Protein AF-0000000066209162 (afdb_homodimer)

Secondary structure (DSSP, 8-state):
----S---BEETTSSS-EEEEEE---SHHHHHHS-HHHHHHHHHHHHHHHHHHHHTT-EEEEEE-S-SS-----HHHHHHHHHHHTSS-GGGTEEEEEETTEEEEEEPPP-S-S-TT------SS--SB---EEEETTEEEE--HHHHHHHHHHHHS-------SSS--------------TT-TTS-HHHHHHT-SEEETTPBPSS---SSEEEE---STTHHHHHHHHHHHHHHHHHTTT-EEEEETB-TTT-BB--EETTT--HHHHHHHHHHHHHTS-EE--SSS-PPPPEEEEEEEEEETTEEEEEEEEEEEPPPSSEE-SSS-B-EEEETTEEEEPPHHHHHHHHT---S-HHHHHHHEEEEE-TTTS-TT---EEEETTSPPHHHHHHHHS---SSSEEEESHHHHHHHHHHSTTHHHHHHHHHTT--SEEEEEES-HHHHTT----TTEEEEEEEEETTS--EEEEEESS--HHHHHHHHHHHHHHHHHHHHTT---S----EEEEEESS--S-------S-------GGGS--SHHHHHHHHHHHHHHHHEEE-TTHHHHTS--EEE--HHHHHHHTS-TTT-SEEEEEE-TTS-HHHHHHHHHHHHHHHHT--GGGEEEEES-HHHHHHHHTTTSSEEEEHHHHHHS--TT--EEEE-SGGG--STT--HHHHHHHHHH--TTS---EEEEE-GGG---SS---PPPGGG--SEEEE-EE-SS-HHHHHHHHHHHHHHHHS--TTSPTTGGGGGGG-EE------EEEE--S--HHHHHHHHHHHHHHHHHTT--GGGEEEEES-HHHHHHHHHHHHHHHHTTT---EE-TT-TTSSSEEEEETTTTTT--EEEEEEES---SSGGGHHHHHHHHHTTEEEEEEEE-----/----S---BEETTSSS-EEEEEE---SHHHHHHS-HHHHHHHHHHHHHHHHHHHHTT-EEEEEE-S-SS-----HHHHHHHHHHHTSS-GGGTEEEEEETTEEEEEEPPP-S-S-TT------SS--SB---EEEETTEEEE--HHHHHHHHHHHHS-------SSS---S----------TT-TTS-HHHHHHT-SEEETTPBPSS---SSEEEE---STTHHHHHHHHHHHHHHHHHTTT-EEEEETB-TTT-BB--EETTT--HHHHHHHHHHHHHTS-EE--SSS-PPPPEEEEEEEEEETTEEEEEEEEEEEPPPSSEE-SSS-B-EEEETTEEEEPPHHHHHHHHT---S-HHHHHHHEEEEE-TTTS-TT---EEEETTSPPHHHHHHHHS---SSSEEEESHHHHHHHHHHSTTHHHHHHHHHTT--SEEEEEES-HHHHTT----TTEEEEEEEEETTS--EEEEEESS--TTHHHHHHHHHHHHHHHHHHTT---S----EEEEEESS--S-------S-------GGGS--SHHHHHHHHHHHHHHHHEEE-TTHHHHTS--EEE--HHHHHHHTS-TTT-SEEEEEE-TTS-HHHHHHHHHHHHHHHHT--GGGEEEEES-HHHHHHHHTTTSSEEEEHHHHHHS--TT--EEEE-SGGG--STT--HHHHHHHHHH--TTS---EEEEE-GGG---SS---PPPGGG--SEEEE-EE-SS-HHHHHHHHHHHHHHHHS--TTSPTTGGGGGGG-EE------EEEE--S--HHHHHHHHHHHHHHHHHTT--GGGEEEEES-HHHHHHHHHHHHHHHHTTT---EE-TT-TTSSSEEEEETTTTTT--EEEEEEES---SSGGGHHHHHHHHHTTEEEEEEEE-----

Organism: Homo sapiens (NCBI:txid9606)

pLDDT: mean 86.49, std 14.45, range [23.86, 98.06]

Solvent-accessible surface area (backbone atoms only — not comparable to full-atom values): 95507 Å² total; per-residue (Å²): 136,79,88,80,67,84,66,51,43,46,47,81,87,42,30,47,51,30,36,54,66,47,75,44,83,53,19,53,70,57,45,69,70,40,54,66,68,61,48,48,50,47,46,48,48,52,50,48,51,50,31,13,26,25,38,52,51,16,30,34,38,40,29,35,39,95,53,60,68,74,67,38,67,24,64,69,58,51,49,50,54,23,60,42,70,69,41,71,59,41,65,80,40,39,48,75,51,76,58,61,46,34,39,36,39,40,36,32,32,40,58,29,61,93,49,84,84,51,43,32,72,46,43,49,52,55,40,79,36,52,37,32,32,28,44,30,48,77,41,80,39,74,35,50,50,59,54,44,37,56,49,52,51,61,50,55,51,75,73,76,68,83,66,62,85,72,71,67,74,64,71,67,74,56,74,50,70,70,79,69,50,88,82,47,86,83,53,61,71,65,59,60,60,68,68,48,71,59,46,50,56,62,41,62,59,90,62,55,54,31,55,43,32,45,54,35,60,56,77,50,78,56,38,67,60,49,49,60,65,46,43,44,53,51,52,23,7,23,18,55,50,81,11,32,37,43,35,39,15,20,34,67,84,77,34,26,29,67,20,27,50,53,90,53,53,55,72,68,61,48,50,52,51,51,52,51,55,60,69,62,39,48,66,54,73,75,57,88,77,78,72,76,87,53,66,49,82,45,80,28,45,20,26,48,95,87,36,85,49,21,36,27,40,38,36,38,36,41,53,44,80,47,48,43,26,44,45,61,30,48,28,30,28,62,54,95,58,29,56,41,73,42,50,52,67,58,46,51,51,57,49,65,59,65,68,70,74,45,77,71,43,54,61,41,32,37,82,69,36,54,48,66,65,18,21,52,65,30,51,35,26,39,34,54,37,56,53,78,48,54,68,55,47,22,54,72,76,62,52,67,53,94,77,33,60,40,66,35,52,57,68,56,52,54,51,50,42,72,73,32,86,66,50,60,61,55,52,52,63,71,44,65,86,55,57,34,19,31,35,41,56,35,65,43,54,31,39,66,69,76,32,62,53,62,89,65,50,65,30,23,35,40,36,46,35,61,70,30,49,35,35,35,37,33,33,23,50,51,87,50,86,63,50,53,57,50,36,26,52,41,23,24,50,48,44,48,36,31,20,26,56,22,30,42,62,65,57,77,53,32,44,58,44,76,44,56,77,50,70,65,84,75,70,74,63,75,65,76,56,71,75,76,79,82,72,62,74,76,35,28,27,79,44,68,67,50,48,49,50,50,43,32,10,44,44,43,54,66,36,42,42,78,35,82,58,16,74,76,70,75,45,74,31,28,28,63,57,53,75,68,55,45,56,62,65,69,48,58,58,85,83,44,31,55,36,33,37,43,32,47,78,42,39,50,63,70,60,49,52,53,53,49,47,55,46,47,29,23,67,67,72,45,59,40,73,30,29,36,35,36,27,69,33,64,26,48,28,46,58,53,37,74,65,66,58,38,36,50,38,31,49,68,55,56,66,71,49,85,66,85,71,38,34,30,39,39,35,42,56,44,44,59,34,59,43,88,83,40,64,59,54,62,50,52,52,49,44,16,53,62,36,89,93,46,64,29,38,42,39,37,32,31,33,76,68,51,27,75,68,76,60,61,33,57,70,70,57,76,89,64,50,65,52,64,46,74,39,43,48,32,72,53,44,13,38,53,49,43,52,51,45,52,52,41,49,49,52,37,67,76,55,61,47,89,68,56,65,85,71,68,64,67,58,55,83,62,50,42,76,40,49,68,25,75,51,44,64,46,76,52,72,72,63,51,72,68,54,47,29,44,49,52,36,50,51,50,50,55,40,43,76,70,69,50,56,47,52,35,35,34,40,28,29,50,40,69,75,51,40,61,61,49,46,56,52,38,51,58,35,16,53,76,67,74,51,75,59,75,38,46,55,67,54,73,86,46,82,26,24,26,51,36,20,43,70,51,46,51,91,50,74,32,43,29,30,37,38,46,42,70,61,53,95,52,72,72,45,35,53,22,44,49,40,49,48,53,56,24,17,29,34,29,38,36,38,33,52,72,57,85,121,136,80,88,79,71,80,65,50,43,47,48,81,88,42,30,48,51,32,36,56,65,48,76,44,82,52,19,54,70,57,45,68,70,40,53,67,68,60,46,50,52,48,47,48,48,50,51,48,50,51,31,12,26,26,38,52,52,15,30,34,38,40,31,36,40,94,53,60,68,75,68,36,69,25,64,69,58,52,50,50,54,22,60,43,70,70,40,72,59,42,65,80,40,39,46,74,52,74,55,61,44,36,40,36,39,40,36,31,32,39,58,30,61,92,48,83,84,51,43,30,73,46,44,52,53,52,38,77,36,52,35,31,31,26,46,30,47,76,41,80,41,72,34,51,48,56,52,43,38,57,50,51,52,61,52,55,52,75,71,78,68,81,68,65,84,74,71,76,63,71,70,71,77,55,75,51,69,71,79,70,52,87,83,48,86,84,53,61,72,67,57,60,59,67,69,47,70,58,47,50,57,62,42,60,59,90,65,55,55,30,54,43,32,45,54,36,62,58,77,49,79,56,36,66,61,49,50,59,64,45,45,45,54,52,52,23,6,22,17,55,50,82,10,31,38,42,34,38,17,21,35,68,84,75,35,26,30,69,21,27,49,52,89,54,52,54,70,67,60,49,50,51,51,51,52,50,54,59,69,65,38,48,68,54,71,74,59,86,77,78,72,76,86,55,67,49,81,43,78,29,45,21,26,48,96,87,37,85,48,20,35,28,40,39,37,38,35,42,54,43,81,47,48,44,26,43,45,61,30,50,29,32,29,61,54,96,56,28,56,40,73,43,49,53,66,59,46,51,50,57,48,64,61,66,66,71,73,43,79,70,44,54,61,41,33,38,80,70,35,54,47,67,67,18,21,52,64,30,52,35,26,39,35,54,37,56,52,77,48,57,67,54,46,22,53,72,77,62,52,65,53,95,76,33,62,41,66,35,54,57,69,57,50,52,51,48,43,72,74,32,87,66,49,58,60,55,53,50,63,72,45,66,87,55,56,36,19,33,35,40,56,35,66,43,55,33,37,68,70,75,31,62,53,60,90,63,49,65,30,24,36,40,36,45,35,60,70,31,48,35,35,35,37,33,36,23,50,51,87,52,87,63,50,55,56,50,35,26,51,40,21,23,50,49,43,48,35,31,19,25,54,21,29,42,62,66,58,76,56,32,44,59,45,77,43,56,74,51,69,67,84,74,71,74,62,75,66,74,55,72,75,74,77,82,72,63,75,76,35,28,26,79,43,69,66,51,49,49,49,51,44,32,9,44,44,43,52,66,36,42,42,78,34,84,58,16,76,76,68,75,44,73,30,29,29,62,59,53,74,69,54,46,56,61,65,68,49,58,56,85,82,45,30,55,36,32,37,43,32,47,77,42,40,49,65,71,59,49,51,54,52,49,45,55,46,48,31,22,66,68,73,45,59,40,74,30,30,38,36,36,27,69,32,63,26,45,28,47,57,52,37,71,65,68,58,37,35,50,36,30,48,67,53,56,65,71,49,85,66,86,73,38,34,30,41,40,34,42,55,45,45,59,33,58,41,89,83,41,66,58,55,61,51,53,52,50,45,17,53,62,34,89,92,46,64,30,39,41,38,38,32,30,33,77,69,51,27,76,69,75,60,59,32,56,70,70,57,76,89,64,50,65,51,65,46,77,39,43,49,33,72,52,42,13,38,52,47,44,53,51,45,51,53,42,48,50,53,38,66,76,54,61,47,90,69,56,64,86,72,70,63,64,57,56,82,62,53,40,76,40,49,69,24,78,50,45,64,46,77,50,72,72,65,53,73,68,55,47,28,43,48,51,36,50,51,49,52,54,40,42,73,71,69,52,56,46,52,34,35,32,41,28,29,49,40,70,76,52,39,62,61,49,45,56,50,38,50,57,34,16,54,74,68,74,51,75,58,74,37,46,55,65,53,72,86,45,82,27,25,23,51,36,20,42,69,51,46,51,91,48,73,31,44,30,28,36,38,45,43,69,61,54,96,51,71,72,46,37,55,22,44,49,41,49,48,53,58,24,17,30,35,29,38,38,37,33,52,72,59,85,122

Sequence (1802 aa):
MEANQCPLVVEPSYPDLVINVGEVTLGEENRKKLQKIQRDQEKERVMRAACALLNSGGGVIRMAKKVEHPVEMGLDLEQSLRELIQSSDLQAFFETKQQGRCFYIFVKSWSSGPFPEDRSVKPRLCSLSSSLYRRSETSVRSMDSREAFCFLKTKRKPKILEEGPFHKIHKGVYQELPNSDPADPNSDPADLIFQKDYLEYGEILPFPESQLVEFKQFSTKHFQEYVKRTIPEYVPAFANTGGGYLFIGVDDKSREVLGCAKENVDPDSLRRKIEQAIYKLPCVHFCQPQRPITFTLKIVNVLKRGELYGYACMIRVNPFCCAVFSEAPNSWIVEDKYVCSLTTEKWVGMMTDTDPDLLQLSEDFECQLSLSSGPPLSRPVYSKKGLEHKKELQQLLFSVPPGYLRYTPESLWRDLISEHRGLEELINKQMQPFFRGILIFSRSWAVDLNLQEKPGVICDALLIAQNSTPILYTILREQDAEGQDYCTRTAFTLKQKLVNMGGYTGKVCVRAKVLCLSPESSAEALEAAVSPMDYPASYSLAGTQHMEALLQSLVIVLLGFRSLLSDQLGCEVLNLLTAQQYEIFSRSLRKNRELFVHGLPGSGKTIMAMKIMEKIRNVFHCEAHRILYVCENQPLRNFISDRNICRAETRKTFLRENFEHIQHIVIDEAQNFRTEDGDWYGKAKSITRRAKGGPGILWIFLDYFQTSHLDCSGLPPLSDQYPREELTRIVRNADPIAKYLQKEMQVIRSNPSFNIPTGCLEVFPEAEWSQGVQGTLRIKKYLTVEQIMTCVADTCRRFFDRGYSPKDVAVLVSTAKEVEHYKYELLKAMRKKRVVQLSDACDMLGDHIVLDSVRRFSGLERSIVFGIHPRTADPAILPNVLICLASRAKQHLYIFPWGGHMEANQCPLVVEPSYPDLVINVGEVTLGEENRKKLQKIQRDQEKERVMRAACALLNSGGGVIRMAKKVEHPVEMGLDLEQSLRELIQSSDLQAFFETKQQGRCFYIFVKSWSSGPFPEDRSVKPRLCSLSSSLYRRSETSVRSMDSREAFCFLKTKRKPKILEEGPFHKIHKGVYQELPNSDPADPNSDPADLIFQKDYLEYGEILPFPESQLVEFKQFSTKHFQEYVKRTIPEYVPAFANTGGGYLFIGVDDKSREVLGCAKENVDPDSLRRKIEQAIYKLPCVHFCQPQRPITFTLKIVNVLKRGELYGYACMIRVNPFCCAVFSEAPNSWIVEDKYVCSLTTEKWVGMMTDTDPDLLQLSEDFECQLSLSSGPPLSRPVYSKKGLEHKKELQQLLFSVPPGYLRYTPESLWRDLISEHRGLEELINKQMQPFFRGILIFSRSWAVDLNLQEKPGVICDALLIAQNSTPILYTILREQDAEGQDYCTRTAFTLKQKLVNMGGYTGKVCVRAKVLCLSPESSAEALEAAVSPMDYPASYSLAGTQHMEALLQSLVIVLLGFRSLLSDQLGCEVLNLLTAQQYEIFSRSLRKNRELFVHGLPGSGKTIMAMKIMEKIRNVFHCEAHRILYVCENQPLRNFISDRNICRAETRKTFLRENFEHIQHIVIDEAQNFRTEDGDWYGKAKSITRRAKGGPGILWIFLDYFQTSHLDCSGLPPLSDQYPREELTRIVRNADPIAKYLQKEMQVIRSNPSFNIPTGCLEVFPEAEWSQGVQGTLRIKKYLTVEQIMTCVADTCRRFFDRGYSPKDVAVLVSTAKEVEHYKYELLKAMRKKRVVQLSDACDMLGDHIVLDSVRRFSGLERSIVFGIHPRTADPAILPNVLICLASRAKQHLYIFPWGGH

InterPro domains:
  IPR007421 Schlafen, AlbA_2 domain [PF04326] (209-318)
  IPR018647 Schlafen group 3-like, DNA/RNA helicase domain [PF09848] (595-706)
  IPR027417 P-loop containing nucleoside triphosphate hydrolase [G3DSA:3.40.50.300] (572-691)
  IPR027417 P-loop containing nucleoside triphosphate hydrolase [G3DSA:3.40.50.300] (765-897)
  IPR027417 P-loop containing nucleoside triphosphate hydrolase [SSF52540] (577-895)
  IPR029684 Schlafen family [PTHR12155] (2-655)
  IPR031450 Poxin-Schlafen/Schlafen-like, N-terminal domain [PF17057] (88-157)
  IPR038461 Schlafen, AlbA_2 domain superfamily [G3DSA:3.30.950.30] (194-303)
  IPR048729 Schlafen, GTPase-like domain [PF21026] (405-541)

GO terms:
  GO:0000049 tRNA binding (F, IDA)
  GO:0090734 site of DNA damage (C, IDA)
  GO:0005634 nucleus (C, IDA)
  GO:0043111 replication fork arrest (P, IDA)
  GO:0016887 ATP hydrolysis activity (F, IDA)
  GO:0006974 DNA damage response (P, IDA)
  GO:0008156 negative regulation of DNA replication (P, IDA)
  GO:0005634 nucleus (C, EXP)
  GO:0005694 chromosome (C, EXP)
  GO:0051607 defense response to virus (P, IMP)
  GO:0005515 protein binding (F, IPI)
  GO:0005654 nucleoplasm (C, IDA)
  GO:0006338 chromatin remodeling (P, IDA)
  GO:2000134 negative regulation of G1/S transition of mitotic cell cycle (P, IMP)

Radius of gyration: 40.09 Å; Cα contacts (8 Å, |Δi|>4): 3638; chains: 2; bounding box: 112×110×96 Å

Nearest PDB structures (foldseek):
  9gmx-assembly1_B  TM=6.108E-01  e=0.000E+00  Homo sapiens
  7zep-assembly1_A  TM=6.104E-01  e=0.000E+00  Homo sapiens
  5yd0-assembly2_B  TM=8.914E-01  e=7.940E-37  Rattus norvegicus
  5yd0-assembly1_A  TM=9.018E-01  e=3.048E-36  Rattus norvegicus
  7q3z-assembly2_A  TM=8.726E-01  e=6.259E-34  Homo sapiens

Structure (mmCIF, N/CA/C/O backbone):
data_AF-0000000066209162-model_v1
#
loop_
_entity.id
_entity.type
_entity.pdbx_description
1 polymer 'Schlafen family member 11'
#
loop_
_atom_site.group_PDB
_atom_site.id
_atom_site.type_symbol
_atom_site.label_atom_id
_atom_site.label_alt_id
_atom_site.label_comp_id
_atom_site.label_asym_id
_atom_site.label_entity_id
_atom_site.label_seq_id
_atom_site.pdbx_PDB_ins_code
_atom_site.Cartn_x
_atom_site.Cartn_y
_atom_site.Cartn_z
_atom_site.occupancy
_atom_site.B_iso_or_equiv
_atom_site.auth_seq_id
_atom_site.auth_comp_id
_atom_site.auth_asym_id
_atom_site.auth_atom_id
_atom_site.pdbx_PDB_model_num
ATOM 1 N N . MET A 1 1 ? -13.875 -33.406 10.578 1 26.44 1 MET A N 1
ATOM 2 C CA . MET A 1 1 ? -14.305 -33.219 9.203 1 26.44 1 MET A CA 1
ATOM 3 C C . MET A 1 1 ? -15.719 -33.75 8.984 1 26.44 1 MET A C 1
ATOM 5 O O . MET A 1 1 ? -15.898 -34.938 8.734 1 26.44 1 MET A O 1
ATOM 9 N N . GLU A 1 2 ? -16.766 -33.375 9.727 1 30.08 2 GLU A N 1
ATOM 10 C CA . GLU A 1 2 ? -18.062 -34 9.969 1 30.08 2 GLU A CA 1
ATOM 11 C C . GLU A 1 2 ? -18.797 -34.25 8.664 1 30.08 2 GLU A C 1
ATOM 13 O O . GLU A 1 2 ? -18.469 -33.688 7.625 1 30.08 2 GLU A O 1
ATOM 18 N N . ALA A 1 3 ? -20.125 -34.75 8.758 1 36 3 ALA A N 1
ATOM 19 C CA . ALA A 1 3 ? -21.062 -35.406 7.859 1 36 3 ALA A CA 1
ATOM 20 C C . ALA A 1 3 ? -21.328 -34.562 6.617 1 36 3 ALA A C 1
ATOM 22 O O . ALA A 1 3 ? -21.484 -33.344 6.715 1 36 3 ALA A O 1
ATOM 23 N N . ASN A 1 4 ? -21.266 -35.188 5.367 1 37.34 4 ASN A N 1
ATOM 24 C CA . ASN A 1 4 ? -21.172 -35.188 3.91 1 37.34 4 ASN A CA 1
ATOM 25 C C . ASN A 1 4 ? -22.469 -34.719 3.26 1 37.34 4 ASN A C 1
ATOM 27 O O . ASN A 1 4 ? -23.438 -35.469 3.154 1 37.34 4 ASN A O 1
ATOM 31 N N . GLN A 1 5 ? -23.094 -33.562 3.652 1 43.38 5 GLN A N 1
ATOM 32 C CA . GLN A 1 5 ? -23.859 -32.969 2.553 1 43.38 5 GLN A CA 1
ATOM 33 C C . GLN A 1 5 ? -23.109 -33.125 1.228 1 43.38 5 GLN A C 1
ATOM 35 O O . GLN A 1 5 ? -21.891 -33.25 1.207 1 43.38 5 GLN A O 1
ATOM 40 N N . CYS A 1 6 ? -23.719 -33.562 0.194 1 50.91 6 CYS A N 1
ATOM 41 C CA . CYS A 1 6 ? -23.25 -33.906 -1.144 1 50.91 6 CYS A CA 1
ATOM 42 C C . CYS A 1 6 ? -22.234 -32.906 -1.658 1 50.91 6 CYS A C 1
ATOM 44 O O . CYS A 1 6 ? -22.547 -31.734 -1.854 1 50.91 6 CYS A O 1
ATOM 46 N N . PRO A 1 7 ? -20.906 -33.219 -1.457 1 67.88 7 PRO A N 1
ATOM 47 C CA . PRO A 1 7 ? -19.766 -32.406 -1.854 1 67.88 7 PRO A CA 1
ATOM 48 C C . PRO A 1 7 ? -19.844 -31.922 -3.305 1 67.88 7 PRO A C 1
ATOM 50 O O . PRO A 1 7 ? -20.266 -32.688 -4.18 1 67.88 7 PRO A O 1
ATOM 53 N N . LEU A 1 8 ? -20.141 -30.641 -3.516 1 80.12 8 LEU A N 1
ATOM 54 C CA . LEU A 1 8 ? -20 -30.094 -4.859 1 80.12 8 LEU A CA 1
ATOM 55 C C . LEU A 1 8 ? -18.719 -30.594 -5.523 1 80.12 8 LEU A C 1
ATOM 57 O O . LEU A 1 8 ? -17.688 -30.688 -4.875 1 80.12 8 LEU A O 1
ATOM 61 N N . VAL A 1 9 ? -18.922 -31.188 -6.688 1 81 9 VAL A N 1
ATOM 62 C CA . VAL A 1 9 ? -17.797 -31.75 -7.414 1 81 9 VAL A CA 1
ATOM 63 C C . VAL A 1 9 ? -17.562 -30.953 -8.695 1 81 9 VAL A C 1
ATOM 65 O O . VAL A 1 9 ? -18.5 -30.406 -9.281 1 81 9 VAL A O 1
ATOM 68 N N . VAL A 1 10 ? -16.312 -30.828 -9.047 1 82.62 10 VAL A N 1
ATOM 69 C CA . VAL A 1 10 ? -15.906 -30.172 -10.289 1 82.62 10 VAL A CA 1
ATOM 70 C C . VAL A 1 10 ? -16.031 -31.156 -11.453 1 82.62 10 VAL A C 1
ATOM 72 O O . VAL A 1 10 ? -15.688 -32.344 -11.32 1 82.62 10 VAL A O 1
ATOM 75 N N . GLU A 1 11 ? -16.484 -30.688 -12.492 1 81.81 11 GLU A N 1
ATOM 76 C CA . GLU A 1 11 ? -16.625 -31.516 -13.695 1 81.81 11 GLU A CA 1
ATOM 77 C C . GLU A 1 11 ? -15.305 -31.562 -14.469 1 81.81 11 GLU A C 1
ATOM 79 O O . GLU A 1 11 ? -14.75 -30.531 -14.844 1 81.81 11 GLU A O 1
ATOM 84 N N . PRO A 1 12 ? -14.758 -32.656 -14.75 1 74.56 12 PRO A N 1
ATOM 85 C CA . PRO A 1 12 ? -13.438 -32.781 -15.375 1 74.56 12 PRO A CA 1
ATOM 86 C C . PRO A 1 12 ? -13.484 -32.562 -16.891 1 74.56 12 PRO A C 1
ATOM 88 O O . PRO A 1 12 ? -12.438 -32.406 -17.531 1 74.56 12 PRO A O 1
ATOM 91 N N . SER A 1 13 ? -14.547 -32.375 -17.531 1 79.62 13 SER A N 1
ATOM 92 C CA . SER A 1 13 ? -14.648 -32.406 -18.984 1 79.62 13 SER A CA 1
ATOM 93 C C . SER A 1 13 ? -14.469 -31.031 -19.594 1 79.62 13 SER A C 1
ATOM 95 O O . SER A 1 13 ? -14.547 -30.875 -20.812 1 79.62 13 SER A O 1
ATOM 97 N N . TYR A 1 14 ? -14.117 -30.125 -18.781 1 87.44 14 TYR A N 1
ATOM 98 C CA . TYR A 1 14 ? -14.016 -28.766 -19.297 1 87.44 14 TYR A CA 1
ATOM 99 C C . TYR A 1 14 ? -12.609 -28.219 -19.094 1 87.44 14 TYR A C 1
ATOM 101 O O . TYR A 1 14 ? -11.891 -28.641 -18.188 1 87.44 14 TYR A O 1
ATOM 109 N N . PRO A 1 15 ? -12.148 -27.359 -19.938 1 91.31 15 PRO A N 1
ATOM 110 C CA . PRO A 1 15 ? -10.836 -26.734 -19.781 1 91.31 15 PRO A CA 1
ATOM 111 C C . PRO A 1 15 ? -10.797 -25.703 -18.656 1 91.31 15 PRO A C 1
ATOM 113 O O . PRO A 1 15 ? -9.836 -24.938 -18.531 1 91.31 15 PRO A O 1
ATOM 116 N N . ASP A 1 16 ? -11.867 -25.641 -17.875 1 93.19 16 ASP A N 1
ATOM 117 C CA . ASP A 1 16 ? -11.977 -24.75 -16.734 1 93.19 16 ASP A CA 1
ATOM 118 C C . ASP A 1 16 ? -12.609 -25.469 -15.539 1 93.19 16 ASP A C 1
ATOM 120 O O . ASP A 1 16 ? -13.141 -26.578 -15.68 1 93.19 16 ASP A O 1
ATOM 124 N N . LEU A 1 17 ? -12.453 -24.906 -14.367 1 93.62 17 LEU A N 1
ATOM 125 C CA . LEU A 1 17 ? -13.148 -25.453 -13.203 1 93.62 17 LEU A CA 1
ATOM 126 C C . LEU A 1 17 ? -14.648 -25.203 -13.297 1 93.62 17 LEU A C 1
ATOM 128 O O . LEU A 1 17 ? -15.094 -24.062 -13.227 1 93.62 17 LEU A O 1
ATOM 132 N N . VAL A 1 18 ? -15.406 -26.219 -13.539 1 94.81 18 VAL A N 1
ATOM 133 C CA . VAL A 1 18 ? -16.859 -26.094 -13.633 1 94.81 18 VAL A CA 1
ATOM 134 C C . VAL A 1 18 ? -17.516 -26.828 -12.477 1 94.81 18 VAL A C 1
ATOM 136 O O . VAL A 1 18 ? -17.312 -28.031 -12.297 1 94.81 18 VAL A O 1
ATOM 139 N N . ILE A 1 19 ? -18.25 -26.094 -11.664 1 95.12 19 ILE A N 1
ATOM 140 C CA . ILE A 1 19 ? -18.953 -26.688 -10.531 1 95.12 19 ILE A CA 1
ATOM 141 C C . ILE A 1 19 ? -20.453 -26.719 -10.828 1 95.12 19 ILE A C 1
ATOM 143 O O . ILE A 1 19 ? -21.062 -25.688 -11.102 1 95.12 19 ILE A O 1
ATOM 147 N N . ASN A 1 20 ? -20.984 -27.812 -10.797 1 92.94 20 ASN A N 1
ATOM 148 C CA . ASN A 1 20 ? -22.438 -28 -10.969 1 92.94 20 ASN A CA 1
ATOM 149 C C . ASN A 1 20 ? -23.156 -27.953 -9.625 1 92.94 20 ASN A C 1
ATOM 151 O O . ASN A 1 20 ? -22.969 -28.828 -8.781 1 92.94 20 ASN A O 1
ATOM 155 N N . VAL A 1 21 ? -24.047 -26.969 -9.445 1 94 21 VAL A N 1
ATOM 156 C CA . VAL A 1 21 ? -24.719 -26.781 -8.156 1 94 21 VAL A CA 1
ATOM 157 C C . VAL A 1 21 ? -26.125 -27.359 -8.219 1 94 21 VAL A C 1
ATOM 159 O O . VAL A 1 21 ? -26.891 -27.25 -7.258 1 94 21 VAL A O 1
ATOM 162 N N . GLY A 1 22 ? -26.516 -27.938 -9.32 1 92.06 22 GLY A N 1
ATOM 163 C CA . GLY A 1 22 ? -27.828 -28.547 -9.453 1 92.06 22 GLY A CA 1
ATOM 164 C C . GLY A 1 22 ? -28.922 -27.562 -9.828 1 92.06 22 GLY A C 1
ATOM 165 O O . GLY A 1 22 ? -28.641 -26.562 -10.5 1 92.06 22 GLY A O 1
ATOM 166 N N . GLU A 1 23 ? -30.109 -27.891 -9.445 1 92.81 23 GLU A N 1
ATOM 167 C CA . GLU A 1 23 ? -31.25 -27.031 -9.773 1 92.81 23 GLU A CA 1
ATOM 168 C C . GLU A 1 23 ? -31.375 -25.875 -8.789 1 92.81 23 GLU A C 1
ATOM 170 O O . GLU A 1 23 ? -31.344 -26.094 -7.574 1 92.81 23 GLU A O 1
ATOM 175 N N . VAL A 1 24 ? -31.453 -24.703 -9.273 1 94.12 24 VAL A N 1
ATOM 176 C CA . VAL A 1 24 ? -31.625 -23.5 -8.469 1 94.12 24 VAL A CA 1
ATOM 177 C C . VAL A 1 24 ? -32.812 -22.703 -9 1 94.12 24 VAL A C 1
ATOM 179 O O . VAL A 1 24 ? -32.938 -22.5 -10.219 1 94.12 24 VAL A O 1
ATOM 182 N N . THR A 1 25 ? -33.688 -22.297 -8.133 1 93.81 25 THR A N 1
ATOM 183 C CA . THR A 1 25 ? -34.781 -21.438 -8.508 1 93.81 25 THR A CA 1
ATOM 184 C C . THR A 1 25 ? -34.312 -20.016 -8.75 1 93.81 25 THR A C 1
ATOM 186 O O . THR A 1 25 ? -33.719 -19.391 -7.863 1 93.81 25 THR A O 1
ATOM 189 N N . LEU A 1 26 ? -34.594 -19.5 -9.945 1 93.12 26 LEU A N 1
ATOM 190 C CA . LEU A 1 26 ? -34.156 -18.172 -10.305 1 93.12 26 LEU A CA 1
ATOM 191 C C . LEU A 1 26 ? -35.344 -17.219 -10.477 1 93.12 26 LEU A C 1
ATOM 193 O O . LEU A 1 26 ? -36.5 -17.656 -10.516 1 93.12 26 LEU A O 1
ATOM 197 N N . GLY A 1 27 ? -35.031 -15.914 -10.477 1 89.88 27 GLY A N 1
ATOM 198 C CA . GLY A 1 27 ? -36.062 -14.906 -10.578 1 89.88 27 GLY A CA 1
ATOM 199 C C . GLY A 1 27 ? -36.469 -14.344 -9.227 1 89.88 27 GLY A C 1
ATOM 200 O O . GLY A 1 27 ? -36.625 -15.086 -8.258 1 89.88 27 GLY A O 1
ATOM 201 N N . GLU A 1 28 ? -36.719 -13.062 -9.094 1 88.75 28 GLU A N 1
ATOM 202 C CA . GLU A 1 28 ? -37.031 -12.406 -7.828 1 88.75 28 GLU A CA 1
ATOM 203 C C . GLU A 1 28 ? -38.344 -12.867 -7.262 1 88.75 28 GLU A C 1
ATOM 205 O O . GLU A 1 28 ? -38.469 -13.195 -6.078 1 88.75 28 GLU A O 1
ATOM 210 N N . GLU A 1 29 ? -39.406 -12.992 -8.07 1 87.06 29 GLU A N 1
ATOM 211 C CA . GLU A 1 29 ? -40.719 -13.383 -7.613 1 87.06 29 GLU A CA 1
ATOM 212 C C . GLU A 1 29 ? -40.75 -14.852 -7.199 1 87.06 29 GLU A C 1
ATOM 214 O O . GLU A 1 29 ? -41.406 -15.211 -6.211 1 87.06 29 GLU A O 1
ATOM 219 N N . ASN A 1 30 ? -40.094 -15.648 -8.016 1 89.25 30 ASN A N 1
ATOM 220 C CA . ASN A 1 30 ? -40.031 -17.078 -7.703 1 89.25 30 ASN A CA 1
ATOM 221 C C . ASN A 1 30 ? -39.312 -17.328 -6.391 1 89.25 30 ASN A C 1
ATOM 223 O O . ASN A 1 30 ? -39.719 -18.188 -5.602 1 89.25 30 ASN A O 1
ATOM 227 N N . ARG A 1 31 ? -38.281 -16.625 -6.145 1 91.25 31 ARG A N 1
ATOM 228 C CA . ARG A 1 31 ? -37.469 -16.844 -4.957 1 91.25 31 ARG A CA 1
ATOM 229 C C . ARG A 1 31 ? -38.156 -16.312 -3.707 1 91.25 31 ARG A C 1
ATOM 231 O O . ARG A 1 31 ? -37.969 -16.844 -2.613 1 91.25 31 ARG A O 1
ATOM 238 N N . LYS A 1 32 ? -38.938 -15.25 -3.846 1 90 32 LYS A N 1
ATOM 239 C CA . LYS A 1 32 ? -39.656 -14.719 -2.709 1 90 32 LYS A CA 1
ATOM 240 C C . LYS A 1 32 ? -40.75 -15.695 -2.254 1 90 32 LYS A C 1
ATOM 242 O O . LYS A 1 32 ? -41.094 -15.742 -1.07 1 90 32 LYS A O 1
ATOM 247 N N . LYS A 1 33 ? -41.25 -16.484 -3.178 1 90 33 LYS A N 1
ATOM 248 C CA . LYS A 1 33 ? -42.312 -17.422 -2.883 1 90 33 LYS A CA 1
ATOM 249 C C . LYS A 1 33 ? -41.781 -18.719 -2.297 1 90 33 LYS A C 1
ATOM 251 O O . LYS A 1 33 ? -42.5 -19.5 -1.696 1 90 33 LYS A O 1
ATOM 256 N N . LEU A 1 34 ? -40.469 -18.891 -2.436 1 91.94 34 LEU A N 1
ATOM 257 C CA . LEU A 1 34 ? -39.844 -20.094 -1.931 1 91.94 34 LEU A CA 1
ATOM 258 C C . LEU A 1 34 ? -39.844 -20.125 -0.406 1 91.94 34 LEU A C 1
ATOM 260 O O . LEU A 1 34 ? -39.75 -19.062 0.233 1 91.94 34 LEU A O 1
ATOM 264 N N . GLN A 1 35 ? -39.906 -21.312 0.057 1 91.19 35 GLN A N 1
ATOM 265 C CA . GLN A 1 35 ? -39.75 -21.469 1.495 1 91.19 35 GLN A CA 1
ATOM 266 C C . GLN A 1 35 ? -38.344 -21.031 1.928 1 91.19 35 GLN A C 1
ATOM 268 O O . GLN A 1 35 ? -37.375 -21.281 1.222 1 91.19 35 GLN A O 1
ATOM 273 N N . LYS A 1 36 ? -38.312 -20.484 2.992 1 91.88 36 LYS A N 1
ATOM 274 C CA . LYS A 1 36 ? -37.094 -19.891 3.486 1 91.88 36 LYS A CA 1
ATOM 275 C C . LYS A 1 36 ? -35.969 -20.922 3.539 1 91.88 36 LYS A C 1
ATOM 277 O O . LYS A 1 36 ? -34.812 -20.641 3.143 1 91.88 36 LYS A O 1
ATOM 282 N N . ILE A 1 37 ? -36.188 -22.109 3.996 1 92.44 37 ILE A N 1
ATOM 283 C CA . ILE A 1 37 ? -35.188 -23.141 4.152 1 92.44 37 ILE A CA 1
ATOM 284 C C . ILE A 1 37 ? -34.625 -23.516 2.785 1 92.44 37 ILE A C 1
ATOM 286 O O . ILE A 1 37 ? -33.406 -23.672 2.633 1 92.44 37 ILE A O 1
ATOM 290 N N . GLN A 1 38 ? -35.5 -23.75 1.845 1 92.25 38 GLN A N 1
ATOM 291 C CA . GLN A 1 38 ? -35.094 -24.094 0.497 1 92.25 38 GLN A CA 1
ATOM 292 C C . GLN A 1 38 ? -34.312 -22.953 -0.144 1 92.25 38 GLN A C 1
ATOM 294 O O . GLN A 1 38 ? -33.281 -23.172 -0.824 1 92.25 38 GLN A O 1
ATOM 299 N N . ARG A 1 39 ? -34.75 -21.781 0.048 1 93.62 39 ARG A N 1
ATOM 300 C CA . ARG A 1 39 ? -34.094 -20.594 -0.478 1 93.62 39 ARG A CA 1
ATOM 301 C C . ARG A 1 39 ? -32.656 -20.5 0.066 1 93.62 39 ARG A C 1
ATOM 303 O O . ARG A 1 39 ? -31.719 -20.234 -0.687 1 93.62 39 ARG A O 1
ATOM 310 N N . ASP A 1 40 ? -32.594 -20.781 1.316 1 94.31 40 ASP A N 1
ATOM 311 C CA . ASP A 1 40 ? -31.297 -20.672 1.966 1 94.31 40 ASP A CA 1
ATOM 312 C C . ASP A 1 40 ? -30.375 -21.797 1.533 1 94.31 40 ASP A C 1
ATOM 314 O O . ASP A 1 40 ? -29.156 -21.594 1.396 1 94.31 40 ASP A O 1
ATOM 318 N N . GLN A 1 41 ? -30.891 -22.938 1.39 1 93.62 41 GLN A N 1
ATOM 319 C CA . GLN A 1 41 ? -30.078 -24.062 0.95 1 93.62 41 GLN A CA 1
ATOM 320 C C . GLN A 1 41 ? -29.531 -23.828 -0.456 1 93.62 41 GLN A C 1
ATOM 322 O O . GLN A 1 41 ? -28.359 -24.125 -0.727 1 93.62 41 GLN A O 1
ATOM 327 N N . GLU A 1 42 ? -30.375 -23.391 -1.369 1 94.19 42 GLU A N 1
ATOM 328 C CA . GLU A 1 42 ? -29.922 -23.094 -2.723 1 94.19 42 GLU A CA 1
ATOM 329 C C . GLU A 1 42 ? -28.859 -21.984 -2.719 1 94.19 42 GLU A C 1
ATOM 331 O O . GLU A 1 42 ? -27.875 -22.078 -3.445 1 94.19 42 GLU A O 1
ATOM 336 N N . LYS A 1 43 ? -29.172 -21.016 -1.949 1 95.31 43 LYS A N 1
ATOM 337 C CA . LYS A 1 43 ? -28.234 -19.906 -1.819 1 95.31 43 LYS A CA 1
ATOM 338 C C . LYS A 1 43 ? -26.875 -20.391 -1.301 1 95.31 43 LYS A C 1
ATOM 340 O O . LYS A 1 43 ? -25.828 -19.969 -1.802 1 95.31 43 LYS A O 1
ATOM 345 N N . GLU A 1 44 ? -26.906 -21.234 -0.327 1 94.88 44 GLU A N 1
ATOM 346 C CA . GLU A 1 44 ? -25.672 -21.734 0.272 1 94.88 44 GLU A CA 1
ATOM 347 C C . GLU A 1 44 ? -24.859 -22.531 -0.741 1 94.88 44 GLU A C 1
ATOM 349 O O . GLU A 1 44 ? -23.625 -22.422 -0.763 1 94.88 44 GLU A O 1
ATOM 354 N N . ARG A 1 45 ? -25.438 -23.328 -1.536 1 94.69 45 ARG A N 1
ATOM 355 C CA . ARG A 1 45 ? -24.734 -24.109 -2.553 1 94.69 45 ARG A CA 1
ATOM 356 C C . ARG A 1 45 ? -24.031 -23.188 -3.553 1 94.69 45 ARG A C 1
ATOM 358 O O . ARG A 1 45 ? -22.875 -23.422 -3.918 1 94.69 45 ARG A O 1
ATOM 365 N N . VAL A 1 46 ? -24.75 -22.172 -3.977 1 96.19 46 VAL A N 1
ATOM 366 C CA . VAL A 1 46 ? -24.203 -21.234 -4.949 1 96.19 46 VAL A CA 1
ATOM 367 C C . VAL A 1 46 ? -23.031 -20.469 -4.328 1 96.19 46 VAL A C 1
ATOM 369 O O . VAL A 1 46 ? -22 -20.266 -4.965 1 96.19 46 VAL A O 1
ATOM 372 N N . MET A 1 47 ? -23.219 -20.062 -3.068 1 97.12 47 MET A N 1
ATOM 373 C CA . MET A 1 47 ? -22.188 -19.281 -2.398 1 97.12 47 MET A CA 1
ATOM 374 C C . MET A 1 47 ? -20.953 -20.125 -2.129 1 97.12 47 MET A C 1
ATOM 376 O O . MET A 1 47 ? -19.828 -19.625 -2.229 1 97.12 47 MET A O 1
ATOM 380 N N . ARG A 1 48 ? -21.141 -21.359 -1.829 1 96.19 48 ARG A N 1
ATOM 381 C CA . ARG A 1 48 ? -20.016 -22.266 -1.617 1 96.19 48 ARG A CA 1
ATOM 382 C C . ARG A 1 48 ? -19.203 -22.438 -2.896 1 96.19 48 ARG A C 1
ATOM 384 O O . ARG A 1 48 ? -17.969 -22.391 -2.867 1 96.19 48 ARG A O 1
ATOM 391 N N . ALA A 1 49 ? -19.906 -22.609 -3.947 1 96.88 49 ALA A N 1
ATOM 392 C CA . ALA A 1 49 ? -19.234 -22.766 -5.238 1 96.88 49 ALA A CA 1
ATOM 393 C C . ALA A 1 49 ? -18.484 -21.5 -5.633 1 96.88 49 ALA A C 1
ATOM 395 O O . ALA A 1 49 ? -17.359 -21.562 -6.109 1 96.88 49 ALA A O 1
ATOM 396 N N . ALA A 1 50 ? -19.172 -20.344 -5.457 1 97.69 50 ALA A N 1
ATOM 397 C CA . ALA A 1 50 ? -18.562 -19.062 -5.797 1 97.69 50 ALA A CA 1
ATOM 398 C C . ALA A 1 50 ? -17.297 -18.828 -4.977 1 97.69 50 ALA A C 1
ATOM 400 O O . ALA A 1 50 ? -16.25 -18.438 -5.52 1 97.69 50 ALA A O 1
ATOM 401 N N . CYS A 1 51 ? -17.391 -19.094 -3.676 1 97.12 51 CYS A N 1
ATOM 402 C CA . CYS A 1 51 ? -16.25 -18.922 -2.787 1 97.12 51 CYS A CA 1
ATOM 403 C C . CYS A 1 51 ? -15.094 -19.844 -3.195 1 97.12 51 CYS A C 1
ATOM 405 O O . CYS A 1 51 ? -13.938 -19.406 -3.242 1 97.12 51 CYS A O 1
ATOM 407 N N . ALA A 1 52 ? -15.383 -21.062 -3.496 1 96.88 52 ALA A N 1
ATOM 408 C CA . ALA A 1 52 ? -14.367 -22.031 -3.889 1 96.88 52 ALA A CA 1
ATOM 409 C C . ALA A 1 52 ? -13.664 -21.609 -5.172 1 96.88 52 ALA A C 1
ATOM 411 O O . ALA A 1 52 ? -12.438 -21.703 -5.277 1 96.88 52 ALA A O 1
ATOM 412 N N . LEU A 1 53 ? -14.438 -21.125 -6.117 1 96.88 53 LEU A N 1
ATOM 413 C CA . LEU A 1 53 ? -13.867 -20.734 -7.402 1 96.88 53 LEU A CA 1
ATOM 414 C C . LEU A 1 53 ? -13.039 -19.469 -7.258 1 96.88 53 LEU A C 1
ATOM 416 O O . LEU A 1 53 ? -11.977 -19.328 -7.871 1 96.88 53 LEU A O 1
ATOM 420 N N . LEU A 1 54 ? -13.508 -18.516 -6.473 1 96.31 54 LEU A N 1
ATOM 421 C CA . LEU A 1 54 ? -12.75 -17.297 -6.242 1 96.31 54 LEU A CA 1
ATOM 422 C C . LEU A 1 54 ? -11.391 -17.609 -5.633 1 96.31 54 LEU A C 1
ATOM 424 O O . LEU A 1 54 ? -10.383 -16.984 -5.996 1 96.31 54 LEU A O 1
ATOM 428 N N . ASN A 1 55 ? -11.344 -18.609 -4.77 1 96 55 ASN A N 1
ATOM 429 C CA . ASN A 1 55 ? -10.125 -18.922 -4.031 1 96 55 ASN A CA 1
ATOM 430 C C . ASN A 1 55 ? -9.25 -19.906 -4.793 1 96 55 ASN A C 1
ATOM 432 O O . ASN A 1 55 ? -8.141 -20.219 -4.359 1 96 55 ASN A O 1
ATOM 436 N N . SER A 1 56 ? -9.727 -20.5 -5.918 1 95.75 56 SER A N 1
ATOM 437 C CA . SER A 1 56 ? -8.992 -21.578 -6.566 1 95.75 56 SER A CA 1
ATOM 438 C C . SER A 1 56 ? -8.742 -21.281 -8.039 1 95.75 56 SER A C 1
ATOM 440 O O . SER A 1 56 ? -8.695 -22.188 -8.867 1 95.75 56 SER A O 1
ATOM 442 N N . GLY A 1 57 ? -8.719 -20.078 -8.422 1 94.06 57 GLY A N 1
ATOM 443 C CA . GLY A 1 57 ? -8.289 -19.703 -9.758 1 94.06 57 GLY A CA 1
ATOM 444 C C . GLY A 1 57 ? -9.438 -19.344 -10.68 1 94.06 57 GLY A C 1
ATOM 445 O O . GLY A 1 57 ? -9.227 -19.109 -11.875 1 94.06 57 GLY A O 1
ATOM 446 N N . GLY A 1 58 ? -10.633 -19.297 -10.234 1 95.25 58 GLY A N 1
ATOM 447 C CA . GLY A 1 58 ? -11.781 -18.953 -11.047 1 95.25 58 GLY A CA 1
ATOM 448 C C . GLY A 1 58 ? -12.383 -20.141 -11.773 1 95.25 58 GLY A C 1
ATOM 449 O O . GLY A 1 58 ? -11.883 -21.266 -11.664 1 95.25 58 GLY A O 1
ATOM 450 N N . GLY A 1 59 ? -13.453 -19.891 -12.516 1 96.12 59 GLY A N 1
ATOM 451 C CA . GLY A 1 59 ? -14.156 -20.953 -13.219 1 96.12 59 GLY A CA 1
ATOM 452 C C . GLY A 1 59 ? -15.602 -20.609 -13.531 1 96.12 59 GLY A C 1
ATOM 453 O O . GLY A 1 59 ? -15.914 -19.453 -13.844 1 96.12 59 GLY A O 1
ATOM 454 N N . VAL A 1 60 ? -16.453 -21.688 -13.586 1 96.31 60 VAL A N 1
ATOM 455 C CA . VAL A 1 60 ? -17.844 -21.484 -13.984 1 96.31 60 VAL A CA 1
ATOM 456 C C . VAL A 1 60 ? -18.766 -22.266 -13.062 1 96.31 60 VAL A C 1
ATOM 458 O O . VAL A 1 60 ? -18.469 -23.422 -12.711 1 96.31 60 VAL A O 1
ATOM 461 N N . ILE A 1 61 ? -19.766 -21.594 -12.609 1 96.56 61 ILE A N 1
ATOM 462 C CA . ILE A 1 61 ? -20.844 -22.266 -11.891 1 96.56 61 ILE A CA 1
ATOM 463 C C . ILE A 1 61 ? -21.984 -22.578 -12.859 1 96.56 61 ILE A C 1
ATOM 465 O O . ILE A 1 61 ? -22.484 -21.703 -13.547 1 96.56 61 ILE A O 1
ATOM 469 N N . ARG A 1 62 ? -22.328 -23.75 -12.93 1 94.06 62 ARG A N 1
ATOM 470 C CA . ARG A 1 62 ? -23.438 -24.188 -13.773 1 94.06 62 ARG A CA 1
ATOM 471 C C . ARG A 1 62 ? -24.672 -24.531 -12.938 1 94.06 62 ARG A C 1
ATOM 473 O O . ARG A 1 62 ? -24.578 -25.281 -11.969 1 94.06 62 ARG A O 1
ATOM 480 N N . MET A 1 63 ? -25.781 -23.906 -13.32 1 93.69 63 MET A N 1
ATOM 481 C CA . MET A 1 63 ? -27.047 -24.156 -12.648 1 93.69 63 MET A CA 1
ATOM 482 C C . MET A 1 63 ? -28.125 -24.547 -13.656 1 93.69 63 MET A C 1
ATOM 484 O O . MET A 1 63 ? -28.172 -24.016 -14.766 1 93.69 63 MET A O 1
ATOM 488 N N . ALA A 1 64 ? -28.953 -25.422 -13.195 1 92.06 64 ALA A N 1
ATOM 489 C CA . ALA A 1 64 ? -30.109 -25.781 -14.016 1 92.06 64 ALA A CA 1
ATOM 490 C C . ALA A 1 64 ? -31.344 -24.969 -13.617 1 92.06 64 ALA A C 1
ATOM 492 O O . ALA A 1 64 ? -31.594 -24.766 -12.43 1 92.06 64 ALA A O 1
ATOM 493 N N . LYS A 1 65 ? -31.984 -24.406 -14.625 1 88.81 65 LYS A N 1
ATOM 494 C CA . LYS A 1 65 ? -33.219 -23.672 -14.359 1 88.81 65 LYS A CA 1
ATOM 495 C C . LYS A 1 65 ? -34.438 -24.391 -14.945 1 88.81 65 LYS A C 1
ATOM 497 O O . LYS A 1 65 ? -34.312 -25.156 -15.898 1 88.81 65 LYS A O 1
ATOM 502 N N . LYS A 1 66 ? -35.594 -24.109 -14.469 1 83 66 LYS A N 1
ATOM 503 C CA . LYS A 1 66 ? -36.812 -24.797 -14.844 1 83 66 LYS A CA 1
ATOM 504 C C . LYS A 1 66 ? -37.375 -24.266 -16.156 1 83 66 LYS A C 1
ATOM 506 O O . LYS A 1 66 ? -38.031 -25 -16.906 1 83 66 LYS A O 1
ATOM 511 N N . VAL A 1 67 ? -37.094 -23.016 -16.375 1 83.06 67 VAL A N 1
ATOM 512 C CA . VAL A 1 67 ? -37.719 -22.406 -17.547 1 83.06 67 VAL A CA 1
ATOM 513 C C . VAL A 1 67 ? -36.656 -22.125 -18.609 1 83.06 67 VAL A C 1
ATOM 515 O O . VAL A 1 67 ? -35.5 -21.922 -18.281 1 83.06 67 VAL A O 1
ATOM 518 N N . GLU A 1 68 ? -37.094 -21.984 -19.844 1 84.62 68 GLU A N 1
ATOM 519 C CA . GLU A 1 68 ? -36.188 -21.797 -20.969 1 84.62 68 GLU A CA 1
ATOM 520 C C . GLU A 1 68 ? -35.938 -20.312 -21.234 1 84.62 68 GLU A C 1
ATOM 522 O O . GLU A 1 68 ? -34.844 -19.938 -21.688 1 84.62 68 GLU A O 1
ATOM 527 N N . HIS A 1 69 ? -36.938 -19.484 -20.969 1 85.12 69 HIS A N 1
ATOM 528 C CA . HIS A 1 69 ? -36.781 -18.062 -21.234 1 85.12 69 HIS A CA 1
ATOM 529 C C . HIS A 1 69 ? -35.844 -17.422 -20.203 1 85.12 69 HIS A C 1
ATOM 531 O O . HIS A 1 69 ? -35.719 -17.906 -19.078 1 85.12 69 HIS A O 1
ATOM 537 N N . PRO A 1 70 ? -35.188 -16.422 -20.625 1 88 70 PRO A N 1
ATOM 538 C CA . PRO A 1 70 ? -34.219 -15.781 -19.719 1 88 70 PRO A CA 1
ATOM 539 C C . PRO A 1 70 ? -34.875 -15.172 -18.484 1 88 70 PRO A C 1
ATOM 541 O O . PRO A 1 70 ? -35.969 -14.617 -18.578 1 88 70 PRO A O 1
ATOM 544 N N . VAL A 1 71 ? -34.281 -15.422 -17.391 1 88.88 71 VAL A N 1
ATOM 545 C CA . VAL A 1 71 ? -34.75 -14.898 -16.109 1 88.88 71 VAL A CA 1
ATOM 546 C C . VAL A 1 71 ? -33.594 -14.258 -15.344 1 88.88 71 VAL A C 1
ATOM 548 O O . VAL A 1 71 ? -32.438 -14.57 -15.586 1 88.88 71 VAL A O 1
ATOM 551 N N . GLU A 1 72 ? -33.938 -13.32 -14.469 1 91 72 GLU A N 1
ATOM 552 C CA . GLU A 1 72 ? -32.906 -12.742 -13.602 1 91 72 GLU A CA 1
ATOM 553 C C . GLU A 1 72 ? -32.531 -13.711 -12.484 1 91 72 GLU A C 1
ATOM 555 O O . GLU A 1 72 ? -33.25 -14.68 -12.219 1 91 72 GLU A O 1
ATOM 560 N N . MET A 1 73 ? -31.469 -13.562 -11.859 1 91.38 73 MET A N 1
ATOM 561 C CA . MET A 1 73 ? -30.938 -14.445 -10.82 1 91.38 73 MET A CA 1
ATOM 562 C C . MET A 1 73 ? -31.781 -14.352 -9.555 1 91.38 73 MET A C 1
ATOM 564 O O . MET A 1 73 ? -32.281 -15.359 -9.062 1 91.38 73 MET A O 1
ATOM 568 N N . GLY A 1 74 ? -31.969 -13.234 -9.008 1 92.5 74 GLY A N 1
ATOM 569 C CA . GLY A 1 74 ? -32.625 -12.961 -7.738 1 92.5 74 GLY A CA 1
ATOM 570 C C . GLY A 1 74 ? -31.828 -12.016 -6.852 1 92.5 74 GLY A C 1
ATOM 571 O O . GLY A 1 74 ? -30.609 -12.117 -6.766 1 92.5 74 GLY A O 1
ATOM 572 N N . LEU A 1 75 ? -32.562 -11.156 -6.137 1 92.62 75 LEU A N 1
ATOM 573 C CA . LEU A 1 75 ? -31.922 -10.109 -5.344 1 92.62 75 LEU A CA 1
ATOM 574 C C . LEU A 1 75 ? -31.141 -10.711 -4.18 1 92.62 75 LEU A C 1
ATOM 576 O O . LEU A 1 75 ? -30.078 -10.195 -3.805 1 92.62 75 LEU A O 1
ATOM 580 N N . ASP A 1 76 ? -31.656 -11.773 -3.582 1 94.56 76 ASP A N 1
ATOM 581 C CA . ASP A 1 76 ? -30.969 -12.367 -2.443 1 94.56 76 ASP A CA 1
ATOM 582 C C . ASP A 1 76 ? -29.641 -12.992 -2.873 1 94.56 76 ASP A C 1
ATOM 584 O O . ASP A 1 76 ? -28.641 -12.906 -2.152 1 94.56 76 ASP A O 1
ATOM 588 N N . LEU A 1 77 ? -29.641 -13.641 -4.066 1 95.5 77 LEU A N 1
ATOM 589 C CA . LEU A 1 77 ? -28.406 -14.211 -4.586 1 95.5 77 LEU A CA 1
ATOM 590 C C . LEU A 1 77 ? -27.406 -13.117 -4.945 1 95.5 77 LEU A C 1
ATOM 592 O O . LEU A 1 77 ? -26.219 -13.227 -4.621 1 95.5 77 LEU A O 1
ATOM 596 N N . GLU A 1 78 ? -27.906 -12.07 -5.598 1 96.19 78 GLU A N 1
ATOM 597 C CA . GLU A 1 78 ? -27.031 -10.953 -5.965 1 96.19 78 GLU A CA 1
ATOM 598 C C . GLU A 1 78 ? -26.422 -10.305 -4.73 1 96.19 78 GLU A C 1
ATOM 600 O O . GLU A 1 78 ? -25.234 -9.992 -4.715 1 96.19 78 GLU A O 1
ATOM 605 N N . GLN A 1 79 ? -27.266 -10.117 -3.77 1 95.38 79 GLN A N 1
ATOM 606 C CA . GLN A 1 79 ? -26.797 -9.5 -2.531 1 95.38 79 GLN A CA 1
ATOM 607 C C . GLN A 1 79 ? -25.734 -10.375 -1.858 1 95.38 79 GLN A C 1
ATOM 609 O O . GLN A 1 79 ? -24.75 -9.859 -1.341 1 95.38 79 GLN A O 1
ATOM 614 N N . SER A 1 80 ? -25.984 -11.656 -1.828 1 96.12 80 SER A N 1
ATOM 615 C CA . SER A 1 80 ? -25.047 -12.57 -1.203 1 96.12 80 SER A CA 1
ATOM 616 C C . SER A 1 80 ? -23.703 -12.57 -1.942 1 96.12 80 SER A C 1
ATOM 618 O O . SER A 1 80 ? -22.641 -12.672 -1.321 1 96.12 80 SER A O 1
ATOM 620 N N . LEU A 1 81 ? -23.75 -12.5 -3.248 1 96.62 81 LEU A N 1
ATOM 621 C CA . LEU A 1 81 ? -22.516 -12.453 -4.031 1 96.62 81 LEU A CA 1
ATOM 622 C C . LEU A 1 81 ? -21.75 -11.156 -3.768 1 96.62 81 LEU A C 1
ATOM 624 O O . LEU A 1 81 ? -20.516 -11.164 -3.684 1 96.62 81 LEU A O 1
ATOM 628 N N . ARG A 1 82 ? -22.469 -10.031 -3.623 1 94.81 82 ARG A N 1
ATOM 629 C CA . ARG A 1 82 ? -21.828 -8.758 -3.301 1 94.81 82 ARG A CA 1
ATOM 630 C C . ARG A 1 82 ? -21.172 -8.805 -1.926 1 94.81 82 ARG A C 1
ATOM 632 O O . ARG A 1 82 ? -20.078 -8.273 -1.737 1 94.81 82 ARG A O 1
ATOM 639 N N . GLU A 1 83 ? -21.875 -9.43 -1.002 1 93.06 83 GLU A N 1
ATOM 640 C CA . GLU A 1 83 ? -21.344 -9.555 0.349 1 93.06 83 GLU A CA 1
ATOM 641 C C . GLU A 1 83 ? -20.094 -10.438 0.37 1 93.06 83 GLU A C 1
ATOM 643 O O . GLU A 1 83 ? -19.172 -10.203 1.156 1 93.06 83 GLU A O 1
ATOM 648 N N . LEU A 1 84 ? -20.156 -11.453 -0.495 1 94.38 84 LEU A N 1
ATOM 649 C CA . LEU A 1 84 ? -19.016 -12.367 -0.58 1 94.38 84 LEU A CA 1
ATOM 650 C C . LEU A 1 84 ? -17.766 -11.633 -1.024 1 94.38 84 LEU A C 1
ATOM 652 O O . LEU A 1 84 ? -16.688 -11.812 -0.439 1 94.38 84 LEU A O 1
ATOM 656 N N . ILE A 1 85 ? -17.828 -10.766 -2.012 1 92.44 85 ILE A N 1
ATOM 657 C CA . ILE A 1 85 ? -16.656 -10.078 -2.537 1 92.44 85 ILE A CA 1
ATOM 658 C C . ILE A 1 85 ? -16.484 -8.742 -1.825 1 92.44 85 ILE A C 1
ATOM 660 O O . ILE A 1 85 ? -15.523 -8.008 -2.09 1 92.44 85 ILE A O 1
ATOM 664 N N . GLN A 1 86 ? -17.406 -8.359 -0.957 1 88.12 86 GLN A N 1
ATOM 665 C CA . GLN A 1 86 ? -17.359 -7.117 -0.191 1 88.12 86 GLN A CA 1
ATOM 666 C C . GLN A 1 86 ? -17.172 -5.91 -1.108 1 88.12 86 GLN A C 1
ATOM 668 O O . GLN A 1 86 ? -16.312 -5.07 -0.873 1 88.12 86 GLN A O 1
ATOM 673 N N . SER A 1 87 ? -17.938 -5.898 -2.172 1 88.69 87 SER A N 1
ATOM 674 C CA . SER A 1 87 ? -17.922 -4.82 -3.156 1 88.69 87 SER A CA 1
ATOM 675 C C . SER A 1 87 ? -19.266 -4.711 -3.873 1 88.69 87 SER A C 1
ATOM 677 O O . SER A 1 87 ? -19.953 -5.715 -4.082 1 88.69 87 SER A O 1
ATOM 679 N N . SER A 1 88 ? -19.594 -3.52 -4.242 1 92.25 88 SER A N 1
ATOM 680 C CA . SER A 1 88 ? -20.828 -3.297 -5 1 92.25 88 SER A CA 1
ATOM 681 C C . SER A 1 88 ? -20.625 -3.602 -6.48 1 92.25 88 SER A C 1
ATOM 683 O O . SER A 1 88 ? -21.594 -3.725 -7.23 1 92.25 88 SER A O 1
ATOM 685 N N . ASP A 1 89 ? -19.406 -3.75 -6.852 1 90.75 89 ASP A N 1
ATOM 686 C CA . ASP A 1 89 ? -19.109 -4.07 -8.242 1 90.75 89 ASP A CA 1
ATOM 687 C C . ASP A 1 89 ? -19.109 -5.582 -8.477 1 90.75 89 ASP A C 1
ATOM 689 O O . ASP A 1 89 ? -18.047 -6.203 -8.555 1 90.75 89 ASP A O 1
ATOM 693 N N . LEU A 1 90 ? -20.25 -6.082 -8.68 1 93.25 90 LEU A N 1
ATOM 694 C CA . LEU A 1 90 ? -20.422 -7.52 -8.852 1 93.25 90 LEU A CA 1
ATOM 695 C C . LEU A 1 90 ? -19.703 -8.008 -10.102 1 93.25 90 LEU A C 1
ATOM 697 O O . LEU A 1 90 ? -19.172 -9.125 -10.117 1 93.25 90 LEU A O 1
ATOM 701 N N . GLN A 1 91 ? -19.641 -7.223 -11.125 1 91.06 91 GLN A N 1
ATOM 702 C CA . GLN A 1 91 ? -19.125 -7.617 -12.43 1 91.06 91 GLN A CA 1
ATOM 703 C C . GLN A 1 91 ? -17.594 -7.723 -12.406 1 91.06 91 GLN A C 1
ATOM 705 O O . GLN A 1 91 ? -17 -8.281 -13.32 1 91.06 91 GLN A O 1
ATOM 710 N N . ALA A 1 92 ? -17 -7.172 -11.43 1 89.44 92 ALA A N 1
ATOM 711 C CA . ALA A 1 92 ? -15.555 -7.289 -11.328 1 89.44 92 ALA A CA 1
ATOM 712 C C . ALA A 1 92 ? -15.125 -8.75 -11.227 1 89.44 92 ALA A C 1
ATOM 714 O O . ALA A 1 92 ? -14.047 -9.125 -11.695 1 89.44 92 ALA A O 1
ATOM 715 N N . PHE A 1 93 ? -16.047 -9.625 -10.672 1 94.81 93 PHE A N 1
ATOM 716 C CA . PHE A 1 93 ? -15.656 -11.008 -10.445 1 94.81 93 PHE A CA 1
ATOM 717 C C . PHE A 1 93 ? -16.672 -11.969 -11.062 1 94.81 93 PHE A C 1
ATOM 719 O O . PHE A 1 93 ? -16.375 -13.148 -11.266 1 94.81 93 PHE A O 1
ATOM 726 N N . PHE A 1 94 ? -17.906 -11.43 -11.305 1 96.19 94 PHE A N 1
ATOM 727 C CA . PHE A 1 94 ? -18.953 -12.328 -11.773 1 96.19 94 PHE A CA 1
ATOM 728 C C . PHE A 1 94 ? -19.578 -11.805 -13.055 1 96.19 94 PHE A C 1
ATOM 730 O O . PHE A 1 94 ? -19.812 -10.602 -13.188 1 96.19 94 PHE A O 1
ATOM 737 N N . GLU A 1 95 ? -19.766 -12.68 -13.945 1 95 95 GLU A N 1
ATOM 738 C CA . GLU A 1 95 ? -20.562 -12.43 -15.141 1 95 95 GLU A CA 1
ATOM 739 C C . GLU A 1 95 ? -21.531 -13.578 -15.414 1 95 95 GLU A C 1
ATOM 741 O O . GLU A 1 95 ? -21.203 -14.742 -15.164 1 95 95 GLU A O 1
ATOM 746 N N . THR A 1 96 ? -22.719 -13.266 -15.875 1 93.94 96 THR A N 1
ATOM 747 C CA . THR A 1 96 ? -23.734 -14.297 -16.031 1 93.94 96 THR A CA 1
ATOM 748 C C . THR A 1 96 ? -24.141 -14.438 -17.5 1 93.94 96 THR A C 1
ATOM 750 O O . THR A 1 96 ? -24.094 -13.461 -18.266 1 93.94 96 THR A O 1
ATOM 753 N N . LYS A 1 97 ? -24.422 -15.625 -17.891 1 91.81 97 LYS A N 1
ATOM 754 C CA . LYS A 1 97 ? -24.984 -15.969 -19.203 1 91.81 97 LYS A CA 1
ATOM 755 C C . LYS A 1 97 ? -25.984 -17.109 -19.078 1 91.81 97 LYS A C 1
ATOM 757 O O . LYS A 1 97 ? -25.922 -17.922 -18.156 1 91.81 97 LYS A O 1
ATOM 762 N N . GLN A 1 98 ? -26.938 -17.031 -19.969 1 90.75 98 GLN A N 1
ATOM 763 C CA . GLN A 1 98 ? -27.938 -18.094 -19.953 1 90.75 98 GLN A CA 1
ATOM 764 C C . GLN A 1 98 ? -28.078 -18.734 -21.328 1 90.75 98 GLN A C 1
ATOM 766 O O . GLN A 1 98 ? -28 -18.047 -22.359 1 90.75 98 GLN A O 1
ATOM 771 N N . GLN A 1 99 ? -28.125 -20.062 -21.359 1 87.06 99 GLN A N 1
ATOM 772 C CA . GLN A 1 99 ? -28.328 -20.844 -22.562 1 87.06 99 GLN A CA 1
ATOM 773 C C . GLN A 1 99 ? -29.328 -21.969 -22.328 1 87.06 99 GLN A C 1
ATOM 775 O O . GLN A 1 99 ? -29.047 -22.938 -21.609 1 87.06 99 GLN A O 1
ATOM 780 N N . GLY A 1 100 ? -30.391 -21.844 -22.922 1 85.56 100 GLY A N 1
ATOM 781 C CA . GLY A 1 100 ? -31.422 -22.844 -22.719 1 85.56 100 GLY A CA 1
ATOM 782 C C . GLY A 1 100 ? -31.828 -22.969 -21.266 1 85.56 100 GLY A C 1
ATOM 783 O O . GLY A 1 100 ? -32.188 -21.984 -20.625 1 85.56 100 GLY A O 1
ATOM 784 N N . ARG A 1 101 ? -31.688 -24.188 -20.766 1 90.25 101 ARG A N 1
ATOM 785 C CA . ARG A 1 101 ? -32.094 -24.453 -19.391 1 90.25 101 ARG A CA 1
ATOM 786 C C . ARG A 1 101 ? -30.906 -24.359 -18.438 1 90.25 101 ARG A C 1
ATOM 788 O O . ARG A 1 101 ? -30.984 -24.812 -17.297 1 90.25 101 ARG A O 1
ATOM 795 N N . CYS A 1 102 ? -29.891 -23.781 -18.969 1 91.5 102 CYS A N 1
ATOM 796 C CA . CYS A 1 102 ? -28.688 -23.672 -18.125 1 91.5 102 CYS A CA 1
ATOM 797 C C . CYS A 1 102 ? -28.375 -22.203 -17.844 1 91.5 102 CYS A C 1
ATOM 799 O O . CYS A 1 102 ? -28.5 -21.344 -18.719 1 91.5 102 CYS A O 1
ATOM 801 N N . PHE A 1 103 ? -28.156 -21.938 -16.578 1 93.81 103 PHE A N 1
ATOM 802 C CA . PHE A 1 103 ? -27.688 -20.641 -16.109 1 93.81 103 PHE A CA 1
ATOM 803 C C . PHE A 1 103 ? -26.219 -20.719 -15.664 1 93.81 103 PHE A C 1
ATOM 805 O O . PHE A 1 103 ? -25.875 -21.547 -14.82 1 93.81 103 PHE A O 1
ATOM 812 N N . TYR A 1 104 ? -25.375 -19.906 -16.266 1 94.69 104 TYR A N 1
ATOM 813 C CA . TYR A 1 104 ? -23.953 -19.953 -15.969 1 94.69 104 TYR A CA 1
ATOM 814 C C . TYR A 1 104 ? -23.5 -18.688 -15.242 1 94.69 104 TYR A C 1
ATOM 816 O O . TYR A 1 104 ? -23.953 -17.578 -15.578 1 94.69 104 TYR A O 1
ATOM 824 N N . ILE A 1 105 ? -22.719 -18.828 -14.195 1 96.62 105 ILE A N 1
ATOM 825 C CA . ILE A 1 105 ? -22 -17.719 -13.562 1 96.62 105 ILE A CA 1
ATOM 826 C C . ILE A 1 105 ? -20.5 -17.875 -13.789 1 96.62 105 ILE A C 1
ATOM 828 O O . ILE A 1 105 ? -19.891 -18.828 -13.289 1 96.62 105 ILE A O 1
ATOM 832 N N . PHE A 1 106 ? -19.938 -17.047 -14.586 1 96.94 106 PHE A N 1
ATOM 833 C CA . PHE A 1 106 ? -18.484 -17.031 -14.805 1 96.94 106 PHE A CA 1
ATOM 834 C C . PHE A 1 106 ? -17.766 -16.281 -13.688 1 96.94 106 PHE A C 1
ATOM 836 O O . PHE A 1 106 ? -18.109 -15.141 -13.391 1 96.94 106 PHE A O 1
ATOM 843 N N . VAL A 1 107 ? -16.844 -16.906 -13.07 1 97.38 107 VAL A N 1
ATOM 844 C CA . VAL A 1 107 ? -16.188 -16.375 -11.883 1 97.38 107 VAL A CA 1
ATOM 845 C C . VAL A 1 107 ? -14.711 -16.109 -12.172 1 97.38 107 VAL A C 1
ATOM 847 O O . VAL A 1 107 ? -14 -17 -12.641 1 97.38 107 VAL A O 1
ATOM 850 N N . LYS A 1 108 ? -14.266 -14.945 -11.945 1 95.69 108 LYS A N 1
ATOM 851 C CA . LYS A 1 108 ? -12.852 -14.594 -12.023 1 95.69 108 LYS A CA 1
ATOM 852 C C . LYS A 1 108 ? -12.133 -14.953 -10.727 1 95.69 108 LYS A C 1
ATOM 854 O O . LYS A 1 108 ? -12.758 -15.039 -9.664 1 95.69 108 LYS A O 1
ATOM 859 N N . SER A 1 109 ? -10.852 -15.172 -10.852 1 94.94 109 SER A N 1
ATOM 860 C CA . SER A 1 109 ? -10.086 -15.469 -9.648 1 94.94 109 SER A CA 1
ATOM 861 C C . SER A 1 109 ? -10.016 -14.258 -8.727 1 94.94 109 SER A C 1
ATOM 863 O O . SER A 1 109 ? -10.031 -13.117 -9.188 1 94.94 109 SER A O 1
ATOM 865 N N . TRP A 1 110 ? -9.898 -14.594 -7.434 1 92.69 110 TRP A N 1
ATOM 866 C CA . TRP A 1 110 ? -9.805 -13.547 -6.426 1 92.69 110 TRP A CA 1
ATOM 867 C C . TRP A 1 110 ? -8.492 -12.773 -6.562 1 92.69 110 TRP A C 1
ATOM 869 O O . TRP A 1 110 ? -7.441 -13.367 -6.828 1 92.69 110 TRP A O 1
ATOM 879 N N . SER A 1 111 ? -8.508 -11.422 -6.535 1 84.44 111 SER A N 1
ATOM 880 C CA . SER A 1 111 ? -7.309 -10.594 -6.621 1 84.44 111 SER A CA 1
ATOM 881 C C . SER A 1 111 ? -7.473 -9.297 -5.836 1 84.44 111 SER A C 1
ATOM 883 O O . SER A 1 111 ? -8.594 -8.82 -5.645 1 84.44 111 SER A O 1
ATOM 885 N N . SER A 1 112 ? -6.227 -8.852 -5.031 1 63.38 112 SER A N 1
ATOM 886 C CA . SER A 1 112 ? -6.227 -7.676 -4.172 1 63.38 112 SER A CA 1
ATOM 887 C C . SER A 1 112 ? -6.242 -6.391 -4.992 1 63.38 112 SER A C 1
ATOM 889 O O . SER A 1 112 ? -5.922 -5.316 -4.48 1 63.38 112 SER A O 1
ATOM 891 N N . GLY A 1 113 ? -6.863 -6.047 -5.918 1 56.25 113 GLY A N 1
ATOM 892 C CA . GLY A 1 113 ? -7.152 -4.719 -6.441 1 56.25 113 GLY A CA 1
ATOM 893 C C . GLY A 1 113 ? -6.535 -4.469 -7.805 1 56.25 113 GLY A C 1
ATOM 894 O O . GLY A 1 113 ? -5.641 -5.203 -8.227 1 56.25 113 GLY A O 1
ATOM 895 N N . PRO A 1 114 ? -7.156 -3.758 -8.688 1 47.62 114 PRO A N 1
ATOM 896 C CA . PRO A 1 114 ? -6.75 -3.514 -10.07 1 47.62 114 PRO A CA 1
ATOM 897 C C . PRO A 1 114 ? -5.414 -2.779 -10.172 1 47.62 114 PRO A C 1
ATOM 899 O O . PRO A 1 114 ? -4.828 -2.701 -11.258 1 47.62 114 PRO A O 1
ATOM 902 N N . PHE A 1 115 ? -5.086 -1.938 -9.062 1 45.28 115 PHE A N 1
ATOM 903 C CA . PHE A 1 115 ? -3.951 -1.062 -9.328 1 45.28 115 PHE A CA 1
ATOM 904 C C . PHE A 1 115 ? -2.693 -1.583 -8.641 1 45.28 115 PHE A C 1
ATOM 906 O O . PHE A 1 115 ? -2.672 -1.757 -7.422 1 45.28 115 PHE A O 1
ATOM 913 N N . PRO A 1 116 ? -1.896 -2.15 -9.492 1 42.34 116 PRO A N 1
ATOM 914 C CA . PRO A 1 116 ? -0.635 -2.715 -9.008 1 42.34 116 PRO A CA 1
ATOM 915 C C . PRO A 1 116 ? 0.02 -1.851 -7.93 1 42.34 116 PRO A C 1
ATOM 917 O O . PRO A 1 116 ? 0.681 -2.373 -7.031 1 42.34 116 PRO A O 1
ATOM 920 N N . GLU A 1 117 ? 0.014 -0.516 -8.219 1 42.75 117 GLU A N 1
ATOM 921 C CA . GLU A 1 117 ? 0.773 0.401 -7.371 1 42.75 117 GLU A CA 1
ATOM 922 C C . GLU A 1 117 ? 0.162 0.501 -5.977 1 42.75 117 GLU A C 1
ATOM 924 O O . GLU A 1 117 ? 0.781 1.044 -5.062 1 42.75 117 GLU A O 1
ATOM 929 N N . ASP A 1 118 ? -1.133 0.346 -6.066 1 45.97 118 ASP A N 1
ATOM 930 C CA . ASP A 1 118 ? -1.897 0.655 -4.863 1 45.97 118 ASP A CA 1
ATOM 931 C C . ASP A 1 118 ? -1.803 -0.481 -3.846 1 45.97 118 ASP A C 1
ATOM 933 O O . ASP A 1 118 ? -2.293 -1.585 -4.094 1 45.97 118 ASP A O 1
ATOM 937 N N . ARG A 1 119 ? -0.845 -0.567 -3.316 1 47.28 119 ARG A N 1
ATOM 938 C CA . ARG A 1 119 ? -0.547 -1.522 -2.256 1 47.28 119 ARG A CA 1
ATOM 939 C C . ARG A 1 119 ? -1.755 -1.727 -1.348 1 47.28 119 ARG A C 1
ATOM 941 O O . ARG A 1 119 ? -1.612 -1.819 -0.127 1 47.28 119 ARG A O 1
ATOM 948 N N . SER A 1 120 ? -3 -1.497 -1.818 1 49.88 120 SER A N 1
ATOM 949 C CA . SER A 1 120 ? -4.117 -1.769 -0.92 1 49.88 120 SER A CA 1
ATOM 950 C C . SER A 1 120 ? -4.156 -3.238 -0.512 1 49.88 120 SER A C 1
ATOM 952 O O . SER A 1 120 ? -4.074 -4.125 -1.362 1 49.88 120 SER A O 1
ATOM 954 N N . VAL A 1 121 ? -3.666 -3.623 0.576 1 55.5 121 VAL A N 1
ATOM 955 C CA . VAL A 1 121 ? -3.617 -4.988 1.088 1 55.5 121 VAL A CA 1
ATOM 956 C C . VAL A 1 121 ? -5.031 -5.543 1.218 1 55.5 121 VAL A C 1
ATOM 958 O O . VAL A 1 121 ? -5.836 -5.035 2.002 1 55.5 121 VAL A O 1
ATOM 961 N N . LYS A 1 122 ? -5.703 -6.094 0.138 1 65.56 122 LYS A N 1
ATOM 962 C CA . LYS A 1 122 ? -6.898 -6.926 0.249 1 65.56 122 LYS A CA 1
ATOM 963 C C . LYS A 1 122 ? -6.574 -8.266 0.893 1 65.56 122 LYS A C 1
ATOM 965 O O . LYS A 1 122 ? -5.43 -8.727 0.842 1 65.56 122 LYS A O 1
ATOM 970 N N . PRO A 1 123 ? -7.594 -8.742 1.602 1 80.5 123 PRO A N 1
ATOM 971 C CA . PRO A 1 123 ? -7.414 -10.086 2.154 1 80.5 123 PRO A CA 1
ATOM 972 C C . PRO A 1 123 ? -7.055 -11.117 1.088 1 80.5 123 PRO A C 1
ATOM 974 O O . PRO A 1 123 ? -7.531 -11.031 -0.047 1 80.5 123 PRO A O 1
ATOM 977 N N . ARG A 1 124 ? -6.277 -11.977 1.341 1 85.5 124 ARG A N 1
ATOM 978 C CA . ARG A 1 124 ? -5.777 -12.977 0.404 1 85.5 124 ARG A CA 1
ATOM 979 C C . ARG A 1 124 ? -6.875 -13.969 0.02 1 85.5 124 ARG A C 1
ATOM 981 O O . ARG A 1 124 ? -6.824 -14.57 -1.055 1 85.5 124 ARG A O 1
ATOM 988 N N . LEU A 1 125 ? -7.789 -14.164 0.948 1 91.56 125 LEU A N 1
ATOM 989 C CA . LEU A 1 125 ? -8.852 -15.141 0.714 1 91.56 125 LEU A CA 1
ATOM 990 C C . LEU A 1 125 ? -10.219 -14.469 0.765 1 91.56 125 LEU A C 1
ATOM 992 O O . LEU A 1 125 ? -10.398 -13.469 1.461 1 91.56 125 LEU A O 1
ATOM 996 N N . CYS A 1 126 ? -11.039 -14.992 -0.059 1 92.38 126 CYS A N 1
ATOM 997 C CA . CYS A 1 126 ? -12.453 -14.664 0.061 1 92.38 126 CYS A CA 1
ATOM 998 C C . CYS A 1 126 ? -13.18 -15.664 0.957 1 92.38 126 CYS A C 1
ATOM 1000 O O . CYS A 1 126 ? -12.914 -16.859 0.891 1 92.38 126 CYS A O 1
ATOM 1002 N N . SER A 1 127 ? -13.922 -15.164 1.898 1 94.88 127 SER A N 1
ATOM 1003 C CA . SER A 1 127 ? -14.641 -16.031 2.832 1 94.88 127 SER A CA 1
ATOM 1004 C C . SER A 1 127 ? -16.078 -15.562 3.029 1 94.88 127 SER A C 1
ATOM 1006 O O . SER A 1 127 ? -16.375 -14.375 2.92 1 94.88 127 SER A O 1
ATOM 1008 N N . LEU A 1 128 ? -16.938 -16.5 3.193 1 95.88 128 LEU A N 1
ATOM 1009 C CA . LEU A 1 128 ? -18.312 -16.172 3.535 1 95.88 128 LEU A CA 1
ATOM 1010 C C . LEU A 1 128 ? -18.391 -15.586 4.941 1 95.88 128 LEU A C 1
ATOM 1012 O O . LEU A 1 128 ? -19.172 -14.664 5.184 1 95.88 128 LEU A O 1
ATOM 1016 N N . SER A 1 129 ? -17.625 -16.156 5.777 1 95.25 129 SER A N 1
ATOM 1017 C CA . SER A 1 129 ? -17.516 -15.664 7.145 1 95.25 129 SER A CA 1
ATOM 1018 C C . SER A 1 129 ? -16.141 -15.969 7.734 1 95.25 129 SER A C 1
ATOM 1020 O O . SER A 1 129 ? -15.57 -17.031 7.492 1 95.25 129 SER A O 1
ATOM 1022 N N . SER A 1 130 ? -15.57 -15.031 8.508 1 95.19 130 SER A N 1
ATOM 1023 C CA . SER A 1 130 ? -14.273 -15.25 9.141 1 95.19 130 SER A CA 1
ATOM 1024 C C . SER A 1 130 ? -14.43 -16 10.461 1 95.19 130 SER A C 1
ATOM 1026 O O . SER A 1 130 ? -13.445 -16.516 11 1 95.19 130 SER A O 1
ATOM 1028 N N . SER A 1 131 ? -15.664 -15.977 11.055 1 96.44 131 SER A N 1
ATOM 1029 C CA . SER A 1 131 ? -15.961 -16.578 12.344 1 96.44 131 SER A CA 1
ATOM 1030 C C . SER A 1 131 ? -15.219 -15.867 13.469 1 96.44 131 SER A C 1
ATOM 1032 O O . SER A 1 131 ? -15.023 -16.438 14.547 1 96.44 131 SER A O 1
ATOM 1034 N N . LEU A 1 132 ? -14.688 -14.719 13.203 1 96.88 132 LEU A N 1
ATOM 1035 C CA . LEU A 1 132 ? -14.094 -13.844 14.211 1 96.88 132 LEU A CA 1
ATOM 1036 C C . LEU A 1 132 ? -15.078 -12.75 14.617 1 96.88 132 LEU A C 1
ATOM 1038 O O . LEU A 1 132 ? -15.75 -12.164 13.766 1 96.88 132 LEU A O 1
ATOM 1042 N N . TYR A 1 133 ? -15.188 -12.602 15.891 1 97.12 133 TYR A N 1
ATOM 1043 C CA . TYR A 1 133 ? -16.125 -11.609 16.406 1 97.12 133 TYR A CA 1
ATOM 1044 C C . TYR A 1 133 ? -15.398 -10.586 17.281 1 97.12 133 TYR A C 1
ATOM 1046 O O . TYR A 1 133 ? -14.344 -10.883 17.844 1 97.12 133 TYR A O 1
ATOM 1054 N N . ARG A 1 134 ? -15.938 -9.391 17.391 1 96.25 134 ARG A N 1
ATOM 1055 C CA . ARG A 1 134 ? -15.43 -8.344 18.266 1 96.25 134 ARG A CA 1
ATOM 1056 C C . ARG A 1 134 ? -16.562 -7.578 18.922 1 96.25 134 ARG A C 1
ATOM 1058 O O . ARG A 1 134 ? -17.703 -7.605 18.438 1 96.25 134 ARG A O 1
ATOM 1065 N N . ARG A 1 135 ? -16.219 -7.004 20.016 1 95.5 135 ARG A N 1
ATOM 1066 C CA . ARG A 1 135 ? -17.156 -6.094 20.656 1 95.5 135 ARG A CA 1
ATOM 1067 C C . ARG A 1 135 ? -17.109 -4.711 20.016 1 95.5 135 ARG A C 1
ATOM 1069 O O . ARG A 1 135 ? -16.031 -4.211 19.688 1 95.5 135 ARG A O 1
ATOM 1076 N N . SER A 1 136 ? -18.156 -4.168 19.75 1 94.69 136 SER A N 1
ATOM 1077 C CA . SER A 1 136 ? -18.297 -2.809 19.234 1 94.69 136 SER A CA 1
ATOM 1078 C C . SER A 1 136 ? -19.359 -2.035 20.031 1 94.69 136 SER A C 1
ATOM 1080 O O . SER A 1 136 ? -20.531 -2.045 19.672 1 94.69 136 SER A O 1
ATOM 1082 N N . GLU A 1 137 ? -18.891 -1.39 21.016 1 92.88 137 GLU A N 1
ATOM 1083 C CA . GLU A 1 137 ? -19.781 -0.749 21.984 1 92.88 137 GLU A CA 1
ATOM 1084 C C . GLU A 1 137 ? -20.734 -1.76 22.609 1 92.88 137 GLU A C 1
ATOM 1086 O O . GLU A 1 137 ? -20.297 -2.748 23.203 1 92.88 137 GLU A O 1
ATOM 1091 N N . THR A 1 138 ? -22.031 -1.674 22.266 1 92.69 138 THR A N 1
ATOM 1092 C CA . THR A 1 138 ? -22.969 -2.572 22.922 1 92.69 138 THR A CA 1
ATOM 1093 C C . THR A 1 138 ? -23.297 -3.773 22.047 1 92.69 138 THR A C 1
ATOM 1095 O O . THR A 1 138 ? -24.141 -4.602 22.391 1 92.69 138 THR A O 1
ATOM 1098 N N . SER A 1 139 ? -22.547 -3.906 20.938 1 93.62 139 SER A N 1
ATOM 1099 C CA . SER A 1 139 ? -22.875 -4.961 19.984 1 93.62 139 SER A CA 1
ATOM 1100 C C . SER A 1 139 ? -21.703 -5.902 19.766 1 93.62 139 SER A C 1
ATOM 1102 O O . SER A 1 139 ? -20.547 -5.551 20.062 1 93.62 139 SER A O 1
ATOM 1104 N N . VAL A 1 140 ? -22.078 -7.109 19.391 1 95.06 140 VAL A N 1
ATOM 1105 C CA . VAL A 1 140 ? -21.109 -8.078 18.875 1 95.06 140 VAL A CA 1
ATOM 1106 C C . VAL A 1 140 ? -21.188 -8.141 17.359 1 95.06 140 VAL A C 1
ATOM 1108 O O . VAL A 1 140 ? -22.266 -8.328 16.797 1 95.06 140 VAL A O 1
ATOM 1111 N N . ARG A 1 141 ? -20.062 -7.918 16.781 1 95.38 141 ARG A N 1
ATOM 1112 C CA . ARG A 1 141 ? -20.031 -7.871 15.328 1 95.38 141 ARG A CA 1
ATOM 1113 C C . ARG A 1 141 ? -19.031 -8.875 14.766 1 95.38 141 ARG A C 1
ATOM 1115 O O . ARG A 1 141 ? -17.953 -9.07 15.336 1 95.38 141 ARG A O 1
ATOM 1122 N N . SER A 1 142 ? -19.469 -9.492 13.688 1 94.88 142 SER A N 1
ATOM 1123 C CA . SER A 1 142 ? -18.562 -10.375 12.961 1 94.88 142 SER A CA 1
ATOM 1124 C C . SER A 1 142 ? -17.578 -9.57 12.102 1 94.88 142 SER A C 1
ATOM 1126 O O . SER A 1 142 ? -17.969 -8.57 11.492 1 94.88 142 SER A O 1
ATOM 1128 N N . MET A 1 143 ? -16.344 -9.969 12.078 1 94.19 143 MET A N 1
ATOM 1129 C CA . MET A 1 143 ? -15.344 -9.305 11.258 1 94.19 143 MET A CA 1
ATOM 1130 C C . MET A 1 143 ? -15.422 -9.781 9.805 1 94.19 143 MET A C 1
ATOM 1132 O O . MET A 1 143 ? -15.484 -10.984 9.547 1 94.19 143 MET A O 1
ATOM 1136 N N . ASP A 1 144 ? -15.5 -8.844 8.922 1 90.25 144 ASP A N 1
ATOM 1137 C CA . ASP A 1 144 ? -15.391 -9.25 7.527 1 90.25 144 ASP A CA 1
ATOM 1138 C C . ASP A 1 144 ? -13.953 -9.633 7.184 1 90.25 144 ASP A C 1
ATOM 1140 O O . ASP A 1 144 ? -13.062 -9.57 8.039 1 90.25 144 ASP A O 1
ATOM 1144 N N . SER A 1 145 ? -13.711 -10.117 6.012 1 87.81 145 SER A N 1
ATOM 1145 C CA . SER A 1 145 ? -12.406 -10.648 5.633 1 87.81 145 SER A CA 1
ATOM 1146 C C . SER A 1 145 ? -11.32 -9.586 5.738 1 87.81 145 SER A C 1
ATOM 1148 O O . SER A 1 145 ? -10.188 -9.883 6.125 1 87.81 145 SER A O 1
ATOM 1150 N N . ARG A 1 146 ? -11.648 -8.367 5.395 1 83.62 146 ARG A N 1
ATOM 1151 C CA . ARG A 1 146 ? -10.68 -7.281 5.484 1 83.62 146 ARG A CA 1
ATOM 1152 C C . ARG A 1 146 ? -10.328 -6.984 6.938 1 83.62 146 ARG A C 1
ATOM 1154 O O . ARG A 1 146 ? -9.148 -6.805 7.27 1 83.62 146 ARG A O 1
ATOM 1161 N N . GLU A 1 147 ? -11.297 -6.902 7.777 1 90.12 147 GLU A N 1
ATOM 1162 C CA . GLU A 1 147 ? -11.078 -6.652 9.203 1 90.12 147 GLU A CA 1
ATOM 1163 C C . GLU A 1 147 ? -10.312 -7.805 9.852 1 90.12 147 GLU A C 1
ATOM 1165 O O . GLU A 1 147 ? -9.461 -7.582 10.711 1 90.12 147 GLU A O 1
ATOM 1170 N N . ALA A 1 148 ? -10.773 -8.969 9.461 1 92.62 148 ALA A N 1
ATOM 1171 C CA . ALA A 1 148 ? -10.07 -10.141 9.992 1 92.62 148 ALA A CA 1
ATOM 1172 C C . ALA A 1 148 ? -8.594 -10.109 9.625 1 92.62 148 ALA A C 1
ATOM 1174 O O . ALA A 1 148 ? -7.734 -10.438 10.445 1 92.62 148 ALA A O 1
ATOM 1175 N N . PHE A 1 149 ? -8.289 -9.688 8.422 1 90 149 PHE A N 1
ATOM 1176 C CA . PHE A 1 149 ? -6.914 -9.586 7.957 1 90 149 PHE A CA 1
ATOM 1177 C C . PHE A 1 149 ? -6.133 -8.578 8.805 1 90 149 PHE A C 1
ATOM 1179 O O . PHE A 1 149 ? -5.031 -8.883 9.266 1 90 149 PHE A O 1
ATOM 1186 N N . CYS A 1 150 ? -6.68 -7.359 8.945 1 84.12 150 CYS A N 1
ATOM 1187 C CA . CYS A 1 150 ? -6.027 -6.324 9.742 1 84.12 150 CYS A CA 1
ATOM 1188 C C . CYS A 1 150 ? -5.855 -6.781 11.188 1 84.12 150 CYS A C 1
ATOM 1190 O O . CYS A 1 150 ? -4.82 -6.527 11.805 1 84.12 150 CYS A O 1
ATOM 1192 N N . PHE A 1 151 ? -6.832 -7.469 11.727 1 92.88 151 PHE A N 1
ATOM 1193 C CA . PHE A 1 151 ? -6.805 -7.977 13.094 1 92.88 151 PHE A CA 1
ATOM 1194 C C . PHE A 1 151 ? -5.691 -9 13.266 1 92.88 151 PHE A C 1
ATOM 1196 O O . PHE A 1 151 ? -4.914 -8.93 14.219 1 92.88 151 PHE A O 1
ATOM 1203 N N . LEU A 1 152 ? -5.66 -9.977 12.383 1 91.06 152 LEU A N 1
ATOM 1204 C CA . LEU A 1 152 ? -4.668 -11.039 12.477 1 91.06 152 LEU A CA 1
ATOM 1205 C C . LEU A 1 152 ? -3.258 -10.477 12.312 1 91.06 152 LEU A C 1
ATOM 1207 O O . LEU A 1 152 ? -2.32 -10.938 12.969 1 91.06 152 LEU A O 1
ATOM 1211 N N . LYS A 1 153 ? -3.092 -9.586 11.445 1 83.25 153 LYS A N 1
ATOM 1212 C CA . LYS A 1 153 ? -1.787 -8.969 11.242 1 83.25 153 LYS A CA 1
ATOM 1213 C C . LYS A 1 153 ? -1.321 -8.234 12.492 1 83.25 153 LYS A C 1
ATOM 1215 O O . LYS A 1 153 ? -0.132 -8.242 12.82 1 83.25 15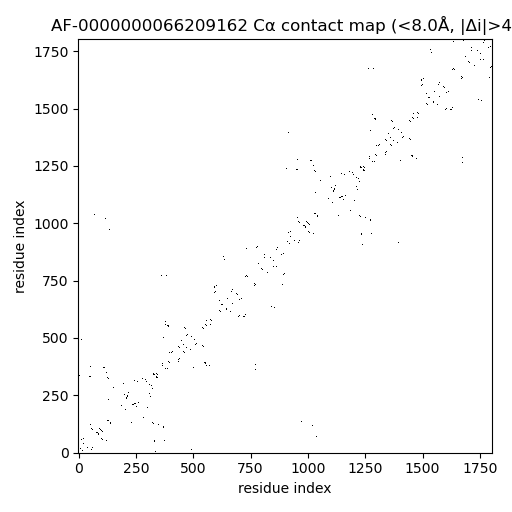3 LYS A O 1
ATOM 1220 N N . THR A 1 154 ? -2.203 -7.52 13.133 1 82.81 154 THR A N 1
ATOM 1221 C CA . THR A 1 154 ? -1.876 -6.801 14.359 1 82.81 154 THR A CA 1
ATOM 1222 C C . THR A 1 154 ? -1.474 -7.77 15.469 1 82.81 154 THR A C 1
ATOM 1224 O O . THR A 1 154 ? -0.593 -7.469 16.281 1 82.81 154 THR A O 1
ATOM 1227 N N . LYS A 1 155 ? -2.174 -8.875 15.523 1 86.81 155 LYS A N 1
ATOM 1228 C CA . LYS A 1 155 ? -1.878 -9.867 16.547 1 86.81 155 LYS A CA 1
ATOM 1229 C C . LYS A 1 155 ? -0.537 -10.547 16.281 1 86.81 155 LYS A C 1
ATOM 1231 O O . LYS A 1 155 ? 0.154 -10.953 17.219 1 86.81 155 LYS A O 1
ATOM 1236 N N . ARG A 1 156 ? -0.151 -10.656 15.039 1 79.25 156 ARG A N 1
ATOM 1237 C CA . ARG A 1 156 ? 1.093 -11.328 14.68 1 79.25 156 ARG A CA 1
ATOM 1238 C C . ARG A 1 156 ? 2.297 -10.43 14.945 1 79.25 156 ARG A C 1
ATOM 1240 O O . ARG A 1 156 ? 3.404 -10.922 15.172 1 79.25 156 ARG A O 1
ATOM 1247 N N . LYS A 1 157 ? 2.293 -9.102 14.727 1 65.06 157 LYS A N 1
ATOM 1248 C CA . LYS A 1 157 ? 3.428 -8.219 14.961 1 65.06 157 LYS A CA 1
ATOM 1249 C C . LYS A 1 157 ? 3.953 -8.359 16.391 1 65.06 157 LYS A C 1
ATOM 1251 O O . LYS A 1 157 ? 3.172 -8.383 17.344 1 65.06 157 LYS A O 1
ATOM 1256 N N . PRO A 1 158 ? 5.406 -8.859 16.266 1 53.28 158 PRO A N 1
ATOM 1257 C CA . PRO A 1 158 ? 5.984 -9.008 17.609 1 53.28 158 PRO A CA 1
ATOM 1258 C C . PRO A 1 158 ? 5.828 -7.758 18.469 1 53.28 158 PRO A C 1
ATOM 1260 O O . PRO A 1 158 ? 5.953 -6.641 17.953 1 53.28 158 PRO A O 1
ATOM 1263 N N . LYS A 1 159 ? 5.258 -7.793 19.422 1 49.88 159 LYS A N 1
ATOM 1264 C CA . LYS A 1 159 ? 5.293 -6.723 20.422 1 49.88 159 LYS A CA 1
ATOM 1265 C C . LYS A 1 159 ? 6.727 -6.355 20.781 1 49.88 159 LYS A C 1
ATOM 1267 O O . LYS A 1 159 ? 7.5 -7.207 21.219 1 49.88 159 LYS A O 1
ATOM 1272 N N . ILE A 1 160 ? 7.57 -5.637 19.922 1 40.66 160 ILE A N 1
ATOM 1273 C CA . ILE A 1 160 ? 8.883 -5.191 20.375 1 40.66 160 ILE A CA 1
ATOM 1274 C C . ILE A 1 160 ? 8.906 -5.121 21.906 1 40.66 160 ILE A C 1
ATOM 1276 O O . ILE A 1 160 ? 8.18 -4.332 22.5 1 40.66 160 ILE A O 1
ATOM 1280 N N . LEU A 1 161 ? 9.281 -6.066 22.547 1 35.28 161 LEU A N 1
ATOM 1281 C CA . LEU A 1 161 ? 9.766 -5.926 23.906 1 35.28 161 LEU A CA 1
ATOM 1282 C C . LEU A 1 161 ? 10.758 -4.77 24.016 1 35.28 161 LEU A C 1
ATOM 1284 O O . LEU A 1 161 ? 11.766 -4.734 23.312 1 35.28 161 LEU A O 1
ATOM 1288 N N . GLU A 1 162 ? 10.438 -3.602 24.203 1 35.19 162 GLU A N 1
ATOM 1289 C CA . GLU A 1 162 ? 11.383 -2.621 24.734 1 35.19 162 GLU A CA 1
ATOM 1290 C C . GLU A 1 162 ? 12.359 -3.268 25.703 1 35.19 162 GLU A C 1
ATOM 1292 O O . GLU A 1 162 ? 11.992 -3.621 26.828 1 35.19 162 GLU A O 1
ATOM 1297 N N . GLU A 1 163 ? 13.258 -4.145 25.266 1 34.06 163 GLU A N 1
ATOM 1298 C CA . GLU A 1 163 ? 14.328 -4.727 26.078 1 34.06 163 GLU A CA 1
ATOM 1299 C C . GLU A 1 163 ? 15.203 -3.641 26.703 1 34.06 163 GLU A C 1
ATOM 1301 O O . GLU A 1 163 ? 16.281 -3.346 26.203 1 34.06 163 GLU A O 1
ATOM 1306 N N . GLY A 1 164 ? 15.188 -2.383 26.953 1 30.62 164 GLY A N 1
ATOM 1307 C CA . GLY A 1 164 ? 16.312 -2.029 27.812 1 30.62 164 GLY A CA 1
ATOM 1308 C C . GLY A 1 164 ? 16.531 -3.01 28.938 1 30.62 164 GLY A C 1
ATOM 1309 O O . GLY A 1 164 ? 15.633 -3.76 29.312 1 30.62 164 GLY A O 1
ATOM 1310 N N . PRO A 1 165 ? 17.938 -3.451 29.094 1 30.28 165 PRO A N 1
ATOM 1311 C CA . PRO A 1 165 ? 18.328 -4.375 30.172 1 30.28 165 PRO A CA 1
ATOM 1312 C C . PRO A 1 165 ? 17.422 -4.281 31.391 1 30.28 165 PRO A C 1
ATOM 1314 O O . PRO A 1 165 ? 17.297 -5.246 32.156 1 30.28 165 PRO A O 1
ATOM 1317 N N . PHE A 1 166 ? 17.703 -3.168 32.156 1 27.88 166 PHE A N 1
ATOM 1318 C CA . PHE A 1 166 ? 17.266 -3.264 33.531 1 27.88 166 PHE A CA 1
ATOM 1319 C C . PHE A 1 166 ? 15.812 -3.717 33.625 1 27.88 166 PHE A C 1
ATOM 1321 O O . PHE A 1 166 ? 15.445 -4.48 34.531 1 27.88 166 PHE A O 1
ATOM 1328 N N . HIS A 1 167 ? 14.891 -2.766 33.375 1 24.91 167 HIS A N 1
ATOM 1329 C CA . HIS A 1 167 ? 13.711 -3.107 34.156 1 24.91 167 HIS A CA 1
ATOM 1330 C C . HIS A 1 167 ? 13.078 -4.406 33.688 1 24.91 167 HIS A C 1
ATOM 1332 O O . HIS A 1 167 ? 13.133 -4.715 32.469 1 24.91 167 HIS A O 1
ATOM 1338 N N . LYS A 1 168 ? 13.078 -5.43 34.562 1 27.12 168 LYS A N 1
ATOM 1339 C CA . LYS A 1 168 ? 12.016 -6.422 34.75 1 27.12 168 LYS A CA 1
ATOM 1340 C C . LYS A 1 168 ? 10.758 -6.008 34 1 27.12 168 LYS A C 1
ATOM 1342 O O . LYS A 1 168 ? 10.312 -4.863 34.094 1 27.12 168 LYS A O 1
ATOM 1347 N N . ILE A 1 169 ? 10.57 -6.695 32.938 1 28 169 ILE A N 1
ATOM 1348 C CA . ILE A 1 169 ? 9.273 -6.715 32.25 1 28 169 ILE A CA 1
ATOM 1349 C C . ILE A 1 169 ? 8.172 -6.316 33.219 1 28 169 ILE A C 1
ATOM 1351 O O . ILE A 1 169 ? 7.891 -7.047 34.188 1 28 169 ILE A O 1
ATOM 1355 N N . HIS A 1 170 ? 8.242 -5.148 33.75 1 24.09 170 HIS A N 1
ATOM 1356 C CA . HIS A 1 170 ? 6.863 -5.109 34.219 1 24.09 170 HIS A CA 1
ATOM 1357 C C . HIS A 1 170 ? 5.898 -5.656 33.188 1 24.09 170 HIS A C 1
ATOM 1359 O O . HIS A 1 170 ? 6.156 -5.551 31.984 1 24.09 170 HIS A O 1
ATOM 1365 N N . LYS A 1 171 ? 5.223 -6.73 33.5 1 27.39 171 LYS A N 1
ATOM 1366 C CA . LYS A 1 171 ? 3.986 -7.285 32.969 1 27.39 171 LYS A CA 1
ATOM 1367 C C . LYS A 1 171 ? 3.275 -6.277 32.062 1 27.39 171 LYS A C 1
ATOM 1369 O O . LYS A 1 171 ? 3.037 -5.137 32.469 1 27.39 171 LYS A O 1
ATOM 1374 N N . GLY A 1 172 ? 3.652 -6.098 30.844 1 27.48 172 GLY A N 1
ATOM 1375 C CA . GLY A 1 172 ? 2.74 -5.449 29.906 1 27.48 172 GLY A CA 1
ATOM 1376 C C . GLY A 1 172 ? 1.375 -5.176 30.516 1 27.48 172 GLY A C 1
ATOM 1377 O O . GLY A 1 172 ? 0.802 -6.031 31.188 1 27.48 172 GLY A O 1
ATOM 1378 N N . VAL A 1 173 ? 1.261 -4 30.891 1 27.58 173 VAL A N 1
ATOM 1379 C CA . VAL A 1 173 ? -0.074 -3.654 31.359 1 27.58 173 VAL A CA 1
ATOM 1380 C C . VAL A 1 173 ? -1.126 -4.355 30.5 1 27.58 173 VAL A C 1
ATOM 1382 O O . VAL A 1 173 ? -1.352 -3.977 29.359 1 27.58 173 VAL A O 1
ATOM 1385 N N . TYR A 1 174 ? -1.021 -5.582 30.094 1 28.53 174 TYR A N 1
ATOM 1386 C CA . TYR A 1 174 ? -2.365 -6.148 30.094 1 28.53 174 TYR A CA 1
ATOM 1387 C C . TYR A 1 174 ? -3.295 -5.359 31 1 28.53 174 TYR A C 1
ATOM 1389 O O . TYR A 1 174 ? -2.977 -5.121 32.188 1 28.53 174 TYR A O 1
ATOM 1397 N N . GLN A 1 175 ? -3.76 -4.25 30.438 1 30.41 175 GLN A N 1
ATOM 1398 C CA . GLN A 1 175 ? -4.844 -3.797 31.297 1 30.41 175 GLN A CA 1
ATOM 1399 C C . GLN A 1 175 ? -5.352 -4.934 32.188 1 30.41 175 GLN A C 1
ATOM 1401 O O . GLN A 1 175 ? -6.074 -5.816 31.719 1 30.41 175 GLN A O 1
ATOM 1406 N N . GLU A 1 176 ? -4.523 -5.703 32.781 1 32.25 176 GLU A N 1
ATOM 1407 C CA . GLU A 1 176 ? -5.238 -6.348 33.875 1 32.25 176 GLU A CA 1
ATOM 1408 C C . GLU A 1 176 ? -6.441 -5.516 34.312 1 32.25 176 GLU A C 1
ATOM 1410 O O . GLU A 1 176 ? -6.383 -4.285 34.312 1 32.25 176 GLU A O 1
ATOM 1415 N N . LEU A 1 177 ? -7.543 -6.02 33.969 1 35.53 177 LEU A N 1
ATOM 1416 C CA . LEU A 1 177 ? -8.617 -5.375 34.719 1 35.53 177 LEU A CA 1
ATOM 1417 C C . LEU A 1 177 ? -8.078 -4.766 36 1 35.53 177 LEU A C 1
ATOM 1419 O O . LEU A 1 177 ? -7.258 -5.383 36.688 1 35.53 177 LEU A O 1
ATOM 1423 N N . PRO A 1 178 ? -7.699 -3.42 36.062 1 34.75 178 PRO A N 1
ATOM 1424 C CA . PRO A 1 178 ? -7.285 -2.936 37.406 1 34.75 178 PRO A CA 1
ATOM 1425 C C . PRO A 1 178 ? -7.586 -3.93 38.5 1 34.75 178 PRO A C 1
ATOM 1427 O O . PRO A 1 178 ? -8.625 -4.594 38.5 1 34.75 178 PRO A O 1
ATOM 1430 N N . ASN A 1 179 ? -6.727 -4.664 39 1 33.28 179 ASN A N 1
ATOM 1431 C CA . ASN A 1 179 ? -6.988 -5.242 40.312 1 33.28 179 ASN A CA 1
ATOM 1432 C C . ASN A 1 179 ? -7.93 -4.367 41.125 1 33.28 179 ASN A C 1
ATOM 1434 O O . ASN A 1 179 ? -7.68 -3.174 41.312 1 33.28 179 ASN A O 1
ATOM 1438 N N . SER A 1 180 ? -9.234 -4.652 41.125 1 35.28 180 SER A N 1
ATOM 1439 C CA . SER A 1 180 ? -10.344 -4.109 41.906 1 35.28 180 SER A CA 1
ATOM 1440 C C . SER A 1 180 ? -9.938 -3.873 43.344 1 35.28 180 SER A C 1
ATOM 1442 O O . SER A 1 180 ? -9.984 -4.793 44.156 1 35.28 180 SER A O 1
ATOM 1444 N N . ASP A 1 181 ? -8.875 -3.309 43.625 1 34.66 181 ASP A N 1
ATOM 1445 C CA . ASP A 1 181 ? -9.109 -2.822 44.969 1 34.66 181 ASP A CA 1
ATOM 1446 C C . ASP A 1 181 ? -10.422 -2.047 45.062 1 34.66 181 ASP A C 1
ATOM 1448 O O . ASP A 1 181 ? -10.648 -1.11 44.281 1 34.66 181 ASP A O 1
ATOM 1452 N N . PRO A 1 182 ? -11.414 -2.51 45.656 1 39.91 182 PRO A N 1
ATOM 1453 C CA . PRO A 1 182 ? -12.703 -1.827 45.812 1 39.91 182 PRO A CA 1
ATOM 1454 C C . PRO A 1 182 ? -12.555 -0.325 46.031 1 39.91 182 PRO A C 1
ATOM 1456 O O . PRO A 1 182 ? -13.516 0.43 45.875 1 39.91 182 PRO A O 1
ATOM 1459 N N . ALA A 1 183 ? -11.492 0.165 46.656 1 40.34 183 ALA A N 1
ATOM 1460 C CA . ALA A 1 183 ? -11.367 1.563 47.062 1 40.34 183 ALA A CA 1
ATOM 1461 C C . ALA A 1 183 ? -10.867 2.428 45.906 1 40.34 183 ALA A C 1
ATOM 1463 O O . ALA A 1 183 ? -10.656 3.631 46.062 1 40.34 183 ALA A O 1
ATOM 1464 N N . ASP A 1 184 ? -10.391 1.831 44.75 1 44.44 184 ASP A N 1
ATOM 1465 C CA . ASP A 1 184 ? -9.867 2.668 43.688 1 44.44 184 ASP A CA 1
ATOM 1466 C C . ASP A 1 184 ? -10.992 3.34 42.906 1 44.44 184 ASP A C 1
ATOM 1468 O O . ASP A 1 184 ? -11.883 2.664 42.375 1 44.44 184 ASP A O 1
ATOM 1472 N N . PRO A 1 185 ? -11.352 4.48 43.094 1 46.09 185 PRO A N 1
ATOM 1473 C CA . PRO A 1 185 ? -12.398 5.242 42.406 1 46.09 185 PRO A CA 1
ATOM 1474 C C . PRO A 1 185 ? -12.414 4.992 40.906 1 46.09 185 PRO A C 1
ATOM 1476 O O . PRO A 1 185 ? -13.406 5.285 40.219 1 46.09 185 PRO A O 1
ATOM 1479 N N . ASN A 1 186 ? -11.336 4.555 40.281 1 49.31 186 ASN A N 1
ATOM 1480 C CA . ASN A 1 186 ? -11.297 4.391 38.844 1 49.31 186 ASN A CA 1
ATOM 1481 C C . ASN A 1 186 ? -11.688 2.977 38.406 1 49.31 186 ASN A C 1
ATOM 1483 O O . ASN A 1 186 ? -11.469 2.574 37.281 1 49.31 186 ASN A O 1
ATOM 1487 N N . SER A 1 187 ? -12.203 2.195 39.312 1 59.41 187 SER A N 1
ATOM 1488 C CA . SER A 1 187 ? -12.539 0.804 39.031 1 59.41 187 SER A CA 1
ATOM 1489 C C . SER A 1 187 ? -13.836 0.697 38.25 1 59.41 187 SER A C 1
ATOM 1491 O O . SER A 1 187 ? -14.758 1.485 38.438 1 59.41 187 SER A O 1
ATOM 1493 N N . ASP A 1 188 ? -13.945 -0.178 37.281 1 73.31 188 ASP A N 1
ATOM 1494 C CA . ASP A 1 188 ? -15.102 -0.465 36.438 1 73.31 188 ASP A CA 1
ATOM 1495 C C . ASP A 1 188 ? -16.281 -0.973 37.281 1 73.31 188 ASP A C 1
ATOM 1497 O O . ASP A 1 188 ? -16.125 -1.885 38.094 1 73.31 188 ASP A O 1
ATOM 1501 N N . PRO A 1 189 ? -17.391 -0.297 37.438 1 82.94 189 PRO A N 1
ATOM 1502 C CA . PRO A 1 189 ? -18.578 -0.708 38.219 1 82.94 189 PRO A CA 1
ATOM 1503 C C . PRO A 1 189 ? -18.938 -2.178 38 1 82.94 189 PRO A C 1
ATOM 1505 O O . PRO A 1 189 ? -19.484 -2.822 38.906 1 82.94 189 PRO A O 1
ATOM 1508 N N . ALA A 1 190 ? -18.641 -2.699 36.906 1 89.69 190 ALA A N 1
ATOM 1509 C CA . ALA A 1 190 ? -18.953 -4.098 36.625 1 89.69 190 ALA A CA 1
ATOM 1510 C C . ALA A 1 190 ? -18.094 -5.031 37.469 1 89.69 190 ALA A C 1
ATOM 1512 O O . ALA A 1 190 ? -18.531 -6.129 37.844 1 89.69 190 ALA A O 1
ATOM 1513 N N . ASP A 1 191 ? -16.969 -4.641 37.812 1 89.31 191 ASP A N 1
ATOM 1514 C CA . ASP A 1 191 ? -16.094 -5.461 38.625 1 89.31 191 ASP A CA 1
ATOM 1515 C C . ASP A 1 191 ? -16.625 -5.578 40.062 1 89.31 191 ASP A C 1
ATOM 1517 O O . ASP A 1 191 ? -16.453 -6.609 40.719 1 89.31 191 ASP A O 1
ATOM 1521 N N . LEU A 1 192 ? -17.266 -4.531 40.531 1 88.38 192 LEU A N 1
ATOM 1522 C CA . LEU A 1 192 ? -17.859 -4.539 41.844 1 88.38 192 LEU A CA 1
ATOM 1523 C C . LEU A 1 192 ? -19 -5.555 41.938 1 88.38 192 LEU A C 1
ATOM 1525 O O . LEU A 1 192 ? -19.109 -6.277 42.938 1 88.38 192 LEU A O 1
ATOM 1529 N N . ILE A 1 193 ? -19.75 -5.562 40.969 1 91.19 193 ILE A N 1
ATOM 1530 C CA . ILE A 1 193 ? -20.859 -6.508 40.938 1 91.19 193 ILE A CA 1
ATOM 1531 C C . ILE A 1 193 ? -20.328 -7.93 40.781 1 91.19 193 ILE A C 1
ATOM 1533 O O . ILE A 1 193 ? -20.875 -8.867 41.375 1 91.19 193 ILE A O 1
ATOM 1537 N N . PHE A 1 194 ? -19.312 -8.117 40.031 1 92.94 194 PHE A N 1
ATOM 1538 C CA . PHE A 1 194 ? -18.719 -9.422 39.75 1 92.94 194 PHE A CA 1
ATOM 1539 C C . PHE A 1 194 ? -18.172 -10.031 41.031 1 92.94 194 PHE A C 1
ATOM 1541 O O . PHE A 1 194 ? -18.109 -11.258 41.188 1 92.94 194 PHE A O 1
ATOM 1548 N N . GLN A 1 195 ? -17.844 -9.203 42 1 90.69 195 GLN A N 1
ATOM 1549 C CA . GLN A 1 195 ? -17.25 -9.688 43.25 1 90.69 195 GLN A CA 1
ATOM 1550 C C . GLN A 1 195 ? -18.328 -10.125 44.25 1 90.69 195 GLN A C 1
ATOM 1552 O O . GLN A 1 195 ? -18.047 -10.828 45.219 1 90.69 195 GLN A O 1
ATOM 1557 N N . LYS A 1 196 ? -19.516 -9.836 43.938 1 91.44 196 LYS A N 1
ATOM 1558 C CA . LYS A 1 196 ? -20.609 -10.203 44.812 1 91.44 196 LYS A CA 1
ATOM 1559 C C . LYS A 1 196 ? -20.875 -11.703 44.781 1 91.44 196 LYS A C 1
ATOM 1561 O O . LYS A 1 196 ? -20.672 -12.344 43.75 1 91.44 196 LYS A O 1
ATOM 1566 N N . ASP A 1 197 ? -21.375 -12.227 45.906 1 89 197 ASP A N 1
ATOM 1567 C CA . ASP A 1 197 ? -21.656 -13.656 45.969 1 89 197 ASP A CA 1
ATOM 1568 C C . ASP A 1 197 ? -23.125 -13.953 45.688 1 89 197 ASP A C 1
ATOM 1570 O O . ASP A 1 197 ? -23.484 -15.094 45.406 1 89 197 ASP A O 1
ATOM 1574 N N . TYR A 1 198 ? -23.891 -12.945 45.844 1 92.5 198 TYR A N 1
ATOM 1575 C CA . TYR A 1 198 ? -25.312 -13.117 45.5 1 92.5 198 TYR A CA 1
ATOM 1576 C C . TYR A 1 198 ? -25.891 -11.836 44.906 1 92.5 198 TYR A C 1
ATOM 1578 O O . TYR A 1 198 ? -25.297 -10.758 45.062 1 92.5 198 TYR A O 1
ATOM 1586 N N . LEU A 1 199 ? -27 -11.961 44.219 1 94.62 199 LEU A N 1
ATOM 1587 C CA . LEU A 1 199 ? -27.734 -10.836 43.688 1 94.62 199 LEU A CA 1
ATOM 1588 C C . LEU A 1 199 ? -29.203 -10.875 44.125 1 94.62 199 LEU A C 1
ATOM 1590 O O . LEU A 1 199 ? -29.703 -11.938 44.5 1 94.62 199 LEU A O 1
ATOM 1594 N N . GLU A 1 200 ? -29.766 -9.742 44.156 1 94.44 200 GLU A N 1
ATOM 1595 C CA . GLU A 1 200 ? -31.172 -9.664 44.594 1 94.44 200 GLU A CA 1
ATOM 1596 C C . GLU A 1 200 ? -32.094 -9.641 43.375 1 94.44 200 GLU A C 1
ATOM 1598 O O . GLU A 1 200 ? -31.859 -8.914 42.406 1 94.44 200 GLU A O 1
ATOM 1603 N N . TYR A 1 201 ? -33.125 -10.492 43.531 1 93.75 201 TYR A N 1
ATOM 1604 C CA . TYR A 1 201 ? -34.125 -10.531 42.469 1 93.75 201 TYR A CA 1
ATOM 1605 C C . TYR A 1 201 ? -34.75 -9.156 42.25 1 93.75 201 TYR A C 1
ATOM 1607 O O . TYR A 1 201 ? -35.25 -8.539 43.188 1 93.75 201 TYR A O 1
ATOM 1615 N N . GLY A 1 202 ? -34.656 -8.641 41 1 91.81 202 GLY A N 1
ATOM 1616 C CA . GLY A 1 202 ? -35.25 -7.355 40.688 1 91.81 202 GLY A CA 1
ATOM 1617 C C . GLY A 1 202 ? -34.312 -6.188 40.875 1 91.81 202 GLY A C 1
ATOM 1618 O O . GLY A 1 202 ? -34.656 -5.043 40.562 1 91.81 202 GLY A O 1
ATOM 1619 N N . GLU A 1 203 ? -33.188 -6.461 41.344 1 92.62 203 GLU A N 1
ATOM 1620 C CA . GLU A 1 203 ? -32.188 -5.414 41.5 1 92.62 203 GLU A CA 1
ATOM 1621 C C . GLU A 1 203 ? -31.766 -4.852 40.125 1 92.62 203 GLU A C 1
ATOM 1623 O O . GLU A 1 203 ? -31.594 -5.602 39.188 1 92.62 203 GLU A O 1
ATOM 1628 N N . ILE A 1 204 ? -31.75 -3.543 40.062 1 91.75 204 ILE A N 1
ATOM 1629 C CA . ILE A 1 204 ? -31.328 -2.893 38.812 1 91.75 204 ILE A CA 1
ATOM 1630 C C . ILE A 1 204 ? -29.828 -2.57 38.906 1 91.75 204 ILE A C 1
ATOM 1632 O O . ILE A 1 204 ? -29.406 -1.829 39.781 1 91.75 204 ILE A O 1
ATOM 1636 N N . LEU A 1 205 ? -29.094 -3.137 38.031 1 91.12 205 LEU A N 1
ATOM 1637 C CA . LEU A 1 205 ? -27.656 -2.887 38.031 1 91.12 205 LEU A CA 1
ATOM 1638 C C . LEU A 1 205 ? -27.375 -1.446 37.625 1 91.12 205 LEU A C 1
ATOM 1640 O O . LEU A 1 205 ? -28.031 -0.894 36.75 1 91.12 205 LEU A O 1
ATOM 1644 N N . PRO A 1 206 ? -26.391 -0.744 38.156 1 86.94 206 PRO A N 1
ATOM 1645 C CA . PRO A 1 206 ? -26.156 0.694 38 1 86.94 206 PRO A CA 1
ATOM 1646 C C . PRO A 1 206 ? -25.359 1.039 36.75 1 86.94 206 PRO A C 1
ATOM 1648 O O . PRO A 1 206 ? -24.922 2.178 36.594 1 86.94 206 PRO A O 1
ATOM 1651 N N . PHE A 1 207 ? -25.078 0.148 35.906 1 88.75 207 PHE A N 1
ATOM 1652 C CA . PHE A 1 207 ? -24.359 0.429 34.688 1 88.75 207 PHE A CA 1
ATOM 1653 C C . PHE A 1 207 ? -25.047 -0.227 33.5 1 88.75 207 PHE A C 1
ATOM 1655 O O . PHE A 1 207 ? -25.609 -1.321 33.625 1 88.75 207 PHE A O 1
ATOM 1662 N N . PRO A 1 208 ? -25.016 0.49 32.375 1 90.25 208 PRO A N 1
ATOM 1663 C CA . PRO A 1 208 ? -25.609 -0.088 31.156 1 90.25 208 PRO A CA 1
ATOM 1664 C C . PRO A 1 208 ? -24.625 -0.987 30.406 1 90.25 208 PRO A C 1
ATOM 1666 O O . PRO A 1 208 ? -23.5 -1.188 30.844 1 90.25 208 PRO A O 1
ATOM 1669 N N . GLU A 1 209 ? -25.156 -1.567 29.281 1 92.31 209 GLU A N 1
ATOM 1670 C CA . GLU A 1 209 ? -24.266 -2.312 28.391 1 92.31 209 GLU A CA 1
ATOM 1671 C C . GLU A 1 209 ? -23.219 -1.404 27.781 1 92.31 209 GLU A C 1
ATOM 1673 O O . GLU A 1 209 ? -23.453 -0.213 27.578 1 92.31 209 GLU A O 1
ATOM 1678 N N . SER A 1 210 ? -22.109 -1.814 27.656 1 90.56 210 SER A N 1
ATOM 1679 C CA . SER A 1 210 ? -20.984 -1.108 27.062 1 90.56 210 SER A CA 1
ATOM 1680 C C . SER A 1 210 ? -20.078 -2.059 26.297 1 90.56 210 SER A C 1
ATOM 1682 O O . SER A 1 210 ? -20.484 -3.172 25.953 1 90.56 210 SER A O 1
ATOM 1684 N N . GLN A 1 211 ? -19 -1.578 25.953 1 91.44 211 GLN A N 1
ATOM 1685 C CA . GLN A 1 211 ? -18.031 -2.408 25.25 1 91.44 211 GLN A CA 1
ATOM 1686 C C . GLN A 1 211 ? -17.562 -3.562 26.125 1 91.44 211 GLN A C 1
ATOM 1688 O O . GLN A 1 211 ? -17.25 -4.645 25.625 1 91.44 211 GLN A O 1
ATOM 1693 N N . LEU A 1 212 ? -17.625 -3.324 27.453 1 92.69 212 LEU A N 1
ATOM 1694 C CA . LEU A 1 212 ? -17.062 -4.301 28.375 1 92.69 212 LEU A CA 1
ATOM 1695 C C . LEU A 1 212 ? -18.156 -5.141 29.016 1 92.69 212 LEU A C 1
ATOM 1697 O O . LEU A 1 212 ? -17.891 -6.176 29.625 1 92.69 212 LEU A O 1
ATOM 1701 N N . VAL A 1 213 ? -19.406 -4.699 28.875 1 94.56 213 VAL A N 1
ATOM 1702 C CA . VAL A 1 213 ? -20.484 -5.379 29.609 1 94.56 213 VAL A CA 1
ATOM 1703 C C . VAL A 1 213 ? -21.594 -5.777 28.641 1 94.56 213 VAL A C 1
ATOM 1705 O O . VAL A 1 213 ? -22.016 -4.977 27.812 1 94.56 213 VAL A O 1
ATOM 1708 N N . GLU A 1 214 ? -22.031 -7 28.703 1 94.69 214 GLU A N 1
ATOM 1709 C CA . GLU A 1 214 ? -23.172 -7.52 27.953 1 94.69 214 GLU A CA 1
ATOM 1710 C C . GLU A 1 214 ? -24.141 -8.258 28.875 1 94.69 214 GLU A C 1
ATOM 1712 O O . GLU A 1 214 ? -23.734 -8.992 29.766 1 94.69 214 GLU A O 1
ATOM 1717 N N . PHE A 1 215 ? -25.453 -7.941 28.719 1 93.81 215 PHE A N 1
ATOM 1718 C CA . PHE A 1 215 ? -26.516 -8.617 29.469 1 93.81 215 PHE A CA 1
ATOM 1719 C C . PHE A 1 215 ? -27.297 -9.57 28.578 1 93.81 215 PHE A C 1
ATOM 1721 O O . PHE A 1 215 ? -27.562 -9.258 27.406 1 93.81 215 PHE A O 1
ATOM 1728 N N . LYS A 1 216 ? -27.578 -10.695 29.047 1 90.25 216 LYS A N 1
ATOM 1729 C CA . LYS A 1 216 ? -28.469 -11.633 28.391 1 90.25 216 LYS A CA 1
ATOM 1730 C C . LYS A 1 216 ? -29.469 -12.219 29.375 1 90.25 216 LYS A C 1
ATOM 1732 O O . LYS A 1 216 ? -29.141 -12.484 30.531 1 90.25 216 LYS A O 1
ATOM 1737 N N . GLN A 1 217 ? -30.703 -12.227 28.922 1 85.44 217 GLN A N 1
ATOM 1738 C CA . GLN A 1 217 ? -31.75 -12.82 29.75 1 85.44 217 GLN A CA 1
ATOM 1739 C C . GLN A 1 217 ? -32.281 -14.117 29.125 1 85.44 217 GLN A C 1
ATOM 1741 O O . GLN A 1 217 ? -32.562 -14.164 27.938 1 85.44 217 GLN A O 1
ATOM 1746 N N . PHE A 1 218 ? -32.25 -15.18 29.859 1 71.88 218 PHE A N 1
ATOM 1747 C CA . PHE A 1 218 ? -32.875 -16.391 29.344 1 71.88 218 PHE A CA 1
ATOM 1748 C C . PHE A 1 218 ? -33.5 -17.203 30.484 1 71.88 218 PHE A C 1
ATOM 1750 O O . PHE A 1 218 ? -32.781 -17.672 31.359 1 71.88 218 PHE A O 1
ATOM 1757 N N . SER A 1 219 ? -34.781 -17.125 30.672 1 67.44 219 SER A N 1
ATOM 1758 C CA . SER A 1 219 ? -35.469 -17.781 31.797 1 67.44 219 SER A CA 1
ATOM 1759 C C . SER A 1 219 ? -36.312 -18.953 31.312 1 67.44 219 SER A C 1
ATOM 1761 O O . SER A 1 219 ? -37.5 -19.016 31.609 1 67.44 219 SER A O 1
ATOM 1763 N N . THR A 1 220 ? -35.75 -19.781 30.359 1 69.19 220 THR A N 1
ATOM 1764 C CA . THR A 1 220 ? -36.594 -20.875 29.906 1 69.19 220 THR A CA 1
ATOM 1765 C C . THR A 1 220 ? -36.031 -22.219 30.312 1 69.19 220 THR A C 1
ATOM 1767 O O . THR A 1 220 ? -34.938 -22.281 30.891 1 69.19 220 THR A O 1
ATOM 1770 N N . LYS A 1 221 ? -36.719 -23.234 30.062 1 73 221 LYS A N 1
ATOM 1771 C CA . LYS A 1 221 ? -36.281 -24.609 30.328 1 73 221 LYS A CA 1
ATOM 1772 C C . LYS A 1 221 ? -35.062 -24.984 29.484 1 73 221 LYS A C 1
ATOM 1774 O O . LYS A 1 221 ? -34.344 -25.906 29.844 1 73 221 LYS A O 1
ATOM 1779 N N . HIS A 1 222 ? -34.844 -24.281 28.5 1 79.75 222 HIS A N 1
ATOM 1780 C CA . HIS A 1 222 ? -33.719 -24.578 27.609 1 79.75 222 HIS A CA 1
ATOM 1781 C C . HIS A 1 222 ? -32.562 -23.641 27.859 1 79.75 222 HIS A C 1
ATOM 1783 O O . HIS A 1 222 ? -31.828 -23.281 26.938 1 79.75 222 HIS A O 1
ATOM 1789 N N . PHE A 1 223 ? -32.344 -23.312 29.156 1 78.5 223 PHE A N 1
ATOM 1790 C CA . PHE A 1 223 ? -31.344 -22.359 29.562 1 78.5 223 PHE A CA 1
ATOM 1791 C C . PHE A 1 223 ? -29.953 -22.844 29.188 1 78.5 223 PHE A C 1
ATOM 1793 O O . PHE A 1 223 ? -29.141 -22.062 28.656 1 78.5 223 PHE A O 1
ATOM 1800 N N . GLN A 1 224 ? -29.703 -24.094 29.312 1 78.75 224 GLN A N 1
ATOM 1801 C CA . GLN A 1 224 ? -28.375 -24.641 29.078 1 78.75 224 GLN A CA 1
ATOM 1802 C C . GLN A 1 224 ? -28.031 -24.609 27.594 1 78.75 224 GLN A C 1
ATOM 1804 O O . GLN A 1 224 ? -26.891 -24.297 27.219 1 78.75 224 GLN A O 1
ATOM 1809 N N . GLU A 1 225 ? -29 -24.891 26.812 1 80.62 225 GLU A N 1
ATOM 1810 C CA . GLU A 1 225 ? -28.781 -24.875 25.359 1 80.62 225 GLU A CA 1
ATOM 1811 C C . GLU A 1 225 ? -28.578 -23.469 24.844 1 80.62 225 GLU A C 1
ATOM 1813 O O . GLU A 1 225 ? -27.797 -23.25 23.922 1 80.62 225 GLU A O 1
ATOM 1818 N N . TYR A 1 226 ? -29.234 -22.641 25.438 1 82.12 226 TYR A N 1
ATOM 1819 C CA . TYR A 1 226 ? -29.094 -21.234 25.047 1 82.12 226 TYR A CA 1
ATOM 1820 C C . TYR A 1 226 ? -27.703 -20.719 25.359 1 82.12 226 TYR A C 1
ATOM 1822 O O . TYR A 1 226 ? -27.094 -20.031 24.547 1 82.12 226 TYR A O 1
ATOM 1830 N N . VAL A 1 227 ? -27.312 -21.016 26.531 1 80.94 227 VAL A N 1
ATOM 1831 C CA . VAL A 1 227 ? -26 -20.531 26.953 1 80.94 227 VAL A CA 1
ATOM 1832 C C . VAL A 1 227 ? -24.922 -21.125 26.031 1 80.94 227 VAL A C 1
ATOM 1834 O O . VAL A 1 227 ? -23.984 -20.422 25.641 1 80.94 227 VAL A O 1
ATOM 1837 N N . LYS A 1 228 ? -25.125 -22.312 25.719 1 81.81 228 LYS A N 1
ATOM 1838 C CA . LYS A 1 228 ? -24.188 -22.984 24.844 1 81.81 228 LYS A CA 1
ATOM 1839 C C . LYS A 1 228 ? -24.109 -22.297 23.484 1 81.81 228 LYS A C 1
ATOM 1841 O O . LYS A 1 228 ? -23.031 -22.203 22.875 1 81.81 228 LYS A O 1
ATOM 1846 N N . ARG A 1 229 ? -25.156 -21.75 23.094 1 83.25 229 ARG A N 1
ATOM 1847 C CA . ARG A 1 229 ? -25.234 -21.094 21.781 1 83.25 229 ARG A CA 1
ATOM 1848 C C . ARG A 1 229 ? -24.703 -19.672 21.844 1 83.25 229 ARG A C 1
ATOM 1850 O O . ARG A 1 229 ? -24.266 -19.125 20.828 1 83.25 229 ARG A O 1
ATOM 1857 N N . THR A 1 230 ? -24.703 -19.141 22.984 1 88.81 230 THR A N 1
ATOM 1858 C CA . THR A 1 230 ? -24.312 -17.75 23.172 1 88.81 230 THR A CA 1
ATOM 1859 C C . THR A 1 230 ? -22.797 -17.625 23.344 1 88.81 230 THR A C 1
ATOM 1861 O O . THR A 1 230 ? -22.203 -16.625 22.922 1 88.81 230 THR A O 1
ATOM 1864 N N . ILE A 1 231 ? -22.219 -18.609 23.922 1 92.38 231 ILE A N 1
ATOM 1865 C CA . ILE A 1 231 ? -20.828 -18.578 24.344 1 92.38 231 ILE A CA 1
ATOM 1866 C C . ILE A 1 231 ? -19.938 -18.406 23.109 1 92.38 231 ILE A C 1
ATOM 1868 O O . ILE A 1 231 ? -19.031 -17.562 23.109 1 92.38 231 ILE A O 1
ATOM 1872 N N . PRO A 1 232 ? -20.203 -19.125 22.031 1 93.94 232 PRO A N 1
ATOM 1873 C CA . PRO A 1 232 ? -19.297 -19.062 20.891 1 93.94 232 PRO A CA 1
ATOM 1874 C C . PRO A 1 232 ? -19.281 -17.688 20.234 1 93.94 232 PRO A C 1
ATOM 1876 O O . PRO A 1 232 ? -18.359 -17.359 19.484 1 93.94 232 PRO A O 1
ATOM 1879 N N . GLU A 1 233 ? -20.234 -16.875 20.453 1 93.81 233 GLU A N 1
ATOM 1880 C CA . GLU A 1 233 ? -20.281 -15.539 19.859 1 93.81 233 GLU A CA 1
ATOM 1881 C C . GLU A 1 233 ? -19.703 -14.484 20.781 1 93.81 233 GLU A C 1
ATOM 1883 O O . GLU A 1 233 ? -18.875 -13.664 20.359 1 93.81 233 GLU A O 1
ATOM 1888 N N . TYR A 1 234 ? -20.031 -14.555 22.062 1 95.62 234 TYR A N 1
ATOM 1889 C CA . TYR A 1 234 ? -19.734 -13.445 22.953 1 95.62 234 TYR A CA 1
ATOM 1890 C C . TYR A 1 234 ? -18.359 -13.617 23.594 1 95.62 234 TYR A C 1
ATOM 1892 O O . TYR A 1 234 ? -17.625 -12.641 23.781 1 95.62 234 TYR A O 1
ATOM 1900 N N . VAL A 1 235 ? -17.969 -14.805 23.938 1 96.31 235 VAL A N 1
ATOM 1901 C CA . VAL A 1 235 ? -16.672 -15.016 24.578 1 96.31 235 VAL A CA 1
ATOM 1902 C C . VAL A 1 235 ? -15.555 -14.633 23.625 1 96.31 235 VAL A C 1
ATOM 1904 O O . VAL A 1 235 ? -14.672 -13.844 23.969 1 96.31 235 VAL A O 1
ATOM 1907 N N . PRO A 1 236 ? -15.602 -15.172 22.344 1 97.25 236 PRO A N 1
ATOM 1908 C CA . PRO A 1 236 ? -14.578 -14.711 21.406 1 97.25 236 PRO A CA 1
ATOM 1909 C C . PRO A 1 236 ? -14.609 -13.203 21.188 1 97.25 236 PRO A C 1
ATOM 1911 O O . PRO A 1 236 ? -13.555 -12.578 21.031 1 97.25 236 PRO A O 1
ATOM 1914 N N . ALA A 1 237 ? -15.766 -12.617 21.125 1 97.31 237 ALA A N 1
ATOM 1915 C CA . ALA A 1 237 ? -15.883 -11.18 20.922 1 97.31 237 ALA A CA 1
ATOM 1916 C C . ALA A 1 237 ? -15.156 -10.406 22.016 1 97.31 237 ALA A C 1
ATOM 1918 O O . ALA A 1 237 ? -14.43 -9.445 21.734 1 97.31 237 ALA A O 1
ATOM 1919 N N . PHE A 1 238 ? -15.289 -10.828 23.281 1 97 238 PHE A N 1
ATOM 1920 C CA . PHE A 1 238 ? -14.609 -10.188 24.406 1 97 238 PHE A CA 1
ATOM 1921 C C . PHE A 1 238 ? -13.109 -10.469 24.359 1 97 238 PHE A C 1
ATOM 1923 O O . PHE A 1 238 ? -12.297 -9.555 24.547 1 97 238 PHE A O 1
ATOM 1930 N N . ALA A 1 239 ? -12.805 -11.688 24.109 1 96.69 239 ALA A N 1
ATOM 1931 C CA . ALA A 1 239 ? -11.406 -12.102 24.109 1 96.69 239 ALA A CA 1
ATOM 1932 C C . ALA A 1 239 ? -10.625 -11.359 23.031 1 96.69 239 ALA A C 1
ATOM 1934 O O . ALA A 1 239 ? -9.461 -10.992 23.234 1 96.69 239 ALA A O 1
ATOM 1935 N N . ASN A 1 240 ? -11.195 -11.18 21.812 1 96.19 240 ASN A N 1
ATOM 1936 C CA . ASN A 1 240 ? -10.539 -10.555 20.672 1 96.19 240 ASN A CA 1
ATOM 1937 C C . ASN A 1 240 ? -10.516 -9.039 20.797 1 96.19 240 ASN A C 1
ATOM 1939 O O . ASN A 1 240 ? -9.977 -8.344 19.922 1 96.19 240 ASN A O 1
ATOM 1943 N N . THR A 1 241 ? -11.109 -8.469 21.703 1 94.25 241 THR A N 1
ATOM 1944 C CA . THR A 1 241 ? -11.125 -7.027 21.922 1 94.25 241 THR A CA 1
ATOM 1945 C C . THR A 1 241 ? -10.422 -6.672 23.219 1 94.25 241 THR A C 1
ATOM 1947 O O . THR A 1 241 ? -9.234 -6.961 23.391 1 94.25 241 THR A O 1
ATOM 1950 N N . GLY A 1 242 ? -11.078 -6.078 24.234 1 90.19 242 GLY A N 1
ATOM 1951 C CA . GLY A 1 242 ? -10.453 -5.68 25.484 1 90.19 242 GLY A CA 1
ATOM 1952 C C . GLY A 1 242 ? -10.93 -6.488 26.672 1 90.19 242 GLY A C 1
ATOM 1953 O O . GLY A 1 242 ? -10.641 -6.137 27.828 1 90.19 242 GLY A O 1
ATOM 1954 N N . GLY A 1 243 ? -11.539 -7.57 26.406 1 93.56 243 GLY A N 1
ATOM 1955 C CA . GLY A 1 243 ? -12.141 -8.32 27.5 1 93.56 243 GLY A CA 1
ATOM 1956 C C . GLY A 1 243 ? -13.453 -7.734 27.969 1 93.56 243 GLY A C 1
ATOM 1957 O O . GLY A 1 243 ? -13.984 -6.809 27.359 1 93.56 243 GLY A O 1
ATOM 1958 N N . GLY A 1 244 ? -14.016 -8.43 29.031 1 95.06 244 GLY A N 1
ATOM 1959 C CA . GLY A 1 244 ? -15.266 -7.891 29.531 1 95.06 244 GLY A CA 1
ATOM 1960 C C . GLY A 1 244 ? -16.062 -8.891 30.359 1 95.06 244 GLY A C 1
ATOM 1961 O O . GLY A 1 244 ? -15.508 -9.891 30.812 1 95.06 244 GLY A O 1
ATOM 1962 N N . TYR A 1 245 ? -17.297 -8.492 30.656 1 95.62 245 TYR A N 1
ATOM 1963 C CA . TYR A 1 245 ? -18.172 -9.25 31.531 1 95.62 245 TYR A CA 1
ATOM 1964 C C . TYR A 1 245 ? -19.469 -9.641 30.812 1 95.62 245 TYR A C 1
ATOM 1966 O O . TYR A 1 245 ? -20.125 -8.797 30.188 1 95.62 245 TYR A O 1
ATOM 1974 N N . LEU A 1 246 ? -19.734 -10.891 30.781 1 95.31 246 LEU A N 1
ATOM 1975 C CA . LEU A 1 246 ? -21.016 -11.398 30.281 1 95.31 246 LEU A CA 1
ATOM 1976 C C . LEU A 1 246 ? -21.922 -11.812 31.438 1 95.31 246 LEU A C 1
ATOM 1978 O O . LEU A 1 246 ? -21.594 -12.727 32.188 1 95.31 246 LEU A O 1
ATOM 1982 N N . PHE A 1 247 ? -23.031 -11.094 31.641 1 93.81 247 PHE A N 1
ATOM 1983 C CA . PHE A 1 247 ? -24 -11.391 32.688 1 93.81 247 PHE A CA 1
ATOM 1984 C C . PHE A 1 247 ? -25.219 -12.125 32.094 1 93.81 247 PHE A C 1
ATOM 1986 O O . PHE A 1 247 ? -25.969 -11.555 31.312 1 93.81 247 PHE A O 1
ATOM 1993 N N . ILE A 1 248 ? -25.359 -13.297 32.438 1 91.75 248 ILE A N 1
ATOM 1994 C CA . ILE A 1 248 ? -26.516 -14.07 31.984 1 91.75 248 ILE A CA 1
ATOM 1995 C C . ILE A 1 248 ? -27.547 -14.156 33.094 1 91.75 248 ILE A C 1
ATOM 1997 O O . ILE A 1 248 ? -27.234 -14.617 34.219 1 91.75 248 ILE A O 1
ATOM 2001 N N . GLY A 1 249 ? -28.719 -13.797 32.906 1 90.25 249 GLY A N 1
ATOM 2002 C CA . GLY A 1 249 ? -29.781 -13.719 33.906 1 90.25 249 GLY A CA 1
ATOM 2003 C C . GLY A 1 249 ? -30.25 -12.297 34.156 1 90.25 249 GLY A C 1
ATOM 2004 O O . GLY A 1 249 ? -30.953 -12.047 35.156 1 90.25 249 GLY A O 1
ATOM 2005 N N . VAL A 1 250 ? -29.672 -11.398 33.438 1 91.88 250 VAL A N 1
ATOM 2006 C CA . VAL A 1 250 ? -30.031 -9.992 33.562 1 91.88 250 VAL A CA 1
ATOM 2007 C C . VAL A 1 250 ? -30.75 -9.531 32.281 1 91.88 250 VAL A C 1
ATOM 2009 O O . VAL A 1 250 ? -30.359 -9.875 31.172 1 91.88 250 VAL A O 1
ATOM 2012 N N . ASP A 1 251 ? -31.781 -8.852 32.5 1 90 251 ASP A N 1
ATOM 2013 C CA . ASP A 1 251 ? -32.562 -8.359 31.375 1 90 251 ASP A CA 1
ATOM 2014 C C . ASP A 1 251 ? -31.797 -7.266 30.625 1 90 251 ASP A C 1
ATOM 2016 O O . ASP A 1 251 ? -31.219 -6.367 31.25 1 90 251 ASP A O 1
ATOM 2020 N N . ASP A 1 252 ? -31.797 -7.316 29.375 1 83.38 252 ASP A N 1
ATOM 2021 C CA . ASP A 1 252 ? -31.016 -6.41 28.531 1 83.38 252 ASP A CA 1
ATOM 2022 C C . ASP A 1 252 ? -31.609 -5 28.547 1 83.38 252 ASP A C 1
ATOM 2024 O O . ASP A 1 252 ? -30.875 -4.016 28.438 1 83.38 252 ASP A O 1
ATOM 2028 N N . LYS A 1 253 ? -32.906 -4.879 28.734 1 81.19 253 LYS A N 1
ATOM 2029 C CA . LYS A 1 253 ? -33.562 -3.58 28.641 1 81.19 253 LYS A CA 1
ATOM 2030 C C . LYS A 1 253 ? -33.656 -2.908 30.016 1 81.19 253 LYS A C 1
ATOM 2032 O O . LYS A 1 253 ? -33.156 -1.797 30.188 1 81.19 253 LYS A O 1
ATOM 2037 N N . SER A 1 254 ? -34.156 -3.527 31.016 1 84.19 254 SER A N 1
ATOM 2038 C CA . SER A 1 254 ? -34.406 -2.945 32.312 1 84.19 254 SER A CA 1
ATOM 2039 C C . SER A 1 254 ? -33.188 -3.107 33.25 1 84.19 254 SER A C 1
ATOM 2041 O O . SER A 1 254 ? -33.094 -2.449 34.281 1 84.19 254 SER A O 1
ATOM 2043 N N . ARG A 1 255 ? -32.219 -3.977 32.875 1 90.5 255 ARG A N 1
ATOM 2044 C CA . ARG A 1 255 ? -31.031 -4.285 33.688 1 90.5 255 ARG A CA 1
ATOM 2045 C C . ARG A 1 255 ? -31.422 -4.945 35 1 90.5 255 ARG A C 1
ATOM 2047 O O . ARG A 1 255 ? -30.656 -4.91 35.969 1 90.5 255 ARG A O 1
ATOM 2054 N N . GLU A 1 256 ? -32.594 -5.457 35 1 92.81 256 GLU A N 1
ATOM 2055 C CA . GLU A 1 256 ? -33.062 -6.133 36.188 1 92.81 256 GLU A CA 1
ATOM 2056 C C . GLU A 1 256 ? -32.531 -7.555 36.281 1 92.81 256 GLU A C 1
ATOM 2058 O O . GLU A 1 256 ? -32.469 -8.266 35.281 1 92.81 256 GLU A O 1
ATOM 2063 N N . VAL A 1 257 ? -32.125 -7.902 37.469 1 93.81 257 VAL A N 1
ATOM 2064 C CA . VAL A 1 257 ? -31.641 -9.266 37.719 1 93.81 257 VAL A CA 1
ATOM 2065 C C . VAL A 1 257 ? -32.844 -10.211 37.812 1 93.81 257 VAL A C 1
ATOM 2067 O O . VAL A 1 257 ? -33.656 -10.062 38.719 1 93.81 257 VAL A O 1
ATOM 2070 N N . LEU A 1 258 ? -32.969 -11.141 36.969 1 90.5 258 LEU A N 1
ATOM 2071 C CA . LEU A 1 258 ? -34.062 -12.094 36.969 1 90.5 258 LEU A CA 1
ATOM 2072 C C . LEU A 1 258 ? -33.562 -13.508 37.25 1 90.5 258 LEU A C 1
ATOM 2074 O O . LEU A 1 258 ? -34.312 -14.328 37.812 1 90.5 258 LEU A O 1
ATOM 2078 N N . GLY A 1 259 ? -32.344 -13.781 36.844 1 88.25 259 GLY A N 1
ATOM 2079 C CA . GLY A 1 259 ? -31.766 -15.094 37.031 1 88.25 259 GLY A CA 1
ATOM 2080 C C . GLY A 1 259 ? -32.562 -16.203 36.375 1 88.25 259 GLY A C 1
ATOM 2081 O O . GLY A 1 259 ? -33.375 -15.945 35.5 1 88.25 259 GLY A O 1
ATOM 2082 N N . CYS A 1 260 ? -32.219 -17.453 36.594 1 88.19 260 CYS A N 1
ATOM 2083 C CA . CYS A 1 260 ? -32.938 -18.656 36.188 1 88.19 260 CYS A CA 1
ATOM 2084 C C . CYS A 1 260 ? -33.406 -19.438 37.406 1 88.19 260 CYS A C 1
ATOM 2086 O O . CYS A 1 260 ? -32.625 -19.719 38.312 1 88.19 260 CYS A O 1
ATOM 2088 N N . ALA A 1 261 ? -34.594 -19.781 37.312 1 88.88 261 ALA A N 1
ATOM 2089 C CA . ALA A 1 261 ? -35.219 -20.469 38.469 1 88.88 261 ALA A CA 1
ATOM 2090 C C . ALA A 1 261 ? -34.438 -21.75 38.781 1 88.88 261 ALA A C 1
ATOM 2092 O O . ALA A 1 261 ? -34 -22.469 37.875 1 88.88 261 ALA A O 1
ATOM 2093 N N . LYS A 1 262 ? -34.281 -22.062 40.062 1 88.5 262 LYS A N 1
ATOM 2094 C CA . LYS A 1 262 ? -33.5 -23.203 40.531 1 88.5 262 LYS A CA 1
ATOM 2095 C C . LYS A 1 262 ? -34.062 -24.516 40 1 88.5 262 LYS A C 1
ATOM 2097 O O . LYS A 1 262 ? -33.312 -25.484 39.844 1 88.5 262 LYS A O 1
ATOM 2102 N N . GLU A 1 263 ? -35.312 -24.578 39.625 1 86.69 263 GLU A N 1
ATOM 2103 C CA . GLU A 1 263 ? -35.906 -25.797 39.094 1 86.69 263 GLU A CA 1
ATOM 2104 C C . GLU A 1 263 ? -35.469 -26.078 37.656 1 86.69 263 GLU A C 1
ATOM 2106 O O . GLU A 1 263 ? -35.5 -27.219 37.219 1 86.69 263 GLU A O 1
ATOM 2111 N N . ASN A 1 264 ? -35 -25.031 37.031 1 86.19 264 ASN A N 1
ATOM 2112 C CA . ASN A 1 264 ? -34.75 -25.141 35.594 1 86.19 264 ASN A CA 1
ATOM 2113 C C . ASN A 1 264 ? -33.281 -25.391 35.312 1 86.19 264 ASN A C 1
ATOM 2115 O O . ASN A 1 264 ? -32.906 -25.672 34.156 1 86.19 264 ASN A O 1
ATOM 2119 N N . VAL A 1 265 ? -32.438 -25.266 36.281 1 86.38 265 VAL A N 1
ATOM 2120 C CA . VAL A 1 265 ? -31.016 -25.359 35.938 1 86.38 265 VAL A CA 1
ATOM 2121 C C . VAL A 1 265 ? -30.234 -25.953 37.094 1 86.38 265 VAL A C 1
ATOM 2123 O O . VAL A 1 265 ? -30.531 -25.656 38.281 1 86.38 265 VAL A O 1
ATOM 2126 N N . ASP A 1 266 ? -29.344 -26.859 36.781 1 87.94 266 ASP A N 1
ATOM 2127 C CA . ASP A 1 266 ? -28.359 -27.359 37.719 1 87.94 266 ASP A CA 1
ATOM 2128 C C . ASP A 1 266 ? -27.031 -26.609 37.594 1 87.94 266 ASP A C 1
ATOM 2130 O O . ASP A 1 266 ? -26.375 -26.672 36.531 1 87.94 266 ASP A O 1
ATOM 2134 N N . PRO A 1 267 ? -26.688 -25.922 38.688 1 89.44 267 PRO A N 1
ATOM 2135 C CA . PRO A 1 267 ? -25.484 -25.078 38.594 1 89.44 267 PRO A CA 1
ATOM 2136 C C . PRO A 1 267 ? -24.234 -25.844 38.188 1 89.44 267 PRO A C 1
ATOM 2138 O O . PRO A 1 267 ? -23.391 -25.328 37.469 1 89.44 267 PRO A O 1
ATOM 2141 N N . ASP A 1 268 ? -24.047 -27.078 38.625 1 91.56 268 ASP A N 1
ATOM 2142 C CA . ASP A 1 268 ? -22.859 -27.859 38.312 1 91.56 268 ASP A CA 1
ATOM 2143 C C . ASP A 1 268 ? -22.875 -28.266 36.844 1 91.56 268 ASP A C 1
ATOM 2145 O O . ASP A 1 268 ? -21.828 -28.234 36.188 1 91.56 268 ASP A O 1
ATOM 2149 N N . SER A 1 269 ? -23.953 -28.688 36.438 1 90.31 269 SER A N 1
ATOM 2150 C CA . SER A 1 269 ? -24.078 -29.031 35.031 1 90.31 269 SER A CA 1
ATOM 2151 C C . SER A 1 269 ? -23.859 -27.812 34.125 1 90.31 269 SER A C 1
ATOM 2153 O O . SER A 1 269 ? -23.234 -27.922 33.062 1 90.31 269 SER A O 1
ATOM 2155 N N . LEU A 1 270 ? -24.406 -26.75 34.562 1 89.5 270 LEU A N 1
ATOM 2156 C CA . LEU A 1 270 ? -24.219 -25.5 33.812 1 89.5 270 LEU A CA 1
ATOM 2157 C C . LEU A 1 270 ? -22.75 -25.125 33.75 1 89.5 270 LEU A C 1
ATOM 2159 O O . LEU A 1 270 ? -22.25 -24.734 32.688 1 89.5 270 LEU A O 1
ATOM 2163 N N . ARG A 1 271 ? -22.094 -25.25 34.812 1 92.12 271 ARG A N 1
ATOM 2164 C CA . ARG A 1 271 ? -20.656 -24.938 34.844 1 92.12 271 ARG A CA 1
ATOM 2165 C C . ARG A 1 271 ? -19.875 -25.812 33.875 1 92.12 271 ARG A C 1
ATOM 2167 O O . ARG A 1 271 ? -19.047 -25.312 33.125 1 92.12 271 ARG A O 1
ATOM 2174 N N . ARG A 1 272 ? -20.062 -27.016 33.875 1 92.5 272 ARG A N 1
ATOM 2175 C CA . ARG A 1 272 ? -19.359 -27.938 33 1 92.5 272 ARG A CA 1
ATOM 2176 C C . ARG A 1 272 ? -19.625 -27.625 31.531 1 92.5 272 ARG A C 1
ATOM 2178 O O . ARG A 1 272 ? -18.703 -27.656 30.703 1 92.5 272 ARG A O 1
ATOM 2185 N N . LYS A 1 273 ? -20.859 -27.391 31.266 1 90.62 273 LYS A N 1
ATOM 2186 C CA . LYS A 1 273 ? -21.234 -27.125 29.875 1 90.62 273 LYS A CA 1
ATOM 2187 C C . LYS A 1 273 ? -20.578 -25.828 29.375 1 90.62 273 LYS A C 1
ATOM 2189 O O . LYS A 1 273 ? -20.141 -25.766 28.219 1 90.62 273 LYS A O 1
ATOM 2194 N N . ILE A 1 274 ? -20.578 -24.844 30.188 1 92.19 274 ILE A N 1
ATOM 2195 C CA . ILE A 1 274 ? -19.984 -23.562 29.812 1 92.19 274 ILE A CA 1
ATOM 2196 C C . ILE A 1 274 ? -18.469 -23.734 29.609 1 92.19 274 ILE A C 1
ATOM 2198 O O . ILE A 1 274 ? -17.922 -23.266 28.625 1 92.19 274 ILE A O 1
ATOM 2202 N N . GLU A 1 275 ? -17.844 -24.391 30.531 1 93.31 275 GLU A N 1
ATOM 2203 C CA . GLU A 1 275 ? -16.406 -24.609 30.438 1 93.31 275 GLU A CA 1
ATOM 2204 C C . GLU A 1 275 ? -16.031 -25.422 29.203 1 93.31 275 GLU A C 1
ATOM 2206 O O . GLU A 1 275 ? -15.07 -25.109 28.516 1 93.31 275 GLU A O 1
ATOM 2211 N N . GLN A 1 276 ? -16.797 -26.422 28.984 1 92.19 276 GLN A N 1
ATOM 2212 C CA . GLN A 1 276 ? -16.547 -27.234 27.812 1 92.19 276 GLN A CA 1
ATOM 2213 C C . GLN A 1 276 ? -16.703 -26.422 26.531 1 92.19 276 GLN A C 1
ATOM 2215 O O . GLN A 1 276 ? -15.922 -26.578 25.578 1 92.19 276 GLN A O 1
ATOM 2220 N N . ALA A 1 277 ? -17.75 -25.625 26.469 1 93.31 277 ALA A N 1
ATOM 2221 C CA . ALA A 1 277 ? -18 -24.797 25.297 1 93.31 277 ALA A CA 1
ATOM 2222 C C . ALA A 1 277 ? -16.844 -23.828 25.047 1 93.31 277 ALA A C 1
ATOM 2224 O O . ALA A 1 277 ? -16.469 -23.578 23.906 1 93.31 277 ALA A O 1
ATOM 2225 N N . ILE A 1 278 ? -16.297 -23.266 26.062 1 94.88 278 ILE A N 1
ATOM 2226 C CA . ILE A 1 278 ? -15.219 -22.281 25.938 1 94.88 278 ILE A CA 1
ATOM 2227 C C . ILE A 1 278 ? -13.938 -22.984 25.5 1 94.88 278 ILE A C 1
ATOM 2229 O O . ILE A 1 278 ? -13.219 -22.5 24.625 1 94.88 278 ILE A O 1
ATOM 2233 N N . TYR A 1 279 ? -13.695 -24.172 26.047 1 91.94 279 TYR A N 1
ATOM 2234 C CA . TYR A 1 279 ? -12.469 -24.891 25.719 1 91.94 279 TYR A CA 1
ATOM 2235 C C . TYR A 1 279 ? -12.516 -25.453 24.312 1 91.94 279 TYR A C 1
ATOM 2237 O O . TYR A 1 279 ? -11.469 -25.734 23.719 1 91.94 279 TYR A O 1
ATOM 2245 N N . LYS A 1 280 ? -13.664 -25.609 23.828 1 92.06 280 LYS A N 1
ATOM 2246 C CA . LYS A 1 280 ? -13.82 -26.156 22.469 1 92.06 280 LYS A CA 1
ATOM 2247 C C . LYS A 1 280 ? -13.641 -25.062 21.422 1 92.06 280 LYS A C 1
ATOM 2249 O O . LYS A 1 280 ? -13.539 -25.375 20.219 1 92.06 280 LYS A O 1
ATOM 2254 N N . LEU A 1 281 ? -13.609 -23.828 21.781 1 95.44 281 LEU A N 1
ATOM 2255 C CA . LEU A 1 281 ? -13.445 -22.734 20.828 1 95.44 281 LEU A CA 1
ATOM 2256 C C . LEU A 1 281 ? -12.094 -22.828 20.125 1 95.44 281 LEU A C 1
ATOM 2258 O O . LEU A 1 281 ? -11.062 -23.031 20.766 1 95.44 281 LEU A O 1
ATOM 2262 N N . PRO A 1 282 ? -12.055 -22.781 18.734 1 95.19 282 PRO A N 1
ATOM 2263 C CA . PRO A 1 282 ? -10.773 -22.812 18.016 1 95.19 282 PRO A CA 1
ATOM 2264 C C . PRO A 1 282 ? -9.891 -21.609 18.328 1 95.19 282 PRO A C 1
ATOM 2266 O O . PRO A 1 282 ? -10.367 -20.469 18.297 1 95.19 282 PRO A O 1
ATOM 2269 N N . CYS A 1 283 ? -8.672 -21.859 18.688 1 94.69 283 CYS A N 1
ATOM 2270 C CA . CYS A 1 283 ? -7.695 -20.812 18.953 1 94.69 283 CYS A CA 1
ATOM 2271 C C . CYS A 1 283 ? -6.461 -20.984 18.078 1 94.69 283 CYS A C 1
ATOM 2273 O O . CYS A 1 283 ? -6.023 -22.109 17.828 1 94.69 283 CYS A O 1
ATOM 2275 N N . VAL A 1 284 ? -6.035 -19.984 17.484 1 94.56 284 VAL A N 1
ATOM 2276 C CA . VAL A 1 284 ? -4.777 -19.984 16.734 1 94.56 284 VAL A CA 1
ATOM 2277 C C . VAL A 1 284 ? -3.758 -19.109 17.453 1 94.56 284 VAL A C 1
ATOM 2279 O O . VAL A 1 284 ? -4.02 -17.922 17.703 1 94.56 284 VAL A O 1
ATOM 2282 N N . HIS A 1 285 ? -2.641 -19.609 17.781 1 91.75 285 HIS A N 1
ATOM 2283 C CA . HIS A 1 285 ? -1.635 -18.906 18.578 1 91.75 285 HIS A CA 1
ATOM 2284 C C . HIS A 1 285 ? -0.501 -18.391 17.703 1 91.75 285 HIS A C 1
ATOM 2286 O O . HIS A 1 285 ? -0.058 -19.078 16.781 1 91.75 285 HIS A O 1
ATOM 2292 N N . PHE A 1 286 ? -0.107 -17.203 17.906 1 86.5 286 PHE A N 1
ATOM 2293 C CA . PHE A 1 286 ? 1.04 -16.594 17.266 1 86.5 286 PHE A CA 1
ATOM 2294 C C . PHE A 1 286 ? 2.209 -16.453 18.219 1 86.5 286 PHE A C 1
ATOM 2296 O O . PHE A 1 286 ? 3.336 -16.172 17.812 1 86.5 286 PHE A O 1
ATOM 2303 N N . CYS A 1 287 ? 1.95 -16.562 19.469 1 77.75 287 CYS A N 1
ATOM 2304 C CA . CYS A 1 287 ? 2.965 -16.406 20.5 1 77.75 287 CYS A CA 1
ATOM 2305 C C . CYS A 1 287 ? 3.264 -17.734 21.188 1 77.75 287 CYS A C 1
ATOM 2307 O O . CYS A 1 287 ? 2.518 -18.703 21.016 1 77.75 287 CYS A O 1
ATOM 2309 N N . GLN A 1 288 ? 4.59 -17.75 21.672 1 74.25 288 GLN A N 1
ATOM 2310 C CA . GLN A 1 288 ? 4.969 -18.859 22.547 1 74.25 288 GLN A CA 1
ATOM 2311 C C . GLN A 1 288 ? 5.156 -18.391 23.984 1 74.25 288 GLN A C 1
ATOM 2313 O O . GLN A 1 288 ? 5.699 -17.312 24.219 1 74.25 288 GLN A O 1
ATOM 2318 N N . PRO A 1 289 ? 4.621 -19.094 25 1 78.31 289 PRO A N 1
ATOM 2319 C CA . PRO A 1 289 ? 3.916 -20.375 24.969 1 78.31 289 PRO A CA 1
ATOM 2320 C C . PRO A 1 289 ? 2.445 -20.219 24.578 1 78.31 289 PRO A C 1
ATOM 2322 O O . PRO A 1 289 ? 1.862 -19.156 24.75 1 78.31 289 PRO A O 1
ATOM 2325 N N . GLN A 1 290 ? 1.854 -21.25 24.125 1 83.94 290 GLN A N 1
ATOM 2326 C CA . GLN A 1 290 ? 0.446 -21.281 23.734 1 83.94 290 GLN A CA 1
ATOM 2327 C C . GLN A 1 290 ? -0.456 -21.375 24.969 1 83.94 290 GLN A C 1
ATOM 2329 O O . GLN A 1 290 ? -0.675 -22.453 25.5 1 83.94 290 GLN A O 1
ATOM 2334 N N . ARG A 1 291 ? -0.976 -20.344 25.422 1 83.44 291 ARG A N 1
ATOM 2335 C CA . ARG A 1 291 ? -1.845 -20.281 26.594 1 83.44 291 ARG A CA 1
ATOM 2336 C C . ARG A 1 291 ? -3.312 -20.375 26.188 1 83.44 291 ARG A C 1
ATOM 2338 O O . ARG A 1 291 ? -3.707 -19.859 25.141 1 83.44 291 ARG A O 1
ATOM 2345 N N . PRO A 1 292 ? -4.082 -20.953 27.016 1 88.81 292 PRO A N 1
ATOM 2346 C CA . PRO A 1 292 ? -5.523 -20.984 26.734 1 88.81 292 PRO A CA 1
ATOM 2347 C C . PRO A 1 292 ? -6.223 -19.688 27.109 1 88.81 292 PRO A C 1
ATOM 2349 O O . PRO A 1 292 ? -5.605 -18.797 27.703 1 88.81 292 PRO A O 1
ATOM 2352 N N . ILE A 1 293 ? -7.469 -19.578 26.719 1 92.5 293 ILE A N 1
ATOM 2353 C CA . ILE A 1 293 ? -8.273 -18.406 27.062 1 92.5 293 ILE A CA 1
ATOM 2354 C C . ILE A 1 293 ? -8.438 -18.312 28.578 1 92.5 293 ILE A C 1
ATOM 2356 O O . ILE A 1 293 ? -8.719 -19.312 29.234 1 92.5 293 ILE A O 1
ATOM 2360 N N . THR A 1 294 ? -8.172 -17.172 29.078 1 93.38 294 THR A N 1
ATOM 2361 C CA . THR A 1 294 ? -8.328 -16.938 30.516 1 93.38 294 THR A CA 1
ATOM 2362 C C . THR A 1 294 ? -9.703 -16.344 30.812 1 93.38 294 THR A C 1
ATOM 2364 O O . THR A 1 294 ? -10.07 -15.312 30.266 1 93.38 294 THR A O 1
ATOM 2367 N N . PHE A 1 295 ? -10.469 -17.109 31.625 1 95.75 295 PHE A N 1
ATOM 2368 C CA . PHE A 1 295 ? -11.797 -16.625 32 1 95.75 295 PHE A CA 1
ATOM 2369 C C . PHE A 1 295 ? -12.125 -17.047 33.438 1 95.75 295 PHE A C 1
ATOM 2371 O O . PHE A 1 295 ? -11.469 -17.922 34 1 95.75 295 PHE A O 1
ATOM 2378 N N . THR A 1 296 ? -13 -16.25 34.094 1 95.81 296 THR A N 1
ATOM 2379 C CA . THR A 1 296 ? -13.539 -16.578 35.406 1 95.81 296 THR A CA 1
ATOM 2380 C C . THR A 1 296 ? -15.055 -16.719 35.344 1 95.81 296 THR A C 1
ATOM 2382 O O . THR A 1 296 ? -15.758 -15.812 34.906 1 95.81 296 THR A O 1
ATOM 2385 N N . LEU A 1 297 ? -15.5 -17.969 35.625 1 95.25 297 LEU A N 1
ATOM 2386 C CA . LEU A 1 297 ? -16.922 -18.25 35.656 1 95.25 297 LEU A CA 1
ATOM 2387 C C . LEU A 1 297 ? -17.469 -18.281 37.062 1 95.25 297 LEU A C 1
ATOM 2389 O O . LEU A 1 297 ? -16.906 -18.953 37.938 1 95.25 297 LEU A O 1
ATOM 2393 N N . LYS A 1 298 ? -18.531 -17.453 37.312 1 94.44 298 LYS A N 1
ATOM 2394 C CA . LYS A 1 298 ? -19.188 -17.422 38.625 1 94.44 298 LYS A CA 1
ATOM 2395 C C . LYS A 1 298 ? -20.688 -17.672 38.469 1 94.44 298 LYS A C 1
ATOM 2397 O O . LYS A 1 298 ? -21.359 -16.984 37.688 1 94.44 298 LYS A O 1
ATOM 2402 N N . ILE A 1 299 ? -21.156 -18.672 39.125 1 93.44 299 ILE A N 1
ATOM 2403 C CA . ILE A 1 299 ? -22.594 -18.891 39.25 1 93.44 299 ILE A CA 1
ATOM 2404 C C . ILE A 1 299 ? -23.078 -18.406 40.594 1 93.44 299 ILE A C 1
ATOM 2406 O O . ILE A 1 299 ? -22.672 -18.938 41.656 1 93.44 299 ILE A O 1
ATOM 2410 N N . VAL A 1 300 ? -23.922 -17.359 40.625 1 93.06 300 VAL A N 1
ATOM 2411 C CA . VAL A 1 300 ? -24.297 -16.719 41.875 1 93.06 300 VAL A CA 1
ATOM 2412 C C . VAL A 1 300 ? -25.766 -17 42.188 1 93.06 300 VAL A C 1
ATOM 2414 O O . VAL A 1 300 ? -26.562 -17.219 41.25 1 93.06 300 VAL A O 1
ATOM 2417 N N . ASN A 1 301 ? -26.062 -16.938 43.5 1 93.12 301 ASN A N 1
ATOM 2418 C CA . ASN A 1 301 ? -27.438 -17.125 43.938 1 93.12 301 ASN A CA 1
ATOM 2419 C C . ASN A 1 301 ? -28.266 -15.844 43.781 1 93.12 301 ASN A C 1
ATOM 2421 O O . ASN A 1 301 ? -27.75 -14.742 43.969 1 93.12 301 ASN A O 1
ATOM 2425 N N . VAL A 1 302 ? -29.359 -16.016 43.188 1 94.44 302 VAL A N 1
ATOM 2426 C CA . VAL A 1 302 ? -30.328 -14.922 43.125 1 94.44 302 VAL A CA 1
ATOM 2427 C C . VAL A 1 302 ? -31.375 -15.094 44.219 1 94.44 302 VAL A C 1
ATOM 2429 O O . VAL A 1 302 ? -32.125 -16.062 44.219 1 94.44 302 VAL A O 1
ATOM 2432 N N . LEU A 1 303 ? -31.438 -14.102 45.094 1 95.25 303 LEU A N 1
ATOM 2433 C CA . LEU A 1 303 ? -32.312 -14.195 46.25 1 95.25 303 LEU A CA 1
ATOM 2434 C C . LEU A 1 303 ? -33.594 -13.352 46.031 1 95.25 303 LEU A C 1
ATOM 2436 O O . LEU A 1 303 ? -33.531 -12.281 45.438 1 95.25 303 LEU A O 1
ATOM 2440 N N . LYS A 1 304 ? -34.656 -13.891 46.375 1 93.06 304 LYS A N 1
ATOM 2441 C CA . LYS A 1 304 ? -35.906 -13.164 46.406 1 93.06 304 LYS A CA 1
ATOM 2442 C C . LYS A 1 304 ? -36.469 -13.133 47.844 1 93.06 304 LYS A C 1
ATOM 2444 O O . LYS A 1 304 ? -36.875 -14.164 48.375 1 93.06 304 LYS A O 1
ATOM 2449 N N . ARG A 1 305 ? -36.5 -11.992 48.469 1 90.88 305 ARG A N 1
ATOM 2450 C CA . ARG A 1 305 ? -36.938 -11.82 49.844 1 90.88 305 ARG A CA 1
ATOM 2451 C C . ARG A 1 305 ? -36.188 -12.75 50.781 1 90.88 305 ARG A C 1
ATOM 2453 O O . ARG A 1 305 ? -36.812 -13.469 51.562 1 90.88 305 ARG A O 1
ATOM 2460 N N . GLY A 1 306 ? -34.875 -12.922 50.562 1 87.5 306 GLY A N 1
ATOM 2461 C CA . GLY A 1 306 ? -34 -13.664 51.469 1 87.5 306 GLY A CA 1
ATOM 2462 C C . GLY A 1 306 ? -33.938 -15.141 51.156 1 87.5 306 GLY A C 1
ATOM 2463 O O . GLY A 1 306 ? -33.125 -15.875 51.75 1 87.5 306 GLY A O 1
ATOM 2464 N N . GLU A 1 307 ? -34.781 -15.648 50.25 1 92.5 307 GLU A N 1
ATOM 2465 C CA . GLU A 1 307 ? -34.781 -17.047 49.875 1 92.5 307 GLU A CA 1
ATOM 2466 C C . GLU A 1 307 ? -34.156 -17.25 48.469 1 92.5 307 GLU A C 1
ATOM 2468 O O . GLU A 1 307 ? -34.219 -16.344 47.625 1 92.5 307 GLU A O 1
ATOM 2473 N N . LEU A 1 308 ? -33.625 -18.438 48.344 1 93.75 308 LEU A N 1
ATOM 2474 C CA . LEU A 1 308 ? -33 -18.75 47.062 1 93.75 308 LEU A CA 1
ATOM 2475 C C . LEU A 1 308 ? -34.062 -18.891 45.969 1 93.75 308 LEU A C 1
ATOM 2477 O O . LEU A 1 308 ? -34.906 -19.766 46.031 1 93.75 308 LEU A O 1
ATOM 2481 N N . TYR A 1 309 ? -34.031 -18.078 45.031 1 92.38 309 TYR A N 1
ATOM 2482 C CA . TYR A 1 309 ? -34.969 -18.094 43.906 1 92.38 309 TYR A CA 1
ATOM 2483 C C . TYR A 1 309 ? -34.344 -18.859 42.719 1 92.38 309 TYR A C 1
ATOM 2485 O O . TYR A 1 309 ? -35.031 -19.688 42.094 1 92.38 309 TYR A O 1
ATOM 2493 N N . GLY A 1 310 ? -33.188 -18.469 42.438 1 92 310 GLY A N 1
ATOM 2494 C CA . GLY A 1 310 ? -32.5 -19.078 41.281 1 92 310 GLY A CA 1
ATOM 2495 C C . GLY A 1 310 ? -31.031 -18.75 41.219 1 92 310 GLY A C 1
ATOM 2496 O O . GLY A 1 310 ? -30.391 -18.516 42.25 1 92 310 GLY A O 1
ATOM 2497 N N . TYR A 1 311 ? -30.547 -18.859 39.969 1 90.94 311 TYR A N 1
ATOM 2498 C CA . TYR A 1 311 ? -29.125 -18.656 39.75 1 90.94 311 TYR A CA 1
ATOM 2499 C C . TYR A 1 311 ? -28.859 -17.688 38.594 1 90.94 311 TYR A C 1
ATOM 2501 O O . TYR A 1 311 ? -29.688 -17.578 37.688 1 90.94 311 TYR A O 1
ATOM 2509 N N . ALA A 1 312 ? -27.875 -16.906 38.656 1 91.31 312 ALA A N 1
ATOM 2510 C CA . ALA A 1 312 ? -27.328 -16.078 37.562 1 91.31 312 ALA A CA 1
ATOM 2511 C C . ALA A 1 312 ? -25.891 -16.469 37.281 1 91.31 312 ALA A C 1
ATOM 2513 O O . ALA A 1 312 ? -25.188 -17 38.125 1 91.31 312 ALA A O 1
ATOM 2514 N N . CYS A 1 313 ? -25.547 -16.328 36.062 1 91.94 313 CYS A N 1
ATOM 2515 C CA . CYS A 1 313 ? -24.203 -16.688 35.625 1 91.94 313 CYS A CA 1
ATOM 2516 C C . CYS A 1 313 ? -23.422 -15.453 35.188 1 91.94 313 CYS A C 1
ATOM 2518 O O . CYS A 1 313 ? -23.922 -14.633 34.406 1 91.94 313 CYS A O 1
ATOM 2520 N N . MET A 1 314 ? -22.266 -15.273 35.719 1 94.19 314 MET A N 1
ATOM 2521 C CA . MET A 1 314 ? -21.359 -14.188 35.312 1 94.19 314 MET A CA 1
ATOM 2522 C C . MET A 1 314 ? -20.031 -14.742 34.844 1 94.19 314 MET A C 1
ATOM 2524 O O . MET A 1 314 ? -19.406 -15.57 35.5 1 94.19 314 MET A O 1
ATOM 2528 N N . ILE A 1 315 ? -19.656 -14.312 33.656 1 95.31 315 ILE A N 1
ATOM 2529 C CA . ILE A 1 315 ? -18.391 -14.766 33.094 1 95.31 315 ILE A CA 1
ATOM 2530 C C . ILE A 1 315 ? -17.484 -13.57 32.812 1 95.31 315 ILE A C 1
ATOM 2532 O O . ILE A 1 315 ? -17.875 -12.641 32.094 1 95.31 315 ILE A O 1
ATOM 2536 N N . ARG A 1 316 ? -16.391 -13.508 33.344 1 96.25 316 ARG A N 1
ATOM 2537 C CA . ARG A 1 316 ? -15.359 -12.523 33.031 1 96.25 316 ARG A CA 1
ATOM 2538 C C . ARG A 1 316 ? -14.328 -13.102 32.062 1 96.25 316 ARG A C 1
ATOM 2540 O O . ARG A 1 316 ? -13.719 -14.133 32.344 1 96.25 316 ARG A O 1
ATOM 2547 N N . VAL A 1 317 ? -14.195 -12.492 30.938 1 96.56 317 VAL A N 1
ATOM 2548 C CA . VAL A 1 317 ? -13.25 -12.938 29.922 1 96.56 317 VAL A CA 1
ATOM 2549 C C . VAL A 1 317 ? -12.086 -11.953 29.828 1 96.56 317 VAL A C 1
ATOM 2551 O O . VAL A 1 317 ? -12.297 -10.742 29.734 1 96.56 317 VAL A O 1
ATOM 2554 N N . ASN A 1 318 ? -10.906 -12.383 29.875 1 94.81 318 ASN A N 1
ATOM 2555 C CA . ASN A 1 318 ? -9.727 -11.547 29.688 1 94.81 318 ASN A CA 1
ATOM 2556 C C . ASN A 1 318 ? -9.359 -11.414 28.203 1 94.81 318 ASN A C 1
ATOM 2558 O O . ASN A 1 318 ? -9.695 -12.289 27.406 1 94.81 318 ASN A O 1
ATOM 2562 N N . PRO A 1 319 ? -8.734 -10.289 27.938 1 93.38 319 PRO A N 1
ATOM 2563 C CA . PRO A 1 319 ? -8.258 -10.18 26.562 1 93.38 319 PRO A CA 1
ATOM 2564 C C . PRO A 1 319 ? -7.27 -11.289 26.188 1 93.38 319 PRO A C 1
ATOM 2566 O O . PRO A 1 319 ? -6.445 -11.688 27.016 1 93.38 319 PRO A O 1
ATOM 2569 N N . PHE A 1 320 ? -7.445 -11.82 25.078 1 93.5 320 PHE A N 1
ATOM 2570 C CA . PHE A 1 320 ? -6.609 -12.914 24.594 1 93.5 320 PHE A CA 1
ATOM 2571 C C . PHE A 1 320 ? -5.473 -12.391 23.734 1 93.5 320 PHE A C 1
ATOM 2573 O O . PHE A 1 320 ? -5.668 -11.477 22.922 1 93.5 320 PHE A O 1
ATOM 2580 N N . CYS A 1 321 ? -4.234 -12.828 23.844 1 88.31 321 CYS A N 1
ATOM 2581 C CA . CYS A 1 321 ? -3.051 -12.344 23.141 1 88.31 321 CYS A CA 1
ATOM 2582 C C . CYS A 1 321 ? -3.094 -12.734 21.672 1 88.31 321 CYS A C 1
ATOM 2584 O O . CYS A 1 321 ? -2.498 -12.062 20.828 1 88.31 321 CYS A O 1
ATOM 2586 N N . CYS A 1 322 ? -3.736 -13.867 21.422 1 93.88 322 CYS A N 1
ATOM 2587 C CA . CYS A 1 322 ? -3.801 -14.359 20.047 1 93.88 322 CYS A CA 1
ATOM 2588 C C . CYS A 1 322 ? -5.215 -14.234 19.5 1 93.88 322 CYS A C 1
ATOM 2590 O O . CYS A 1 322 ? -5.891 -13.234 19.719 1 93.88 322 CYS A O 1
ATOM 2592 N N . ALA A 1 323 ? -5.68 -15.195 18.641 1 95.62 323 ALA A N 1
ATOM 2593 C CA . ALA A 1 323 ? -7 -15.086 18.016 1 95.62 323 ALA A CA 1
ATOM 2594 C C . ALA A 1 323 ? -7.902 -16.234 18.438 1 95.62 323 ALA A C 1
ATOM 2596 O O . ALA A 1 323 ? -7.484 -17.406 18.438 1 95.62 323 ALA A O 1
ATOM 2597 N N . VAL A 1 324 ? -9.141 -15.945 18.844 1 96.94 324 VAL A N 1
ATOM 2598 C CA . VAL A 1 324 ? -10.148 -16.938 19.219 1 96.94 324 VAL A CA 1
ATOM 2599 C C . VAL A 1 324 ? -11.297 -16.906 18.219 1 96.94 324 VAL A C 1
ATOM 2601 O O . VAL A 1 324 ? -11.844 -15.836 17.922 1 96.94 324 VAL A O 1
ATOM 2604 N N . PHE A 1 325 ? -11.648 -18.047 17.625 1 97.38 325 PHE A N 1
ATOM 2605 C CA . PHE A 1 325 ? -12.695 -18.156 16.625 1 97.38 325 PHE A CA 1
ATOM 2606 C C . PHE A 1 325 ? -13.953 -18.781 17.234 1 97.38 325 PHE A C 1
ATOM 2608 O O . PHE A 1 325 ? -13.875 -19.531 18.203 1 97.38 325 PHE A O 1
ATOM 2615 N N . SER A 1 326 ? -15.148 -18.406 16.766 1 96.62 326 SER A N 1
ATOM 2616 C CA . SER A 1 326 ? -16.391 -19.047 17.156 1 96.62 326 SER A CA 1
ATOM 2617 C C . SER A 1 326 ? -16.484 -20.469 16.578 1 96.62 326 SER A C 1
ATOM 2619 O O . SER A 1 326 ? -16.953 -21.375 17.25 1 96.62 326 SER A O 1
ATOM 2621 N N . GLU A 1 327 ? -16.141 -20.609 15.422 1 95.06 327 GLU A N 1
ATOM 2622 C CA . GLU A 1 327 ? -16.047 -21.844 14.648 1 95.06 327 GLU A CA 1
ATOM 2623 C C . GLU A 1 327 ? -15.031 -21.688 13.508 1 95.06 327 GLU A C 1
ATOM 2625 O O . GLU A 1 327 ? -14.383 -20.656 13.375 1 95.06 327 GLU A O 1
ATOM 2630 N N . ALA A 1 328 ? -14.844 -22.719 12.789 1 95.44 328 ALA A N 1
ATOM 2631 C CA . ALA A 1 328 ? -13.945 -22.625 11.641 1 95.44 328 ALA A CA 1
ATOM 2632 C C . ALA A 1 328 ? -14.469 -21.609 10.625 1 95.44 328 ALA A C 1
ATOM 2634 O O . ALA A 1 328 ? -15.68 -21.516 10.398 1 95.44 328 ALA A O 1
ATOM 2635 N N . PRO A 1 329 ? -13.641 -20.844 10.062 1 95.94 329 PRO A N 1
ATOM 2636 C CA . PRO A 1 329 ? -14.086 -19.891 9.039 1 95.94 329 PRO A CA 1
ATOM 2637 C C . PRO A 1 329 ? -14.844 -20.562 7.895 1 95.94 329 PRO A C 1
ATOM 2639 O O . PRO A 1 329 ? -14.508 -21.688 7.504 1 95.94 329 PRO A O 1
ATOM 2642 N N . ASN A 1 330 ? -15.898 -19.969 7.449 1 96.31 330 ASN A N 1
ATOM 2643 C CA . ASN A 1 330 ? -16.656 -20.469 6.305 1 96.31 330 ASN A CA 1
ATOM 2644 C C . ASN A 1 330 ? -16 -20.078 4.984 1 96.31 330 ASN A C 1
ATOM 2646 O O . ASN A 1 330 ? -16.438 -19.109 4.344 1 96.31 330 ASN A O 1
ATOM 2650 N N . SER A 1 331 ? -15 -20.719 4.578 1 96.12 331 SER A N 1
ATOM 2651 C CA . SER A 1 331 ? -14.188 -20.484 3.387 1 96.12 331 SER A CA 1
ATOM 2652 C C . SER A 1 331 ? -13.914 -21.781 2.641 1 96.12 331 SER A C 1
ATOM 2654 O O . SER A 1 331 ? -13.719 -22.828 3.26 1 96.12 331 SER A O 1
ATOM 2656 N N . TRP A 1 332 ? -13.977 -21.719 1.361 1 96.06 332 TRP A N 1
ATOM 2657 C CA . TRP A 1 332 ? -13.945 -22.938 0.565 1 96.06 332 TRP A CA 1
ATOM 2658 C C . TRP A 1 332 ? -12.891 -22.844 -0.535 1 96.06 332 TRP A C 1
ATOM 2660 O O . TRP A 1 332 ? -12.609 -21.75 -1.035 1 96.06 332 TRP A O 1
ATOM 2670 N N . ILE A 1 333 ? -12.289 -23.953 -0.912 1 95.38 333 ILE A N 1
ATOM 2671 C CA . ILE A 1 333 ? -11.328 -24.078 -1.999 1 95.38 333 ILE A CA 1
ATOM 2672 C C . ILE A 1 333 ? -11.594 -25.375 -2.77 1 95.38 333 ILE A C 1
ATOM 2674 O O . ILE A 1 333 ? -12.344 -26.234 -2.309 1 95.38 333 ILE A O 1
ATOM 2678 N N . VAL A 1 334 ? -11.062 -25.422 -3.943 1 94.44 334 VAL A N 1
ATOM 2679 C CA . VAL A 1 334 ? -11.141 -26.656 -4.727 1 94.44 334 VAL A CA 1
ATOM 2680 C C . VAL A 1 334 ? -9.844 -27.438 -4.57 1 94.44 334 VAL A C 1
ATOM 2682 O O . VAL A 1 334 ? -8.758 -26.922 -4.844 1 94.44 334 VAL A O 1
ATOM 2685 N N . GLU A 1 335 ? -9.961 -28.594 -3.988 1 88.56 335 GLU A N 1
ATOM 2686 C CA . GLU A 1 335 ? -8.828 -29.5 -3.857 1 88.56 335 GLU A CA 1
ATOM 2687 C C . GLU A 1 335 ? -9.141 -30.859 -4.488 1 88.56 335 GLU A C 1
ATOM 2689 O O . GLU A 1 335 ? -10.117 -31.516 -4.117 1 88.56 335 GLU A O 1
ATOM 2694 N N . ASP A 1 336 ? -8.328 -31.391 -5.316 1 82.06 336 ASP A N 1
ATOM 2695 C CA . ASP A 1 336 ? -8.453 -32.688 -5.965 1 82.06 336 ASP A CA 1
ATOM 2696 C C . ASP A 1 336 ? -9.859 -32.875 -6.527 1 82.06 336 ASP A C 1
ATOM 2698 O O . ASP A 1 336 ? -10.523 -33.875 -6.234 1 82.06 336 ASP A O 1
ATOM 2702 N N . LYS A 1 337 ? -10.555 -31.969 -7.164 1 82.5 337 LYS A N 1
ATOM 2703 C CA . LYS A 1 337 ? -11.828 -32.031 -7.883 1 82.5 337 LYS A CA 1
ATOM 2704 C C . LYS A 1 337 ? -13.008 -31.859 -6.93 1 82.5 337 LYS A C 1
ATOM 2706 O O . LYS A 1 337 ? -14.164 -31.906 -7.352 1 82.5 337 LYS A O 1
ATOM 2711 N N . TYR A 1 338 ? -12.625 -31.625 -5.637 1 90.19 338 TYR A N 1
ATOM 2712 C CA . TYR A 1 338 ? -13.695 -31.438 -4.66 1 90.19 338 TYR A CA 1
ATOM 2713 C C . TYR A 1 338 ? -13.656 -30.047 -4.055 1 90.19 338 TYR A C 1
ATOM 2715 O O . TYR A 1 338 ? -12.586 -29.453 -3.922 1 90.19 338 TYR A O 1
ATOM 2723 N N . VAL A 1 339 ? -14.852 -29.594 -3.732 1 93.25 339 VAL A N 1
ATOM 2724 C CA . VAL A 1 339 ? -14.961 -28.344 -2.971 1 93.25 339 VAL A CA 1
ATOM 2725 C C . VAL A 1 339 ? -14.828 -28.641 -1.479 1 93.25 339 VAL A C 1
ATOM 2727 O O . VAL A 1 339 ? -15.641 -29.375 -0.909 1 93.25 339 VAL A O 1
ATOM 2730 N N . CYS A 1 340 ? -13.805 -28.109 -0.891 1 93.19 340 CYS A N 1
ATOM 2731 C CA . CYS A 1 340 ? -13.508 -28.406 0.504 1 93.19 340 CYS A CA 1
ATOM 2732 C C . CYS A 1 340 ? -13.469 -27.141 1.346 1 93.19 340 CYS A C 1
ATOM 2734 O O . CYS A 1 340 ? -13.109 -26.078 0.85 1 93.19 340 CYS A O 1
ATOM 2736 N N . SER A 1 341 ? -13.836 -27.297 2.602 1 94 341 SER A N 1
ATOM 2737 C CA . SER A 1 341 ? -13.766 -26.203 3.553 1 94 341 SER A CA 1
ATOM 2738 C C . SER A 1 341 ? -12.367 -26.078 4.152 1 94 341 SER A C 1
ATOM 2740 O O . SER A 1 341 ? -11.688 -27.078 4.359 1 94 341 SER A O 1
ATOM 2742 N N . LEU A 1 342 ? -11.961 -24.906 4.457 1 94.69 342 LEU A N 1
ATOM 2743 C CA . LEU A 1 342 ? -10.648 -24.672 5.047 1 94.69 342 LEU A CA 1
ATOM 2744 C C . LEU A 1 342 ? -10.703 -24.812 6.566 1 94.69 342 LEU A C 1
ATOM 2746 O O . LEU A 1 342 ? -11.68 -24.391 7.195 1 94.69 342 LEU A O 1
ATOM 2750 N N . THR A 1 343 ? -9.695 -25.406 7.055 1 95.31 343 THR A N 1
ATOM 2751 C CA . THR A 1 343 ? -9.547 -25.438 8.508 1 95.31 343 THR A CA 1
ATOM 2752 C C . THR A 1 343 ? -9.109 -24.078 9.031 1 95.31 343 THR A C 1
ATOM 2754 O O . THR A 1 343 ? -8.641 -23.234 8.266 1 95.31 343 THR A O 1
ATOM 2757 N N . THR A 1 344 ? -9.281 -23.906 10.352 1 96.44 344 THR A N 1
ATOM 2758 C CA . THR A 1 344 ? -8.938 -22.625 10.969 1 96.44 344 THR A CA 1
ATOM 2759 C C . THR A 1 344 ? -7.453 -22.328 10.789 1 96.44 344 THR A C 1
ATOM 2761 O O . THR A 1 344 ? -7.082 -21.203 10.414 1 96.44 344 THR A O 1
ATOM 2764 N N . GLU A 1 345 ? -6.629 -23.281 10.977 1 94.44 345 GLU A N 1
ATOM 2765 C CA . GLU A 1 345 ? -5.184 -23.094 10.891 1 94.44 345 GLU A CA 1
ATOM 2766 C C . GLU A 1 345 ? -4.754 -22.781 9.461 1 94.44 345 GLU A C 1
ATOM 2768 O O . GLU A 1 345 ? -3.941 -21.891 9.234 1 94.44 345 GLU A O 1
ATOM 2773 N N . LYS A 1 346 ? -5.285 -23.578 8.578 1 93.69 346 LYS A N 1
ATOM 2774 C CA . LYS A 1 346 ? -4.941 -23.359 7.172 1 93.69 346 LYS A CA 1
ATOM 2775 C C . LYS A 1 346 ? -5.422 -21.984 6.703 1 93.69 346 LYS A C 1
ATOM 2777 O O . LYS A 1 346 ? -4.715 -21.297 5.969 1 93.69 346 LYS A O 1
ATOM 2782 N N . TRP A 1 347 ? -6.613 -21.656 7.105 1 96 347 TRP A N 1
ATOM 2783 C CA . TRP A 1 347 ? -7.18 -20.375 6.723 1 96 347 TRP A CA 1
ATOM 2784 C C . TRP A 1 347 ? -6.32 -19.219 7.246 1 96 347 TRP A C 1
ATOM 2786 O O . TRP A 1 347 ? -6.012 -18.281 6.508 1 96 347 TRP A O 1
ATOM 2796 N N . VAL A 1 348 ? -5.895 -19.234 8.523 1 94.94 348 VAL A N 1
ATOM 2797 C CA . VAL A 1 348 ? -5.078 -18.188 9.125 1 94.94 348 VAL A CA 1
ATOM 2798 C C . VAL A 1 348 ? -3.711 -18.141 8.445 1 94.94 348 VAL A C 1
ATOM 2800 O O . VAL A 1 348 ? -3.174 -17.062 8.188 1 94.94 348 VAL A O 1
ATOM 2803 N N . GLY A 1 349 ? -3.225 -19.328 8.156 1 90.5 349 GLY A N 1
ATOM 2804 C CA . GLY A 1 349 ? -1.956 -19.391 7.445 1 90.5 349 GLY A CA 1
ATOM 2805 C C . GLY A 1 349 ? -1.994 -18.703 6.098 1 90.5 349 GLY A C 1
ATOM 2806 O O . GLY A 1 349 ? -1.093 -17.922 5.762 1 90.5 349 GLY A O 1
ATOM 2807 N N . MET A 1 350 ? -3 -18.922 5.355 1 90.38 350 MET A N 1
ATOM 2808 C CA . MET A 1 350 ? -3.139 -18.328 4.031 1 90.38 350 MET A CA 1
ATOM 2809 C C . MET A 1 350 ? -3.434 -16.828 4.129 1 90.38 350 MET A C 1
ATOM 2811 O O . MET A 1 350 ? -2.928 -16.047 3.332 1 90.38 350 MET A O 1
ATOM 2815 N N . MET A 1 351 ? -4.191 -16.453 5.133 1 90.19 351 MET A N 1
ATOM 2816 C CA . MET A 1 351 ? -4.582 -15.055 5.316 1 90.19 351 MET A CA 1
ATOM 2817 C C . MET A 1 351 ? -3.393 -14.203 5.742 1 90.19 351 MET A C 1
ATOM 2819 O O . MET A 1 351 ? -3.312 -13.023 5.398 1 90.19 351 MET A O 1
ATOM 2823 N N . THR A 1 352 ? -2.527 -14.75 6.484 1 86 352 THR A N 1
ATOM 2824 C CA . THR A 1 352 ? -1.435 -13.969 7.055 1 86 352 THR A CA 1
ATOM 2825 C C . THR A 1 352 ? -0.152 -14.172 6.254 1 86 352 THR A C 1
ATOM 2827 O O . THR A 1 352 ? 0.901 -13.641 6.613 1 86 352 THR A O 1
ATOM 2830 N N . ASP A 1 353 ? -0.247 -14.891 5.219 1 79.38 353 ASP A N 1
ATOM 2831 C CA . ASP A 1 353 ? 0.928 -15.125 4.387 1 79.38 353 ASP A CA 1
ATOM 2832 C C . ASP A 1 353 ? 1.459 -13.82 3.803 1 79.38 353 ASP A C 1
ATOM 2834 O O . ASP A 1 353 ? 0.682 -12.969 3.369 1 79.38 353 ASP A O 1
ATOM 2838 N N . THR A 1 354 ? 2.689 -13.438 4.035 1 72.44 354 THR A N 1
ATOM 2839 C CA . THR A 1 354 ? 3.312 -12.234 3.51 1 72.44 354 THR A CA 1
ATOM 2840 C C . THR A 1 354 ? 4.547 -12.578 2.682 1 72.44 354 THR A C 1
ATOM 2842 O O . THR A 1 354 ? 5.062 -13.695 2.76 1 72.44 354 THR A O 1
ATOM 2845 N N . ASP A 1 355 ? 4.863 -11.656 1.822 1 73.19 355 ASP A N 1
ATOM 2846 C CA . ASP A 1 355 ? 6.129 -11.789 1.104 1 73.19 355 ASP A CA 1
ATOM 2847 C C . ASP A 1 355 ? 7.297 -11.938 2.074 1 73.19 355 ASP A C 1
ATOM 2849 O O . ASP A 1 355 ? 7.285 -11.352 3.162 1 73.19 355 ASP A O 1
ATOM 2853 N N . PRO A 1 356 ? 8.094 -12.984 1.856 1 63.56 356 PRO A N 1
ATOM 2854 C CA . PRO A 1 356 ? 9.242 -13.164 2.756 1 63.56 356 PRO A CA 1
ATOM 2855 C C . PRO A 1 356 ? 9.945 -11.852 3.082 1 63.56 356 PRO A C 1
ATOM 2857 O O . PRO A 1 356 ? 9.852 -10.883 2.316 1 63.56 356 PRO A O 1
ATOM 2860 N N . ASP A 1 357 ? 10.367 -11.68 4.383 1 57.09 357 ASP A N 1
ATOM 2861 C CA . ASP A 1 357 ? 11.016 -10.5 4.949 1 57.09 357 ASP A CA 1
ATOM 2862 C C . ASP A 1 357 ? 11.953 -9.844 3.934 1 57.09 357 ASP A C 1
ATOM 2864 O O . ASP A 1 357 ? 12.992 -10.406 3.582 1 57.09 357 ASP A O 1
ATOM 2868 N N . LEU A 1 358 ? 11.297 -8.938 3.219 1 53.34 358 LEU A N 1
ATOM 2869 C CA . LEU A 1 358 ? 11.773 -8.109 2.113 1 53.34 358 LEU A CA 1
ATOM 2870 C C . LEU A 1 358 ? 13.117 -7.48 2.449 1 53.34 358 LEU A C 1
ATOM 2872 O O . LEU A 1 358 ? 13.93 -7.223 1.554 1 53.34 358 LEU A O 1
ATOM 2876 N N . LEU A 1 359 ? 13.242 -7.172 3.701 1 51.03 359 LEU A N 1
ATOM 2877 C CA . LEU A 1 359 ? 14.43 -6.355 3.904 1 51.03 359 LEU A CA 1
ATOM 2878 C C . LEU A 1 359 ? 15.68 -7.094 3.434 1 51.03 359 LEU A C 1
ATOM 2880 O O . LEU A 1 359 ? 16.562 -6.496 2.809 1 51.03 359 LEU A O 1
ATOM 2884 N N . GLN A 1 360 ? 15.672 -8.484 3.711 1 55.97 360 GLN A N 1
ATOM 2885 C CA . GLN A 1 360 ? 16.906 -9.164 3.328 1 55.97 360 GLN A CA 1
ATOM 2886 C C . GLN A 1 360 ? 16.922 -9.477 1.836 1 55.97 360 GLN A C 1
ATOM 2888 O O . GLN A 1 360 ? 17.953 -9.336 1.175 1 55.97 360 GLN A O 1
ATOM 2893 N N . LEU A 1 361 ? 15.656 -9.789 1.314 1 63.66 361 LEU A N 1
ATOM 2894 C CA . LEU A 1 361 ? 15.633 -10.18 -0.091 1 63.66 361 LEU A CA 1
ATOM 2895 C C . LEU A 1 361 ? 15.641 -8.953 -0.996 1 63.66 361 LEU A C 1
ATOM 2897 O O . LEU A 1 361 ? 16.172 -9 -2.109 1 63.66 361 LEU A O 1
ATOM 2901 N N . SER A 1 362 ? 15.18 -7.812 -0.38 1 61.81 362 SER A N 1
ATOM 2902 C CA . SER A 1 362 ? 14.984 -6.648 -1.237 1 61.81 362 SER A CA 1
ATOM 2903 C C . SER A 1 362 ? 16.328 -6.047 -1.668 1 61.81 362 SER A C 1
ATOM 2905 O O . SER A 1 362 ? 16.406 -5.363 -2.689 1 61.81 362 SER A O 1
ATOM 2907 N N . GLU A 1 363 ? 17.266 -6.395 -0.947 1 66.31 363 GLU A N 1
ATOM 2908 C CA . GLU A 1 363 ? 18.562 -5.828 -1.312 1 66.31 363 GLU A CA 1
ATOM 2909 C C . GLU A 1 363 ? 19.203 -6.598 -2.465 1 66.31 363 GLU A C 1
ATOM 2911 O O . GLU A 1 363 ? 19.844 -6.008 -3.338 1 66.31 363 GLU A O 1
ATOM 2916 N N . ASP A 1 364 ? 18.828 -7.918 -2.527 1 76.31 364 ASP A N 1
ATOM 2917 C CA . ASP A 1 364 ? 19.562 -8.758 -3.479 1 76.31 364 ASP A CA 1
ATOM 2918 C C . ASP A 1 364 ? 18.625 -9.25 -4.59 1 76.31 364 ASP A C 1
ATOM 2920 O O . ASP A 1 364 ? 19.094 -9.688 -5.641 1 76.31 364 ASP A O 1
ATOM 2924 N N . PHE A 1 365 ? 17.391 -9.227 -4.332 1 83.19 365 PHE A N 1
ATOM 2925 C CA . PHE A 1 365 ? 16.438 -9.812 -5.277 1 83.19 365 PHE A CA 1
ATOM 2926 C C . PHE A 1 365 ? 15.406 -8.781 -5.715 1 83.19 365 PHE A C 1
ATOM 2928 O O . PHE A 1 365 ? 15.148 -7.809 -5.008 1 83.19 365 PHE A O 1
ATOM 2935 N N . GLU A 1 366 ? 14.984 -8.945 -6.844 1 85.75 366 GLU A N 1
ATOM 2936 C CA . GLU A 1 366 ? 13.867 -8.156 -7.375 1 85.75 366 GLU A CA 1
ATOM 2937 C C . GLU A 1 366 ? 12.586 -8.984 -7.438 1 85.75 366 GLU A C 1
ATOM 2939 O O . GLU A 1 366 ? 12.594 -10.117 -7.926 1 85.75 366 GLU A O 1
ATOM 2944 N N . CYS A 1 367 ? 11.562 -8.391 -6.922 1 86.5 367 CYS A N 1
ATOM 2945 C CA . CYS A 1 367 ? 10.281 -9.086 -6.898 1 86.5 367 CYS A CA 1
ATOM 2946 C C . CYS A 1 367 ? 9.656 -9.117 -8.289 1 86.5 367 CYS A C 1
ATOM 2948 O O . CYS A 1 367 ? 9.531 -8.078 -8.945 1 86.5 367 CYS A O 1
ATOM 2950 N N . GLN A 1 368 ? 9.359 -10.344 -8.719 1 89.31 368 GLN A N 1
ATOM 2951 C CA . GLN A 1 368 ? 8.688 -10.523 -10.008 1 89.31 368 GLN A CA 1
ATOM 2952 C C . GLN A 1 368 ? 7.18 -10.672 -9.82 1 89.31 368 GLN A C 1
ATOM 2954 O O . GLN A 1 368 ? 6.406 -10.289 -10.703 1 89.31 368 GLN A O 1
ATOM 2959 N N . LEU A 1 369 ? 6.824 -11.32 -8.844 1 86.69 369 LEU A N 1
ATOM 2960 C CA . LEU A 1 369 ? 5.43 -11.516 -8.453 1 86.69 369 LEU A CA 1
ATOM 2961 C C . LEU A 1 369 ? 5.285 -11.5 -6.938 1 86.69 369 LEU A C 1
ATOM 2963 O O . LEU A 1 369 ? 5.895 -12.32 -6.242 1 86.69 369 LEU A O 1
ATOM 2967 N N . SER A 1 370 ? 4.547 -10.555 -6.477 1 82.94 370 SER A N 1
ATOM 2968 C CA . SER A 1 370 ? 4.293 -10.445 -5.043 1 82.94 370 SER A CA 1
ATOM 2969 C C . SER A 1 370 ? 3.029 -11.195 -4.645 1 82.94 370 SER A C 1
ATOM 2971 O O . SER A 1 370 ? 2.115 -11.359 -5.453 1 82.94 370 SER A O 1
ATOM 2973 N N . LEU A 1 371 ? 2.988 -11.672 -3.438 1 80.88 371 LEU A N 1
ATOM 2974 C CA . LEU A 1 371 ? 1.813 -12.375 -2.924 1 80.88 371 LEU A CA 1
ATOM 2975 C C . LEU A 1 371 ? 0.626 -11.422 -2.807 1 80.88 371 LEU A C 1
ATOM 2977 O O . LEU A 1 371 ? -0.527 -11.844 -2.916 1 80.88 371 LEU A O 1
ATOM 2981 N N . SER A 1 372 ? 0.893 -10.172 -2.551 1 76.5 372 SER A N 1
ATOM 2982 C CA . SER A 1 372 ? -0.166 -9.195 -2.336 1 76.5 372 SER A CA 1
ATOM 2983 C C . SER A 1 372 ? -0.905 -8.883 -3.633 1 76.5 372 SER A C 1
ATOM 2985 O O . SER A 1 372 ? -2.078 -8.508 -3.609 1 76.5 372 SER A O 1
ATOM 2987 N N . SER A 1 373 ? -0.348 -9.125 -4.734 1 76.62 373 SER A N 1
ATOM 2988 C CA . SER A 1 373 ? -0.958 -8.75 -6.008 1 76.62 373 SER A CA 1
ATOM 2989 C C . SER A 1 373 ? -1.435 -9.984 -6.77 1 76.62 373 SER A C 1
ATOM 2991 O O . SER A 1 373 ? -2.043 -9.859 -7.836 1 76.62 373 SER A O 1
ATOM 2993 N N . GLY A 1 374 ? -1.258 -11.086 -6.254 1 85.56 374 GLY A N 1
ATOM 2994 C CA . GLY A 1 374 ? -1.607 -12.305 -6.969 1 85.56 374 GLY A CA 1
ATOM 2995 C C . GLY A 1 374 ? -2.824 -13.008 -6.398 1 85.56 374 GLY A C 1
ATOM 2996 O O . GLY A 1 374 ? -3.4 -12.547 -5.406 1 85.56 374 GLY A O 1
ATOM 2997 N N . PRO A 1 375 ? -3.324 -14.023 -7.152 1 91.12 375 PRO A N 1
ATOM 2998 C CA . PRO A 1 375 ? -4.422 -14.852 -6.652 1 91.12 375 PRO A CA 1
ATOM 2999 C C . PRO A 1 375 ? -4.047 -15.625 -5.391 1 91.12 375 PRO A C 1
ATOM 3001 O O . PRO A 1 375 ? -2.873 -15.68 -5.02 1 91.12 375 PRO A O 1
ATOM 3004 N N . PRO A 1 376 ? -4.938 -16.172 -4.715 1 90.56 376 PRO A N 1
ATOM 3005 C CA . PRO A 1 376 ? -4.715 -16.781 -3.4 1 90.56 376 PRO A CA 1
ATOM 3006 C C . PRO A 1 376 ? -3.709 -17.922 -3.441 1 90.56 376 PRO A C 1
ATOM 3008 O O . PRO A 1 376 ? -2.951 -18.125 -2.486 1 90.56 376 PRO A O 1
ATOM 3011 N N . LEU A 1 377 ? -3.662 -18.688 -4.512 1 91.75 377 LEU A N 1
ATOM 3012 C CA . LEU A 1 377 ? -2.82 -19.891 -4.531 1 91.75 377 LEU A CA 1
ATOM 3013 C C . LEU A 1 377 ? -1.467 -19.578 -5.168 1 91.75 377 LEU A C 1
ATOM 3015 O O . LEU A 1 377 ? -0.649 -20.484 -5.359 1 91.75 377 LEU A O 1
ATOM 3019 N N . SER A 1 378 ? -1.213 -18.344 -5.477 1 90.56 378 SER A N 1
ATOM 3020 C CA . SER A 1 378 ? 0.053 -17.969 -6.098 1 90.56 378 SER A CA 1
ATOM 3021 C C . SER A 1 378 ? 1.192 -17.984 -5.086 1 90.56 378 SER A C 1
ATOM 3023 O O . SER A 1 378 ? 0.954 -17.984 -3.877 1 90.56 378 SER A O 1
ATOM 3025 N N . ARG A 1 379 ? 2.414 -18.125 -5.586 1 90.25 379 ARG A N 1
ATOM 3026 C CA . ARG A 1 379 ? 3.639 -18.047 -4.797 1 90.25 379 ARG A CA 1
ATOM 3027 C C . ARG A 1 379 ? 4.496 -16.859 -5.219 1 90.25 379 ARG A C 1
ATOM 3029 O O . ARG A 1 379 ? 4.426 -16.422 -6.367 1 90.25 379 ARG A O 1
ATOM 3036 N N . PRO A 1 380 ? 5.234 -16.344 -4.238 1 88.69 380 PRO A N 1
ATOM 3037 C CA . PRO A 1 380 ? 6.102 -15.234 -4.633 1 88.69 380 PRO A CA 1
ATOM 3038 C C . PRO A 1 380 ? 7.203 -15.656 -5.602 1 88.69 380 PRO A C 1
ATOM 3040 O O . PRO A 1 380 ? 7.75 -16.75 -5.48 1 88.69 380 PRO A O 1
ATOM 3043 N N . VAL A 1 381 ? 7.516 -14.852 -6.52 1 92 381 VAL A N 1
ATOM 3044 C CA . VAL A 1 381 ? 8.555 -15.086 -7.52 1 92 381 VAL A CA 1
ATOM 3045 C C . VAL A 1 381 ? 9.602 -13.984 -7.453 1 92 381 VAL A C 1
ATOM 3047 O O . VAL A 1 381 ? 9.266 -12.797 -7.473 1 92 381 VAL A O 1
ATOM 3050 N N . TYR A 1 382 ? 10.836 -14.352 -7.328 1 88.62 382 TYR A N 1
ATOM 3051 C CA . TYR A 1 382 ? 11.93 -13.391 -7.234 1 88.62 382 TYR A CA 1
ATOM 3052 C C . TYR A 1 382 ? 13.031 -13.727 -8.234 1 88.62 382 TYR A C 1
ATOM 3054 O O . TYR A 1 382 ? 13.227 -14.891 -8.586 1 88.62 382 TYR A O 1
ATOM 3062 N N . SER A 1 383 ? 13.602 -12.727 -8.719 1 89.44 383 SER A N 1
ATOM 3063 C CA . SER A 1 383 ? 14.812 -12.859 -9.516 1 89.44 383 SER A CA 1
ATOM 3064 C C . SER A 1 383 ? 15.961 -12.047 -8.922 1 89.44 383 SER A C 1
ATOM 3066 O O . SER A 1 383 ? 15.734 -11 -8.32 1 89.44 383 SER A O 1
ATOM 3068 N N . LYS A 1 384 ? 17.078 -12.578 -9.031 1 85 384 LYS A N 1
ATOM 3069 C CA . LYS A 1 384 ? 18.25 -11.836 -8.555 1 85 384 LYS A CA 1
ATOM 3070 C C . LYS A 1 384 ? 18.375 -10.508 -9.289 1 85 384 LYS A C 1
ATOM 3072 O O . LYS A 1 384 ? 18.109 -10.422 -10.484 1 85 384 LYS A O 1
ATOM 3077 N N . LYS A 1 385 ? 18.859 -9.5 -8.555 1 83.94 385 LYS A N 1
ATOM 3078 C CA . LYS A 1 385 ? 19.062 -8.195 -9.172 1 83.94 385 LYS A CA 1
ATOM 3079 C C . LYS A 1 385 ? 20.078 -8.273 -10.305 1 83.94 385 LYS A C 1
ATOM 3081 O O . LYS A 1 385 ? 21.109 -8.945 -10.172 1 83.94 385 LYS A O 1
ATOM 3086 N N . GLY A 1 386 ? 19.797 -7.645 -11.43 1 82.12 386 GLY A N 1
ATOM 3087 C CA . GLY A 1 386 ? 20.656 -7.691 -12.594 1 82.12 386 GLY A CA 1
ATOM 3088 C C . GLY A 1 386 ? 20.156 -8.633 -13.672 1 82.12 386 GLY A C 1
ATOM 3089 O O . GLY A 1 386 ? 20.562 -8.516 -14.836 1 82.12 386 GLY A O 1
ATOM 3090 N N . LEU A 1 387 ? 19.359 -9.594 -13.211 1 88.56 387 LEU A N 1
ATOM 3091 C CA . LEU A 1 387 ? 18.766 -10.5 -14.188 1 88.56 387 LEU A CA 1
ATOM 3092 C C . LEU A 1 387 ? 17.531 -9.875 -14.828 1 88.56 387 LEU A C 1
ATOM 3094 O O . LEU A 1 387 ? 17.047 -8.836 -14.367 1 88.56 387 LEU A O 1
ATOM 3098 N N . GLU A 1 388 ? 17.109 -10.547 -15.836 1 88.69 388 GLU A N 1
ATOM 3099 C CA . GLU A 1 388 ? 15.977 -10.008 -16.594 1 88.69 388 GLU A CA 1
ATOM 3100 C C . GLU A 1 388 ? 14.688 -10.055 -15.781 1 88.69 388 GLU A C 1
ATOM 3102 O O . GLU A 1 388 ? 14.43 -11.039 -15.078 1 88.69 388 GLU A O 1
ATOM 3107 N N . HIS A 1 389 ? 13.977 -9 -15.891 1 92.31 389 HIS A N 1
ATOM 3108 C CA . HIS A 1 389 ? 12.609 -8.961 -15.359 1 92.31 389 HIS A CA 1
ATOM 3109 C C . HIS A 1 389 ? 11.664 -9.773 -16.234 1 92.31 389 HIS A C 1
ATOM 3111 O O . HIS A 1 389 ? 11.93 -10 -17.422 1 92.31 389 HIS A O 1
ATOM 3117 N N . LYS A 1 390 ? 10.609 -10.258 -15.648 1 94.69 390 LYS A N 1
ATOM 3118 C CA . LYS A 1 390 ? 9.656 -11.07 -16.391 1 94.69 390 LYS A CA 1
ATOM 3119 C C . LYS A 1 390 ? 9.164 -10.344 -17.641 1 94.69 390 LYS A C 1
ATOM 3121 O O . LYS A 1 390 ? 8.891 -10.969 -18.672 1 94.69 390 LYS A O 1
ATOM 3126 N N . LYS A 1 391 ? 8.992 -9.008 -17.562 1 93.88 391 LYS A N 1
ATOM 3127 C CA . LYS A 1 391 ? 8.586 -8.211 -18.719 1 93.88 391 LYS A CA 1
ATOM 3128 C C . LYS A 1 391 ? 9.617 -8.289 -19.844 1 93.88 391 LYS A C 1
ATOM 3130 O O . LYS A 1 391 ? 9.266 -8.406 -21.016 1 93.88 391 LYS A O 1
ATOM 3135 N N . GLU A 1 392 ? 10.812 -8.18 -19.453 1 93.75 392 GLU A N 1
ATOM 3136 C CA . GLU A 1 392 ? 11.891 -8.281 -20.422 1 93.75 392 GLU A CA 1
ATOM 3137 C C . GLU A 1 392 ? 11.961 -9.68 -21.031 1 93.75 392 GLU A C 1
ATOM 3139 O O . GLU A 1 392 ? 12.195 -9.828 -22.234 1 93.75 392 GLU A O 1
ATOM 3144 N N . LEU A 1 393 ? 11.859 -10.703 -20.219 1 95.31 393 LEU A N 1
ATOM 3145 C CA . LEU A 1 393 ? 11.859 -12.078 -20.719 1 95.31 393 LEU A CA 1
ATOM 3146 C C . LEU A 1 393 ? 10.727 -12.312 -21.703 1 95.31 393 LEU A C 1
ATOM 3148 O O . LEU A 1 393 ? 10.906 -12.977 -22.719 1 95.31 393 LEU A O 1
ATOM 3152 N N . GLN A 1 394 ? 9.547 -11.797 -21.359 1 96 394 GLN A N 1
ATOM 3153 C CA . GLN A 1 394 ? 8.391 -11.906 -22.25 1 96 394 GLN A CA 1
ATOM 3154 C C . GLN A 1 394 ? 8.672 -11.25 -23.594 1 96 394 GLN A C 1
ATOM 3156 O O . GLN A 1 394 ? 8.336 -11.805 -24.641 1 96 394 GLN A O 1
ATOM 3161 N N . GLN A 1 395 ? 9.289 -10.102 -23.594 1 93.69 395 GLN A N 1
ATOM 3162 C CA . GLN A 1 395 ? 9.602 -9.391 -24.828 1 93.69 395 GLN A CA 1
ATOM 3163 C C . GLN A 1 395 ? 10.633 -10.156 -25.641 1 93.69 395 GLN A C 1
ATOM 3165 O O . GLN A 1 395 ? 10.578 -10.156 -26.875 1 93.69 395 GLN A O 1
ATOM 3170 N N . LEU A 1 396 ? 11.523 -10.805 -24.969 1 93 396 LEU A N 1
ATOM 3171 C CA . LEU A 1 396 ? 12.594 -11.547 -25.625 1 93 396 LEU A CA 1
ATOM 3172 C C . LEU A 1 396 ? 12.062 -12.859 -26.203 1 93 396 LEU A C 1
ATOM 3174 O O . LEU A 1 396 ? 12.398 -13.227 -27.344 1 93 396 LEU A O 1
ATOM 3178 N N . LEU A 1 397 ? 11.234 -13.562 -25.469 1 93.94 397 LEU A N 1
ATOM 3179 C CA . LEU A 1 397 ? 10.836 -14.914 -25.844 1 93.94 397 LEU A CA 1
ATOM 3180 C C . LEU A 1 397 ? 9.492 -14.914 -26.562 1 93.94 397 LEU A C 1
ATOM 3182 O O . LEU A 1 397 ? 9.25 -15.727 -27.453 1 93.94 397 LEU A O 1
ATOM 3186 N N . PHE A 1 398 ? 8.531 -14.031 -26.078 1 95.38 398 PHE A N 1
ATOM 3187 C CA . PHE A 1 398 ? 7.168 -14.039 -26.578 1 95.38 398 PHE A CA 1
ATOM 3188 C C . PHE A 1 398 ? 6.715 -12.633 -26.953 1 95.38 398 PHE A C 1
ATOM 3190 O O . PHE A 1 398 ? 5.668 -12.172 -26.5 1 95.38 398 PHE A O 1
ATOM 3197 N N . SER A 1 399 ? 7.379 -12.031 -27.812 1 94.06 399 SER A N 1
ATOM 3198 C CA . SER A 1 399 ? 7.027 -10.68 -28.234 1 94.06 399 SER A CA 1
ATOM 3199 C C . SER A 1 399 ? 5.789 -10.688 -29.125 1 94.06 399 SER A C 1
ATOM 3201 O O . SER A 1 399 ? 5.617 -11.578 -29.953 1 94.06 399 SER A O 1
ATOM 3203 N N . VAL A 1 400 ? 4.938 -9.734 -28.891 1 93.31 400 VAL A N 1
ATOM 3204 C CA . VAL A 1 400 ? 3.746 -9.562 -29.703 1 93.31 400 VAL A CA 1
ATOM 3205 C C . VAL A 1 400 ? 3.961 -8.422 -30.703 1 93.31 400 VAL A C 1
ATOM 3207 O O . VAL A 1 400 ? 3.941 -7.25 -30.312 1 93.31 400 VAL A O 1
ATOM 3210 N N . PRO A 1 401 ? 4.031 -8.742 -31.891 1 89.44 401 PRO A N 1
ATOM 3211 C CA . PRO A 1 401 ? 4.242 -7.672 -32.875 1 89.44 401 PRO A CA 1
ATOM 3212 C C . PRO A 1 401 ? 2.973 -6.875 -33.156 1 89.44 401 PRO A C 1
ATOM 3214 O O . PRO A 1 401 ? 1.863 -7.379 -32.969 1 89.44 401 PRO A O 1
ATOM 3217 N N . PRO A 1 402 ? 2.92 -5.547 -33.531 1 84.81 402 PRO A N 1
ATOM 3218 C CA . PRO A 1 402 ? 1.752 -4.688 -33.719 1 84.81 402 PRO A CA 1
ATOM 3219 C C . PRO A 1 402 ? 1.007 -5.02 -35.031 1 84.81 402 PRO A C 1
ATOM 3221 O O . PRO A 1 402 ? -0.161 -4.652 -35.188 1 84.81 402 PRO A O 1
ATOM 3224 N N . GLY A 1 403 ? 1.479 -5.918 -35.906 1 82.44 403 GLY A N 1
ATOM 3225 C CA . GLY A 1 403 ? 0.74 -5.957 -37.188 1 82.44 403 GLY A CA 1
ATOM 3226 C C . GLY A 1 403 ? 0.682 -7.344 -37.781 1 82.44 403 GLY A C 1
ATOM 3227 O O . GLY A 1 403 ? 0.295 -7.5 -38.938 1 82.44 403 GLY A O 1
ATOM 3228 N N . TYR A 1 404 ? 0.994 -8.305 -37.188 1 88.94 404 TYR A N 1
ATOM 3229 C CA . TYR A 1 404 ? 0.881 -9.641 -37.75 1 88.94 404 TYR A CA 1
ATOM 3230 C C . TYR A 1 404 ? 0.933 -10.703 -36.688 1 88.94 404 TYR A C 1
ATOM 3232 O O . TYR A 1 404 ? 1.175 -10.391 -35.5 1 88.94 404 TYR A O 1
ATOM 3240 N N . LEU A 1 405 ? 0.59 -11.812 -37.094 1 93.56 405 LEU A N 1
ATOM 3241 C CA . LEU A 1 405 ? 0.644 -12.961 -36.188 1 93.56 405 LEU A CA 1
ATOM 3242 C C . LEU A 1 405 ? 2.021 -13.617 -36.219 1 93.56 405 LEU A C 1
ATOM 3244 O O . LEU A 1 405 ? 2.479 -14.047 -37.281 1 93.56 405 LEU A O 1
ATOM 3248 N N . ARG A 1 406 ? 2.631 -13.664 -35.125 1 94.56 406 ARG A N 1
ATOM 3249 C CA . ARG A 1 406 ? 3.979 -14.219 -35.031 1 94.56 406 ARG A CA 1
ATOM 3250 C C . ARG A 1 406 ? 3.941 -15.703 -34.656 1 94.56 406 ARG A C 1
ATOM 3252 O O . ARG A 1 406 ? 3.221 -16.094 -33.75 1 94.56 406 ARG A O 1
ATOM 3259 N N . TYR A 1 407 ? 4.629 -16.516 -35.438 1 94.94 407 TYR A N 1
ATOM 3260 C CA . TYR A 1 407 ? 4.824 -17.938 -35.125 1 94.94 407 TYR A CA 1
ATOM 3261 C C . TYR A 1 407 ? 6.125 -18.141 -34.344 1 94.94 407 TYR A C 1
ATOM 3263 O O . TYR A 1 407 ? 7.199 -17.766 -34.844 1 94.94 407 TYR A O 1
ATOM 3271 N N . THR A 1 408 ? 6.031 -18.594 -33.156 1 93.88 408 THR A N 1
ATOM 3272 C CA . THR A 1 408 ? 7.215 -18.781 -32.344 1 93.88 408 THR A CA 1
ATOM 3273 C C . THR A 1 408 ? 7.199 -20.172 -31.688 1 93.88 408 THR A C 1
ATOM 3275 O O . THR A 1 408 ? 6.133 -20.703 -31.375 1 93.88 408 THR A O 1
ATOM 3278 N N . PRO A 1 409 ? 8.352 -20.828 -31.516 1 92.12 409 PRO A N 1
ATOM 3279 C CA . PRO A 1 409 ? 9.656 -20.484 -32.094 1 92.12 409 PRO A CA 1
ATOM 3280 C C . PRO A 1 409 ? 9.742 -20.75 -33.594 1 92.12 409 PRO A C 1
ATOM 3282 O O . PRO A 1 409 ? 9.281 -21.781 -34.062 1 92.12 409 PRO A O 1
ATOM 3285 N N . GLU A 1 410 ? 10.414 -19.938 -34.25 1 91.94 410 GLU A N 1
ATOM 3286 C CA . GLU A 1 410 ? 10.5 -20.031 -35.719 1 91.94 410 GLU A CA 1
ATOM 3287 C C . GLU A 1 410 ? 11.227 -21.297 -36.156 1 91.94 410 GLU A C 1
ATOM 3289 O O . GLU A 1 410 ? 10.852 -21.938 -37.125 1 91.94 410 GLU A O 1
ATOM 3294 N N . SER A 1 411 ? 12.25 -21.641 -35.438 1 89.38 411 SER A N 1
ATOM 3295 C CA . SER A 1 411 ? 13.023 -22.828 -35.75 1 89.38 411 SER A CA 1
ATOM 3296 C C . SER A 1 411 ? 12.172 -24.094 -35.625 1 89.38 411 SER A C 1
ATOM 3298 O O . SER A 1 411 ? 12.242 -24.984 -36.5 1 89.38 411 SER A O 1
ATOM 3300 N N . LEU A 1 412 ? 11.406 -24.188 -34.656 1 91.81 412 LEU A N 1
ATOM 3301 C CA . LEU A 1 412 ? 10.555 -25.344 -34.469 1 91.81 412 LEU A CA 1
ATOM 3302 C C . LEU A 1 412 ? 9.484 -25.422 -35.531 1 91.81 412 LEU A C 1
ATOM 3304 O O . LEU A 1 412 ? 9.172 -26.5 -36.031 1 91.81 412 LEU A O 1
ATOM 3308 N N . TRP A 1 413 ? 8.898 -24.328 -35.875 1 94.38 413 TRP A N 1
ATOM 3309 C CA . TRP A 1 413 ? 7.883 -24.297 -36.938 1 94.38 413 TRP A CA 1
ATOM 3310 C C . TRP A 1 413 ? 8.445 -24.812 -38.25 1 94.38 413 TRP A C 1
ATOM 3312 O O . TRP A 1 413 ? 7.801 -25.609 -38.938 1 94.38 413 TRP A O 1
ATOM 3322 N N . ARG A 1 414 ? 9.648 -24.422 -38.562 1 93.06 414 ARG A N 1
ATOM 3323 C CA . ARG A 1 414 ? 10.305 -24.875 -39.781 1 93.06 414 ARG A CA 1
ATOM 3324 C C . ARG A 1 414 ? 10.523 -26.391 -39.719 1 93.06 414 ARG A C 1
ATOM 3326 O O . ARG A 1 414 ? 10.312 -27.078 -40.719 1 93.06 414 ARG A O 1
ATOM 3333 N N . ASP A 1 415 ? 10.922 -26.828 -38.594 1 91.62 415 ASP A N 1
ATOM 3334 C CA . ASP A 1 415 ? 11.141 -28.266 -38.438 1 91.62 415 ASP A CA 1
ATOM 3335 C C . ASP A 1 415 ? 9.836 -29.031 -38.594 1 91.62 415 ASP A C 1
ATOM 3337 O O . ASP A 1 415 ? 9.805 -30.078 -39.25 1 91.62 415 ASP A O 1
ATOM 3341 N N . LEU A 1 416 ? 8.828 -28.547 -38.031 1 93.75 416 LEU A N 1
ATOM 3342 C CA . LEU A 1 416 ? 7.535 -29.219 -38.031 1 93.75 416 LEU A CA 1
ATOM 3343 C C . LEU A 1 416 ? 6.973 -29.281 -39.469 1 93.75 416 LEU A C 1
ATOM 3345 O O . LEU A 1 416 ? 6.43 -30.312 -39.875 1 93.75 416 LEU A O 1
ATOM 3349 N N . ILE A 1 417 ? 7.133 -28.203 -40.188 1 94.44 417 ILE A N 1
ATOM 3350 C CA . ILE A 1 417 ? 6.617 -28.156 -41.562 1 94.44 417 ILE A CA 1
ATOM 3351 C C . ILE A 1 417 ? 7.41 -29.109 -42.438 1 94.44 417 ILE A C 1
ATOM 3353 O O . ILE A 1 417 ? 6.848 -29.75 -43.344 1 94.44 417 ILE A O 1
ATOM 3357 N N . SER A 1 418 ? 8.609 -29.188 -42.156 1 93.88 418 SER A N 1
ATOM 3358 C CA . SER A 1 418 ? 9.461 -30.078 -42.969 1 93.88 418 SER A CA 1
ATOM 3359 C C . SER A 1 418 ? 9.172 -31.547 -42.625 1 93.88 418 SER A C 1
ATOM 3361 O O . SER A 1 418 ? 9.227 -32.406 -43.531 1 93.88 418 SER A O 1
ATOM 3363 N N . GLU A 1 419 ? 8.82 -31.859 -41.5 1 92.19 419 GLU A N 1
ATOM 3364 C CA . GLU A 1 419 ? 8.617 -33.219 -41.031 1 92.19 419 GLU A CA 1
ATOM 3365 C C . GLU A 1 419 ? 7.227 -33.719 -41.406 1 92.19 419 GLU A C 1
ATOM 3367 O O . GLU A 1 419 ? 7.004 -34.938 -41.5 1 92.19 419 GLU A O 1
ATOM 3372 N N . HIS A 1 420 ? 6.375 -32.844 -41.5 1 93.88 420 HIS A N 1
ATOM 3373 C CA . HIS A 1 420 ? 4.992 -33.25 -41.688 1 93.88 420 HIS A CA 1
ATOM 3374 C C . HIS A 1 420 ? 4.34 -32.531 -42.844 1 93.88 420 HIS A C 1
ATOM 3376 O O . HIS A 1 420 ? 3.912 -31.375 -42.719 1 93.88 420 HIS A O 1
ATOM 3382 N N . ARG A 1 421 ? 4.066 -33.25 -43.844 1 91.38 421 ARG A N 1
ATOM 3383 C CA . ARG A 1 421 ? 3.465 -32.688 -45.031 1 91.38 421 ARG A CA 1
ATOM 3384 C C . ARG A 1 421 ? 2.01 -32.281 -44.781 1 91.38 421 ARG A C 1
ATOM 3386 O O . ARG A 1 421 ? 1.242 -33.094 -44.219 1 91.38 421 ARG A O 1
ATOM 3393 N N . GLY A 1 422 ? 1.609 -31.031 -45.125 1 91.88 422 GLY A N 1
ATOM 3394 C CA . GLY A 1 422 ? 0.234 -30.578 -45 1 91.88 422 GLY A CA 1
ATOM 3395 C C . GLY A 1 422 ? -0.015 -29.75 -43.75 1 91.88 422 GLY A C 1
ATOM 3396 O O . GLY A 1 422 ? -1.071 -29.141 -43.594 1 91.88 422 GLY A O 1
ATOM 3397 N N . LEU A 1 423 ? 0.9 -29.812 -42.844 1 94.44 423 LEU A N 1
ATOM 3398 C CA . LEU A 1 423 ? 0.75 -29.109 -41.562 1 94.44 423 LEU A CA 1
ATOM 3399 C C . LEU A 1 423 ? 0.655 -27.594 -41.781 1 94.44 423 LEU A C 1
ATOM 3401 O O . LEU A 1 423 ? -0.135 -26.922 -41.125 1 94.44 423 LEU A O 1
ATOM 3405 N N . GLU A 1 424 ? 1.45 -27.062 -42.688 1 94.62 424 GLU A N 1
ATOM 3406 C CA . GLU A 1 424 ? 1.47 -25.625 -42.938 1 94.62 424 GLU A CA 1
ATOM 3407 C C . GLU A 1 424 ? 0.112 -25.141 -43.438 1 94.62 424 GLU A C 1
ATOM 3409 O O . GLU A 1 424 ? -0.391 -24.109 -42.969 1 94.62 424 GLU A O 1
ATOM 3414 N N . GLU A 1 425 ? -0.48 -25.812 -44.312 1 93.19 425 GLU A N 1
ATOM 3415 C CA . GLU A 1 425 ? -1.782 -25.438 -44.844 1 93.19 425 GLU A CA 1
ATOM 3416 C C . GLU A 1 425 ? -2.875 -25.547 -43.781 1 93.19 425 GLU A C 1
ATOM 3418 O O . GLU A 1 425 ? -3.766 -24.688 -43.719 1 93.19 425 GLU A O 1
ATOM 3423 N N . LEU A 1 426 ? -2.762 -26.547 -43.031 1 93.5 426 LEU A N 1
ATOM 3424 C CA . LEU A 1 426 ? -3.748 -26.75 -42 1 93.5 426 LEU A CA 1
ATOM 3425 C C . LEU A 1 426 ? -3.729 -25.594 -41 1 93.5 426 LEU A C 1
ATOM 3427 O O . LEU A 1 426 ? -4.781 -25.062 -40.625 1 93.5 426 LEU A O 1
ATOM 3431 N N . ILE A 1 427 ? -2.574 -25.188 -40.531 1 95 427 ILE A N 1
ATOM 3432 C CA . ILE A 1 427 ? -2.424 -24.141 -39.531 1 95 427 ILE A CA 1
ATOM 3433 C C . ILE A 1 427 ? -2.809 -22.797 -40.125 1 95 427 ILE A C 1
ATOM 3435 O O . ILE A 1 427 ? -3.479 -21.984 -39.5 1 95 427 ILE A O 1
ATOM 3439 N N . ASN A 1 428 ? -2.426 -22.562 -41.344 1 92.38 428 ASN A N 1
ATOM 3440 C CA . ASN A 1 428 ? -2.75 -21.297 -41.969 1 92.38 428 ASN A CA 1
ATOM 3441 C C . ASN A 1 428 ? -4.254 -21.125 -42.156 1 92.38 428 ASN A C 1
ATOM 3443 O O . ASN A 1 428 ? -4.777 -20.016 -42.062 1 92.38 428 ASN A O 1
ATOM 3447 N N . LYS A 1 429 ? -4.914 -22.141 -42.438 1 92.38 429 LYS A N 1
ATOM 3448 C CA . LYS A 1 429 ? -6.367 -22.094 -42.562 1 92.38 429 LYS A CA 1
ATOM 3449 C C . LYS A 1 429 ? -7.023 -21.703 -41.219 1 92.38 429 LYS A C 1
ATOM 3451 O O . LYS A 1 429 ? -7.973 -20.922 -41.219 1 92.38 429 LYS A O 1
ATOM 3456 N N . GLN A 1 430 ? -6.504 -22.25 -40.188 1 92.56 430 GLN A N 1
ATOM 3457 C CA . GLN A 1 430 ? -7.055 -21.984 -38.875 1 92.56 430 GLN A CA 1
ATOM 3458 C C . GLN A 1 430 ? -6.727 -20.562 -38.438 1 92.56 430 GLN A C 1
ATOM 3460 O O . GLN A 1 430 ? -7.465 -19.969 -37.625 1 92.56 430 GLN A O 1
ATOM 3465 N N . MET A 1 431 ? -5.637 -19.906 -38.906 1 93.88 431 MET A N 1
ATOM 3466 C CA . MET A 1 431 ? -5.145 -18.625 -38.406 1 93.88 431 MET A CA 1
ATOM 3467 C C . MET A 1 431 ? -5.672 -17.469 -39.25 1 93.88 431 MET A C 1
ATOM 3469 O O . MET A 1 431 ? -5.465 -16.312 -38.906 1 93.88 431 MET A O 1
ATOM 3473 N N . GLN A 1 432 ? -6.52 -17.672 -40.219 1 90.38 432 GLN A N 1
ATOM 3474 C CA . GLN A 1 432 ? -7 -16.656 -41.156 1 90.38 432 GLN A CA 1
ATOM 3475 C C . GLN A 1 432 ? -7.789 -15.57 -40.438 1 90.38 432 GLN A C 1
ATOM 3477 O O . GLN A 1 432 ? -7.672 -14.391 -40.781 1 90.38 432 GLN A O 1
ATOM 3482 N N . PRO A 1 433 ? -8.484 -15.953 -39.438 1 90.94 433 PRO A N 1
ATOM 3483 C CA . PRO A 1 433 ? -9.312 -14.945 -38.781 1 90.94 433 PRO A CA 1
ATOM 3484 C C . PRO A 1 433 ? -8.5 -14.031 -37.875 1 90.94 433 PRO A C 1
ATOM 3486 O O . PRO A 1 433 ? -9.008 -13 -37.406 1 90.94 433 PRO A O 1
ATOM 3489 N N . PHE A 1 434 ? -7.32 -14.406 -37.594 1 92.62 434 PHE A N 1
ATOM 3490 C CA . PHE A 1 434 ? -6.551 -13.656 -36.625 1 92.62 434 PHE A CA 1
ATOM 3491 C C . PHE A 1 434 ? -5.508 -12.781 -37.281 1 92.62 434 PHE A C 1
ATOM 3493 O O . PHE A 1 434 ? -4.754 -13.25 -38.156 1 92.62 434 PHE A O 1
ATOM 3500 N N . PHE A 1 435 ? -5.5 -11.531 -36.875 1 88.06 435 PHE A N 1
ATOM 3501 C CA . PHE A 1 435 ? -4.617 -10.578 -37.562 1 88.06 435 PHE A CA 1
ATOM 3502 C C . PHE A 1 435 ? -3.398 -10.281 -36.688 1 88.06 435 PHE A C 1
ATOM 3504 O O . PHE A 1 435 ? -2.293 -10.102 -37.219 1 88.06 435 PHE A O 1
ATOM 3511 N N . ARG A 1 436 ? -3.66 -10.172 -35.406 1 92.69 436 ARG A N 1
ATOM 3512 C CA . ARG A 1 436 ? -2.58 -9.773 -34.5 1 92.69 436 ARG A CA 1
ATOM 3513 C C . ARG A 1 436 ? -2.498 -10.703 -33.312 1 92.69 436 ARG A C 1
ATOM 3515 O O . ARG A 1 436 ? -3.516 -11.016 -32.688 1 92.69 436 ARG A O 1
ATOM 3522 N N . GLY A 1 437 ? -1.308 -11.18 -33.062 1 94.94 437 GLY A N 1
ATOM 3523 C CA . GLY A 1 437 ? -1.095 -12.055 -31.906 1 94.94 437 GLY A CA 1
ATOM 3524 C C . GLY A 1 437 ? 0.156 -12.906 -32.031 1 94.94 437 GLY A C 1
ATOM 3525 O O . GLY A 1 437 ? 1.107 -12.516 -32.719 1 94.94 437 GLY A O 1
ATOM 3526 N N . ILE A 1 438 ? 0.222 -13.93 -31.266 1 96.5 438 ILE A N 1
ATOM 3527 C CA . ILE A 1 438 ? 1.367 -14.836 -31.234 1 96.5 438 ILE A CA 1
ATOM 3528 C C . ILE A 1 438 ? 0.883 -16.281 -31.156 1 96.5 438 ILE A C 1
ATOM 3530 O O . ILE A 1 438 ? -0.098 -16.578 -30.469 1 96.5 438 ILE A O 1
ATOM 3534 N N . LEU A 1 439 ? 1.447 -17.094 -32.031 1 97 439 LEU A N 1
ATOM 3535 C CA . LEU A 1 439 ? 1.221 -18.531 -32 1 97 439 LEU A CA 1
ATOM 3536 C C . LEU A 1 439 ? 2.457 -19.266 -31.5 1 97 439 LEU A C 1
ATOM 3538 O O . LEU A 1 439 ? 3.508 -19.25 -32.156 1 97 439 LEU A O 1
ATOM 3542 N N . ILE A 1 440 ? 2.35 -19.922 -30.375 1 97.38 440 ILE A N 1
ATOM 3543 C CA . ILE A 1 440 ? 3.492 -20.562 -29.734 1 97.38 440 ILE A CA 1
ATOM 3544 C C . ILE A 1 440 ? 3.416 -22.078 -29.922 1 97.38 440 ILE A C 1
ATOM 3546 O O . ILE A 1 440 ? 2.533 -22.734 -29.375 1 97.38 440 ILE A O 1
ATOM 3550 N N . PHE A 1 441 ? 4.371 -22.594 -30.609 1 95.94 441 PHE A N 1
ATOM 3551 C CA . PHE A 1 441 ? 4.398 -24.016 -30.922 1 95.94 441 PHE A CA 1
ATOM 3552 C C . PHE A 1 441 ? 5.199 -24.781 -29.875 1 95.94 441 PHE A C 1
ATOM 3554 O O . PHE A 1 441 ? 6.109 -24.234 -29.25 1 95.94 441 PHE A O 1
ATOM 3561 N N . SER A 1 442 ? 4.812 -25.953 -29.594 1 94.81 442 SER A N 1
ATOM 3562 C CA . SER A 1 442 ? 5.543 -26.922 -28.797 1 94.81 442 SER A CA 1
ATOM 3563 C C . SER A 1 442 ? 5.289 -28.344 -29.281 1 94.81 442 SER A C 1
ATOM 3565 O O . SER A 1 442 ? 4.215 -28.641 -29.828 1 94.81 442 SER A O 1
ATOM 3567 N N . ARG A 1 443 ? 6.297 -29.141 -29.234 1 92.56 443 ARG A N 1
ATOM 3568 C CA . ARG A 1 443 ? 6.07 -30.547 -29.594 1 92.56 443 ARG A CA 1
ATOM 3569 C C . ARG A 1 443 ? 5.039 -31.188 -28.672 1 92.56 443 ARG A C 1
ATOM 3571 O O . ARG A 1 443 ? 4.266 -32.031 -29.094 1 92.56 443 ARG A O 1
ATOM 3578 N N . SER A 1 444 ? 5.102 -30.766 -27.469 1 93.88 444 SER A N 1
ATOM 3579 C CA . SER A 1 444 ? 4.098 -31.188 -26.484 1 93.88 444 SER A CA 1
ATOM 3580 C C . SER A 1 444 ? 3.92 -30.141 -25.391 1 93.88 444 SER A C 1
ATOM 3582 O O . SER A 1 444 ? 4.742 -30.062 -24.484 1 93.88 444 SER A O 1
ATOM 3584 N N . TRP A 1 445 ? 2.838 -29.484 -25.375 1 95.69 445 TRP A N 1
ATOM 3585 C CA . TRP A 1 445 ? 2.533 -28.531 -24.328 1 95.69 445 TRP A CA 1
ATOM 3586 C C . TRP A 1 445 ? 2.285 -29.25 -23 1 95.69 445 TRP A C 1
ATOM 3588 O O . TRP A 1 445 ? 2.477 -28.656 -21.922 1 95.69 445 TRP A O 1
ATOM 3598 N N . ALA A 1 446 ? 1.835 -30.422 -23.047 1 95.62 446 ALA A N 1
ATOM 3599 C CA . ALA A 1 446 ? 1.67 -31.203 -21.828 1 95.62 446 ALA A CA 1
ATOM 3600 C C . ALA A 1 446 ? 2.99 -31.312 -21.062 1 95.62 446 ALA A C 1
ATOM 3602 O O . ALA A 1 446 ? 3.035 -31.109 -19.844 1 95.62 446 ALA A O 1
ATOM 3603 N N . VAL A 1 447 ? 4.062 -31.594 -21.766 1 94.06 447 VAL A N 1
ATOM 3604 C CA . VAL A 1 447 ? 5.383 -31.734 -21.156 1 94.06 447 VAL A CA 1
ATOM 3605 C C . VAL A 1 447 ? 5.852 -30.406 -20.578 1 94.06 447 VAL A C 1
ATOM 3607 O O . VAL A 1 447 ? 6.461 -30.359 -19.516 1 94.06 447 VAL A O 1
ATOM 3610 N N . ASP A 1 448 ? 5.594 -29.375 -21.391 1 94.19 448 ASP A N 1
ATOM 3611 C CA . ASP A 1 448 ? 5.969 -28.047 -20.938 1 94.19 448 ASP A CA 1
ATOM 3612 C C . ASP A 1 448 ? 5.297 -27.703 -19.609 1 94.19 448 ASP A C 1
ATOM 3614 O O . ASP A 1 448 ? 5.809 -26.891 -18.828 1 94.19 448 ASP A O 1
ATOM 3618 N N . LEU A 1 449 ? 4.16 -28.312 -19.391 1 95.5 449 LEU A N 1
ATOM 3619 C CA . LEU A 1 449 ? 3.404 -28.047 -18.172 1 95.5 449 LEU A CA 1
ATOM 3620 C C . LEU A 1 449 ? 3.615 -29.156 -17.141 1 95.5 449 LEU A C 1
ATOM 3622 O O . LEU A 1 449 ? 2.857 -29.266 -16.172 1 95.5 449 LEU A O 1
ATOM 3626 N N . ASN A 1 450 ? 4.531 -30 -17.312 1 92.31 450 ASN A N 1
ATOM 3627 C CA . ASN A 1 450 ? 4.918 -31.078 -16.406 1 92.31 450 ASN A CA 1
ATOM 3628 C C . ASN A 1 450 ? 3.883 -32.188 -16.406 1 92.31 450 ASN A C 1
ATOM 3630 O O . ASN A 1 450 ? 3.555 -32.75 -15.344 1 92.31 450 ASN A O 1
ATOM 3634 N N . LEU A 1 451 ? 3.271 -32.344 -17.547 1 94.44 451 LEU A N 1
ATOM 3635 C CA . LEU A 1 451 ? 2.393 -33.469 -17.781 1 94.44 451 LEU A CA 1
ATOM 3636 C C . LEU A 1 451 ? 3.041 -34.469 -18.734 1 94.44 451 LEU A C 1
ATOM 3638 O O . LEU A 1 451 ? 4.07 -34.188 -19.344 1 94.44 451 LEU A O 1
ATOM 3642 N N . GLN A 1 452 ? 2.418 -35.594 -18.906 1 93.06 452 GLN A N 1
ATOM 3643 C CA . GLN A 1 452 ? 2.98 -36.656 -19.75 1 93.06 452 GLN A CA 1
ATOM 3644 C C . GLN A 1 452 ? 2.631 -36.438 -21.219 1 93.06 452 GLN A C 1
ATOM 3646 O O . GLN A 1 452 ? 1.526 -36 -21.547 1 93.06 452 GLN A O 1
ATOM 3651 N N . GLU A 1 453 ? 3.611 -36.688 -21.953 1 92.56 453 GLU A N 1
ATOM 3652 C CA . GLU A 1 453 ? 3.402 -36.594 -23.391 1 92.56 453 GLU A CA 1
ATOM 3653 C C . GLU A 1 453 ? 2.441 -37.688 -23.875 1 92.56 453 GLU A C 1
ATOM 3655 O O . GLU A 1 453 ? 2.342 -38.75 -23.266 1 92.56 453 GLU A O 1
ATOM 3660 N N . LYS A 1 454 ? 1.698 -37.375 -24.891 1 92.31 454 LYS A N 1
ATOM 3661 C CA . LYS A 1 454 ? 0.806 -38.344 -25.516 1 92.31 454 LYS A CA 1
ATOM 3662 C C . LYS A 1 454 ? 1.317 -38.75 -26.891 1 92.31 454 LYS A C 1
ATOM 3664 O O . LYS A 1 454 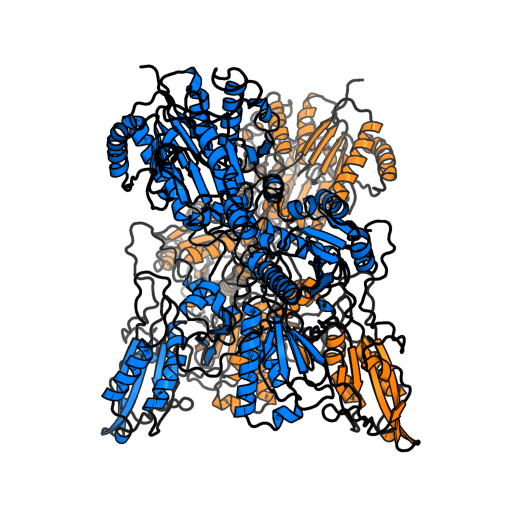? 1.551 -37.906 -27.75 1 92.31 454 LYS A O 1
ATOM 3669 N N . PRO A 1 455 ? 1.398 -40.062 -27.047 1 88.88 455 PRO A N 1
ATOM 3670 C CA . PRO A 1 455 ? 1.794 -40.5 -28.375 1 88.88 455 PRO A CA 1
ATOM 3671 C C . PRO A 1 455 ? 0.741 -40.219 -29.438 1 88.88 455 PRO A C 1
ATOM 3673 O O . PRO A 1 455 ? -0.459 -40.312 -29.172 1 88.88 455 PRO A O 1
ATOM 3676 N N . GLY A 1 456 ? 1.147 -39.875 -30.609 1 88.12 456 GLY A N 1
ATOM 3677 C CA . GLY A 1 456 ? 0.223 -39.562 -31.688 1 88.12 456 GLY A CA 1
ATOM 3678 C C . GLY A 1 456 ? 0.05 -38.062 -31.922 1 88.12 456 GLY A C 1
ATOM 3679 O O . GLY A 1 456 ? -0.438 -37.656 -32.969 1 88.12 456 GLY A O 1
ATOM 3680 N N . VAL A 1 457 ? 0.385 -37.312 -30.969 1 93.12 457 VAL A N 1
ATOM 3681 C CA . VAL A 1 457 ? 0.325 -35.844 -31.109 1 93.12 457 VAL A CA 1
ATOM 3682 C C . VAL A 1 457 ? 1.559 -35.344 -31.844 1 93.12 457 VAL A C 1
ATOM 3684 O O . VAL A 1 457 ? 2.691 -35.625 -31.453 1 93.12 457 VAL A O 1
ATOM 3687 N N . ILE A 1 458 ? 1.369 -34.656 -32.938 1 93.56 458 ILE A N 1
ATOM 3688 C CA . ILE A 1 458 ? 2.459 -34.062 -33.719 1 93.56 458 ILE A CA 1
ATOM 3689 C C . ILE A 1 458 ? 3.057 -32.875 -33 1 93.56 458 ILE A C 1
ATOM 3691 O O . ILE A 1 458 ? 4.27 -32.812 -32.75 1 93.56 458 ILE A O 1
ATOM 3695 N N . CYS A 1 459 ? 2.174 -32 -32.656 1 95 459 CYS A N 1
ATOM 3696 C CA . CYS A 1 459 ? 2.58 -30.812 -31.906 1 95 459 CYS A CA 1
ATOM 3697 C C . CYS A 1 459 ? 1.37 -30.109 -31.312 1 95 459 CYS A C 1
ATOM 3699 O O . CYS A 1 459 ? 0.228 -30.453 -31.609 1 95 459 CYS A O 1
ATOM 3701 N N . ASP A 1 460 ? 1.565 -29.328 -30.422 1 96.56 460 ASP A N 1
ATOM 3702 C CA . ASP A 1 460 ? 0.582 -28.406 -29.859 1 96.56 460 ASP A CA 1
ATOM 3703 C C . ASP A 1 460 ? 0.924 -26.953 -30.219 1 96.56 460 ASP A C 1
ATOM 3705 O O . ASP A 1 460 ? 2.084 -26.641 -30.484 1 96.56 460 ASP A O 1
ATOM 3709 N N . ALA A 1 461 ? -0.102 -26.125 -30.281 1 97.44 461 ALA A N 1
ATOM 3710 C CA . ALA A 1 461 ? 0.096 -24.703 -30.547 1 97.44 461 ALA A CA 1
ATOM 3711 C C . ALA A 1 461 ? -0.854 -23.844 -29.719 1 97.44 461 ALA A C 1
ATOM 3713 O O . ALA A 1 461 ? -2.064 -24.078 -29.703 1 97.44 461 ALA A O 1
ATOM 3714 N N . LEU A 1 462 ? -0.333 -22.922 -28.969 1 98.06 462 LEU A N 1
ATOM 3715 C CA . LEU A 1 462 ? -1.125 -22 -28.156 1 98.06 462 LEU A CA 1
ATOM 3716 C C . LEU A 1 462 ? -1.265 -20.641 -28.859 1 98.06 462 LEU A C 1
ATOM 3718 O O . LEU A 1 462 ? -0.265 -19.984 -29.141 1 98.06 462 LEU A O 1
ATOM 3722 N N . LEU A 1 463 ? -2.459 -20.266 -29.109 1 97.62 463 LEU A N 1
ATOM 3723 C CA . LEU A 1 463 ? -2.732 -19 -29.797 1 97.62 463 LEU A CA 1
ATOM 3724 C C . LEU A 1 463 ? -3.16 -17.938 -28.797 1 97.62 463 LEU A C 1
ATOM 3726 O O . LEU A 1 463 ? -4.09 -18.141 -28.016 1 97.62 463 LEU A O 1
ATOM 3730 N N . ILE A 1 464 ? -2.508 -16.828 -28.75 1 97.19 464 ILE A N 1
ATOM 3731 C CA . ILE A 1 464 ? -2.877 -15.609 -28.047 1 97.19 464 ILE A CA 1
ATOM 3732 C C . ILE A 1 464 ? -3.051 -14.461 -29.031 1 97.19 464 ILE A C 1
ATOM 3734 O O . ILE A 1 464 ? -2.072 -13.961 -29.594 1 97.19 464 ILE A O 1
ATOM 3738 N N . ALA A 1 465 ? -4.27 -14.078 -29.234 1 95.25 465 ALA A N 1
ATOM 3739 C CA . ALA A 1 465 ? -4.551 -13.086 -30.266 1 95.25 465 ALA A CA 1
ATOM 3740 C C . ALA A 1 465 ? -5.496 -12.008 -29.734 1 95.25 465 ALA A C 1
ATOM 3742 O O . ALA A 1 465 ? -6.168 -12.195 -28.719 1 95.25 465 ALA A O 1
ATOM 3743 N N . GLN A 1 466 ? -5.484 -10.938 -30.453 1 92.06 466 GLN A N 1
ATOM 3744 C CA . GLN A 1 466 ? -6.348 -9.812 -30.109 1 92.06 466 GLN A CA 1
ATOM 3745 C C . GLN A 1 466 ? -7.816 -10.156 -30.328 1 92.06 466 GLN A C 1
ATOM 3747 O O . GLN A 1 466 ? -8.164 -10.781 -31.344 1 92.06 466 GLN A O 1
ATOM 3752 N N . ASN A 1 467 ? -8.703 -9.812 -29.375 1 89.44 467 ASN A N 1
ATOM 3753 C CA . ASN A 1 467 ? -10.156 -9.969 -29.422 1 89.44 467 ASN A CA 1
ATOM 3754 C C . ASN A 1 467 ? -10.555 -11.445 -29.453 1 89.44 467 ASN A C 1
ATOM 3756 O O . ASN A 1 467 ? -11.5 -11.82 -30.156 1 89.44 467 ASN A O 1
ATOM 3760 N N . SER A 1 468 ? -9.758 -12.211 -28.906 1 92.56 468 SER A N 1
ATOM 3761 C CA . SER A 1 468 ? -10.047 -13.641 -28.781 1 92.56 468 SER A CA 1
ATOM 3762 C C . SER A 1 468 ? -9.555 -14.195 -27.453 1 92.56 468 SER A C 1
ATOM 3764 O O . SER A 1 468 ? -8.68 -13.609 -26.812 1 92.56 468 SER A O 1
ATOM 3766 N N . THR A 1 469 ? -10.203 -15.219 -27.047 1 94.62 469 THR A N 1
ATOM 3767 C CA . THR A 1 469 ? -9.672 -15.977 -25.922 1 94.62 469 THR A CA 1
ATOM 3768 C C . THR A 1 469 ? -8.484 -16.844 -26.359 1 94.62 469 THR A C 1
ATOM 3770 O O . THR A 1 469 ? -8.352 -17.172 -27.531 1 94.62 469 THR A O 1
ATOM 3773 N N . PRO A 1 470 ? -7.602 -17.125 -25.453 1 96.69 470 PRO A N 1
ATOM 3774 C CA . PRO A 1 470 ? -6.535 -18.062 -25.812 1 96.69 470 PRO A CA 1
ATOM 3775 C C . PRO A 1 470 ? -7.066 -19.406 -26.266 1 96.69 470 PRO A C 1
ATOM 3777 O O . PRO A 1 470 ? -8.039 -19.922 -25.688 1 96.69 470 PRO A O 1
ATOM 3780 N N . ILE A 1 471 ? -6.414 -19.969 -27.297 1 96.56 471 ILE A N 1
ATOM 3781 C CA . ILE A 1 471 ? -6.84 -21.266 -27.844 1 96.56 471 ILE A CA 1
ATOM 3782 C C . ILE A 1 471 ? -5.648 -22.219 -27.922 1 96.56 471 ILE A C 1
ATOM 3784 O O . ILE A 1 471 ? -4.586 -21.859 -28.422 1 96.56 471 ILE A O 1
ATOM 3788 N N . LEU A 1 472 ? -5.809 -23.328 -27.359 1 97.62 472 LEU A N 1
ATOM 3789 C CA . LEU A 1 472 ? -4.809 -24.391 -27.469 1 97.62 472 LEU A CA 1
ATOM 3790 C C . LEU A 1 472 ? -5.199 -25.391 -28.562 1 97.62 472 LEU A C 1
ATOM 3792 O O . LEU A 1 472 ? -6.254 -26.016 -28.469 1 97.62 472 LEU A O 1
ATOM 3796 N N . TYR A 1 473 ? -4.379 -25.438 -29.562 1 96.5 473 TYR A N 1
ATOM 3797 C CA . TYR A 1 473 ? -4.578 -26.406 -30.656 1 96.5 473 TYR A CA 1
ATOM 3798 C C . TYR A 1 473 ? -3.729 -27.641 -30.438 1 96.5 473 TYR A C 1
ATOM 3800 O O . TYR A 1 473 ? -2.543 -27.547 -30.125 1 96.5 473 TYR A O 1
ATOM 3808 N N . THR A 1 474 ? -4.316 -28.766 -30.5 1 96.19 474 THR A N 1
ATOM 3809 C CA . THR A 1 474 ? -3.596 -30.031 -30.562 1 96.19 474 THR A CA 1
ATOM 3810 C C . THR A 1 474 ? -3.732 -30.672 -31.938 1 96.19 474 THR A C 1
ATOM 3812 O O . THR A 1 474 ? -4.848 -30.922 -32.406 1 96.19 474 THR A O 1
ATOM 3815 N N . ILE A 1 475 ? -2.639 -30.891 -32.594 1 95.5 475 ILE A N 1
ATOM 3816 C CA . ILE A 1 475 ? -2.639 -31.469 -33.938 1 95.5 475 ILE A CA 1
ATOM 3817 C C . ILE A 1 475 ? -2.311 -32.969 -33.875 1 95.5 475 ILE A C 1
ATOM 3819 O O . ILE A 1 475 ? -1.221 -33.344 -33.438 1 95.5 475 ILE A O 1
ATOM 3823 N N . LEU A 1 476 ? -3.197 -33.719 -34.25 1 94 476 LEU A N 1
ATOM 3824 C CA . LEU A 1 476 ? -3.031 -35.188 -34.25 1 94 476 LEU A CA 1
ATOM 3825 C C . LEU A 1 476 ? -2.703 -35.688 -35.656 1 94 476 LEU A C 1
ATOM 3827 O O . LEU A 1 476 ? -3.104 -35.094 -36.656 1 94 476 LEU A O 1
ATOM 3831 N N . ARG A 1 477 ? -1.973 -36.75 -35.688 1 89.62 477 ARG A N 1
ATOM 3832 C CA . ARG A 1 477 ? -1.697 -37.406 -36.969 1 89.62 477 ARG A CA 1
ATOM 3833 C C . ARG A 1 477 ? -2.955 -38.062 -37.531 1 89.62 477 ARG A C 1
ATOM 3835 O O . ARG A 1 477 ? -3.291 -37.875 -38.688 1 89.62 477 ARG A O 1
ATOM 3842 N N . GLU A 1 478 ? -3.52 -38.875 -36.688 1 87.88 478 GLU A N 1
ATOM 3843 C CA . GLU A 1 478 ? -4.773 -39.562 -37 1 87.88 478 GLU A CA 1
ATOM 3844 C C . GLU A 1 478 ? -5.84 -39.281 -35.969 1 87.88 478 GLU A C 1
ATOM 3846 O O . GLU A 1 478 ? -5.527 -38.812 -34.875 1 87.88 478 GLU A O 1
ATOM 3851 N N . GLN A 1 479 ? -6.996 -39.531 -36.406 1 83.75 479 GLN A N 1
ATOM 3852 C CA . GLN A 1 479 ? -8.094 -39.281 -35.469 1 83.75 479 GLN A CA 1
ATOM 3853 C C . GLN A 1 479 ? -8 -40.219 -34.25 1 83.75 479 GLN A C 1
ATOM 3855 O O . GLN A 1 479 ? -7.766 -41.406 -34.406 1 83.75 479 GLN A O 1
ATOM 3860 N N . ASP A 1 480 ? -7.98 -39.625 -33.094 1 82.88 480 ASP A N 1
ATOM 3861 C CA . ASP A 1 480 ? -7.844 -40.312 -31.828 1 82.88 480 ASP A CA 1
ATOM 3862 C C . ASP A 1 480 ? -8.914 -39.875 -30.844 1 82.88 480 ASP A C 1
ATOM 3864 O O . ASP A 1 480 ? -9.141 -38.688 -30.656 1 82.88 480 ASP A O 1
ATOM 3868 N N . ALA A 1 481 ? -9.656 -40.781 -30.328 1 77.81 481 ALA A N 1
ATOM 3869 C CA . ALA A 1 481 ? -10.734 -40.5 -29.375 1 77.81 481 ALA A CA 1
ATOM 3870 C C . ALA A 1 481 ? -10.195 -39.812 -28.125 1 77.81 481 ALA A C 1
ATOM 3872 O O . ALA A 1 481 ? -10.883 -38.969 -27.531 1 77.81 481 ALA A O 1
ATOM 3873 N N . GLU A 1 482 ? -9.031 -40.156 -27.719 1 88.06 482 GLU A N 1
ATOM 3874 C CA . GLU A 1 482 ? -8.445 -39.625 -26.5 1 88.06 482 GLU A CA 1
ATOM 3875 C C . GLU A 1 482 ? -7.75 -38.281 -26.766 1 88.06 482 GLU A C 1
ATOM 3877 O O . GLU A 1 482 ? -7.254 -37.656 -25.828 1 88.06 482 GLU A O 1
ATOM 3882 N N . GLY A 1 483 ? -7.73 -37.875 -27.984 1 88.94 483 GLY A N 1
ATOM 3883 C CA . GLY A 1 483 ? -7.07 -36.625 -28.359 1 88.94 483 GLY A CA 1
ATOM 3884 C C . GLY A 1 483 ? -7.73 -35.375 -27.781 1 88.94 483 GLY A C 1
ATOM 3885 O O . GLY A 1 483 ? -7.047 -34.469 -27.344 1 88.94 483 GLY A O 1
ATOM 3886 N N . GLN A 1 484 ? -9.039 -35.5 -27.781 1 89.19 484 GLN A N 1
ATOM 3887 C CA . GLN A 1 484 ? -9.766 -34.375 -27.234 1 89.19 484 GLN A CA 1
ATOM 3888 C C . GLN A 1 484 ? -9.555 -34.25 -25.719 1 89.19 484 GLN A C 1
ATOM 3890 O O . GLN A 1 484 ? -9.422 -33.156 -25.188 1 89.19 484 GLN A O 1
ATOM 3895 N N . ASP A 1 485 ? -9.602 -35.344 -25.078 1 91.12 485 ASP A N 1
ATOM 3896 C CA . ASP A 1 485 ? -9.367 -35.344 -23.641 1 91.12 485 ASP A CA 1
ATOM 3897 C C . ASP A 1 485 ? -7.973 -34.844 -23.312 1 91.12 485 ASP A C 1
ATOM 3899 O O . ASP A 1 485 ? -7.797 -34.094 -22.328 1 91.12 485 ASP A O 1
ATOM 3903 N N . TYR A 1 486 ? -7.02 -35.25 -24.109 1 93.5 486 TYR A N 1
ATOM 3904 C CA . TYR A 1 486 ? -5.652 -34.75 -23.938 1 93.5 486 TYR A CA 1
ATOM 3905 C C . TYR A 1 486 ? -5.594 -33.25 -24.062 1 93.5 486 TYR A C 1
ATOM 3907 O O . TYR A 1 486 ? -5.008 -32.562 -23.219 1 93.5 486 TYR A O 1
ATOM 3915 N N . CYS A 1 487 ? -6.23 -32.75 -25.062 1 94.31 487 CYS A N 1
ATOM 3916 C CA . CYS A 1 487 ? -6.207 -31.328 -25.312 1 94.31 487 CYS A CA 1
ATOM 3917 C C . CYS A 1 487 ? -6.918 -30.562 -24.203 1 94.31 487 CYS A C 1
ATOM 3919 O O . CYS A 1 487 ? -6.43 -29.531 -23.75 1 94.31 487 CYS A O 1
ATOM 3921 N N . THR A 1 488 ? -8.023 -31.094 -23.797 1 93.31 488 THR A N 1
ATOM 3922 C CA . THR A 1 488 ? -8.812 -30.453 -22.75 1 93.31 488 THR A CA 1
ATOM 3923 C C . THR A 1 488 ? -8.047 -30.453 -21.438 1 93.31 488 THR A C 1
ATOM 3925 O O . THR A 1 488 ? -8.047 -29.453 -20.719 1 93.31 488 THR A O 1
ATOM 3928 N N . ARG A 1 489 ? -7.453 -31.484 -21.109 1 94 489 ARG A N 1
ATOM 3929 C CA . ARG A 1 489 ? -6.684 -31.594 -19.875 1 94 489 ARG A CA 1
ATOM 3930 C C . ARG A 1 489 ? -5.488 -30.641 -19.906 1 94 489 ARG A C 1
ATOM 3932 O O . ARG A 1 489 ? -5.156 -30.031 -18.891 1 94 489 ARG A O 1
ATOM 3939 N N . THR A 1 490 ? -4.844 -30.594 -21.047 1 96.25 490 THR A N 1
ATOM 3940 C CA . THR A 1 490 ? -3.703 -29.688 -21.188 1 96.25 490 THR A CA 1
ATOM 3941 C C . THR A 1 490 ? -4.148 -28.234 -21.062 1 96.25 490 THR A C 1
ATOM 3943 O O . THR A 1 490 ? -3.488 -27.422 -20.406 1 96.25 490 THR A O 1
ATOM 3946 N N . ALA A 1 491 ? -5.246 -27.969 -21.703 1 96.38 491 ALA A N 1
ATOM 3947 C CA . ALA A 1 491 ? -5.789 -26.609 -21.625 1 96.38 491 ALA A CA 1
ATOM 3948 C C . ALA A 1 491 ? -6.207 -26.266 -20.188 1 96.38 491 ALA A C 1
ATOM 3950 O O . ALA A 1 491 ? -6.008 -25.141 -19.734 1 96.38 491 ALA A O 1
ATOM 3951 N N . PHE A 1 492 ? -6.809 -27.219 -19.547 1 95.25 492 PHE A N 1
ATOM 3952 C CA . PHE A 1 492 ? -7.207 -27.062 -18.156 1 95.25 492 PHE A CA 1
ATOM 3953 C C . PHE A 1 492 ? -6 -26.75 -17.281 1 95.25 492 PHE A C 1
ATOM 3955 O O . PHE A 1 492 ? -6.027 -25.797 -16.5 1 95.25 492 PHE A O 1
ATOM 3962 N N . THR A 1 493 ? -4.961 -27.5 -17.406 1 96.62 493 THR A N 1
ATOM 3963 C CA . THR A 1 493 ? -3.75 -27.312 -16.625 1 96.62 493 THR A CA 1
ATOM 3964 C C . THR A 1 493 ? -3.098 -25.969 -16.938 1 96.62 493 THR A C 1
ATOM 3966 O O . THR A 1 493 ? -2.596 -25.297 -16.031 1 96.62 493 THR A O 1
ATOM 3969 N N . LEU A 1 494 ? -3.088 -25.672 -18.203 1 97.69 494 LEU A N 1
ATOM 3970 C CA . LEU A 1 494 ? -2.518 -24.406 -18.609 1 97.69 494 LEU A CA 1
ATOM 3971 C C . LEU A 1 494 ? -3.258 -23.234 -17.953 1 97.69 494 LEU A C 1
ATOM 3973 O O . LEU A 1 494 ? -2.631 -22.328 -17.406 1 97.69 494 LEU A O 1
ATOM 3977 N N . LYS A 1 495 ? -4.559 -23.266 -18.047 1 97.31 495 LYS A N 1
ATOM 3978 C CA . LYS A 1 495 ? -5.363 -22.203 -17.453 1 97.31 495 LYS A CA 1
ATOM 3979 C C . LYS A 1 495 ? -5.109 -22.109 -15.945 1 97.31 495 LYS A C 1
ATOM 3981 O O . LYS A 1 495 ? -4.934 -21.016 -15.414 1 97.31 495 LYS A O 1
ATOM 3986 N N . GLN A 1 496 ? -5.07 -23.188 -15.242 1 95.69 496 GLN A N 1
ATOM 3987 C CA . GLN A 1 496 ? -4.84 -23.188 -13.805 1 95.69 496 GLN A CA 1
ATOM 3988 C C . GLN A 1 496 ? -3.455 -22.641 -13.461 1 95.69 496 GLN A C 1
ATOM 3990 O O . GLN A 1 496 ? -3.301 -21.875 -12.508 1 95.69 496 GLN A O 1
ATOM 3995 N N . LYS A 1 497 ? -2.494 -23.016 -14.195 1 97.19 497 LYS A N 1
ATOM 3996 C CA . LYS A 1 497 ? -1.132 -22.562 -13.914 1 97.19 497 LYS A CA 1
ATOM 3997 C C . LYS A 1 497 ? -0.964 -21.078 -14.227 1 97.19 497 LYS A C 1
ATOM 3999 O O . LYS A 1 497 ? -0.225 -20.375 -13.539 1 97.19 497 LYS A O 1
ATOM 4004 N N . LEU A 1 498 ? -1.583 -20.656 -15.305 1 97.31 498 LEU A N 1
ATOM 4005 C CA . LEU A 1 498 ? -1.498 -19.25 -15.648 1 97.31 498 LEU A CA 1
ATOM 4006 C C . LEU A 1 498 ? -1.987 -18.375 -14.492 1 97.31 498 LEU A C 1
ATOM 4008 O O . LEU A 1 498 ? -1.396 -17.328 -14.211 1 97.31 498 LEU A O 1
ATOM 4012 N N . VAL A 1 499 ? -2.998 -18.812 -13.812 1 96.31 499 VAL A N 1
ATOM 4013 C CA . VAL A 1 499 ? -3.609 -18.031 -12.75 1 96.31 499 VAL A CA 1
ATOM 4014 C C . VAL A 1 499 ? -2.906 -18.297 -11.422 1 96.31 499 VAL A C 1
ATOM 4016 O O . VAL A 1 499 ? -2.391 -17.391 -10.781 1 96.31 499 VAL A O 1
ATOM 4019 N N . ASN A 1 500 ? -2.812 -19.516 -11.047 1 94.69 500 ASN A N 1
ATOM 4020 C CA . ASN A 1 500 ? -2.371 -19.875 -9.703 1 94.69 500 ASN A CA 1
ATOM 4021 C C . ASN A 1 500 ? -0.852 -19.812 -9.578 1 94.69 500 ASN A C 1
ATOM 4023 O O . ASN A 1 500 ? -0.323 -19.578 -8.484 1 94.69 500 ASN A O 1
ATOM 4027 N N . MET A 1 501 ? -0.181 -20.078 -10.609 1 94.81 501 MET A N 1
ATOM 4028 C CA . MET A 1 501 ? 1.276 -20 -10.586 1 94.81 501 MET A CA 1
ATOM 4029 C C . MET A 1 501 ? 1.76 -18.703 -11.227 1 94.81 501 MET A C 1
ATOM 4031 O O . MET A 1 501 ? 2.617 -18.016 -10.672 1 94.81 501 MET A O 1
ATOM 4035 N N . GLY A 1 502 ? 1.2 -18.453 -12.336 1 95.38 502 GLY A N 1
ATOM 4036 C CA . GLY A 1 502 ? 1.626 -17.281 -13.094 1 95.38 502 GLY A CA 1
ATOM 4037 C C . GLY A 1 502 ? 1.136 -15.977 -12.5 1 95.38 502 GLY A C 1
ATOM 4038 O O . GLY A 1 502 ? 1.653 -14.906 -12.828 1 95.38 502 GLY A O 1
ATOM 4039 N N . GLY A 1 503 ? 0.097 -16.031 -11.734 1 93.5 503 GLY A N 1
ATOM 4040 C CA . GLY A 1 503 ? -0.379 -14.844 -11.047 1 93.5 503 GLY A CA 1
ATOM 4041 C C . GLY A 1 503 ? -1.29 -13.992 -11.906 1 93.5 503 GLY A C 1
ATOM 4042 O O . GLY A 1 503 ? -1.465 -12.797 -11.633 1 93.5 503 GLY A O 1
ATOM 4043 N N . TYR A 1 504 ? -1.797 -14.516 -12.977 1 95.19 504 TYR A N 1
ATOM 4044 C CA . TYR A 1 504 ? -2.672 -13.711 -13.82 1 95.19 504 TYR A CA 1
ATOM 4045 C C . TYR A 1 504 ? -3.961 -13.359 -13.086 1 95.19 504 TYR A C 1
ATOM 4047 O O . TYR A 1 504 ? -4.652 -14.242 -12.57 1 95.19 504 TYR A O 1
ATOM 4055 N N . THR A 1 505 ? -4.328 -12.102 -13.055 1 91.38 505 THR A N 1
ATOM 4056 C CA . THR A 1 505 ? -5.469 -11.656 -12.258 1 91.38 505 THR A CA 1
ATOM 4057 C C . THR A 1 505 ? -6.629 -11.242 -13.164 1 91.38 505 THR A C 1
ATOM 4059 O O . THR A 1 505 ? -7.695 -10.859 -12.68 1 91.38 505 THR A O 1
ATOM 4062 N N . GLY A 1 506 ? -6.535 -11.297 -14.445 1 91.75 506 GLY A N 1
ATOM 4063 C CA . GLY A 1 506 ? -7.621 -10.969 -15.359 1 91.75 506 GLY A CA 1
ATOM 4064 C C . GLY A 1 506 ? -8.539 -12.148 -15.641 1 91.75 506 GLY A C 1
ATOM 4065 O O . GLY A 1 506 ? -8.328 -13.25 -15.117 1 91.75 506 GLY A O 1
ATOM 4066 N N . LYS A 1 507 ? -9.617 -11.914 -16.359 1 93.88 507 LYS A N 1
ATOM 4067 C CA . LYS A 1 507 ? -10.516 -12.969 -16.812 1 93.88 507 LYS A CA 1
ATOM 4068 C C . LYS A 1 507 ? -9.875 -13.781 -17.938 1 93.88 507 LYS A C 1
ATOM 4070 O O . LYS A 1 507 ? -9.461 -13.227 -18.953 1 93.88 507 LYS A O 1
ATOM 4075 N N . VAL A 1 508 ? -9.789 -15.086 -17.656 1 95.19 508 VAL A N 1
ATOM 4076 C CA . VAL A 1 508 ? -9.094 -15.875 -18.672 1 95.19 508 VAL A CA 1
ATOM 4077 C C . VAL A 1 508 ? -9.711 -17.266 -18.75 1 95.19 508 VAL A C 1
ATOM 4079 O O . VAL A 1 508 ? -10.141 -17.828 -17.734 1 95.19 508 VAL A O 1
ATOM 4082 N N . CYS A 1 509 ? -9.922 -17.734 -19.922 1 95 509 CYS A N 1
ATOM 4083 C CA . CYS A 1 509 ? -10.273 -19.109 -20.266 1 95 509 CYS A CA 1
ATOM 4084 C C . CYS A 1 509 ? -9.477 -19.594 -21.469 1 95 509 CYS A C 1
ATOM 4086 O O . CYS A 1 509 ? -9.117 -18.797 -22.344 1 95 509 CYS A O 1
ATOM 4088 N N . VAL A 1 510 ? -9.047 -20.812 -21.469 1 96.25 510 VAL A N 1
ATOM 4089 C CA . VAL A 1 510 ? -8.32 -21.391 -22.594 1 96.25 510 VAL A CA 1
ATOM 4090 C C . VAL A 1 510 ? -9.219 -22.391 -23.328 1 96.25 510 VAL A C 1
ATOM 4092 O O . VAL A 1 510 ? -9.641 -23.391 -22.75 1 96.25 510 VAL A O 1
ATOM 4095 N N . ARG A 1 511 ? -9.477 -22.109 -24.547 1 94.56 511 ARG A N 1
ATOM 4096 C CA . ARG A 1 511 ? -10.281 -23.016 -25.344 1 94.56 511 ARG A CA 1
ATOM 4097 C C . ARG A 1 511 ? -9.422 -24.141 -25.922 1 94.56 511 ARG A C 1
ATOM 4099 O O . ARG A 1 511 ? -8.273 -23.922 -26.312 1 94.56 511 ARG A O 1
ATOM 4106 N N . ALA A 1 512 ? -9.992 -25.344 -25.969 1 94.31 512 ALA A N 1
ATOM 4107 C CA . ALA A 1 512 ? -9.297 -26.516 -26.5 1 94.31 512 ALA A CA 1
ATOM 4108 C C . ALA A 1 512 ? -9.852 -26.906 -27.859 1 94.31 512 ALA A C 1
ATOM 4110 O O . ALA A 1 512 ? -11.055 -27.156 -28 1 94.31 512 ALA A O 1
ATOM 4111 N N . LYS A 1 513 ? -9.023 -26.922 -28.844 1 93.06 513 LYS A N 1
ATOM 4112 C CA . LYS A 1 513 ? -9.398 -27.328 -30.188 1 93.06 513 LYS A CA 1
ATOM 4113 C C . LYS A 1 513 ? -8.453 -28.391 -30.734 1 93.06 513 LYS A C 1
ATOM 4115 O O . LYS A 1 513 ? -7.234 -28.266 -30.609 1 93.06 513 LYS A O 1
ATOM 4120 N N . VAL A 1 514 ? -9.016 -29.453 -31.312 1 93.88 514 VAL A N 1
ATOM 4121 C CA . VAL A 1 514 ? -8.211 -30.531 -31.875 1 93.88 514 VAL A CA 1
ATOM 4122 C C . VAL A 1 514 ? -8.297 -30.516 -33.406 1 93.88 514 VAL A C 1
ATOM 4124 O O . VAL A 1 514 ? -9.367 -30.312 -33.969 1 93.88 514 VAL A O 1
ATOM 4127 N N . LEU A 1 515 ? -7.137 -30.547 -34 1 93.12 515 LEU A N 1
ATOM 4128 C CA . LEU A 1 515 ? -7.023 -30.625 -35.469 1 93.12 515 LEU A CA 1
ATOM 4129 C C . LEU A 1 515 ? -6.395 -31.953 -35.875 1 93.12 515 LEU A C 1
ATOM 4131 O O . LEU A 1 515 ? -5.535 -32.469 -35.188 1 93.12 515 LEU A O 1
ATOM 4135 N N . CYS A 1 516 ? -6.812 -32.469 -36.969 1 91.38 516 CYS A N 1
ATOM 4136 C CA . CYS A 1 516 ? -6.266 -33.719 -37.5 1 91.38 516 CYS A CA 1
ATOM 4137 C C . CYS A 1 516 ? -5.656 -33.5 -38.906 1 91.38 516 CYS A C 1
ATOM 4139 O O . CYS A 1 516 ? -6.273 -32.875 -39.75 1 91.38 516 CYS A O 1
ATOM 4141 N N . LEU A 1 517 ? -4.434 -33.906 -39.125 1 88.69 517 LEU A N 1
ATOM 4142 C CA . LEU A 1 517 ? -3.73 -33.781 -40.375 1 88.69 517 LEU A CA 1
ATOM 4143 C C . LEU A 1 517 ? -4.324 -34.688 -41.438 1 88.69 517 LEU A C 1
ATOM 4145 O O . LEU A 1 517 ? -4.52 -34.281 -42.594 1 88.69 517 LEU A O 1
ATOM 4149 N N . SER A 1 518 ? -4.457 -36.094 -41.281 1 81.5 518 SER A N 1
ATOM 4150 C CA . SER A 1 518 ? -5.082 -37.031 -42.219 1 81.5 518 SER A CA 1
ATOM 4151 C C . SER A 1 518 ? -6.5 -37.375 -41.781 1 81.5 518 SER A C 1
ATOM 4153 O O . SER A 1 518 ? -6.699 -38.219 -40.875 1 81.5 518 SER A O 1
ATOM 4155 N N . PRO A 1 519 ? -7.414 -36.5 -42.188 1 62.94 519 PRO A N 1
ATOM 4156 C CA . PRO A 1 519 ? -8.773 -36.781 -41.719 1 62.94 519 PRO A CA 1
ATOM 4157 C C . PRO A 1 519 ? -9.328 -38.062 -42.312 1 62.94 519 PRO A C 1
ATOM 4159 O O . PRO A 1 519 ? -9.195 -38.312 -43.5 1 62.94 519 PRO A O 1
ATOM 4162 N N . GLU A 1 520 ? -9.109 -39.344 -41.969 1 54.41 520 GLU A N 1
ATOM 4163 C CA . GLU A 1 520 ? -9.945 -40.375 -42.562 1 54.41 520 GLU A CA 1
ATOM 4164 C C . GLU A 1 520 ? -11.391 -39.906 -42.719 1 54.41 520 GLU A C 1
ATOM 4166 O O . GLU A 1 520 ? -11.828 -39 -42.031 1 54.41 520 GLU A O 1
ATOM 4171 N N . SER A 1 521 ? -12.094 -40.5 -43.875 1 40.53 521 SER A N 1
ATOM 4172 C CA . SER A 1 521 ? -13.445 -40.25 -44.375 1 40.53 521 SER A CA 1
ATOM 4173 C C . SER A 1 521 ? -14.422 -39.969 -43.25 1 40.53 521 SER A C 1
ATOM 4175 O O . SER A 1 521 ? -15.609 -39.75 -43.469 1 40.53 521 SER A O 1
ATOM 4177 N N . SER A 1 522 ? -14.43 -40.844 -42.156 1 39.75 522 SER A N 1
ATOM 4178 C CA . SER A 1 522 ? -15.664 -40.812 -41.375 1 39.75 522 SER A CA 1
ATOM 4179 C C . SER A 1 522 ? -15.852 -39.438 -40.719 1 39.75 522 SER A C 1
ATOM 4181 O O . SER A 1 522 ? -14.938 -38.938 -40.094 1 39.75 522 SER A O 1
ATOM 4183 N N . ALA A 1 523 ? -16.672 -38.75 -41.344 1 37.59 523 ALA A N 1
ATOM 4184 C CA . ALA A 1 523 ? -17.297 -37.469 -41.125 1 37.59 523 ALA A CA 1
ATOM 4185 C C . ALA A 1 523 ? -17.531 -37.188 -39.656 1 37.59 523 ALA A C 1
ATOM 4187 O O . ALA A 1 523 ? -17.969 -36.125 -39.25 1 37.59 523 ALA A O 1
ATOM 4188 N N . GLU A 1 524 ? -18.078 -38.25 -38.969 1 37.78 524 GLU A N 1
ATOM 4189 C CA . GLU A 1 524 ? -18.781 -37.812 -37.781 1 37.78 524 GLU A CA 1
ATOM 4190 C C . GLU A 1 524 ? -17.812 -37.219 -36.75 1 37.78 524 GLU A C 1
ATOM 4192 O O . GLU A 1 524 ? -16.984 -37.906 -36.156 1 37.78 524 GLU A O 1
ATOM 4197 N N . ALA A 1 525 ? -17.094 -36.406 -37.156 1 41.84 525 ALA A N 1
ATOM 4198 C CA . ALA A 1 525 ? -16.391 -35.562 -36.188 1 41.84 525 ALA A CA 1
ATOM 4199 C C . ALA A 1 525 ? -17.156 -35.5 -34.875 1 41.84 525 ALA A C 1
ATOM 4201 O O . ALA A 1 525 ? -18.281 -35 -34.844 1 41.84 525 ALA A O 1
ATOM 4202 N N . LEU A 1 526 ? -17.016 -36.5 -34.094 1 38.38 526 LEU A N 1
ATOM 4203 C CA . LEU A 1 526 ? -17.5 -36.531 -32.719 1 38.38 526 LEU A CA 1
ATOM 4204 C C . LEU A 1 526 ? -17.516 -35.125 -32.125 1 38.38 526 LEU A C 1
ATOM 4206 O O . LEU A 1 526 ? -16.484 -34.594 -31.719 1 38.38 526 LEU A O 1
ATOM 4210 N N . GLU A 1 527 ? -18.094 -34.344 -32.812 1 40.31 527 GLU A N 1
ATOM 4211 C CA . GLU A 1 527 ? -18.562 -33.125 -32.156 1 40.31 527 GLU A CA 1
ATOM 4212 C C . GLU A 1 527 ? -19.109 -33.438 -30.766 1 40.31 527 GLU A C 1
ATOM 4214 O O . GLU A 1 527 ? -20.219 -33.031 -30.422 1 40.31 527 GLU A O 1
ATOM 4219 N N . ALA A 1 528 ? -19.25 -34.719 -30.406 1 41.53 528 ALA A N 1
ATOM 4220 C CA . ALA A 1 528 ? -19.797 -34.938 -29.062 1 41.53 528 ALA A CA 1
ATOM 4221 C C . ALA A 1 528 ? -19.234 -33.938 -28.062 1 41.53 528 ALA A C 1
ATOM 4223 O O . ALA A 1 528 ? -19.297 -34.156 -26.844 1 41.53 528 ALA A O 1
ATOM 4224 N N . ALA A 1 529 ? -18.328 -33.25 -28.469 1 44.66 529 ALA A N 1
ATOM 4225 C CA . ALA A 1 529 ? -17.641 -32.406 -27.516 1 44.66 529 ALA A CA 1
ATOM 4226 C C . ALA A 1 529 ? -18.625 -31.578 -26.703 1 44.66 529 ALA A C 1
ATOM 4228 O O . ALA A 1 529 ? -19.688 -31.188 -27.219 1 44.66 529 ALA A O 1
ATOM 4229 N N . VAL A 1 530 ? -18.594 -31.625 -25.438 1 50.28 530 VAL A N 1
ATOM 4230 C CA . VAL A 1 530 ? -19.172 -30.734 -24.438 1 50.28 530 VAL A CA 1
ATOM 4231 C C . VAL A 1 530 ? -19.391 -29.359 -25.047 1 50.28 530 VAL A C 1
ATOM 4233 O O . VAL A 1 530 ? -18.5 -28.812 -25.703 1 50.28 530 VAL A O 1
ATOM 4236 N N . SER A 1 531 ? -20.703 -29.188 -25.594 1 56.06 531 SER A N 1
ATOM 4237 C CA . SER A 1 531 ? -21.109 -27.875 -26.047 1 56.06 531 SER A CA 1
ATOM 4238 C C . SER A 1 531 ? -20.266 -26.781 -25.406 1 56.06 531 SER A C 1
ATOM 4240 O O . SER A 1 531 ? -20.172 -26.688 -24.172 1 56.06 531 SER A O 1
ATOM 4242 N N . PRO A 1 532 ? -19.391 -26.25 -26.219 1 66.94 532 PRO A N 1
ATOM 4243 C CA . PRO A 1 532 ? -18.469 -25.219 -25.734 1 66.94 532 PRO A CA 1
ATOM 4244 C C . PRO A 1 532 ? -19.188 -24.078 -25 1 66.94 532 PRO A C 1
ATOM 4246 O O . PRO A 1 532 ? -20.266 -23.656 -25.422 1 66.94 532 PRO A O 1
ATOM 4249 N N . MET A 1 533 ? -19.078 -24.031 -23.719 1 80.38 533 MET A N 1
ATOM 4250 C CA . MET A 1 533 ? -19.578 -22.875 -22.953 1 80.38 533 MET A CA 1
ATOM 4251 C C . MET A 1 533 ? -19.234 -21.578 -23.656 1 80.38 533 MET A C 1
ATOM 4253 O O . MET A 1 533 ? -18.109 -21.391 -24.141 1 80.38 533 MET A O 1
ATOM 4257 N N . ASP A 1 534 ? -20.219 -20.859 -23.938 1 87.06 534 ASP A N 1
ATOM 4258 C CA . ASP A 1 534 ? -20.031 -19.531 -24.531 1 87.06 534 ASP A CA 1
ATOM 4259 C C . ASP A 1 534 ? -19.594 -18.516 -23.469 1 87.06 534 ASP A C 1
ATOM 4261 O O . ASP A 1 534 ? -20.438 -17.938 -22.781 1 87.06 534 ASP A O 1
ATOM 4265 N N . TYR A 1 535 ? -18.328 -18.297 -23.406 1 91.81 535 TYR A N 1
ATOM 4266 C CA . TYR A 1 535 ? -17.797 -17.344 -22.422 1 91.81 535 TYR A CA 1
ATOM 4267 C C . TYR A 1 535 ? -18.188 -15.914 -22.797 1 91.81 535 TYR A C 1
ATOM 4269 O O . TYR A 1 535 ? -18.344 -15.602 -23.969 1 91.81 535 TYR A O 1
ATOM 4277 N N . PRO A 1 536 ? -18.344 -15.055 -21.797 1 91.44 536 PRO A N 1
ATOM 4278 C CA . PRO A 1 536 ? -18.641 -13.648 -22.078 1 91.44 536 PRO A CA 1
ATOM 4279 C C . PRO A 1 536 ? -17.531 -12.953 -22.859 1 91.44 536 PRO A C 1
ATOM 4281 O O . PRO A 1 536 ? -16.391 -13.43 -22.859 1 91.44 536 PRO A O 1
ATOM 4284 N N . ALA A 1 537 ? -17.812 -11.852 -23.453 1 88.75 537 ALA A N 1
ATOM 4285 C CA . ALA A 1 537 ? -16.875 -11.125 -24.312 1 88.75 537 ALA A CA 1
ATOM 4286 C C . ALA A 1 537 ? -15.727 -10.555 -23.5 1 88.75 537 ALA A C 1
ATOM 4288 O O . ALA A 1 537 ? -14.633 -10.328 -24.031 1 88.75 537 ALA A O 1
ATOM 4289 N N . SER A 1 538 ? -15.961 -10.383 -22.234 1 90.56 538 SER A N 1
ATOM 4290 C CA . SER A 1 538 ? -14.938 -9.805 -21.359 1 90.56 538 SER A CA 1
ATOM 4291 C C . SER A 1 538 ? -13.758 -10.758 -21.203 1 90.56 538 SER A C 1
ATOM 4293 O O . SER A 1 538 ? -12.688 -10.352 -20.734 1 90.56 538 SER A O 1
ATOM 4295 N N . TYR A 1 539 ? -13.898 -12.039 -21.562 1 94.31 539 TYR A N 1
ATOM 4296 C CA . TYR A 1 539 ? -12.836 -13.023 -21.453 1 94.31 539 TYR A CA 1
ATOM 4297 C C . TYR A 1 539 ? -11.914 -12.961 -22.672 1 94.31 539 TYR A C 1
ATOM 4299 O O . TYR A 1 539 ? -10.867 -13.617 -22.703 1 94.31 539 TYR A O 1
ATOM 4307 N N . SER A 1 540 ? -12.281 -12.164 -23.625 1 92.75 540 SER A N 1
ATOM 4308 C CA . SER A 1 540 ? -11.406 -11.938 -24.766 1 92.75 540 SER A CA 1
ATOM 4309 C C . SER A 1 540 ? -10.352 -10.883 -24.453 1 92.75 540 SER A C 1
ATOM 4311 O O . SER A 1 540 ? -10.609 -9.953 -23.688 1 92.75 540 SER A O 1
ATOM 4313 N N . LEU A 1 541 ? -9.219 -11.047 -25.031 1 91.25 541 LEU A N 1
ATOM 4314 C CA . LEU A 1 541 ? -8.125 -10.109 -24.797 1 91.25 541 LEU A CA 1
ATOM 4315 C C . LEU A 1 541 ? -8.281 -8.859 -25.656 1 91.25 541 LEU A C 1
ATOM 4317 O O . LEU A 1 541 ? -8.219 -8.938 -26.891 1 91.25 541 LEU A O 1
ATOM 4321 N N . ALA A 1 542 ? -8.508 -7.699 -25.062 1 82 542 ALA A N 1
ATOM 4322 C CA . ALA A 1 542 ? -8.891 -6.477 -25.766 1 82 542 ALA A CA 1
ATOM 4323 C C . ALA A 1 542 ? -7.684 -5.828 -26.438 1 82 542 ALA A C 1
ATOM 4325 O O . ALA A 1 542 ? -7.805 -5.266 -27.531 1 82 542 ALA A O 1
ATOM 4326 N N . GLY A 1 543 ? -6.508 -5.824 -25.797 1 83.44 543 GLY A N 1
ATOM 4327 C CA . GLY A 1 543 ? -5.391 -5.07 -26.344 1 83.44 543 GLY A CA 1
ATOM 4328 C C . GLY A 1 543 ? -4.043 -5.691 -26.031 1 83.44 543 GLY A C 1
ATOM 4329 O O . GLY A 1 543 ? -3.971 -6.832 -25.562 1 83.44 543 GLY A O 1
ATOM 4330 N N . THR A 1 544 ? -3.061 -4.926 -26.391 1 86.69 544 THR A N 1
ATOM 4331 C CA . THR A 1 544 ? -1.68 -5.375 -26.25 1 86.69 544 THR A CA 1
ATOM 4332 C C . THR A 1 544 ? -1.316 -5.547 -24.781 1 86.69 544 THR A C 1
ATOM 4334 O O . THR A 1 544 ? -0.6 -6.484 -24.406 1 86.69 544 THR A O 1
ATOM 4337 N N . GLN A 1 545 ? -1.85 -4.715 -24 1 86.69 545 GLN A N 1
ATOM 4338 C CA . GLN A 1 545 ? -1.519 -4.781 -22.578 1 86.69 545 GLN A CA 1
ATOM 4339 C C . GLN A 1 545 ? -2.025 -6.078 -21.953 1 86.69 545 GLN A C 1
ATOM 4341 O O . GLN A 1 545 ? -1.346 -6.68 -21.125 1 86.69 545 GLN A O 1
ATOM 4346 N N . HIS A 1 546 ? -3.236 -6.457 -22.406 1 91 546 HIS A N 1
ATOM 4347 C CA . HIS A 1 546 ? -3.805 -7.688 -21.859 1 91 546 HIS A CA 1
ATOM 4348 C C . HIS A 1 546 ? -3.041 -8.914 -22.359 1 91 546 HIS A C 1
ATOM 4350 O O . HIS A 1 546 ? -2.822 -9.859 -21.609 1 91 546 HIS A O 1
ATOM 4356 N N . MET A 1 547 ? -2.658 -8.844 -23.578 1 95.06 547 MET A N 1
ATOM 4357 C CA . MET A 1 547 ? -1.893 -9.953 -24.141 1 95.06 547 MET A CA 1
ATOM 4358 C C . MET A 1 547 ? -0.533 -10.078 -23.453 1 95.06 547 MET A C 1
ATOM 4360 O O . MET A 1 547 ? -0.112 -11.172 -23.094 1 95.06 547 MET A O 1
ATOM 4364 N N . GLU A 1 548 ? 0.07 -8.961 -23.266 1 94.81 548 GLU A N 1
ATOM 4365 C CA . GLU A 1 548 ? 1.387 -8.961 -22.625 1 94.81 548 GLU A CA 1
ATOM 4366 C C . GLU A 1 548 ? 1.301 -9.406 -21.172 1 94.81 548 GLU A C 1
ATOM 4368 O O . GLU A 1 548 ? 2.18 -10.117 -20.688 1 94.81 548 GLU A O 1
ATOM 4373 N N . ALA A 1 549 ? 0.302 -8.953 -20.547 1 93.88 549 ALA A N 1
ATOM 4374 C CA . ALA A 1 549 ? 0.126 -9.375 -19.156 1 93.88 549 ALA A CA 1
ATOM 4375 C C . ALA A 1 549 ? -0.032 -10.891 -19.047 1 93.88 549 ALA A C 1
ATOM 4377 O O . ALA A 1 549 ? 0.543 -11.523 -18.172 1 93.88 549 ALA A O 1
ATOM 4378 N N . LEU A 1 550 ? -0.844 -11.453 -19.906 1 96.88 550 LEU A N 1
ATOM 4379 C CA . LEU A 1 550 ? -1.04 -12.898 -19.938 1 96.88 550 LEU A CA 1
ATOM 4380 C C . LEU A 1 550 ? 0.262 -13.617 -20.266 1 96.88 550 LEU A C 1
ATOM 4382 O O . LEU A 1 550 ? 0.574 -14.656 -19.672 1 96.88 550 LEU A O 1
ATOM 4386 N N . LEU A 1 551 ? 0.988 -13.055 -21.203 1 97.69 551 LEU A N 1
ATOM 4387 C CA . LEU A 1 551 ? 2.242 -13.672 -21.625 1 97.69 551 LEU A CA 1
ATOM 4388 C C . LEU A 1 551 ? 3.293 -13.57 -20.531 1 97.69 551 LEU A C 1
ATOM 4390 O O . LEU A 1 551 ? 4.156 -14.445 -20.406 1 97.69 551 LEU A O 1
ATOM 4394 N N . GLN A 1 552 ? 3.271 -12.555 -19.766 1 97.06 552 GLN A N 1
ATOM 4395 C CA . GLN A 1 552 ? 4.164 -12.469 -18.609 1 97.06 552 GLN A CA 1
ATOM 4396 C C . GLN A 1 552 ? 3.859 -13.57 -17.594 1 97.06 552 GLN A C 1
ATOM 4398 O O . GLN A 1 552 ? 4.773 -14.125 -16.984 1 97.06 552 GLN A O 1
ATOM 4403 N N . SER A 1 553 ? 2.625 -13.836 -17.391 1 97.19 553 SER A N 1
ATOM 4404 C CA . SER A 1 553 ? 2.25 -14.969 -16.547 1 97.19 553 SER A CA 1
ATOM 4405 C C . SER A 1 553 ? 2.752 -16.281 -17.141 1 97.19 553 SER A C 1
ATOM 4407 O O . SER A 1 553 ? 3.158 -17.188 -16.391 1 97.19 553 SER A O 1
ATOM 4409 N N . LEU A 1 554 ? 2.652 -16.375 -18.406 1 97.88 554 LEU A N 1
ATOM 4410 C CA . LEU A 1 554 ? 3.135 -17.578 -19.078 1 97.88 554 LEU A CA 1
ATOM 4411 C C . LEU A 1 554 ? 4.633 -17.75 -18.859 1 97.88 554 LEU A C 1
ATOM 4413 O O . LEU A 1 554 ? 5.113 -18.891 -18.719 1 97.88 554 LEU A O 1
ATOM 4417 N N . VAL A 1 555 ? 5.348 -16.656 -18.844 1 97.5 555 VAL A N 1
ATOM 4418 C CA . VAL A 1 555 ? 6.785 -16.703 -18.594 1 97.5 555 VAL A CA 1
ATOM 4419 C C . VAL A 1 555 ? 7.055 -17.328 -17.234 1 97.5 555 VAL A C 1
ATOM 4421 O O . VAL A 1 555 ? 7.957 -18.156 -17.094 1 97.5 555 VAL A O 1
ATOM 4424 N N . ILE A 1 556 ? 6.344 -16.984 -16.297 1 96.69 556 ILE A N 1
ATOM 4425 C CA . ILE A 1 556 ? 6.531 -17.531 -14.953 1 96.69 556 ILE A CA 1
ATOM 4426 C C . ILE A 1 556 ? 6.227 -19.031 -14.953 1 96.69 556 ILE A C 1
ATOM 4428 O O . ILE A 1 556 ? 6.922 -19.812 -14.297 1 96.69 556 ILE A O 1
ATOM 4432 N N . VAL A 1 557 ? 5.219 -19.391 -15.695 1 97.19 557 VAL A N 1
ATOM 4433 C CA . VAL A 1 557 ? 4.809 -20.797 -15.742 1 97.19 557 VAL A CA 1
ATOM 4434 C C . VAL A 1 557 ? 5.902 -21.625 -16.406 1 97.19 557 VAL A C 1
ATOM 4436 O O . VAL A 1 557 ? 6.242 -22.719 -15.922 1 97.19 557 VAL A O 1
ATOM 4439 N N . LEU A 1 558 ? 6.449 -21.109 -17.469 1 96.44 558 LEU A N 1
ATOM 4440 C CA . LEU A 1 558 ? 7.379 -21.891 -18.266 1 96.44 558 LEU A CA 1
ATOM 4441 C C . LEU A 1 558 ? 8.789 -21.828 -17.688 1 96.44 558 LEU A C 1
ATOM 4443 O O . LEU A 1 558 ? 9.539 -22.812 -17.75 1 96.44 558 LEU A O 1
ATOM 4447 N N . LEU A 1 559 ? 9.141 -20.672 -17.125 1 96.25 559 LEU A N 1
ATOM 4448 C CA . LEU A 1 559 ? 10.523 -20.469 -16.688 1 96.25 559 LEU A CA 1
ATOM 4449 C C . LEU A 1 559 ? 10.648 -20.641 -15.188 1 96.25 559 LEU A C 1
ATOM 4451 O O . LEU A 1 559 ? 11.758 -20.672 -14.648 1 96.25 559 LEU A O 1
ATOM 4455 N N . GLY A 1 560 ? 9.594 -20.719 -14.5 1 94.19 560 GLY A N 1
ATOM 4456 C CA . GLY A 1 560 ? 9.641 -20.766 -13.047 1 94.19 560 GLY A CA 1
ATOM 4457 C C . GLY A 1 560 ? 10.109 -22.094 -12.508 1 94.19 560 GLY A C 1
ATOM 4458 O O . GLY A 1 560 ? 9.781 -23.156 -13.062 1 94.19 560 GLY A O 1
ATOM 4459 N N . PHE A 1 561 ? 10.883 -22.031 -11.422 1 91.69 561 PHE A N 1
ATOM 4460 C CA . PHE A 1 561 ? 11.312 -23.234 -10.703 1 91.69 561 PHE A CA 1
ATOM 4461 C C . PHE A 1 561 ? 11.438 -22.953 -9.211 1 91.69 561 PHE A C 1
ATOM 4463 O O . PHE A 1 561 ? 11.57 -21.797 -8.805 1 91.69 561 PHE A O 1
ATOM 4470 N N . ARG A 1 562 ? 11.352 -23.906 -8.461 1 88.31 562 ARG A N 1
ATOM 4471 C CA . ARG A 1 562 ? 11.438 -23.734 -7.016 1 88.31 562 ARG A CA 1
ATOM 4472 C C . ARG A 1 562 ? 12.828 -23.297 -6.594 1 88.31 562 ARG A C 1
ATOM 4474 O O . ARG A 1 562 ? 13.828 -23.922 -6.957 1 88.31 562 ARG A O 1
ATOM 4481 N N . SER A 1 563 ? 12.82 -22.25 -5.828 1 83 563 SER A N 1
ATOM 4482 C CA . SER A 1 563 ? 14.086 -21.688 -5.375 1 83 563 SER A CA 1
ATOM 4483 C C . SER A 1 563 ? 14.695 -22.531 -4.262 1 83 563 SER A C 1
ATOM 4485 O O . SER A 1 563 ? 13.977 -23.156 -3.486 1 83 563 SER A O 1
ATOM 4487 N N . LEU A 1 564 ? 16.016 -22.547 -4.227 1 71.56 564 LEU A N 1
ATOM 4488 C CA . LEU A 1 564 ? 16.703 -23.219 -3.125 1 71.56 564 LEU A CA 1
ATOM 4489 C C . LEU A 1 564 ? 16.516 -22.438 -1.828 1 71.56 564 LEU A C 1
ATOM 4491 O O . LEU A 1 564 ? 16.734 -22.969 -0.74 1 71.56 564 LEU A O 1
ATOM 4495 N N . LEU A 1 565 ? 16.078 -21.109 -2.031 1 66.56 565 LEU A N 1
ATOM 4496 C CA . LEU A 1 565 ? 15.812 -20.234 -0.896 1 66.56 565 LEU A CA 1
ATOM 4497 C C . LEU A 1 565 ? 14.57 -20.688 -0.14 1 66.56 565 LEU A C 1
ATOM 4499 O O . LEU A 1 565 ? 14.344 -20.266 1.001 1 66.56 565 LEU A O 1
ATOM 4503 N N . SER A 1 566 ? 13.695 -21.484 -0.733 1 73.38 566 SER A N 1
ATOM 4504 C CA . SER A 1 566 ? 12.406 -21.859 -0.167 1 73.38 566 SER A CA 1
ATOM 4505 C C . SER A 1 566 ? 12.578 -22.547 1.183 1 73.38 566 SER A C 1
ATOM 4507 O O . SER A 1 566 ? 11.797 -22.312 2.109 1 73.38 566 SER A O 1
ATOM 4509 N N . ASP A 1 567 ? 13.578 -23.344 1.234 1 65.44 567 ASP A N 1
ATOM 4510 C CA . ASP A 1 567 ? 13.805 -24.078 2.475 1 65.44 567 ASP A CA 1
ATOM 4511 C C . ASP A 1 567 ? 14.273 -23.141 3.588 1 65.44 567 ASP A C 1
ATOM 4513 O O . ASP A 1 567 ? 13.93 -23.344 4.758 1 65.44 567 ASP A O 1
ATOM 4517 N N . GLN A 1 568 ? 14.969 -22.078 3.145 1 63.62 568 GLN A N 1
ATOM 4518 C CA . GLN A 1 568 ? 15.492 -21.125 4.105 1 63.62 568 GLN A CA 1
ATOM 4519 C C . GLN A 1 568 ? 14.391 -20.188 4.605 1 63.62 568 GLN A C 1
ATOM 4521 O O . GLN A 1 568 ? 14.367 -19.812 5.781 1 63.62 568 GLN A O 1
ATOM 4526 N N . LEU A 1 569 ? 13.539 -19.875 3.762 1 67.5 569 LEU A N 1
ATOM 4527 C CA . LEU A 1 569 ? 12.516 -18.875 4.078 1 67.5 569 LEU A CA 1
ATOM 4528 C C . LEU A 1 569 ? 11.289 -19.531 4.699 1 67.5 569 LEU A C 1
ATOM 4530 O O . LEU A 1 569 ? 10.461 -18.859 5.312 1 67.5 569 LEU A O 1
ATOM 4534 N N . GLY A 1 570 ? 11.18 -20.891 4.613 1 65.75 570 GLY A N 1
ATOM 4535 C CA . GLY A 1 570 ? 10.031 -21.594 5.152 1 65.75 570 GLY A CA 1
ATOM 4536 C C . GLY A 1 570 ? 8.797 -21.484 4.273 1 65.75 570 GLY A C 1
ATOM 4537 O O . GLY A 1 570 ? 7.699 -21.859 4.684 1 65.75 570 GLY A O 1
ATOM 4538 N N . CYS A 1 571 ? 8.953 -20.797 3.184 1 76.19 571 CYS A N 1
ATOM 4539 C CA . CYS A 1 571 ? 7.871 -20.703 2.215 1 76.19 571 CYS A CA 1
ATOM 4540 C C . CYS A 1 571 ? 8.383 -20.953 0.8 1 76.19 571 CYS A C 1
ATOM 4542 O O . CYS A 1 571 ? 9.57 -20.781 0.526 1 76.19 571 CYS A O 1
ATOM 4544 N N . GLU A 1 572 ? 7.582 -21.453 0.021 1 83.88 572 GLU A N 1
ATOM 4545 C CA . GLU A 1 572 ? 7.973 -21.781 -1.351 1 83.88 572 GLU A CA 1
ATOM 4546 C C . GLU A 1 572 ? 8.094 -20.516 -2.195 1 83.88 572 GLU A C 1
ATOM 4548 O O . GLU A 1 572 ? 7.152 -19.719 -2.283 1 83.88 572 GLU A O 1
ATOM 4553 N N . VAL A 1 573 ? 9.234 -20.344 -2.68 1 87.88 573 VAL A N 1
ATOM 4554 C CA . VAL A 1 573 ? 9.539 -19.219 -3.561 1 87.88 573 VAL A CA 1
ATOM 4555 C C . VAL A 1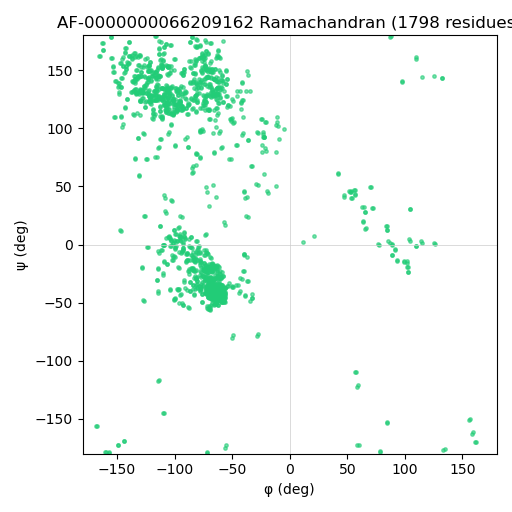 573 ? 10.016 -19.734 -4.914 1 87.88 573 VAL A C 1
ATOM 4557 O O . VAL A 1 573 ? 10.719 -20.75 -4.984 1 87.88 573 VAL A O 1
ATOM 4560 N N . LEU A 1 574 ? 9.617 -19.078 -5.922 1 91 574 LEU A N 1
ATOM 4561 C CA . LEU A 1 574 ? 10.055 -19.469 -7.258 1 91 574 LEU A CA 1
ATOM 4562 C C . LEU A 1 574 ? 11.086 -18.484 -7.797 1 91 574 LEU A C 1
ATOM 4564 O O . LEU A 1 574 ? 11.078 -17.312 -7.438 1 91 574 LEU A O 1
ATOM 4568 N N . ASN A 1 575 ? 11.953 -18.969 -8.516 1 91.69 575 ASN A N 1
ATOM 4569 C CA . ASN A 1 575 ? 12.875 -18.188 -9.328 1 91.69 575 ASN A CA 1
ATOM 4570 C C . ASN A 1 575 ? 12.633 -18.391 -10.82 1 91.69 575 ASN A C 1
ATOM 4572 O O . ASN A 1 575 ? 11.836 -19.25 -11.203 1 91.69 575 ASN A O 1
ATOM 4576 N N . LEU A 1 576 ? 13.25 -17.578 -11.625 1 94.31 576 LEU A N 1
ATOM 4577 C CA . LEU A 1 576 ? 13.078 -17.688 -13.07 1 94.31 576 LEU A CA 1
ATOM 4578 C C . LEU A 1 576 ? 14.383 -18.078 -13.75 1 94.31 576 LEU A C 1
ATOM 4580 O O . LEU A 1 576 ? 15.453 -17.625 -13.352 1 94.31 576 LEU A O 1
ATOM 4584 N N . LEU A 1 577 ? 14.281 -18.969 -14.695 1 94.19 577 LEU A N 1
ATOM 4585 C CA . LEU A 1 577 ? 15.422 -19.266 -15.562 1 94.19 577 LEU A CA 1
ATOM 4586 C C . LEU A 1 577 ? 15.789 -18.062 -16.406 1 94.19 577 LEU A C 1
ATOM 4588 O O . LEU A 1 577 ? 14.93 -17.219 -16.719 1 94.19 577 LEU A O 1
ATOM 4592 N N . THR A 1 578 ? 17.031 -17.969 -16.75 1 93.12 578 THR A N 1
ATOM 4593 C CA . THR A 1 578 ? 17.438 -16.969 -17.734 1 93.12 578 THR A CA 1
ATOM 4594 C C . THR A 1 578 ? 16.969 -17.375 -19.125 1 93.12 578 THR A C 1
ATOM 4596 O O . THR A 1 578 ? 16.578 -18.516 -19.359 1 93.12 578 THR A O 1
ATOM 4599 N N . ALA A 1 579 ? 17.031 -16.422 -20.062 1 93.06 579 ALA A N 1
ATOM 4600 C CA . ALA A 1 579 ? 16.625 -16.703 -21.438 1 93.06 579 ALA A CA 1
ATOM 4601 C C . ALA A 1 579 ? 17.5 -17.797 -22.047 1 93.06 579 ALA A C 1
ATOM 4603 O O . ALA A 1 579 ? 17 -18.672 -22.766 1 93.06 579 ALA A O 1
ATOM 4604 N N . GLN A 1 580 ? 18.781 -17.797 -21.734 1 91.69 580 GLN A N 1
ATOM 4605 C CA . GLN A 1 580 ? 19.719 -18.766 -22.266 1 91.69 580 GLN A CA 1
ATOM 4606 C C . GLN A 1 580 ? 19.438 -20.156 -21.719 1 91.69 580 GLN A C 1
ATOM 4608 O O . GLN A 1 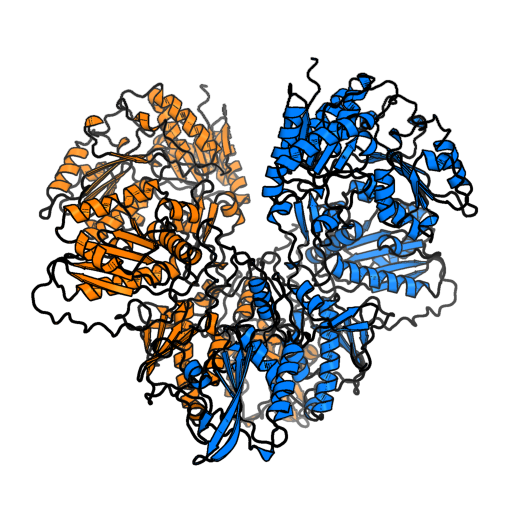580 ? 19.484 -21.156 -22.453 1 91.69 580 GLN A O 1
ATOM 4613 N N . GLN A 1 581 ? 19.234 -20.219 -20.484 1 93.12 581 GLN A N 1
ATOM 4614 C CA . GLN A 1 581 ? 18.906 -21.5 -19.875 1 93.12 581 GLN A CA 1
ATOM 4615 C C . GLN A 1 581 ? 17.625 -22.078 -20.453 1 93.12 581 GLN A C 1
ATOM 4617 O O . GLN A 1 581 ? 17.562 -23.281 -20.75 1 93.12 581 GLN A O 1
ATOM 4622 N N . TYR A 1 582 ? 16.672 -21.25 -20.609 1 94.31 582 TYR A N 1
ATOM 4623 C CA . TYR A 1 582 ? 15.398 -21.703 -21.141 1 94.31 582 TYR A CA 1
ATOM 4624 C C . TYR A 1 582 ? 15.539 -22.219 -22.562 1 94.31 582 TYR A C 1
ATOM 4626 O O . TYR A 1 582 ? 14.891 -23.188 -22.953 1 94.31 582 TYR A O 1
ATOM 4634 N N . GLU A 1 583 ? 16.312 -21.594 -23.344 1 90.75 583 GLU A N 1
ATOM 4635 C CA . GLU A 1 583 ? 16.531 -22.016 -24.719 1 90.75 583 GLU A CA 1
ATOM 4636 C C . GLU A 1 583 ? 17.125 -23.422 -24.781 1 90.75 583 GLU A C 1
ATOM 4638 O O . GLU A 1 583 ? 16.719 -24.234 -25.625 1 90.75 583 GLU A O 1
ATOM 4643 N N . ILE A 1 584 ? 18.047 -23.672 -23.891 1 90.12 584 ILE A N 1
ATOM 4644 C CA . ILE A 1 584 ? 18.656 -25 -23.828 1 90.12 584 ILE A CA 1
ATOM 4645 C C . ILE A 1 584 ? 17.625 -26.016 -23.328 1 90.12 584 ILE A C 1
ATOM 4647 O O . ILE A 1 584 ? 17.5 -27.109 -23.875 1 90.12 584 ILE A O 1
ATOM 4651 N N . PHE A 1 585 ? 16.938 -25.609 -22.422 1 91 585 PHE A N 1
ATOM 4652 C CA . PHE A 1 585 ? 15.938 -26.469 -21.797 1 91 585 PHE A CA 1
ATOM 4653 C C . PHE A 1 585 ? 14.844 -26.812 -22.797 1 91 585 PHE A C 1
ATOM 4655 O O . PHE A 1 585 ? 14.312 -27.938 -22.781 1 91 585 PHE A O 1
ATOM 4662 N N . SER A 1 586 ? 14.5 -25.875 -23.641 1 88.06 586 SER A N 1
ATOM 4663 C CA . SER A 1 586 ? 13.375 -26.031 -24.562 1 88.06 586 SER A CA 1
ATOM 4664 C C . SER A 1 586 ? 13.758 -26.891 -25.766 1 88.06 586 SER A C 1
ATOM 4666 O O . SER A 1 586 ? 12.898 -27.266 -26.562 1 88.06 586 SER A O 1
ATOM 4668 N N . ARG A 1 587 ? 14.945 -27.328 -25.844 1 81.75 587 ARG A N 1
ATOM 4669 C CA . ARG A 1 587 ? 15.383 -28.156 -26.953 1 81.75 587 ARG A CA 1
ATOM 4670 C C . ARG A 1 587 ? 14.734 -29.547 -26.891 1 81.75 587 ARG A C 1
ATOM 4672 O O . ARG A 1 587 ? 14.469 -30.062 -25.797 1 81.75 587 ARG A O 1
ATOM 4679 N N . SER A 1 588 ? 14.617 -30.047 -28.047 1 82 588 SER A N 1
ATOM 4680 C CA . SER A 1 588 ? 14.008 -31.359 -28.141 1 82 588 SER A CA 1
ATOM 4681 C C . SER A 1 588 ? 14.953 -32.438 -27.641 1 82 588 SER A C 1
ATOM 4683 O O . SER A 1 588 ? 16.094 -32.531 -28.094 1 82 588 SER A O 1
ATOM 4685 N N . LEU A 1 589 ? 14.523 -33.25 -26.766 1 85.12 589 LEU A N 1
ATOM 4686 C CA . LEU A 1 589 ? 15.32 -34.344 -26.234 1 85.12 589 LEU A CA 1
ATOM 4687 C C . LEU A 1 589 ? 15.492 -35.438 -27.297 1 85.12 589 LEU A C 1
ATOM 4689 O O . LEU A 1 589 ? 16.531 -36.094 -27.344 1 85.12 589 LEU A O 1
ATOM 4693 N N . ARG A 1 590 ? 14.539 -35.594 -28.125 1 82.44 590 ARG A N 1
ATOM 4694 C CA . ARG A 1 590 ? 14.594 -36.656 -29.125 1 82.44 590 ARG A CA 1
ATOM 4695 C C . ARG A 1 590 ? 15.594 -36.312 -30.234 1 82.44 590 ARG A C 1
ATOM 4697 O O . ARG A 1 590 ? 16.234 -37.188 -30.781 1 82.44 590 ARG A O 1
ATOM 4704 N N . LYS A 1 591 ? 15.742 -35.062 -30.438 1 82 591 LYS A N 1
ATOM 4705 C CA . LYS A 1 591 ? 16.703 -34.625 -31.438 1 82 591 LYS A CA 1
ATOM 4706 C C . LYS A 1 591 ? 18.094 -34.469 -30.844 1 82 591 LYS A C 1
ATOM 4708 O O . LYS A 1 591 ? 19.094 -34.531 -31.578 1 82 591 LYS A O 1
ATOM 4713 N N . ASN A 1 592 ? 18.094 -34.312 -29.531 1 86.5 592 ASN A N 1
ATOM 4714 C CA . ASN A 1 592 ? 19.359 -34.125 -28.828 1 86.5 592 ASN A CA 1
ATOM 4715 C C . ASN A 1 592 ? 19.547 -35.156 -27.719 1 86.5 592 ASN A C 1
ATOM 4717 O O . ASN A 1 592 ? 19.625 -34.812 -26.547 1 86.5 592 ASN A O 1
ATOM 4721 N N . ARG A 1 593 ? 19.828 -36.312 -28.125 1 90 593 ARG A N 1
ATOM 4722 C CA . ARG A 1 593 ? 19.938 -37.406 -27.172 1 90 593 ARG A CA 1
ATOM 4723 C C . ARG A 1 593 ? 21.266 -37.344 -26.406 1 90 593 ARG A C 1
ATOM 4725 O O . ARG A 1 593 ? 21.344 -37.75 -25.25 1 90 593 ARG A O 1
ATOM 4732 N N . GLU A 1 594 ? 22.297 -36.938 -27.078 1 92 594 GLU A N 1
ATOM 4733 C CA . GLU A 1 594 ? 23.578 -36.625 -26.453 1 92 594 GLU A CA 1
ATOM 4734 C C . GLU A 1 594 ? 23.938 -35.156 -26.562 1 92 594 GLU A C 1
ATOM 4736 O O . GLU A 1 594 ? 23.844 -34.562 -27.641 1 92 594 GLU A O 1
ATOM 4741 N N . LEU A 1 595 ? 24.25 -34.562 -25.453 1 94.06 595 LEU A N 1
ATOM 4742 C CA . LEU A 1 595 ? 24.547 -33.156 -25.453 1 94.06 595 LEU A CA 1
ATOM 4743 C C . LEU A 1 595 ? 25.562 -32.781 -24.391 1 94.06 595 LEU A C 1
ATOM 4745 O O . LEU A 1 595 ? 25.5 -33.281 -23.266 1 94.06 595 LEU A O 1
ATOM 4749 N N . PHE A 1 596 ? 26.625 -32.031 -24.781 1 95 596 PHE A N 1
ATOM 4750 C CA . PHE A 1 596 ? 27.578 -31.453 -23.859 1 95 596 PHE A CA 1
ATOM 4751 C C . PHE A 1 596 ? 27.219 -30.016 -23.531 1 95 596 PHE A C 1
ATOM 4753 O O . PHE A 1 596 ? 27.062 -29.188 -24.438 1 95 596 PHE A O 1
ATOM 4760 N N . VAL A 1 597 ? 27.031 -29.703 -22.281 1 94.88 597 VAL A N 1
ATOM 4761 C CA . VAL A 1 597 ? 26.719 -28.344 -21.875 1 94.88 597 VAL A CA 1
ATOM 4762 C C . VAL A 1 597 ? 27.906 -27.75 -21.109 1 94.88 597 VAL A C 1
ATOM 4764 O O . VAL A 1 597 ? 28.141 -28.094 -19.953 1 94.88 597 VAL A O 1
ATOM 4767 N N . HIS A 1 598 ? 28.594 -26.828 -21.75 1 93.94 598 HIS A N 1
ATOM 4768 C CA . HIS A 1 598 ? 29.688 -26.094 -21.125 1 93.94 598 HIS A CA 1
ATOM 4769 C C . HIS A 1 598 ? 29.172 -24.844 -20.406 1 93.94 598 HIS A C 1
ATOM 4771 O O . HIS A 1 598 ? 28.672 -23.922 -21.047 1 93.94 598 HIS A O 1
ATOM 4777 N N . GLY A 1 599 ? 29.25 -24.844 -19.109 1 93.38 599 GLY A N 1
ATOM 4778 C CA . GLY A 1 599 ? 28.766 -23.688 -18.359 1 93.38 599 GLY A CA 1
ATOM 4779 C C . GLY A 1 599 ? 29.828 -23.078 -17.469 1 93.38 599 GLY A C 1
ATOM 4780 O O . GLY A 1 599 ? 30.641 -23.781 -16.859 1 93.38 599 GLY A O 1
ATOM 4781 N N . LEU A 1 600 ? 29.828 -21.734 -17.359 1 92.75 600 LEU A N 1
ATOM 4782 C CA . LEU A 1 600 ? 30.75 -21.016 -16.469 1 92.75 600 LEU A CA 1
ATOM 4783 C C . LEU A 1 600 ? 30.375 -21.234 -15.016 1 92.75 600 LEU A C 1
ATOM 4785 O O . LEU A 1 600 ? 29.281 -21.734 -14.719 1 92.75 600 LEU A O 1
ATOM 4789 N N . PRO A 1 601 ? 31.297 -20.906 -14.125 1 91 601 PRO A N 1
ATOM 4790 C CA . PRO A 1 601 ? 30.969 -21.062 -12.711 1 91 601 PRO A CA 1
ATOM 4791 C C . PRO A 1 601 ? 29.781 -20.203 -12.281 1 91 601 PRO A C 1
ATOM 4793 O O . PRO A 1 601 ? 29.703 -19.016 -12.625 1 91 601 PRO A O 1
ATOM 4796 N N . GLY A 1 602 ? 28.797 -20.875 -11.68 1 89.62 602 GLY A N 1
ATOM 4797 C CA . GLY A 1 602 ? 27.656 -20.141 -11.172 1 89.62 602 GLY A CA 1
ATOM 4798 C C . GLY A 1 602 ? 26.609 -19.875 -12.234 1 89.62 602 GLY A C 1
ATOM 4799 O O . GLY A 1 602 ? 25.703 -19.062 -12.039 1 89.62 602 GLY A O 1
ATOM 4800 N N . SER A 1 603 ? 26.641 -20.484 -13.383 1 91.19 603 SER A N 1
ATOM 4801 C CA . SER A 1 603 ? 25.703 -20.266 -14.477 1 91.19 603 SER A CA 1
ATOM 4802 C C . SER A 1 603 ? 24.406 -21.062 -14.273 1 91.19 603 SER A C 1
ATOM 4804 O O . SER A 1 603 ? 23.438 -20.859 -15 1 91.19 603 SER A O 1
ATOM 4806 N N . GLY A 1 604 ? 24.328 -22.062 -13.375 1 90.25 604 GLY A N 1
ATOM 4807 C CA . GLY A 1 604 ? 23.109 -22.781 -13.047 1 90.25 604 GLY A CA 1
ATOM 4808 C C . GLY A 1 604 ? 23.047 -24.172 -13.664 1 90.25 604 GLY A C 1
ATOM 4809 O O . GLY A 1 604 ? 21.969 -24.688 -13.953 1 90.25 604 GLY A O 1
ATOM 4810 N N . LYS A 1 605 ? 24.094 -24.828 -13.859 1 93.38 605 LYS A N 1
ATOM 4811 C CA . LYS A 1 605 ? 24.172 -26.156 -14.477 1 93.38 605 LYS A CA 1
ATOM 4812 C C . LYS A 1 605 ? 23.391 -27.188 -13.672 1 93.38 605 LYS A C 1
ATOM 4814 O O . LYS A 1 605 ? 22.656 -28 -14.242 1 93.38 605 LYS A O 1
ATOM 4819 N N . THR A 1 606 ? 23.562 -27.156 -12.375 1 90.19 606 THR A N 1
ATOM 4820 C CA . THR A 1 606 ? 22.891 -28.141 -11.523 1 90.19 606 THR A CA 1
ATOM 4821 C C . THR A 1 606 ? 21.375 -27.969 -11.602 1 90.19 606 THR A C 1
ATOM 4823 O O . THR A 1 606 ? 20.641 -28.953 -11.641 1 90.19 606 THR A O 1
ATOM 4826 N N . ILE A 1 607 ? 20.906 -26.797 -11.641 1 89.75 607 ILE A N 1
ATOM 4827 C CA . ILE A 1 607 ? 19.484 -26.516 -11.773 1 89.75 607 ILE A CA 1
ATOM 4828 C C . ILE A 1 607 ? 18.969 -27.047 -13.109 1 89.75 607 ILE A C 1
ATOM 4830 O O . ILE A 1 607 ? 17.891 -27.656 -13.18 1 89.75 607 ILE A O 1
ATOM 4834 N N . MET A 1 608 ? 19.734 -26.797 -14.102 1 93.06 608 MET A N 1
ATOM 4835 C CA . MET A 1 608 ? 19.375 -27.281 -15.438 1 93.06 608 MET A CA 1
ATOM 4836 C C . MET A 1 608 ? 19.297 -28.797 -15.461 1 93.06 608 MET A C 1
ATOM 4838 O O . MET A 1 608 ? 18.406 -29.375 -16.078 1 93.06 608 MET A O 1
ATOM 4842 N N . ALA A 1 609 ? 20.25 -29.391 -14.812 1 93.56 609 ALA A N 1
ATOM 4843 C CA . ALA A 1 609 ? 20.266 -30.859 -14.75 1 93.56 609 ALA A CA 1
ATOM 4844 C C . ALA A 1 609 ? 18.984 -31.391 -14.109 1 93.56 609 ALA A C 1
ATOM 4846 O O . ALA A 1 609 ? 18.406 -32.344 -14.594 1 93.56 609 ALA A O 1
ATOM 4847 N N . MET A 1 610 ? 18.609 -30.812 -13.117 1 92.12 610 MET A N 1
ATOM 4848 C CA . MET A 1 610 ? 17.391 -31.219 -12.43 1 92.12 610 MET A CA 1
ATOM 4849 C C . MET A 1 610 ? 16.172 -31.047 -13.32 1 92.12 610 MET A C 1
ATOM 4851 O O . MET A 1 610 ? 15.328 -31.938 -13.406 1 92.12 610 MET A O 1
ATOM 4855 N N . LYS A 1 611 ? 16.062 -29.938 -13.984 1 92.31 611 LYS A N 1
ATOM 4856 C CA . LYS A 1 611 ? 14.914 -29.656 -14.844 1 92.31 611 LYS A CA 1
ATOM 4857 C C . LYS A 1 611 ? 14.852 -30.625 -16.016 1 92.31 611 LYS A C 1
ATOM 4859 O O . LYS A 1 611 ? 13.766 -31.031 -16.438 1 92.31 611 LYS A O 1
ATOM 4864 N N . ILE A 1 612 ? 15.992 -30.953 -16.531 1 93.44 612 ILE A N 1
ATOM 4865 C CA . ILE A 1 612 ? 16.031 -31.859 -17.672 1 93.44 612 ILE A CA 1
ATOM 4866 C C . ILE A 1 612 ? 15.594 -33.25 -17.25 1 93.44 612 ILE A C 1
ATOM 4868 O O . ILE A 1 612 ? 14.953 -33.969 -18.016 1 93.44 612 ILE A O 1
ATOM 4872 N N . MET A 1 613 ? 15.984 -33.656 -16.094 1 94.25 613 MET A N 1
ATOM 4873 C CA . MET A 1 613 ? 15.57 -34.969 -15.609 1 94.25 613 MET A CA 1
ATOM 4874 C C . MET A 1 613 ? 14.055 -35.062 -15.469 1 94.25 613 MET A C 1
ATOM 4876 O O . MET A 1 613 ? 13.445 -36.062 -15.797 1 94.25 613 MET A O 1
ATOM 4880 N N . GLU A 1 614 ? 13.492 -33.969 -14.992 1 91.94 614 GLU A N 1
ATOM 4881 C CA . GLU A 1 614 ? 12.031 -33.938 -14.93 1 91.94 614 GLU A CA 1
ATOM 4882 C C . GLU A 1 614 ? 11.414 -34 -16.328 1 91.94 614 GLU A C 1
ATOM 4884 O O . GLU A 1 614 ? 10.406 -34.688 -16.531 1 91.94 614 GLU A O 1
ATOM 4889 N N . LYS A 1 615 ? 11.977 -33.281 -17.188 1 93.12 615 LYS A N 1
ATOM 4890 C CA . LYS A 1 615 ? 11.516 -33.312 -18.578 1 93.12 615 LYS A CA 1
ATOM 4891 C C . LYS A 1 615 ? 11.633 -34.719 -19.172 1 93.12 615 LYS A C 1
ATOM 4893 O O . LYS A 1 615 ? 10.742 -35.156 -19.891 1 93.12 615 LYS A O 1
ATOM 4898 N N . ILE A 1 616 ? 12.734 -35.438 -18.906 1 93.38 616 ILE A N 1
ATOM 4899 C CA . ILE A 1 616 ? 12.945 -36.812 -19.406 1 93.38 616 ILE A CA 1
ATOM 4900 C C . ILE A 1 616 ? 11.844 -37.719 -18.891 1 93.38 616 ILE A C 1
ATOM 4902 O O . ILE A 1 616 ? 11.289 -38.531 -19.656 1 93.38 616 ILE A O 1
ATOM 4906 N N . ARG A 1 617 ? 11.555 -37.594 -17.703 1 92.62 617 ARG A N 1
ATOM 4907 C CA . ARG A 1 617 ? 10.5 -38.406 -17.094 1 92.62 617 ARG A CA 1
ATOM 4908 C C . ARG A 1 617 ? 9.18 -38.219 -17.828 1 92.62 617 ARG A C 1
ATOM 4910 O O . ARG A 1 617 ? 8.469 -39.188 -18.094 1 92.62 617 ARG A O 1
ATOM 4917 N N . ASN A 1 618 ? 8.836 -37.062 -18.219 1 91.31 618 ASN A N 1
ATOM 4918 C CA . ASN A 1 618 ? 7.547 -36.719 -18.828 1 91.31 618 ASN A CA 1
ATOM 4919 C C . ASN A 1 618 ? 7.523 -37.094 -20.312 1 91.31 618 ASN A C 1
ATOM 4921 O O . ASN A 1 618 ? 6.492 -37.5 -20.844 1 91.31 618 ASN A O 1
ATOM 4925 N N . VAL A 1 619 ? 8.609 -36.906 -20.953 1 90.81 619 VAL A N 1
ATOM 4926 C CA . VAL A 1 619 ? 8.68 -37.188 -22.375 1 90.81 619 VAL A CA 1
ATOM 4927 C C . VAL A 1 619 ? 8.672 -38.688 -22.625 1 90.81 619 VAL A C 1
ATOM 4929 O O . VAL A 1 619 ? 7.961 -39.188 -23.516 1 90.81 619 VAL A O 1
ATOM 4932 N N . PHE A 1 620 ? 9.422 -39.438 -21.812 1 89.56 620 PHE A N 1
ATOM 4933 C CA . PHE A 1 620 ? 9.609 -40.875 -22.094 1 89.56 620 PHE A CA 1
ATOM 4934 C C . PHE A 1 620 ? 8.773 -41.719 -21.141 1 89.56 620 PHE A C 1
ATOM 4936 O O . PHE A 1 620 ? 8.875 -42.938 -21.141 1 89.56 620 PHE A O 1
ATOM 4943 N N . HIS A 1 621 ? 7.949 -41.125 -20.344 1 88.56 621 HIS A N 1
ATOM 4944 C CA . HIS A 1 621 ? 7.07 -41.844 -19.422 1 88.56 621 HIS A CA 1
ATOM 4945 C C . HIS A 1 621 ? 7.848 -42.844 -18.562 1 88.56 621 HIS A C 1
ATOM 4947 O O . HIS A 1 621 ? 7.477 -44 -18.469 1 88.56 621 HIS A O 1
ATOM 4953 N N . CYS A 1 622 ? 8.953 -42.344 -18.078 1 88.06 622 CYS A N 1
ATOM 4954 C CA . CYS A 1 622 ? 9.758 -43.281 -17.281 1 88.06 622 CYS A CA 1
ATOM 4955 C C . CYS A 1 622 ? 9.758 -42.875 -15.812 1 88.06 622 CYS A C 1
ATOM 4957 O O . CYS A 1 622 ? 9.461 -41.719 -15.477 1 88.06 622 CYS A O 1
ATOM 4959 N N . GLU A 1 623 ? 9.984 -43.875 -14.977 1 90.19 623 GLU A N 1
ATOM 4960 C CA . GLU A 1 623 ? 10.062 -43.625 -13.539 1 90.19 623 GLU A CA 1
ATOM 4961 C C . GLU A 1 623 ? 11.406 -43 -13.156 1 90.19 623 GLU A C 1
ATOM 4963 O O . GLU A 1 623 ? 12.375 -43.094 -13.906 1 90.19 623 GLU A O 1
ATOM 4968 N N . ALA A 1 624 ? 11.422 -42.438 -12.047 1 91.06 624 ALA A N 1
ATOM 4969 C CA . ALA A 1 624 ? 12.609 -41.75 -11.562 1 91.06 624 ALA A CA 1
ATOM 4970 C C . ALA A 1 624 ? 13.797 -42.688 -11.453 1 91.06 624 ALA A C 1
ATOM 4972 O O . ALA A 1 624 ? 14.945 -42.281 -11.688 1 91.06 624 ALA A O 1
ATOM 4973 N N . HIS A 1 625 ? 13.555 -43.969 -11.219 1 90 625 HIS A N 1
ATOM 4974 C CA . HIS A 1 625 ? 14.648 -44.906 -10.969 1 90 625 HIS A CA 1
ATOM 4975 C C . HIS A 1 625 ? 15.312 -45.344 -12.273 1 90 625 HIS A C 1
ATOM 4977 O O . HIS A 1 625 ? 16.406 -45.906 -12.258 1 90 625 HIS A O 1
ATOM 4983 N N . ARG A 1 626 ? 14.75 -44.969 -13.375 1 92.19 626 ARG A N 1
ATOM 4984 C CA . ARG A 1 626 ? 15.328 -45.312 -14.672 1 92.19 626 ARG A CA 1
ATOM 4985 C C . ARG A 1 626 ? 16.234 -44.188 -15.18 1 92.19 626 ARG A C 1
ATOM 4987 O O . ARG A 1 626 ? 16.844 -44.312 -16.234 1 92.19 626 ARG A O 1
ATOM 4994 N N . ILE A 1 627 ? 16.281 -43.094 -14.484 1 94.88 627 ILE A N 1
ATOM 4995 C CA . ILE A 1 627 ? 17.156 -41.969 -14.781 1 94.88 627 ILE A CA 1
ATOM 4996 C C . ILE A 1 627 ? 18.297 -41.938 -13.773 1 94.88 627 ILE A C 1
ATOM 4998 O O . ILE A 1 627 ? 18.062 -41.938 -12.562 1 94.88 627 ILE A O 1
ATOM 5002 N N . LEU A 1 628 ? 19.484 -41.906 -14.297 1 96.31 628 LEU A N 1
ATOM 5003 C CA . LEU A 1 628 ? 20.641 -41.906 -13.414 1 96.31 628 LEU A CA 1
ATOM 5004 C C . LEU A 1 628 ? 21.375 -40.562 -13.453 1 96.31 628 LEU A C 1
ATOM 5006 O O . LEU A 1 628 ? 21.641 -40.031 -14.531 1 96.31 628 LEU A O 1
ATOM 5010 N N . TYR A 1 629 ? 21.562 -40.031 -12.305 1 97 629 TYR A N 1
ATOM 5011 C CA . TYR A 1 629 ? 22.406 -38.844 -12.102 1 97 629 TYR A CA 1
ATOM 5012 C C . TYR A 1 629 ? 23.766 -39.25 -11.539 1 97 629 TYR A C 1
ATOM 5014 O O . TYR A 1 629 ? 23.844 -39.938 -10.516 1 97 629 TYR A O 1
ATOM 5022 N N . VAL A 1 630 ? 24.859 -38.781 -12.172 1 97.31 630 VAL A N 1
ATOM 5023 C CA . VAL A 1 630 ? 26.203 -39.188 -11.734 1 97.31 630 VAL A CA 1
ATOM 5024 C C . VAL A 1 630 ? 27.031 -37.938 -11.43 1 97.31 630 VAL A C 1
ATOM 5026 O O . VAL A 1 630 ? 27.016 -36.969 -12.203 1 97.31 630 VAL A O 1
ATOM 5029 N N . CYS A 1 631 ? 27.625 -37.938 -10.32 1 95.81 631 CYS A N 1
ATOM 5030 C CA . CYS A 1 631 ? 28.531 -36.875 -9.914 1 95.81 631 CYS A CA 1
ATOM 5031 C C . CYS A 1 631 ? 29.75 -37.438 -9.203 1 95.81 631 CYS A C 1
ATOM 5033 O O . CYS A 1 631 ? 29.859 -38.625 -9 1 95.81 631 CYS A O 1
ATOM 5035 N N . GLU A 1 632 ? 30.703 -36.594 -8.883 1 93.5 632 GLU A N 1
ATOM 5036 C CA . GLU A 1 632 ? 31.953 -37.062 -8.305 1 93.5 632 GLU A CA 1
ATOM 5037 C C . GLU A 1 632 ? 31.859 -37.188 -6.789 1 93.5 632 GLU A C 1
ATOM 5039 O O . GLU A 1 632 ? 32.406 -38.094 -6.191 1 93.5 632 GLU A O 1
ATOM 5044 N N . ASN A 1 633 ? 31.172 -36.188 -6.191 1 91.69 633 ASN A N 1
ATOM 5045 C CA . ASN A 1 633 ? 31.234 -36.094 -4.738 1 91.69 633 ASN A CA 1
ATOM 5046 C C . ASN A 1 633 ? 29.938 -36.562 -4.09 1 91.69 633 ASN A C 1
ATOM 5048 O O . ASN A 1 633 ? 28.859 -36.406 -4.664 1 91.69 633 ASN A O 1
ATOM 5052 N N . GLN A 1 634 ? 30.016 -37.031 -2.881 1 92.25 634 GLN A N 1
ATOM 5053 C CA . GLN A 1 634 ? 28.906 -37.625 -2.148 1 92.25 634 GLN A CA 1
ATOM 5054 C C . GLN A 1 634 ? 27.922 -36.531 -1.693 1 92.25 634 GLN A C 1
ATOM 5056 O O . GLN A 1 634 ? 26.703 -36.75 -1.738 1 92.25 634 GLN A O 1
ATOM 5061 N N . PRO A 1 635 ? 28.406 -35.406 -1.221 1 91.5 635 PRO A N 1
ATOM 5062 C CA . PRO A 1 635 ? 27.438 -34.406 -0.763 1 91.5 635 PRO A CA 1
ATOM 5063 C C . PRO A 1 635 ? 26.469 -34 -1.863 1 91.5 635 PRO A C 1
ATOM 5065 O O . PRO A 1 635 ? 25.266 -33.844 -1.613 1 91.5 635 PRO A O 1
ATOM 5068 N N . LEU A 1 636 ? 27 -33.719 -3.033 1 92 636 LEU A N 1
ATOM 5069 C CA . LEU A 1 636 ? 26.125 -33.344 -4.145 1 92 636 LEU A CA 1
ATOM 5070 C C . LEU A 1 636 ? 25.156 -34.5 -4.488 1 92 636 LEU A C 1
ATOM 5072 O O . LEU A 1 636 ? 24 -34.25 -4.805 1 92 636 LEU A O 1
ATOM 5076 N N . ARG A 1 637 ? 25.672 -35.688 -4.43 1 94.44 637 ARG A N 1
ATOM 5077 C CA . ARG A 1 637 ? 24.812 -36.875 -4.641 1 94.44 637 ARG A CA 1
ATOM 5078 C C . ARG A 1 637 ? 23.656 -36.875 -3.656 1 94.44 637 ARG A C 1
ATOM 5080 O O . ARG A 1 637 ? 22.516 -37.125 -4.047 1 94.44 637 ARG A O 1
ATOM 5087 N N . ASN A 1 638 ? 23.953 -36.688 -2.422 1 91.44 638 ASN A N 1
ATOM 5088 C CA . ASN A 1 638 ? 22.922 -36.688 -1.392 1 91.44 638 ASN A CA 1
ATOM 5089 C C . ASN A 1 638 ? 21.922 -35.562 -1.616 1 91.44 638 ASN A C 1
ATOM 5091 O O . ASN A 1 638 ? 20.719 -35.719 -1.405 1 91.44 638 ASN A O 1
ATOM 5095 N N . PHE A 1 639 ? 22.438 -34.531 -1.979 1 88.31 639 PHE A N 1
ATOM 5096 C CA . PHE A 1 639 ? 21.609 -33.375 -2.232 1 88.31 639 PHE A CA 1
ATOM 5097 C C . PHE A 1 639 ? 20.578 -33.656 -3.32 1 88.31 639 PHE A C 1
ATOM 5099 O O . PHE A 1 639 ? 19.406 -33.281 -3.184 1 88.31 639 PHE A O 1
ATOM 5106 N N . ILE A 1 640 ? 20.969 -34.219 -4.402 1 90.94 640 ILE A N 1
ATOM 5107 C CA . ILE A 1 640 ? 20.094 -34.5 -5.531 1 90.94 640 ILE A CA 1
ATOM 5108 C C . ILE A 1 640 ? 19.172 -35.656 -5.176 1 90.94 640 ILE A C 1
ATOM 5110 O O . ILE A 1 640 ? 18 -35.688 -5.586 1 90.94 640 ILE A O 1
ATOM 5114 N N . SER A 1 641 ? 19.672 -36.594 -4.445 1 90.56 641 SER A N 1
ATOM 5115 C CA . SER A 1 641 ? 18.875 -37.75 -4.047 1 90.56 641 SER A CA 1
ATOM 5116 C C . SER A 1 641 ? 17.672 -37.344 -3.199 1 90.56 641 SER A C 1
ATOM 5118 O O . SER A 1 641 ? 16.625 -38 -3.24 1 90.56 641 SER A O 1
ATOM 5120 N N . ASP A 1 642 ? 17.875 -36.406 -2.424 1 86.56 642 ASP A N 1
ATOM 5121 C CA . ASP A 1 642 ? 16.828 -35.906 -1.535 1 86.56 642 ASP A CA 1
ATOM 5122 C C . ASP A 1 642 ? 15.656 -35.344 -2.332 1 86.56 642 ASP A C 1
ATOM 5124 O O . ASP A 1 642 ? 14.539 -35.219 -1.817 1 86.56 642 ASP A O 1
ATOM 5128 N N . ARG A 1 643 ? 15.82 -35.062 -3.525 1 85.12 643 ARG A N 1
ATOM 5129 C CA . ARG A 1 643 ? 14.766 -34.469 -4.344 1 85.12 643 ARG A CA 1
ATOM 5130 C C . ARG A 1 643 ? 13.906 -35.531 -4.988 1 85.12 643 ARG A C 1
ATOM 5132 O O . ARG A 1 643 ? 12.805 -35.25 -5.473 1 85.12 643 ARG A O 1
ATOM 5139 N N . ASN A 1 644 ? 14.266 -36.75 -5.008 1 86.81 644 ASN A N 1
ATOM 5140 C CA . ASN A 1 644 ? 13.523 -37.938 -5.477 1 86.81 644 ASN A CA 1
ATOM 5141 C C . ASN A 1 644 ? 13.094 -37.781 -6.93 1 86.81 644 ASN A C 1
ATOM 5143 O O . ASN A 1 644 ? 11.945 -38.062 -7.277 1 86.81 644 ASN A O 1
ATOM 5147 N N . ILE A 1 645 ? 13.977 -37.281 -7.738 1 89.94 645 ILE A N 1
ATOM 5148 C CA . ILE A 1 645 ? 13.664 -37.094 -9.148 1 89.94 645 ILE A CA 1
ATOM 5149 C C . ILE A 1 645 ? 14.438 -38.094 -9.992 1 89.94 645 ILE A C 1
ATOM 5151 O O . ILE A 1 645 ? 14.164 -38.281 -11.18 1 89.94 645 ILE A O 1
ATOM 5155 N N . CYS A 1 646 ? 15.445 -38.719 -9.383 1 93.19 646 CYS A N 1
ATOM 5156 C CA . CYS A 1 646 ? 16.297 -39.688 -10.07 1 93.19 646 CYS A CA 1
ATOM 5157 C C . CYS A 1 646 ? 17.062 -40.531 -9.07 1 93.19 646 CYS A C 1
ATOM 5159 O O . CYS A 1 646 ? 16.875 -40.406 -7.859 1 93.19 646 CYS A O 1
ATOM 5161 N N . ARG A 1 647 ? 17.703 -41.469 -9.656 1 94.62 647 ARG A N 1
ATOM 5162 C CA . ARG A 1 647 ? 18.719 -42.156 -8.891 1 94.62 647 ARG A CA 1
ATOM 5163 C C . ARG A 1 647 ? 20.062 -41.469 -9 1 94.62 647 ARG A C 1
ATOM 5165 O O . ARG A 1 647 ? 20.578 -41.281 -10.102 1 94.62 647 ARG A O 1
ATOM 5172 N N . ALA A 1 648 ? 20.562 -41.062 -7.895 1 95.56 648 ALA A N 1
ATOM 5173 C CA . ALA A 1 648 ? 21.828 -40.344 -7.891 1 95.56 648 ALA A CA 1
ATOM 5174 C C . ALA A 1 648 ? 22.953 -41.219 -7.344 1 95.56 648 ALA A C 1
ATOM 5176 O O . ALA A 1 648 ? 22.797 -41.875 -6.316 1 95.56 648 ALA A O 1
ATOM 5177 N N . GLU A 1 649 ? 24.094 -41.25 -8.078 1 96.12 649 GLU A N 1
ATOM 5178 C CA . GLU A 1 649 ? 25.25 -42.062 -7.652 1 96.12 649 GLU A CA 1
ATOM 5179 C C . GLU A 1 649 ? 26.562 -41.312 -7.918 1 96.12 649 GLU A C 1
ATOM 5181 O O . GLU A 1 649 ? 26.609 -40.406 -8.773 1 96.12 649 GLU A O 1
ATOM 5186 N N . THR A 1 650 ? 27.562 -41.656 -7.188 1 95.56 650 THR A N 1
ATOM 5187 C CA . THR A 1 650 ? 28.891 -41.125 -7.445 1 95.56 650 THR A CA 1
ATOM 5188 C C . THR A 1 650 ? 29.547 -41.844 -8.609 1 95.56 650 THR A C 1
ATOM 5190 O O . THR A 1 650 ? 29.172 -42.969 -8.938 1 95.56 650 THR A O 1
ATOM 5193 N N . ARG A 1 651 ? 30.5 -41.25 -9.172 1 95.25 651 ARG A N 1
ATOM 5194 C CA . ARG A 1 651 ? 31.234 -41.844 -10.289 1 95.25 651 ARG A CA 1
ATOM 5195 C C . ARG A 1 651 ? 31.812 -43.219 -9.906 1 95.25 651 ARG A C 1
ATOM 5197 O O . ARG A 1 651 ? 31.75 -44.156 -10.688 1 95.25 651 ARG A O 1
ATOM 5204 N N . LYS A 1 652 ? 32.344 -43.344 -8.719 1 94.44 652 LYS A N 1
ATOM 5205 C CA . LYS A 1 652 ? 32.938 -44.562 -8.25 1 94.44 652 LYS A CA 1
ATOM 5206 C C . LYS A 1 652 ? 31.906 -45.688 -8.18 1 94.44 652 LYS A C 1
ATOM 5208 O O . LYS A 1 652 ? 32.156 -46.812 -8.641 1 94.44 652 LYS A O 1
ATOM 5213 N N . THR A 1 653 ? 30.859 -45.344 -7.633 1 95.12 653 THR A N 1
ATOM 5214 C CA . THR A 1 653 ? 29.781 -46.312 -7.555 1 95.12 653 THR A CA 1
ATOM 5215 C C . THR A 1 653 ? 29.266 -46.656 -8.945 1 95.12 653 THR A C 1
ATOM 5217 O O . THR A 1 653 ? 28.922 -47.812 -9.227 1 95.12 653 THR A O 1
ATOM 5220 N N . PHE A 1 654 ? 29.172 -45.75 -9.773 1 95.25 654 PHE A N 1
ATOM 5221 C CA . PHE A 1 654 ? 28.719 -45.938 -11.148 1 95.25 654 PHE A CA 1
ATOM 5222 C C . PHE A 1 654 ? 29.594 -46.938 -11.883 1 95.25 654 PHE A C 1
ATOM 5224 O O . PHE A 1 654 ? 29.094 -47.781 -12.625 1 95.25 654 PHE A O 1
ATOM 5231 N N . LEU A 1 655 ? 30.891 -46.844 -11.648 1 95.06 655 LEU A N 1
ATOM 5232 C CA . LEU A 1 655 ? 31.828 -47.719 -12.352 1 95.06 655 LEU A CA 1
ATOM 5233 C C . LEU A 1 655 ? 31.812 -49.125 -11.734 1 95.06 655 LEU A C 1
ATOM 5235 O O . LEU A 1 655 ? 32.031 -50.094 -12.43 1 95.06 655 LEU A O 1
ATOM 5239 N N . ARG A 1 656 ? 31.5 -49.156 -10.531 1 93.31 656 ARG A N 1
ATOM 5240 C CA . ARG A 1 656 ? 31.562 -50.406 -9.805 1 93.31 656 ARG A CA 1
ATOM 5241 C C . ARG A 1 656 ? 30.297 -51.25 -10.031 1 93.31 656 ARG A C 1
ATOM 5243 O O . ARG A 1 656 ? 30.375 -52.469 -10.188 1 93.31 656 ARG A O 1
ATOM 5250 N N . GLU A 1 657 ? 29.281 -50.594 -10.086 1 92.38 657 GLU A N 1
ATOM 5251 C CA . GLU A 1 657 ? 28 -51.312 -10.117 1 92.38 657 GLU A CA 1
ATOM 5252 C C . GLU A 1 657 ? 27.453 -51.375 -11.539 1 92.38 657 GLU A C 1
ATOM 5254 O O . GLU A 1 657 ? 27.922 -50.688 -12.43 1 92.38 657 GLU A O 1
ATOM 5259 N N . ASN A 1 658 ? 26.547 -52.375 -11.672 1 89.44 658 ASN A N 1
ATOM 5260 C CA . ASN A 1 658 ? 25.859 -52.531 -12.945 1 89.44 658 ASN A CA 1
ATOM 5261 C C . ASN A 1 658 ? 24.469 -51.875 -12.906 1 89.44 658 ASN A C 1
ATOM 5263 O O . ASN A 1 658 ? 23.766 -52 -11.906 1 89.44 658 ASN A O 1
ATOM 5267 N N . PHE A 1 659 ? 24.25 -51.125 -13.898 1 90.38 659 PHE A N 1
ATOM 5268 C CA . PHE A 1 659 ? 22.984 -50.406 -13.984 1 90.38 659 PHE A CA 1
ATOM 5269 C C . PHE A 1 659 ? 22.156 -50.875 -15.172 1 90.38 659 PHE A C 1
ATOM 5271 O O . PHE A 1 659 ? 21.922 -50.125 -16.109 1 90.38 659 PHE A O 1
ATOM 5278 N N . GLU A 1 660 ? 21.547 -52.031 -15.102 1 85.81 660 GLU A N 1
ATOM 5279 C CA . GLU A 1 660 ? 20.828 -52.688 -16.203 1 85.81 660 GLU A CA 1
ATOM 5280 C C . GLU A 1 660 ? 19.5 -51.969 -16.484 1 85.81 660 GLU A C 1
ATOM 5282 O O . GLU A 1 660 ? 19.031 -51.938 -17.609 1 85.81 660 GLU A O 1
ATOM 5287 N N . HIS A 1 661 ? 18.969 -51.375 -15.531 1 87.38 661 HIS A N 1
ATOM 5288 C CA . HIS A 1 661 ? 17.625 -50.844 -15.695 1 87.38 661 HIS A CA 1
ATOM 5289 C C . HIS A 1 661 ? 17.672 -49.375 -16.078 1 87.38 661 HIS A C 1
ATOM 5291 O O . HIS A 1 661 ? 16.641 -48.75 -16.391 1 87.38 661 HIS A O 1
ATOM 5297 N N . ILE A 1 662 ? 18.828 -48.812 -16.078 1 91.69 662 ILE A N 1
ATOM 5298 C CA . ILE A 1 662 ? 18.984 -47.375 -16.375 1 91.69 662 ILE A CA 1
ATOM 5299 C C . ILE A 1 662 ? 18.922 -47.156 -17.891 1 91.69 662 ILE A C 1
ATOM 5301 O O . ILE A 1 662 ? 19.5 -47.906 -18.656 1 91.69 662 ILE A O 1
ATOM 5305 N N . GLN A 1 663 ? 18.141 -46.125 -18.281 1 90.75 663 GLN A N 1
ATOM 5306 C CA . GLN A 1 663 ? 18.016 -45.812 -19.688 1 90.75 663 GLN A CA 1
ATOM 5307 C C . GLN A 1 663 ? 18.625 -44.438 -20 1 90.75 663 GLN A C 1
ATOM 5309 O O . GLN A 1 663 ? 19.094 -44.188 -21.109 1 90.75 663 GLN A O 1
ATOM 5314 N N . HIS A 1 664 ? 18.391 -43.531 -19.094 1 94.69 664 HIS A N 1
ATOM 5315 C CA . HIS A 1 664 ? 18.859 -42.156 -19.297 1 94.69 664 HIS A CA 1
ATOM 5316 C C . HIS A 1 664 ? 19.891 -41.781 -18.234 1 94.69 664 HIS A C 1
ATOM 5318 O O . HIS A 1 664 ? 19.781 -42.188 -17.078 1 94.69 664 HIS A O 1
ATOM 5324 N N . ILE A 1 665 ? 20.922 -41 -18.672 1 95.88 665 ILE A N 1
ATOM 5325 C CA . ILE A 1 665 ? 21.984 -40.625 -17.75 1 95.88 665 ILE A CA 1
ATOM 5326 C C . ILE A 1 665 ? 22.281 -39.156 -17.875 1 95.88 665 ILE A C 1
ATOM 5328 O O . ILE A 1 665 ? 22.391 -38.625 -18.984 1 95.88 665 ILE A O 1
ATOM 5332 N N . VAL A 1 666 ? 22.344 -38.5 -16.797 1 96.38 666 VAL A N 1
ATOM 5333 C CA . VAL A 1 666 ? 22.781 -37.094 -16.719 1 96.38 666 VAL A CA 1
ATOM 5334 C C . VAL A 1 666 ? 24.031 -37 -15.844 1 96.38 666 VAL A C 1
ATOM 5336 O O . VAL A 1 666 ? 24.047 -37.469 -14.711 1 96.38 666 VAL A O 1
ATOM 5339 N N . ILE A 1 667 ? 25.094 -36.438 -16.375 1 97.12 667 ILE A N 1
ATOM 5340 C CA . ILE A 1 667 ? 26.359 -36.312 -15.656 1 97.12 667 ILE A CA 1
ATOM 5341 C C . ILE A 1 667 ? 26.625 -34.844 -15.328 1 97.12 667 ILE A C 1
ATOM 5343 O O . ILE A 1 667 ? 26.516 -33.969 -16.203 1 97.12 667 ILE A O 1
ATOM 5347 N N . ASP A 1 668 ? 26.875 -34.562 -14.086 1 95.56 668 ASP A N 1
ATOM 5348 C CA . ASP A 1 668 ? 27.172 -33.219 -13.625 1 95.56 668 ASP A CA 1
ATOM 5349 C C . ASP A 1 668 ? 28.594 -33.094 -13.102 1 95.56 668 ASP A C 1
ATOM 5351 O O . ASP A 1 668 ? 29.156 -34.094 -12.617 1 95.56 668 ASP A O 1
ATOM 5355 N N . GLU A 1 669 ? 29.281 -31.984 -13.273 1 94.81 669 GLU A N 1
ATOM 5356 C CA . GLU A 1 669 ? 30.672 -31.719 -12.883 1 94.81 669 GLU A CA 1
ATOM 5357 C C . GLU A 1 669 ? 31.625 -32.75 -13.492 1 94.81 669 GLU A C 1
ATOM 5359 O O . GLU A 1 669 ? 32.469 -33.281 -12.789 1 94.81 669 GLU A O 1
ATOM 5364 N N . ALA A 1 670 ? 31.469 -33 -14.734 1 95.44 670 ALA A N 1
ATOM 5365 C CA . ALA A 1 670 ? 32.188 -34.062 -15.422 1 95.44 670 ALA A CA 1
ATOM 5366 C C . ALA A 1 670 ? 33.688 -33.75 -15.5 1 95.44 670 ALA A C 1
ATOM 5368 O O . ALA A 1 670 ? 34.5 -34.656 -15.617 1 95.44 670 ALA A O 1
ATOM 5369 N N . GLN A 1 671 ? 34.031 -32.438 -15.383 1 93 671 GLN A N 1
ATOM 5370 C CA . GLN A 1 671 ? 35.469 -32.062 -15.461 1 93 671 GLN A CA 1
ATOM 5371 C C . GLN A 1 671 ? 36.25 -32.656 -14.289 1 93 671 GLN A C 1
ATOM 5373 O O . GLN A 1 671 ? 37.469 -32.75 -14.344 1 93 671 GLN A O 1
ATOM 5378 N N . ASN A 1 672 ? 35.562 -33 -13.281 1 92.94 672 ASN A N 1
ATOM 5379 C CA . ASN A 1 672 ? 36.25 -33.469 -12.078 1 92.94 672 ASN A CA 1
ATOM 5380 C C . ASN A 1 672 ? 36.281 -34.969 -12.016 1 92.94 672 ASN A C 1
ATOM 5382 O O . ASN A 1 672 ? 36.781 -35.562 -11.039 1 92.94 672 ASN A O 1
ATOM 5386 N N . PHE A 1 673 ? 35.781 -35.625 -12.992 1 94.88 673 PHE A N 1
ATOM 5387 C CA . PHE A 1 673 ? 35.844 -37.062 -13.031 1 94.88 673 PHE A CA 1
ATOM 5388 C C . PHE A 1 673 ? 37.25 -37.531 -13.344 1 94.88 673 PHE A C 1
ATOM 5390 O O . PHE A 1 673 ? 38.094 -36.75 -13.789 1 94.88 673 PHE A O 1
ATOM 5397 N N . ARG A 1 674 ? 37.5 -38.812 -13 1 91.69 674 ARG A N 1
ATOM 5398 C CA . ARG A 1 674 ? 38.812 -39.406 -13.227 1 91.69 674 ARG A CA 1
ATOM 5399 C C . ARG A 1 674 ? 38.688 -40.781 -13.922 1 91.69 674 ARG A C 1
ATOM 5401 O O . ARG A 1 674 ? 37.625 -41.406 -13.883 1 91.69 674 ARG A O 1
ATOM 5408 N N . THR A 1 675 ? 39.812 -41.188 -14.5 1 91.25 675 THR A N 1
ATOM 5409 C CA . THR A 1 675 ? 39.781 -42.469 -15.242 1 91.25 675 THR A CA 1
ATOM 5410 C C . THR A 1 675 ? 40.438 -43.562 -14.438 1 91.25 675 THR A C 1
ATOM 5412 O O . THR A 1 675 ? 40.625 -44.688 -14.945 1 91.25 675 THR A O 1
ATOM 5415 N N . GLU A 1 676 ? 40.812 -43.312 -13.258 1 89.06 676 GLU A N 1
ATOM 5416 C CA . GLU A 1 676 ? 41.531 -44.312 -12.453 1 89.06 676 GLU A CA 1
ATOM 5417 C C . GLU A 1 676 ? 40.688 -45.562 -12.242 1 89.06 676 GLU A C 1
ATOM 5419 O O . GLU A 1 676 ? 41.219 -46.656 -12.141 1 89.06 676 GLU A O 1
ATOM 5424 N N . ASP A 1 677 ? 39.438 -45.469 -12.234 1 88 677 ASP A N 1
ATOM 5425 C CA . ASP A 1 677 ? 38.562 -46.562 -11.945 1 88 677 ASP A CA 1
ATOM 5426 C C . ASP A 1 677 ? 38 -47.188 -13.234 1 88 677 ASP A C 1
ATOM 5428 O O . ASP A 1 677 ? 37.25 -48.156 -13.188 1 88 677 ASP A O 1
ATOM 5432 N N . GLY A 1 678 ? 38.344 -46.594 -14.352 1 90.56 678 GLY A N 1
ATOM 5433 C CA . GLY A 1 678 ? 37.812 -47.094 -15.617 1 90.56 678 GLY A CA 1
ATOM 5434 C C . GLY A 1 678 ? 37.281 -46.031 -16.531 1 90.56 678 GLY A C 1
ATOM 5435 O O . GLY A 1 678 ? 37.375 -44.844 -16.219 1 90.56 678 GLY A O 1
ATOM 5436 N N . ASP A 1 679 ? 36.75 -46.5 -17.641 1 93.75 679 ASP A N 1
ATOM 5437 C CA . ASP A 1 679 ? 36.188 -45.594 -18.672 1 93.75 679 ASP A CA 1
ATOM 5438 C C . ASP A 1 679 ? 34.719 -45.312 -18.406 1 93.75 679 ASP A C 1
ATOM 5440 O O . ASP A 1 679 ? 33.844 -45.938 -18.984 1 93.75 679 ASP A O 1
ATOM 5444 N N . TRP A 1 680 ? 34.594 -44.219 -17.688 1 95.44 680 TRP A N 1
ATOM 5445 C CA . TRP A 1 680 ? 33.219 -43.906 -17.312 1 95.44 680 TRP A CA 1
ATOM 5446 C C . TRP A 1 680 ? 32.438 -43.438 -18.516 1 95.44 680 TRP A C 1
ATOM 5448 O O . TRP A 1 680 ? 31.219 -43.688 -18.625 1 95.44 680 TRP A O 1
ATOM 5458 N N . TYR A 1 681 ? 33 -42.656 -19.484 1 95.5 681 TYR A N 1
ATOM 5459 C CA . TYR A 1 681 ? 32.312 -42.125 -20.656 1 95.5 681 TYR A CA 1
ATOM 5460 C C . TYR A 1 681 ? 31.844 -43.25 -21.562 1 95.5 681 TYR A C 1
ATOM 5462 O O . TYR A 1 681 ? 30.703 -43.219 -22.062 1 95.5 681 TYR A O 1
ATOM 5470 N N . GLY A 1 682 ? 32.719 -44.219 -21.828 1 93.56 682 GLY A N 1
ATOM 5471 C CA . GLY A 1 682 ? 32.344 -45.375 -22.625 1 93.56 682 GLY A CA 1
ATOM 5472 C C . GLY A 1 682 ? 31.203 -46.156 -22 1 93.56 682 GLY A C 1
ATOM 5473 O O . GLY A 1 682 ? 30.312 -46.625 -22.703 1 93.56 682 GLY A O 1
ATOM 5474 N N . LYS A 1 683 ? 31.297 -46.281 -20.719 1 94.69 683 LYS A N 1
ATOM 5475 C CA . LYS A 1 683 ? 30.234 -47 -20.016 1 94.69 683 LYS A CA 1
ATOM 5476 C C . LYS A 1 683 ? 28.906 -46.281 -20.125 1 94.69 683 LYS A C 1
ATOM 5478 O O . LYS A 1 683 ? 27.875 -46.906 -20.375 1 94.69 683 LYS A O 1
ATOM 5483 N N . ALA A 1 684 ? 28.938 -45 -19.938 1 94.75 684 ALA A N 1
ATOM 5484 C CA . ALA A 1 684 ? 27.719 -44.188 -20.031 1 94.75 684 ALA A CA 1
ATOM 5485 C C . ALA A 1 684 ? 27.109 -44.281 -21.438 1 94.75 684 ALA A C 1
ATOM 5487 O O . ALA A 1 684 ? 25.906 -44.438 -21.594 1 94.75 684 ALA A O 1
ATOM 5488 N N . LYS A 1 685 ? 27.891 -44.188 -22.422 1 92.5 685 LYS A N 1
ATOM 5489 C CA . LYS A 1 685 ? 27.453 -44.281 -23.812 1 92.5 685 LYS A CA 1
ATOM 5490 C C . LYS A 1 685 ? 26.859 -45.656 -24.109 1 92.5 685 LYS A C 1
ATOM 5492 O O . LYS A 1 685 ? 25.844 -45.75 -24.797 1 92.5 685 LYS A O 1
ATOM 5497 N N . SER A 1 686 ? 27.484 -46.656 -23.594 1 91.56 686 SER A N 1
ATOM 5498 C CA . SER A 1 686 ? 27 -48 -23.828 1 91.56 686 SER A CA 1
ATOM 5499 C C . SER A 1 686 ? 25.641 -48.219 -23.188 1 91.56 686 SER A C 1
ATOM 5501 O O . SER A 1 686 ? 24.766 -48.875 -23.781 1 91.56 686 SER A O 1
ATOM 5503 N N . ILE A 1 687 ? 25.516 -47.781 -22.062 1 91.75 687 ILE A N 1
ATOM 5504 C CA . ILE A 1 687 ? 24.266 -47.938 -21.328 1 91.75 687 ILE A CA 1
ATOM 5505 C C . ILE A 1 687 ? 23.141 -47.219 -22.062 1 91.75 687 ILE A C 1
ATOM 5507 O O . ILE A 1 687 ? 22.031 -47.75 -22.203 1 91.75 687 ILE A O 1
ATOM 5511 N N . THR A 1 688 ? 23.344 -46.031 -22.484 1 92.19 688 THR A N 1
ATOM 5512 C CA . THR A 1 688 ? 22.297 -45.219 -23.109 1 92.19 688 THR A CA 1
ATOM 5513 C C . THR A 1 688 ? 21.984 -45.75 -24.5 1 92.19 688 THR A C 1
ATOM 5515 O O . THR A 1 688 ? 20.891 -45.5 -25.016 1 92.19 688 THR A O 1
ATOM 5518 N N . ARG A 1 689 ? 22.859 -46.438 -25.125 1 88 689 ARG A N 1
ATOM 5519 C CA . ARG A 1 689 ? 22.641 -46.906 -26.484 1 88 689 ARG A CA 1
ATOM 5520 C C . ARG A 1 689 ? 21.938 -48.25 -26.469 1 88 689 ARG A C 1
ATOM 5522 O O . ARG A 1 689 ? 21.359 -48.656 -27.484 1 88 689 ARG A O 1
ATOM 5529 N N . ARG A 1 690 ? 22.016 -49 -25.422 1 77.81 690 ARG A N 1
ATOM 5530 C CA . ARG A 1 690 ? 21.453 -50.344 -25.312 1 77.81 690 ARG A CA 1
ATOM 5531 C C . ARG A 1 690 ? 19.938 -50.281 -25.219 1 77.81 690 ARG A C 1
ATOM 5533 O O . ARG A 1 690 ? 19.266 -51.312 -25.406 1 77.81 690 ARG A O 1
ATOM 5540 N N . ALA A 1 691 ? 19.344 -49.25 -25.109 1 64.19 691 ALA A N 1
ATOM 5541 C CA . ALA A 1 691 ? 17.922 -49.219 -24.766 1 64.19 691 ALA A CA 1
ATOM 5542 C C . ALA A 1 691 ? 17.078 -49.688 -25.953 1 64.19 691 ALA A C 1
ATOM 5544 O O . ALA A 1 691 ? 17.328 -49.312 -27.094 1 64.19 691 ALA A O 1
ATOM 5545 N N . LYS A 1 692 ? 16.297 -50.844 -25.859 1 58.12 692 LYS A N 1
ATOM 5546 C CA . LYS A 1 692 ? 15.461 -51.531 -26.844 1 58.12 692 LYS A CA 1
ATOM 5547 C C . LYS A 1 692 ? 14.617 -50.5 -27.625 1 58.12 692 LYS A C 1
ATOM 5549 O O . LYS A 1 692 ? 14.367 -50.688 -28.812 1 58.12 692 LYS A O 1
ATOM 5554 N N . GLY A 1 693 ? 14.039 -49.469 -27.016 1 60.69 693 GLY A N 1
ATOM 5555 C CA . GLY A 1 693 ? 13.148 -48.531 -27.672 1 60.69 693 GLY A CA 1
ATOM 5556 C C . GLY A 1 693 ? 13.852 -47.281 -28.203 1 60.69 693 GLY A C 1
ATOM 5557 O O . GLY A 1 693 ? 13.211 -46.281 -28.484 1 60.69 693 GLY A O 1
ATOM 5558 N N . GLY A 1 694 ? 15.242 -47.375 -28.484 1 72.25 694 GLY A N 1
ATOM 5559 C CA . GLY A 1 694 ? 16.047 -46.25 -28.953 1 72.25 694 GLY A CA 1
ATOM 5560 C C . GLY A 1 694 ? 17.031 -45.75 -27.922 1 72.25 694 GLY A C 1
ATOM 5561 O O . GLY A 1 694 ? 16.938 -46.094 -26.734 1 72.25 694 GLY A O 1
ATOM 5562 N N . PRO A 1 695 ? 18 -45.031 -28.453 1 84.69 695 PRO A N 1
ATOM 5563 C CA . PRO A 1 695 ? 19.031 -44.531 -27.547 1 84.69 695 PRO A CA 1
ATOM 5564 C C . PRO A 1 695 ? 18.484 -43.625 -26.469 1 84.69 695 PRO A C 1
ATOM 5566 O O . PRO A 1 695 ? 17.547 -42.844 -26.734 1 84.69 695 PRO A O 1
ATOM 5569 N N . GLY A 1 696 ? 18.875 -43.844 -25.25 1 90.75 696 GLY A N 1
ATOM 5570 C CA . GLY A 1 696 ? 18.516 -42.969 -24.156 1 90.75 696 GLY A CA 1
ATOM 5571 C C . GLY A 1 696 ? 19.234 -41.625 -24.203 1 90.75 696 GLY A C 1
ATOM 5572 O O . GLY A 1 696 ? 19.891 -41.312 -25.188 1 90.75 696 GLY A O 1
ATOM 5573 N N . ILE A 1 697 ? 18.922 -40.844 -23.219 1 93.5 697 ILE A N 1
ATOM 5574 C CA . ILE A 1 697 ? 19.484 -39.5 -23.141 1 93.5 697 ILE A CA 1
ATOM 5575 C C . ILE A 1 697 ? 20.797 -39.531 -22.359 1 93.5 697 ILE A C 1
ATOM 5577 O O . ILE A 1 697 ? 20.906 -40.188 -21.344 1 93.5 697 ILE A O 1
ATOM 5581 N N . LEU A 1 698 ? 21.844 -38.906 -22.906 1 95.56 698 LEU A N 1
ATOM 5582 C CA . LEU A 1 698 ? 23.109 -38.688 -22.219 1 95.56 698 LEU A CA 1
ATOM 5583 C C . LEU A 1 698 ? 23.516 -37.219 -22.266 1 95.56 698 LEU A C 1
ATOM 5585 O O . LEU A 1 698 ? 24.141 -36.75 -23.234 1 95.56 698 LEU A O 1
ATOM 5589 N N . TRP A 1 699 ? 23.203 -36.531 -21.25 1 95.5 699 TRP A N 1
ATOM 5590 C CA . TRP A 1 699 ? 23.578 -35.125 -21.156 1 95.5 699 TRP A CA 1
ATOM 5591 C C . TRP A 1 699 ? 24.734 -34.938 -20.156 1 95.5 699 TRP A C 1
ATOM 5593 O O . TRP A 1 699 ? 24.703 -35.5 -19.062 1 95.5 699 TRP A O 1
ATOM 5603 N N . ILE A 1 700 ? 25.719 -34.188 -20.516 1 96.94 700 ILE A N 1
ATOM 5604 C CA . ILE A 1 700 ? 26.922 -34.031 -19.703 1 96.94 700 ILE A CA 1
ATOM 5605 C C . ILE A 1 700 ? 27.172 -32.562 -19.438 1 96.94 700 ILE A C 1
ATOM 5607 O O . ILE A 1 700 ? 27.344 -31.766 -20.375 1 96.94 700 ILE A O 1
ATOM 5611 N N . PHE A 1 701 ? 27.156 -32.156 -18.203 1 96.56 701 PHE A N 1
ATOM 5612 C CA . PHE A 1 701 ? 27.453 -30.797 -17.781 1 96.56 701 PHE A CA 1
ATOM 5613 C C . PHE A 1 701 ? 28.891 -30.688 -17.281 1 96.56 701 PHE A C 1
ATOM 5615 O O . PHE A 1 701 ? 29.359 -31.547 -16.547 1 96.56 701 PHE A O 1
ATOM 5622 N N . LEU A 1 702 ? 29.594 -29.672 -17.688 1 94.94 702 LEU A N 1
ATOM 5623 C CA . LEU A 1 702 ? 30.984 -29.547 -17.266 1 94.94 702 LEU A CA 1
ATOM 5624 C C . LEU A 1 702 ? 31.422 -28.094 -17.312 1 94.94 702 LEU A C 1
ATOM 5626 O O . LEU A 1 702 ? 30.766 -27.25 -17.922 1 94.94 702 LEU A O 1
ATOM 5630 N N . ASP A 1 703 ? 32.5 -27.766 -16.594 1 93.88 703 ASP A N 1
ATOM 5631 C CA . ASP A 1 703 ? 33.156 -26.484 -16.5 1 93.88 703 ASP A CA 1
ATOM 5632 C C . ASP A 1 703 ? 34.688 -26.656 -16.312 1 93.88 703 ASP A C 1
ATOM 5634 O O . ASP A 1 703 ? 35.125 -26.984 -15.219 1 93.88 703 ASP A O 1
ATOM 5638 N N . TYR A 1 704 ? 35.406 -26.297 -17.312 1 93.19 704 TYR A N 1
ATOM 5639 C CA . TYR A 1 704 ? 36.844 -26.547 -17.281 1 93.19 704 TYR A CA 1
ATOM 5640 C C . TYR A 1 704 ? 37.562 -25.578 -16.328 1 93.19 704 TYR A C 1
ATOM 5642 O O . TYR A 1 704 ? 38.656 -25.859 -15.859 1 93.19 704 TYR A O 1
ATOM 5650 N N . PHE A 1 705 ? 36.969 -24.422 -16.016 1 93.5 705 PHE A N 1
ATOM 5651 C CA . PHE A 1 705 ? 37.562 -23.484 -15.07 1 93.5 705 PHE A CA 1
ATOM 5652 C C . PHE A 1 705 ? 37.562 -24.062 -13.656 1 93.5 705 PHE A C 1
ATOM 5654 O O . PHE A 1 705 ? 38.344 -23.625 -12.805 1 93.5 705 PHE A O 1
ATOM 5661 N N . GLN A 1 706 ? 36.75 -25.031 -13.438 1 93.25 706 GLN A N 1
ATOM 5662 C CA . GLN A 1 706 ? 36.594 -25.594 -12.102 1 93.25 706 GLN A CA 1
ATOM 5663 C C . GLN A 1 706 ? 37.25 -26.984 -12.023 1 93.25 706 GLN A C 1
ATOM 5665 O O . GLN A 1 706 ? 36.781 -27.844 -11.281 1 93.25 706 GLN A O 1
ATOM 5670 N N . THR A 1 707 ? 38.156 -27.234 -12.75 1 92.5 707 THR A N 1
ATOM 5671 C CA . THR A 1 707 ? 38.906 -28.484 -12.68 1 92.5 707 THR A CA 1
ATOM 5672 C C . THR A 1 707 ? 39.688 -28.562 -11.375 1 92.5 707 THR A C 1
ATOM 5674 O O . THR A 1 707 ? 40.438 -27.625 -11.023 1 92.5 707 THR A O 1
ATOM 5677 N N . SER A 1 708 ? 39.625 -29.625 -10.664 1 89.25 708 SER A N 1
ATOM 5678 C CA . SER A 1 708 ? 40.188 -29.703 -9.32 1 89.25 708 SER A CA 1
ATOM 5679 C C . SER A 1 708 ? 41.375 -30.641 -9.281 1 89.25 708 SER A C 1
ATOM 5681 O O . SER A 1 708 ? 42.031 -30.797 -8.234 1 89.25 708 SER A O 1
ATOM 5683 N N . HIS A 1 709 ? 41.719 -31.328 -10.344 1 88.5 709 HIS A N 1
ATOM 5684 C CA . HIS A 1 709 ? 42.875 -32.25 -10.383 1 88.5 709 HIS A CA 1
ATOM 5685 C C . HIS A 1 709 ? 43.562 -32.188 -11.742 1 88.5 709 HIS A C 1
ATOM 5687 O O . HIS A 1 709 ? 43.031 -31.625 -12.695 1 88.5 709 HIS A O 1
ATOM 5693 N N . LEU A 1 710 ? 44.75 -32.812 -11.766 1 89.31 710 LEU A N 1
ATOM 5694 C CA . LEU A 1 710 ? 45.531 -32.781 -12.992 1 89.31 710 LEU A CA 1
ATOM 5695 C C . LEU A 1 710 ? 45.438 -34.094 -13.742 1 89.31 710 LEU A C 1
ATOM 5697 O O . LEU A 1 710 ? 46 -34.25 -14.82 1 89.31 710 LEU A O 1
ATOM 5701 N N . ASP A 1 711 ? 44.656 -34.969 -13.25 1 88.69 711 ASP A N 1
ATOM 5702 C CA . ASP A 1 711 ? 44.5 -36.25 -13.891 1 88.69 711 ASP A CA 1
ATOM 5703 C C . ASP A 1 711 ? 43.594 -36.156 -15.109 1 88.69 711 ASP A C 1
ATOM 5705 O O . ASP A 1 711 ? 43 -35.094 -15.367 1 88.69 711 ASP A O 1
ATOM 5709 N N . CYS A 1 712 ? 43.594 -37.281 -15.805 1 88.94 712 CYS A N 1
ATOM 5710 C CA . CYS A 1 712 ? 42.719 -37.312 -16.969 1 88.94 712 CYS A CA 1
ATOM 5711 C C . CYS A 1 712 ? 41.281 -37.469 -16.531 1 88.94 712 CYS A C 1
ATOM 5713 O O . CYS A 1 712 ? 40.938 -38.344 -15.742 1 88.94 712 CYS A O 1
ATOM 5715 N N . SER A 1 713 ? 40.438 -36.594 -17.031 1 91.62 713 SER A N 1
ATOM 5716 C CA . SER A 1 713 ? 39.031 -36.562 -16.641 1 91.62 713 SER A CA 1
ATOM 5717 C C . SER A 1 713 ? 38.25 -37.688 -17.328 1 91.62 713 SER A C 1
ATOM 5719 O O . SER A 1 713 ? 37.188 -38.094 -16.844 1 91.62 713 SER A O 1
ATOM 5721 N N . GLY A 1 714 ? 38.688 -38.219 -18.453 1 92.06 714 GLY A N 1
ATOM 5722 C CA . GLY A 1 714 ? 38 -39.25 -19.203 1 92.06 714 GLY A CA 1
ATOM 5723 C C . GLY A 1 714 ? 37.031 -38.688 -20.219 1 92.06 714 GLY A C 1
ATOM 5724 O O . GLY A 1 714 ? 36.406 -39.438 -20.969 1 92.06 714 GLY A O 1
ATOM 5725 N N . LEU A 1 715 ? 36.906 -37.344 -20.344 1 93.81 715 LEU A N 1
ATOM 5726 C CA . LEU A 1 715 ? 36.062 -36.688 -21.344 1 93.81 715 LEU A CA 1
ATOM 5727 C C . LEU A 1 715 ? 36.688 -36.844 -22.734 1 93.81 715 LEU A C 1
ATOM 5729 O O . LEU A 1 715 ? 37.906 -36.875 -22.875 1 93.81 715 LEU A O 1
ATOM 5733 N N . PRO A 1 716 ? 35.875 -37 -23.703 1 92.31 716 PRO A N 1
ATOM 5734 C CA . PRO A 1 716 ? 36.406 -37 -25.062 1 92.31 716 PRO A CA 1
ATOM 5735 C C . PRO A 1 716 ? 37.094 -35.688 -25.438 1 92.31 716 PRO A C 1
ATOM 5737 O O . PRO A 1 716 ? 36.875 -34.656 -24.781 1 92.31 716 PRO A O 1
ATOM 5740 N N . PRO A 1 717 ? 37.969 -35.75 -26.5 1 89.56 717 PRO A N 1
ATOM 5741 C CA . PRO A 1 717 ? 38.594 -34.5 -26.953 1 89.56 717 PRO A CA 1
ATOM 5742 C C . PRO A 1 717 ? 37.562 -33.438 -27.297 1 89.56 717 PRO A C 1
ATOM 5744 O O . PRO A 1 717 ? 36.406 -33.75 -27.656 1 89.56 717 PRO A O 1
ATOM 5747 N N . LEU A 1 718 ? 37.938 -32.219 -27.109 1 90.38 718 LEU A N 1
ATOM 5748 C CA . LEU A 1 718 ? 37.062 -31.094 -27.297 1 90.38 718 LEU A CA 1
ATOM 5749 C C . LEU A 1 718 ? 36.375 -31.172 -28.656 1 90.38 718 LEU A C 1
ATOM 5751 O O . LEU A 1 718 ? 35.188 -30.797 -28.797 1 90.38 718 LEU A O 1
ATOM 5755 N N . SER A 1 719 ? 37.031 -31.641 -29.672 1 90 719 SER A N 1
ATOM 5756 C CA . SER A 1 719 ? 36.5 -31.734 -31.031 1 90 719 SER A CA 1
ATOM 5757 C C . SER A 1 719 ? 35.375 -32.75 -31.109 1 90 719 SER A C 1
ATOM 5759 O O . SER A 1 719 ? 34.5 -32.625 -31.969 1 90 719 SER A O 1
ATOM 5761 N N . ASP A 1 720 ? 35.406 -33.656 -30.141 1 91.69 720 ASP A N 1
ATOM 5762 C CA . ASP A 1 720 ? 34.375 -34.688 -30.156 1 91.69 720 ASP A CA 1
ATOM 5763 C C . ASP A 1 720 ? 33.25 -34.375 -29.203 1 91.69 720 ASP A C 1
ATOM 5765 O O . ASP A 1 720 ? 32.281 -35.125 -29.109 1 91.69 720 ASP A O 1
ATOM 5769 N N . GLN A 1 721 ? 33.281 -33.344 -28.5 1 92.12 721 GLN A N 1
ATOM 5770 C CA . GLN A 1 721 ? 32.219 -32.938 -27.594 1 92.12 721 GLN A CA 1
ATOM 5771 C C . GLN A 1 721 ? 31.156 -32.156 -28.344 1 92.12 721 GLN A C 1
ATOM 5773 O O . GLN A 1 721 ? 30.938 -30.969 -28.062 1 92.12 721 GLN A O 1
ATOM 5778 N N . TYR A 1 722 ? 30.531 -32.844 -29.188 1 89.38 722 TYR A N 1
ATOM 5779 C CA . TYR A 1 722 ? 29.484 -32.281 -30.016 1 89.38 722 TYR A CA 1
ATOM 5780 C C . TYR A 1 722 ? 28.266 -33.188 -30.078 1 89.38 722 TYR A C 1
ATOM 5782 O O . TYR A 1 722 ? 28.406 -34.406 -30.125 1 89.38 722 TYR A O 1
ATOM 5790 N N . PRO A 1 723 ? 27.188 -32.625 -30.047 1 91.5 723 PRO A N 1
ATOM 5791 C CA . PRO A 1 723 ? 26.766 -31.219 -29.984 1 91.5 723 PRO A CA 1
ATOM 5792 C C . PRO A 1 723 ? 27.078 -30.578 -28.625 1 91.5 723 PRO A C 1
ATOM 5794 O O . PRO A 1 723 ? 27.109 -31.266 -27.609 1 91.5 723 PRO A O 1
ATOM 5797 N N . ARG A 1 724 ? 27.312 -29.234 -28.703 1 91.38 724 ARG A N 1
ATOM 5798 C CA . ARG A 1 724 ? 27.734 -28.5 -27.516 1 91.38 724 ARG A CA 1
ATOM 5799 C C . ARG A 1 724 ? 26.938 -27.219 -27.344 1 91.38 724 ARG A C 1
ATOM 5801 O O . ARG A 1 724 ? 26.656 -26.516 -28.312 1 91.38 724 ARG A O 1
ATOM 5808 N N . GLU A 1 725 ? 26.422 -27.031 -26.172 1 92 725 GLU A N 1
ATOM 5809 C CA . GLU A 1 725 ? 25.797 -25.781 -25.781 1 92 725 GLU A CA 1
ATOM 5810 C C . GLU A 1 725 ? 26.578 -25.094 -24.672 1 92 725 GLU A C 1
ATOM 5812 O O . GLU A 1 725 ? 27.297 -25.734 -23.922 1 92 725 GLU A O 1
ATOM 5817 N N . GLU A 1 726 ? 26.469 -23.781 -24.625 1 92.12 726 GLU A N 1
ATOM 5818 C CA . GLU A 1 726 ? 27.25 -23.016 -23.656 1 92.12 726 GLU A CA 1
ATOM 5819 C C . GLU A 1 726 ? 26.359 -22.141 -22.797 1 92.12 726 GLU A C 1
ATOM 5821 O O . GLU A 1 726 ? 25.359 -21.594 -23.266 1 92.12 726 GLU A O 1
ATOM 5826 N N . LEU A 1 727 ? 26.641 -22.109 -21.547 1 92.88 727 LEU A N 1
ATOM 5827 C CA . LEU A 1 727 ? 26.047 -21.188 -20.594 1 92.88 727 LEU A CA 1
ATOM 5828 C C . LEU A 1 727 ? 27.047 -20.109 -20.172 1 92.88 727 LEU A C 1
ATOM 5830 O O . LEU A 1 727 ? 27.969 -20.391 -19.422 1 92.88 727 LEU A O 1
ATOM 5834 N N . THR A 1 728 ? 26.781 -18.891 -20.531 1 91.69 728 THR A N 1
ATOM 5835 C CA . THR A 1 728 ? 27.797 -17.859 -20.359 1 91.69 728 THR A CA 1
ATOM 5836 C C . THR A 1 728 ? 27.344 -16.828 -19.328 1 91.69 728 THR A C 1
ATOM 5838 O O . THR A 1 728 ? 28.141 -15.992 -18.891 1 91.69 728 THR A O 1
ATOM 5841 N N . ARG A 1 729 ? 26.234 -16.938 -18.906 1 89.44 729 ARG A N 1
ATOM 5842 C CA . ARG A 1 729 ? 25.734 -15.969 -17.938 1 89.44 729 ARG A CA 1
ATOM 5843 C C . ARG A 1 729 ? 25.906 -16.484 -16.516 1 89.44 729 ARG A C 1
ATOM 5845 O O . ARG A 1 729 ? 25.391 -17.547 -16.156 1 89.44 729 ARG A O 1
ATOM 5852 N N . ILE A 1 730 ? 26.656 -15.672 -15.727 1 88.88 730 ILE A N 1
ATOM 5853 C CA . ILE A 1 730 ? 26.859 -16.047 -14.336 1 88.88 730 ILE A CA 1
ATOM 5854 C C . ILE A 1 730 ? 25.766 -15.422 -13.461 1 88.88 730 ILE A C 1
ATOM 5856 O O . ILE A 1 730 ? 25.594 -14.203 -13.453 1 88.88 730 ILE A O 1
ATOM 5860 N N . VAL A 1 731 ? 25.062 -16.172 -12.688 1 88.25 731 VAL A N 1
ATOM 5861 C CA . VAL A 1 731 ? 23.844 -15.703 -12.047 1 88.25 731 VAL A CA 1
ATOM 5862 C C . VAL A 1 731 ? 23.953 -15.883 -10.539 1 88.25 731 VAL A C 1
ATOM 5864 O O . VAL A 1 731 ? 23.125 -15.359 -9.781 1 88.25 731 VAL A O 1
ATOM 5867 N N . ARG A 1 732 ? 24.906 -16.391 -9.93 1 85.75 732 ARG A N 1
ATOM 5868 C CA . ARG A 1 732 ? 24.922 -16.828 -8.539 1 85.75 732 ARG A CA 1
ATOM 5869 C C . ARG A 1 732 ? 25.578 -15.781 -7.645 1 85.75 732 ARG A C 1
ATOM 5871 O O . ARG A 1 732 ? 25.062 -15.453 -6.574 1 85.75 732 ARG A O 1
ATOM 5878 N N . ASN A 1 733 ? 26.719 -15.211 -8 1 89.56 733 ASN A N 1
ATOM 5879 C CA . ASN A 1 733 ? 27.641 -14.539 -7.102 1 89.56 733 ASN A CA 1
ATOM 5880 C C . ASN A 1 733 ? 27.375 -13.031 -7.055 1 89.56 733 ASN A C 1
ATOM 5882 O O . ASN A 1 733 ? 27.047 -12.422 -8.07 1 89.56 733 ASN A O 1
ATOM 5886 N N . ALA A 1 734 ? 27.641 -12.469 -5.879 1 89.19 734 ALA A N 1
ATOM 5887 C CA . ALA A 1 734 ? 27.578 -11.023 -5.703 1 89.19 734 ALA A CA 1
ATOM 5888 C C . ALA A 1 734 ? 28.703 -10.328 -6.477 1 89.19 734 ALA A C 1
ATOM 5890 O O . ALA A 1 734 ? 29.641 -10.977 -6.922 1 89.19 734 ALA A O 1
ATOM 5891 N N . ASP A 1 735 ? 28.672 -9.055 -6.504 1 88.62 735 ASP A N 1
ATOM 5892 C CA . ASP A 1 735 ? 29.531 -8.266 -7.395 1 88.62 735 ASP A CA 1
ATOM 5893 C C . ASP A 1 735 ? 31 -8.414 -7.012 1 88.62 735 ASP A C 1
ATOM 5895 O O . ASP A 1 735 ? 31.844 -8.711 -7.863 1 88.62 735 ASP A O 1
ATOM 5899 N N . PRO A 1 736 ? 31.344 -8.195 -5.707 1 90.75 736 PRO A N 1
ATOM 5900 C CA . PRO A 1 736 ? 32.75 -8.32 -5.375 1 90.75 736 PRO A CA 1
ATOM 5901 C C . PRO A 1 736 ? 33.312 -9.719 -5.645 1 90.75 736 PRO A C 1
ATOM 5903 O O . PRO A 1 736 ? 34.469 -9.859 -6.035 1 90.75 736 PRO A O 1
ATOM 5906 N N . ILE A 1 737 ? 32.562 -10.711 -5.461 1 93.75 737 ILE A N 1
ATOM 5907 C CA . ILE A 1 737 ? 33 -12.086 -5.688 1 93.75 737 ILE A CA 1
ATOM 5908 C C . ILE A 1 737 ? 33.094 -12.359 -7.188 1 93.75 737 ILE A C 1
ATOM 5910 O O . ILE A 1 737 ? 34.031 -13.023 -7.648 1 93.75 737 ILE A O 1
ATOM 5914 N N . ALA A 1 738 ? 32.156 -11.867 -7.883 1 91.06 738 ALA A N 1
ATOM 5915 C CA . ALA A 1 738 ? 32.156 -12.023 -9.336 1 91.06 738 ALA A CA 1
ATOM 5916 C C . ALA A 1 738 ? 33.406 -11.422 -9.953 1 91.06 738 ALA A C 1
ATOM 5918 O O . ALA A 1 738 ? 34 -11.992 -10.875 1 91.06 738 ALA A O 1
ATOM 5919 N N . LYS A 1 739 ? 33.812 -10.281 -9.453 1 90.69 739 LYS A N 1
ATOM 5920 C CA . LYS A 1 739 ? 35.031 -9.633 -9.945 1 90.69 739 LYS A CA 1
ATOM 5921 C C . LYS A 1 739 ? 36.25 -10.484 -9.641 1 90.69 739 LYS A C 1
ATOM 5923 O O . LYS A 1 739 ? 37.156 -10.578 -10.469 1 90.69 739 LYS A O 1
ATOM 5928 N N . TYR A 1 740 ? 36.281 -10.992 -8.492 1 94.19 740 TYR A N 1
ATOM 5929 C CA . TYR A 1 740 ? 37.375 -11.883 -8.117 1 94.19 740 TYR A CA 1
ATOM 5930 C C . TYR A 1 740 ? 37.406 -13.094 -9.039 1 94.19 740 TYR A C 1
ATOM 5932 O O . TYR A 1 740 ? 38.5 -13.5 -9.484 1 94.19 740 TYR A O 1
ATOM 5940 N N . LEU A 1 741 ? 36.281 -13.734 -9.344 1 93.88 741 LEU A N 1
ATOM 5941 C CA . LEU A 1 741 ? 36.219 -14.883 -10.234 1 93.88 741 LEU A CA 1
ATOM 5942 C C . LEU A 1 741 ? 36.719 -14.531 -11.633 1 93.88 741 LEU A C 1
ATOM 5944 O O . LEU A 1 741 ? 37.406 -15.328 -12.258 1 93.88 741 LEU A O 1
ATOM 5948 N N . GLN A 1 742 ? 36.344 -13.406 -12.031 1 91.25 742 GLN A N 1
ATOM 5949 C CA . GLN A 1 742 ? 36.781 -12.953 -13.352 1 91.25 742 GLN A CA 1
ATOM 5950 C C . GLN A 1 742 ? 38.281 -12.852 -13.414 1 91.25 742 GLN A C 1
ATOM 5952 O O . GLN A 1 742 ? 38.906 -13.258 -14.406 1 91.25 742 GLN A O 1
ATOM 5957 N N . LYS A 1 743 ? 38.812 -12.281 -12.391 1 92.25 743 LYS A N 1
ATOM 5958 C CA . LYS A 1 743 ? 40.281 -12.133 -12.336 1 92.25 743 LYS A CA 1
ATOM 5959 C C . LYS A 1 743 ? 40.969 -13.492 -12.336 1 92.25 743 LYS A C 1
ATOM 5961 O O . LYS A 1 743 ? 41.938 -13.695 -13.062 1 92.25 743 LYS A O 1
ATOM 5966 N N . GLU A 1 744 ? 40.5 -14.359 -11.523 1 93.31 744 GLU A N 1
ATOM 5967 C CA . GLU A 1 744 ? 41.094 -15.68 -11.43 1 93.31 744 GLU A CA 1
ATOM 5968 C C . GLU A 1 744 ? 40.906 -16.469 -12.719 1 93.31 744 GLU A C 1
ATOM 5970 O O . GLU A 1 744 ? 41.781 -17.266 -13.102 1 93.31 744 GLU A O 1
ATOM 5975 N N . MET A 1 745 ? 39.844 -16.328 -13.352 1 93.62 745 MET A N 1
ATOM 5976 C CA . MET A 1 745 ? 39.594 -17 -14.625 1 93.62 745 MET A CA 1
ATOM 5977 C C . MET A 1 745 ? 40.531 -16.5 -15.695 1 93.62 745 MET A C 1
ATOM 5979 O O . MET A 1 745 ? 41 -17.281 -16.547 1 93.62 745 MET A O 1
ATOM 5983 N N . GLN A 1 746 ? 40.812 -15.242 -15.602 1 91.62 746 GLN A N 1
ATOM 5984 C CA . GLN A 1 746 ? 41.781 -14.688 -16.531 1 91.62 746 GLN A CA 1
ATOM 5985 C C . GLN A 1 746 ? 43.156 -15.281 -16.297 1 91.62 746 GLN A C 1
ATOM 5987 O O . GLN A 1 746 ? 43.906 -15.523 -17.25 1 91.62 746 GLN A O 1
ATOM 5992 N N . VAL A 1 747 ? 43.469 -15.445 -15.07 1 92.25 747 VAL A N 1
ATOM 5993 C CA . VAL A 1 747 ? 44.75 -16.062 -14.719 1 92.25 747 VAL A CA 1
ATOM 5994 C C . VAL A 1 747 ? 44.812 -17.469 -15.305 1 92.25 747 VAL A C 1
ATOM 5996 O O . VAL A 1 747 ? 45.844 -17.859 -15.859 1 92.25 747 VAL A O 1
ATOM 5999 N N . ILE A 1 748 ? 43.781 -18.203 -15.258 1 92.81 748 ILE A N 1
ATOM 6000 C CA . ILE A 1 748 ? 43.719 -19.578 -15.758 1 92.81 748 ILE A CA 1
ATOM 6001 C C . ILE A 1 748 ? 43.812 -19.578 -17.281 1 92.81 748 ILE A C 1
ATOM 6003 O O . ILE A 1 748 ? 44.469 -20.422 -17.875 1 92.81 748 ILE A O 1
ATOM 6007 N N . ARG A 1 749 ? 43.062 -18.703 -17.875 1 91.56 749 ARG A N 1
ATOM 6008 C CA . ARG A 1 749 ? 43.062 -18.609 -19.328 1 91.56 749 ARG A CA 1
ATOM 6009 C C . ARG A 1 749 ? 44.469 -18.297 -19.859 1 91.56 749 ARG A C 1
ATOM 6011 O O . ARG A 1 749 ? 44.875 -18.828 -20.891 1 91.56 749 ARG A O 1
ATOM 6018 N N . SER A 1 750 ? 45.25 -17.5 -19.125 1 90 750 SER A N 1
ATOM 6019 C CA . SER A 1 750 ? 46.594 -17.125 -19.547 1 90 750 SER A CA 1
ATOM 6020 C C . SER A 1 750 ? 47.594 -18.266 -19.328 1 90 750 SER A C 1
ATOM 6022 O O . SER A 1 750 ? 48.562 -18.391 -20.078 1 90 750 SER A O 1
ATOM 6024 N N . ASN A 1 751 ? 47.344 -19.016 -18.25 1 89.25 751 ASN A N 1
ATOM 6025 C CA . ASN A 1 751 ? 48.219 -20.141 -17.953 1 89.25 751 ASN A CA 1
ATOM 6026 C C . ASN A 1 751 ? 47.406 -21.391 -17.594 1 89.25 751 ASN A C 1
ATOM 6028 O O . ASN A 1 751 ? 47.406 -21.828 -16.438 1 89.25 751 ASN A O 1
ATOM 6032 N N . PRO A 1 752 ? 46.844 -21.953 -18.672 1 89.44 752 PRO A N 1
ATOM 6033 C CA . PRO A 1 752 ? 46.031 -23.141 -18.391 1 89.44 752 PRO A CA 1
ATOM 6034 C C . PRO A 1 752 ? 46.875 -24.359 -17.984 1 89.44 752 PRO A C 1
ATOM 6036 O O . PRO A 1 752 ? 48 -24.516 -18.438 1 89.44 752 PRO A O 1
ATOM 6039 N N . SER A 1 753 ? 46.344 -25.109 -17.094 1 86.81 753 SER A N 1
ATOM 6040 C CA . SER A 1 753 ? 47 -26.359 -16.734 1 86.81 753 SER A CA 1
ATOM 6041 C C . SER A 1 753 ? 47.062 -27.312 -17.922 1 86.81 753 SER A C 1
ATOM 6043 O O . SER A 1 753 ? 46.25 -27.203 -18.844 1 86.81 753 SER A O 1
ATOM 6045 N N . PHE A 1 754 ? 47.875 -28.281 -17.844 1 83.06 754 PHE A N 1
ATOM 6046 C CA . PHE A 1 754 ? 48.156 -29.094 -19.016 1 83.06 754 PHE A CA 1
ATOM 6047 C C . PHE A 1 754 ? 47 -30.047 -19.312 1 83.06 754 PHE A C 1
ATOM 6049 O O . PHE A 1 754 ? 46.844 -30.516 -20.438 1 83.06 754 PHE A O 1
ATOM 6056 N N . ASN A 1 755 ? 46.188 -30.312 -18.344 1 84.94 755 ASN A N 1
ATOM 6057 C CA . ASN A 1 755 ? 45.094 -31.266 -18.562 1 84.94 755 ASN A CA 1
ATOM 6058 C C . ASN A 1 755 ? 43.844 -30.594 -19.109 1 84.94 755 ASN A C 1
ATOM 6060 O O . ASN A 1 755 ? 42.844 -31.25 -19.375 1 84.94 755 ASN A O 1
ATOM 6064 N N . ILE A 1 756 ? 43.875 -29.281 -19.297 1 88.5 756 ILE A N 1
ATOM 6065 C CA . ILE A 1 756 ? 42.781 -28.531 -19.875 1 88.5 756 ILE A CA 1
ATOM 6066 C C . ILE A 1 756 ? 43 -28.391 -21.375 1 88.5 756 ILE A C 1
ATOM 6068 O O . ILE A 1 756 ? 44 -27.844 -21.812 1 88.5 756 ILE A O 1
ATOM 6072 N N . PRO A 1 757 ? 42.031 -28.938 -22.031 1 86.81 757 PRO A N 1
ATOM 6073 C CA . PRO A 1 757 ? 42.188 -28.875 -23.484 1 86.81 757 PRO A CA 1
ATOM 6074 C C . PRO A 1 757 ? 42.25 -27.438 -24 1 86.81 757 PRO A C 1
ATOM 6076 O O . PRO A 1 757 ? 41.562 -26.547 -23.469 1 86.81 757 PRO A O 1
ATOM 6079 N N . THR A 1 758 ? 43 -27.312 -25.078 1 80.94 758 THR A N 1
ATOM 6080 C CA . THR A 1 758 ? 43.156 -26 -25.703 1 80.94 758 THR A CA 1
ATOM 6081 C C . THR A 1 758 ? 41.844 -25.547 -26.328 1 80.94 758 THR A C 1
ATOM 6083 O O . THR A 1 758 ? 41.156 -26.328 -26.984 1 80.94 758 THR A O 1
ATOM 6086 N N . GLY A 1 759 ? 41.438 -24.406 -26.062 1 82.88 759 GLY A N 1
ATOM 6087 C CA . GLY A 1 759 ? 40.281 -23.828 -26.703 1 82.88 759 GLY A CA 1
ATOM 6088 C C . GLY A 1 759 ? 39.031 -23.859 -25.828 1 82.88 759 GLY A C 1
ATOM 6089 O O . GLY A 1 759 ? 38.062 -23.172 -26.094 1 82.88 759 GLY A O 1
ATOM 6090 N N . CYS A 1 760 ? 39.094 -24.641 -24.781 1 84.5 760 CYS A N 1
ATOM 6091 C CA . CYS A 1 760 ? 37.938 -24.828 -23.953 1 84.5 760 CYS A CA 1
ATOM 6092 C C . CYS A 1 760 ? 37.656 -23.594 -23.094 1 84.5 760 CYS A C 1
ATOM 6094 O O . CYS A 1 760 ? 36.562 -23.406 -22.609 1 84.5 760 CYS A O 1
ATOM 6096 N N . LEU A 1 761 ? 38.625 -22.781 -22.969 1 89.31 761 LEU A N 1
ATOM 6097 C CA . LEU A 1 761 ? 38.5 -21.625 -22.094 1 89.31 761 LEU A CA 1
ATOM 6098 C C . LEU A 1 761 ? 38.094 -20.391 -22.891 1 89.31 761 LEU A C 1
ATOM 6100 O O . LEU A 1 761 ? 37.906 -19.312 -22.328 1 89.31 761 LEU A O 1
ATOM 6104 N N . GLU A 1 762 ? 37.781 -20.609 -24.172 1 85.25 762 GLU A N 1
ATOM 6105 C CA . GLU A 1 762 ? 37.438 -19.5 -25.031 1 85.25 762 GLU A CA 1
ATOM 6106 C C . GLU A 1 762 ? 35.969 -19.062 -24.828 1 85.25 762 GLU A C 1
ATOM 6108 O O . GLU A 1 762 ? 35.531 -18.078 -25.438 1 85.25 762 GLU A O 1
ATOM 6113 N N . VAL A 1 763 ? 35.281 -19.641 -23.953 1 86.88 763 VAL A N 1
ATOM 6114 C CA . VAL A 1 763 ? 33.906 -19.234 -23.594 1 86.88 763 VAL A CA 1
ATOM 6115 C C . VAL A 1 763 ? 33.969 -18 -22.688 1 86.88 763 VAL A C 1
ATOM 6117 O O . VAL A 1 763 ? 33 -17.25 -22.609 1 86.88 763 VAL A O 1
ATOM 6120 N N . PHE A 1 764 ? 35.156 -17.672 -22.125 1 89.44 764 PHE A N 1
ATOM 6121 C CA . PHE A 1 764 ? 35.312 -16.656 -21.109 1 89.44 764 PHE A CA 1
ATOM 6122 C C . PHE A 1 764 ? 35.062 -15.266 -21.672 1 89.44 764 PHE A C 1
ATOM 6124 O O . PHE A 1 764 ? 34.406 -14.438 -21.047 1 89.44 764 PHE A O 1
ATOM 6131 N N . PRO A 1 765 ? 35.438 -14.992 -22.859 1 84.88 765 PRO A N 1
ATOM 6132 C CA . PRO A 1 765 ? 35.188 -13.648 -23.375 1 84.88 765 PRO A CA 1
ATOM 6133 C C . PRO A 1 765 ? 33.719 -13.312 -23.516 1 84.88 765 PRO A C 1
ATOM 6135 O O . PRO A 1 765 ? 33.312 -12.141 -23.5 1 84.88 765 PRO A O 1
ATOM 6138 N N . GLU A 1 766 ? 32.938 -14.297 -23.547 1 87.12 766 GLU A N 1
ATOM 6139 C CA . GLU A 1 766 ? 31.5 -14.086 -23.703 1 87.12 766 GLU A CA 1
ATOM 6140 C C . GLU A 1 766 ? 30.797 -14.07 -22.344 1 87.12 766 GLU A C 1
ATOM 6142 O O . GLU A 1 766 ? 29.578 -13.945 -22.266 1 87.12 766 GLU A O 1
ATOM 6147 N N . ALA A 1 767 ? 31.562 -14.094 -21.375 1 88.62 767 ALA A N 1
ATOM 6148 C CA . ALA A 1 767 ? 31.016 -14.164 -20.031 1 88.62 767 ALA A CA 1
ATOM 6149 C C . ALA A 1 767 ? 30.281 -12.875 -19.656 1 88.62 767 ALA A C 1
ATOM 6151 O O . ALA A 1 767 ? 30.781 -11.781 -19.953 1 88.62 767 ALA A O 1
ATOM 6152 N N . GLU A 1 768 ? 29.016 -13.016 -19.219 1 87 768 GLU A N 1
ATOM 6153 C CA . GLU A 1 768 ? 28.219 -11.883 -18.734 1 87 768 GLU A CA 1
ATOM 6154 C C . GLU A 1 768 ? 27.859 -12.047 -17.266 1 87 768 GLU A C 1
ATOM 6156 O O . GLU A 1 768 ? 27.406 -13.109 -16.844 1 87 768 GLU A O 1
ATOM 6161 N N . TRP A 1 769 ? 28.172 -10.938 -16.547 1 84.62 769 TRP A N 1
ATOM 6162 C CA . TRP A 1 769 ? 27.906 -10.984 -15.109 1 84.62 769 TRP A CA 1
ATOM 6163 C C . TRP A 1 769 ? 26.688 -10.133 -14.758 1 84.62 769 TRP A C 1
ATOM 6165 O O . TRP A 1 769 ? 26.531 -9.023 -15.266 1 84.62 769 TRP A O 1
ATOM 6175 N N . SER A 1 770 ? 25.828 -10.742 -13.984 1 80.5 770 SER A N 1
ATOM 6176 C CA . SER A 1 770 ? 24.703 -9.961 -13.461 1 80.5 770 SER A CA 1
ATOM 6177 C C . SER A 1 770 ? 25.156 -9.031 -12.344 1 80.5 770 SER A C 1
ATOM 6179 O O . SER A 1 770 ? 25.719 -9.477 -11.344 1 80.5 770 SER A O 1
ATOM 6181 N N . GLN A 1 771 ? 24.938 -7.715 -12.523 1 77.38 771 GLN A N 1
ATOM 6182 C CA . GLN A 1 771 ? 25.422 -6.734 -11.562 1 77.38 771 GLN A CA 1
ATOM 6183 C C . GLN A 1 771 ? 24.281 -6.191 -10.703 1 77.38 771 GLN A C 1
ATOM 6185 O O . GLN A 1 771 ? 23.109 -6.281 -11.078 1 77.38 771 GLN A O 1
ATOM 6190 N N . GLY A 1 772 ? 24.672 -5.773 -9.531 1 75.25 772 GLY A N 1
ATOM 6191 C CA . GLY A 1 772 ? 23.719 -5.055 -8.719 1 75.25 772 GLY A CA 1
ATOM 6192 C C . GLY A 1 772 ? 23.531 -5.652 -7.332 1 75.25 772 GLY A C 1
ATOM 6193 O O . GLY A 1 772 ? 22.734 -5.152 -6.531 1 75.25 772 GLY A O 1
ATOM 6194 N N . VAL A 1 773 ? 24.25 -6.703 -7.027 1 80.75 773 VAL A N 1
ATOM 6195 C CA . VAL A 1 773 ? 24.109 -7.332 -5.723 1 80.75 773 VAL A CA 1
ATOM 6196 C C . VAL A 1 773 ? 25.312 -6.984 -4.848 1 80.75 773 VAL A C 1
ATOM 6198 O O . VAL A 1 773 ? 26.453 -7.184 -5.254 1 80.75 773 VAL A O 1
ATOM 6201 N N . GLN A 1 774 ? 24.938 -6.426 -3.725 1 79.06 774 GLN A N 1
ATOM 6202 C CA . GLN A 1 774 ? 26.016 -6.047 -2.809 1 79.06 774 GLN A CA 1
ATOM 6203 C C . GLN A 1 774 ? 26.547 -7.262 -2.045 1 79.06 774 GLN A C 1
ATOM 6205 O O . GLN A 1 774 ? 25.828 -8.25 -1.868 1 79.06 774 GLN A O 1
ATOM 6210 N N . GLY A 1 775 ? 27.781 -7.371 -1.795 1 86.25 775 GLY A N 1
ATOM 6211 C CA . GLY A 1 775 ? 28.453 -8.422 -1.041 1 86.25 775 GLY A CA 1
ATOM 6212 C C . GLY A 1 775 ? 29.812 -8.016 -0.533 1 86.25 775 GLY A C 1
ATOM 6213 O O . GLY A 1 775 ? 30.172 -6.836 -0.547 1 86.25 775 GLY A O 1
ATOM 6214 N N . THR A 1 776 ? 30.391 -9 0.119 1 91.06 776 THR A N 1
ATOM 6215 C CA . THR A 1 776 ? 31.703 -8.711 0.696 1 91.06 776 THR A CA 1
ATOM 6216 C C . THR A 1 776 ? 32.719 -9.75 0.264 1 91.06 776 THR A C 1
ATOM 6218 O O . THR A 1 776 ? 32.406 -10.938 0.168 1 91.06 776 THR A O 1
ATOM 6221 N N . LEU A 1 777 ? 33.875 -9.32 -0.231 1 94.5 777 LEU A N 1
ATOM 6222 C CA . LEU A 1 777 ? 35.062 -10.141 -0.434 1 94.5 777 LEU A CA 1
ATOM 6223 C C . LEU A 1 777 ? 36.25 -9.641 0.419 1 94.5 777 LEU A C 1
ATOM 6225 O O . LEU A 1 777 ? 36.656 -8.484 0.289 1 94.5 777 LEU A O 1
ATOM 6229 N N . ARG A 1 778 ? 36.594 -10.383 1.348 1 93.69 778 ARG A N 1
ATOM 6230 C CA . ARG A 1 778 ? 37.75 -10.016 2.193 1 93.69 778 ARG A CA 1
ATOM 6231 C C . ARG A 1 778 ? 38.844 -11.078 2.148 1 93.69 778 ARG A C 1
ATOM 6233 O O . ARG A 1 778 ? 38.562 -12.25 2.41 1 93.69 778 ARG A O 1
ATOM 6240 N N . ILE A 1 779 ? 40 -10.688 1.792 1 93 779 ILE A N 1
ATOM 6241 C CA . ILE A 1 779 ? 41.188 -11.547 1.806 1 93 779 ILE A CA 1
ATOM 6242 C C . ILE A 1 779 ? 42.156 -11.086 2.904 1 93 779 ILE A C 1
ATOM 6244 O O . ILE A 1 779 ? 42.656 -9.969 2.863 1 93 779 ILE A O 1
ATOM 6248 N N . LYS A 1 780 ? 42.281 -11.836 3.896 1 90.69 780 LYS A N 1
ATOM 6249 C CA . LYS A 1 780 ? 43.156 -11.5 5.016 1 90.69 780 LYS A CA 1
ATOM 6250 C C . LYS A 1 780 ? 44.406 -12.375 5.016 1 90.69 780 LYS A C 1
ATOM 6252 O O . LYS A 1 780 ? 44.312 -13.594 5.152 1 90.69 780 LYS A O 1
ATOM 6257 N N . LYS A 1 781 ? 45.594 -11.656 5.012 1 87.62 781 LYS A N 1
ATOM 6258 C CA . LYS A 1 781 ? 46.844 -12.375 4.91 1 87.62 781 LYS A CA 1
ATOM 6259 C C . LYS A 1 781 ? 47.594 -12.398 6.254 1 87.62 781 LYS A C 1
ATOM 6261 O O . LYS A 1 781 ? 47.281 -11.609 7.145 1 87.62 781 LYS A O 1
ATOM 6266 N N . TYR A 1 782 ? 48.375 -13.32 6.508 1 83.81 782 TYR A N 1
ATOM 6267 C CA . TYR A 1 782 ? 49.375 -13.422 7.578 1 83.81 782 TYR A CA 1
ATOM 6268 C C . TYR A 1 782 ? 48.688 -13.586 8.93 1 83.81 782 TYR A C 1
ATOM 6270 O O . TYR A 1 782 ? 49.031 -12.883 9.891 1 83.81 782 TYR A O 1
ATOM 6278 N N . LEU A 1 783 ? 47.812 -14.469 9 1 88.44 783 LEU A N 1
ATOM 6279 C CA . LEU A 1 783 ? 47.156 -14.797 10.266 1 88.44 783 LEU A CA 1
ATOM 6280 C C . LEU A 1 783 ? 47.469 -16.234 10.68 1 88.44 783 LEU A C 1
ATOM 6282 O O . LEU A 1 783 ? 47.688 -17.094 9.836 1 88.44 783 LEU A O 1
ATOM 6286 N N . THR A 1 784 ? 47.594 -16.406 11.938 1 87.62 784 THR A N 1
ATOM 6287 C CA . THR A 1 784 ? 47.781 -17.75 12.477 1 87.62 784 THR A CA 1
ATOM 6288 C C . THR A 1 784 ? 46.438 -18.5 12.477 1 87.62 784 THR A C 1
ATOM 6290 O O . THR A 1 784 ? 45.375 -17.891 12.312 1 87.62 784 THR A O 1
ATOM 6293 N N . VAL A 1 785 ? 46.531 -19.797 12.633 1 89.25 785 VAL A N 1
ATOM 6294 C CA . VAL A 1 785 ? 45.344 -20.641 12.609 1 89.25 785 VAL A CA 1
ATOM 6295 C C . VAL A 1 785 ? 44.406 -20.219 13.719 1 89.25 785 VAL A C 1
ATOM 6297 O O . VAL A 1 785 ? 43.188 -20.156 13.508 1 89.25 785 VAL A O 1
ATOM 6300 N N . GLU A 1 786 ? 44.906 -19.891 14.828 1 88.19 786 GLU A N 1
ATOM 6301 C CA . GLU A 1 786 ? 44.094 -19.469 15.953 1 88.19 786 GLU A CA 1
ATOM 6302 C C . GLU A 1 786 ? 43.406 -18.125 15.664 1 88.19 786 GLU A C 1
ATOM 6304 O O . GLU A 1 786 ? 42.25 -17.922 16.016 1 88.19 786 GLU A O 1
ATOM 6309 N N . GLN A 1 787 ? 44.188 -17.344 15.055 1 90.69 787 GLN A N 1
ATOM 6310 C CA . GLN A 1 787 ? 43.625 -16.031 14.711 1 90.69 787 GLN A CA 1
ATOM 6311 C C . GLN A 1 787 ? 42.531 -16.172 13.648 1 90.69 787 GLN A C 1
ATOM 6313 O O . GLN A 1 787 ? 41.531 -15.453 13.695 1 90.69 787 GLN A O 1
ATOM 6318 N N . ILE A 1 788 ? 42.75 -17.031 12.758 1 93.38 788 ILE A N 1
ATOM 6319 C CA . ILE A 1 788 ? 41.781 -17.25 11.688 1 93.38 788 ILE A CA 1
ATOM 6320 C C . ILE A 1 788 ? 40.469 -17.766 12.266 1 93.38 788 ILE A C 1
ATOM 6322 O O . ILE A 1 788 ? 39.406 -17.266 11.93 1 93.38 788 ILE A O 1
ATOM 6326 N N . MET A 1 789 ? 40.562 -18.703 13.156 1 92.12 789 MET A N 1
ATOM 6327 C CA . MET A 1 789 ? 39.344 -19.312 13.734 1 92.12 789 MET A CA 1
ATOM 6328 C C . MET A 1 789 ? 38.594 -18.297 14.578 1 92.12 789 MET A C 1
ATOM 6330 O O . MET A 1 789 ? 37.344 -18.297 14.57 1 92.12 789 MET A O 1
ATOM 6334 N N . THR A 1 790 ? 39.281 -17.531 15.211 1 89.94 790 THR A N 1
ATOM 6335 C CA . THR A 1 790 ? 38.625 -16.484 15.984 1 89.94 790 THR A CA 1
ATOM 6336 C C . THR A 1 790 ? 37.938 -15.492 15.07 1 89.94 790 THR A C 1
ATOM 6338 O O . THR A 1 790 ? 36.812 -15.039 15.383 1 89.94 790 THR A O 1
ATOM 6341 N N . CYS A 1 791 ? 38.594 -15.227 14.023 1 91.12 791 CYS A N 1
ATOM 6342 C CA . CYS A 1 791 ? 38.031 -14.312 13.055 1 91.12 791 CYS A CA 1
ATOM 6343 C C . CYS A 1 791 ? 36.75 -14.898 12.461 1 91.12 791 CYS A C 1
ATOM 6345 O O . CYS A 1 791 ? 35.75 -14.188 12.305 1 91.12 791 CYS A O 1
ATOM 6347 N N . VAL A 1 792 ? 36.781 -16.125 12.117 1 93.31 792 VAL A N 1
ATOM 6348 C CA . VAL A 1 792 ? 35.625 -16.812 11.547 1 93.31 792 VAL A CA 1
ATOM 6349 C C . VAL A 1 792 ? 34.469 -16.812 12.547 1 93.31 792 VAL A C 1
ATOM 6351 O O . VAL A 1 792 ? 33.344 -16.484 12.203 1 93.31 792 VAL A O 1
ATOM 6354 N N . ALA A 1 793 ? 34.75 -17.125 13.742 1 90.62 793 ALA A N 1
ATOM 6355 C CA . ALA A 1 793 ? 33.75 -17.172 14.789 1 90.62 793 ALA A CA 1
ATOM 6356 C C . ALA A 1 793 ? 33.125 -15.797 15.031 1 90.62 793 ALA A C 1
ATOM 6358 O O . ALA A 1 793 ? 31.922 -15.664 15.195 1 90.62 793 ALA A O 1
ATOM 6359 N N . ASP A 1 794 ? 33.969 -14.836 15.023 1 89.81 794 ASP A N 1
ATOM 6360 C CA . ASP A 1 794 ? 33.5 -13.469 15.234 1 89.81 794 ASP A CA 1
ATOM 6361 C C . ASP A 1 794 ? 32.625 -13.016 14.078 1 89.81 794 ASP A C 1
ATOM 6363 O O . ASP A 1 794 ? 31.594 -12.359 14.297 1 89.81 794 ASP A O 1
ATOM 6367 N N . THR A 1 795 ? 33.062 -13.305 12.953 1 90.88 795 THR A N 1
ATOM 6368 C CA . THR A 1 795 ? 32.312 -12.906 11.773 1 90.88 795 THR A CA 1
ATOM 6369 C C . THR A 1 795 ? 30.953 -13.617 11.734 1 90.88 795 THR A C 1
ATOM 6371 O O . THR A 1 795 ? 29.953 -13.023 11.367 1 90.88 795 THR A O 1
ATOM 6374 N N . CYS A 1 796 ? 30.922 -14.891 12.039 1 89.69 796 CYS A N 1
ATOM 6375 C CA . CYS A 1 796 ? 29.672 -15.641 12.094 1 89.69 796 CYS A CA 1
ATOM 6376 C C . CYS A 1 796 ? 28.703 -15.016 13.094 1 89.69 796 CYS A C 1
ATOM 6378 O O . CYS A 1 796 ? 27.516 -14.867 12.797 1 89.69 796 CYS A O 1
ATOM 6380 N N . ARG A 1 797 ? 29.234 -14.633 14.188 1 86.31 797 ARG A N 1
ATOM 6381 C CA . ARG A 1 797 ? 28.391 -14.008 15.203 1 86.31 797 ARG A CA 1
ATOM 6382 C C . ARG A 1 797 ? 27.781 -12.719 14.688 1 86.31 797 ARG A C 1
ATOM 6384 O O . ARG A 1 797 ? 26.594 -12.438 14.938 1 86.31 797 ARG A O 1
ATOM 6391 N N . ARG A 1 798 ? 28.578 -11.984 14.055 1 84.06 798 ARG A N 1
ATOM 6392 C CA . ARG A 1 798 ? 28.094 -10.734 13.492 1 84.06 798 ARG A CA 1
ATOM 6393 C C . ARG A 1 798 ? 26.969 -10.992 12.484 1 84.06 798 ARG A C 1
ATOM 6395 O O . ARG A 1 798 ? 25.984 -10.25 12.438 1 84.06 798 ARG A O 1
ATOM 6402 N N . PHE A 1 799 ? 27.109 -11.984 11.688 1 85.56 799 PHE A N 1
ATOM 6403 C CA . PHE A 1 799 ? 26.109 -12.312 10.68 1 85.56 799 PHE A CA 1
ATOM 6404 C C . PHE A 1 799 ? 24.828 -12.828 11.336 1 85.56 799 PHE A C 1
ATOM 6406 O O . PHE A 1 799 ? 23.734 -12.531 10.883 1 85.56 799 PHE A O 1
ATOM 6413 N N . PHE A 1 800 ? 25.047 -13.586 12.359 1 81.31 800 PHE A N 1
ATOM 6414 C CA . PHE A 1 800 ? 23.875 -14.133 13.055 1 81.31 800 PHE A CA 1
ATOM 6415 C C . PHE A 1 800 ? 23.078 -13.031 13.727 1 81.31 800 PHE A C 1
ATOM 6417 O O . PHE A 1 800 ? 21.844 -13.086 13.773 1 81.31 800 PHE A O 1
ATOM 6424 N N . ASP A 1 801 ? 23.781 -11.953 14.117 1 71.94 801 ASP A N 1
ATOM 6425 C CA . ASP A 1 801 ? 23.125 -10.789 14.703 1 71.94 801 ASP A CA 1
ATOM 6426 C C . ASP A 1 801 ? 22.312 -10.031 13.648 1 71.94 801 ASP A C 1
ATOM 6428 O O . ASP A 1 801 ? 21.344 -9.352 13.977 1 71.94 801 ASP A O 1
ATOM 6432 N N . ARG A 1 802 ? 22.781 -10.281 12.477 1 66.56 802 ARG A N 1
ATOM 6433 C CA . ARG A 1 802 ? 22.109 -9.586 11.383 1 66.56 802 ARG A CA 1
ATOM 6434 C C . ARG A 1 802 ? 20.984 -10.438 10.797 1 66.56 802 ARG A C 1
ATOM 6436 O O . ARG A 1 802 ? 20.375 -10.062 9.797 1 66.56 802 ARG A O 1
ATOM 6443 N N . GLY A 1 803 ? 20.719 -11.648 11.305 1 67.88 803 GLY A N 1
ATOM 6444 C CA . GLY A 1 803 ? 19.578 -12.453 10.906 1 67.88 803 GLY A CA 1
ATOM 6445 C C . GLY A 1 803 ? 19.953 -13.68 10.102 1 67.88 803 GLY A C 1
ATOM 6446 O O . GLY A 1 803 ? 19.094 -14.484 9.742 1 67.88 803 GLY A O 1
ATOM 6447 N N . TYR A 1 804 ? 21.25 -13.898 9.805 1 77.38 804 TYR A N 1
ATOM 6448 C CA . TYR A 1 804 ? 21.672 -15.109 9.117 1 77.38 804 TYR A CA 1
ATOM 6449 C C . TYR A 1 804 ? 21.625 -16.312 10.047 1 77.38 804 TYR A C 1
ATOM 6451 O O . TYR A 1 804 ? 21.609 -16.156 11.273 1 77.38 804 TYR A O 1
ATOM 6459 N N . SER A 1 805 ? 21.469 -17.5 9.461 1 79.94 805 SER A N 1
ATOM 6460 C CA . SER A 1 805 ? 21.438 -18.75 10.211 1 79.94 805 SER A CA 1
ATOM 6461 C C . SER A 1 805 ? 22.703 -19.578 9.938 1 79.94 805 SER A C 1
ATOM 6463 O O . SER A 1 805 ? 23.438 -19.297 8.984 1 79.94 805 SER A O 1
ATOM 6465 N N . PRO A 1 806 ? 22.906 -20.5 10.758 1 83.69 806 PRO A N 1
ATOM 6466 C CA . PRO A 1 806 ? 24.078 -21.359 10.539 1 83.69 806 PRO A CA 1
ATOM 6467 C C . PRO A 1 806 ? 24.031 -22.109 9.211 1 83.69 806 PRO A C 1
ATOM 6469 O O . PRO A 1 806 ? 25.062 -22.438 8.641 1 83.69 806 PRO A O 1
ATOM 6472 N N . LYS A 1 807 ? 22.891 -22.297 8.734 1 83.19 807 LYS A N 1
ATOM 6473 C CA . LYS A 1 807 ? 22.75 -23.031 7.473 1 83.19 807 LYS A CA 1
ATOM 6474 C C . LYS A 1 807 ? 23.234 -22.188 6.293 1 83.19 807 LYS A C 1
ATOM 6476 O O . LYS A 1 807 ? 23.438 -22.703 5.195 1 83.19 807 LYS A O 1
ATOM 6481 N N . ASP A 1 808 ? 23.531 -20.984 6.559 1 84.81 808 ASP A N 1
ATOM 6482 C CA . ASP A 1 808 ? 23.984 -20.094 5.496 1 84.81 808 ASP A CA 1
ATOM 6483 C C . ASP A 1 808 ? 25.5 -20.094 5.395 1 84.81 808 ASP A C 1
ATOM 6485 O O . ASP A 1 808 ? 26.062 -19.516 4.461 1 84.81 808 ASP A O 1
ATOM 6489 N N . VAL A 1 809 ? 26.188 -20.797 6.27 1 91.25 809 VAL A N 1
ATOM 6490 C CA . VAL A 1 809 ? 27.641 -20.625 6.391 1 91.25 809 VAL A CA 1
ATOM 6491 C C . VAL A 1 809 ? 28.344 -21.922 6.016 1 91.25 809 VAL A C 1
ATOM 6493 O O . VAL A 1 809 ? 27.891 -23.016 6.387 1 91.25 809 VAL A O 1
ATOM 6496 N N . ALA A 1 810 ? 29.375 -21.828 5.262 1 94.19 810 ALA A N 1
ATOM 6497 C CA . ALA A 1 810 ? 30.266 -22.953 4.961 1 94.19 810 ALA A CA 1
ATOM 6498 C C . ALA A 1 810 ? 31.719 -22.547 5.168 1 94.19 810 ALA A C 1
ATOM 6500 O O . ALA A 1 810 ? 32.125 -21.438 4.82 1 94.19 810 ALA A O 1
ATOM 6501 N N . VAL A 1 811 ? 32.406 -23.375 5.859 1 94.88 811 VAL A N 1
ATOM 6502 C CA . VAL A 1 811 ? 33.844 -23.234 6.031 1 94.88 811 VAL A CA 1
ATOM 6503 C C . VAL A 1 811 ? 34.594 -24.312 5.23 1 94.88 811 VAL A C 1
ATOM 6505 O O . VAL A 1 811 ? 34.406 -25.5 5.488 1 94.88 811 VAL A O 1
ATOM 6508 N N . LEU A 1 812 ? 35.344 -23.891 4.281 1 95.62 812 LEU A N 1
ATOM 6509 C CA . LEU A 1 812 ? 35.969 -24.828 3.357 1 95.62 812 LEU A CA 1
ATOM 6510 C C . LEU A 1 812 ? 37.469 -24.828 3.523 1 95.62 812 LEU A C 1
ATOM 6512 O O . LEU A 1 812 ? 38.094 -23.766 3.686 1 95.62 812 LEU A O 1
ATOM 6516 N N . VAL A 1 813 ? 38.031 -26.016 3.572 1 93.75 813 VAL A N 1
ATOM 6517 C CA . VAL A 1 813 ? 39.5 -26.188 3.68 1 93.75 813 VAL A CA 1
ATOM 6518 C C . VAL A 1 813 ? 40 -26.906 2.436 1 93.75 813 VAL A C 1
ATOM 6520 O O . VAL A 1 813 ? 39.25 -27.219 1.522 1 93.75 813 VAL A O 1
ATOM 6523 N N . SER A 1 814 ? 41.281 -27.141 2.352 1 88.56 814 SER A N 1
ATOM 6524 C CA . SER A 1 814 ? 41.906 -27.641 1.124 1 88.56 814 SER A CA 1
ATOM 6525 C C . SER A 1 814 ? 41.625 -29.125 0.928 1 88.56 814 SER A C 1
ATOM 6527 O O . SER A 1 814 ? 41.281 -29.562 -0.176 1 88.56 814 SER A O 1
ATOM 6529 N N . THR A 1 815 ? 41.875 -29.922 2.008 1 86.88 815 THR A N 1
ATOM 6530 C CA . THR A 1 815 ? 41.719 -31.359 1.872 1 86.88 815 THR A CA 1
ATOM 6531 C C . THR A 1 815 ? 40.875 -31.922 3.006 1 86.88 815 THR A C 1
ATOM 6533 O O . THR A 1 815 ? 40.719 -31.281 4.047 1 86.88 815 THR A O 1
ATOM 6536 N N . ALA A 1 816 ? 40.406 -33.125 2.756 1 83.12 816 ALA A N 1
ATOM 6537 C CA . ALA A 1 816 ? 39.594 -33.781 3.75 1 83.12 816 ALA A CA 1
ATOM 6538 C C . ALA A 1 816 ? 40.375 -34.094 5.012 1 83.12 816 ALA A C 1
ATOM 6540 O O . ALA A 1 816 ? 39.844 -34.062 6.121 1 83.12 816 ALA A O 1
ATOM 6541 N N . LYS A 1 817 ? 41.625 -34.312 4.848 1 83.31 817 LYS A N 1
ATOM 6542 C CA . LYS A 1 817 ? 42.469 -34.625 5.984 1 83.31 817 LYS A CA 1
ATOM 6543 C C . LYS A 1 817 ? 42.594 -33.406 6.926 1 83.31 817 LYS A C 1
ATOM 6545 O O . LYS A 1 817 ? 42.656 -33.594 8.148 1 83.31 817 LYS A O 1
ATOM 6550 N N . GLU A 1 818 ? 42.562 -32.312 6.32 1 86.88 818 GLU A N 1
ATOM 6551 C CA . GLU A 1 818 ? 42.75 -31.094 7.109 1 86.88 818 GLU A CA 1
ATOM 6552 C C . GLU A 1 818 ? 41.469 -30.734 7.855 1 86.88 818 GLU A C 1
ATOM 6554 O O . GLU A 1 818 ? 41.5 -29.938 8.805 1 86.88 818 GLU A O 1
ATOM 6559 N N . VAL A 1 819 ? 40.438 -31.266 7.457 1 89.44 819 VAL A N 1
ATOM 6560 C CA . VAL A 1 819 ? 39.125 -30.938 8.031 1 89.44 819 VAL A CA 1
ATOM 6561 C C . VAL A 1 819 ? 39.125 -31.25 9.523 1 89.44 819 VAL A C 1
ATOM 6563 O O . VAL A 1 819 ? 38.625 -30.453 10.328 1 89.44 819 VAL A O 1
ATOM 6566 N N . GLU A 1 820 ? 39.688 -32.406 9.883 1 84.38 820 GLU A N 1
ATOM 6567 C CA . GLU A 1 820 ? 39.656 -32.781 11.289 1 84.38 820 GLU A CA 1
ATOM 6568 C C . GLU A 1 820 ? 40.5 -31.844 12.148 1 84.38 820 GLU A C 1
ATOM 6570 O O . GLU A 1 820 ? 40.125 -31.516 13.273 1 84.38 820 GLU A O 1
ATOM 6575 N N . HIS A 1 821 ? 41.562 -31.484 11.547 1 84 821 HIS A N 1
ATOM 6576 C CA . HIS A 1 821 ? 42.438 -30.562 12.273 1 84 821 HIS A CA 1
ATOM 6577 C C . HIS A 1 821 ? 41.75 -29.234 12.523 1 84 821 HIS A C 1
ATOM 6579 O O . HIS A 1 821 ? 41.75 -28.734 13.648 1 84 821 HIS A O 1
ATOM 6585 N N . TYR A 1 822 ? 41.219 -28.75 11.586 1 88.62 822 TYR A N 1
ATOM 6586 C CA . TYR A 1 822 ? 40.594 -27.422 11.695 1 88.62 822 TYR A CA 1
ATOM 6587 C C . TYR A 1 822 ? 39.281 -27.5 12.445 1 88.62 822 TYR A C 1
ATOM 6589 O O . TYR A 1 822 ? 38.812 -26.5 13.008 1 88.62 822 TYR A O 1
ATOM 6597 N N . LYS A 1 823 ? 38.656 -28.656 12.383 1 88.94 823 LYS A N 1
ATOM 6598 C CA . LYS A 1 823 ? 37.406 -28.844 13.086 1 88.94 823 LYS A CA 1
ATOM 6599 C C . LYS A 1 823 ? 37.531 -28.578 14.578 1 88.94 823 LYS A C 1
ATOM 6601 O O . LYS A 1 823 ? 36.719 -27.891 15.172 1 88.94 823 LYS A O 1
ATOM 6606 N N . TYR A 1 824 ? 38.562 -29.172 15.07 1 85.62 824 TYR A N 1
ATOM 6607 C CA . TYR A 1 824 ? 38.812 -29.016 16.5 1 85.62 824 TYR A CA 1
ATOM 6608 C C . TYR A 1 824 ? 39.031 -27.547 16.859 1 85.62 824 TYR A C 1
ATOM 6610 O O . TYR A 1 824 ? 38.469 -27.031 17.812 1 85.62 824 TYR A O 1
ATOM 6618 N N . GLU A 1 825 ? 39.844 -26.891 16.094 1 88.62 825 GLU A N 1
ATOM 6619 C CA . GLU A 1 825 ? 40.188 -25.484 16.359 1 88.62 825 GLU A CA 1
ATOM 6620 C C . GLU A 1 825 ? 38.969 -24.594 16.172 1 88.62 825 GLU A C 1
ATOM 6622 O O . GLU A 1 825 ? 38.781 -23.641 16.938 1 88.62 825 GLU A O 1
ATOM 6627 N N . LEU A 1 826 ? 38.25 -24.844 15.195 1 90.5 826 LEU A N 1
ATOM 6628 C CA . LEU A 1 826 ? 37.062 -24.031 14.914 1 90.5 826 LEU A CA 1
ATOM 6629 C C . LEU A 1 826 ? 36.031 -24.203 16.016 1 90.5 826 LEU A C 1
ATOM 6631 O O . LEU A 1 826 ? 35.406 -23.234 16.438 1 90.5 826 LEU A O 1
ATOM 6635 N N . LEU A 1 827 ? 35.781 -25.422 16.438 1 88.38 827 LEU A N 1
ATOM 6636 C CA . LEU A 1 827 ? 34.812 -25.703 17.5 1 88.38 827 LEU A CA 1
ATOM 6637 C C . LEU A 1 827 ? 35.188 -24.984 18.781 1 88.38 827 LEU A C 1
ATOM 6639 O O . LEU A 1 827 ? 34.312 -24.469 19.5 1 88.38 827 LEU A O 1
ATOM 6643 N N . LYS A 1 828 ? 36.469 -25.016 19.031 1 86.69 828 LYS A N 1
ATOM 6644 C CA . LYS A 1 828 ? 36.969 -24.312 20.203 1 86.69 828 LYS A CA 1
ATOM 6645 C C . LYS A 1 828 ? 36.656 -22.812 20.141 1 86.69 828 LYS A C 1
ATOM 6647 O O . LYS A 1 828 ? 36.188 -22.234 21.109 1 86.69 828 LYS A O 1
ATOM 6652 N N . ALA A 1 829 ? 36.875 -22.266 19.016 1 88.12 829 ALA A N 1
ATOM 6653 C CA . ALA A 1 829 ? 36.625 -20.844 18.844 1 88.12 829 ALA A CA 1
ATOM 6654 C C . ALA A 1 829 ? 35.125 -20.531 18.875 1 88.12 829 ALA A C 1
ATOM 6656 O O . ALA A 1 829 ? 34.719 -19.516 19.422 1 88.12 829 ALA A O 1
ATOM 6657 N N . MET A 1 830 ? 34.344 -21.344 18.312 1 87.62 830 MET A N 1
ATOM 6658 C CA . MET A 1 830 ? 32.875 -21.141 18.234 1 87.62 830 MET A CA 1
ATOM 6659 C C . MET A 1 830 ? 32.219 -21.297 19.594 1 87.62 830 MET A C 1
ATOM 6661 O O . MET A 1 830 ? 31.266 -20.609 19.906 1 87.62 830 MET A O 1
ATOM 6665 N N . ARG A 1 831 ? 32.562 -22.297 20.312 1 79.31 831 ARG A N 1
ATOM 6666 C CA . ARG A 1 831 ? 32.062 -22.484 21.672 1 79.31 831 ARG A CA 1
ATOM 6667 C C . ARG A 1 831 ? 32.219 -21.219 22.5 1 79.31 831 ARG A C 1
ATOM 6669 O O . ARG A 1 831 ? 31.312 -20.875 23.281 1 79.31 831 ARG A O 1
ATOM 6676 N N . LYS A 1 832 ? 33.219 -20.594 22.281 1 72.62 832 LYS A N 1
ATOM 6677 C CA . LYS A 1 832 ? 33.5 -19.344 23 1 72.62 832 LYS A CA 1
ATOM 6678 C C . LYS A 1 832 ? 32.438 -18.281 22.641 1 72.62 832 LYS A C 1
ATOM 6680 O O . LYS A 1 832 ? 32.188 -17.375 23.422 1 72.62 832 LYS A O 1
ATOM 6685 N N . LYS A 1 833 ? 31.969 -18.469 21.453 1 72.12 833 LYS A N 1
ATOM 6686 C CA . LYS A 1 833 ? 31.031 -17.453 20.969 1 72.12 833 LYS A CA 1
ATOM 6687 C C . LYS A 1 833 ? 29.594 -17.969 20.969 1 72.12 833 LYS A C 1
ATOM 6689 O O . LYS A 1 833 ? 28.703 -17.328 20.422 1 72.12 833 LYS A O 1
ATOM 6694 N N . ARG A 1 834 ? 29.391 -19.219 21.531 1 66.69 834 ARG A N 1
ATOM 6695 C CA . ARG A 1 834 ? 28.078 -19.844 21.672 1 66.69 834 ARG A CA 1
ATOM 6696 C C . ARG A 1 834 ? 27.422 -20.094 20.312 1 66.69 834 ARG A C 1
ATOM 6698 O O . ARG A 1 834 ? 26.25 -19.797 20.125 1 66.69 834 ARG A O 1
ATOM 6705 N N . VAL A 1 835 ? 28.266 -20.359 19.312 1 65.88 835 VAL A N 1
ATOM 6706 C CA . VAL A 1 835 ? 27.797 -20.734 17.984 1 65.88 835 VAL A CA 1
ATOM 6707 C C . VAL A 1 835 ? 28.016 -22.234 17.766 1 65.88 835 VAL A C 1
ATOM 6709 O O . VAL A 1 835 ? 29.141 -22.734 17.906 1 65.88 835 VAL A O 1
ATOM 6712 N N . VAL A 1 836 ? 27.141 -23.297 17.953 1 63.78 836 VAL A N 1
ATOM 6713 C CA . VAL A 1 836 ? 27.672 -24.625 18.25 1 63.78 836 VAL A CA 1
ATOM 6714 C C . VAL A 1 836 ? 27.453 -25.547 17.062 1 63.78 836 VAL A C 1
ATOM 6716 O O . VAL A 1 836 ? 28.047 -26.625 16.984 1 63.78 836 VAL A O 1
ATOM 6719 N N . GLN A 1 837 ? 26.547 -25.484 16.094 1 75.62 837 GLN A N 1
ATOM 6720 C CA . GLN A 1 837 ? 26.328 -26.766 15.445 1 75.62 837 GLN A CA 1
ATOM 6721 C C . GLN A 1 837 ? 27.031 -26.812 14.094 1 75.62 837 GLN A C 1
ATOM 6723 O O . GLN A 1 837 ? 26.812 -25.969 13.234 1 75.62 837 GLN A O 1
ATOM 6728 N N . LEU A 1 838 ? 28.266 -27.844 14.047 1 83.88 838 LEU A N 1
ATOM 6729 C CA . LEU A 1 838 ? 29.016 -28.062 12.82 1 83.88 838 LEU A CA 1
ATOM 6730 C C . LEU A 1 838 ? 28.688 -29.422 12.203 1 83.88 838 LEU A C 1
ATOM 6732 O O . LEU A 1 838 ? 28.469 -30.391 12.93 1 83.88 838 LEU A O 1
ATOM 6736 N N . SER A 1 839 ? 28.453 -29.469 11.008 1 85.25 839 SER A N 1
ATOM 6737 C CA . SER A 1 839 ? 28.266 -30.719 10.273 1 85.25 839 SER A CA 1
ATOM 6738 C C . SER A 1 839 ? 29.047 -30.703 8.961 1 85.25 839 SER A C 1
ATOM 6740 O O . SER A 1 839 ? 29.562 -29.656 8.547 1 85.25 839 SER A O 1
ATOM 6742 N N . ASP A 1 840 ? 29.188 -31.875 8.398 1 86.94 840 ASP A N 1
ATOM 6743 C CA . ASP A 1 840 ? 29.812 -31.953 7.082 1 86.94 840 ASP A CA 1
ATOM 6744 C C . ASP A 1 840 ? 28.812 -31.625 5.977 1 86.94 840 ASP A C 1
ATOM 6746 O O . ASP A 1 840 ? 27.625 -31.391 6.25 1 86.94 840 ASP A O 1
ATOM 6750 N N . ALA A 1 841 ? 29.328 -31.609 4.785 1 87.81 841 ALA A N 1
ATOM 6751 C CA . ALA A 1 841 ? 28.531 -31.156 3.645 1 87.81 841 ALA A CA 1
ATOM 6752 C C . ALA A 1 841 ? 27.484 -32.188 3.25 1 87.81 841 ALA A C 1
ATOM 6754 O O . ALA A 1 841 ? 26.594 -31.906 2.441 1 87.81 841 ALA A O 1
ATOM 6755 N N . CYS A 1 842 ? 27.531 -33.375 3.816 1 83.94 842 CYS A N 1
ATOM 6756 C CA . CYS A 1 842 ? 26.562 -34.438 3.463 1 83.94 842 CYS A CA 1
ATOM 6757 C C . CYS A 1 842 ? 25.188 -34.094 3.994 1 83.94 842 CYS A C 1
ATOM 6759 O O . CYS A 1 842 ? 24.172 -34.594 3.494 1 83.94 842 CYS A O 1
ATOM 6761 N N . ASP A 1 843 ? 25.156 -33.25 4.93 1 80.62 843 ASP A N 1
ATOM 6762 C CA . ASP A 1 843 ? 23.875 -32.812 5.461 1 80.62 843 ASP A CA 1
ATOM 6763 C C . ASP A 1 843 ? 23.641 -31.328 5.156 1 80.62 843 ASP A C 1
ATOM 6765 O O . ASP A 1 843 ? 23.734 -30.484 6.051 1 80.62 843 ASP A O 1
ATOM 6769 N N . MET A 1 844 ? 23.172 -31.078 4.027 1 77.81 844 MET A N 1
ATOM 6770 C CA . MET A 1 844 ? 23.016 -29.688 3.58 1 77.81 844 MET A CA 1
ATOM 6771 C C . MET A 1 844 ? 21.688 -29.125 4.066 1 77.81 844 MET A C 1
ATOM 6773 O O . MET A 1 844 ? 21.516 -27.906 4.109 1 77.81 844 MET A O 1
ATOM 6777 N N . LEU A 1 845 ? 20.719 -29.922 4.418 1 72.56 845 LEU A N 1
ATOM 6778 C CA . LEU A 1 845 ? 19.391 -29.469 4.781 1 72.56 845 LEU A CA 1
ATOM 6779 C C . LEU A 1 845 ? 19.297 -29.172 6.273 1 72.56 845 LEU A C 1
ATOM 6781 O O . LEU A 1 845 ? 18.375 -28.484 6.719 1 72.56 845 LEU A O 1
ATOM 6785 N N . GLY A 1 846 ? 20.344 -29.5 7 1 73.38 846 GLY A N 1
ATOM 6786 C CA . GLY A 1 846 ? 20.328 -29.25 8.438 1 73.38 846 GLY A CA 1
ATOM 6787 C C . GLY A 1 846 ? 20.688 -27.828 8.797 1 73.38 846 GLY A C 1
ATOM 6788 O O . GLY A 1 846 ? 21.219 -27.078 7.969 1 73.38 846 GLY A O 1
ATOM 6789 N N . ASP A 1 847 ? 20.281 -27.391 9.898 1 77.38 847 ASP A N 1
ATOM 6790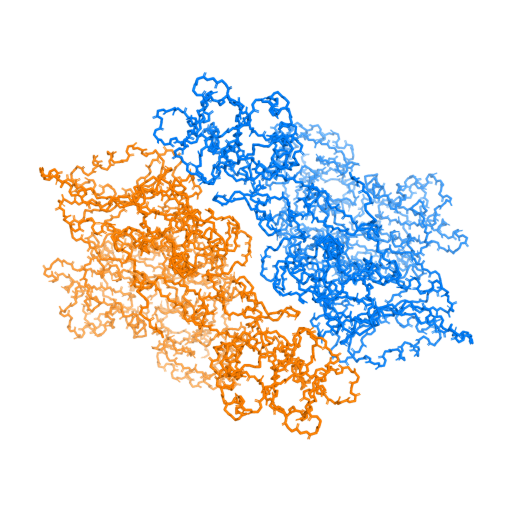 C CA . ASP A 1 847 ? 20.562 -26.047 10.406 1 77.38 847 ASP A CA 1
ATOM 6791 C C . ASP A 1 847 ? 21.922 -25.984 11.094 1 77.38 847 ASP A C 1
ATOM 6793 O O . ASP A 1 847 ? 22 -25.75 12.305 1 77.38 847 ASP A O 1
ATOM 6797 N N . HIS A 1 848 ? 23 -26.266 10.273 1 85.88 848 HIS A N 1
ATOM 6798 C CA . HIS A 1 848 ? 24.344 -26.281 10.82 1 85.88 848 HIS A CA 1
ATOM 6799 C C . HIS A 1 848 ? 25.328 -25.594 9.891 1 85.88 848 HIS A C 1
ATOM 6801 O O . HIS A 1 848 ? 25.078 -25.469 8.688 1 85.88 848 HIS A O 1
ATOM 6807 N N . ILE A 1 849 ? 26.453 -25.203 10.477 1 90.31 849 ILE A N 1
ATOM 6808 C CA . ILE A 1 849 ? 27.578 -24.703 9.68 1 90.31 849 ILE A CA 1
ATOM 6809 C C . ILE A 1 849 ? 28.312 -25.891 9.031 1 90.31 849 ILE A C 1
ATOM 6811 O O . ILE A 1 849 ? 28.547 -26.906 9.672 1 90.31 849 ILE A O 1
ATOM 6815 N N . VAL A 1 850 ? 28.609 -25.781 7.828 1 92 850 VAL A N 1
ATOM 6816 C CA . VAL A 1 850 ? 29.25 -26.875 7.105 1 92 850 VAL A CA 1
ATOM 6817 C C . VAL A 1 850 ? 30.766 -26.672 7.102 1 92 850 VAL A C 1
ATOM 6819 O O . VAL A 1 850 ? 31.25 -25.578 6.785 1 92 850 VAL A O 1
ATOM 6822 N N . LEU A 1 851 ? 31.438 -27.641 7.613 1 93.19 851 LEU A N 1
ATOM 6823 C CA . LEU A 1 851 ? 32.875 -27.688 7.504 1 93.19 851 LEU A CA 1
ATOM 6824 C C . LEU A 1 851 ? 33.312 -28.859 6.621 1 93.19 851 LEU A C 1
ATOM 6826 O O . LEU A 1 851 ? 33.094 -30.016 6.949 1 93.19 851 LEU A O 1
ATOM 6830 N N . ASP A 1 852 ? 33.906 -28.531 5.508 1 94.06 852 ASP A N 1
ATOM 6831 C CA . ASP A 1 852 ? 34.312 -29.562 4.559 1 94.06 852 ASP A CA 1
ATOM 6832 C C . ASP A 1 852 ? 35.438 -29.078 3.641 1 94.06 852 ASP A C 1
ATOM 6834 O O . ASP A 1 852 ? 35.969 -27.984 3.838 1 94.06 852 ASP A O 1
ATOM 6838 N N . SER A 1 853 ? 35.875 -29.906 2.734 1 93.12 853 SER A N 1
ATOM 6839 C CA . SER A 1 853 ? 36.875 -29.516 1.76 1 93.12 853 SER A CA 1
ATOM 6840 C C . SER A 1 853 ? 36.25 -28.844 0.542 1 93.12 853 SER A C 1
ATOM 6842 O O . SER A 1 853 ? 35.062 -29.062 0.245 1 93.12 853 SER A O 1
ATOM 6844 N N . VAL A 1 854 ? 37.062 -28.062 -0.159 1 92.5 854 VAL A N 1
ATOM 6845 C CA . VAL A 1 854 ? 36.594 -27.359 -1.353 1 92.5 854 VAL A CA 1
ATOM 6846 C C . VAL A 1 854 ? 36.156 -28.359 -2.404 1 92.5 854 VAL A C 1
ATOM 6848 O O . VAL A 1 854 ? 35.125 -28.172 -3.055 1 92.5 854 VAL A O 1
ATOM 6851 N N . ARG A 1 855 ? 36.844 -29.453 -2.539 1 89.5 855 ARG A N 1
ATOM 6852 C CA . ARG A 1 855 ? 36.531 -30.469 -3.551 1 89.5 855 ARG A CA 1
ATOM 6853 C C . ARG A 1 855 ? 35.219 -31.172 -3.262 1 89.5 855 ARG A C 1
ATOM 6855 O O . ARG A 1 855 ? 34.406 -31.359 -4.164 1 89.5 855 ARG A O 1
ATOM 6862 N N . ARG A 1 856 ? 35.031 -31.484 -2.072 1 90.19 856 ARG A N 1
ATOM 6863 C CA . ARG A 1 856 ? 33.812 -32.188 -1.695 1 90.19 856 ARG A CA 1
ATOM 6864 C C . ARG A 1 856 ? 32.594 -31.266 -1.759 1 90.19 856 ARG A C 1
ATOM 6866 O O . ARG A 1 856 ? 31.469 -31.734 -1.928 1 90.19 856 ARG A O 1
ATOM 6873 N N . PHE A 1 857 ? 32.875 -30.016 -1.67 1 92.88 857 PHE A N 1
ATOM 6874 C CA . PHE A 1 857 ? 31.797 -29.047 -1.648 1 92.88 857 PHE A CA 1
ATOM 6875 C C . PHE A 1 857 ? 31.453 -28.578 -3.061 1 92.88 857 PHE A C 1
ATOM 6877 O O . PHE A 1 857 ? 30.594 -27.719 -3.246 1 92.88 857 PHE A O 1
ATOM 6884 N N . SER A 1 858 ? 32.094 -29.188 -4.035 1 90.5 858 SER A N 1
ATOM 6885 C CA . SER A 1 858 ? 31.828 -28.812 -5.426 1 90.5 858 SER A CA 1
ATOM 6886 C C . SER A 1 858 ? 30.391 -29.109 -5.82 1 90.5 858 SER A C 1
ATOM 6888 O O . SER A 1 858 ? 29.844 -30.156 -5.48 1 90.5 858 SER A O 1
ATOM 6890 N N . GLY A 1 859 ? 29.766 -28.141 -6.488 1 88.12 859 GLY A N 1
ATOM 6891 C CA . GLY A 1 859 ? 28.391 -28.281 -6.918 1 88.12 859 GLY A CA 1
ATOM 6892 C C . GLY A 1 859 ? 27.391 -27.719 -5.926 1 88.12 859 GLY A C 1
ATOM 6893 O O . GLY A 1 859 ? 26.219 -27.531 -6.254 1 88.12 859 GLY A O 1
ATOM 6894 N N . LEU A 1 860 ? 27.875 -27.453 -4.758 1 90 860 LEU A N 1
ATOM 6895 C CA . LEU A 1 860 ? 27.016 -26.906 -3.709 1 90 860 LEU A CA 1
ATOM 6896 C C . LEU A 1 860 ? 27.266 -25.406 -3.523 1 90 860 LEU A C 1
ATOM 6898 O O . LEU A 1 860 ? 28.109 -24.828 -4.215 1 90 860 LEU A O 1
ATOM 6902 N N . GLU A 1 861 ? 26.438 -24.797 -2.725 1 89.06 861 GLU A N 1
ATOM 6903 C CA . GLU A 1 861 ? 26.594 -23.359 -2.5 1 89.06 861 GLU A CA 1
ATOM 6904 C C . GLU A 1 861 ? 26.031 -22.938 -1.146 1 89.06 861 GLU A C 1
ATOM 6906 O O . GLU A 1 861 ? 25.188 -23.641 -0.581 1 89.06 861 GLU A O 1
ATOM 6911 N N . ARG A 1 862 ? 26.594 -21.828 -0.59 1 89.5 862 ARG A N 1
ATOM 6912 C CA . ARG A 1 862 ? 26.062 -21.172 0.604 1 89.5 862 ARG A CA 1
ATOM 6913 C C . ARG A 1 862 ? 26.203 -19.656 0.496 1 89.5 862 ARG A C 1
ATOM 6915 O O . ARG A 1 862 ? 26.969 -19.156 -0.326 1 89.5 862 ARG A O 1
ATOM 6922 N N . SER A 1 863 ? 25.531 -18.922 1.321 1 87 863 SER A N 1
ATOM 6923 C CA . SER A 1 863 ? 25.547 -17.469 1.265 1 87 863 SER A CA 1
ATOM 6924 C C . SER A 1 863 ? 26.875 -16.906 1.753 1 87 863 SER A C 1
ATOM 6926 O O . SER A 1 863 ? 27.359 -15.883 1.246 1 87 863 SER A O 1
ATOM 6928 N N . ILE A 1 864 ? 27.391 -17.547 2.771 1 92.12 864 ILE A N 1
ATOM 6929 C CA . ILE A 1 864 ? 28.656 -17.125 3.383 1 92.12 864 ILE A CA 1
ATOM 6930 C C . ILE A 1 864 ? 29.656 -18.266 3.336 1 92.12 864 ILE A C 1
ATOM 6932 O O . ILE A 1 864 ? 29.391 -19.359 3.838 1 92.12 864 ILE A O 1
ATOM 6936 N N . VAL A 1 865 ? 30.766 -17.984 2.742 1 95.56 865 VAL A N 1
ATOM 6937 C CA . VAL A 1 865 ? 31.781 -19.031 2.623 1 95.56 865 VAL A CA 1
ATOM 6938 C C . VAL A 1 865 ? 33.125 -18.516 3.125 1 95.56 865 VAL A C 1
ATOM 6940 O O . VAL A 1 865 ? 33.5 -17.375 2.82 1 95.56 865 VAL A O 1
ATOM 6943 N N . PHE A 1 866 ? 33.781 -19.297 3.986 1 96.5 866 PHE A N 1
ATOM 6944 C CA . PHE A 1 866 ? 35.125 -19.031 4.457 1 96.5 866 PHE A CA 1
ATOM 6945 C C . PHE A 1 866 ? 36.125 -20.031 3.852 1 96.5 866 PHE A C 1
ATOM 6947 O O . PHE A 1 866 ? 35.938 -21.25 3.967 1 96.5 866 PHE A O 1
ATOM 6954 N N . GLY A 1 867 ? 37.094 -19.562 3.139 1 96 867 GLY A N 1
ATOM 6955 C CA . GLY A 1 867 ? 38.188 -20.391 2.635 1 96 867 GLY A CA 1
ATOM 6956 C C . GLY A 1 867 ? 39.438 -20.312 3.48 1 96 867 GLY A C 1
ATOM 6957 O O . GLY A 1 867 ? 40.094 -19.266 3.547 1 96 867 GLY A O 1
ATOM 6958 N N . ILE A 1 868 ? 39.781 -21.453 4.105 1 94.06 868 ILE A N 1
ATOM 6959 C CA . ILE A 1 868 ? 40.906 -21.484 5.023 1 94.06 868 ILE A CA 1
ATOM 6960 C C . ILE A 1 868 ? 42.125 -22.094 4.324 1 94.06 868 ILE A C 1
ATOM 6962 O O . ILE A 1 868 ? 42.094 -23.266 3.93 1 94.06 868 ILE A O 1
ATOM 6966 N N . HIS A 1 869 ? 43.188 -21.438 4.219 1 89.88 869 HIS A N 1
ATOM 6967 C CA . HIS A 1 869 ? 44.469 -21.875 3.691 1 89.88 869 HIS A CA 1
ATOM 6968 C C . HIS A 1 869 ? 44.281 -22.719 2.434 1 89.88 869 HIS A C 1
ATOM 6970 O O . HIS A 1 869 ? 44.75 -23.859 2.385 1 89.88 869 HIS A O 1
ATOM 6976 N N . PRO A 1 870 ? 43.719 -22.125 1.44 1 90.25 870 PRO A N 1
ATOM 6977 C CA . PRO A 1 870 ? 43.625 -22.891 0.197 1 90.25 870 PRO A CA 1
ATOM 6978 C C . PRO A 1 870 ? 45 -23.219 -0.396 1 90.25 870 PRO A C 1
ATOM 6980 O O . PRO A 1 870 ? 45.781 -22.312 -0.661 1 90.25 870 PRO A O 1
ATOM 6983 N N . ARG A 1 871 ? 45.281 -24.484 -0.476 1 87.94 871 ARG A N 1
ATOM 6984 C CA . ARG A 1 871 ? 46.531 -24.953 -1.022 1 87.94 871 ARG A CA 1
ATOM 6985 C C . ARG A 1 871 ? 46.344 -26.219 -1.844 1 87.94 871 ARG A C 1
ATOM 6987 O O . ARG A 1 871 ? 45.344 -26.938 -1.663 1 87.94 871 ARG A O 1
ATOM 6994 N N . THR A 1 872 ? 47.156 -26.406 -2.791 1 87.94 872 THR A N 1
ATOM 6995 C CA . THR A 1 872 ? 47.125 -27.609 -3.625 1 87.94 872 THR A CA 1
ATOM 6996 C C . THR A 1 872 ? 48.5 -28.266 -3.691 1 87.94 872 THR A C 1
ATOM 6998 O O . THR A 1 872 ? 49.531 -27.609 -3.443 1 87.94 872 THR A O 1
ATOM 7001 N N . ALA A 1 873 ? 48.531 -29.547 -3.898 1 82.62 873 ALA A N 1
ATOM 7002 C CA . ALA A 1 873 ? 49.812 -30.25 -4.066 1 82.62 873 ALA A CA 1
ATOM 7003 C C . ALA A 1 873 ? 50.594 -29.703 -5.246 1 82.62 873 ALA A C 1
ATOM 7005 O O . ALA A 1 873 ? 51.812 -29.453 -5.137 1 82.62 873 ALA A O 1
ATOM 7006 N N . ASP A 1 874 ? 49.938 -29.453 -6.297 1 84.94 874 ASP A N 1
ATOM 7007 C CA . ASP A 1 874 ? 50.531 -28.828 -7.477 1 84.94 874 ASP A CA 1
ATOM 7008 C C . ASP A 1 874 ? 50.062 -27.375 -7.594 1 84.94 874 ASP A C 1
ATOM 7010 O O . ASP A 1 874 ? 48.875 -27.094 -7.75 1 84.94 874 ASP A O 1
ATOM 7014 N N . PRO A 1 875 ? 50.969 -26.469 -7.609 1 85.25 875 PRO A N 1
ATOM 7015 C CA . PRO A 1 875 ? 50.625 -25.047 -7.645 1 85.25 875 PRO A CA 1
ATOM 7016 C C . PRO A 1 875 ? 49.906 -24.641 -8.93 1 85.25 875 PRO A C 1
ATOM 7018 O O . PRO A 1 875 ? 49.188 -23.641 -8.953 1 85.25 875 PRO A O 1
ATOM 7021 N N . ALA A 1 876 ? 50.031 -25.438 -9.891 1 85.5 876 ALA A N 1
ATOM 7022 C CA . ALA A 1 876 ? 49.469 -25.094 -11.188 1 85.5 876 ALA A CA 1
ATOM 7023 C C . ALA A 1 876 ? 47.938 -25.125 -11.125 1 85.5 876 ALA A C 1
ATOM 7025 O O . ALA A 1 876 ? 47.25 -24.438 -11.906 1 85.5 876 ALA A O 1
ATOM 7026 N N . ILE A 1 877 ? 47.406 -25.797 -10.18 1 90.44 877 ILE A N 1
ATOM 7027 C CA . ILE A 1 877 ? 45.938 -26 -10.141 1 90.44 877 ILE A CA 1
ATOM 7028 C C . ILE A 1 877 ? 45.344 -25.094 -9.086 1 90.44 877 ILE A C 1
ATOM 7030 O O . ILE A 1 877 ? 44.125 -25.016 -8.953 1 90.44 877 ILE A O 1
ATOM 7034 N N . LEU A 1 878 ? 46.125 -24.344 -8.406 1 90.62 878 LEU A N 1
ATOM 7035 C CA . LEU A 1 878 ? 45.656 -23.531 -7.301 1 90.62 878 LEU A CA 1
ATOM 7036 C C . LEU A 1 878 ? 44.625 -22.5 -7.777 1 90.62 878 LEU A C 1
ATOM 7038 O O . LEU A 1 878 ? 43.594 -22.312 -7.145 1 90.62 878 LEU A O 1
ATOM 7042 N N . PRO A 1 879 ? 44.844 -21.844 -8.953 1 92.38 879 PRO A N 1
ATOM 7043 C CA . PRO A 1 879 ? 43.844 -20.891 -9.398 1 92.38 879 PRO A CA 1
ATOM 7044 C C . PRO A 1 879 ? 42.469 -21.547 -9.641 1 92.38 879 PRO A C 1
ATOM 7046 O O . PRO A 1 879 ? 41.438 -20.938 -9.359 1 92.38 879 PRO A O 1
ATOM 7049 N N . ASN A 1 880 ? 42.469 -22.734 -10.125 1 93.5 880 ASN A N 1
ATOM 7050 C CA . ASN A 1 880 ? 41.219 -23.469 -10.352 1 93.5 880 ASN A CA 1
ATOM 7051 C C . ASN A 1 880 ? 40.5 -23.75 -9.039 1 93.5 880 ASN A C 1
ATOM 7053 O O . ASN A 1 880 ? 39.281 -23.641 -8.953 1 93.5 880 ASN A O 1
ATOM 7057 N N . VAL A 1 881 ? 41.281 -24.094 -8.094 1 92.81 881 VAL A N 1
ATOM 7058 C CA . VAL A 1 881 ? 40.719 -24.422 -6.785 1 92.81 881 VAL A CA 1
ATOM 7059 C C . VAL A 1 881 ? 40.156 -23.156 -6.145 1 92.81 881 VAL A C 1
ATOM 7061 O O . VAL A 1 881 ? 39.156 -23.203 -5.445 1 92.81 881 VAL A O 1
ATOM 7064 N N . LEU A 1 882 ? 40.844 -22.078 -6.395 1 93.81 882 LEU A N 1
ATOM 7065 C CA . LEU A 1 882 ? 40.344 -20.812 -5.879 1 93.81 882 LEU A CA 1
ATOM 7066 C C . LEU A 1 882 ? 39.031 -20.438 -6.535 1 93.81 882 LEU A C 1
ATOM 7068 O O . LEU A 1 882 ? 38.125 -19.875 -5.887 1 93.81 882 LEU A O 1
ATOM 7072 N N . ILE A 1 883 ? 38.875 -20.75 -7.762 1 94.69 883 ILE A N 1
ATOM 7073 C CA . ILE A 1 883 ? 37.625 -20.5 -8.469 1 94.69 883 ILE A CA 1
ATOM 7074 C C . ILE A 1 883 ? 36.531 -21.406 -7.895 1 94.69 883 ILE A C 1
ATOM 7076 O O . ILE A 1 883 ? 35.406 -20.953 -7.68 1 94.69 883 ILE A O 1
ATOM 7080 N N . CYS A 1 884 ? 36.875 -22.609 -7.637 1 94.56 884 CYS A N 1
ATOM 7081 C CA . CYS A 1 884 ? 35.906 -23.531 -7.043 1 94.56 884 CYS A CA 1
ATOM 7082 C C . CYS A 1 884 ? 35.438 -23.031 -5.684 1 94.56 884 CYS A C 1
ATOM 7084 O O . CYS A 1 884 ? 34.25 -23.094 -5.375 1 94.56 884 CYS A O 1
ATOM 7086 N N . LEU A 1 885 ? 36.344 -22.547 -4.984 1 94.94 885 LEU A N 1
ATOM 7087 C CA . LEU A 1 885 ? 36.031 -22.016 -3.656 1 94.94 885 LEU A CA 1
ATOM 7088 C C . LEU A 1 885 ? 35.156 -20.766 -3.748 1 94.94 885 LEU A C 1
ATOM 7090 O O . LEU A 1 885 ? 34.125 -20.688 -3.1 1 94.94 885 LEU A O 1
ATOM 7094 N N . ALA A 1 886 ? 35.562 -19.859 -4.539 1 94.94 886 ALA A N 1
ATOM 7095 C CA . ALA A 1 886 ? 34.906 -18.562 -4.625 1 94.94 886 ALA A CA 1
ATOM 7096 C C . ALA A 1 886 ? 33.5 -18.703 -5.219 1 94.94 886 ALA A C 1
ATOM 7098 O O . ALA A 1 886 ? 32.594 -18 -4.812 1 94.94 886 ALA A O 1
ATOM 7099 N N . SER A 1 887 ? 33.344 -19.547 -6.168 1 94.12 887 SER A N 1
ATOM 7100 C CA . SER A 1 887 ? 32.062 -19.703 -6.871 1 94.12 887 SER A CA 1
ATOM 7101 C C . SER A 1 887 ? 31 -20.297 -5.961 1 94.12 887 SER A C 1
ATOM 7103 O O . SER A 1 887 ? 29.812 -20.234 -6.273 1 94.12 887 SER A O 1
ATOM 7105 N N . ARG A 1 888 ? 31.344 -20.797 -4.805 1 92.38 888 ARG A N 1
ATOM 7106 C CA . ARG A 1 888 ? 30.391 -21.422 -3.873 1 92.38 888 ARG A CA 1
ATOM 7107 C C . ARG A 1 888 ? 29.703 -20.359 -3.023 1 92.38 888 ARG A C 1
ATOM 7109 O O . ARG A 1 888 ? 28.641 -20.609 -2.449 1 92.38 888 ARG A O 1
ATOM 7116 N N . ALA A 1 889 ? 30.359 -19.234 -2.928 1 93.06 889 ALA A N 1
ATOM 7117 C CA . ALA A 1 889 ? 29.828 -18.156 -2.107 1 93.06 889 ALA A CA 1
ATOM 7118 C C . ALA A 1 889 ? 28.828 -17.297 -2.9 1 93.06 889 ALA A C 1
ATOM 7120 O O . ALA A 1 889 ? 29.203 -16.703 -3.918 1 93.06 889 ALA A O 1
ATOM 7121 N N . LYS A 1 890 ? 27.75 -17.172 -2.393 1 88.06 890 LYS A N 1
ATOM 7122 C CA . LYS A 1 890 ? 26.734 -16.375 -3.084 1 88.06 890 LYS A CA 1
ATOM 7123 C C . LYS A 1 890 ? 26.922 -14.891 -2.793 1 88.06 890 LYS A C 1
ATOM 7125 O O . LYS A 1 890 ? 26.875 -14.07 -3.707 1 88.06 890 LYS A O 1
ATOM 7130 N N . GLN A 1 891 ? 27.203 -14.539 -1.485 1 88.44 891 GLN A N 1
ATOM 7131 C CA . GLN A 1 891 ? 27.156 -13.133 -1.105 1 88.44 891 GLN A CA 1
ATOM 7132 C C . GLN A 1 891 ? 28.453 -12.695 -0.431 1 88.44 891 GLN A C 1
ATOM 7134 O O . GLN A 1 891 ? 28.938 -11.594 -0.686 1 88.44 891 GLN A O 1
ATOM 7139 N N . HIS A 1 892 ? 28.875 -13.508 0.55 1 92.19 892 HIS A N 1
ATOM 7140 C CA . HIS A 1 892 ? 30.047 -13.125 1.333 1 92.19 892 HIS A CA 1
ATOM 7141 C C . HIS A 1 892 ? 31.141 -14.188 1.251 1 92.19 892 HIS A C 1
ATOM 7143 O O . HIS A 1 892 ? 30.875 -15.367 1.462 1 92.19 892 HIS A O 1
ATOM 7149 N N . LEU A 1 893 ? 32.312 -13.742 0.912 1 96.38 893 LEU A N 1
ATOM 7150 C CA . LEU A 1 893 ? 33.469 -14.641 0.78 1 96.38 893 LEU A CA 1
ATOM 7151 C C . LEU A 1 893 ? 34.656 -14.117 1.565 1 96.38 893 LEU A C 1
ATOM 7153 O O . LEU A 1 893 ? 35.031 -12.945 1.438 1 96.38 893 LEU A O 1
ATOM 7157 N N . TYR A 1 894 ? 35.156 -14.906 2.438 1 96.06 894 TYR A N 1
ATOM 7158 C CA . TYR A 1 894 ? 36.375 -14.633 3.18 1 96.06 894 TYR A CA 1
ATOM 7159 C C . TYR A 1 894 ? 37.438 -15.656 2.863 1 96.06 894 TYR A C 1
ATOM 7161 O O . TYR A 1 894 ? 37.219 -16.859 3.031 1 96.06 894 TYR A O 1
ATOM 7169 N N . ILE A 1 895 ? 38.594 -15.227 2.424 1 96 895 ILE A N 1
ATOM 7170 C CA . ILE A 1 895 ? 39.688 -16.125 2.088 1 96 895 ILE A CA 1
ATOM 7171 C C . ILE A 1 895 ? 40.906 -15.828 2.979 1 96 895 ILE A C 1
ATOM 7173 O O . ILE A 1 895 ? 41.312 -14.672 3.119 1 96 895 ILE A O 1
ATOM 7177 N N . PHE A 1 896 ? 41.438 -16.797 3.619 1 94.62 896 PHE A N 1
ATOM 7178 C CA . PHE A 1 896 ? 42.625 -16.719 4.441 1 94.62 896 PHE A CA 1
ATOM 7179 C C . PHE A 1 896 ? 43.781 -17.484 3.809 1 94.62 896 PHE A C 1
ATOM 7181 O O . PHE A 1 896 ? 44 -18.672 4.109 1 94.62 896 PHE A O 1
ATOM 7188 N N . PRO A 1 897 ? 44.625 -16.766 2.963 1 89.81 897 PRO A N 1
ATOM 7189 C CA . PRO A 1 897 ? 45.719 -17.469 2.266 1 89.81 897 PRO A CA 1
ATOM 7190 C C . PRO A 1 897 ? 46.812 -17.938 3.211 1 89.81 897 PRO A C 1
ATOM 7192 O O . PRO A 1 897 ? 46.938 -17.422 4.32 1 89.81 897 PRO A O 1
ATOM 7195 N N . TRP A 1 898 ? 47.594 -18.953 2.768 1 78.31 898 TRP A N 1
ATOM 7196 C CA . TRP A 1 898 ? 48.719 -19.484 3.533 1 78.31 898 TRP A CA 1
ATOM 7197 C C . TRP A 1 898 ? 49.906 -18.5 3.508 1 78.31 898 TRP A C 1
ATOM 7199 O O . TRP A 1 898 ? 50.25 -17.984 2.451 1 78.31 898 TRP A O 1
ATOM 7209 N N . GLY A 1 899 ? 50.469 -17.812 4.629 1 65.69 899 GLY A N 1
ATOM 7210 C CA . GLY A 1 899 ? 51.594 -16.906 4.746 1 65.69 899 GLY A CA 1
ATOM 7211 C C . GLY A 1 899 ? 52.906 -17.609 4.832 1 65.69 899 GLY A C 1
ATOM 7212 O O . GLY A 1 899 ? 53.188 -18.344 5.793 1 65.69 899 GLY A O 1
ATOM 7213 N N . GLY A 1 900 ? 53.594 -18.344 3.906 1 49.25 900 GLY A N 1
ATOM 7214 C CA . GLY A 1 900 ? 54.938 -18.906 3.922 1 49.25 900 GLY A CA 1
ATOM 7215 C C . GLY A 1 900 ? 55.5 -19.078 5.32 1 49.25 900 GLY A C 1
ATOM 7216 O O . GLY A 1 900 ? 56.688 -19.375 5.492 1 49.25 900 GLY A O 1
ATOM 7217 N N . HIS A 1 901 ? 55.156 -18.984 6.457 1 37.31 901 HIS A N 1
ATOM 7218 C CA . HIS A 1 901 ? 56.188 -19.219 7.477 1 37.31 901 HIS A CA 1
ATOM 7219 C C . HIS A 1 901 ? 56.625 -20.672 7.477 1 37.31 901 HIS A C 1
ATOM 7221 O O . HIS A 1 901 ? 55.844 -21.578 7.211 1 37.31 901 HIS A O 1
ATOM 7227 N N . MET B 1 1 ? -24.922 26.844 -1.875 1 26.59 1 MET B N 1
ATOM 7228 C CA . MET B 1 1 ? -24.766 26.594 -0.446 1 26.59 1 MET B CA 1
ATOM 7229 C C . MET B 1 1 ? -26.094 26.688 0.283 1 26.59 1 MET B C 1
ATOM 7231 O O . MET B 1 1 ? -26.547 27.797 0.627 1 26.59 1 MET B O 1
ATOM 7235 N N . GLU B 1 2 ? -27.156 25.953 -0.007 1 29.34 2 GLU B N 1
ATOM 7236 C CA . GLU B 1 2 ? -28.562 26.156 0.28 1 29.34 2 GLU B CA 1
ATOM 7237 C C . GLU B 1 2 ? -28.812 26.344 1.775 1 29.34 2 GLU B C 1
ATOM 7239 O O . GLU B 1 2 ? -27.953 25.984 2.594 1 29.34 2 GLU B O 1
ATOM 7244 N N . ALA B 1 3 ? -30.156 26.391 2.246 1 33.91 3 ALA B N 1
ATOM 7245 C CA . ALA B 1 3 ? -30.844 26.938 3.412 1 33.91 3 ALA B CA 1
ATOM 7246 C C . ALA B 1 3 ? -30.266 26.359 4.703 1 33.91 3 ALA B C 1
ATOM 7248 O O . ALA B 1 3 ? -29.641 25.297 4.691 1 33.91 3 ALA B O 1
ATOM 7249 N N . ASN B 1 4 ? -30.859 26.969 6.078 1 36.59 4 ASN B N 1
ATOM 7250 C CA . ASN B 1 4 ? -30.5 27.469 7.406 1 36.59 4 ASN B CA 1
ATOM 7251 C C . ASN B 1 4 ? -30.438 26.328 8.422 1 36.59 4 ASN B C 1
ATOM 7253 O O . ASN B 1 4 ? -31.219 26.281 9.367 1 36.59 4 ASN B O 1
ATOM 7257 N N . GLN B 1 5 ? -30.609 25.031 8.055 1 42.81 5 GLN B N 1
ATOM 7258 C CA . GLN B 1 5 ? -30.562 24.281 9.305 1 42.81 5 GLN B CA 1
ATOM 7259 C C . GLN B 1 5 ? -29.391 24.734 10.172 1 42.81 5 GLN B C 1
ATOM 7261 O O . GLN B 1 5 ? -28.359 25.172 9.648 1 42.81 5 GLN B O 1
ATOM 7266 N N . CYS B 1 6 ? -29.625 25.062 11.367 1 50.31 6 CYS B N 1
ATOM 7267 C CA . CYS B 1 6 ? -28.781 25.641 12.406 1 50.31 6 CYS B CA 1
ATOM 7268 C C . CYS B 1 6 ? -27.391 25 12.375 1 50.31 6 CYS B C 1
ATOM 7270 O O . CYS B 1 6 ? -27.25 23.797 12.617 1 50.31 6 CYS B O 1
ATOM 7272 N N . PRO B 1 7 ? -26.469 25.688 11.672 1 67.44 7 PRO B N 1
ATOM 7273 C CA . PRO B 1 7 ? -25.094 25.25 11.5 1 67.44 7 PRO B CA 1
ATOM 7274 C C . PRO B 1 7 ? -24.422 24.859 12.82 1 67.44 7 PRO B C 1
ATOM 7276 O O . PRO B 1 7 ? -24.625 25.531 13.836 1 67.44 7 PRO B O 1
ATOM 7279 N N . LEU B 1 8 ? -24.266 23.547 13.055 1 79.81 8 LEU B N 1
ATOM 7280 C CA . LEU B 1 8 ? -23.422 23.141 14.18 1 79.81 8 LEU B CA 1
ATOM 7281 C C . LEU B 1 8 ? -22.188 24.016 14.273 1 79.81 8 LEU B C 1
ATOM 7283 O O . LEU B 1 8 ? -21.578 24.344 13.258 1 79.81 8 LEU B O 1
ATOM 7287 N N . VAL B 1 9 ? -22.031 24.609 15.453 1 80.69 9 VAL B N 1
ATOM 7288 C CA . VAL B 1 9 ? -20.906 25.5 15.664 1 80.69 9 VAL B CA 1
ATOM 7289 C C . VAL B 1 9 ? -19.953 24.875 16.688 1 80.69 9 VAL B C 1
ATOM 7291 O O . VAL B 1 9 ? -20.375 24.141 17.578 1 80.69 9 VAL B O 1
ATOM 7294 N N . VAL B 1 10 ? -18.688 25.109 16.469 1 82.44 10 VAL B N 1
ATOM 7295 C CA . VAL B 1 10 ? -17.641 24.656 17.391 1 82.44 10 VAL B CA 1
ATOM 7296 C C . VAL B 1 10 ? -17.531 25.641 18.547 1 82.44 10 VAL B C 1
ATOM 7298 O O . VAL B 1 10 ? -17.594 26.859 18.359 1 82.44 10 VAL B O 1
ATOM 7301 N N . GLU B 1 11 ? -17.359 25.141 19.672 1 81.5 11 GLU B N 1
ATOM 7302 C CA . GLU B 1 11 ? -17.188 25.953 20.859 1 81.5 11 GLU B CA 1
ATOM 7303 C C . GLU B 1 11 ? -15.734 26.422 21 1 81.5 11 GLU B C 1
ATOM 7305 O O . GLU B 1 11 ? -14.82 25.594 21.062 1 81.5 11 GLU B O 1
ATOM 7310 N N . PRO B 1 12 ? -15.438 27.609 21.094 1 74.31 12 PRO B N 1
ATOM 7311 C CA . PRO B 1 12 ? -14.07 28.125 21.125 1 74.31 12 PRO B CA 1
ATOM 7312 C C . PRO B 1 12 ? -13.414 28 22.5 1 74.31 12 PRO B C 1
ATOM 7314 O O . PRO B 1 12 ? -12.195 28.172 22.625 1 74.31 12 PRO B O 1
ATOM 7317 N N . SER B 1 13 ? -14.016 27.578 23.516 1 79.75 13 SER B N 1
ATOM 7318 C CA . SER B 1 13 ? -13.516 27.672 24.875 1 79.75 13 SER B CA 1
ATOM 7319 C C . SER B 1 13 ? -12.727 26.438 25.266 1 79.75 13 SER B C 1
ATOM 7321 O O . SER B 1 13 ? -12.227 26.328 26.391 1 79.75 13 SER B O 1
ATOM 7323 N N . TYR B 1 14 ? -12.523 25.609 24.328 1 87.31 14 TYR B N 1
ATOM 7324 C CA . TYR B 1 14 ? -11.844 24.359 24.656 1 87.31 14 TYR B CA 1
ATOM 7325 C C . TYR B 1 14 ? -10.562 24.203 23.859 1 87.31 14 TYR B C 1
ATOM 7327 O O . TYR B 1 14 ? -10.438 24.75 22.75 1 87.31 14 TYR B O 1
ATOM 7335 N N . PRO B 1 15 ? -9.586 23.547 24.359 1 91.31 15 PRO B N 1
ATOM 7336 C CA . PRO B 1 15 ? -8.344 23.297 23.641 1 91.31 15 PRO B CA 1
ATOM 7337 C C . PRO B 1 15 ? -8.508 22.25 22.531 1 91.31 15 PRO B C 1
ATOM 7339 O O . PRO B 1 15 ? -7.516 21.75 21.984 1 91.31 15 PRO B O 1
ATOM 7342 N N . ASP B 1 16 ? -9.742 21.859 22.281 1 93.12 16 ASP B N 1
ATOM 7343 C CA . ASP B 1 16 ? -10.078 20.906 21.234 1 93.12 16 ASP B CA 1
ATOM 7344 C C . ASP B 1 16 ? -11.32 21.344 20.469 1 93.12 16 ASP B C 1
ATOM 7346 O O . ASP B 1 16 ? -12.016 22.266 20.875 1 93.12 16 ASP B O 1
ATOM 7350 N N . LEU B 1 17 ? -11.523 20.781 19.297 1 93.56 17 LEU B N 1
ATOM 7351 C CA . LEU B 1 17 ? -12.758 21.047 18.562 1 93.56 17 LEU B CA 1
ATOM 7352 C C . LEU B 1 17 ? -13.953 20.406 19.266 1 93.56 17 LEU B C 1
ATOM 7354 O O . LEU B 1 17 ? -14.062 19.172 19.312 1 93.56 17 LEU B O 1
ATOM 7358 N N . VAL B 1 18 ? -14.789 21.172 19.875 1 94.75 18 VAL B N 1
ATOM 7359 C CA . VAL B 1 18 ? -15.969 20.672 20.562 1 94.75 18 VAL B CA 1
ATOM 7360 C C . VAL B 1 18 ? -17.234 21.125 19.828 1 94.75 18 VAL B C 1
ATOM 7362 O O . VAL B 1 18 ? -17.453 22.328 19.656 1 94.75 18 VAL B O 1
ATOM 7365 N N . ILE B 1 19 ? -18 20.188 19.359 1 95.12 19 ILE B N 1
ATOM 7366 C CA . ILE B 1 19 ? -19.25 20.484 18.656 1 95.12 19 ILE B CA 1
ATOM 7367 C C . ILE B 1 19 ? -20.438 20.141 19.562 1 95.12 19 ILE B C 1
ATOM 7369 O O . ILE B 1 19 ? -20.578 19 20 1 95.12 19 ILE B O 1
ATOM 7373 N N . ASN B 1 20 ? -21.203 21.047 19.828 1 92.88 20 ASN B N 1
ATOM 7374 C CA . ASN B 1 20 ? -22.422 20.844 20.594 1 92.88 20 ASN B CA 1
ATOM 7375 C C . ASN B 1 20 ? -23.609 20.516 19.672 1 92.88 20 ASN B C 1
ATOM 7377 O O . ASN B 1 20 ? -24.031 21.359 18.891 1 92.88 20 ASN B O 1
ATOM 7381 N N . VAL B 1 21 ? -24.188 19.328 19.828 1 93.94 21 VAL B N 1
ATOM 7382 C CA . VAL B 1 21 ? -25.25 18.891 18.938 1 93.94 21 VAL B CA 1
ATOM 7383 C C . VAL B 1 21 ? -26.609 19.062 19.609 1 93.94 21 VAL B C 1
ATOM 7385 O O . VAL B 1 21 ? -27.641 18.703 19.047 1 93.94 21 VAL B O 1
ATOM 7388 N N . GLY B 1 22 ? -26.656 19.578 20.812 1 92 22 GLY B N 1
ATOM 7389 C CA . GLY B 1 22 ? -27.906 19.812 21.516 1 92 22 GLY B CA 1
ATOM 7390 C C . GLY B 1 22 ? -28.422 18.594 22.25 1 92 22 GLY B C 1
ATOM 7391 O O . GLY B 1 22 ? -27.641 17.734 22.672 1 92 22 GLY B O 1
ATOM 7392 N N . GLU B 1 23 ? -29.703 18.562 22.406 1 92.81 23 GLU B N 1
ATOM 7393 C CA . GLU B 1 23 ? -30.328 17.453 23.125 1 92.81 23 GLU B CA 1
ATOM 7394 C C . GLU B 1 23 ? -30.531 16.25 22.219 1 92.81 23 GLU B C 1
ATOM 7396 O O . GLU B 1 23 ? -31.078 16.391 21.125 1 92.81 23 GLU B O 1
ATOM 7401 N N . VAL B 1 24 ? -30.094 15.133 22.609 1 94.19 24 VAL B N 1
ATOM 7402 C CA . VAL B 1 24 ? -30.266 13.875 21.891 1 94.19 24 VAL B CA 1
ATOM 7403 C C . VAL B 1 24 ? -30.844 12.812 22.812 1 94.19 24 VAL B C 1
ATOM 7405 O O . VAL B 1 24 ? -30.391 12.664 23.953 1 94.19 24 VAL B O 1
ATOM 7408 N N . THR B 1 25 ? -31.844 12.156 22.375 1 93.81 25 THR B N 1
ATOM 7409 C CA . THR B 1 25 ? -32.438 11.055 23.125 1 93.81 25 THR B CA 1
ATOM 7410 C C . THR B 1 25 ? -31.531 9.82 23.062 1 93.81 25 THR B C 1
ATOM 7412 O O . THR B 1 25 ? -31.219 9.328 21.969 1 93.81 25 THR B O 1
ATOM 7415 N N . LEU B 1 26 ? -31.141 9.328 24.234 1 93.12 26 LEU B N 1
ATOM 7416 C CA . LEU B 1 26 ? -30.234 8.188 24.281 1 93.12 26 LEU B CA 1
ATOM 7417 C C . LEU B 1 26 ? -30.938 6.969 24.875 1 93.12 26 LEU B C 1
ATOM 7419 O O . LEU B 1 26 ? -32.031 7.086 25.422 1 93.12 26 LEU B O 1
ATOM 7423 N N . GLY B 1 27 ? -30.328 5.797 24.672 1 89.88 27 GLY B N 1
ATOM 7424 C CA . GLY B 1 27 ? -30.922 4.551 25.141 1 89.88 27 GLY B CA 1
ATOM 7425 C C . GLY B 1 27 ? -31.688 3.82 24.047 1 89.88 27 GLY B C 1
ATOM 7426 O O . GLY B 1 27 ? -32.406 4.438 23.281 1 89.88 27 GLY B O 1
ATOM 7427 N N . GLU B 1 28 ? -31.609 2.523 23.953 1 88.69 28 GLU B N 1
ATOM 7428 C CA . GLU B 1 28 ? -32.219 1.733 22.891 1 88.69 28 GLU B CA 1
ATOM 7429 C C . GLU B 1 28 ? -33.75 1.781 22.969 1 88.69 28 GLU B C 1
ATOM 7431 O O . GLU B 1 28 ? -34.406 1.987 21.969 1 88.69 28 GLU B O 1
ATOM 7436 N N . GLU B 1 29 ? -34.344 1.665 24.141 1 87.06 29 GLU B N 1
ATOM 7437 C CA . GLU B 1 29 ? -35.781 1.651 24.312 1 87.06 29 GLU B CA 1
ATOM 7438 C C . GLU B 1 29 ? -36.375 3.027 24.031 1 87.06 29 GLU B C 1
ATOM 7440 O O . GLU B 1 29 ? -37.469 3.133 23.438 1 87.06 29 GLU B O 1
ATOM 7445 N N . ASN B 1 30 ? -35.688 4.027 24.547 1 89.19 30 ASN B N 1
ATOM 7446 C CA . ASN B 1 30 ? -36.156 5.387 24.328 1 89.19 30 ASN B CA 1
ATOM 7447 C C . ASN B 1 30 ? -36.125 5.754 22.844 1 89.19 30 ASN B C 1
ATOM 7449 O O . ASN B 1 30 ? -37.031 6.414 22.344 1 89.19 30 ASN B O 1
ATOM 7453 N N . ARG B 1 31 ? -35.156 5.324 22.156 1 91.38 31 ARG B N 1
ATOM 7454 C CA . ARG B 1 31 ? -35 5.688 20.75 1 91.38 31 ARG B CA 1
ATOM 7455 C C . ARG B 1 31 ? -35.969 4.91 19.875 1 91.38 31 ARG B C 1
ATOM 7457 O O . ARG B 1 31 ? -36.438 5.41 18.828 1 91.38 31 ARG B O 1
ATOM 7464 N N . LYS B 1 32 ? -36.281 3.701 20.25 1 89.94 32 LYS B N 1
ATOM 7465 C CA . LYS B 1 32 ? -37.281 2.922 19.5 1 89.94 32 LYS B CA 1
ATOM 7466 C C . LYS B 1 32 ? -38.656 3.543 19.594 1 89.94 32 LYS B C 1
ATOM 7468 O O . LYS B 1 32 ? -39.469 3.416 18.672 1 89.94 32 LYS B O 1
ATOM 7473 N N . LYS B 1 33 ? -38.938 4.219 20.688 1 89.88 33 LYS B N 1
ATOM 7474 C CA . LYS B 1 33 ? -40.25 4.82 20.922 1 89.88 33 LYS B CA 1
ATOM 7475 C C . LYS B 1 33 ? -40.344 6.18 20.25 1 89.88 33 LYS B C 1
ATOM 7477 O O . LYS B 1 33 ? -41.469 6.695 20.062 1 89.88 33 LYS B O 1
ATOM 7482 N N . LEU B 1 34 ? -39.219 6.695 19.828 1 91.88 34 LEU B N 1
ATOM 7483 C CA . LEU B 1 34 ? -39.219 8 19.172 1 91.88 34 LEU B CA 1
ATOM 7484 C C . LEU B 1 34 ? -39.844 7.93 17.797 1 91.88 34 LEU B C 1
ATOM 7486 O O . LEU B 1 34 ? -39.75 6.902 17.109 1 91.88 34 LEU B O 1
ATOM 7490 N N . GLN B 1 35 ? -40.438 9.023 17.484 1 91.12 35 GLN B N 1
ATOM 7491 C CA . GLN B 1 35 ? -40.938 9.141 16.125 1 91.12 35 GLN B CA 1
ATOM 7492 C C . GLN B 1 35 ? -39.781 9.062 15.117 1 91.12 35 GLN B C 1
ATOM 7494 O O . GLN B 1 35 ? -38.688 9.602 15.359 1 91.12 35 GLN B O 1
ATOM 7499 N N . LYS B 1 36 ? -40.062 8.477 14.109 1 91.81 36 LYS B N 1
ATOM 7500 C CA . LYS B 1 36 ? -39.031 8.211 13.102 1 91.81 36 LYS B CA 1
ATOM 7501 C C . LYS B 1 36 ? -38.344 9.5 12.648 1 91.81 36 LYS B C 1
ATOM 7503 O O . LYS B 1 36 ? -37.125 9.555 12.516 1 91.81 36 LYS B O 1
ATOM 7508 N N . ILE B 1 37 ? -39.094 10.555 12.422 1 92.44 37 ILE B N 1
ATOM 7509 C CA . ILE B 1 37 ? -38.562 11.82 11.922 1 92.44 37 ILE B CA 1
ATOM 7510 C C . ILE B 1 37 ? -37.594 12.414 12.945 1 92.44 37 ILE B C 1
ATOM 7512 O O . ILE B 1 37 ? -36.5 12.898 12.586 1 92.44 37 ILE B O 1
ATOM 7516 N N . GLN B 1 38 ? -38.031 12.438 14.18 1 92.25 38 GLN B N 1
ATOM 7517 C CA . GLN B 1 38 ? -37.188 12.969 15.234 1 92.25 38 GLN B CA 1
ATOM 7518 C C . GLN B 1 38 ? -35.906 12.125 15.422 1 92.25 38 GLN B C 1
ATOM 7520 O O . GLN B 1 38 ? -34.844 12.656 15.633 1 92.25 38 GLN B O 1
ATOM 7525 N N . ARG B 1 39 ? -36.094 10.867 15.367 1 93.69 39 ARG B N 1
ATOM 7526 C CA . ARG B 1 39 ? -34.969 9.945 15.484 1 93.69 39 ARG B CA 1
ATOM 7527 C C . ARG B 1 39 ? -33.938 10.203 14.391 1 93.69 39 ARG B C 1
ATOM 7529 O O . ARG B 1 39 ? -32.719 10.258 14.664 1 93.69 39 ARG B O 1
ATOM 7536 N N . ASP B 1 40 ? -34.469 10.422 13.25 1 94.31 40 ASP B N 1
ATOM 7537 C CA . ASP B 1 40 ? -33.594 10.625 12.109 1 94.31 40 ASP B CA 1
ATOM 7538 C C . ASP B 1 40 ? -32.906 11.992 12.18 1 94.31 40 ASP B C 1
ATOM 7540 O O . ASP B 1 40 ? -31.734 12.133 11.789 1 94.31 40 ASP B O 1
ATOM 7544 N N . GLN B 1 41 ? -33.594 12.945 12.609 1 93.62 41 GLN B N 1
ATOM 7545 C CA . GLN B 1 41 ? -33.031 14.281 12.742 1 93.62 41 GLN B CA 1
ATOM 7546 C C . GLN B 1 41 ? -31.891 14.289 13.773 1 93.62 41 GLN B C 1
ATOM 7548 O O . GLN B 1 41 ? -30.844 14.898 13.547 1 93.62 41 GLN B O 1
ATOM 7553 N N . GLU B 1 42 ? -32.125 13.695 14.906 1 94.19 42 GLU B N 1
ATOM 7554 C CA . GLU B 1 42 ? -31.078 13.602 15.93 1 94.19 42 GLU B CA 1
ATOM 7555 C C . GLU B 1 42 ? -29.859 12.836 15.414 1 94.19 42 GLU B C 1
ATOM 7557 O O . GLU B 1 42 ? -28.719 13.227 15.664 1 94.19 42 GLU B O 1
ATOM 7562 N N . LYS B 1 43 ? -30.188 11.766 14.789 1 95.31 43 LYS B N 1
ATOM 7563 C CA . LYS B 1 43 ? -29.125 10.945 14.211 1 95.31 43 LYS B CA 1
ATOM 7564 C C . LYS B 1 43 ? -28.297 11.742 13.203 1 95.31 43 LYS B C 1
ATOM 7566 O O . LYS B 1 43 ? -27.078 11.648 13.195 1 95.31 43 LYS B O 1
ATOM 7571 N N . GLU B 1 44 ? -28.953 12.492 12.391 1 94.88 44 GLU B N 1
ATOM 7572 C CA . GLU B 1 44 ? -28.281 13.273 11.359 1 94.88 44 GLU B CA 1
ATOM 7573 C C . GLU B 1 44 ? -27.344 14.32 11.984 1 94.88 44 GLU B C 1
ATOM 7575 O O . GLU B 1 44 ? -26.25 14.555 11.484 1 94.88 44 GLU B O 1
ATOM 7580 N N . ARG B 1 45 ? -27.734 14.977 13.008 1 94.75 45 ARG B N 1
ATOM 7581 C CA . ARG B 1 45 ? -26.906 15.977 13.68 1 94.75 45 ARG B CA 1
ATOM 7582 C C . ARG B 1 45 ? -25.641 15.336 14.234 1 94.75 45 ARG B C 1
ATOM 7584 O O . ARG B 1 45 ? -24.547 15.898 14.102 1 94.75 45 ARG B O 1
ATOM 7591 N N . VAL B 1 46 ? -25.797 14.195 14.852 1 96.19 46 VAL B N 1
ATOM 7592 C CA . VAL B 1 46 ? -24.656 13.508 15.445 1 96.19 46 VAL B CA 1
ATOM 7593 C C . VAL B 1 46 ? -23.703 13.047 14.344 1 96.19 46 VAL B C 1
ATOM 7595 O O . VAL B 1 46 ? -22.484 13.172 14.477 1 96.19 46 VAL B O 1
ATOM 7598 N N . MET B 1 47 ? -24.281 12.531 13.258 1 97.19 47 MET B N 1
ATOM 7599 C CA . MET B 1 47 ? -23.469 12.016 12.164 1 97.19 47 MET B CA 1
ATOM 7600 C C . MET B 1 47 ? -22.719 13.141 11.453 1 97.19 47 MET B C 1
ATOM 7602 O O . MET B 1 47 ? -21.578 12.977 11.039 1 97.19 47 MET B O 1
ATOM 7606 N N . ARG B 1 48 ? -23.344 14.273 11.344 1 96.19 48 ARG B N 1
ATOM 7607 C CA . ARG B 1 48 ? -22.703 15.43 10.742 1 96.19 48 ARG B CA 1
ATOM 7608 C C . ARG B 1 48 ? -21.516 15.891 11.57 1 96.19 48 ARG B C 1
ATOM 7610 O O . ARG B 1 48 ? -20.438 16.188 11.023 1 96.19 48 ARG B O 1
ATOM 7617 N N . ALA B 1 49 ? -21.719 15.922 12.828 1 96.88 49 ALA B N 1
ATOM 7618 C CA . ALA B 1 49 ? -20.656 16.328 13.734 1 96.88 49 ALA B CA 1
ATOM 7619 C C . ALA B 1 49 ? -19.5 15.336 13.703 1 96.88 49 ALA B C 1
ATOM 7621 O O . ALA B 1 49 ? -18.328 15.734 13.664 1 96.88 49 ALA B O 1
ATOM 7622 N N . ALA B 1 50 ? -19.859 14.031 13.75 1 97.69 50 ALA B N 1
ATOM 7623 C CA . ALA B 1 50 ? -18.828 12.992 13.727 1 97.69 50 ALA B CA 1
ATOM 7624 C C . ALA B 1 50 ? -18.016 13.062 12.438 1 97.69 50 ALA B C 1
ATOM 7626 O O . ALA B 1 50 ? -16.781 12.992 12.469 1 97.69 50 ALA B O 1
ATOM 7627 N N . CYS B 1 51 ? -18.703 13.219 11.312 1 97.12 51 CYS B N 1
ATOM 7628 C CA . CYS B 1 51 ? -18.047 13.312 10.016 1 97.12 51 CYS B CA 1
ATOM 7629 C C . CYS B 1 51 ? -17.109 14.523 9.961 1 97.12 51 CYS B C 1
ATOM 7631 O O . CYS B 1 51 ? -15.984 14.422 9.492 1 97.12 51 CYS B O 1
ATOM 7633 N N . ALA B 1 52 ? -17.578 15.641 10.43 1 96.88 52 ALA B N 1
ATOM 7634 C CA . ALA B 1 52 ? -16.797 16.875 10.422 1 96.88 52 ALA B CA 1
ATOM 7635 C C . ALA B 1 52 ? -15.531 16.734 11.266 1 96.88 52 ALA B C 1
ATOM 7637 O O . ALA B 1 52 ? -14.453 17.172 10.859 1 96.88 52 ALA B O 1
ATOM 7638 N N . LEU B 1 53 ? -15.68 16.125 12.414 1 96.88 53 LEU B N 1
ATOM 7639 C CA . LEU B 1 53 ? -14.539 15.969 13.312 1 96.88 53 LEU B CA 1
ATOM 7640 C C . LEU B 1 53 ? -13.531 14.961 12.758 1 96.88 53 LEU B C 1
ATOM 7642 O O . LEU B 1 53 ? -12.32 15.164 12.867 1 96.88 53 LEU B O 1
ATOM 7646 N N . LEU B 1 54 ? -14.016 13.875 12.188 1 96.31 54 LEU B N 1
ATOM 7647 C CA . LEU B 1 54 ? -13.125 12.891 11.586 1 96.31 54 LEU B CA 1
ATOM 7648 C C . LEU B 1 54 ? -12.289 13.523 10.484 1 96.31 54 LEU B C 1
ATOM 7650 O O . LEU B 1 54 ? -11.094 13.227 10.352 1 96.31 54 LEU B O 1
ATOM 7654 N N . ASN B 1 55 ? -12.883 14.461 9.742 1 96.06 55 ASN B N 1
ATOM 7655 C CA . ASN B 1 55 ? -12.227 15.047 8.586 1 96.06 55 ASN B CA 1
ATOM 7656 C C . ASN B 1 55 ? -11.414 16.281 8.969 1 96.06 55 ASN B C 1
ATOM 7658 O O . ASN B 1 55 ? -10.719 16.859 8.125 1 96.06 55 ASN B O 1
ATOM 7662 N N . SER B 1 56 ? -11.508 16.781 10.227 1 95.81 56 SER B N 1
ATOM 7663 C CA . SER B 1 56 ? -10.898 18.062 10.578 1 95.81 56 SER B CA 1
ATOM 7664 C C . SER B 1 56 ? -9.984 17.922 11.789 1 95.81 56 SER B C 1
ATOM 7666 O O . SER B 1 56 ? -9.844 18.844 12.578 1 95.81 56 SER B O 1
ATOM 7668 N N . GLY B 1 57 ? -9.477 16.797 12.047 1 94.12 57 GLY B N 1
ATOM 7669 C CA . GLY B 1 57 ? -8.438 16.641 13.055 1 94.12 57 GLY B CA 1
ATOM 7670 C C . GLY B 1 57 ? -8.953 16.016 14.344 1 94.12 57 GLY B C 1
ATOM 7671 O O . GLY B 1 57 ? -8.211 15.922 15.32 1 94.12 57 GLY B O 1
ATOM 7672 N N . GLY B 1 58 ? -10.164 15.641 14.438 1 95.31 58 GLY B N 1
ATOM 7673 C CA . GLY B 1 58 ? -10.727 15.039 15.641 1 95.31 58 GLY B CA 1
ATOM 7674 C C . GLY B 1 58 ? -11.266 16.062 16.625 1 95.31 58 GLY B C 1
ATOM 7675 O O . GLY B 1 58 ? -11.188 17.266 16.375 1 95.31 58 GLY B O 1
ATOM 7676 N N . GLY B 1 59 ? -11.805 15.578 17.734 1 96.12 59 GLY B N 1
ATOM 7677 C CA . GLY B 1 59 ? -12.406 16.453 18.734 1 96.12 59 GLY B CA 1
ATOM 7678 C C . GLY B 1 59 ? -13.438 15.742 19.594 1 96.12 59 GLY B C 1
ATOM 7679 O O . GLY B 1 59 ? -13.273 14.57 19.938 1 96.12 59 GLY B O 1
ATOM 7680 N N . VAL B 1 60 ? -14.453 16.547 20.078 1 96.31 60 VAL B N 1
ATOM 7681 C CA . VAL B 1 60 ? -15.43 15.992 21 1 96.31 60 VAL B CA 1
ATOM 7682 C C . VAL B 1 60 ? -16.844 16.438 20.594 1 96.31 60 VAL B C 1
ATOM 7684 O O . VAL B 1 60 ? -17.047 17.609 20.234 1 96.31 60 VAL B O 1
ATOM 7687 N N . ILE B 1 61 ? -17.703 15.508 20.562 1 96.56 61 ILE B N 1
ATOM 7688 C CA . ILE B 1 61 ? -19.125 15.812 20.406 1 96.56 61 ILE B CA 1
ATOM 7689 C C . ILE B 1 61 ? -19.797 15.875 21.781 1 96.56 61 ILE B C 1
ATOM 7691 O O . ILE B 1 61 ? -19.703 14.922 22.562 1 96.56 61 ILE B O 1
ATOM 7695 N N . ARG B 1 62 ? -20.375 16.891 22.062 1 94 62 ARG B N 1
ATOM 7696 C CA . ARG B 1 62 ? -21.094 17.078 23.312 1 94 62 ARG B CA 1
ATOM 7697 C C . ARG B 1 62 ? -22.609 17.016 23.094 1 94 62 ARG B C 1
ATOM 7699 O O . ARG B 1 62 ? -23.141 17.719 22.234 1 94 62 ARG B O 1
ATOM 7706 N N . MET B 1 63 ? -23.25 16.141 23.859 1 93.69 63 MET B N 1
ATOM 7707 C CA . MET B 1 63 ? -24.703 15.992 23.797 1 93.69 63 MET B CA 1
ATOM 7708 C C . MET B 1 63 ? -25.328 16.141 25.188 1 93.69 63 MET B C 1
ATOM 7710 O O . MET B 1 63 ? -24.75 15.688 26.188 1 93.69 63 MET B O 1
ATOM 7714 N N . ALA B 1 64 ? -26.484 16.734 25.172 1 92.06 64 ALA B N 1
ATOM 7715 C CA . ALA B 1 64 ? -27.234 16.812 26.422 1 92.06 64 ALA B CA 1
ATOM 7716 C C . ALA B 1 64 ? -28.25 15.68 26.516 1 92.06 64 ALA B C 1
ATOM 7718 O O . ALA B 1 64 ? -28.906 15.336 25.531 1 92.06 64 ALA B O 1
ATOM 7719 N N . LYS B 1 65 ? -28.234 15.031 27.688 1 88.75 65 LYS B N 1
ATOM 7720 C CA . LYS B 1 65 ? -29.219 13.969 27.906 1 88.75 65 LYS B CA 1
ATOM 7721 C C . LYS B 1 65 ? -30.219 14.359 28.984 1 88.75 65 LYS B C 1
ATOM 7723 O O . LYS B 1 65 ? -29.906 15.18 29.859 1 88.75 65 LYS B O 1
ATOM 7728 N N . LYS B 1 66 ? -31.344 13.758 29.016 1 82.81 66 LYS B N 1
ATOM 7729 C CA . LYS B 1 66 ? -32.438 14.117 29.922 1 82.81 66 LYS B CA 1
ATOM 7730 C C . LYS B 1 66 ? -32.25 13.531 31.312 1 82.81 66 LYS B C 1
ATOM 7732 O O . LYS B 1 66 ? -32.656 14.109 32.312 1 82.81 66 LYS B O 1
ATOM 7737 N N . VAL B 1 67 ? -31.578 12.406 31.312 1 83 67 VAL B N 1
ATOM 7738 C CA . VAL B 1 67 ? -31.453 11.719 32.594 1 83 67 VAL B CA 1
ATOM 7739 C C . VAL B 1 67 ? -30.016 11.797 33.094 1 83 67 VAL B C 1
ATOM 7741 O O . VAL B 1 67 ? -29.078 11.906 32.312 1 83 67 VAL B O 1
ATOM 7744 N N . GLU B 1 68 ? -29.844 11.625 34.406 1 84.56 68 GLU B N 1
ATOM 7745 C CA . GLU B 1 68 ? -28.531 11.75 35 1 84.56 68 GLU B CA 1
ATOM 7746 C C . GLU B 1 68 ? -27.797 10.406 35.062 1 84.56 68 GLU B C 1
ATOM 7748 O O . GLU B 1 68 ? -26.578 10.352 35 1 84.56 68 GLU B O 1
ATOM 7753 N N . HIS B 1 69 ? -28.562 9.328 35.188 1 84.88 69 HIS B N 1
ATOM 7754 C CA . HIS B 1 69 ? -27.922 8.023 35.281 1 84.88 69 HIS B CA 1
ATOM 7755 C C . HIS B 1 69 ? -27.359 7.602 33.906 1 84.88 69 HIS B C 1
ATOM 7757 O O . HIS B 1 69 ? -27.875 8.023 32.875 1 84.88 69 HIS B O 1
ATOM 7763 N N . PRO B 1 70 ? -26.359 6.852 33.969 1 87.94 70 PRO B N 1
ATOM 7764 C CA . PRO B 1 70 ? -25.734 6.441 32.719 1 87.94 70 PRO B CA 1
ATOM 7765 C C . PRO B 1 70 ? -26.656 5.605 31.828 1 87.94 70 PRO B C 1
ATOM 7767 O O . PRO B 1 70 ? -27.422 4.777 32.344 1 87.94 70 PRO B O 1
ATOM 7770 N N . VAL B 1 71 ? -26.656 5.938 30.578 1 88.94 71 VAL B N 1
ATOM 7771 C CA . VAL B 1 71 ? -27.469 5.238 29.594 1 88.94 71 VAL B CA 1
ATOM 7772 C C . VAL B 1 71 ? -26.609 4.887 28.375 1 88.94 71 VAL B C 1
ATOM 7774 O O . VAL B 1 71 ? -25.578 5.527 28.125 1 88.94 71 VAL B O 1
ATOM 7777 N N . GLU B 1 72 ? -27 3.844 27.656 1 91 72 GLU B N 1
ATOM 7778 C CA . GLU B 1 72 ? -26.328 3.508 26.422 1 91 72 GLU B CA 1
ATOM 7779 C C . GLU B 1 72 ? -26.719 4.469 25.297 1 91 72 GLU B C 1
ATOM 7781 O O . GLU B 1 72 ? -27.719 5.184 25.406 1 91 72 GLU B O 1
ATOM 7786 N N . MET B 1 73 ? -26.016 4.582 24.281 1 91.44 73 MET B N 1
ATOM 7787 C CA . MET B 1 73 ? -26.234 5.512 23.172 1 91.44 73 MET B CA 1
ATOM 7788 C C . MET B 1 73 ? -27.469 5.117 22.375 1 91.44 73 MET B C 1
ATOM 7790 O O . MET B 1 73 ? -28.391 5.918 22.203 1 91.44 73 MET B O 1
ATOM 7794 N N . GLY B 1 74 ? -27.547 3.953 21.891 1 92.44 74 GLY B N 1
ATOM 7795 C CA . GLY B 1 74 ? -28.578 3.436 21 1 92.44 74 GLY B CA 1
ATOM 7796 C C . GLY B 1 74 ? -28.016 2.688 19.797 1 92.44 74 GLY B C 1
ATOM 7797 O O . GLY B 1 74 ? -27.016 3.107 19.219 1 92.44 74 GLY B O 1
ATOM 7798 N N . LEU B 1 75 ? -28.703 1.628 19.391 1 92.62 75 LEU B N 1
ATOM 7799 C CA . LEU B 1 75 ? -28.203 0.745 18.344 1 92.62 75 LEU B CA 1
ATOM 7800 C C . LEU B 1 75 ? -28.172 1.462 17 1 92.62 75 LEU B C 1
ATOM 7802 O O . LEU B 1 75 ? -27.281 1.228 16.188 1 92.62 75 LEU B O 1
ATOM 7806 N N . ASP B 1 76 ? -29.172 2.307 16.75 1 94.56 76 ASP B N 1
ATOM 7807 C CA . ASP B 1 76 ? -29.203 2.994 15.461 1 94.56 76 ASP B CA 1
ATOM 7808 C C . ASP B 1 76 ? -28.047 3.98 15.336 1 94.56 76 ASP B C 1
ATOM 7810 O O . ASP B 1 76 ? -27.453 4.129 14.258 1 94.56 76 ASP B O 1
ATOM 7814 N N . LEU B 1 77 ? -27.719 4.672 16.469 1 95.5 77 LEU B N 1
ATOM 7815 C CA . LEU B 1 77 ? -26.594 5.59 16.453 1 95.5 77 LEU B CA 1
ATOM 7816 C C . LEU B 1 77 ? -25.266 4.832 16.297 1 95.5 77 LEU B C 1
ATOM 7818 O O . LEU B 1 77 ? -24.406 5.234 15.508 1 95.5 77 LEU B O 1
ATOM 7822 N N . GLU B 1 78 ? -25.141 3.736 17.016 1 96.19 78 GLU B N 1
ATOM 7823 C CA . GLU B 1 78 ? -23.938 2.922 16.922 1 96.19 78 GLU B CA 1
ATOM 7824 C C . GLU B 1 78 ? -23.734 2.387 15.508 1 96.19 78 GLU B C 1
ATOM 7826 O O . GLU B 1 78 ? -22.625 2.402 14.977 1 96.19 78 GLU B O 1
ATOM 7831 N N . GLN B 1 79 ? -24.828 1.912 14.984 1 95.44 79 GLN B N 1
ATOM 7832 C CA . GLN B 1 79 ? -24.766 1.379 13.625 1 95.44 79 GLN B CA 1
ATOM 7833 C C . GLN B 1 79 ? -24.375 2.461 12.625 1 95.44 79 GLN B C 1
ATOM 7835 O O . GLN B 1 79 ? -23.578 2.207 11.711 1 95.44 79 GLN B O 1
ATOM 7840 N N . SER B 1 80 ? -24.938 3.615 12.781 1 96.12 80 SER B N 1
ATOM 7841 C CA . SER B 1 80 ? -24.625 4.715 11.867 1 96.12 80 SER B CA 1
ATOM 7842 C C . SER B 1 80 ? -23.156 5.117 11.984 1 96.12 80 SER B C 1
ATOM 7844 O O . SER B 1 80 ? -22.531 5.465 10.977 1 96.12 80 SER B O 1
ATOM 7846 N N . LEU B 1 81 ? -22.625 5.125 13.18 1 96.62 81 LEU B N 1
ATOM 7847 C CA . LEU B 1 81 ? -21.219 5.461 13.375 1 96.62 81 LEU B CA 1
ATOM 7848 C C . LEU B 1 81 ? -20.312 4.41 12.734 1 96.62 81 LEU B C 1
ATOM 7850 O O . LEU B 1 81 ? -19.281 4.742 12.148 1 96.62 81 LEU B O 1
ATOM 7854 N N . ARG B 1 82 ? -20.703 3.123 12.828 1 94.81 82 ARG B N 1
ATOM 7855 C CA . ARG B 1 82 ? -19.938 2.051 12.195 1 94.81 82 ARG B CA 1
ATOM 7856 C C . ARG B 1 82 ? -19.953 2.193 10.68 1 94.81 82 ARG B C 1
ATOM 7858 O O . ARG B 1 82 ? -18.938 1.968 10.016 1 94.81 82 ARG B O 1
ATOM 7865 N N . GLU B 1 83 ? -21.125 2.553 10.172 1 93.06 83 GLU B N 1
ATOM 7866 C CA . GLU B 1 83 ? -21.266 2.734 8.727 1 93.06 83 GLU B CA 1
ATOM 7867 C C . GLU B 1 83 ? -20.438 3.92 8.242 1 93.06 83 GLU B C 1
ATOM 7869 O O . GLU B 1 83 ? -19.906 3.9 7.133 1 93.06 83 GLU B O 1
ATOM 7874 N N . LEU B 1 84 ? -20.391 4.93 9.109 1 94.31 84 LEU B N 1
ATOM 7875 C CA . LEU B 1 84 ? -19.625 6.117 8.766 1 94.31 84 LEU B CA 1
ATOM 7876 C C . LEU B 1 84 ? -18.141 5.773 8.602 1 94.31 84 LEU B C 1
ATOM 7878 O O . LEU B 1 84 ? -17.5 6.199 7.633 1 94.31 84 LEU B O 1
ATOM 7882 N N . ILE B 1 85 ? -17.547 4.984 9.469 1 92.5 85 ILE B N 1
ATOM 7883 C CA . ILE B 1 85 ? -16.125 4.676 9.414 1 92.5 85 ILE B CA 1
ATOM 7884 C C . ILE B 1 85 ? -15.914 3.389 8.617 1 92.5 85 ILE B C 1
ATOM 7886 O O . ILE B 1 85 ? -14.773 2.963 8.414 1 92.5 85 ILE B O 1
ATOM 7890 N N . GLN B 1 86 ? -16.969 2.717 8.195 1 88.12 86 GLN B N 1
ATOM 7891 C CA . GLN B 1 86 ? -16.922 1.489 7.41 1 88.12 86 GLN B CA 1
ATOM 7892 C C . GLN B 1 86 ? -16.047 0.434 8.094 1 88.12 86 GLN B C 1
ATOM 7894 O O . GLN B 1 86 ? -15.172 -0.159 7.465 1 88.12 86 GLN B O 1
ATOM 7899 N N . SER B 1 87 ? -16.25 0.287 9.375 1 88.69 87 SER B N 1
ATOM 7900 C CA . SER B 1 87 ? -15.539 -0.687 10.188 1 88.69 87 SER B CA 1
ATOM 7901 C C . SER B 1 87 ? -16.375 -1.114 11.391 1 88.69 87 SER B C 1
ATOM 7903 O O . SER B 1 87 ? -17.156 -0.323 11.93 1 88.69 87 SER B O 1
ATOM 7905 N N . SER B 1 88 ? -16.188 -2.322 11.789 1 92.25 88 SER B N 1
ATOM 7906 C CA . SER B 1 88 ? -16.875 -2.826 12.977 1 92.25 88 SER B CA 1
ATOM 7907 C C . SER B 1 88 ? -16.172 -2.387 14.25 1 92.25 88 SER B C 1
ATOM 7909 O O . SER B 1 88 ? -16.734 -2.488 15.344 1 92.25 88 SER B O 1
ATOM 7911 N N . ASP B 1 89 ? -15 -1.896 14.102 1 90.69 89 ASP B N 1
ATOM 7912 C CA . ASP B 1 89 ? -14.242 -1.421 15.258 1 90.69 89 ASP B CA 1
ATOM 7913 C C . ASP B 1 89 ? -14.562 0.043 15.555 1 90.69 89 ASP B C 1
ATOM 7915 O O . ASP B 1 89 ? -13.781 0.934 15.219 1 90.69 89 ASP B O 1
ATOM 7919 N N . LEU B 1 90 ? -15.602 0.234 16.266 1 93.06 90 LEU B N 1
ATOM 7920 C CA . LEU B 1 90 ? -16.062 1.582 16.562 1 93.06 90 LEU B CA 1
ATOM 7921 C C . LEU B 1 90 ? -15.047 2.324 17.422 1 93.06 90 LEU B C 1
ATOM 7923 O O . LEU B 1 90 ? -14.883 3.539 17.297 1 93.06 90 LEU B O 1
ATOM 7927 N N . GLN B 1 91 ? -14.352 1.641 18.281 1 90.94 91 GLN B N 1
ATOM 7928 C CA . GLN B 1 91 ? -13.461 2.24 19.266 1 90.94 91 GLN B CA 1
ATOM 7929 C C . GLN B 1 91 ? -12.18 2.75 18.609 1 90.94 91 GLN B C 1
ATOM 7931 O O . GLN B 1 91 ? -11.422 3.506 19.219 1 90.94 91 GLN B O 1
ATOM 7936 N N . ALA B 1 92 ? -11.922 2.332 17.453 1 89.5 92 ALA B N 1
ATOM 7937 C CA . ALA B 1 92 ? -10.742 2.832 16.75 1 89.5 92 ALA B CA 1
ATOM 7938 C C . ALA B 1 92 ? -10.812 4.348 16.578 1 89.5 92 ALA B C 1
ATOM 7940 O O . ALA B 1 92 ? -9.781 5.023 16.578 1 89.5 92 ALA B O 1
ATOM 7941 N N . PHE B 1 93 ? -12.078 4.906 16.516 1 94.81 93 PHE B N 1
ATOM 7942 C CA . PHE B 1 93 ? -12.211 6.328 16.234 1 94.81 93 PHE B CA 1
ATOM 7943 C C . PHE B 1 93 ? -13.086 7.012 17.266 1 94.81 93 PHE B C 1
ATOM 7945 O O . PHE B 1 93 ? -13.055 8.234 17.406 1 94.81 93 PHE B O 1
ATOM 7952 N N . PHE B 1 94 ? -13.898 6.172 17.969 1 96.25 94 PHE B N 1
ATOM 7953 C CA . PHE B 1 94 ? -14.859 6.781 18.891 1 96.25 94 PHE B CA 1
ATOM 7954 C C . PHE B 1 94 ? -14.727 6.184 20.281 1 96.25 94 PHE B C 1
ATOM 7956 O O . PHE B 1 94 ? -14.547 4.973 20.438 1 96.25 94 PHE B O 1
ATOM 7963 N N . GLU B 1 95 ? -14.758 7.027 21.234 1 95 95 GLU B N 1
ATOM 7964 C CA . GLU B 1 95 ? -14.875 6.641 22.625 1 95 95 GLU B CA 1
ATOM 7965 C C . GLU B 1 95 ? -15.914 7.5 23.359 1 95 95 GLU B C 1
ATOM 7967 O O . GLU B 1 95 ? -16.047 8.688 23.062 1 95 95 GLU B O 1
ATOM 7972 N N . THR B 1 96 ? -16.656 6.91 24.25 1 93.88 96 THR B N 1
ATOM 7973 C CA . THR B 1 96 ? -17.75 7.633 24.891 1 93.88 96 THR B CA 1
ATOM 7974 C C . THR B 1 96 ? -17.516 7.746 26.391 1 93.88 96 THR B C 1
ATOM 7976 O O . THR B 1 96 ? -16.906 6.867 27 1 93.88 96 THR B O 1
ATOM 7979 N N . LYS B 1 97 ? -17.938 8.828 26.953 1 91.75 97 LYS B N 1
ATOM 7980 C CA . LYS B 1 97 ? -17.969 9.086 28.391 1 91.75 97 LYS B CA 1
ATOM 7981 C C . LYS B 1 97 ? -19.188 9.906 28.766 1 91.75 97 LYS B C 1
ATOM 7983 O O . LYS B 1 97 ? -19.734 10.641 27.938 1 91.75 97 LYS B O 1
ATOM 7988 N N . GLN B 1 98 ? -19.641 9.617 29.969 1 90.75 98 GLN B N 1
ATOM 7989 C CA . GLN B 1 98 ? -20.797 10.359 30.438 1 90.75 98 GLN B CA 1
ATOM 7990 C C . GLN B 1 98 ? -20.516 11.023 31.781 1 90.75 98 GLN B C 1
ATOM 7992 O O . GLN B 1 98 ? -19.844 10.445 32.625 1 90.75 98 GLN B O 1
ATOM 7997 N N . GLN B 1 99 ? -20.891 12.289 31.906 1 86.94 99 GLN B N 1
ATOM 7998 C CA . GLN B 1 99 ? -20.781 13.062 33.125 1 86.94 99 GLN B CA 1
ATOM 7999 C C . GLN B 1 99 ? -22.047 13.859 33.406 1 86.94 99 GLN B C 1
ATOM 8001 O O . GLN B 1 99 ? -22.359 14.82 32.688 1 86.94 99 GLN B O 1
ATOM 8006 N N . GLY B 1 100 ? -22.688 13.477 34.375 1 85.31 100 GLY B N 1
ATOM 8007 C CA . GLY B 1 100 ? -23.938 14.148 34.688 1 85.31 100 GLY B CA 1
ATOM 8008 C C . GLY B 1 100 ? -24.938 14.078 33.562 1 85.31 100 GLY B C 1
ATOM 8009 O O . GLY B 1 100 ? -25.25 12.992 33.062 1 85.31 100 GLY B O 1
ATOM 8010 N N . ARG B 1 101 ? -25.344 15.242 33.094 1 90.12 101 ARG B N 1
ATOM 8011 C CA . ARG B 1 101 ? -26.344 15.312 32.031 1 90.12 101 ARG B CA 1
ATOM 8012 C C . ARG B 1 101 ? -25.688 15.484 30.672 1 90.12 101 ARG B C 1
ATOM 8014 O O . ARG B 1 101 ? -26.359 15.836 29.703 1 90.12 101 ARG B O 1
ATOM 8021 N N . CYS B 1 102 ? -24.422 15.242 30.703 1 91.5 102 CYS B N 1
ATOM 8022 C CA . CYS B 1 102 ? -23.703 15.406 29.438 1 91.5 102 CYS B CA 1
ATOM 8023 C C . CYS B 1 102 ? -23.156 14.07 28.953 1 91.5 102 CYS B C 1
ATOM 8025 O O . CYS B 1 102 ? -22.672 13.258 29.75 1 91.5 102 CYS B O 1
ATOM 8027 N N . PHE B 1 103 ? -23.406 13.812 27.688 1 93.75 103 PHE B N 1
ATOM 8028 C CA . PHE B 1 103 ? -22.844 12.656 27 1 93.75 103 PHE B CA 1
ATOM 8029 C C . PHE B 1 103 ? -21.797 13.094 25.984 1 93.75 103 PHE B C 1
ATOM 8031 O O . PHE B 1 103 ? -22.062 13.938 25.125 1 93.75 103 PHE B O 1
ATOM 8038 N N . TYR B 1 104 ? -20.594 12.586 26.125 1 94.69 104 TYR B N 1
ATOM 8039 C CA . TYR B 1 104 ? -19.484 12.992 25.266 1 94.69 104 TYR B CA 1
ATOM 8040 C C . TYR B 1 104 ? -19.062 11.852 24.344 1 94.69 104 TYR B C 1
ATOM 8042 O O . TYR B 1 104 ? -19.016 10.695 24.766 1 94.69 104 TYR B O 1
ATOM 8050 N N . ILE B 1 105 ? -18.844 12.141 23.062 1 96.62 105 ILE B N 1
ATOM 8051 C CA . ILE B 1 105 ? -18.203 11.234 22.125 1 96.62 105 ILE B CA 1
ATOM 8052 C C . ILE B 1 105 ? -16.844 11.805 21.719 1 96.62 105 ILE B C 1
ATOM 8054 O O . ILE B 1 105 ? -16.781 12.852 21.062 1 96.62 105 ILE B O 1
ATOM 8058 N N . PHE B 1 106 ? -15.797 11.203 22.141 1 96.94 106 PHE B N 1
ATOM 8059 C CA . PHE B 1 106 ? -14.453 11.602 21.734 1 96.94 106 PHE B CA 1
ATOM 8060 C C . PHE B 1 106 ? -14.094 11.008 20.375 1 96.94 106 PHE B C 1
ATOM 8062 O O . PHE B 1 106 ? -14.211 9.805 20.172 1 96.94 106 PHE B O 1
ATOM 8069 N N . VAL B 1 107 ? -13.711 11.812 19.469 1 97.38 107 VAL B N 1
ATOM 8070 C CA . VAL B 1 107 ? -13.5 11.414 18.078 1 97.38 107 VAL B CA 1
ATOM 8071 C C . VAL B 1 107 ? -12.031 11.586 17.703 1 97.38 107 VAL B C 1
ATOM 8073 O O . VAL B 1 107 ? -11.461 12.664 17.891 1 97.38 107 VAL B O 1
ATOM 8076 N N . LYS B 1 108 ? -11.43 10.562 17.25 1 95.75 108 LYS B N 1
ATOM 8077 C CA . LYS B 1 108 ? -10.078 10.609 16.703 1 95.75 108 LYS B CA 1
ATOM 8078 C C . LYS B 1 108 ? -10.094 11.07 15.242 1 95.75 108 LYS B C 1
ATOM 8080 O O . LYS B 1 108 ? -11.102 10.922 14.555 1 95.75 108 LYS B O 1
ATOM 8085 N N . SER B 1 109 ? -8.984 11.641 14.828 1 95 109 SER B N 1
ATOM 8086 C CA . SER B 1 109 ? -8.906 12.062 13.438 1 95 109 SER B CA 1
ATOM 8087 C C . SER B 1 109 ? -8.906 10.859 12.492 1 95 109 SER B C 1
ATOM 8089 O O . SER B 1 109 ? -8.414 9.781 12.852 1 95 109 SER B O 1
ATOM 8091 N N . TRP B 1 110 ? -9.438 11.133 11.289 1 92.69 110 TRP B N 1
ATOM 8092 C CA . TRP B 1 110 ? -9.492 10.086 10.273 1 92.69 110 TRP B CA 1
ATOM 8093 C C . TRP B 1 110 ? -8.086 9.711 9.805 1 92.69 110 TRP B C 1
ATOM 8095 O O . TRP B 1 110 ? -7.227 10.578 9.641 1 92.69 110 TRP B O 1
ATOM 8105 N N . SER B 1 111 ? -7.758 8.398 9.703 1 84.62 111 SER B N 1
ATOM 8106 C CA . SER B 1 111 ? -6.457 7.938 9.219 1 84.62 111 SER B CA 1
ATOM 8107 C C . SER B 1 111 ? -6.578 6.59 8.508 1 84.62 111 SER B C 1
ATOM 8109 O O . SER B 1 111 ? -7.492 5.816 8.789 1 84.62 111 SER B O 1
ATOM 8111 N N . SER B 1 112 ? -5.758 6.406 7.211 1 63.66 112 SER B N 1
ATOM 8112 C CA . SER B 1 112 ? -5.816 5.23 6.352 1 63.66 112 SER B CA 1
ATOM 8113 C C . SER B 1 112 ? -5.172 4.023 7.023 1 63.66 112 SER B C 1
ATOM 8115 O O . SER B 1 112 ? -4.957 2.99 6.387 1 63.66 112 SER B O 1
ATOM 8117 N N . GLY B 1 113 ? -5.105 3.689 8.148 1 56.38 113 GLY B N 1
ATOM 8118 C CA . GLY B 1 113 ? -4.789 2.365 8.656 1 56.38 113 GLY B CA 1
ATOM 8119 C C . GLY B 1 113 ? -3.625 2.365 9.633 1 56.38 113 GLY B C 1
ATOM 8120 O O . GLY B 1 113 ? -2.863 3.332 9.695 1 56.38 113 GLY B O 1
ATOM 8121 N N . PRO B 1 114 ? -3.635 1.547 10.633 1 47.44 114 PRO B N 1
ATOM 8122 C CA . PRO B 1 114 ? -2.639 1.498 11.711 1 47.44 114 PRO B CA 1
ATOM 8123 C C . PRO B 1 114 ? -1.238 1.163 11.195 1 47.44 114 PRO B C 1
ATOM 8125 O O . PRO B 1 114 ? -0.258 1.31 11.93 1 47.44 114 PRO B O 1
ATOM 8128 N N . PHE B 1 115 ? -1.193 0.366 10.016 1 45.16 115 PHE B N 1
ATOM 8129 C CA . PHE B 1 115 ? 0.144 -0.144 9.734 1 45.16 115 PHE B CA 1
ATOM 8130 C C . PHE B 1 115 ? 0.802 0.652 8.617 1 45.16 115 PHE B C 1
ATOM 8132 O O . PHE B 1 115 ? 0.269 0.731 7.504 1 45.16 115 PHE B O 1
ATOM 8139 N N . PRO B 1 116 ? 1.669 1.485 9.07 1 42.28 116 PRO B N 1
ATOM 8140 C CA . PRO B 1 116 ? 2.396 2.344 8.133 1 42.28 116 PRO B CA 1
ATOM 8141 C C . PRO B 1 116 ? 2.771 1.623 6.844 1 42.28 116 PRO B C 1
ATOM 8143 O O . PRO B 1 116 ? 2.83 2.246 5.781 1 42.28 116 PRO B O 1
ATOM 8146 N N . GLU B 1 117 ? 3.262 0.359 7.043 1 42.59 117 GLU B N 1
ATOM 8147 C CA . GLU B 1 117 ? 3.836 -0.365 5.914 1 42.59 117 GLU B CA 1
ATOM 8148 C C . GLU B 1 117 ? 2.766 -0.721 4.887 1 42.59 117 GLU B C 1
ATOM 8150 O O . GLU B 1 117 ? 3.084 -1.118 3.764 1 42.59 117 GLU B O 1
ATOM 8155 N N . ASP B 1 118 ? 1.637 -0.938 5.508 1 45.84 118 ASP B N 1
ATOM 8156 C CA . ASP B 1 118 ? 0.573 -1.537 4.707 1 45.84 118 ASP B CA 1
ATOM 8157 C C . ASP B 1 118 ? -0.096 -0.496 3.812 1 45.84 118 ASP B C 1
ATOM 8159 O O . ASP B 1 118 ? -0.717 0.448 4.309 1 45.84 118 ASP B O 1
ATOM 8163 N N . ARG B 1 119 ? 0.467 -0.184 2.941 1 47.28 119 ARG B N 1
ATOM 8164 C CA . ARG B 1 119 ? 0.026 0.741 1.902 1 47.28 119 ARG B CA 1
ATOM 8165 C C . ARG B 1 119 ? -1.46 0.567 1.609 1 47.28 119 ARG B C 1
ATOM 8167 O O . ARG B 1 119 ? -1.886 0.658 0.456 1 47.28 119 ARG B O 1
ATOM 8174 N N . SER B 1 120 ? -2.279 0.036 2.543 1 50.12 120 SER B N 1
ATOM 8175 C CA . SER B 1 120 ? -3.697 -0.051 2.213 1 50.12 120 SER B CA 1
ATOM 8176 C C . SER B 1 120 ? -4.293 1.33 1.957 1 50.12 120 SER B C 1
ATOM 8178 O O . SER B 1 120 ? -4.109 2.248 2.758 1 50.12 120 SER B O 1
ATOM 8180 N N . VAL B 1 121 ? -4.402 1.784 0.796 1 55.62 121 VAL B N 1
ATOM 8181 C CA . VAL B 1 121 ? -4.934 3.082 0.396 1 55.62 121 VAL B CA 1
ATOM 8182 C C . VAL B 1 121 ? -6.371 3.225 0.888 1 55.62 121 VAL B C 1
ATOM 8184 O O . VAL B 1 121 ? -7.258 2.477 0.465 1 55.62 121 VAL B O 1
ATOM 8187 N N . LYS B 1 122 ? -6.656 3.65 2.186 1 65.56 122 LYS B N 1
ATOM 8188 C CA . LYS B 1 122 ? -7.969 4.113 2.623 1 65.56 122 LYS B CA 1
ATOM 8189 C C . LYS B 1 122 ? -8.328 5.449 1.978 1 65.56 122 LYS B C 1
ATOM 8191 O O . LYS B 1 122 ? -7.438 6.203 1.567 1 65.56 122 LYS B O 1
ATOM 8196 N N . PRO B 1 123 ? -9.641 5.605 1.796 1 80.75 123 PRO B N 1
ATOM 8197 C CA . PRO B 1 123 ? -10.086 6.91 1.3 1 80.75 123 PRO B CA 1
ATOM 8198 C C . PRO B 1 123 ? -9.602 8.07 2.172 1 80.75 123 PRO B C 1
ATOM 8200 O O . PRO B 1 123 ? -9.516 7.93 3.395 1 80.75 123 PRO B O 1
ATOM 8203 N N . ARG B 1 124 ? -9.273 9.086 1.666 1 85.75 124 ARG B N 1
ATOM 8204 C CA . ARG B 1 124 ? -8.711 10.242 2.361 1 85.75 124 ARG B CA 1
ATOM 8205 C C . ARG B 1 124 ? -9.766 10.914 3.232 1 85.75 124 ARG B C 1
ATOM 8207 O O . ARG B 1 124 ? -9.43 11.57 4.227 1 85.75 124 ARG B O 1
ATOM 8214 N N . LEU B 1 125 ? -11 10.805 2.793 1 91.69 125 LEU B N 1
ATOM 8215 C CA . LEU B 1 125 ? -12.086 11.469 3.512 1 91.69 125 LEU B CA 1
ATOM 8216 C C . LEU B 1 125 ? -13.109 10.445 3.996 1 91.69 125 LEU B C 1
ATOM 8218 O O . LEU B 1 125 ? -13.289 9.398 3.377 1 91.69 125 LEU B O 1
ATOM 8222 N N . CYS B 1 126 ? -13.617 10.766 5.129 1 92.31 126 CYS B N 1
ATOM 8223 C CA . CYS B 1 126 ? -14.805 10.055 5.59 1 92.31 126 CYS B CA 1
ATOM 8224 C C . CYS B 1 126 ? -16.078 10.766 5.145 1 92.31 126 CYS B C 1
ATOM 8226 O O . CYS B 1 126 ? -16.141 12 5.188 1 92.31 126 CYS B O 1
ATOM 8228 N N . SER B 1 127 ? -16.984 10.031 4.559 1 94.94 127 SER B N 1
ATOM 8229 C CA . SER B 1 127 ? -18.219 10.625 4.066 1 94.94 127 SER B CA 1
ATOM 8230 C C . SER B 1 127 ? -19.438 9.773 4.461 1 94.94 127 SER B C 1
ATOM 8232 O O . SER B 1 127 ? -19.312 8.555 4.605 1 94.94 127 SER B O 1
ATOM 8234 N N . LEU B 1 128 ? -20.484 10.438 4.73 1 95.88 128 LEU B N 1
ATOM 8235 C CA . LEU B 1 128 ? -21.75 9.727 4.977 1 95.88 128 LEU B CA 1
ATOM 8236 C C . LEU B 1 128 ? -22.25 9.055 3.703 1 95.88 128 LEU B C 1
ATOM 8238 O O . LEU B 1 128 ? -22.797 7.953 3.756 1 95.88 128 LEU B O 1
ATOM 8242 N N . SER B 1 129 ? -22.078 9.766 2.648 1 95.31 129 SER B N 1
ATOM 8243 C CA . SER B 1 129 ? -22.422 9.234 1.333 1 95.31 129 SER B CA 1
ATOM 8244 C C . SER B 1 129 ? -21.562 9.859 0.243 1 95.31 129 SER B C 1
ATOM 8246 O O . SER B 1 129 ? -21.25 11.055 0.291 1 95.31 129 SER B O 1
ATOM 8248 N N . SER B 1 130 ? -21.141 9.07 -0.746 1 95.19 130 SER B N 1
ATOM 8249 C CA . SER B 1 130 ? -20.344 9.586 -1.854 1 95.19 130 SER B CA 1
ATOM 8250 C C . SER B 1 130 ? -21.234 10.188 -2.941 1 95.19 130 SER B C 1
ATOM 8252 O O . SER B 1 130 ? -20.75 10.922 -3.807 1 95.19 130 SER B O 1
ATOM 8254 N N . SER B 1 131 ? -22.547 9.797 -2.957 1 96.5 131 SER B N 1
ATOM 8255 C CA . SER B 1 131 ? -23.5 10.219 -3.971 1 96.5 131 SER B CA 1
ATOM 8256 C C . SER B 1 131 ? -23.141 9.672 -5.344 1 96.5 131 SER B C 1
ATOM 8258 O O . SER B 1 131 ? -23.578 10.195 -6.367 1 96.5 131 SER B O 1
ATOM 8260 N N . LEU B 1 132 ? -22.25 8.734 -5.398 1 96.94 132 LEU B N 1
ATOM 8261 C CA . LEU B 1 132 ? -21.922 7.988 -6.609 1 96.94 132 LEU B CA 1
ATOM 8262 C C . LEU B 1 132 ? -22.656 6.645 -6.637 1 96.94 132 LEU B C 1
ATOM 8264 O O . LEU B 1 132 ? -22.719 5.953 -5.617 1 96.94 132 LEU B O 1
ATOM 8268 N N . TYR B 1 133 ? -23.219 6.387 -7.758 1 97.19 133 TYR B N 1
ATOM 8269 C CA . TYR B 1 133 ? -23.984 5.148 -7.898 1 97.19 133 TYR B CA 1
ATOM 8270 C C . TYR B 1 133 ? -23.438 4.305 -9.047 1 97.19 133 TYR B C 1
ATOM 8272 O O . TYR B 1 133 ? -22.844 4.84 -9.984 1 97.19 133 TYR B O 1
ATOM 8280 N N . ARG B 1 134 ? -23.641 3.006 -8.984 1 96.31 134 ARG B N 1
ATOM 8281 C CA . ARG B 1 134 ? -23.266 2.084 -10.055 1 96.31 134 ARG B CA 1
ATOM 8282 C C . ARG B 1 134 ? -24.328 1.002 -10.227 1 96.31 134 ARG B C 1
ATOM 8284 O O . ARG B 1 134 ? -25.125 0.748 -9.312 1 96.31 134 ARG B O 1
ATOM 8291 N N . ARG B 1 135 ? -24.312 0.472 -11.398 1 95.62 135 ARG B N 1
ATOM 8292 C CA . ARG B 1 135 ? -25.156 -0.697 -11.641 1 95.62 135 ARG B CA 1
ATOM 8293 C C . ARG B 1 135 ? -24.469 -1.972 -11.164 1 95.62 135 ARG B C 1
ATOM 8295 O O . ARG B 1 135 ? -23.25 -2.139 -11.336 1 95.62 135 ARG B O 1
ATOM 8302 N N . SER B 1 136 ? -25.125 -2.764 -10.516 1 94.81 136 SER B N 1
ATOM 8303 C CA . SER B 1 136 ? -24.672 -4.078 -10.078 1 94.81 136 SER B CA 1
ATOM 8304 C C . SER B 1 136 ? -25.719 -5.156 -10.398 1 94.81 136 SER B C 1
ATOM 8306 O O . SER B 1 136 ? -26.578 -5.449 -9.578 1 94.81 136 SER B O 1
ATOM 8308 N N . GLU B 1 137 ? -25.531 -5.695 -11.539 1 92.94 137 GLU B N 1
ATOM 8309 C CA . GLU B 1 137 ? -26.531 -6.609 -12.078 1 92.94 137 GLU B CA 1
ATOM 8310 C C . GLU B 1 137 ? -27.906 -5.938 -12.18 1 92.94 137 GLU B C 1
ATOM 8312 O O . GLU B 1 137 ? -28.047 -4.91 -12.844 1 92.94 137 GLU B O 1
ATOM 8317 N N . THR B 1 138 ? -28.875 -6.355 -11.328 1 92.81 138 THR B N 1
ATOM 8318 C CA . THR B 1 138 ? -30.203 -5.793 -11.477 1 92.81 138 THR B CA 1
ATOM 8319 C C . THR B 1 138 ? -30.438 -4.672 -10.469 1 92.81 138 THR B C 1
ATOM 8321 O O . THR B 1 138 ? -31.547 -4.133 -10.367 1 92.81 138 THR B O 1
ATOM 8324 N N . SER B 1 139 ? -29.359 -4.273 -9.781 1 93.75 139 SER B N 1
ATOM 8325 C CA . SER B 1 139 ? -29.531 -3.297 -8.711 1 93.75 139 SER B CA 1
ATOM 8326 C C . SER B 1 139 ? -28.672 -2.059 -8.945 1 93.75 139 SER B C 1
ATOM 8328 O O . SER B 1 139 ? -27.719 -2.102 -9.711 1 93.75 139 SER B O 1
ATOM 8330 N N . VAL B 1 140 ? -29.172 -0.976 -8.375 1 95.06 140 VAL B N 1
ATOM 8331 C CA . VAL B 1 140 ? -28.391 0.247 -8.266 1 95.06 140 VAL B CA 1
ATOM 8332 C C . VAL B 1 140 ? -27.828 0.377 -6.848 1 95.06 140 VAL B C 1
ATOM 8334 O O . VAL B 1 140 ? -28.578 0.296 -5.867 1 95.06 140 VAL B O 1
ATOM 8337 N N . ARG B 1 141 ? -26.562 0.498 -6.809 1 95.5 141 ARG B N 1
ATOM 8338 C CA . ARG B 1 141 ? -25.922 0.55 -5.504 1 95.5 141 ARG B CA 1
ATOM 8339 C C . ARG B 1 141 ? -25.094 1.823 -5.352 1 95.5 141 ARG B C 1
ATOM 8341 O O . ARG B 1 141 ? -24.453 2.271 -6.305 1 95.5 141 ARG B O 1
ATOM 8348 N N . SER B 1 142 ? -25.188 2.369 -4.156 1 94.88 142 SER B N 1
ATOM 8349 C CA . SER B 1 142 ? -24.328 3.508 -3.83 1 94.88 142 SER B CA 1
ATOM 8350 C C . SER B 1 142 ? -22.906 3.057 -3.508 1 94.88 142 SER B C 1
ATOM 8352 O O . SER B 1 142 ? -22.703 2.025 -2.861 1 94.88 142 SER B O 1
ATOM 8354 N N . MET B 1 143 ? -21.938 3.789 -3.967 1 94.19 143 MET B N 1
ATOM 8355 C CA . MET B 1 143 ? -20.531 3.473 -3.678 1 94.19 143 MET B CA 1
ATOM 8356 C C . MET B 1 143 ? -20.141 3.992 -2.301 1 94.19 143 MET B C 1
ATOM 8358 O O . MET B 1 143 ? -20.406 5.148 -1.966 1 94.19 143 MET B O 1
ATOM 8362 N N . ASP B 1 144 ? -19.578 3.121 -1.521 1 90.19 144 ASP B N 1
ATOM 8363 C CA . ASP B 1 144 ? -19.016 3.629 -0.277 1 90.19 144 ASP B CA 1
ATOM 8364 C C . ASP B 1 144 ? -17.719 4.406 -0.54 1 90.19 144 ASP B C 1
ATOM 8366 O O . ASP B 1 144 ? -17.297 4.539 -1.688 1 90.19 144 ASP B O 1
ATOM 8370 N N . SER B 1 145 ? -17.141 4.996 0.455 1 87.81 145 SER B N 1
ATOM 8371 C CA . SER B 1 145 ? -16 5.887 0.285 1 87.81 145 SER B CA 1
ATOM 8372 C C . SER B 1 145 ? -14.82 5.148 -0.331 1 87.81 145 SER B C 1
ATOM 8374 O O . SER B 1 145 ? -14.078 5.715 -1.136 1 87.81 145 SER B O 1
ATOM 8376 N N . ARG B 1 146 ? -14.641 3.91 0.048 1 83.56 146 ARG B N 1
ATOM 8377 C CA . ARG B 1 146 ? -13.539 3.121 -0.504 1 83.56 146 ARG B CA 1
ATOM 8378 C C . ARG B 1 146 ? -13.758 2.85 -1.989 1 83.56 146 ARG B C 1
ATOM 8380 O O . ARG B 1 146 ? -12.828 2.977 -2.789 1 83.56 146 ARG B O 1
ATOM 8387 N N . GLU B 1 147 ? -14.922 2.469 -2.354 1 90.06 147 GLU B N 1
ATOM 8388 C CA . GLU B 1 147 ? -15.258 2.203 -3.748 1 90.06 147 GLU B CA 1
ATOM 8389 C C . GLU B 1 147 ? -15.18 3.477 -4.586 1 90.06 147 GLU B C 1
ATOM 8391 O O . GLU B 1 147 ? -14.742 3.441 -5.738 1 90.06 147 GLU B O 1
ATOM 8396 N N . ALA B 1 148 ? -15.727 4.496 -3.982 1 92.62 148 ALA B N 1
ATOM 8397 C CA . ALA B 1 148 ? -15.664 5.777 -4.676 1 92.62 148 ALA B CA 1
ATOM 8398 C C . ALA B 1 148 ? -14.219 6.168 -4.969 1 92.62 148 ALA B C 1
ATOM 8400 O O . ALA B 1 148 ? -13.906 6.664 -6.055 1 92.62 148 ALA B O 1
ATOM 8401 N N . PHE B 1 149 ? -13.336 5.922 -4.031 1 90 149 PHE B N 1
ATOM 8402 C CA . PHE B 1 149 ? -11.922 6.223 -4.191 1 90 149 PHE B CA 1
ATOM 8403 C C . PHE B 1 149 ? -11.32 5.422 -5.34 1 90 149 PHE B C 1
ATOM 8405 O O . PHE B 1 149 ? -10.641 5.977 -6.207 1 90 149 PHE B O 1
ATOM 8412 N N . CYS B 1 150 ? -11.531 4.082 -5.316 1 84.19 150 CYS B N 1
ATOM 8413 C CA . CYS B 1 150 ? -11.016 3.217 -6.371 1 84.19 150 CYS B CA 1
ATOM 8414 C C . CYS B 1 150 ? -11.594 3.609 -7.727 1 84.19 150 CYS B C 1
ATOM 8416 O O . CYS B 1 150 ? -10.883 3.605 -8.734 1 84.19 150 CYS B O 1
ATOM 8418 N N . PHE B 1 151 ? -12.852 3.986 -7.766 1 92.94 151 PHE B N 1
ATOM 8419 C CA . PHE B 1 151 ? -13.539 4.398 -8.984 1 92.94 151 PHE B CA 1
ATOM 8420 C C . PHE B 1 151 ? -12.922 5.672 -9.547 1 92.94 151 PHE B C 1
ATOM 8422 O O . PHE B 1 151 ? -12.633 5.754 -10.742 1 92.94 151 PHE B O 1
ATOM 8429 N N . LEU B 1 152 ? -12.789 6.66 -8.695 1 91.12 152 LEU B N 1
ATOM 8430 C CA . LEU B 1 152 ? -12.25 7.941 -9.141 1 91.12 152 LEU B CA 1
ATOM 8431 C C . LEU B 1 152 ? -10.805 7.793 -9.609 1 91.12 152 LEU B C 1
ATOM 8433 O O . LEU B 1 152 ? -10.391 8.445 -10.57 1 91.12 152 LEU B O 1
ATOM 8437 N N . LYS B 1 153 ? -10.07 7.039 -8.945 1 83.25 153 LYS B N 1
ATOM 8438 C CA . LYS B 1 153 ? -8.68 6.809 -9.336 1 83.25 153 LYS B CA 1
ATOM 8439 C C . LYS B 1 153 ? -8.594 6.152 -10.711 1 83.25 153 LYS B C 1
ATOM 8441 O O . LYS B 1 153 ? -7.699 6.457 -11.5 1 83.25 153 LYS B O 1
ATOM 8446 N N . THR B 1 154 ? -9.438 5.184 -10.961 1 82.88 154 THR B N 1
ATOM 8447 C CA . THR B 1 154 ? -9.461 4.504 -12.25 1 82.88 154 THR B CA 1
ATOM 8448 C C . THR B 1 154 ? -9.836 5.477 -13.367 1 82.88 154 THR B C 1
ATOM 8450 O O . THR B 1 154 ? -9.328 5.371 -14.484 1 82.88 154 THR B O 1
ATOM 8453 N N . LYS B 1 155 ? -10.773 6.344 -13.07 1 86.75 155 LYS B N 1
ATOM 8454 C CA . LYS B 1 155 ? -11.211 7.312 -14.062 1 86.75 155 LYS B CA 1
ATOM 8455 C C . LYS B 1 155 ? -10.125 8.344 -14.344 1 86.75 155 LYS B C 1
ATOM 8457 O O . LYS B 1 155 ? -10.023 8.867 -15.461 1 86.75 155 LYS B O 1
ATOM 8462 N N . ARG B 1 156 ? -9.312 8.641 -13.359 1 79.12 156 ARG B N 1
ATOM 8463 C CA . ARG B 1 156 ? -8.266 9.648 -13.508 1 79.12 156 ARG B CA 1
ATOM 8464 C C . ARG B 1 156 ? -7.082 9.094 -14.305 1 79.12 156 ARG B C 1
ATOM 8466 O O . ARG B 1 156 ? -6.352 9.852 -14.945 1 79.12 156 ARG B O 1
ATOM 8473 N N . LYS B 1 157 ? -6.617 7.852 -14.188 1 65 157 LYS B N 1
ATOM 8474 C CA . LYS B 1 157 ? -5.484 7.293 -14.922 1 65 157 LYS B CA 1
ATOM 8475 C C . LYS B 1 157 ? -5.656 7.477 -16.422 1 65 157 LYS B C 1
ATOM 8477 O O . LYS B 1 157 ? -6.738 7.23 -16.969 1 65 157 LYS B O 1
ATOM 8482 N N . PRO B 1 158 ? -4.469 8.32 -16.891 1 52.88 158 PRO B N 1
ATOM 8483 C CA . PRO B 1 158 ? -4.562 8.539 -18.344 1 52.88 158 PRO B CA 1
ATOM 8484 C C . PRO B 1 158 ? -4.715 7.234 -19.125 1 52.88 158 PRO B C 1
ATOM 8486 O O . PRO B 1 158 ? -4.082 6.23 -18.797 1 52.88 158 PRO B O 1
ATOM 8489 N N . LYS B 1 159 ? -5.609 7.047 -19.766 1 49.62 159 LYS B N 1
ATOM 8490 C CA . LYS B 1 159 ? -5.703 5.965 -20.734 1 49.62 159 LYS B CA 1
ATOM 8491 C C . LYS B 1 159 ? -4.508 5.973 -21.688 1 49.62 159 LYS B C 1
ATOM 8493 O O . LYS B 1 159 ? -4.25 6.973 -22.359 1 49.62 159 LYS B O 1
ATOM 8498 N N . ILE B 1 160 ? -3.227 5.559 -21.312 1 40.28 160 ILE B N 1
ATOM 8499 C CA . ILE B 1 160 ? -2.154 5.461 -22.297 1 40.28 160 ILE B CA 1
ATOM 8500 C C . ILE B 1 160 ? -2.746 5.312 -23.688 1 40.28 160 ILE B C 1
ATOM 8502 O O . ILE B 1 160 ? -3.412 4.316 -23.984 1 40.28 160 ILE B O 1
ATOM 8506 N N . LEU B 1 161 ? -2.949 6.289 -24.375 1 35.09 161 LEU B N 1
ATOM 8507 C CA . LEU B 1 161 ? -3.059 6.195 -25.828 1 35.09 161 LEU B CA 1
ATOM 8508 C C . LEU B 1 161 ? -1.937 5.336 -26.406 1 35.09 161 LEU B C 1
ATOM 8510 O O . LEU B 1 161 ? -0.757 5.629 -26.188 1 35.09 161 LEU B O 1
ATOM 8514 N N . GLU B 1 162 ? -1.973 4.121 -26.5 1 34.69 162 GLU B N 1
ATOM 8515 C CA . GLU B 1 162 ? -1.092 3.418 -27.422 1 34.69 162 GLU B CA 1
ATOM 8516 C C . GLU B 1 162 ? -0.839 4.246 -28.688 1 34.69 162 GLU B C 1
ATOM 8518 O O . GLU B 1 162 ? -1.725 4.387 -29.531 1 34.69 162 GLU B O 1
ATOM 8523 N N . GLU B 1 163 ? -0.152 5.359 -28.625 1 33.81 163 GLU B N 1
ATOM 8524 C CA . GLU B 1 163 ? 0.25 6.168 -29.766 1 33.81 163 GLU B CA 1
ATOM 8525 C C . GLU B 1 163 ? 1.075 5.348 -30.766 1 33.81 163 GLU B C 1
ATOM 8527 O O . GLU B 1 163 ? 2.307 5.402 -30.75 1 33.81 163 GLU B O 1
ATOM 8532 N N . GLY B 1 164 ? 1.284 4.113 -31.062 1 30 164 GLY B N 1
ATOM 8533 C CA . GLY B 1 164 ? 2.021 4.055 -32.312 1 30 164 GLY B CA 1
ATOM 8534 C C . GLY B 1 164 ? 1.46 4.973 -33.375 1 30 164 GLY B C 1
ATOM 8535 O O . GLY B 1 164 ? 0.305 5.398 -33.281 1 30 164 GLY B O 1
ATOM 8536 N N . PRO B 1 165 ? 2.447 5.789 -34.062 1 29.97 165 PRO B N 1
ATOM 8537 C CA . PRO B 1 165 ? 2.066 6.695 -35.156 1 29.97 165 PRO B CA 1
ATOM 8538 C C . PRO B 1 165 ? 0.83 6.219 -35.906 1 29.97 165 PRO B C 1
ATOM 8540 O O . PRO B 1 165 ? 0.068 7.039 -36.438 1 29.97 165 PRO B O 1
ATOM 8543 N N . PHE B 1 166 ? 1.172 5.16 -36.844 1 27.19 166 PHE B N 1
ATOM 8544 C CA . PHE B 1 166 ? 0.258 5.012 -37.969 1 27.19 166 PHE B CA 1
ATOM 8545 C C . PHE B 1 166 ? -1.187 4.945 -37.5 1 27.19 166 PHE B C 1
ATOM 8547 O O . PHE B 1 166 ? -2.09 5.473 -38.156 1 27.19 166 PHE B O 1
ATOM 8554 N N . HIS B 1 167 ? -1.561 3.664 -37.031 1 25.77 167 HIS B N 1
ATOM 8555 C CA . HIS B 1 167 ? -2.975 3.432 -37.312 1 25.77 167 HIS B CA 1
ATOM 8556 C C . HIS B 1 167 ? -3.852 4.406 -36.531 1 25.77 167 HIS B C 1
ATOM 8558 O O . HIS B 1 167 ? -3.551 4.73 -35.375 1 25.77 167 HIS B O 1
ATOM 8564 N N . LYS B 1 168 ? -4.473 5.434 -37.219 1 27.05 168 LYS B N 1
ATOM 8565 C CA . LYS B 1 168 ? -5.82 5.926 -36.938 1 27.05 168 LYS B CA 1
ATOM 8566 C C . LYS B 1 168 ? -6.57 4.98 -36 1 27.05 168 LYS B C 1
ATOM 8568 O O . LYS B 1 168 ? -7.09 3.953 -36.438 1 27.05 168 LYS B O 1
ATOM 8573 N N . ILE B 1 169 ? -5.93 4.711 -35.031 1 27.3 169 ILE B N 1
ATOM 8574 C CA . ILE B 1 169 ? -6.727 3.871 -34.156 1 27.3 169 ILE B CA 1
ATOM 8575 C C . ILE B 1 169 ? -8.172 4.363 -34.125 1 27.3 169 ILE B C 1
ATOM 8577 O O . ILE B 1 169 ? -8.43 5.559 -33.969 1 27.3 169 ILE B O 1
ATOM 8581 N N . HIS B 1 170 ? -8.898 3.584 -34.688 1 23.86 170 HIS B N 1
ATOM 8582 C CA . HIS B 1 170 ? -10.32 3.729 -34.406 1 23.86 170 HIS B CA 1
ATOM 8583 C C . HIS B 1 170 ? -10.555 4.168 -32.969 1 23.86 170 HIS B C 1
ATOM 8585 O O . HIS B 1 170 ? -9.711 3.928 -32.094 1 23.86 170 HIS B O 1
ATOM 8591 N N . LYS B 1 171 ? -11.32 5.098 -32.781 1 27.55 171 LYS B N 1
ATOM 8592 C CA . LYS B 1 171 ? -12.141 5.539 -31.672 1 27.55 171 LYS B CA 1
ATOM 8593 C C . LYS B 1 171 ? -12.211 4.469 -30.578 1 27.55 171 LYS B C 1
ATOM 8595 O O . LYS B 1 171 ? -12.25 3.273 -30.891 1 27.55 171 LYS B O 1
ATOM 8600 N N . GLY B 1 172 ? -11.609 4.668 -29.453 1 27.34 172 GLY B N 1
ATOM 8601 C CA . GLY B 1 172 ? -11.844 3.979 -28.203 1 27.34 172 GLY B CA 1
ATOM 8602 C C . GLY B 1 172 ? -13.078 3.094 -28.234 1 27.34 172 GLY B C 1
ATOM 8603 O O . GLY B 1 172 ? -14.164 3.541 -28.609 1 27.34 172 GLY B O 1
ATOM 8604 N N . VAL B 1 173 ? -12.875 1.925 -28.578 1 27.45 173 VAL B N 1
ATOM 8605 C CA . VAL B 1 173 ? -14.062 1.09 -28.5 1 27.45 173 VAL B CA 1
ATOM 8606 C C . VAL B 1 173 ? -14.859 1.452 -27.25 1 27.45 173 VAL B C 1
ATOM 8608 O O . VAL B 1 173 ? -14.461 1.102 -26.125 1 27.45 173 VAL B O 1
ATOM 8611 N N . TYR B 1 174 ? -15.023 2.691 -26.828 1 28.98 174 TYR B N 1
ATOM 8612 C CA . TYR B 1 174 ? -16.344 2.822 -26.234 1 28.98 174 TYR B CA 1
ATOM 8613 C C . TYR B 1 174 ? -17.281 1.727 -26.734 1 28.98 174 TYR B C 1
ATOM 8615 O O . TYR B 1 174 ? -17.406 1.508 -27.953 1 28.98 174 TYR B O 1
ATOM 8623 N N . GLN B 1 175 ? -17.156 0.603 -26.094 1 30.7 175 GLN B N 1
ATOM 8624 C CA . GLN B 1 175 ? -18.328 -0.192 -26.469 1 30.7 175 GLN B CA 1
ATOM 8625 C C . GLN B 1 175 ? -19.438 0.693 -27.016 1 30.7 175 GLN B C 1
ATOM 8627 O O . GLN B 1 175 ? -20.125 1.379 -26.25 1 30.7 175 GLN B O 1
ATOM 8632 N N . GLU B 1 176 ? -19.172 1.586 -27.859 1 32.66 176 GLU B N 1
ATOM 8633 C CA . GLU B 1 176 ? -20.422 1.935 -28.531 1 32.66 176 GLU B CA 1
ATOM 8634 C C . GLU B 1 176 ? -21.422 0.778 -28.484 1 32.66 176 GLU B C 1
ATOM 8636 O O . GLU B 1 176 ? -21.031 -0.388 -28.562 1 32.66 176 GLU B O 1
ATOM 8641 N N . LEU B 1 177 ? -22.391 1.006 -27.688 1 35.88 177 LEU B N 1
ATOM 8642 C CA . LEU B 1 177 ? -23.453 0.041 -27.969 1 35.88 177 LEU B CA 1
ATOM 8643 C C . LEU B 1 177 ? -23.344 -0.485 -29.391 1 35.88 177 LEU B C 1
ATOM 8645 O O . LEU B 1 177 ? -23.078 0.278 -30.328 1 35.88 177 LEU B O 1
ATOM 8649 N N . PRO B 1 178 ? -22.719 -1.689 -29.656 1 34.59 178 PRO B N 1
ATOM 8650 C CA . PRO B 1 178 ? -22.75 -2.133 -31.062 1 34.59 178 PRO B CA 1
ATOM 8651 C C . PRO B 1 178 ? -23.719 -1.325 -31.906 1 34.59 178 PRO B C 1
ATOM 8653 O O . PRO B 1 178 ? -24.797 -0.94 -31.438 1 34.59 178 PRO B O 1
ATOM 8656 N N . ASN B 1 179 ? -23.359 -0.45 -32.688 1 33.31 179 ASN B N 1
ATOM 8657 C CA . ASN B 1 179 ? -24.281 -0.042 -33.75 1 33.31 179 ASN B CA 1
ATOM 8658 C C . ASN B 1 179 ? -25.219 -1.176 -34.156 1 33.31 179 ASN B C 1
ATOM 8660 O O . ASN B 1 179 ? -24.766 -2.279 -34.469 1 33.31 179 ASN B O 1
ATOM 8664 N N . SER B 1 180 ? -26.453 -1.209 -33.594 1 35.22 180 SER B N 1
ATOM 8665 C CA . SER B 1 180 ? -27.609 -2.057 -33.875 1 35.22 180 SER B CA 1
ATOM 8666 C C . SER B 1 180 ? -27.766 -2.289 -35.375 1 35.22 180 SER B C 1
ATOM 8668 O O . SER B 1 180 ? -28.406 -1.49 -36.062 1 35.22 180 SER B O 1
ATOM 8670 N N . ASP B 1 181 ? -26.797 -2.576 -36.094 1 34.75 181 ASP B N 1
ATOM 8671 C CA . ASP B 1 181 ? -27.422 -3.209 -37.25 1 34.75 181 ASP B CA 1
ATOM 8672 C C . ASP B 1 181 ? -28.391 -4.309 -36.812 1 34.75 181 ASP B C 1
ATOM 8674 O O . ASP B 1 181 ? -28.016 -5.215 -36.062 1 34.75 181 ASP B O 1
ATOM 8678 N N . PRO B 1 182 ? -29.641 -4.168 -36.906 1 39.56 182 PRO B N 1
ATOM 8679 C CA . PRO B 1 182 ? -30.641 -5.18 -36.562 1 39.56 182 PRO B CA 1
ATOM 8680 C C . PRO B 1 182 ? -30.188 -6.598 -36.906 1 39.56 182 PRO B C 1
ATOM 8682 O O . PRO B 1 182 ? -30.75 -7.57 -36.375 1 39.56 182 PRO B O 1
ATOM 8685 N N . ALA B 1 183 ? -29.391 -6.832 -37.938 1 40.03 183 ALA B N 1
ATOM 8686 C CA . ALA B 1 183 ? -29.078 -8.172 -38.438 1 40.03 183 ALA B CA 1
ATOM 8687 C C . ALA B 1 183 ? -27.922 -8.781 -37.625 1 40.03 183 ALA B C 1
ATOM 8689 O O . ALA B 1 183 ? -27.469 -9.891 -37.938 1 40.03 183 ALA B O 1
ATOM 8690 N N . ASP B 1 184 ? -27.188 -8.008 -36.75 1 44.28 184 ASP B N 1
ATOM 8691 C CA . ASP B 1 184 ? -26.047 -8.586 -36.031 1 44.28 184 ASP B CA 1
ATOM 8692 C C . ASP B 1 184 ? -26.516 -9.492 -34.906 1 44.28 184 ASP B C 1
ATOM 8694 O O . ASP B 1 184 ? -27.25 -9.047 -34 1 44.28 184 ASP B O 1
ATOM 8698 N N . PRO B 1 185 ? -26.594 -10.695 -35 1 45.75 185 PRO B N 1
ATOM 8699 C CA . PRO B 1 185 ? -27 -11.664 -33.969 1 45.75 185 PRO B CA 1
ATOM 8700 C C . PRO B 1 185 ? -26.469 -11.328 -32.594 1 45.75 185 PRO B C 1
ATOM 8702 O O . PRO B 1 185 ? -26.969 -11.836 -31.578 1 45.75 185 PRO B O 1
ATOM 8705 N N . ASN B 1 186 ? -25.406 -10.578 -32.438 1 49.34 186 ASN B N 1
ATOM 8706 C CA . ASN B 1 186 ? -24.812 -10.312 -31.141 1 49.34 186 ASN B CA 1
ATOM 8707 C C . ASN B 1 186 ? -25.375 -9.039 -30.516 1 49.34 186 ASN B C 1
ATOM 8709 O O . ASN B 1 186 ? -24.828 -8.516 -29.547 1 49.34 186 ASN B O 1
ATOM 8713 N N . SER B 1 187 ? -26.406 -8.484 -31.094 1 59.5 187 SER B N 1
ATOM 8714 C CA . SER B 1 187 ? -26.969 -7.223 -30.625 1 59.5 187 SER B CA 1
ATOM 8715 C C . SER B 1 187 ? -27.797 -7.414 -29.359 1 59.5 187 SER B C 1
ATOM 8717 O O . SER B 1 187 ? -28.453 -8.438 -29.188 1 59.5 187 SER B O 1
ATOM 8719 N N . ASP B 1 188 ? -27.734 -6.535 -28.391 1 73.5 188 ASP B N 1
ATOM 8720 C CA . ASP B 1 188 ? -28.453 -6.512 -27.125 1 73.5 188 ASP B CA 1
ATOM 8721 C C . ASP B 1 188 ? -29.953 -6.391 -27.344 1 73.5 188 ASP B C 1
ATOM 8723 O O . ASP B 1 188 ? -30.406 -5.527 -28.094 1 73.5 188 ASP B O 1
ATOM 8727 N N . PRO B 1 189 ? -30.828 -7.352 -27.078 1 83.06 189 PRO B N 1
ATOM 8728 C CA . PRO B 1 189 ? -32.281 -7.324 -27.25 1 83.06 189 PRO B CA 1
ATOM 8729 C C . PRO B 1 189 ? -32.906 -5.996 -26.828 1 83.06 189 PRO B C 1
ATOM 8731 O O . PRO B 1 189 ? -33.906 -5.582 -27.375 1 83.06 189 PRO B O 1
ATOM 8734 N N . ALA B 1 190 ? -32.344 -5.344 -25.922 1 89.81 190 ALA B N 1
ATOM 8735 C CA . ALA B 1 190 ? -32.844 -4.062 -25.453 1 89.81 190 ALA B CA 1
ATOM 8736 C C . ALA B 1 190 ? -32.719 -2.99 -26.531 1 89.81 190 ALA B C 1
ATOM 8738 O O . ALA B 1 190 ? -33.562 -2.082 -26.609 1 89.81 190 ALA B O 1
ATOM 8739 N N . ASP B 1 191 ? -31.797 -3.09 -27.328 1 89.44 191 ASP B N 1
ATOM 8740 C CA . ASP B 1 191 ? -31.609 -2.113 -28.406 1 89.44 191 ASP B CA 1
ATOM 8741 C C . ASP B 1 191 ? -32.688 -2.236 -29.453 1 89.44 191 ASP B C 1
ATOM 8743 O O . ASP B 1 191 ? -33.094 -1.237 -30.062 1 89.44 191 ASP B O 1
ATOM 8747 N N . LEU B 1 192 ? -33.156 -3.438 -29.672 1 88.5 192 LEU B N 1
ATOM 8748 C CA . LEU B 1 192 ? -34.219 -3.674 -30.641 1 88.5 192 LEU B CA 1
ATOM 8749 C C . LEU B 1 192 ? -35.531 -3.008 -30.172 1 88.5 192 LEU B C 1
ATOM 8751 O O . LEU B 1 192 ? -36.25 -2.41 -30.984 1 88.5 192 LEU B O 1
ATOM 8755 N N . ILE B 1 193 ? -35.781 -3.143 -28.984 1 91.31 193 ILE B N 1
ATOM 8756 C CA . ILE B 1 193 ? -36.969 -2.535 -28.438 1 91.31 193 ILE B CA 1
ATOM 8757 C C . ILE B 1 193 ? -36.844 -1.014 -28.438 1 91.31 193 ILE B C 1
ATOM 8759 O O . ILE B 1 193 ? -37.812 -0.294 -28.672 1 91.31 193 ILE B O 1
ATOM 8763 N N . PHE B 1 194 ? -35.688 -0.51 -28.156 1 93 194 PHE B N 1
ATOM 8764 C CA . PHE B 1 194 ? -35.438 0.921 -28.094 1 93 194 PHE B CA 1
ATOM 8765 C C . PHE B 1 194 ? -35.656 1.58 -29.453 1 93 194 PHE B C 1
ATOM 8767 O O . PHE B 1 194 ? -36 2.762 -29.531 1 93 194 PHE B O 1
ATOM 8774 N N . GLN B 1 195 ? -35.562 0.812 -30.516 1 90.75 195 GLN B N 1
ATOM 8775 C CA . GLN B 1 195 ? -35.688 1.36 -31.859 1 90.75 195 GLN B CA 1
ATOM 8776 C C . GLN B 1 195 ? -37.156 1.423 -32.281 1 90.75 195 GLN B C 1
ATOM 8778 O O . GLN B 1 195 ? -37.531 2.123 -33.219 1 90.75 195 GLN B O 1
ATOM 8783 N N . LYS B 1 196 ? -37.969 0.844 -31.5 1 91.5 196 LYS B N 1
ATOM 8784 C CA . LYS B 1 196 ? -39.406 0.846 -31.828 1 91.5 196 LYS B CA 1
ATOM 8785 C C . LYS B 1 196 ? -40.031 2.221 -31.594 1 91.5 196 LYS B C 1
ATOM 8787 O O . LYS B 1 196 ? -39.562 2.963 -30.719 1 91.5 196 LYS B O 1
ATOM 8792 N N . ASP B 1 197 ? -41.062 2.508 -32.375 1 89.12 197 ASP B N 1
ATOM 8793 C CA . ASP B 1 197 ? -41.719 3.803 -32.25 1 89.12 197 ASP B CA 1
ATOM 8794 C C . ASP B 1 197 ? -42.969 3.703 -31.344 1 89.12 197 ASP B C 1
ATOM 8796 O O . ASP B 1 197 ? -43.469 4.719 -30.891 1 89.12 197 ASP B O 1
ATOM 8800 N N . TYR B 1 198 ? -43.438 2.512 -31.219 1 92.56 198 TYR B N 1
ATOM 8801 C CA . TYR B 1 198 ? -44.562 2.314 -30.312 1 92.56 198 TYR B CA 1
ATOM 8802 C C . TYR B 1 198 ? -44.469 0.96 -29.625 1 92.56 198 TYR B C 1
ATOM 8804 O O . TYR B 1 198 ? -43.719 0.083 -30.047 1 92.56 198 TYR B O 1
ATOM 8812 N N . LEU B 1 199 ? -45.156 0.832 -28.5 1 94.62 199 LEU B N 1
ATOM 8813 C CA . LEU B 1 199 ? -45.281 -0.422 -27.766 1 94.62 199 LEU B CA 1
ATOM 8814 C C . LEU B 1 199 ? -46.719 -0.8 -27.562 1 94.62 199 LEU B C 1
ATOM 8816 O O . LEU B 1 199 ? -47.625 0.058 -27.625 1 94.62 199 LEU B O 1
ATOM 8820 N N . GLU B 1 200 ? -46.938 -2.051 -27.438 1 94.5 200 GLU B N 1
ATOM 8821 C CA . GLU B 1 200 ? -48.312 -2.523 -27.219 1 94.5 200 GLU B CA 1
ATOM 8822 C C . GLU B 1 200 ? -48.594 -2.715 -25.734 1 94.5 200 GLU B C 1
ATOM 8824 O O . GLU B 1 200 ? -47.781 -3.287 -25 1 94.5 200 GLU B O 1
ATOM 8829 N N . TYR B 1 201 ? -49.781 -2.195 -25.406 1 93.81 201 TYR B N 1
ATOM 8830 C CA . TYR B 1 201 ? -50.219 -2.357 -24.016 1 93.81 201 TYR B CA 1
ATOM 8831 C C . TYR B 1 201 ? -50.281 -3.832 -23.641 1 93.81 201 TYR B C 1
ATOM 8833 O O . TYR B 1 201 ? -50.938 -4.617 -24.328 1 93.81 201 TYR B O 1
ATOM 8841 N N . GLY B 1 202 ? -49.531 -4.23 -22.562 1 91.94 202 GLY B N 1
ATOM 8842 C CA . GLY B 1 202 ? -49.562 -5.605 -22.094 1 91.94 202 GLY B CA 1
ATOM 8843 C C . GLY B 1 202 ? -48.5 -6.48 -22.734 1 91.94 202 GLY B C 1
ATOM 8844 O O . GLY B 1 202 ? -48.375 -7.648 -22.375 1 91.94 202 GLY B O 1
ATOM 8845 N N . GLU B 1 203 ? -47.812 -5.945 -23.625 1 92.62 203 GLU B N 1
ATOM 8846 C CA . GLU B 1 203 ? -46.719 -6.688 -24.25 1 92.62 203 GLU B CA 1
ATOM 8847 C C . GLU B 1 203 ? -45.625 -7.031 -23.234 1 92.62 203 GLU B C 1
ATOM 8849 O O . GLU B 1 203 ? -45.281 -6.207 -22.391 1 92.62 203 GLU B O 1
ATOM 8854 N N . ILE B 1 204 ? -45.25 -8.273 -23.234 1 91.88 204 ILE B N 1
ATOM 8855 C CA . ILE B 1 204 ? -44.188 -8.703 -22.328 1 91.88 204 ILE B CA 1
ATOM 8856 C C . ILE B 1 204 ? -42.844 -8.617 -23.047 1 91.88 204 ILE B C 1
ATOM 8858 O O . ILE B 1 204 ? -42.625 -9.266 -24.078 1 91.88 204 ILE B O 1
ATOM 8862 N N . LEU B 1 205 ? -42 -7.82 -22.562 1 91.19 205 LEU B N 1
ATOM 8863 C CA . LEU B 1 205 ? -40.656 -7.672 -23.156 1 91.19 205 LEU B CA 1
ATOM 8864 C C . LEU B 1 205 ? -39.844 -8.953 -23 1 91.19 205 LEU B C 1
ATOM 8866 O O . LEU B 1 205 ? -39.906 -9.609 -21.953 1 91.19 205 LEU B O 1
ATOM 8870 N N . PRO B 1 206 ? -39.031 -9.398 -23.938 1 87 206 PRO B N 1
ATOM 8871 C CA . PRO B 1 206 ? -38.375 -10.711 -23.984 1 87 206 PRO B CA 1
ATOM 8872 C C . PRO B 1 206 ? -37.062 -10.75 -23.203 1 87 206 PRO B C 1
ATOM 8874 O O . PRO B 1 206 ? -36.312 -11.727 -23.297 1 87 206 PRO B O 1
ATOM 8877 N N . PHE B 1 207 ? -36.719 -9.758 -22.516 1 88.81 207 PHE B N 1
ATOM 8878 C CA . PHE B 1 207 ? -35.5 -9.758 -21.719 1 88.81 207 PHE B CA 1
ATOM 8879 C C . PHE B 1 207 ? -35.781 -9.234 -20.312 1 88.81 207 PHE B C 1
ATOM 8881 O O . PHE B 1 207 ? -36.594 -8.344 -20.125 1 88.81 207 PHE B O 1
ATOM 8888 N N . PRO B 1 208 ? -35.094 -9.859 -19.344 1 90.31 208 PRO B N 1
ATOM 8889 C CA . PRO B 1 208 ? -35.25 -9.383 -17.969 1 90.31 208 PRO B CA 1
ATOM 8890 C C . PRO B 1 208 ? -34.312 -8.211 -17.641 1 90.31 208 PRO B C 1
ATOM 8892 O O . PRO B 1 208 ? -33.594 -7.742 -18.5 1 90.31 208 PRO B O 1
ATOM 8895 N N . GLU B 1 209 ? -34.469 -7.727 -16.375 1 92.5 209 GLU B N 1
ATOM 8896 C CA . GLU B 1 209 ? -33.531 -6.715 -15.891 1 92.5 209 GLU B CA 1
ATOM 8897 C C . GLU B 1 209 ? -32.125 -7.266 -15.836 1 92.5 209 GLU B C 1
ATOM 8899 O O . GLU B 1 209 ? -31.922 -8.461 -15.617 1 92.5 209 GLU B O 1
ATOM 8904 N N . SER B 1 210 ? -31.219 -6.566 -16.156 1 90.69 210 SER B N 1
ATOM 8905 C CA . SER B 1 210 ? -29.797 -6.902 -16.141 1 90.69 210 SER B CA 1
ATOM 8906 C C . SER B 1 210 ? -28.953 -5.695 -15.758 1 90.69 210 SER B C 1
ATOM 8908 O O . SER B 1 210 ? -29.469 -4.719 -15.211 1 90.69 210 SER B O 1
ATOM 8910 N N . GLN B 1 211 ? -27.75 -5.848 -15.93 1 91.62 211 GLN B N 1
ATOM 8911 C CA . GLN B 1 211 ? -26.828 -4.742 -15.656 1 91.62 211 GLN B CA 1
ATOM 8912 C C . GLN B 1 211 ? -27.109 -3.562 -16.578 1 91.62 211 GLN B C 1
ATOM 8914 O O . GLN B 1 211 ? -26.922 -2.406 -16.188 1 91.62 211 GLN B O 1
ATOM 8919 N N . LEU B 1 212 ? -27.641 -3.889 -17.766 1 92.75 212 LEU B N 1
ATOM 8920 C CA . LEU B 1 212 ? -27.812 -2.859 -18.797 1 92.75 212 LEU B CA 1
ATOM 8921 C C . LEU B 1 212 ? -29.266 -2.387 -18.859 1 92.75 212 LEU B C 1
ATOM 8923 O O . LEU B 1 212 ? -29.562 -1.356 -19.469 1 92.75 212 LEU B O 1
ATOM 8927 N N . VAL B 1 213 ? -30.172 -3.137 -18.219 1 94.62 213 VAL B N 1
ATOM 8928 C CA . VAL B 1 213 ? -31.594 -2.814 -18.391 1 94.62 213 VAL B CA 1
ATOM 8929 C C . VAL B 1 213 ? -32.25 -2.674 -17.031 1 94.62 213 VAL B C 1
ATOM 8931 O O . VAL B 1 213 ? -32.062 -3.51 -16.141 1 94.62 213 VAL B O 1
ATOM 8934 N N . GLU B 1 214 ? -33 -1.622 -16.828 1 94.81 214 GLU B N 1
ATOM 8935 C CA . GLU B 1 214 ? -33.812 -1.39 -15.641 1 94.81 214 GLU B CA 1
ATOM 8936 C C . GLU B 1 214 ? -35.25 -0.999 -16.016 1 94.81 214 GLU B C 1
ATOM 8938 O O . GLU B 1 214 ? -35.438 -0.232 -16.953 1 94.81 214 GLU B O 1
ATOM 8943 N N . PHE B 1 215 ? -36.219 -1.644 -15.336 1 93.81 215 PHE B N 1
ATOM 8944 C CA . PHE B 1 215 ? -37.625 -1.325 -15.539 1 93.81 215 PHE B CA 1
ATOM 8945 C C . PHE B 1 215 ? -38.188 -0.564 -14.344 1 93.81 215 PHE B C 1
ATOM 8947 O O . PHE B 1 215 ? -37.875 -0.869 -13.195 1 93.81 215 PHE B O 1
ATOM 8954 N N . LYS B 1 216 ? -38.938 0.413 -14.594 1 90.25 216 LYS B N 1
ATOM 8955 C CA . LYS B 1 216 ? -39.688 1.119 -13.562 1 90.25 216 LYS B CA 1
ATOM 8956 C C . LYS B 1 216 ? -41.125 1.357 -14 1 90.25 216 LYS B C 1
ATOM 8958 O O . LYS B 1 216 ? -41.406 1.627 -15.172 1 90.25 216 LYS B O 1
ATOM 8963 N N . GLN B 1 217 ? -42.031 1.068 -13.078 1 85.62 217 GLN B N 1
ATOM 8964 C CA . GLN B 1 217 ? -43.438 1.318 -13.359 1 85.62 217 GLN B CA 1
ATOM 8965 C C . GLN B 1 217 ? -44 2.404 -12.438 1 85.62 217 GLN B C 1
ATOM 8967 O O . GLN B 1 217 ? -43.781 2.369 -11.227 1 85.62 217 GLN B O 1
ATOM 8972 N N . PHE B 1 218 ? -44.562 3.445 -13.016 1 71.75 218 PHE B N 1
ATOM 8973 C CA . PHE B 1 218 ? -45.25 4.422 -12.172 1 71.75 218 PHE B CA 1
ATOM 8974 C C . PHE B 1 218 ? -46.469 4.988 -12.891 1 71.75 218 PHE B C 1
ATOM 8976 O O . PHE B 1 218 ? -46.344 5.625 -13.938 1 71.75 218 PHE B O 1
ATOM 8983 N N . SER B 1 219 ? -47.656 4.555 -12.539 1 67 219 SER B N 1
ATOM 8984 C CA . SER B 1 219 ? -48.875 4.93 -13.242 1 67 219 SER B CA 1
ATOM 8985 C C . SER B 1 219 ? -49.719 5.887 -12.414 1 67 219 SER B C 1
ATOM 8987 O O . SER B 1 219 ? -50.938 5.668 -12.242 1 67 219 SER B O 1
ATOM 8989 N N . THR B 1 220 ? -49.062 6.867 -11.711 1 69.5 220 THR B N 1
ATOM 8990 C CA . THR B 1 220 ? -49.906 7.727 -10.891 1 69.5 220 THR B CA 1
ATOM 8991 C C . THR B 1 220 ? -49.938 9.148 -11.438 1 69.5 220 THR B C 1
ATOM 8993 O O . THR B 1 220 ? -49.25 9.453 -12.414 1 69.5 220 THR B O 1
ATOM 8996 N N . LYS B 1 221 ? -50.719 9.953 -10.891 1 72.62 221 LYS B N 1
ATOM 8997 C CA . LYS B 1 221 ? -50.844 11.375 -11.211 1 72.62 221 LYS B CA 1
ATOM 8998 C C . LYS B 1 221 ? -49.531 12.109 -10.953 1 72.62 221 LYS B C 1
ATOM 9000 O O . LYS B 1 221 ? -49.281 13.164 -11.531 1 72.62 221 LYS B O 1
ATOM 9005 N N . HIS B 1 222 ? -48.75 11.547 -10.211 1 79.62 222 HIS B N 1
ATOM 9006 C CA . HIS B 1 222 ? -47.469 12.188 -9.859 1 79.62 222 HIS B CA 1
ATOM 9007 C C . HIS B 1 222 ? -46.312 11.578 -10.633 1 79.62 222 HIS B C 1
ATOM 9009 O O . HIS B 1 222 ? -45.188 11.492 -10.125 1 79.62 222 HIS B O 1
ATOM 9015 N N . PHE B 1 223 ? -46.594 11.258 -11.891 1 78.5 223 PHE B N 1
ATOM 9016 C CA . PHE B 1 223 ? -45.625 10.578 -12.75 1 78.5 223 PHE B CA 1
ATOM 9017 C C . PHE B 1 223 ? -44.375 11.438 -12.953 1 78.5 223 PHE B C 1
ATOM 9019 O O . PHE B 1 223 ? -43.25 10.945 -12.867 1 78.5 223 PHE B O 1
ATOM 9026 N N . GLN B 1 224 ? -44.562 12.695 -13.094 1 78.56 224 GLN B N 1
ATOM 9027 C CA . GLN B 1 224 ? -43.438 13.594 -13.398 1 78.56 224 GLN B CA 1
ATOM 9028 C C . GLN B 1 224 ? -42.5 13.742 -12.195 1 78.56 224 GLN B C 1
ATOM 9030 O O . GLN B 1 224 ? -41.281 13.758 -12.352 1 78.56 224 GLN B O 1
ATOM 9035 N N . GLU B 1 225 ? -43.094 13.781 -11.055 1 80.5 225 GLU B N 1
ATOM 9036 C CA . GLU B 1 225 ? -42.312 13.914 -9.844 1 80.5 225 GLU B CA 1
ATOM 9037 C C . GLU B 1 225 ? -41.531 12.633 -9.547 1 80.5 225 GLU B C 1
ATOM 9039 O O . GLU B 1 225 ? -40.406 12.68 -9.055 1 80.5 225 GLU B O 1
ATOM 9044 N N . TYR B 1 226 ? -42.125 11.625 -9.875 1 82 226 TYR B N 1
ATOM 9045 C CA . TYR B 1 226 ? -41.469 10.344 -9.672 1 82 226 TYR B CA 1
ATOM 9046 C C . TYR B 1 226 ? -40.25 10.203 -10.578 1 82 226 TYR B C 1
ATOM 9048 O O . TYR B 1 226 ? -39.188 9.758 -10.133 1 82 226 TYR B O 1
ATOM 9056 N N . VAL B 1 227 ? -40.469 10.531 -11.781 1 81 227 VAL B N 1
ATOM 9057 C CA . VAL B 1 227 ? -39.375 10.406 -12.734 1 81 227 VAL B CA 1
ATOM 9058 C C . VAL B 1 227 ? -38.219 11.32 -12.32 1 81 227 VAL B C 1
ATOM 9060 O O . VAL B 1 227 ? -37.062 10.922 -12.406 1 81 227 VAL B O 1
ATOM 9063 N N . LYS B 1 228 ? -38.594 12.43 -11.867 1 81.56 228 LYS B N 1
ATOM 9064 C CA . LYS B 1 228 ? -37.562 13.375 -11.422 1 81.56 228 LYS B CA 1
ATOM 9065 C C . LYS B 1 228 ? -36.75 12.805 -10.266 1 81.56 228 LYS B C 1
ATOM 9067 O O . LYS B 1 228 ? -35.562 13.047 -10.18 1 81.56 228 LYS B O 1
ATOM 9072 N N . ARG B 1 229 ? -37.375 12.016 -9.508 1 83.25 229 ARG B N 1
ATOM 9073 C CA . ARG B 1 229 ? -36.688 11.445 -8.336 1 83.25 229 ARG B CA 1
ATOM 9074 C C . ARG B 1 229 ? -35.875 10.211 -8.711 1 83.25 229 ARG B C 1
ATOM 9076 O O . ARG B 1 229 ? -34.938 9.859 -8.016 1 83.25 229 ARG B O 1
ATOM 9083 N N . THR B 1 230 ? -36.219 9.648 -9.773 1 88.81 230 THR B N 1
ATOM 9084 C CA . THR B 1 230 ? -35.594 8.398 -10.195 1 88.81 230 THR B CA 1
ATOM 9085 C C . THR B 1 230 ? -34.312 8.68 -10.992 1 88.81 230 THR B C 1
ATOM 9087 O O . THR B 1 230 ? -33.344 7.922 -10.914 1 88.81 230 THR B O 1
ATOM 9090 N N . ILE B 1 231 ? -34.312 9.758 -11.695 1 92.31 231 ILE B N 1
ATOM 9091 C CA . ILE B 1 231 ? -33.281 10.086 -12.664 1 92.31 231 ILE B CA 1
ATOM 9092 C C . ILE B 1 231 ? -31.938 10.234 -11.938 1 92.31 231 ILE B C 1
ATOM 9094 O O . ILE B 1 231 ? -30.922 9.664 -12.359 1 92.31 231 ILE B O 1
ATOM 9098 N N . PRO B 1 232 ? -31.922 10.906 -10.789 1 93.94 232 PRO B N 1
ATOM 9099 C CA . PRO B 1 232 ? -30.625 11.156 -10.156 1 93.94 232 PRO B CA 1
ATOM 9100 C C . PRO B 1 232 ? -29.953 9.875 -9.641 1 93.94 232 PRO B C 1
ATOM 9102 O O . PRO B 1 232 ? -28.75 9.867 -9.375 1 93.94 232 PRO B O 1
ATOM 9105 N N . GLU B 1 233 ? -30.656 8.828 -9.508 1 93.88 233 GLU B N 1
ATOM 9106 C CA . GLU B 1 233 ? -30.094 7.57 -9.016 1 93.88 233 GLU B CA 1
ATOM 9107 C C . GLU B 1 233 ? -29.688 6.66 -10.172 1 93.88 233 GLU B C 1
ATOM 9109 O O . GLU B 1 233 ? -28.578 6.121 -10.188 1 93.88 233 GLU B O 1
ATOM 9114 N N . TYR B 1 234 ? -30.531 6.562 -11.18 1 95.62 234 TYR B N 1
ATOM 9115 C CA . TYR B 1 234 ? -30.359 5.527 -12.195 1 95.62 234 TYR B CA 1
ATOM 9116 C C . TYR B 1 234 ? -29.469 6.031 -13.336 1 95.62 234 TYR B C 1
ATOM 9118 O O . TYR B 1 234 ? -28.656 5.281 -13.859 1 95.62 234 TYR B O 1
ATOM 9126 N N . VAL B 1 235 ? -29.609 7.258 -13.734 1 96.38 235 VAL B N 1
ATOM 9127 C CA . VAL B 1 235 ? -28.812 7.77 -14.844 1 96.38 235 VAL B CA 1
ATOM 9128 C C . VAL B 1 235 ? -27.328 7.762 -14.469 1 96.38 235 VAL B C 1
ATOM 9130 O O . VAL B 1 235 ? -26.5 7.227 -15.203 1 96.38 235 VAL B O 1
ATOM 9133 N N . PRO B 1 236 ? -26.984 8.344 -13.258 1 97.31 236 PRO B N 1
ATOM 9134 C CA . PRO B 1 236 ? -25.578 8.242 -12.867 1 97.31 236 PRO B CA 1
ATOM 9135 C C . PRO B 1 236 ? -25.094 6.793 -12.742 1 97.31 236 PRO B C 1
ATOM 9137 O O . PRO B 1 236 ? -23.953 6.484 -13.086 1 97.31 236 PRO B O 1
ATOM 9140 N N . ALA B 1 237 ? -25.922 5.926 -12.25 1 97.38 237 ALA B N 1
ATOM 9141 C CA . ALA B 1 237 ? -25.531 4.523 -12.102 1 97.38 237 ALA B CA 1
ATOM 9142 C C . ALA B 1 237 ? -25.156 3.912 -13.445 1 97.38 237 ALA B C 1
ATOM 9144 O O . ALA B 1 237 ? -24.141 3.207 -13.555 1 97.38 237 ALA B O 1
ATOM 9145 N N . PHE B 1 238 ? -25.938 4.203 -14.516 1 97 238 PHE B N 1
ATOM 9146 C CA . PHE B 1 238 ? -25.641 3.709 -15.859 1 97 238 PHE B CA 1
ATOM 9147 C C . PHE B 1 238 ? -24.391 4.383 -16.422 1 97 238 PHE B C 1
ATOM 9149 O O . PHE B 1 238 ? -23.516 3.719 -16.984 1 97 238 PHE B O 1
ATOM 9156 N N . ALA B 1 239 ? -24.359 5.656 -16.25 1 96.75 239 ALA B N 1
ATOM 9157 C CA . ALA B 1 239 ? -23.25 6.43 -16.797 1 96.75 239 ALA B CA 1
ATOM 9158 C C . ALA B 1 239 ? -21.922 5.996 -16.203 1 96.75 239 ALA B C 1
ATOM 9160 O O . ALA B 1 239 ? -20.891 5.945 -16.891 1 96.75 239 ALA B O 1
ATOM 9161 N N . ASN B 1 240 ? -21.859 5.746 -14.867 1 96.31 240 ASN B N 1
ATOM 9162 C CA . ASN B 1 240 ? -20.641 5.398 -14.148 1 96.31 240 ASN B CA 1
ATOM 9163 C C . ASN B 1 240 ? -20.25 3.936 -14.359 1 96.31 240 ASN B C 1
ATOM 9165 O O . ASN B 1 240 ? -19.234 3.469 -13.844 1 96.31 240 ASN B O 1
ATOM 9169 N N . THR B 1 241 ? -21 3.166 -14.961 1 94.31 241 THR B N 1
ATOM 9170 C CA . THR B 1 241 ? -20.719 1.761 -15.242 1 94.31 241 THR B CA 1
ATOM 9171 C C . THR B 1 241 ? -20.547 1.528 -16.734 1 94.31 241 THR B C 1
ATOM 9173 O O . THR B 1 241 ? -19.641 2.104 -17.359 1 94.31 241 THR B O 1
ATOM 9176 N N . GLY B 1 242 ? -21.391 0.728 -17.422 1 90.38 242 GLY B N 1
ATOM 9177 C CA . GLY B 1 242 ? -21.266 0.441 -18.844 1 90.38 242 GLY B CA 1
ATOM 9178 C C . GLY B 1 242 ? -22.391 1.017 -19.672 1 90.38 242 GLY B C 1
ATOM 9179 O O . GLY B 1 242 ? -22.531 0.695 -20.859 1 90.38 242 GLY B O 1
ATOM 9180 N N . GLY B 1 243 ? -23.094 1.906 -19.094 1 93.69 243 GLY B N 1
ATOM 9181 C CA . GLY B 1 243 ? -24.266 2.402 -19.781 1 93.69 243 GLY B CA 1
ATOM 9182 C C . GLY B 1 243 ? -25.453 1.454 -19.703 1 93.69 243 GLY B C 1
ATOM 9183 O O . GLY B 1 243 ? -25.422 0.477 -18.953 1 93.69 243 GLY B O 1
ATOM 9184 N N . GLY B 1 244 ? -26.562 1.894 -20.391 1 95.12 244 GLY B N 1
ATOM 9185 C CA . GLY B 1 244 ? -27.719 1.009 -20.359 1 95.12 244 GLY B CA 1
ATOM 9186 C C . GLY B 1 244 ? -29.016 1.707 -20.719 1 95.12 244 GLY B C 1
ATOM 9187 O O . GLY B 1 244 ? -29 2.787 -21.312 1 95.12 244 GLY B O 1
ATOM 9188 N N . TYR B 1 245 ? -30.109 0.972 -20.484 1 95.69 245 TYR B N 1
ATOM 9189 C CA . TYR B 1 245 ? -31.438 1.408 -20.875 1 95.69 245 TYR B CA 1
ATOM 9190 C C . TYR B 1 245 ? -32.344 1.482 -19.656 1 95.69 245 TYR B C 1
ATOM 9192 O O . TYR B 1 245 ? -32.438 0.534 -18.859 1 95.69 245 TYR B O 1
ATOM 9200 N N . LEU B 1 246 ? -32.938 2.615 -19.453 1 95.31 246 LEU B N 1
ATOM 9201 C CA . LEU B 1 246 ? -33.969 2.787 -18.438 1 95.31 246 LEU B CA 1
ATOM 9202 C C . LEU B 1 246 ? -35.344 2.871 -19.062 1 95.31 246 LEU B C 1
ATOM 9204 O O . LEU B 1 246 ? -35.625 3.789 -19.844 1 95.31 246 LEU B O 1
ATOM 9208 N N . PHE B 1 247 ? -36.219 1.869 -18.812 1 93.81 247 PHE B N 1
ATOM 9209 C CA . PHE B 1 247 ? -37.562 1.826 -19.328 1 93.81 247 PHE B CA 1
ATOM 9210 C C . PHE B 1 247 ? -38.562 2.236 -18.25 1 93.81 247 PHE B C 1
ATOM 9212 O O . PHE B 1 247 ? -38.719 1.532 -17.266 1 93.81 247 PHE B O 1
ATOM 9219 N N . ILE B 1 248 ? -39.156 3.295 -18.422 1 91.69 248 ILE B N 1
ATOM 9220 C CA . ILE B 1 248 ? -40.188 3.76 -17.484 1 91.69 248 ILE B CA 1
ATOM 9221 C C . ILE B 1 248 ? -41.562 3.494 -18.062 1 91.69 248 ILE B C 1
ATOM 9223 O O . ILE B 1 248 ? -41.875 3.953 -19.156 1 91.69 248 ILE B O 1
ATOM 9227 N N . GLY B 1 249 ? -42.406 2.836 -17.422 1 90.25 249 GLY B N 1
ATOM 9228 C CA . GLY B 1 249 ? -43.719 2.412 -17.875 1 90.25 249 GLY B CA 1
ATOM 9229 C C . GLY B 1 249 ? -43.844 0.907 -18.016 1 90.25 249 GLY B C 1
ATOM 9230 O O . GLY B 1 249 ? -44.781 0.414 -18.625 1 90.25 249 GLY B O 1
ATOM 9231 N N . VAL B 1 250 ? -42.781 0.251 -17.641 1 91.88 250 VAL B N 1
ATOM 9232 C CA . VAL B 1 250 ? -42.75 -1.207 -17.688 1 91.88 250 VAL B CA 1
ATOM 9233 C C . VAL B 1 250 ? -42.75 -1.768 -16.266 1 91.88 250 VAL B C 1
ATOM 9235 O O . VAL B 1 250 ? -42.031 -1.261 -15.406 1 91.88 250 VAL B O 1
ATOM 9238 N N . ASP B 1 251 ? -43.531 -2.715 -16.078 1 90 251 ASP B N 1
ATOM 9239 C CA . ASP B 1 251 ? -43.594 -3.324 -14.75 1 90 251 ASP B CA 1
ATOM 9240 C C . ASP B 1 251 ? -42.344 -4.129 -14.453 1 90 251 ASP B C 1
ATOM 9242 O O . ASP B 1 251 ? -41.844 -4.871 -15.312 1 90 251 ASP B O 1
ATOM 9246 N N . ASP B 1 252 ? -41.812 -4.016 -13.312 1 83.5 252 ASP B N 1
ATOM 9247 C CA . ASP B 1 252 ? -40.562 -4.625 -12.938 1 83.5 252 ASP B CA 1
ATOM 9248 C C . ASP B 1 252 ? -40.688 -6.137 -12.789 1 83.5 252 ASP B C 1
ATOM 9250 O O . ASP B 1 252 ? -39.75 -6.883 -13.062 1 83.5 252 ASP B O 1
ATOM 9254 N N . LYS B 1 253 ? -41.875 -6.613 -12.414 1 81.19 253 LYS B N 1
ATOM 9255 C CA . LYS B 1 253 ? -42.062 -8.031 -12.133 1 81.19 253 LYS B CA 1
ATOM 9256 C C . LYS B 1 253 ? -42.531 -8.789 -13.383 1 81.19 253 LYS B C 1
ATOM 9258 O O . LYS B 1 253 ? -41.875 -9.734 -13.812 1 81.19 253 LYS B O 1
ATOM 9263 N N . SER B 1 254 ? -43.531 -8.375 -14.031 1 84.25 254 SER B N 1
ATOM 9264 C CA . SER B 1 254 ? -44.125 -9.078 -15.156 1 84.25 254 SER B CA 1
ATOM 9265 C C . SER B 1 254 ? -43.5 -8.656 -16.484 1 84.25 254 SER B C 1
ATOM 9267 O O . SER B 1 254 ? -43.688 -9.328 -17.5 1 84.25 254 SER B O 1
ATOM 9269 N N . ARG B 1 255 ? -42.75 -7.543 -16.531 1 90.5 255 ARG B N 1
ATOM 9270 C CA . ARG B 1 255 ? -42.156 -6.973 -17.734 1 90.5 255 ARG B CA 1
ATOM 9271 C C . ARG B 1 255 ? -43.219 -6.523 -18.719 1 90.5 255 ARG B C 1
ATOM 9273 O O . ARG B 1 255 ? -42.938 -6.406 -19.922 1 90.5 255 ARG B O 1
ATOM 9280 N N . GLU B 1 256 ? -44.375 -6.34 -18.172 1 92.88 256 GLU B N 1
ATOM 9281 C CA . GLU B 1 256 ? -45.469 -5.891 -19.031 1 92.88 256 GLU B CA 1
ATOM 9282 C C . GLU B 1 256 ? -45.406 -4.383 -19.25 1 92.88 256 GLU B C 1
ATOM 9284 O O . GLU B 1 256 ? -45.125 -3.623 -18.312 1 92.88 256 GLU B O 1
ATOM 9289 N N . VAL B 1 257 ? -45.656 -4.023 -20.469 1 93.81 257 VAL B N 1
ATOM 9290 C CA . VAL B 1 257 ? -45.719 -2.605 -20.812 1 93.81 257 VAL B CA 1
ATOM 9291 C C . VAL B 1 257 ? -47.062 -2.031 -20.359 1 93.81 257 VAL B C 1
ATOM 9293 O O . VAL B 1 257 ? -48.125 -2.443 -20.844 1 93.81 257 VAL B O 1
ATOM 9296 N N . LEU B 1 258 ? -47.062 -1.108 -19.469 1 90.56 258 LEU B N 1
ATOM 9297 C CA . LEU B 1 258 ? -48.281 -0.498 -18.938 1 90.56 258 LEU B CA 1
ATOM 9298 C C . LEU B 1 258 ? -48.344 0.98 -19.312 1 90.56 258 LEU B C 1
ATOM 9300 O O . LEU B 1 258 ? -49.438 1.539 -19.453 1 90.56 258 LEU B O 1
ATOM 9304 N N . GLY B 1 259 ? -47.188 1.591 -19.438 1 88.12 259 GLY B N 1
ATOM 9305 C CA . GLY B 1 259 ? -47.125 3 -19.797 1 88.12 259 GLY B CA 1
ATOM 9306 C C . GLY B 1 259 ? -47.812 3.896 -18.797 1 88.12 259 GLY B C 1
ATOM 9307 O O . GLY B 1 259 ? -48.062 3.488 -17.656 1 88.12 259 GLY B O 1
ATOM 9308 N N . CYS B 1 260 ? -47.969 5.184 -19.062 1 87.94 260 CYS B N 1
ATOM 9309 C CA . CYS B 1 260 ? -48.75 6.176 -18.328 1 87.94 260 CYS B CA 1
ATOM 9310 C C . CYS B 1 260 ? -49.875 6.719 -19.188 1 87.94 260 CYS B C 1
ATOM 9312 O O . CYS B 1 260 ? -49.656 7.133 -20.328 1 87.94 260 CYS B O 1
ATOM 9314 N N . ALA B 1 261 ? -50.969 6.73 -18.578 1 88.69 261 ALA B N 1
ATOM 9315 C CA . ALA B 1 261 ? -52.156 7.156 -19.328 1 88.69 261 ALA B CA 1
ATOM 9316 C C . ALA B 1 261 ? -52 8.57 -19.859 1 88.69 261 ALA B C 1
ATOM 9318 O O . ALA B 1 261 ? -51.438 9.438 -19.203 1 88.69 261 ALA B O 1
ATOM 9319 N N . LYS B 1 262 ? -52.469 8.828 -21.047 1 88.38 262 LYS B N 1
ATOM 9320 C CA . LYS B 1 262 ? -52.312 10.102 -21.75 1 88.38 262 LYS B CA 1
ATOM 9321 C C . LYS B 1 262 ? -52.906 11.25 -20.953 1 88.38 262 LYS B C 1
ATOM 9323 O O . LYS B 1 262 ? -52.469 12.398 -21.078 1 88.38 262 LYS B O 1
ATOM 9328 N N . GLU B 1 263 ? -53.844 11 -20.062 1 86.56 263 GLU B N 1
ATOM 9329 C CA . GLU B 1 263 ? -54.5 12.039 -19.266 1 86.56 263 GLU B CA 1
ATOM 9330 C C . GLU B 1 263 ? -53.594 12.508 -18.141 1 86.56 263 GLU B C 1
ATOM 9332 O O . GLU B 1 263 ? -53.75 13.633 -17.641 1 86.56 263 GLU B O 1
ATOM 9337 N N . ASN B 1 264 ? -52.625 11.672 -17.828 1 86.06 264 ASN B N 1
ATOM 9338 C CA . ASN B 1 264 ? -51.844 11.938 -16.625 1 86.06 264 ASN B CA 1
ATOM 9339 C C . ASN B 1 264 ? -50.5 12.594 -16.969 1 86.06 264 ASN B C 1
ATOM 9341 O O . ASN B 1 264 ? -49.781 13.055 -16.078 1 86.06 264 ASN B O 1
ATOM 9345 N N . VAL B 1 265 ? -50.156 12.641 -18.203 1 86.44 265 VAL B N 1
ATOM 9346 C CA . VAL B 1 265 ? -48.812 13.133 -18.5 1 86.44 265 VAL B CA 1
ATOM 9347 C C . VAL B 1 265 ? -48.781 13.836 -19.859 1 86.44 265 VAL B C 1
ATOM 9349 O O . VAL B 1 265 ? -49.438 13.391 -20.797 1 86.44 265 VAL B O 1
ATOM 9352 N N . ASP B 1 266 ? -48.125 14.969 -19.891 1 87.88 266 ASP B N 1
ATOM 9353 C CA . ASP B 1 266 ? -47.781 15.664 -21.125 1 87.88 266 ASP B CA 1
ATOM 9354 C C . ASP B 1 266 ? -46.375 15.305 -21.609 1 87.88 266 ASP B C 1
ATOM 9356 O O . ASP B 1 266 ? -45.406 15.602 -20.922 1 87.88 266 ASP B O 1
ATOM 9360 N N . PRO B 1 267 ? -46.344 14.672 -22.766 1 89.44 267 PRO B N 1
ATOM 9361 C CA . PRO B 1 267 ? -45.062 14.188 -23.25 1 89.44 267 PRO B CA 1
ATOM 9362 C C . PRO B 1 267 ? -44 15.297 -23.359 1 89.44 267 PRO B C 1
ATOM 9364 O O . PRO B 1 267 ? -42.812 15.07 -23.078 1 89.44 267 PRO B O 1
ATOM 9367 N N . ASP B 1 268 ? -44.375 16.5 -23.766 1 91.62 268 ASP B N 1
ATOM 9368 C CA . ASP B 1 268 ? -43.406 17.594 -23.922 1 91.62 268 ASP B CA 1
ATOM 9369 C C . ASP B 1 268 ? -42.906 18.078 -22.562 1 91.62 268 ASP B C 1
ATOM 9371 O O . ASP B 1 268 ? -41.719 18.375 -22.391 1 91.62 268 ASP B O 1
ATOM 9375 N N . SER B 1 269 ? -43.781 18.219 -21.719 1 90.31 269 SER B N 1
ATOM 9376 C CA . SER B 1 269 ? -43.406 18.594 -20.359 1 90.31 269 SER B CA 1
ATOM 9377 C C . SER B 1 269 ? -42.5 17.547 -19.719 1 90.31 269 SER B C 1
ATOM 9379 O O . SER B 1 269 ? -41.531 17.875 -19.016 1 90.31 269 SER B O 1
ATOM 9381 N N . LEU B 1 270 ? -42.875 16.344 -19.953 1 89.5 270 LEU B N 1
ATOM 9382 C CA . LEU B 1 270 ? -42.062 15.242 -19.422 1 89.5 270 LEU B CA 1
ATOM 9383 C C . LEU B 1 270 ? -40.656 15.273 -20 1 89.5 270 LEU B C 1
ATOM 9385 O O . LEU B 1 270 ? -39.688 15.094 -19.266 1 89.5 270 LEU B O 1
ATOM 9389 N N . ARG B 1 271 ? -40.562 15.516 -21.234 1 92.25 271 ARG B N 1
ATOM 9390 C CA . ARG B 1 271 ? -39.25 15.602 -21.891 1 92.25 271 ARG B CA 1
ATOM 9391 C C . ARG B 1 271 ? -38.406 16.703 -21.281 1 92.25 271 ARG B C 1
ATOM 9393 O O . ARG B 1 271 ? -37.25 16.5 -20.969 1 92.25 271 ARG B O 1
ATOM 9400 N N . ARG B 1 272 ? -38.906 17.812 -21.109 1 92.56 272 ARG B N 1
ATOM 9401 C CA . ARG B 1 272 ? -38.188 18.953 -20.562 1 92.56 272 ARG B CA 1
ATOM 9402 C C . ARG B 1 272 ? -37.719 18.672 -19.141 1 92.56 272 ARG B C 1
ATOM 9404 O O . ARG B 1 272 ? -36.562 18.984 -18.781 1 92.56 272 ARG B O 1
ATOM 9411 N N . LYS B 1 273 ? -38.594 18.125 -18.391 1 90.75 273 LYS B N 1
ATOM 9412 C CA . LYS B 1 273 ? -38.25 17.844 -17 1 90.75 273 LYS B CA 1
ATOM 9413 C C . LYS B 1 273 ? -37.125 16.812 -16.906 1 90.75 273 LYS B C 1
ATOM 9415 O O . LYS B 1 273 ? -36.25 16.922 -16.047 1 90.75 273 LYS B O 1
ATOM 9420 N N . ILE B 1 274 ? -37.219 15.805 -17.703 1 92.31 274 ILE B N 1
ATOM 9421 C CA . ILE B 1 274 ? -36.188 14.766 -17.703 1 92.31 274 ILE B CA 1
ATOM 9422 C C . ILE B 1 274 ? -34.844 15.344 -18.141 1 92.31 274 ILE B C 1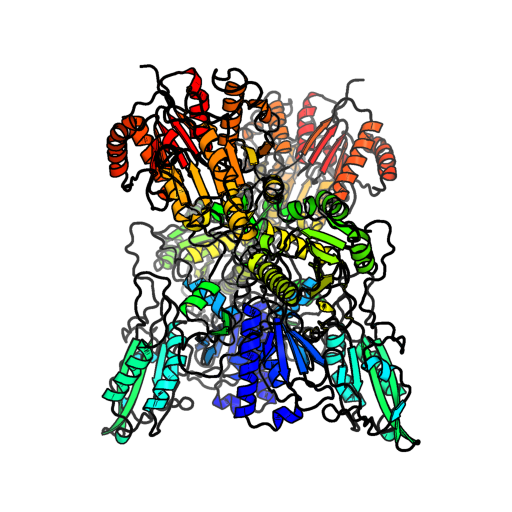
ATOM 9424 O O . ILE B 1 274 ? -33.812 15.109 -17.484 1 92.31 274 ILE B O 1
ATOM 9428 N N . GLU B 1 275 ? -34.844 16.094 -19.188 1 93.44 275 GLU B N 1
ATOM 9429 C CA . GLU B 1 275 ? -33.625 16.688 -19.688 1 93.44 275 GLU B CA 1
ATOM 9430 C C . GLU B 1 275 ? -33 17.656 -18.672 1 93.44 275 GLU B C 1
ATOM 9432 O O . GLU B 1 275 ? -31.797 17.656 -18.469 1 93.44 275 GLU B O 1
ATOM 9437 N N . GLN B 1 276 ? -33.844 18.422 -18.109 1 92.31 276 GLN B N 1
ATOM 9438 C CA . GLN B 1 276 ? -33.344 19.344 -17.094 1 92.31 276 GLN B CA 1
ATOM 9439 C C . GLN B 1 276 ? -32.719 18.594 -15.914 1 92.31 276 GLN B C 1
ATOM 9441 O O . GLN B 1 276 ? -31.703 19.016 -15.375 1 92.31 276 GLN B O 1
ATOM 9446 N N . ALA B 1 277 ? -33.406 17.562 -15.469 1 93.31 277 ALA B N 1
ATOM 9447 C CA . ALA B 1 277 ? -32.906 16.766 -14.344 1 93.31 277 ALA B CA 1
ATOM 9448 C C . ALA B 1 277 ? -31.547 16.156 -14.664 1 93.31 277 ALA B C 1
ATOM 9450 O O . ALA B 1 277 ? -30.672 16.078 -13.797 1 93.31 277 ALA B O 1
ATOM 9451 N N . ILE B 1 278 ? -31.328 15.695 -15.852 1 95 278 ILE B N 1
ATOM 9452 C CA . ILE B 1 278 ? -30.078 15.055 -16.25 1 95 278 ILE B CA 1
ATOM 9453 C C . ILE B 1 278 ? -28.969 16.109 -16.344 1 95 278 ILE B C 1
ATOM 9455 O O . ILE B 1 278 ? -27.859 15.875 -15.883 1 95 278 ILE B O 1
ATOM 9459 N N . TYR B 1 279 ? -29.312 17.281 -16.859 1 92 279 TYR B N 1
ATOM 9460 C CA . TYR B 1 279 ? -28.312 18.312 -17.047 1 92 279 TYR B CA 1
ATOM 9461 C C . TYR B 1 279 ? -27.922 18.938 -15.711 1 92 279 TYR B C 1
ATOM 9463 O O . TYR B 1 279 ? -26.844 19.516 -15.586 1 92 279 TYR B O 1
ATOM 9471 N N . LYS B 1 280 ? -28.75 18.797 -14.766 1 92.12 280 LYS B N 1
ATOM 9472 C CA . LYS B 1 280 ? -28.484 19.375 -13.445 1 92.12 280 LYS B CA 1
ATOM 9473 C C . LYS B 1 280 ? -27.578 18.438 -12.633 1 92.12 280 LYS B C 1
ATOM 9475 O O . LYS B 1 280 ? -27.078 18.828 -11.578 1 92.12 280 LYS B O 1
ATOM 9480 N N . LEU B 1 281 ? -27.375 17.234 -13.047 1 95.5 281 LEU B N 1
ATOM 9481 C CA . LEU B 1 281 ? -26.531 16.297 -12.32 1 95.5 281 LEU B CA 1
ATOM 9482 C C . LEU B 1 281 ? -25.094 16.797 -12.242 1 95.5 281 LEU B C 1
ATOM 9484 O O . LEU B 1 281 ? -24.516 17.203 -13.25 1 95.5 281 LEU B O 1
ATOM 9488 N N . PRO B 1 282 ? -24.453 16.828 -11.008 1 95.25 282 PRO B N 1
ATOM 9489 C CA . PRO B 1 282 ? -23.062 17.266 -10.891 1 95.25 282 PRO B CA 1
ATOM 9490 C C . PRO B 1 282 ? -22.094 16.328 -11.609 1 95.25 282 PRO B C 1
ATOM 9492 O O . PRO B 1 282 ? -22.188 15.102 -11.461 1 95.25 282 PRO B O 1
ATOM 9495 N N . CYS B 1 283 ? -21.266 16.875 -12.453 1 94.69 283 CYS B N 1
ATOM 9496 C CA . CYS B 1 283 ? -20.234 16.109 -13.164 1 94.69 283 CYS B CA 1
ATOM 9497 C C . CYS B 1 283 ? -18.844 16.672 -12.867 1 94.69 283 CYS B C 1
ATOM 9499 O O . CYS B 1 283 ? -18.672 17.891 -12.758 1 94.69 283 CYS B O 1
ATOM 9501 N N . VAL B 1 284 ? -17.953 15.867 -12.562 1 94.62 284 VAL B N 1
ATOM 9502 C CA . VAL B 1 284 ? -16.562 16.25 -12.414 1 94.62 284 VAL B CA 1
ATOM 9503 C C . VAL B 1 284 ? -15.734 15.641 -13.539 1 94.62 284 VAL B C 1
ATOM 9505 O O . VAL B 1 284 ? -15.75 14.422 -13.734 1 94.62 284 VAL B O 1
ATOM 9508 N N . HIS B 1 285 ? -15.031 16.391 -14.266 1 91.75 285 HIS B N 1
ATOM 9509 C CA . HIS B 1 285 ? -14.305 15.953 -15.453 1 91.75 285 HIS B CA 1
ATOM 9510 C C . HIS B 1 285 ? -12.812 15.82 -15.164 1 91.75 285 HIS B C 1
ATOM 9512 O O . HIS B 1 285 ? -12.234 16.656 -14.469 1 91.75 285 HIS B O 1
ATOM 9518 N N . PHE B 1 286 ? -12.242 14.773 -15.594 1 86.38 286 PHE B N 1
ATOM 9519 C CA . PHE B 1 286 ? -10.805 14.531 -15.523 1 86.38 286 PHE B CA 1
ATOM 9520 C C . PHE B 1 286 ? -10.164 14.664 -16.891 1 86.38 286 PHE B C 1
ATOM 9522 O O . PHE B 1 286 ? -8.938 14.727 -17.016 1 86.38 286 PHE B O 1
ATOM 9529 N N . CYS B 1 287 ? -10.93 14.625 -17.891 1 77.62 287 CYS B N 1
ATOM 9530 C CA . CYS B 1 287 ? -10.445 14.68 -19.266 1 77.62 287 CYS B CA 1
ATOM 9531 C C . CYS B 1 287 ? -10.836 16 -19.922 1 77.62 287 CYS B C 1
ATOM 9533 O O . CYS B 1 287 ? -11.68 16.734 -19.406 1 77.62 287 CYS B O 1
ATOM 9535 N N . GLN B 1 288 ? -9.906 16.359 -20.938 1 74.31 288 GLN B N 1
ATOM 9536 C CA . GLN B 1 288 ? -10.242 17.469 -21.812 1 74.31 288 GLN B CA 1
ATOM 9537 C C . GLN B 1 288 ? -10.562 16.984 -23.234 1 74.31 288 GLN B C 1
ATOM 9539 O O . GLN B 1 288 ? -9.898 16.078 -23.734 1 74.31 288 GLN B O 1
ATOM 9544 N N . PRO B 1 289 ? -11.625 17.438 -23.891 1 78.19 289 PRO B N 1
ATOM 9545 C CA . PRO B 1 289 ? -12.562 18.484 -23.469 1 78.19 289 PRO B CA 1
ATOM 9546 C C . PRO B 1 289 ? -13.641 17.969 -22.516 1 78.19 289 PRO B C 1
ATOM 9548 O O . PRO B 1 289 ? -13.922 16.766 -22.5 1 78.19 289 PRO B O 1
ATOM 9551 N N . GLN B 1 290 ? -14.242 18.812 -21.797 1 83.81 290 GLN B N 1
ATOM 9552 C CA . GLN B 1 290 ? -15.312 18.484 -20.844 1 83.81 290 GLN B CA 1
ATOM 9553 C C . GLN B 1 290 ? -16.625 18.25 -21.578 1 83.81 290 GLN B C 1
ATOM 9555 O O . GLN B 1 290 ? -17.359 19.203 -21.891 1 83.81 290 GLN B O 1
ATOM 9560 N N . ARG B 1 291 ? -17 17.094 -21.844 1 83.38 291 ARG B N 1
ATOM 9561 C CA . ARG B 1 291 ? -18.219 16.719 -22.547 1 83.38 291 ARG B CA 1
ATOM 9562 C C . ARG B 1 291 ? -19.359 16.453 -21.562 1 83.38 291 ARG B C 1
ATOM 9564 O O . ARG B 1 291 ? -19.125 15.914 -20.469 1 83.38 291 ARG B O 1
ATOM 9571 N N . PRO B 1 292 ? -20.531 16.734 -21.969 1 88.81 292 PRO B N 1
ATOM 9572 C CA . PRO B 1 292 ? -21.672 16.406 -21.125 1 88.81 292 PRO B CA 1
ATOM 9573 C C . PRO B 1 292 ? -22.078 14.938 -21.234 1 88.81 292 PRO B C 1
ATOM 9575 O O . PRO B 1 292 ? -21.547 14.211 -22.094 1 88.81 292 PRO B O 1
ATOM 9578 N N . ILE B 1 293 ? -22.969 14.523 -20.359 1 92.62 293 ILE B N 1
ATOM 9579 C CA . ILE B 1 293 ? -23.5 13.164 -20.406 1 92.62 293 ILE B CA 1
ATOM 9580 C C . ILE B 1 293 ? -24.234 12.93 -21.719 1 92.62 293 ILE B C 1
ATOM 9582 O O . ILE B 1 293 ? -25.031 13.773 -22.141 1 92.62 293 ILE B O 1
ATOM 9586 N N . THR B 1 294 ? -23.891 11.875 -22.359 1 93.44 294 THR B N 1
ATOM 9587 C CA . THR B 1 294 ? -24.562 11.516 -23.609 1 93.44 294 THR B CA 1
ATOM 9588 C C . THR B 1 294 ? -25.719 10.562 -23.344 1 93.44 294 THR B C 1
ATOM 9590 O O . THR B 1 294 ? -25.531 9.5 -22.75 1 93.44 294 THR B O 1
ATOM 9593 N N . PHE B 1 295 ? -26.938 11.023 -23.719 1 95.88 295 PHE B N 1
ATOM 9594 C CA . PHE B 1 295 ? -28.125 10.188 -23.531 1 95.88 295 PHE B CA 1
ATOM 9595 C C . PHE B 1 295 ? -29.125 10.406 -24.672 1 95.88 295 PHE B C 1
ATOM 9597 O O . PHE B 1 295 ? -29.016 11.391 -25.406 1 95.88 295 PHE B O 1
ATOM 9604 N N . THR B 1 296 ? -29.938 9.375 -24.938 1 95.88 296 THR B N 1
ATOM 9605 C CA . THR B 1 296 ? -31.031 9.461 -25.891 1 95.88 296 THR B CA 1
ATOM 9606 C C . THR B 1 296 ? -32.375 9.195 -25.188 1 95.88 296 THR B C 1
ATOM 9608 O O . THR B 1 296 ? -32.531 8.156 -24.547 1 95.88 296 THR B O 1
ATOM 9611 N N . LEU B 1 297 ? -33.219 10.242 -25.203 1 95.31 297 LEU B N 1
ATOM 9612 C CA . LEU B 1 297 ? -34.531 10.133 -24.594 1 95.31 297 LEU B CA 1
ATOM 9613 C C . LEU B 1 297 ? -35.625 9.922 -25.656 1 95.31 297 LEU B C 1
ATOM 9615 O O . LEU B 1 297 ? -35.688 10.664 -26.641 1 95.31 297 LEU B O 1
ATOM 9619 N N . LYS B 1 298 ? -36.406 8.828 -25.484 1 94.5 298 LYS B N 1
ATOM 9620 C CA . LYS B 1 298 ? -37.531 8.539 -26.375 1 94.5 298 LYS B CA 1
ATOM 9621 C C . LYS B 1 298 ? -38.812 8.375 -25.594 1 94.5 298 LYS B C 1
ATOM 9623 O O . LYS B 1 298 ? -38.906 7.582 -24.656 1 94.5 298 LYS B O 1
ATOM 9628 N N . ILE B 1 299 ? -39.781 9.164 -25.953 1 93.44 299 ILE B N 1
ATOM 9629 C CA . ILE B 1 299 ? -41.125 8.977 -25.438 1 93.44 299 ILE B CA 1
ATOM 9630 C C . ILE B 1 299 ? -42 8.297 -26.5 1 93.44 299 ILE B C 1
ATOM 9632 O O . ILE B 1 299 ? -42.219 8.844 -27.578 1 93.44 299 ILE B O 1
ATOM 9636 N N . VAL B 1 300 ? -42.438 7.066 -26.219 1 93.06 300 VAL B N 1
ATOM 9637 C CA . VAL B 1 300 ? -43.125 6.262 -27.234 1 93.06 300 VAL B CA 1
ATOM 9638 C C . VAL B 1 300 ? -44.594 6.113 -26.875 1 93.06 300 VAL B C 1
ATOM 9640 O O . VAL B 1 300 ? -44.969 6.164 -25.688 1 93.06 300 VAL B O 1
ATOM 9643 N N . ASN B 1 301 ? -45.406 5.914 -27.953 1 93.12 301 ASN B N 1
ATOM 9644 C CA . ASN B 1 301 ? -46.844 5.684 -27.766 1 93.12 301 ASN B CA 1
ATOM 9645 C C . ASN B 1 301 ? -47.125 4.25 -27.344 1 93.12 301 ASN B C 1
ATOM 9647 O O . ASN B 1 301 ? -46.469 3.314 -27.812 1 93.12 301 ASN B O 1
ATOM 9651 N N . VAL B 1 302 ? -47.875 4.16 -26.344 1 94.44 302 VAL B N 1
ATOM 9652 C CA . VAL B 1 302 ? -48.406 2.85 -25.938 1 94.44 302 VAL B CA 1
ATOM 9653 C C . VAL B 1 302 ? -49.812 2.658 -26.484 1 94.44 302 VAL B C 1
ATOM 9655 O O . VAL B 1 302 ? -50.719 3.393 -26.109 1 94.44 302 VAL B O 1
ATOM 9658 N N . LEU B 1 303 ? -49.969 1.634 -27.297 1 95.25 303 LEU B N 1
ATOM 9659 C CA . LEU B 1 303 ? -51.219 1.415 -27.969 1 95.25 303 LEU B CA 1
ATOM 9660 C C . LEU B 1 303 ? -52 0.276 -27.297 1 95.25 303 LEU B C 1
ATOM 9662 O O . LEU B 1 303 ? -51.406 -0.702 -26.844 1 95.25 303 LEU B O 1
ATOM 9666 N N . LYS B 1 304 ? -53.219 0.482 -27.109 1 93.12 304 LYS B N 1
ATOM 9667 C CA . LYS B 1 304 ? -54.125 -0.564 -26.672 1 93.12 304 LYS B CA 1
ATOM 9668 C C . LYS B 1 304 ? -55.188 -0.835 -27.719 1 93.12 304 LYS B C 1
ATOM 9670 O O . LYS B 1 304 ? -56.062 0.016 -27.984 1 93.12 304 LYS B O 1
ATOM 9675 N N . ARG B 1 305 ? -55.188 -1.973 -28.359 1 90.75 305 ARG B N 1
ATOM 9676 C CA . ARG B 1 305 ? -56.094 -2.348 -29.406 1 90.75 305 ARG B CA 1
ATOM 9677 C C . ARG B 1 305 ? -56.094 -1.314 -30.531 1 90.75 305 ARG B C 1
ATOM 9679 O O . ARG B 1 305 ? -57.156 -0.845 -30.953 1 90.75 305 ARG B O 1
ATOM 9686 N N . GLY B 1 306 ? -54.906 -0.764 -30.891 1 87.44 306 GLY B N 1
ATOM 9687 C CA . GLY B 1 306 ? -54.719 0.125 -32.031 1 87.44 306 GLY B CA 1
ATOM 9688 C C . GLY B 1 306 ? -54.938 1.587 -31.672 1 87.44 306 GLY B C 1
ATOM 9689 O O . GLY B 1 306 ? -54.688 2.469 -32.5 1 87.44 306 GLY B O 1
ATOM 9690 N N . GLU B 1 307 ? -55.438 1.904 -30.469 1 92.5 307 GLU B N 1
ATOM 9691 C CA . GLU B 1 307 ? -55.656 3.283 -30.047 1 92.5 307 GLU B CA 1
ATOM 9692 C C . GLU B 1 307 ? -54.594 3.719 -29.031 1 92.5 307 GLU B C 1
ATOM 9694 O O . GLU B 1 307 ? -54.062 2.891 -28.297 1 92.5 307 GLU B O 1
ATOM 9699 N N . LEU B 1 308 ? -54.406 5.008 -29.078 1 93.75 308 LEU B N 1
ATOM 9700 C CA . LEU B 1 308 ? -53.406 5.555 -28.156 1 93.75 308 LEU B CA 1
ATOM 9701 C C . LEU B 1 308 ? -53.906 5.477 -26.719 1 93.75 308 LEU B C 1
ATOM 9703 O O . LEU B 1 308 ? -54.906 6.082 -26.359 1 93.75 308 LEU B O 1
ATOM 9707 N N . TYR B 1 309 ? -53.281 4.746 -25.906 1 92.38 309 TYR B N 1
ATOM 9708 C CA . TYR B 1 309 ? -53.594 4.594 -24.5 1 92.38 309 TYR B CA 1
ATOM 9709 C C . TYR B 1 309 ? -52.781 5.559 -23.641 1 92.38 309 TYR B C 1
ATOM 9711 O O . TYR B 1 309 ? -53.344 6.223 -22.75 1 92.38 309 TYR B O 1
ATOM 9719 N N . GLY B 1 310 ? -51.531 5.52 -23.891 1 91.88 310 GLY B N 1
ATOM 9720 C CA . GLY B 1 310 ? -50.625 6.359 -23.109 1 91.88 310 GLY B CA 1
ATOM 9721 C C . GLY B 1 310 ? -49.25 6.441 -23.672 1 91.88 310 GLY B C 1
ATOM 9722 O O . GLY B 1 310 ? -49.031 6.34 -24.891 1 91.88 310 GLY B O 1
ATOM 9723 N N . TYR B 1 311 ? -48.312 6.762 -22.734 1 90.94 311 TYR B N 1
ATOM 9724 C CA . TYR B 1 311 ? -46.938 6.969 -23.156 1 90.94 311 TYR B CA 1
ATOM 9725 C C . TYR B 1 311 ? -45.969 6.188 -22.266 1 90.94 311 TYR B C 1
ATOM 9727 O O . TYR B 1 311 ? -46.281 5.91 -21.109 1 90.94 311 TYR B O 1
ATOM 9735 N N . ALA B 1 312 ? -44.906 5.688 -22.781 1 91.25 312 ALA B N 1
ATOM 9736 C CA . ALA B 1 312 ? -43.781 5.117 -22.078 1 91.25 312 ALA B CA 1
ATOM 9737 C C . ALA B 1 312 ? -42.5 5.887 -22.406 1 91.25 312 ALA B C 1
ATOM 9739 O O . ALA B 1 312 ? -42.375 6.527 -23.453 1 91.25 312 ALA B O 1
ATOM 9740 N N . CYS B 1 313 ? -41.656 5.922 -21.438 1 91.94 313 CYS B N 1
ATOM 9741 C CA . CYS B 1 313 ? -40.406 6.66 -21.594 1 91.94 313 CYS B CA 1
ATOM 9742 C C . CYS B 1 313 ? -39.188 5.715 -21.594 1 91.94 313 CYS B C 1
ATOM 9744 O O . CYS B 1 313 ? -39.094 4.836 -20.75 1 91.94 313 CYS B O 1
ATOM 9746 N N . MET B 1 314 ? -38.375 5.824 -22.594 1 94.12 314 MET B N 1
ATOM 9747 C CA . MET B 1 314 ? -37.125 5.051 -22.672 1 94.12 314 MET B CA 1
ATOM 9748 C C . MET B 1 314 ? -35.938 5.969 -22.75 1 94.12 314 MET B C 1
ATOM 9750 O O . MET B 1 314 ? -35.875 6.895 -23.562 1 94.12 314 MET B O 1
ATOM 9754 N N . ILE B 1 315 ? -35 5.746 -21.875 1 95.44 315 ILE B N 1
ATOM 9755 C CA . ILE B 1 315 ? -33.781 6.555 -21.844 1 95.44 315 ILE B CA 1
ATOM 9756 C C . ILE B 1 315 ? -32.562 5.66 -22.047 1 95.44 315 ILE B C 1
ATOM 9758 O O . ILE B 1 315 ? -32.344 4.703 -21.297 1 95.44 315 ILE B O 1
ATOM 9762 N N . ARG B 1 316 ? -31.797 5.867 -23.016 1 96.31 316 ARG B N 1
ATOM 9763 C CA . ARG B 1 316 ? -30.516 5.215 -23.203 1 96.31 316 ARG B CA 1
ATOM 9764 C C . ARG B 1 316 ? -29.375 6.105 -22.734 1 96.31 316 ARG B C 1
ATOM 9766 O O . ARG B 1 316 ? -29.234 7.246 -23.188 1 96.31 316 ARG B O 1
ATOM 9773 N N . VAL B 1 317 ? -28.625 5.641 -21.797 1 96.62 317 VAL B N 1
ATOM 9774 C CA . VAL B 1 317 ? -27.5 6.387 -21.234 1 96.62 317 VAL B CA 1
ATOM 9775 C C . VAL B 1 317 ? -26.188 5.758 -21.703 1 96.62 317 VAL B C 1
ATOM 9777 O O . VAL B 1 317 ? -26 4.543 -21.594 1 96.62 317 VAL B O 1
ATOM 9780 N N . ASN B 1 318 ? -25.312 6.492 -22.219 1 94.88 318 ASN B N 1
ATOM 9781 C CA . ASN B 1 318 ? -23.969 6.02 -22.594 1 94.88 318 ASN B CA 1
ATOM 9782 C C . ASN B 1 318 ? -23 6.086 -21.406 1 94.88 318 ASN B C 1
ATOM 9784 O O . ASN B 1 318 ? -23.203 6.883 -20.484 1 94.88 318 ASN B O 1
ATOM 9788 N N . PRO B 1 319 ? -22.047 5.172 -21.5 1 93.38 319 PRO B N 1
ATOM 9789 C CA . PRO B 1 319 ? -21.016 5.285 -20.453 1 93.38 319 PRO B CA 1
ATOM 9790 C C . PRO B 1 319 ? -20.312 6.641 -20.469 1 93.38 319 PRO B C 1
ATOM 9792 O O . PRO B 1 319 ? -20.047 7.191 -21.531 1 93.38 319 PRO B O 1
ATOM 9795 N N . PHE B 1 320 ? -20.156 7.188 -19.359 1 93.5 320 PHE B N 1
ATOM 9796 C CA . PHE B 1 320 ? -19.531 8.492 -19.203 1 93.5 320 PHE B CA 1
ATOM 9797 C C . PHE B 1 320 ? -18.031 8.352 -18.938 1 93.5 320 PHE B C 1
ATOM 9799 O O . PHE B 1 320 ? -17.625 7.473 -18.172 1 93.5 320 PHE B O 1
ATOM 9806 N N . CYS B 1 321 ? -17.125 9.094 -19.531 1 88.25 321 CYS B N 1
ATOM 9807 C CA . CYS B 1 321 ? -15.68 9 -19.406 1 88.25 321 CYS B CA 1
ATOM 9808 C C . CYS B 1 321 ? -15.211 9.445 -18.031 1 88.25 321 CYS B C 1
ATOM 9810 O O . CYS B 1 321 ? -14.156 9.008 -17.562 1 88.25 321 CYS B O 1
ATOM 9812 N N . CYS B 1 322 ? -15.961 10.375 -17.469 1 93.88 322 CYS B N 1
ATOM 9813 C CA . CYS B 1 322 ? -15.578 10.914 -16.172 1 93.88 322 CYS B CA 1
ATOM 9814 C C . CYS B 1 322 ? -16.531 10.445 -15.086 1 93.88 322 CYS B C 1
ATOM 9816 O O . CYS B 1 322 ? -16.953 9.281 -15.078 1 93.88 322 CYS B O 1
ATOM 9818 N N . ALA B 1 323 ? -16.844 11.289 -14.055 1 95.75 323 ALA B N 1
ATOM 9819 C CA . ALA B 1 323 ? -17.688 10.859 -12.953 1 95.75 323 ALA B CA 1
ATOM 9820 C C . ALA B 1 323 ? -18.969 11.695 -12.883 1 95.75 323 ALA B C 1
ATOM 9822 O O . ALA B 1 323 ? -18.906 12.93 -12.977 1 95.75 323 ALA B O 1
ATOM 9823 N N . VAL B 1 324 ? -20.125 11.062 -12.75 1 97 324 VAL B N 1
ATOM 9824 C CA . VAL B 1 324 ? -21.438 11.711 -12.602 1 97 324 VAL B CA 1
ATOM 9825 C C . VAL B 1 324 ? -22 11.43 -11.219 1 97 324 VAL B C 1
ATOM 9827 O O . VAL B 1 324 ? -22.062 10.273 -10.781 1 97 324 VAL B O 1
ATOM 9830 N N . PHE B 1 325 ? -22.375 12.461 -10.469 1 97.38 325 PHE B N 1
ATOM 9831 C CA . PHE B 1 325 ? -22.891 12.344 -9.117 1 97.38 325 PHE B CA 1
ATOM 9832 C C . PHE B 1 325 ? -24.406 12.57 -9.094 1 97.38 325 PHE B C 1
ATOM 9834 O O . PHE B 1 325 ? -24.953 13.25 -9.969 1 97.38 325 PHE B O 1
ATOM 9841 N N . SER B 1 326 ? -25.141 11.914 -8.203 1 96.62 326 SER B N 1
ATOM 9842 C CA . SER B 1 326 ? -26.562 12.18 -8.008 1 96.62 326 SER B CA 1
ATOM 9843 C C . SER B 1 326 ? -26.781 13.539 -7.359 1 96.62 326 SER B C 1
ATOM 9845 O O . SER B 1 326 ? -27.734 14.25 -7.711 1 96.62 326 SER B O 1
ATOM 9847 N N . GLU B 1 327 ? -26.031 13.844 -6.434 1 95.12 327 GLU B N 1
ATOM 9848 C CA . GLU B 1 327 ? -25.953 15.109 -5.703 1 95.12 327 GLU B CA 1
ATOM 9849 C C . GLU B 1 327 ? -24.578 15.312 -5.098 1 95.12 327 GLU B C 1
ATOM 9851 O O . GLU B 1 327 ? -23.672 14.5 -5.316 1 95.12 327 GLU B O 1
ATOM 9856 N N . ALA B 1 328 ? -24.375 16.391 -4.465 1 95.44 328 ALA B N 1
ATOM 9857 C CA . ALA B 1 328 ? -23.094 16.609 -3.797 1 95.44 328 ALA B CA 1
ATOM 9858 C C . ALA B 1 328 ? -22.859 15.555 -2.721 1 95.44 328 ALA B C 1
ATOM 9860 O O . ALA B 1 328 ? -23.781 15.148 -2.018 1 95.44 328 ALA B O 1
ATOM 9861 N N . PRO B 1 329 ? -21.688 15.078 -2.594 1 95.94 329 PRO B N 1
ATOM 9862 C CA . PRO B 1 329 ? -21.391 14.109 -1.539 1 95.94 329 PRO B CA 1
ATOM 9863 C C . PRO B 1 329 ? -21.75 14.617 -0.147 1 95.94 329 PRO B C 1
ATOM 9865 O O . PRO B 1 329 ? -21.609 15.812 0.137 1 95.94 329 PRO B O 1
ATOM 9868 N N . ASN B 1 330 ? -22.312 13.789 0.668 1 96.31 330 ASN B N 1
ATOM 9869 C CA . ASN B 1 330 ? -22.625 14.133 2.053 1 96.31 330 ASN B CA 1
ATOM 9870 C C . ASN B 1 330 ? -21.406 14 2.951 1 96.31 330 ASN B C 1
ATOM 9872 O O . ASN B 1 330 ? -21.25 13.008 3.654 1 96.31 330 ASN B O 1
ATOM 9876 N N . SER B 1 331 ? -20.531 14.914 2.934 1 96.19 331 SER B N 1
ATOM 9877 C CA . SER B 1 331 ? -19.281 14.984 3.66 1 96.19 331 SER B CA 1
ATOM 9878 C C . SER B 1 331 ? -19.078 16.359 4.301 1 96.19 331 SER B C 1
ATOM 9880 O O . SER B 1 331 ? -19.453 17.375 3.723 1 96.19 331 SER B O 1
ATOM 9882 N N . TRP B 1 332 ? -18.562 16.344 5.484 1 96.06 332 TRP B N 1
ATOM 9883 C CA . TRP B 1 332 ? -18.531 17.578 6.27 1 96.06 332 TRP B CA 1
ATOM 9884 C C . TRP B 1 332 ? -17.141 17.844 6.816 1 96.06 332 TRP B C 1
ATOM 9886 O O . TRP B 1 332 ? -16.391 16.906 7.082 1 96.06 332 TRP B O 1
ATOM 9896 N N . ILE B 1 333 ? -16.75 19.094 6.973 1 95.38 333 ILE B N 1
ATOM 9897 C CA . ILE B 1 333 ? -15.5 19.547 7.562 1 95.38 333 ILE B CA 1
ATOM 9898 C C . ILE B 1 333 ? -15.758 20.766 8.445 1 95.38 333 ILE B C 1
ATOM 9900 O O . ILE B 1 333 ? -16.844 21.359 8.398 1 95.38 333 ILE B O 1
ATOM 9904 N N . VAL B 1 334 ? -14.82 21.031 9.297 1 94.38 334 VAL B N 1
ATOM 9905 C CA . VAL B 1 334 ? -14.898 22.234 10.109 1 94.38 334 VAL B CA 1
ATOM 9906 C C . VAL B 1 334 ? -14.055 23.344 9.484 1 94.38 334 VAL B C 1
ATOM 9908 O O . VAL B 1 334 ? -12.859 23.156 9.242 1 94.38 334 VAL B O 1
ATOM 9911 N N . GLU B 1 335 ? -14.703 24.375 9.07 1 88.38 335 GLU B N 1
ATOM 9912 C CA . GLU B 1 335 ? -14.031 25.562 8.539 1 88.38 335 GLU B CA 1
ATOM 9913 C C . GLU B 1 335 ? -14.398 26.812 9.328 1 88.38 335 GLU B C 1
ATOM 9915 O O . GLU B 1 335 ? -15.578 27.156 9.445 1 88.38 335 GLU B O 1
ATOM 9920 N N . ASP B 1 336 ? -13.484 27.594 9.773 1 81.88 336 ASP B N 1
ATOM 9921 C CA . ASP B 1 336 ? -13.672 28.844 10.492 1 81.88 336 ASP B CA 1
ATOM 9922 C C . ASP B 1 336 ? -14.703 28.688 11.609 1 81.88 336 ASP B C 1
ATOM 9924 O O . ASP B 1 336 ? -15.664 29.453 11.68 1 81.88 336 ASP B O 1
ATOM 9928 N N . LYS B 1 337 ? -14.805 27.641 12.422 1 82.44 337 LYS B N 1
ATOM 9929 C CA . LYS B 1 337 ? -15.617 27.406 13.602 1 82.44 337 LYS B CA 1
ATOM 9930 C C . LYS B 1 337 ? -16.984 26.859 13.227 1 82.44 337 LYS B C 1
ATOM 9932 O O . LYS B 1 337 ? -17.828 26.609 14.094 1 82.44 337 LYS B O 1
ATOM 9937 N N . TYR B 1 338 ? -17.141 26.672 11.883 1 90.12 338 TYR B N 1
ATOM 9938 C CA . TYR B 1 338 ? -18.422 26.141 11.438 1 90.12 338 TYR B CA 1
ATOM 9939 C C . TYR B 1 338 ? -18.266 24.781 10.781 1 90.12 338 TYR B C 1
ATOM 9941 O O . TYR B 1 338 ? -17.234 24.484 10.172 1 90.12 338 TYR B O 1
ATOM 9949 N N . VAL B 1 339 ? -19.328 23.984 10.961 1 93.19 339 VAL B N 1
ATOM 9950 C CA . VAL B 1 339 ? -19.406 22.719 10.234 1 93.19 339 VAL B CA 1
ATOM 9951 C C . VAL B 1 339 ? -19.984 22.953 8.844 1 93.19 339 VAL B C 1
ATOM 9953 O O . VAL B 1 339 ? -21.125 23.391 8.719 1 93.19 339 VAL B O 1
ATOM 9956 N N . CYS B 1 340 ? -19.203 22.672 7.844 1 93.25 340 CYS B N 1
ATOM 9957 C CA . CYS B 1 340 ? -19.609 22.969 6.473 1 93.25 340 CYS B CA 1
ATOM 9958 C C . CYS B 1 340 ? -19.594 21.703 5.621 1 93.25 340 CYS B C 1
ATOM 9960 O O . CYS B 1 340 ? -18.781 20.797 5.852 1 93.25 340 CYS B O 1
ATOM 9962 N N . SER B 1 341 ? -20.484 21.672 4.645 1 94 341 SER B N 1
ATOM 9963 C CA . SER B 1 341 ? -20.516 20.578 3.686 1 94 341 SER B CA 1
ATOM 9964 C C . SER B 1 341 ? -19.531 20.797 2.549 1 94 341 SER B C 1
ATOM 9966 O O . SER B 1 341 ? -19.297 21.938 2.133 1 94 341 SER B O 1
ATOM 9968 N N . LEU B 1 342 ? -18.984 19.781 2.035 1 94.75 342 LEU B N 1
ATOM 9969 C CA . LEU B 1 342 ? -18.031 19.875 0.936 1 94.75 342 LEU B CA 1
ATOM 9970 C C . LEU B 1 342 ? -18.75 19.891 -0.408 1 94.75 342 LEU B C 1
ATOM 9972 O O . LEU B 1 342 ? -19.75 19.203 -0.596 1 94.75 342 LEU B O 1
ATOM 9976 N N . THR B 1 343 ? -18.25 20.719 -1.244 1 95.31 343 THR B N 1
ATOM 9977 C CA . THR B 1 343 ? -18.734 20.688 -2.619 1 95.31 343 THR B CA 1
ATOM 9978 C C . THR B 1 343 ? -18.203 19.469 -3.363 1 95.31 343 THR B C 1
ATOM 9980 O O . THR B 1 343 ? -17.25 18.828 -2.914 1 95.31 343 THR B O 1
ATOM 9983 N N . THR B 1 344 ? -18.859 19.172 -4.5 1 96.44 344 THR B N 1
ATOM 9984 C CA . THR B 1 344 ? -18.469 18 -5.281 1 96.44 344 THR B CA 1
ATOM 9985 C C . THR B 1 344 ? -17.016 18.125 -5.758 1 96.44 344 THR B C 1
ATOM 9987 O O . THR B 1 344 ? -16.234 17.188 -5.648 1 96.44 344 THR B O 1
ATOM 9990 N N . GLU B 1 345 ? -16.656 19.266 -6.211 1 94.44 345 GLU B N 1
ATOM 9991 C CA . GLU B 1 345 ? -15.312 19.484 -6.746 1 94.44 345 GLU B CA 1
ATOM 9992 C C . GLU B 1 345 ? -14.258 19.391 -5.648 1 94.44 345 GLU B C 1
ATOM 9994 O O . GLU B 1 345 ? -13.211 18.766 -5.836 1 94.44 345 GLU B O 1
ATOM 9999 N N . LYS B 1 346 ? -14.562 20.078 -4.574 1 93.69 346 LYS B N 1
ATOM 10000 C CA . LYS B 1 346 ? -13.617 20.031 -3.463 1 93.69 346 LYS B CA 1
ATOM 10001 C C . LYS B 1 346 ? -13.461 18.609 -2.918 1 93.69 346 LYS B C 1
ATOM 10003 O O . LYS B 1 346 ? -12.352 18.188 -2.594 1 93.69 346 LYS B O 1
ATOM 10008 N N . TRP B 1 347 ? -14.578 17.953 -2.812 1 95.94 347 TRP B N 1
ATOM 10009 C CA . TRP B 1 347 ? -14.555 16.594 -2.309 1 95.94 347 TRP B CA 1
ATOM 10010 C C . TRP B 1 347 ? -13.719 15.688 -3.211 1 95.94 347 TRP B C 1
ATOM 10012 O O . TRP B 1 347 ? -12.891 14.914 -2.729 1 95.94 347 TRP B O 1
ATOM 10022 N N . VAL B 1 348 ? -13.891 15.742 -4.543 1 95 348 VAL B N 1
ATOM 10023 C CA . VAL B 1 348 ? -13.148 14.922 -5.496 1 95 348 VAL B CA 1
ATOM 10024 C C . VAL B 1 348 ? -11.664 15.289 -5.453 1 95 348 VAL B C 1
ATOM 10026 O O . VAL B 1 348 ? -10.797 14.414 -5.523 1 95 348 VAL B O 1
ATOM 10029 N N . GLY B 1 349 ? -11.438 16.578 -5.32 1 90.5 349 GLY B N 1
ATOM 10030 C CA . GLY B 1 349 ? -10.062 17.016 -5.207 1 90.5 349 GLY B CA 1
ATOM 10031 C C . GLY B 1 349 ? -9.344 16.438 -4.012 1 90.5 349 GLY B C 1
ATOM 10032 O O . GLY B 1 349 ? -8.211 15.961 -4.129 1 90.5 349 GLY B O 1
ATOM 10033 N N . MET B 1 350 ? -9.969 16.422 -2.9 1 90.31 350 MET B N 1
ATOM 10034 C CA . MET B 1 350 ? -9.367 15.891 -1.677 1 90.31 350 MET B CA 1
ATOM 10035 C C . MET B 1 350 ? -9.258 14.367 -1.738 1 90.31 350 MET B C 1
ATOM 10037 O O . MET B 1 350 ? -8.273 13.797 -1.277 1 90.31 350 MET B O 1
ATOM 10041 N N . MET B 1 351 ? -10.227 13.734 -2.359 1 90.25 351 MET B N 1
ATOM 10042 C CA . MET B 1 351 ? -10.266 12.273 -2.445 1 90.25 351 MET B CA 1
ATOM 10043 C C . MET B 1 351 ? -9.18 11.758 -3.383 1 90.25 351 MET B C 1
ATOM 10045 O O . MET B 1 351 ? -8.641 10.664 -3.18 1 90.25 351 MET B O 1
ATOM 10049 N N . THR B 1 352 ? -8.891 12.477 -4.387 1 86.06 352 THR B N 1
ATOM 10050 C CA . THR B 1 352 ? -7.965 11.992 -5.406 1 86.06 352 THR B CA 1
ATOM 10051 C C . THR B 1 352 ? -6.574 12.578 -5.203 1 86.06 352 THR B C 1
ATOM 10053 O O . THR B 1 352 ? -5.668 12.336 -6.004 1 86.06 352 THR B O 1
ATOM 10056 N N . ASP B 1 353 ? -6.426 13.312 -4.18 1 79.31 353 ASP B N 1
ATOM 10057 C CA . ASP B 1 353 ? -5.125 13.906 -3.9 1 79.31 353 ASP B CA 1
ATOM 10058 C C . ASP B 1 353 ? -4.062 12.836 -3.674 1 79.31 353 ASP B C 1
ATOM 10060 O O . ASP B 1 353 ? -4.324 11.828 -3.01 1 79.31 353 ASP B O 1
ATOM 10064 N N . THR B 1 354 ? -2.994 12.789 -4.422 1 72.19 354 THR B N 1
ATOM 10065 C CA . THR B 1 354 ? -1.906 11.82 -4.281 1 72.19 354 THR B CA 1
ATOM 10066 C C . THR B 1 354 ? -0.582 12.539 -4.023 1 72.19 354 THR B C 1
ATOM 10068 O O . THR B 1 354 ? -0.47 13.742 -4.242 1 72.19 354 THR B O 1
ATOM 10071 N N . ASP B 1 355 ? 0.298 11.781 -3.439 1 72.81 355 ASP B N 1
ATOM 10072 C CA . ASP B 1 355 ? 1.658 12.289 -3.307 1 72.81 355 ASP B CA 1
ATOM 10073 C C . ASP B 1 355 ? 2.23 12.695 -4.664 1 72.81 355 ASP B C 1
ATOM 10075 O O . ASP B 1 355 ? 1.918 12.07 -5.684 1 72.81 355 ASP B O 1
ATOM 10079 N N . PRO B 1 356 ? 2.729 13.938 -4.723 1 63.31 356 PRO B N 1
ATOM 10080 C CA . PRO B 1 356 ? 3.297 14.367 -6 1 63.31 356 PRO B CA 1
ATOM 10081 C C . PRO B 1 356 ? 4.125 13.273 -6.676 1 63.31 356 PRO B C 1
ATOM 10083 O O . PRO B 1 356 ? 4.625 12.367 -6.004 1 63.31 356 PRO B O 1
ATOM 10086 N N . ASP B 1 357 ? 3.98 13.141 -8.039 1 56.81 357 ASP B N 1
ATOM 10087 C CA . ASP B 1 357 ? 4.621 12.148 -8.898 1 56.81 357 ASP B CA 1
ATOM 10088 C C . ASP B 1 357 ? 6.039 11.844 -8.422 1 56.81 357 ASP B C 1
ATOM 10090 O O . ASP B 1 357 ? 6.93 12.695 -8.516 1 56.81 357 ASP B O 1
ATOM 10094 N N . LEU B 1 358 ? 6.039 10.852 -7.551 1 53.06 358 LEU B N 1
ATOM 10095 C CA . LEU B 1 358 ? 7.145 10.258 -6.805 1 53.06 358 LEU B CA 1
ATOM 10096 C C . LEU B 1 358 ? 8.344 10.016 -7.715 1 53.06 358 LEU B C 1
ATOM 10098 O O . LEU B 1 358 ? 9.484 10 -7.254 1 53.06 358 LEU B O 1
ATOM 10102 N N . LEU B 1 359 ? 7.992 9.68 -8.914 1 50.56 359 LEU B N 1
ATOM 10103 C CA . LEU B 1 359 ? 9.164 9.219 -9.656 1 50.56 359 LEU B CA 1
ATOM 10104 C C . LEU B 1 359 ? 10.242 10.305 -9.688 1 50.56 359 LEU B C 1
ATOM 10106 O O . LEU B 1 359 ? 11.43 10.008 -9.531 1 50.56 359 LEU B O 1
ATOM 10110 N N . GLN B 1 360 ? 9.734 11.625 -9.812 1 55.59 360 GLN B N 1
ATOM 10111 C CA . GLN B 1 360 ? 10.781 12.641 -9.922 1 55.59 360 GLN B CA 1
ATOM 10112 C C . GLN B 1 360 ? 11.336 13.008 -8.547 1 55.59 360 GLN B C 1
ATOM 10114 O O . GLN B 1 360 ? 12.547 13.188 -8.391 1 55.59 360 GLN B O 1
ATOM 10119 N N . LEU B 1 361 ? 10.375 12.977 -7.527 1 63.16 361 LEU B N 1
ATOM 10120 C CA . LEU B 1 361 ? 10.836 13.398 -6.211 1 63.16 361 LEU B CA 1
ATOM 10121 C C . LEU B 1 361 ? 11.555 12.258 -5.496 1 63.16 361 LEU B C 1
ATOM 10123 O O . LEU B 1 361 ? 12.477 12.5 -4.707 1 63.16 361 LEU B O 1
ATOM 10127 N N . SER B 1 362 ? 11.219 11.016 -5.961 1 61.31 362 SER B N 1
ATOM 10128 C CA . SER B 1 362 ? 11.719 9.875 -5.195 1 61.31 362 SER B CA 1
ATOM 10129 C C . SER B 1 362 ? 13.219 9.688 -5.406 1 61.31 362 SER B C 1
ATOM 10131 O O . SER B 1 362 ? 13.898 9.094 -4.566 1 61.31 362 SER B O 1
ATOM 10133 N N . GLU B 1 363 ? 13.633 10.25 -6.422 1 65.5 363 GLU B N 1
ATOM 10134 C CA . GLU B 1 363 ? 15.062 10.062 -6.668 1 65.5 363 GLU B CA 1
ATOM 10135 C C . GLU B 1 363 ? 15.891 11.031 -5.832 1 65.5 363 GLU B C 1
ATOM 10137 O O . GLU B 1 363 ? 16.969 10.672 -5.336 1 65.5 363 GLU B O 1
ATOM 10142 N N . ASP B 1 364 ? 15.258 12.211 -5.535 1 76.06 364 ASP B N 1
ATOM 10143 C CA . ASP B 1 364 ? 16.062 13.258 -4.914 1 76.06 364 ASP B CA 1
ATOM 10144 C C . ASP B 1 364 ? 15.594 13.539 -3.49 1 76.06 364 ASP B C 1
ATOM 10146 O O . ASP B 1 364 ? 16.328 14.141 -2.697 1 76.06 364 ASP B O 1
ATOM 10150 N N . PHE B 1 365 ? 14.406 13.172 -3.215 1 83 365 PHE B N 1
ATOM 10151 C CA . PHE B 1 365 ? 13.82 13.531 -1.926 1 83 365 PHE B CA 1
ATOM 10152 C C . PHE B 1 365 ? 13.383 12.289 -1.163 1 83 365 PHE B C 1
ATOM 10154 O O . PHE B 1 365 ? 13.125 11.25 -1.765 1 83 365 PHE B O 1
ATOM 10161 N N . GLU B 1 366 ? 13.445 12.391 0.05 1 85.62 366 GLU B N 1
ATOM 10162 C CA . GLU B 1 366 ? 12.914 11.367 0.938 1 85.62 366 GLU B CA 1
ATOM 10163 C C . GLU B 1 366 ? 11.609 11.812 1.583 1 85.62 366 GLU B C 1
ATOM 10165 O O . GLU B 1 366 ? 11.516 12.93 2.102 1 85.62 366 GLU B O 1
ATOM 10170 N N . CYS B 1 367 ? 10.664 10.945 1.497 1 86.25 367 CYS B N 1
ATOM 10171 C CA . CYS B 1 367 ? 9.352 11.266 2.055 1 86.25 367 CYS B CA 1
ATOM 10172 C C . CYS B 1 367 ? 9.383 11.203 3.578 1 86.25 367 CYS B C 1
ATOM 10174 O O . CYS B 1 367 ? 9.828 10.211 4.156 1 86.25 367 CYS B O 1
ATOM 10176 N N . GLN B 1 368 ? 8.969 12.312 4.172 1 88.94 368 GLN B N 1
ATOM 10177 C CA . GLN B 1 368 ? 8.875 12.375 5.625 1 88.94 368 GLN B CA 1
ATOM 10178 C C . GLN B 1 368 ? 7.449 12.102 6.098 1 88.94 368 GLN B C 1
ATOM 10180 O O . GLN B 1 368 ? 7.242 11.594 7.203 1 88.94 368 GLN B O 1
ATOM 10185 N N . LEU B 1 369 ? 6.555 12.578 5.398 1 86.38 369 LEU B N 1
ATOM 10186 C CA . LEU B 1 369 ? 5.133 12.367 5.637 1 86.38 369 LEU B CA 1
ATOM 10187 C C . LEU B 1 369 ? 4.375 12.234 4.32 1 86.38 369 LEU B C 1
ATOM 10189 O O . LEU B 1 369 ? 4.398 13.148 3.492 1 86.38 369 LEU B O 1
ATOM 10193 N N . SER B 1 370 ? 3.787 11.109 4.145 1 82.69 370 SER B N 1
ATOM 10194 C CA . SER B 1 370 ? 2.998 10.859 2.945 1 82.69 370 SER B CA 1
ATOM 10195 C C . SER B 1 370 ? 1.532 11.219 3.162 1 82.69 370 SER B C 1
ATOM 10197 O O . SER B 1 370 ? 1.036 11.172 4.289 1 82.69 370 SER B O 1
ATOM 10199 N N . LEU B 1 371 ? 0.859 11.594 2.115 1 80.5 371 LEU B N 1
ATOM 10200 C CA . LEU B 1 371 ? -0.562 11.914 2.186 1 80.5 371 LEU B CA 1
ATOM 10201 C C . LEU B 1 371 ? -1.385 10.672 2.51 1 80.5 371 LEU B C 1
ATOM 10203 O O . LEU B 1 371 ? -2.453 10.773 3.117 1 80.5 371 LEU B O 1
ATOM 10207 N N . SER B 1 372 ? -0.92 9.531 2.09 1 76.25 372 SER B N 1
ATOM 10208 C CA . SER B 1 372 ? -1.662 8.289 2.273 1 76.25 372 SER B CA 1
ATOM 10209 C C . SER B 1 372 ? -1.678 7.867 3.738 1 76.25 372 SER B C 1
ATOM 10211 O O . SER B 1 372 ? -2.602 7.184 4.18 1 76.25 372 SER B O 1
ATOM 10213 N N . SER B 1 373 ? -0.799 8.305 4.523 1 76.5 373 SER B N 1
ATOM 10214 C CA . SER B 1 373 ? -0.697 7.859 5.906 1 76.5 373 SER B CA 1
ATOM 10215 C C . SER B 1 373 ? -1.126 8.953 6.879 1 76.5 373 SER B C 1
ATOM 10217 O O . SER B 1 373 ? -1.184 8.734 8.086 1 76.5 373 SER B O 1
ATOM 10219 N N . GLY B 1 374 ? -1.482 10.039 6.414 1 85.56 374 GLY B N 1
ATOM 10220 C CA . GLY B 1 374 ? -1.812 11.148 7.285 1 85.56 374 GLY B CA 1
ATOM 10221 C C . GLY B 1 374 ? -3.297 11.469 7.316 1 85.56 374 GLY B C 1
ATOM 10222 O O . GLY B 1 374 ? -4.086 10.828 6.617 1 85.56 374 GLY B O 1
ATOM 10223 N N . PRO B 1 375 ? -3.693 12.352 8.266 1 91.06 375 PRO B N 1
ATOM 10224 C CA . PRO B 1 375 ? -5.078 12.828 8.32 1 91.06 375 PRO B CA 1
ATOM 10225 C C . PRO B 1 375 ? -5.484 13.602 7.07 1 91.06 375 PRO B C 1
ATOM 10227 O O . PRO B 1 375 ? -4.633 13.945 6.25 1 91.06 375 PRO B O 1
ATOM 10230 N N . PRO B 1 376 ? -6.691 13.852 6.871 1 90.62 376 PRO B N 1
ATOM 10231 C CA . PRO B 1 376 ? -7.211 14.414 5.621 1 90.62 376 PRO B CA 1
ATOM 10232 C C . PRO B 1 376 ? -6.625 15.789 5.309 1 90.62 376 PRO B C 1
ATOM 10234 O O . PRO B 1 376 ? -6.418 16.125 4.141 1 90.62 376 PRO B O 1
ATOM 10237 N N . LEU B 1 377 ? -6.34 16.594 6.305 1 91.75 377 LEU B N 1
ATOM 10238 C CA . LEU B 1 377 ? -5.918 17.969 6.051 1 91.75 377 LEU B CA 1
ATOM 10239 C C . LEU B 1 377 ? -4.398 18.078 6.047 1 91.75 377 LEU B C 1
ATOM 10241 O O . LEU B 1 377 ? -3.85 19.188 5.949 1 91.75 377 LEU B O 1
ATOM 10245 N N . SER B 1 378 ? -3.717 16.969 6.137 1 90.44 378 SER B N 1
ATOM 10246 C CA . SER B 1 378 ? -2.258 17 6.148 1 90.44 378 SER B CA 1
ATOM 10247 C C . SER B 1 378 ? -1.694 17.25 4.758 1 90.44 378 SER B C 1
ATOM 10249 O O . SER B 1 378 ? -2.408 17.125 3.76 1 90.44 378 SER B O 1
ATOM 10251 N N . ARG B 1 379 ? -0.455 17.734 4.719 1 90.06 379 ARG B N 1
ATOM 10252 C CA . ARG B 1 379 ? 0.3 17.969 3.49 1 90.06 379 ARG B CA 1
ATOM 10253 C C . ARG B 1 379 ? 1.538 17.078 3.439 1 90.06 379 ARG B C 1
ATOM 10255 O O . ARG B 1 379 ? 2.076 16.688 4.48 1 90.06 379 ARG B O 1
ATOM 10262 N N . PRO B 1 380 ? 1.905 16.719 2.207 1 88.5 380 PRO B N 1
ATOM 10263 C CA . PRO B 1 380 ? 3.119 15.914 2.133 1 88.5 380 PRO B CA 1
ATOM 10264 C C . PRO B 1 380 ? 4.367 16.672 2.584 1 88.5 380 PRO B C 1
ATOM 10266 O O . PRO B 1 380 ? 4.496 17.859 2.316 1 88.5 380 PRO B O 1
ATOM 10269 N N . VAL B 1 381 ? 5.234 16.031 3.236 1 91.88 381 VAL B N 1
ATOM 10270 C CA . VAL B 1 381 ? 6.488 16.594 3.729 1 91.88 381 VAL B CA 1
ATOM 10271 C C . VAL B 1 381 ? 7.668 15.812 3.16 1 91.88 381 VAL B C 1
ATOM 10273 O O . VAL B 1 381 ? 7.703 14.578 3.246 1 91.88 381 VAL B O 1
ATOM 10276 N N . TYR B 1 382 ? 8.586 16.484 2.553 1 88.56 382 TYR B N 1
ATOM 10277 C CA . TYR B 1 382 ? 9.75 15.852 1.954 1 88.56 382 TYR B CA 1
ATOM 10278 C C . TYR B 1 382 ? 11.039 16.531 2.42 1 88.56 382 TYR B C 1
ATOM 10280 O O . TYR B 1 382 ? 11.039 17.719 2.732 1 88.56 382 TYR B O 1
ATOM 10288 N N . SER B 1 383 ? 12.008 15.75 2.562 1 89.38 383 SER B N 1
ATOM 10289 C CA . SER B 1 383 ? 13.359 16.25 2.793 1 89.38 383 SER B CA 1
ATOM 10290 C C . SER B 1 383 ? 14.328 15.742 1.729 1 89.38 383 SER B C 1
ATOM 10292 O O . SER B 1 383 ? 14.164 14.641 1.21 1 89.38 383 SER B O 1
ATOM 10294 N N . LYS B 1 384 ? 15.195 16.578 1.392 1 84.88 384 LYS B N 1
ATOM 10295 C CA . LYS B 1 384 ? 16.203 16.156 0.428 1 84.88 384 LYS B CA 1
ATOM 10296 C C . LYS B 1 384 ? 17 14.953 0.951 1 84.88 384 LYS B C 1
ATOM 10298 O O . LYS B 1 384 ? 17.281 14.875 2.146 1 84.88 384 LYS B O 1
ATOM 10303 N N . LYS B 1 385 ? 17.375 14.078 0.026 1 83.94 385 LYS B N 1
ATOM 10304 C CA . LYS B 1 385 ? 18.156 12.914 0.419 1 83.94 385 LYS B CA 1
ATOM 10305 C C . LYS B 1 385 ? 19.5 13.336 1.021 1 83.94 385 LYS B C 1
ATOM 10307 O O . LYS B 1 385 ? 20.156 14.25 0.516 1 83.94 385 LYS B O 1
ATOM 10312 N N . GLY B 1 386 ? 19.891 12.719 2.121 1 82.06 386 GLY B N 1
ATOM 10313 C CA . GLY B 1 386 ? 21.109 13.062 2.814 1 82.06 386 GLY B CA 1
ATOM 10314 C C . GLY B 1 386 ? 20.891 13.891 4.062 1 82.06 386 GLY B C 1
ATOM 10315 O O . GLY B 1 386 ? 21.75 13.961 4.938 1 82.06 386 GLY B O 1
ATOM 10316 N N . LEU B 1 387 ? 19.75 14.57 4.039 1 88.5 387 LEU B N 1
ATOM 10317 C CA . LEU B 1 387 ? 19.406 15.344 5.23 1 88.5 387 LEU B CA 1
ATOM 10318 C C . LEU B 1 387 ? 18.75 14.445 6.285 1 88.5 387 LEU B C 1
ATOM 10320 O O . LEU B 1 387 ? 18.422 13.289 6.008 1 88.5 387 LEU B O 1
ATOM 10324 N N . GLU B 1 388 ? 18.609 15.031 7.406 1 88.69 388 GLU B N 1
ATOM 10325 C CA . GLU B 1 388 ? 18.094 14.25 8.531 1 88.69 388 GLU B CA 1
ATOM 10326 C C . GLU B 1 388 ? 16.625 13.906 8.328 1 88.69 388 GLU B C 1
ATOM 10328 O O . GLU B 1 388 ? 15.844 14.742 7.867 1 88.69 388 GLU B O 1
ATOM 10333 N N . HIS B 1 389 ? 16.328 12.695 8.664 1 92.38 389 HIS B N 1
ATOM 10334 C CA . HIS B 1 389 ? 14.945 12.266 8.75 1 92.38 389 HIS B CA 1
ATOM 10335 C C . HIS B 1 389 ? 14.266 12.836 9.984 1 92.38 389 HIS B C 1
ATOM 10337 O O . HIS B 1 389 ? 14.93 13.195 10.961 1 92.38 389 HIS B O 1
ATOM 10343 N N . LYS B 1 390 ? 12.977 12.992 9.922 1 94.69 390 LYS B N 1
ATOM 10344 C CA . LYS B 1 390 ? 12.242 13.562 11.047 1 94.69 390 LYS B CA 1
ATOM 10345 C C . LYS B 1 390 ? 12.531 12.797 12.336 1 94.69 390 LYS B C 1
ATOM 10347 O O . LYS B 1 390 ? 12.562 13.383 13.414 1 94.69 390 LYS B O 1
ATOM 10352 N N . LYS B 1 391 ? 12.711 11.453 12.25 1 93.75 391 LYS B N 1
ATOM 10353 C CA . LYS B 1 391 ? 13.047 10.641 13.422 1 93.75 391 LYS B CA 1
ATOM 10354 C C . LYS B 1 391 ? 14.398 11.062 14.008 1 93.75 391 LYS B C 1
ATOM 10356 O O . LYS B 1 391 ? 14.547 11.148 15.227 1 93.75 391 LYS B O 1
ATOM 10361 N N . GLU B 1 392 ? 15.297 11.266 13.156 1 93.69 392 GLU B N 1
ATOM 10362 C CA . GLU B 1 392 ? 16.625 11.703 13.602 1 93.69 392 GLU B CA 1
ATOM 10363 C C . GLU B 1 392 ? 16.547 13.102 14.211 1 93.69 392 GLU B C 1
ATOM 10365 O O . GLU B 1 392 ? 17.219 13.383 15.211 1 93.69 392 GLU B O 1
ATOM 10370 N N . LEU B 1 393 ? 15.859 14.023 13.586 1 95.31 393 LEU B N 1
ATOM 10371 C CA . LEU B 1 393 ? 15.695 15.375 14.109 1 95.31 393 LEU B CA 1
ATOM 10372 C C . LEU B 1 393 ? 15.055 15.344 15.492 1 95.31 393 LEU B C 1
ATOM 10374 O O . LEU B 1 393 ? 15.461 16.094 16.391 1 95.31 393 LEU B O 1
ATOM 10378 N N . GLN B 1 394 ? 14.031 14.508 15.641 1 95.94 394 GLN B N 1
ATOM 10379 C CA . GLN B 1 394 ? 13.375 14.359 16.938 1 95.94 394 GLN B CA 1
ATOM 10380 C C . GLN B 1 394 ? 14.359 13.883 18 1 95.94 394 GLN B C 1
ATOM 10382 O O . GLN B 1 394 ? 14.352 14.383 19.125 1 95.94 394 GLN B O 1
ATOM 10387 N N . GLN B 1 395 ? 15.188 12.938 17.672 1 93.62 395 GLN B N 1
ATOM 10388 C CA . GLN B 1 395 ? 16.172 12.414 18.609 1 93.62 395 GLN B CA 1
ATOM 10389 C C . GLN B 1 395 ? 17.203 13.477 18.969 1 93.62 395 GLN B C 1
ATOM 10391 O O . GLN B 1 395 ? 17.672 13.531 20.109 1 93.62 395 GLN B O 1
ATOM 10396 N N . LEU B 1 396 ? 17.516 14.305 18.031 1 93 396 LEU B N 1
ATOM 10397 C CA . LEU B 1 396 ? 18.516 15.344 18.234 1 93 396 LEU B CA 1
ATOM 10398 C C . LEU B 1 396 ? 17.953 16.5 19.062 1 93 396 LEU B C 1
ATOM 10400 O O . LEU B 1 396 ? 18.609 17 19.969 1 93 396 LEU B O 1
ATOM 10404 N N . LEU B 1 397 ? 16.734 16.906 18.781 1 93.88 397 LEU B N 1
ATOM 10405 C CA . LEU B 1 397 ? 16.188 18.109 19.375 1 93.88 397 LEU B CA 1
ATOM 10406 C C . LEU B 1 397 ? 15.305 17.781 20.578 1 93.88 397 LEU B C 1
ATOM 10408 O O . LEU B 1 397 ? 15.258 18.562 21.547 1 93.88 397 LEU B O 1
ATOM 10412 N N . PHE B 1 398 ? 14.516 16.656 20.484 1 95.38 398 PHE B N 1
ATOM 10413 C CA . PHE B 1 398 ? 13.539 16.328 21.516 1 95.38 398 PHE B CA 1
ATOM 10414 C C . PHE B 1 398 ? 13.68 14.875 21.938 1 95.38 398 PHE B C 1
ATOM 10416 O O . PHE B 1 398 ? 12.711 14.125 21.938 1 95.38 398 PHE B O 1
ATOM 10423 N N . SER B 1 399 ? 14.781 14.531 22.406 1 94 399 SER B N 1
ATOM 10424 C CA . SER B 1 399 ? 15.016 13.156 22.844 1 94 399 SER B CA 1
ATOM 10425 C C . SER B 1 399 ? 14.312 12.875 24.172 1 94 399 SER B C 1
ATOM 10427 O O . SER B 1 399 ? 14.273 13.734 25.062 1 94 399 SER B O 1
ATOM 10429 N N . VAL B 1 400 ? 13.734 11.727 24.25 1 93.25 400 VAL B N 1
ATOM 10430 C CA . VAL B 1 400 ? 13.094 11.281 25.484 1 93.25 400 VAL B CA 1
ATOM 10431 C C . VAL B 1 400 ? 14 10.305 26.219 1 93.25 400 VAL B C 1
ATOM 10433 O O . VAL B 1 400 ? 14.148 9.148 25.812 1 93.25 400 VAL B O 1
ATOM 10436 N N . PRO B 1 401 ? 14.477 10.695 27.297 1 89.25 401 PRO B N 1
ATOM 10437 C CA . PRO B 1 401 ? 15.359 9.789 28.031 1 89.25 401 PRO B CA 1
ATOM 10438 C C . PRO B 1 401 ? 14.594 8.688 28.766 1 89.25 401 PRO B C 1
ATOM 10440 O O . PRO B 1 401 ? 13.414 8.859 29.078 1 89.25 401 PRO B O 1
ATOM 10443 N N . PRO B 1 402 ? 15.055 7.406 29.031 1 84.75 402 PRO B N 1
ATOM 10444 C CA . PRO B 1 402 ? 14.359 6.277 29.656 1 84.75 402 PRO B CA 1
ATOM 10445 C C . PRO B 1 402 ? 14.172 6.461 31.156 1 84.75 402 PRO B C 1
ATOM 10447 O O . PRO B 1 402 ? 13.344 5.781 31.766 1 84.75 402 PRO B O 1
ATOM 10450 N N . GLY B 1 403 ? 14.68 7.508 31.844 1 82.19 403 GLY B N 1
ATOM 10451 C CA . GLY B 1 403 ? 14.555 7.422 33.281 1 82.19 403 GLY B CA 1
ATOM 10452 C C . GLY B 1 403 ? 14.383 8.773 33.969 1 82.19 403 GLY B C 1
ATOM 10453 O O . GLY B 1 403 ? 14.492 8.883 35.188 1 82.19 403 GLY B O 1
ATOM 10454 N N . TYR B 1 404 ? 14.148 9.75 33.344 1 88.56 404 TYR B N 1
ATOM 10455 C CA . TYR B 1 404 ? 13.93 11.039 34 1 88.56 404 TYR B CA 1
ATOM 10456 C C . TYR B 1 404 ? 13.234 12.008 33.062 1 88.56 404 TYR B C 1
ATOM 10458 O O . TYR B 1 404 ? 13.031 11.711 31.875 1 88.56 404 TYR B O 1
ATOM 10466 N N . LEU B 1 405 ? 12.82 13.008 33.656 1 93.44 405 LEU B N 1
ATOM 10467 C CA . LEU B 1 405 ? 12.188 14.07 32.875 1 93.44 405 LEU B CA 1
ATOM 10468 C C . LEU B 1 405 ? 13.219 15.078 32.375 1 93.44 405 LEU B C 1
ATOM 10470 O O . LEU B 1 405 ? 13.945 15.672 33.188 1 93.44 405 LEU B O 1
ATOM 10474 N N . ARG B 1 406 ? 13.266 15.227 31.125 1 94.5 406 ARG B N 1
ATOM 10475 C CA . ARG B 1 406 ? 14.25 16.125 30.531 1 94.5 406 ARG B CA 1
ATOM 10476 C C . ARG B 1 406 ? 13.672 17.516 30.312 1 94.5 406 ARG B C 1
ATOM 10478 O O . ARG B 1 406 ? 12.555 17.641 29.797 1 94.5 406 ARG B O 1
ATOM 10485 N N . TYR B 1 407 ? 14.367 18.531 30.766 1 94.81 407 TYR B N 1
ATOM 10486 C CA . TYR B 1 407 ? 14.023 19.922 30.484 1 94.81 407 TYR B CA 1
ATOM 10487 C C . TYR B 1 407 ? 14.773 20.438 29.266 1 94.81 407 TYR B C 1
ATOM 10489 O O . TYR B 1 407 ? 16.016 20.391 29.234 1 94.81 407 TYR B O 1
ATOM 10497 N N . THR B 1 408 ? 14.078 20.766 28.25 1 93.88 408 THR B N 1
ATOM 10498 C CA . THR B 1 408 ? 14.703 21.219 27.016 1 93.88 408 THR B CA 1
ATOM 10499 C C . THR B 1 408 ? 14.047 22.516 26.516 1 93.88 408 THR B C 1
ATOM 10501 O O . THR B 1 408 ? 12.852 22.719 26.719 1 93.88 408 THR B O 1
ATOM 10504 N N . PRO B 1 409 ? 14.805 23.438 25.922 1 92.19 409 PRO B N 1
ATOM 10505 C CA . PRO B 1 409 ? 16.266 23.484 25.859 1 92.19 409 PRO B CA 1
ATOM 10506 C C . PRO B 1 409 ? 16.906 23.859 27.203 1 92.19 409 PRO B C 1
ATOM 10508 O O . PRO B 1 409 ? 16.422 24.766 27.891 1 92.19 409 PRO B O 1
ATOM 10511 N N . GLU B 1 410 ? 17.984 23.312 27.5 1 91.81 410 GLU B N 1
ATOM 10512 C CA . GLU B 1 410 ? 18.641 23.5 28.797 1 91.81 410 GLU B CA 1
ATOM 10513 C C . GLU B 1 410 ? 19.109 24.938 28.953 1 91.81 410 GLU B C 1
ATOM 10515 O O . GLU B 1 410 ? 19.031 25.5 30.047 1 91.81 410 GLU B O 1
ATOM 10520 N N . SER B 1 411 ? 19.625 25.5 27.906 1 89.38 411 SER B N 1
ATOM 10521 C CA . SER B 1 411 ? 20.109 26.875 27.953 1 89.38 411 SER B CA 1
ATOM 10522 C C . SER B 1 411 ? 18.969 27.844 28.281 1 89.38 411 SER B C 1
ATOM 10524 O O . SER B 1 411 ? 19.156 28.766 29.078 1 89.38 411 SER B O 1
ATOM 10526 N N . LEU B 1 412 ? 17.875 27.672 27.703 1 91.81 412 LEU B N 1
ATOM 10527 C CA . LEU B 1 412 ? 16.734 28.547 27.969 1 91.81 412 LEU B CA 1
ATOM 10528 C C . LEU B 1 412 ? 16.234 28.391 29.391 1 91.81 412 LEU B C 1
ATOM 10530 O O . LEU B 1 412 ? 15.883 29.375 30.047 1 91.81 412 LEU B O 1
ATOM 10534 N N . TRP B 1 413 ? 16.156 27.203 29.875 1 94.38 413 TRP B N 1
ATOM 10535 C CA . TRP B 1 413 ? 15.727 26.953 31.25 1 94.38 413 TRP B CA 1
ATOM 10536 C C . TRP B 1 413 ? 16.625 27.688 32.25 1 94.38 413 TRP B C 1
ATOM 10538 O O . TRP B 1 413 ? 16.141 28.328 33.188 1 94.38 413 TRP B O 1
ATOM 10548 N N . ARG B 1 414 ? 17.906 27.656 32 1 93.06 414 ARG B N 1
ATOM 10549 C CA . ARG B 1 414 ? 18.844 28.344 32.875 1 93.06 414 ARG B CA 1
ATOM 10550 C C . ARG B 1 414 ? 18.625 29.844 32.812 1 93.06 414 ARG B C 1
ATOM 10552 O O . ARG B 1 414 ? 18.656 30.516 33.875 1 93.06 414 ARG B O 1
ATOM 10559 N N . ASP B 1 415 ? 18.375 30.312 31.656 1 91.62 415 ASP B N 1
ATOM 10560 C CA . ASP B 1 415 ? 18.109 31.734 31.5 1 91.62 415 ASP B CA 1
ATOM 10561 C C . ASP B 1 415 ? 16.844 32.125 32.25 1 91.62 415 ASP B C 1
ATOM 10563 O O . ASP B 1 415 ? 16.812 33.156 32.938 1 91.62 415 ASP B O 1
ATOM 10567 N N . LEU B 1 416 ? 15.867 31.359 32.125 1 93.75 416 LEU B N 1
ATOM 10568 C CA . LEU B 1 416 ? 14.57 31.672 32.719 1 93.75 416 LEU B CA 1
ATOM 10569 C C . LEU B 1 416 ? 14.656 31.656 34.25 1 93.75 416 LEU B C 1
ATOM 10571 O O . LEU B 1 416 ? 14.078 32.531 34.906 1 93.75 416 LEU B O 1
ATOM 10575 N N . ILE B 1 417 ? 15.383 30.703 34.781 1 94.44 417 ILE B N 1
ATOM 10576 C CA . ILE B 1 417 ? 15.508 30.594 36.219 1 94.44 417 ILE B CA 1
ATOM 10577 C C . ILE B 1 417 ? 16.312 31.781 36.75 1 94.44 417 ILE B C 1
ATOM 10579 O O . ILE B 1 417 ? 16.031 32.281 37.844 1 94.44 417 ILE B O 1
ATOM 10583 N N . SER B 1 418 ? 17.219 32.156 36.031 1 93.81 418 SER B N 1
ATOM 10584 C CA . SER B 1 418 ? 18.047 33.281 36.438 1 93.81 418 SER B CA 1
ATOM 10585 C C . SER B 1 418 ? 17.281 34.594 36.375 1 93.81 418 SER B C 1
ATOM 10587 O O . SER B 1 418 ? 17.469 35.5 37.188 1 93.81 418 SER B O 1
ATOM 10589 N N . GLU B 1 419 ? 16.406 34.75 35.469 1 92.12 419 GLU B N 1
ATOM 10590 C CA . GLU B 1 419 ? 15.672 35.969 35.219 1 92.12 419 GLU B CA 1
ATOM 10591 C C . GLU B 1 419 ? 14.477 36.125 36.156 1 92.12 419 GLU B C 1
ATOM 10593 O O . GLU B 1 419 ? 14.008 37.219 36.438 1 92.12 419 GLU B O 1
ATOM 10598 N N . HIS B 1 420 ? 14.023 35.031 36.562 1 93.75 420 HIS B N 1
ATOM 10599 C CA . HIS B 1 420 ? 12.781 35.094 37.344 1 93.75 420 HIS B CA 1
ATOM 10600 C C . HIS B 1 420 ? 12.898 34.25 38.625 1 93.75 420 HIS B C 1
ATOM 10602 O O . HIS B 1 420 ? 12.766 33.031 38.594 1 93.75 420 HIS B O 1
ATOM 10608 N N . ARG B 1 421 ? 12.875 34.969 39.656 1 91.31 421 ARG B N 1
ATOM 10609 C CA . ARG B 1 421 ? 13.008 34.312 40.969 1 91.31 421 ARG B CA 1
ATOM 10610 C C . ARG B 1 421 ? 11.742 33.531 41.312 1 91.31 421 ARG B C 1
ATOM 10612 O O . ARG B 1 421 ? 10.633 34.062 41.188 1 91.31 421 ARG B O 1
ATOM 10619 N N . GLY B 1 422 ? 11.867 32.219 41.719 1 91.81 422 GLY B N 1
ATOM 10620 C CA . GLY B 1 422 ? 10.742 31.406 42.125 1 91.81 422 GLY B CA 1
ATOM 10621 C C . GLY B 1 422 ? 10.227 30.484 41.062 1 91.81 422 GLY B C 1
ATOM 10622 O O . GLY B 1 422 ? 9.422 29.594 41.312 1 91.81 422 GLY B O 1
ATOM 10623 N N . LEU B 1 423 ? 10.641 30.719 39.875 1 94.31 423 LEU B N 1
ATOM 10624 C CA . LEU B 1 423 ? 10.172 29.938 38.719 1 94.31 423 LEU B CA 1
ATOM 10625 C C . LEU B 1 423 ? 10.586 28.469 38.875 1 94.31 423 LEU B C 1
ATOM 10627 O O . LEU B 1 423 ? 9.805 27.562 38.562 1 94.31 423 LEU B O 1
ATOM 10631 N N . GLU B 1 424 ? 11.797 28.219 39.312 1 94.5 424 GLU B N 1
ATOM 10632 C CA . GLU B 1 424 ? 12.312 26.859 39.469 1 94.5 424 GLU B CA 1
ATOM 10633 C C . GLU B 1 424 ? 11.469 26.062 40.438 1 94.5 424 GLU B C 1
ATOM 10635 O O . GLU B 1 424 ? 11.117 24.906 40.156 1 94.5 424 GLU B O 1
ATOM 10640 N N . GLU B 1 425 ? 11.125 26.594 41.5 1 93.06 425 GLU B N 1
ATOM 10641 C CA . GLU B 1 425 ? 10.328 25.922 42.531 1 93.06 425 GLU B CA 1
ATOM 10642 C C . GLU B 1 425 ? 8.906 25.656 42.031 1 93.06 425 GLU B C 1
ATOM 10644 O O . GLU B 1 425 ? 8.336 24.594 42.281 1 93.06 425 GLU B O 1
ATOM 10649 N N . LEU B 1 426 ? 8.422 26.609 41.375 1 93.38 426 LEU B N 1
ATOM 10650 C CA . LEU B 1 426 ? 7.07 26.469 40.844 1 93.38 426 LEU B CA 1
ATOM 10651 C C . LEU B 1 426 ? 6.984 25.312 39.844 1 93.38 426 LEU B C 1
ATOM 10653 O O . LEU B 1 426 ? 6.062 24.5 39.938 1 93.38 426 LEU B O 1
ATOM 10657 N N . ILE B 1 427 ? 7.898 25.219 38.906 1 94.88 427 ILE B N 1
ATOM 10658 C CA . ILE B 1 427 ? 7.895 24.188 37.875 1 94.88 427 ILE B CA 1
ATOM 10659 C C . ILE B 1 427 ? 8.18 22.828 38.5 1 94.88 427 ILE B C 1
ATOM 10661 O O . ILE B 1 427 ? 7.547 21.828 38.156 1 94.88 427 ILE B O 1
ATOM 10665 N N . ASN B 1 428 ? 9.078 22.766 39.438 1 92.31 428 ASN B N 1
ATOM 10666 C CA . ASN B 1 428 ? 9.414 21.5 40.062 1 92.31 428 ASN B CA 1
ATOM 10667 C C . ASN B 1 428 ? 8.227 20.938 40.844 1 92.31 428 ASN B C 1
ATOM 10669 O O . ASN B 1 428 ? 8.039 19.719 40.906 1 92.31 428 ASN B O 1
ATOM 10673 N N . LYS B 1 429 ? 7.496 21.766 41.438 1 92.31 429 LYS B N 1
ATOM 10674 C CA . LYS B 1 429 ? 6.297 21.328 42.156 1 92.31 429 LYS B CA 1
ATOM 10675 C C . LYS B 1 429 ? 5.281 20.703 41.188 1 92.31 429 LYS B C 1
ATOM 10677 O O . LYS B 1 429 ? 4.656 19.688 41.531 1 92.31 429 LYS B O 1
ATOM 10682 N N . GLN B 1 430 ? 5.148 21.312 40.062 1 92.44 430 GLN B N 1
ATOM 10683 C CA . GLN B 1 430 ? 4.191 20.828 39.094 1 92.44 430 GLN B CA 1
ATOM 10684 C C . GLN B 1 430 ? 4.668 19.516 38.438 1 92.44 430 GLN B C 1
ATOM 10686 O O . GLN B 1 430 ? 3.857 18.703 38 1 92.44 430 GLN B O 1
ATOM 10691 N N . MET B 1 431 ? 5.992 19.219 38.375 1 93.62 431 MET B N 1
ATOM 10692 C CA . MET B 1 431 ? 6.551 18.078 37.656 1 93.62 431 MET B CA 1
ATOM 10693 C C . MET B 1 431 ? 6.754 16.875 38.562 1 93.62 431 MET B C 1
ATOM 10695 O O . MET B 1 431 ? 7.105 15.797 38.094 1 93.62 431 MET B O 1
ATOM 10699 N N . GLN B 1 432 ? 6.383 16.906 39.812 1 90.19 432 GLN B N 1
ATOM 10700 C CA . GLN B 1 432 ? 6.629 15.867 40.781 1 90.19 432 GLN B CA 1
ATOM 10701 C C . GLN B 1 432 ? 5.938 14.562 40.406 1 90.19 432 GLN B C 1
ATOM 10703 O O . GLN B 1 432 ? 6.496 13.477 40.594 1 90.19 432 GLN B O 1
ATOM 10708 N N . PRO B 1 433 ? 4.809 14.68 39.812 1 90.81 433 PRO B N 1
ATOM 10709 C CA . PRO B 1 433 ? 4.086 13.453 39.5 1 90.81 433 PRO B CA 1
ATOM 10710 C C . PRO B 1 433 ? 4.648 12.734 38.281 1 90.81 433 PRO B C 1
ATOM 10712 O O . PRO B 1 433 ? 4.305 11.578 38.031 1 90.81 433 PRO B O 1
ATOM 10715 N N . PHE B 1 434 ? 5.48 13.406 37.562 1 92.5 434 PHE B N 1
ATOM 10716 C CA . PHE B 1 434 ? 5.93 12.836 36.312 1 92.5 434 PHE B CA 1
ATOM 10717 C C . PHE B 1 434 ? 7.355 12.312 36.406 1 92.5 434 PHE B C 1
ATOM 10719 O O . PHE B 1 434 ? 8.242 13.016 36.906 1 92.5 434 PHE B O 1
ATOM 10726 N N . PHE B 1 435 ? 7.531 11.094 35.969 1 88 435 PHE B N 1
ATOM 10727 C CA . PHE B 1 435 ? 8.828 10.453 36.156 1 88 435 PHE B CA 1
ATOM 10728 C C . PHE B 1 435 ? 9.602 10.43 34.844 1 88 435 PHE B C 1
ATOM 10730 O O . PHE B 1 435 ? 10.828 10.547 34.844 1 88 435 PHE B O 1
ATOM 10737 N N . ARG B 1 436 ? 8.867 10.203 33.781 1 92.62 436 ARG B N 1
ATOM 10738 C CA . ARG B 1 436 ? 9.531 10.055 32.5 1 92.62 436 ARG B CA 1
ATOM 10739 C C . ARG B 1 436 ? 8.852 10.898 31.438 1 92.62 436 ARG B C 1
ATOM 10741 O O . ARG B 1 436 ? 7.621 10.891 31.312 1 92.62 436 ARG B O 1
ATOM 10748 N N . GLY B 1 437 ? 9.648 11.656 30.734 1 94.81 437 GLY B N 1
ATOM 10749 C CA . GLY B 1 437 ? 9.117 12.492 29.672 1 94.81 437 GLY B CA 1
ATOM 10750 C C . GLY B 1 437 ? 10.031 13.656 29.312 1 94.81 437 GLY B C 1
ATOM 10751 O O . GLY B 1 437 ? 11.242 13.578 29.516 1 94.81 437 GLY B O 1
ATOM 10752 N N . ILE B 1 438 ? 9.492 14.609 28.641 1 96.44 438 ILE B N 1
ATOM 10753 C CA . ILE B 1 438 ? 10.227 15.789 28.203 1 96.44 438 ILE B CA 1
ATOM 10754 C C . ILE B 1 438 ? 9.391 17.047 28.422 1 96.44 438 ILE B C 1
ATOM 10756 O O . ILE B 1 438 ? 8.172 17.016 28.234 1 96.44 438 ILE B O 1
ATOM 10760 N N . LEU B 1 439 ? 10.023 18.016 29.031 1 96.94 439 LEU B N 1
ATOM 10761 C CA . LEU B 1 439 ? 9.43 19.344 29.188 1 96.94 439 LEU B CA 1
ATOM 10762 C C . LEU B 1 439 ? 10.094 20.359 28.266 1 96.94 439 LEU B C 1
ATOM 10764 O O . LEU B 1 439 ? 11.289 20.656 28.406 1 96.94 439 LEU B O 1
ATOM 10768 N N . ILE B 1 440 ? 9.359 20.891 27.328 1 97.31 440 ILE B N 1
ATOM 10769 C CA . ILE B 1 440 ? 9.914 21.781 26.312 1 97.31 440 ILE B CA 1
ATOM 10770 C C . ILE B 1 440 ? 9.531 23.219 26.609 1 97.31 440 ILE B C 1
ATOM 10772 O O . ILE B 1 440 ? 8.352 23.594 26.516 1 97.31 440 ILE B O 1
ATOM 10776 N N . PHE B 1 441 ? 10.492 24.016 26.859 1 95.94 441 PHE B N 1
ATOM 10777 C CA . PHE B 1 441 ? 10.273 25.422 27.219 1 95.94 441 PHE B CA 1
ATOM 10778 C C . PHE B 1 441 ? 10.32 26.312 25.984 1 95.94 441 PHE B C 1
ATOM 10780 O O . PHE B 1 441 ? 11 25.984 25 1 95.94 441 PHE B O 1
ATOM 10787 N N . SER B 1 442 ? 9.562 27.312 25.953 1 94.81 442 SER B N 1
ATOM 10788 C CA . SER B 1 442 ? 9.594 28.406 24.984 1 94.81 442 SER B CA 1
ATOM 10789 C C . SER B 1 442 ? 9.203 29.734 25.641 1 94.81 442 SER B C 1
ATOM 10791 O O . SER B 1 442 ? 8.414 29.75 26.578 1 94.81 442 SER B O 1
ATOM 10793 N N . ARG B 1 443 ? 9.836 30.766 25.219 1 92.5 443 ARG B N 1
ATOM 10794 C CA . ARG B 1 443 ? 9.414 32.062 25.734 1 92.5 443 ARG B CA 1
ATOM 10795 C C . ARG B 1 443 ? 7.961 32.344 25.359 1 92.5 443 ARG B C 1
ATOM 10797 O O . ARG B 1 443 ? 7.246 33.031 26.109 1 92.5 443 ARG B O 1
ATOM 10804 N N . SER B 1 444 ? 7.625 31.906 24.219 1 93.88 444 SER B N 1
ATOM 10805 C CA . SER B 1 444 ? 6.234 31.984 23.781 1 93.88 444 SER B CA 1
ATOM 10806 C C . SER B 1 444 ? 5.898 30.875 22.797 1 93.88 444 SER B C 1
ATOM 10808 O O . SER B 1 444 ? 6.258 30.953 21.609 1 93.88 444 SER B O 1
ATOM 10810 N N . TRP B 1 445 ? 5.129 29.953 23.188 1 95.62 445 TRP B N 1
ATOM 10811 C CA . TRP B 1 445 ? 4.68 28.891 22.297 1 95.62 445 TRP B CA 1
ATOM 10812 C C . TRP B 1 445 ? 3.723 29.422 21.25 1 95.62 445 TRP B C 1
ATOM 10814 O O . TRP B 1 445 ? 3.602 28.859 20.156 1 95.62 445 TRP B O 1
ATOM 10824 N N . ALA B 1 446 ? 3.039 30.438 21.562 1 95.69 446 ALA B N 1
ATOM 10825 C CA . ALA B 1 446 ? 2.178 31.078 20.562 1 95.69 446 ALA B CA 1
ATOM 10826 C C . ALA B 1 446 ? 2.977 31.484 19.328 1 95.69 446 ALA B C 1
ATOM 10828 O O . ALA B 1 446 ? 2.566 31.234 18.203 1 95.69 446 ALA B O 1
ATOM 10829 N N . VAL B 1 447 ? 4.121 32.094 19.531 1 94.06 447 VAL B N 1
ATOM 10830 C CA . VAL B 1 447 ? 4.969 32.562 18.438 1 94.06 447 VAL B CA 1
ATOM 10831 C C . VAL B 1 447 ? 5.496 31.359 17.641 1 94.06 447 VAL B C 1
ATOM 10833 O O . VAL B 1 447 ? 5.594 31.406 16.422 1 94.06 447 VAL B O 1
ATOM 10836 N N . ASP B 1 448 ? 5.891 30.344 18.422 1 94.19 448 ASP B N 1
ATOM 10837 C CA . ASP B 1 448 ? 6.383 29.141 17.766 1 94.19 448 ASP B CA 1
ATOM 10838 C C . ASP B 1 448 ? 5.328 28.562 16.828 1 94.19 448 ASP B C 1
ATOM 10840 O O . ASP B 1 448 ? 5.668 27.875 15.844 1 94.19 448 ASP B O 1
ATOM 10844 N N . LEU B 1 449 ? 4.086 28.812 17.125 1 95.56 449 LEU B N 1
ATOM 10845 C CA . LEU B 1 449 ? 2.99 28.281 16.328 1 95.56 449 LEU B CA 1
ATOM 10846 C C . LEU B 1 449 ? 2.447 29.359 15.375 1 95.56 449 LEU B C 1
ATOM 10848 O O . LEU B 1 449 ? 1.356 29.203 14.82 1 95.56 449 LEU B O 1
ATOM 10852 N N . ASN B 1 450 ? 3.1 30.422 15.195 1 92.38 450 ASN B N 1
ATOM 10853 C CA . ASN B 1 450 ? 2.77 31.516 14.289 1 92.38 450 ASN B CA 1
ATOM 10854 C C . ASN B 1 450 ? 1.568 32.312 14.789 1 92.38 450 ASN B C 1
ATOM 10856 O O . ASN B 1 450 ? 0.689 32.656 14 1 92.38 450 ASN B O 1
ATOM 10860 N N . LEU B 1 451 ? 1.475 32.344 16.078 1 94.5 451 LEU B N 1
ATOM 10861 C CA . LEU B 1 451 ? 0.506 33.219 16.734 1 94.5 451 LEU B CA 1
ATOM 10862 C C . LEU B 1 451 ? 1.202 34.406 17.406 1 94.5 451 LEU B C 1
ATOM 10864 O O . LEU B 1 451 ? 2.43 34.438 17.5 1 94.5 451 LEU B O 1
ATOM 10868 N N . GLN B 1 452 ? 0.432 35.344 17.891 1 93.12 452 GLN B N 1
ATOM 10869 C CA . GLN B 1 452 ? 0.989 36.531 18.484 1 93.12 452 GLN B CA 1
ATOM 10870 C C . GLN B 1 452 ? 1.359 36.312 19.938 1 93.12 452 GLN B C 1
ATOM 10872 O O . GLN B 1 452 ? 0.654 35.625 20.672 1 93.12 452 GLN B O 1
ATOM 10877 N N . GLU B 1 453 ? 2.445 36.875 20.219 1 92.62 453 GLU B N 1
ATOM 10878 C CA . GLU B 1 453 ? 2.891 36.812 21.609 1 92.62 453 GLU B CA 1
ATOM 10879 C C . GLU B 1 453 ? 1.971 37.625 22.516 1 92.62 453 GLU B C 1
ATOM 10881 O O . GLU B 1 453 ? 1.342 38.594 22.062 1 92.62 453 GLU B O 1
ATOM 10886 N N . LYS B 1 454 ? 1.837 37.188 23.719 1 92.38 454 LYS B N 1
ATOM 10887 C CA . LYS B 1 454 ? 1.057 37.906 24.719 1 92.38 454 LYS B CA 1
ATOM 10888 C C . LYS B 1 454 ? 1.962 38.531 25.781 1 92.38 454 LYS B C 1
ATOM 10890 O O . LYS B 1 454 ? 2.754 37.844 26.422 1 92.38 454 LYS B O 1
ATOM 10895 N N . PRO B 1 455 ? 1.748 39.812 25.953 1 88.81 455 PRO B N 1
ATOM 10896 C CA . PRO B 1 455 ? 2.523 40.438 27.031 1 88.81 455 PRO B CA 1
ATOM 10897 C C . PRO B 1 455 ? 2.137 39.906 28.422 1 88.81 455 PRO B C 1
ATOM 10899 O O . PRO B 1 455 ? 0.956 39.688 28.688 1 88.81 455 PRO B O 1
ATOM 10902 N N . GLY B 1 456 ? 3.07 39.75 29.281 1 88.06 456 GLY B N 1
ATOM 10903 C CA . GLY B 1 456 ? 2.801 39.281 30.641 1 88.06 456 GLY B CA 1
ATOM 10904 C C . GLY B 1 456 ? 3.152 37.812 30.828 1 88.06 456 GLY B C 1
ATOM 10905 O O . GLY B 1 456 ? 3.285 37.344 31.969 1 88.06 456 GLY B O 1
ATOM 10906 N N . VAL B 1 457 ? 3.242 37.125 29.766 1 93.12 457 VAL B N 1
ATOM 10907 C CA . VAL B 1 457 ? 3.637 35.719 29.828 1 93.12 457 VAL B CA 1
ATOM 10908 C C . VAL B 1 457 ? 5.152 35.594 29.953 1 93.12 457 VAL B C 1
ATOM 10910 O O . VAL B 1 457 ? 5.895 36.156 29.141 1 93.12 457 VAL B O 1
ATOM 10913 N N . ILE B 1 458 ? 5.637 34.938 30.984 1 93.5 458 ILE B N 1
ATOM 10914 C CA . ILE B 1 458 ? 7.066 34.719 31.203 1 93.5 458 ILE B CA 1
ATOM 10915 C C . ILE B 1 458 ? 7.59 33.719 30.203 1 93.5 458 ILE B C 1
ATOM 10917 O O . ILE B 1 458 ? 8.562 33.969 29.484 1 93.5 458 ILE B O 1
ATOM 10921 N N . CYS B 1 459 ? 6.918 32.594 30.219 1 94.94 459 CYS B N 1
ATOM 10922 C CA . CYS B 1 459 ? 7.273 31.531 29.297 1 94.94 459 CYS B CA 1
ATOM 10923 C C . CYS B 1 459 ? 6.168 30.484 29.219 1 94.94 459 CYS B C 1
ATOM 10925 O O . CYS B 1 459 ? 5.207 30.531 29.984 1 94.94 459 CYS B O 1
ATOM 10927 N N . ASP B 1 460 ? 6.176 29.734 28.281 1 96.56 460 ASP B N 1
ATOM 10928 C CA . ASP B 1 460 ? 5.34 28.547 28.125 1 96.56 460 ASP B CA 1
ATOM 10929 C C . ASP B 1 460 ? 6.172 27.266 28.219 1 96.56 460 ASP B C 1
ATOM 10931 O O . ASP B 1 460 ? 7.375 27.281 27.938 1 96.56 460 ASP B O 1
ATOM 10935 N N . ALA B 1 461 ? 5.527 26.203 28.656 1 97.44 461 ALA B N 1
ATOM 10936 C CA . ALA B 1 461 ? 6.195 24.906 28.719 1 97.44 461 ALA B CA 1
ATOM 10937 C C . ALA B 1 461 ? 5.25 23.781 28.312 1 97.44 461 ALA B C 1
ATOM 10939 O O . ALA B 1 461 ? 4.129 23.688 28.812 1 97.44 461 ALA B O 1
ATOM 10940 N N . LEU B 1 462 ? 5.633 22.984 27.359 1 98 462 LEU B N 1
ATOM 10941 C CA . LEU B 1 462 ? 4.855 21.828 26.906 1 98 462 LEU B CA 1
ATOM 10942 C C . LEU B 1 462 ? 5.391 20.547 27.516 1 98 462 LEU B C 1
ATOM 10944 O O . LEU B 1 462 ? 6.555 20.188 27.312 1 98 462 LEU B O 1
ATOM 10948 N N . LEU B 1 463 ? 4.566 19.875 28.219 1 97.56 463 LEU B N 1
ATOM 10949 C CA . LEU B 1 463 ? 4.953 18.625 28.859 1 97.56 463 LEU B CA 1
ATOM 10950 C C . LEU B 1 463 ? 4.453 17.422 28.078 1 97.56 463 LEU B C 1
ATOM 10952 O O . LEU B 1 463 ? 3.264 17.328 27.766 1 97.56 463 LEU B O 1
ATOM 10956 N N . ILE B 1 464 ? 5.297 16.531 27.703 1 97.19 464 ILE B N 1
ATOM 10957 C CA . ILE B 1 464 ? 5.004 15.219 27.125 1 97.19 464 ILE B CA 1
ATOM 10958 C C . ILE B 1 464 ? 5.574 14.125 28.031 1 97.19 464 ILE B C 1
ATOM 10960 O O . ILE B 1 464 ? 6.789 13.938 28.094 1 97.19 464 ILE B O 1
ATOM 10964 N N . ALA B 1 465 ? 4.699 13.453 28.672 1 95.12 465 ALA B N 1
ATOM 10965 C CA . ALA B 1 465 ? 5.152 12.477 29.672 1 95.12 465 ALA B CA 1
ATOM 10966 C C . ALA B 1 465 ? 4.406 11.156 29.516 1 95.12 465 ALA B C 1
ATOM 10968 O O . ALA B 1 465 ? 3.348 11.102 28.891 1 95.12 465 ALA B O 1
ATOM 10969 N N . GLN B 1 466 ? 5 10.164 30.094 1 91.94 466 GLN B N 1
ATOM 10970 C CA . GLN B 1 466 ? 4.402 8.836 30.062 1 91.94 466 GLN B CA 1
ATOM 10971 C C . GLN B 1 466 ? 3.131 8.781 30.906 1 91.94 466 GLN B C 1
ATOM 10973 O O . GLN B 1 466 ? 3.078 9.352 32 1 91.94 466 GLN B O 1
ATOM 10978 N N . ASN B 1 467 ? 2.055 8.156 30.406 1 89.31 467 ASN B N 1
ATOM 10979 C CA . ASN B 1 467 ? 0.772 7.922 31.062 1 89.31 467 ASN B CA 1
ATOM 10980 C C . ASN B 1 467 ? 0.044 9.234 31.344 1 89.31 467 ASN B C 1
ATOM 10982 O O . ASN B 1 467 ? -0.583 9.375 32.406 1 89.31 467 ASN B O 1
ATOM 10986 N N . SER B 1 468 ? 0.302 10.156 30.562 1 92.56 468 SER B N 1
ATOM 10987 C CA . SER B 1 468 ? -0.381 11.438 30.656 1 92.56 468 SER B CA 1
ATOM 10988 C C . SER B 1 468 ? -0.666 12.031 29.281 1 92.56 468 SER B C 1
ATOM 10990 O O . SER B 1 468 ? -0.014 11.664 28.297 1 92.56 468 SER B O 1
ATOM 10992 N N . THR B 1 469 ? -1.665 12.82 29.25 1 94.62 469 THR B N 1
ATOM 10993 C CA . THR B 1 469 ? -1.881 13.625 28.062 1 94.62 469 THR B CA 1
ATOM 10994 C C . THR B 1 469 ? -0.897 14.789 28.016 1 94.62 469 THR B C 1
ATOM 10996 O O . THR B 1 469 ? -0.375 15.211 29.047 1 94.62 469 THR B O 1
ATOM 10999 N N . PRO B 1 470 ? -0.572 15.242 26.844 1 96.62 470 PRO B N 1
ATOM 11000 C CA . PRO B 1 470 ? 0.252 16.453 26.781 1 96.62 470 PRO B CA 1
ATOM 11001 C C . PRO B 1 470 ? -0.388 17.641 27.484 1 96.62 470 PRO B C 1
ATOM 11003 O O . PRO B 1 470 ? -1.604 17.828 27.406 1 96.62 470 PRO B O 1
ATOM 11006 N N . ILE B 1 471 ? 0.46 18.406 28.203 1 96.56 471 ILE B N 1
ATOM 11007 C CA . ILE B 1 471 ? -0.026 19.562 28.953 1 96.56 471 ILE B CA 1
ATOM 11008 C C . ILE B 1 471 ? 0.778 20.797 28.578 1 96.56 471 ILE B C 1
ATOM 11010 O O . ILE B 1 471 ? 2.012 20.766 28.578 1 96.56 471 ILE B O 1
ATOM 11014 N N . LEU B 1 472 ? 0.103 21.797 28.203 1 97.56 472 LEU B N 1
ATOM 11015 C CA . LEU B 1 472 ? 0.735 23.094 27.953 1 97.56 472 LEU B CA 1
ATOM 11016 C C . LEU B 1 472 ? 0.58 24.016 29.172 1 97.56 472 LEU B C 1
ATOM 11018 O O . LEU B 1 472 ? -0.541 24.328 29.562 1 97.56 472 LEU B O 1
ATOM 11022 N N . TYR B 1 473 ? 1.698 24.359 29.734 1 96.44 473 TYR B N 1
ATOM 11023 C CA . TYR B 1 473 ? 1.722 25.281 30.859 1 96.44 473 TYR B CA 1
ATOM 11024 C C . TYR B 1 473 ? 2.033 26.703 30.391 1 96.44 473 TYR B C 1
ATOM 11026 O O . TYR B 1 473 ? 2.951 26.906 29.594 1 96.44 473 TYR B O 1
ATOM 11034 N N . THR B 1 474 ? 1.251 27.625 30.766 1 96.12 474 THR B N 1
ATOM 11035 C CA . THR B 1 474 ? 1.558 29.031 30.609 1 96.12 474 THR B CA 1
ATOM 11036 C C . THR B 1 474 ? 1.846 29.688 31.953 1 96.12 474 THR B C 1
ATOM 11038 O O . THR B 1 474 ? 1.01 29.656 32.844 1 96.12 474 THR B O 1
ATOM 11041 N N . ILE B 1 475 ? 3.021 30.234 32.125 1 95.5 475 ILE B N 1
ATOM 11042 C CA . ILE B 1 475 ? 3.426 30.859 33.375 1 95.5 475 ILE B CA 1
ATOM 11043 C C . ILE B 1 475 ? 3.281 32.375 33.25 1 95.5 475 ILE B C 1
ATOM 11045 O O . ILE B 1 475 ? 3.939 33 32.406 1 95.5 475 ILE B O 1
ATOM 11049 N N . LEU B 1 476 ? 2.482 32.906 34.031 1 94 476 LEU B N 1
ATOM 11050 C CA . LEU B 1 476 ? 2.238 34.344 34.031 1 94 476 LEU B CA 1
ATOM 11051 C C . LEU B 1 476 ? 2.967 35 35.219 1 94 476 LEU B C 1
ATOM 11053 O O . LEU B 1 476 ? 3.197 34.375 36.25 1 94 476 LEU B O 1
ATOM 11057 N N . ARG B 1 477 ? 3.328 36.219 35 1 89.25 477 ARG B N 1
ATOM 11058 C CA . ARG B 1 477 ? 3.922 37 36.094 1 89.25 477 ARG B CA 1
ATOM 11059 C C . ARG B 1 477 ? 2.887 37.344 37.156 1 89.25 477 ARG B C 1
ATOM 11061 O O . ARG B 1 477 ? 3.127 37.125 38.344 1 89.25 477 ARG B O 1
ATOM 11068 N N . GLU B 1 478 ? 1.836 37.906 36.688 1 87.75 478 GLU B N 1
ATOM 11069 C CA . GLU B 1 478 ? 0.702 38.25 37.531 1 87.75 478 GLU B CA 1
ATOM 11070 C C . GLU B 1 478 ? -0.591 37.656 37 1 87.75 478 GLU B C 1
ATOM 11072 O O . GLU B 1 478 ? -0.655 37.219 35.844 1 87.75 478 GLU B O 1
ATOM 11077 N N . GLN B 1 479 ? -1.479 37.594 37.906 1 83.62 479 GLN B N 1
ATOM 11078 C CA . GLN B 1 479 ? -2.756 37.031 37.5 1 83.62 479 GLN B CA 1
ATOM 11079 C C . GLN B 1 479 ? -3.432 37.875 36.438 1 83.62 479 GLN B C 1
ATOM 11081 O O . GLN B 1 479 ? -3.486 39.094 36.531 1 83.62 479 GLN B O 1
ATOM 11086 N N . ASP B 1 480 ? -3.74 37.25 35.344 1 82.69 480 ASP B N 1
ATOM 11087 C CA . ASP B 1 480 ? -4.336 37.875 34.156 1 82.69 480 ASP B CA 1
ATOM 11088 C C . ASP B 1 480 ? -5.57 37.094 33.688 1 82.69 480 ASP B C 1
ATOM 11090 O O . ASP B 1 480 ? -5.527 35.875 33.562 1 82.69 480 ASP B O 1
ATOM 11094 N N . ALA B 1 481 ? -6.66 37.75 33.594 1 77.56 481 ALA B N 1
ATOM 11095 C CA . ALA B 1 481 ? -7.922 37.156 33.156 1 77.56 481 ALA B CA 1
ATOM 11096 C C . ALA B 1 481 ? -7.801 36.562 31.766 1 77.56 481 ALA B C 1
ATOM 11098 O O . ALA B 1 481 ? -8.43 35.531 31.469 1 77.56 481 ALA B O 1
ATOM 11099 N N . GLU B 1 482 ? -7.039 37.156 30.922 1 88.06 482 GLU B N 1
ATOM 11100 C CA . GLU B 1 482 ? -6.906 36.719 29.547 1 88.06 482 GLU B CA 1
ATOM 11101 C C . GLU B 1 482 ? -5.836 35.625 29.406 1 88.06 482 GLU B C 1
ATOM 11103 O O . GLU B 1 482 ? -5.625 35.094 28.328 1 88.06 482 GLU B O 1
ATOM 11108 N N . GLY B 1 483 ? -5.191 35.281 30.484 1 88.88 483 GLY B N 1
ATOM 11109 C CA . GLY B 1 483 ? -4.133 34.312 30.484 1 88.88 483 GLY B CA 1
ATOM 11110 C C . GLY B 1 483 ? -4.621 32.906 30.141 1 88.88 483 GLY B C 1
ATOM 11111 O O . GLY B 1 483 ? -3.957 32.156 29.422 1 88.88 483 GLY B O 1
ATOM 11112 N N . GLN B 1 484 ? -5.797 32.656 30.688 1 89.06 484 GLN B N 1
ATOM 11113 C CA . GLN B 1 484 ? -6.359 31.344 30.422 1 89.06 484 GLN B CA 1
ATOM 11114 C C . GLN B 1 484 ? -6.773 31.219 28.969 1 89.06 484 GLN B C 1
ATOM 11116 O O . GLN B 1 484 ? -6.59 30.156 28.359 1 89.06 484 GLN B O 1
ATOM 11121 N N . ASP B 1 485 ? -7.367 32.219 28.469 1 91.06 485 ASP B N 1
ATOM 11122 C CA . ASP B 1 485 ? -7.762 32.219 27.062 1 91.06 485 ASP B CA 1
ATOM 11123 C C . ASP B 1 485 ? -6.547 32.062 26.156 1 91.06 485 ASP B C 1
ATOM 11125 O O . ASP B 1 485 ? -6.602 31.344 25.156 1 91.06 485 ASP B O 1
ATOM 11129 N N . TYR B 1 486 ? -5.496 32.75 26.5 1 93.44 486 TYR B N 1
ATOM 11130 C CA . TYR B 1 486 ? -4.25 32.656 25.75 1 93.44 486 TYR B CA 1
ATOM 11131 C C . TYR B 1 486 ? -3.74 31.203 25.75 1 93.44 486 TYR B C 1
ATOM 11133 O O . TYR B 1 486 ? -3.404 30.672 24.688 1 93.44 486 TYR B O 1
ATOM 11141 N N . CYS B 1 487 ? -3.75 30.641 26.891 1 94.31 487 CYS B N 1
ATOM 11142 C CA . CYS B 1 487 ? -3.24 29.281 27.016 1 94.31 487 CYS B CA 1
ATOM 11143 C C . CYS B 1 487 ? -4.117 28.281 26.266 1 94.31 487 CYS B C 1
ATOM 11145 O O . CYS B 1 487 ? -3.609 27.391 25.578 1 94.31 487 CYS B O 1
ATOM 11147 N N . THR B 1 488 ? -5.391 28.469 26.391 1 93.25 488 THR B N 1
ATOM 11148 C CA . THR B 1 488 ? -6.336 27.578 25.734 1 93.25 488 THR B CA 1
ATOM 11149 C C . THR B 1 488 ? -6.227 27.703 24.219 1 93.25 488 THR B C 1
ATOM 11151 O O . THR B 1 488 ? -6.258 26.703 23.5 1 93.25 488 THR B O 1
ATOM 11154 N N . ARG B 1 489 ? -6.125 28.844 23.75 1 94 489 ARG B N 1
ATOM 11155 C CA . ARG B 1 489 ? -6.004 29.078 22.312 1 94 489 ARG B CA 1
ATOM 11156 C C . ARG B 1 489 ? -4.703 28.5 21.766 1 94 489 ARG B C 1
ATOM 11158 O O . ARG B 1 489 ? -4.676 27.938 20.672 1 94 489 ARG B O 1
ATOM 11165 N N . THR B 1 490 ? -3.646 28.688 22.531 1 96.25 490 THR B N 1
ATOM 11166 C CA . THR B 1 490 ? -2.359 28.141 22.125 1 96.25 490 THR B CA 1
ATOM 11167 C C . THR B 1 490 ? -2.402 26.609 22.125 1 96.25 490 THR B C 1
ATOM 11169 O O . THR B 1 490 ? -1.888 25.969 21.203 1 96.25 490 THR B O 1
ATOM 11172 N N . ALA B 1 491 ? -3.018 26.094 23.125 1 96.31 491 ALA B N 1
ATOM 11173 C CA . ALA B 1 491 ? -3.158 24.641 23.203 1 96.31 491 ALA B CA 1
ATOM 11174 C C . ALA B 1 491 ? -4.027 24.109 22.062 1 96.31 491 ALA B C 1
ATOM 11176 O O . ALA B 1 491 ? -3.744 23.062 21.5 1 96.31 491 ALA B O 1
ATOM 11177 N N . PHE B 1 492 ? -5.066 24.828 21.781 1 95.19 492 PHE B N 1
ATOM 11178 C CA . PHE B 1 492 ? -5.953 24.484 20.688 1 95.19 492 PHE B CA 1
ATOM 11179 C C . PHE B 1 492 ? -5.184 24.453 19.359 1 95.19 492 PHE B C 1
ATOM 11181 O O . PHE B 1 492 ? -5.289 23.484 18.594 1 95.19 492 PHE B O 1
ATOM 11188 N N . THR B 1 493 ? -4.438 25.469 19.094 1 96.56 493 THR B N 1
ATOM 11189 C CA . THR B 1 493 ? -3.672 25.578 17.859 1 96.56 493 THR B CA 1
ATOM 11190 C C . THR B 1 493 ? -2.613 24.484 17.797 1 96.56 493 THR B C 1
ATOM 11192 O O . THR B 1 493 ? -2.371 23.906 16.719 1 96.56 493 THR B O 1
ATOM 11195 N N . LEU B 1 494 ? -1.996 24.281 18.922 1 97.62 494 LEU B N 1
ATOM 11196 C CA . LEU B 1 494 ? -0.987 23.219 18.969 1 97.62 494 LEU B CA 1
ATOM 11197 C C . LEU B 1 494 ? -1.595 21.875 18.609 1 97.62 494 LEU B C 1
ATOM 11199 O O . LEU B 1 494 ? -1.037 21.141 17.797 1 97.62 494 LEU B O 1
ATOM 11203 N N . LYS B 1 495 ? -2.688 21.547 19.234 1 97.31 495 LYS B N 1
ATOM 11204 C CA . LYS B 1 495 ? -3.35 20.281 18.969 1 97.31 495 LYS B CA 1
ATOM 11205 C C . LYS B 1 495 ? -3.73 20.156 17.5 1 97.31 495 LYS B C 1
ATOM 11207 O O . LYS B 1 495 ? -3.508 19.125 16.875 1 97.31 495 LYS B O 1
ATOM 11212 N N . GLN B 1 496 ? -4.285 21.156 16.906 1 95.69 496 GLN B N 1
ATOM 11213 C CA . GLN B 1 496 ? -4.688 21.141 15.5 1 95.69 496 GLN B CA 1
ATOM 11214 C C . GLN B 1 496 ? -3.479 20.969 14.586 1 95.69 496 GLN B C 1
ATOM 11216 O O . GLN B 1 496 ? -3.541 20.234 13.602 1 95.69 496 GLN B O 1
ATOM 11221 N N . LYS B 1 497 ? -2.439 21.625 14.867 1 97.19 497 LYS B N 1
ATOM 11222 C CA . LYS B 1 497 ? -1.253 21.547 14.023 1 97.19 497 LYS B CA 1
ATOM 11223 C C . LYS B 1 497 ? -0.58 20.188 14.148 1 97.19 497 LYS B C 1
ATOM 11225 O O . LYS B 1 497 ? -0.035 19.672 13.172 1 97.19 497 LYS B O 1
ATOM 11230 N N . LEU B 1 498 ? -0.555 19.672 15.352 1 97.31 498 LEU B N 1
ATOM 11231 C CA . LEU B 1 498 ? 0.041 18.359 15.539 1 97.31 498 LEU B CA 1
ATOM 11232 C C . LEU B 1 498 ? -0.631 17.328 14.641 1 97.31 498 LEU B C 1
ATOM 11234 O O . LEU B 1 498 ? 0.039 16.469 14.07 1 97.31 498 LEU B O 1
ATOM 11238 N N . VAL B 1 499 ? -1.912 17.438 14.469 1 96.38 499 VAL B N 1
ATOM 11239 C CA . VAL B 1 499 ? -2.672 16.453 13.719 1 96.38 499 VAL B CA 1
ATOM 11240 C C . VAL B 1 499 ? -2.691 16.828 12.234 1 96.38 499 VAL B C 1
ATOM 11242 O O . VAL B 1 499 ? -2.277 16.047 11.383 1 96.38 499 VAL B O 1
ATOM 11245 N N . ASN B 1 500 ? -3.082 17.984 11.922 1 94.75 500 ASN B N 1
ATOM 11246 C CA . ASN B 1 500 ? -3.357 18.375 10.547 1 94.75 500 ASN B CA 1
ATOM 11247 C C . ASN B 1 500 ? -2.076 18.719 9.797 1 94.75 500 ASN B C 1
ATOM 11249 O O . ASN B 1 500 ? -2.014 18.594 8.57 1 94.75 500 ASN B O 1
ATOM 11253 N N . MET B 1 501 ? -1.138 19.219 10.469 1 94.75 501 MET B N 1
ATOM 11254 C CA . MET B 1 501 ? 0.14 19.547 9.836 1 94.75 501 MET B CA 1
ATOM 11255 C C . MET B 1 501 ? 1.175 18.469 10.133 1 94.75 501 MET B C 1
ATOM 11257 O O . MET B 1 501 ? 1.872 18 9.227 1 94.75 501 MET B O 1
ATOM 11261 N N . GLY B 1 502 ? 1.221 18.141 11.359 1 95.38 502 GLY B N 1
ATOM 11262 C CA . GLY B 1 502 ? 2.221 17.172 11.789 1 95.38 502 GLY B CA 1
ATOM 11263 C C . GLY B 1 502 ? 1.895 15.742 11.383 1 95.38 502 GLY B C 1
ATOM 11264 O O . GLY B 1 502 ? 2.768 14.875 11.391 1 95.38 502 GLY B O 1
ATOM 11265 N N . GLY B 1 503 ? 0.658 15.484 11.125 1 93.44 503 GLY B N 1
ATOM 11266 C CA . GLY B 1 503 ? 0.272 14.172 10.633 1 93.44 503 GLY B CA 1
ATOM 11267 C C . GLY B 1 503 ? 0.074 13.148 11.734 1 93.44 503 GLY B C 1
ATOM 11268 O O . GLY B 1 503 ? 0.125 11.945 11.492 1 93.44 503 GLY B O 1
ATOM 11269 N N . TYR B 1 504 ? -0.056 13.586 12.953 1 95.19 504 TYR B N 1
ATOM 11270 C CA . TYR B 1 504 ? -0.247 12.625 14.031 1 95.19 504 TYR B CA 1
ATOM 11271 C C . TYR B 1 504 ? -1.576 11.891 13.883 1 95.19 504 TYR B C 1
ATOM 11273 O O . TYR B 1 504 ? -2.629 12.523 13.766 1 95.19 504 TYR B O 1
ATOM 11281 N N . THR B 1 505 ? -1.575 10.586 13.93 1 91.38 505 THR B N 1
ATOM 11282 C CA . THR B 1 505 ? -2.777 9.805 13.656 1 91.38 505 THR B CA 1
ATOM 11283 C C . THR B 1 505 ? -3.297 9.148 14.93 1 91.38 505 THR B C 1
ATOM 11285 O O . THR B 1 505 ? -4.332 8.477 14.914 1 91.38 505 THR B O 1
ATOM 11288 N N . GLY B 1 506 ? -2.699 9.297 16.062 1 91.81 506 GLY B N 1
ATOM 11289 C CA . GLY B 1 506 ? -3.176 8.742 17.328 1 91.81 506 GLY B CA 1
ATOM 11290 C C . GLY B 1 506 ? -4.168 9.648 18.031 1 91.81 506 GLY B C 1
ATOM 11291 O O . GLY B 1 506 ? -4.492 10.727 17.531 1 91.81 506 GLY B O 1
ATOM 11292 N N . LYS B 1 507 ? -4.734 9.164 19.109 1 93.88 507 LYS B N 1
ATOM 11293 C CA . LYS B 1 507 ? -5.605 9.969 19.969 1 93.88 507 LYS B CA 1
ATOM 11294 C C . LYS B 1 507 ? -4.801 10.984 20.766 1 93.88 507 LYS B C 1
ATOM 11296 O O . LYS B 1 507 ? -3.861 10.625 21.484 1 93.88 507 LYS B O 1
ATOM 11301 N N . VAL B 1 508 ? -5.191 12.242 20.562 1 95.25 508 VAL B N 1
ATOM 11302 C CA . VAL B 1 508 ? -4.379 13.25 21.234 1 95.25 508 VAL B CA 1
ATOM 11303 C C . VAL B 1 508 ? -5.254 14.43 21.656 1 95.25 508 VAL B C 1
ATOM 11305 O O . VAL B 1 508 ? -6.199 14.797 20.953 1 95.25 508 VAL B O 1
ATOM 11308 N N . CYS B 1 509 ? -5.062 14.883 22.844 1 95.06 509 CYS B N 1
ATOM 11309 C CA . CYS B 1 509 ? -5.598 16.125 23.375 1 95.06 509 CYS B CA 1
ATOM 11310 C C . CYS B 1 509 ? -4.535 16.875 24.172 1 95.06 509 CYS B C 1
ATOM 11312 O O . CYS B 1 509 ? -3.646 16.266 24.766 1 95.06 509 CYS B O 1
ATOM 11314 N N . VAL B 1 510 ? -4.488 18.172 24.047 1 96.25 510 VAL B N 1
ATOM 11315 C CA . VAL B 1 510 ? -3.547 18.984 24.812 1 96.25 510 VAL B CA 1
ATOM 11316 C C . VAL B 1 510 ? -4.285 19.734 25.906 1 96.25 510 VAL B C 1
ATOM 11318 O O . VAL B 1 510 ? -5.16 20.562 25.625 1 96.25 510 VAL B O 1
ATOM 11321 N N . ARG B 1 511 ? -3.932 19.484 27.109 1 94.5 511 ARG B N 1
ATOM 11322 C CA . ARG B 1 511 ? -4.539 20.188 28.234 1 94.5 511 ARG B CA 1
ATOM 11323 C C . ARG B 1 511 ? -3.854 21.531 28.484 1 94.5 511 ARG B C 1
ATOM 11325 O O . ARG B 1 511 ? -2.633 21.641 28.344 1 94.5 511 ARG B O 1
ATOM 11332 N N . ALA B 1 512 ? -4.648 22.531 28.812 1 94.25 512 ALA B N 1
ATOM 11333 C CA . ALA B 1 512 ? -4.141 23.875 29.078 1 94.25 512 ALA B CA 1
ATOM 11334 C C . ALA B 1 512 ? -4.156 24.172 30.578 1 94.25 512 ALA B C 1
ATOM 11336 O O . ALA B 1 512 ? -5.199 24.078 31.234 1 94.25 512 ALA B O 1
ATOM 11337 N N . LYS B 1 513 ? -3.027 24.484 31.125 1 93 513 LYS B N 1
ATOM 11338 C CA . LYS B 1 513 ? -2.896 24.844 32.531 1 93 513 LYS B CA 1
ATOM 11339 C C . LYS B 1 513 ? -2.139 26.156 32.688 1 93 513 LYS B C 1
ATOM 11341 O O . LYS B 1 513 ? -1.09 26.359 32.062 1 93 513 LYS B O 1
ATOM 11346 N N . VAL B 1 514 ? -2.662 27.047 33.5 1 93.81 514 VAL B N 1
ATOM 11347 C CA . VAL B 1 514 ? -2.025 28.344 33.75 1 93.81 514 VAL B CA 1
ATOM 11348 C C . VAL B 1 514 ? -1.455 28.391 35.156 1 93.81 514 VAL B C 1
ATOM 11350 O O . VAL B 1 514 ? -2.104 27.953 36.125 1 93.81 514 VAL B O 1
ATOM 11353 N N . LEU B 1 515 ? -0.203 28.766 35.25 1 93 515 LEU B N 1
ATOM 11354 C CA . LEU B 1 515 ? 0.475 28.969 36.5 1 93 515 LEU B CA 1
ATOM 11355 C C . LEU B 1 515 ? 0.845 30.438 36.719 1 93 515 LEU B C 1
ATOM 11357 O O . LEU B 1 515 ? 1.146 31.141 35.75 1 93 515 LEU B O 1
ATOM 11361 N N . CYS B 1 516 ? 0.802 30.875 37.906 1 91.19 516 CYS B N 1
ATOM 11362 C CA . CYS B 1 516 ? 1.162 32.25 38.25 1 91.19 516 CYS B CA 1
ATOM 11363 C C . CYS B 1 516 ? 2.322 32.281 39.25 1 91.19 516 CYS B C 1
ATOM 11365 O O . CYS B 1 516 ? 2.32 31.562 40.219 1 91.19 516 CYS B O 1
ATOM 11367 N N . LEU B 1 517 ? 3.373 33.031 38.969 1 88.44 517 LEU B N 1
ATOM 11368 C CA . LEU B 1 517 ? 4.551 33.156 39.812 1 88.44 517 LEU B CA 1
ATOM 11369 C C . LEU B 1 517 ? 4.227 33.938 41.062 1 88.44 517 LEU B C 1
ATOM 11371 O O . LEU B 1 517 ? 4.648 33.562 42.156 1 88.44 517 LEU B O 1
ATOM 11375 N N . SER B 1 518 ? 3.664 35.25 41.062 1 81 518 SER B N 1
ATOM 11376 C CA . SER B 1 518 ? 3.256 36.031 42.25 1 81 518 SER B CA 1
ATOM 11377 C C . SER B 1 518 ? 1.749 35.938 42.469 1 81 518 SER B C 1
ATOM 11379 O O . SER B 1 518 ? 0.979 36.625 41.781 1 81 518 SER B O 1
ATOM 11381 N N . PRO B 1 519 ? 1.38 34.844 43.188 1 62.66 519 PRO B N 1
ATOM 11382 C CA . PRO B 1 519 ? -0.07 34.719 43.344 1 62.66 519 PRO B CA 1
ATOM 11383 C C . PRO B 1 519 ? -0.667 35.844 44.188 1 62.66 519 PRO B C 1
ATOM 11385 O O . PRO B 1 519 ? -0.131 36.188 45.25 1 62.66 519 PRO B O 1
ATOM 11388 N N . GLU B 1 520 ? -0.948 37.094 43.844 1 54.19 520 GLU B N 1
ATOM 11389 C CA . GLU B 1 520 ? -1.729 37.906 44.781 1 54.19 520 GLU B CA 1
ATOM 11390 C C . GLU B 1 520 ? -2.789 37.062 45.5 1 54.19 520 GLU B C 1
ATOM 11392 O O . GLU B 1 520 ? -3.197 36 44.969 1 54.19 520 GLU B O 1
ATOM 11397 N N . SER B 1 521 ? -3.074 37.438 46.906 1 40.66 521 SER B N 1
ATOM 11398 C CA . SER B 1 521 ? -3.959 36.844 47.875 1 40.66 521 SER B CA 1
ATOM 11399 C C . SER B 1 521 ? -5.203 36.25 47.25 1 40.66 521 SER B C 1
ATOM 11401 O O . SER B 1 521 ? -6.07 35.688 47.906 1 40.66 521 SER B O 1
ATOM 11403 N N . SER B 1 522 ? -5.887 36.969 46.312 1 39.47 522 SER B N 1
ATOM 11404 C CA . SER B 1 522 ? -7.262 36.531 46.094 1 39.47 522 SER B CA 1
ATOM 11405 C C . SER B 1 522 ? -7.301 35.156 45.469 1 39.47 522 SER B C 1
ATOM 11407 O O . SER B 1 522 ? -6.676 34.906 44.438 1 39.47 522 SER B O 1
ATOM 11409 N N . ALA B 1 523 ? -7.441 34.281 46.312 1 37.75 523 ALA B N 1
ATOM 11410 C CA . ALA B 1 523 ? -7.668 32.844 46.281 1 37.75 523 ALA B CA 1
ATOM 11411 C C . ALA B 1 523 ? -8.5 32.469 45.062 1 37.75 523 ALA B C 1
ATOM 11413 O O . ALA B 1 523 ? -8.766 31.281 44.812 1 37.75 523 ALA B O 1
ATOM 11414 N N . GLU B 1 524 ? -9.555 33.312 44.812 1 37.88 524 GLU B N 1
ATOM 11415 C CA . GLU B 1 524 ? -10.578 32.688 44 1 37.88 524 GLU B CA 1
ATOM 11416 C C . GLU B 1 524 ? -10.039 32.344 42.594 1 37.88 524 GLU B C 1
ATOM 11418 O O . GLU B 1 524 ? -9.836 33.25 41.781 1 37.88 524 GLU B O 1
ATOM 11423 N N . ALA B 1 525 ? -9 31.922 42.562 1 41.41 525 ALA B N 1
ATOM 11424 C CA . ALA B 1 525 ? -8.57 31.328 41.281 1 41.41 525 ALA B CA 1
ATOM 11425 C C . ALA B 1 525 ? -9.766 30.875 40.469 1 41.41 525 ALA B C 1
ATOM 11427 O O . ALA B 1 525 ? -10.562 30.047 40.906 1 41.41 525 ALA B O 1
ATOM 11428 N N . LEU B 1 526 ? -10.289 31.812 39.75 1 38.12 526 LEU B N 1
ATOM 11429 C CA . LEU B 1 526 ? -11.305 31.609 38.719 1 38.12 526 LEU B CA 1
ATOM 11430 C C . LEU B 1 526 ? -11.211 30.219 38.125 1 38.12 526 LEU B C 1
ATOM 11432 O O . LEU B 1 526 ? -10.359 29.969 37.25 1 38.12 526 LEU B O 1
ATOM 11436 N N . GLU B 1 527 ? -11.188 29.359 38.906 1 39.91 527 GLU B N 1
ATOM 11437 C CA . GLU B 1 527 ? -11.57 28.016 38.469 1 39.91 527 GLU B CA 1
AT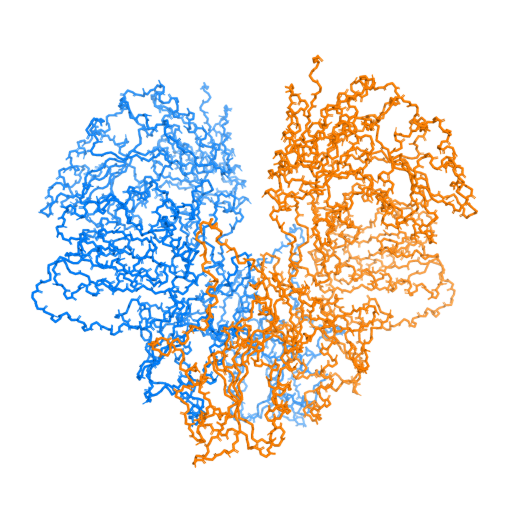OM 11438 C C . GLU B 1 527 ? -12.719 28.078 37.469 1 39.91 527 GLU B C 1
ATOM 11440 O O . GLU B 1 527 ? -13.727 27.391 37.625 1 39.91 527 GLU B O 1
ATOM 11445 N N . ALA B 1 528 ? -13.336 29.266 37.312 1 41.31 528 ALA B N 1
ATOM 11446 C CA . ALA B 1 528 ? -14.438 29.25 36.344 1 41.31 528 ALA B CA 1
ATOM 11447 C C . ALA B 1 528 ? -14.102 28.406 35.125 1 41.31 528 ALA B C 1
ATOM 11449 O O . ALA B 1 528 ? -14.742 28.531 34.062 1 41.31 528 ALA B O 1
ATOM 11450 N N . ALA B 1 529 ? -12.961 28.016 35.062 1 44.59 529 ALA B N 1
ATOM 11451 C CA . ALA B 1 529 ? -12.523 27.312 33.875 1 44.59 529 ALA B CA 1
ATOM 11452 C C . ALA B 1 529 ? -13.5 26.203 33.5 1 44.59 529 ALA B C 1
ATOM 11454 O O . ALA B 1 529 ? -14.117 25.594 34.344 1 44.59 529 ALA B O 1
ATOM 11455 N N . VAL B 1 530 ? -14.023 26.219 32.312 1 50.03 530 VAL B N 1
ATOM 11456 C CA . VAL B 1 530 ? -14.695 25.156 31.594 1 50.03 530 VAL B CA 1
ATOM 11457 C C . VAL B 1 530 ? -14.258 23.797 32.156 1 50.03 530 VAL B C 1
ATOM 11459 O O . VAL B 1 530 ? -13.062 23.562 32.344 1 50.03 530 VAL B O 1
ATOM 11462 N N . SER B 1 531 ? -15.109 23.312 33.188 1 55.91 531 SER B N 1
ATOM 11463 C CA . SER B 1 531 ? -14.922 21.969 33.688 1 55.91 531 SER B CA 1
ATOM 11464 C C . SER B 1 531 ? -14.156 21.109 32.688 1 55.91 531 SER B C 1
ATOM 11466 O O . SER B 1 531 ? -14.57 20.984 31.531 1 55.91 531 SER B O 1
ATOM 11468 N N . PRO B 1 532 ? -12.906 20.875 33.031 1 66.88 532 PRO B N 1
ATOM 11469 C CA . PRO B 1 532 ? -12.047 20.109 32.125 1 66.88 532 PRO B CA 1
ATOM 11470 C C . PRO B 1 532 ? -12.672 18.781 31.703 1 66.88 532 PRO B C 1
ATOM 11472 O O . PRO B 1 532 ? -13.312 18.109 32.5 1 66.88 532 PRO B O 1
ATOM 11475 N N . MET B 1 533 ? -13.102 18.688 30.484 1 80.31 533 MET B N 1
ATOM 11476 C CA . MET B 1 533 ? -13.547 17.406 29.938 1 80.31 533 MET B CA 1
ATOM 11477 C C . MET B 1 533 ? -12.609 16.281 30.359 1 80.31 533 MET B C 1
ATOM 11479 O O . MET B 1 533 ? -11.383 16.438 30.312 1 80.31 533 MET B O 1
ATOM 11483 N N . ASP B 1 534 ? -13.156 15.344 30.969 1 87.12 534 ASP B N 1
ATOM 11484 C CA . ASP B 1 534 ? -12.391 14.164 31.344 1 87.12 534 ASP B CA 1
ATOM 11485 C C . ASP B 1 534 ? -12.18 13.234 30.141 1 87.12 534 ASP B C 1
ATOM 11487 O O . ASP B 1 534 ? -13.047 12.422 29.828 1 87.12 534 ASP B O 1
ATOM 11491 N N . TYR B 1 535 ? -11.055 13.367 29.531 1 91.88 535 TYR B N 1
ATOM 11492 C CA . TYR B 1 535 ? -10.75 12.531 28.375 1 91.88 535 TYR B CA 1
ATOM 11493 C C . TYR B 1 535 ? -10.539 11.078 28.781 1 91.88 535 TYR B C 1
ATOM 11495 O O . TYR B 1 535 ? -10.094 10.805 29.891 1 91.88 535 TYR B O 1
ATOM 11503 N N . PRO B 1 536 ? -10.867 10.148 27.891 1 91.5 536 PRO B N 1
ATOM 11504 C CA . PRO B 1 536 ? -10.625 8.734 28.172 1 91.5 536 PRO B CA 1
ATOM 11505 C C . PRO B 1 536 ? -9.141 8.422 28.375 1 91.5 536 PRO B C 1
ATOM 11507 O O . PRO B 1 536 ? -8.281 9.18 27.922 1 91.5 536 PRO B O 1
ATOM 11510 N N . ALA B 1 537 ? -8.844 7.324 28.969 1 88.88 537 ALA B N 1
ATOM 11511 C CA . ALA B 1 537 ? -7.484 6.926 29.312 1 88.88 537 ALA B CA 1
ATOM 11512 C C . ALA B 1 537 ? -6.668 6.645 28.047 1 88.88 537 ALA B C 1
ATOM 11514 O O . ALA B 1 537 ? -5.441 6.75 28.062 1 88.88 537 ALA B O 1
ATOM 11515 N N . SER B 1 538 ? -7.363 6.328 27 1 90.56 538 SER B N 1
ATOM 11516 C CA . SER B 1 538 ? -6.684 6 25.75 1 90.56 538 SER B CA 1
ATOM 11517 C C . SER B 1 538 ? -5.977 7.223 25.172 1 90.56 538 SER B C 1
ATOM 11519 O O . SER B 1 538 ? -5.129 7.094 24.281 1 90.56 538 SER B O 1
ATOM 11521 N N . TYR B 1 539 ? -6.305 8.438 25.609 1 94.38 539 TYR B N 1
ATOM 11522 C CA . TYR B 1 539 ? -5.684 9.664 25.141 1 94.38 539 TYR B CA 1
ATOM 11523 C C . TYR B 1 539 ? -4.355 9.922 25.844 1 94.38 539 TYR B C 1
ATOM 11525 O O . TYR B 1 539 ? -3.613 10.828 25.469 1 94.38 539 TYR B O 1
ATOM 11533 N N . SER B 1 540 ? -4.074 9.125 26.828 1 92.81 540 SER B N 1
ATOM 11534 C CA . SER B 1 540 ? -2.771 9.211 27.484 1 92.81 540 SER B CA 1
ATOM 11535 C C . SER B 1 540 ? -1.705 8.453 26.703 1 92.81 540 SER B C 1
ATOM 11537 O O . SER B 1 540 ? -1.998 7.438 26.062 1 92.81 540 SER B O 1
ATOM 11539 N N . LEU B 1 541 ? -0.524 8.945 26.75 1 91.19 541 LEU B N 1
ATOM 11540 C CA . LEU B 1 541 ? 0.576 8.32 26.016 1 91.19 541 LEU B CA 1
ATOM 11541 C C . LEU B 1 541 ? 1.134 7.129 26.797 1 91.19 541 LEU B C 1
ATOM 11543 O O . LEU B 1 541 ? 1.675 7.293 27.891 1 91.19 541 LEU B O 1
ATOM 11547 N N . ALA B 1 542 ? 1.011 5.93 26.281 1 82 542 ALA B N 1
ATOM 11548 C CA . ALA B 1 542 ? 1.301 4.691 27 1 82 542 ALA B CA 1
ATOM 11549 C C . ALA B 1 542 ? 2.805 4.438 27.078 1 82 542 ALA B C 1
ATOM 11551 O O . ALA B 1 542 ? 3.307 3.924 28.078 1 82 542 ALA B O 1
ATOM 11552 N N . GLY B 1 543 ? 3.551 4.719 26 1 83.38 543 GLY B N 1
ATOM 11553 C CA . GLY B 1 543 ? 4.949 4.324 25.984 1 83.38 543 GLY B CA 1
ATOM 11554 C C . GLY B 1 543 ? 5.82 5.262 25.172 1 83.38 543 GLY B C 1
ATOM 11555 O O . GLY B 1 543 ? 5.383 6.348 24.781 1 83.38 543 GLY B O 1
ATOM 11556 N N . THR B 1 544 ? 7.027 4.809 25.047 1 86.75 544 THR B N 1
ATOM 11557 C CA . THR B 1 544 ? 8.047 5.602 24.359 1 86.75 544 THR B CA 1
ATOM 11558 C C . THR B 1 544 ? 7.699 5.777 22.891 1 86.75 544 THR B C 1
ATOM 11560 O O . THR B 1 544 ? 7.918 6.848 22.312 1 86.75 544 THR B O 1
ATOM 11563 N N . GLN B 1 545 ? 7.145 4.789 22.344 1 86.62 545 GLN B N 1
ATOM 11564 C CA . GLN B 1 545 ? 6.82 4.855 20.922 1 86.62 545 GLN B CA 1
ATOM 11565 C C . GLN B 1 545 ? 5.77 5.93 20.656 1 86.62 545 GLN B C 1
ATOM 11567 O O . GLN B 1 545 ? 5.848 6.641 19.656 1 86.62 545 GLN B O 1
ATOM 11572 N N . HIS B 1 546 ? 4.805 5.992 21.594 1 90.94 546 HIS B N 1
ATOM 11573 C CA . HIS B 1 546 ? 3.756 6.992 21.422 1 90.94 546 HIS B CA 1
ATOM 11574 C C . HIS B 1 546 ? 4.297 8.406 21.625 1 90.94 546 HIS B C 1
ATOM 11576 O O . HIS B 1 546 ? 3.916 9.328 20.906 1 90.94 546 HIS B O 1
ATOM 11582 N N . MET B 1 547 ? 5.156 8.516 22.562 1 95 547 MET B N 1
ATOM 11583 C CA . MET B 1 547 ? 5.754 9.828 22.812 1 95 547 MET B CA 1
ATOM 11584 C C . MET B 1 547 ? 6.617 10.266 21.641 1 95 547 MET B C 1
ATOM 11586 O O . MET B 1 547 ? 6.535 11.414 21.203 1 95 547 MET B O 1
ATOM 11590 N N . GLU B 1 548 ? 7.359 9.336 21.141 1 94.75 548 GLU B N 1
ATOM 11591 C CA . GLU B 1 548 ? 8.234 9.656 20.016 1 94.75 548 GLU B CA 1
ATOM 11592 C C . GLU B 1 548 ? 7.434 9.977 18.766 1 94.75 548 GLU B C 1
ATOM 11594 O O . GLU B 1 548 ? 7.801 10.875 18 1 94.75 548 GLU B O 1
ATOM 11599 N N . ALA B 1 549 ? 6.418 9.234 18.578 1 93.88 549 ALA B N 1
ATOM 11600 C CA . ALA B 1 549 ? 5.574 9.516 17.422 1 93.88 549 ALA B CA 1
ATOM 11601 C C . ALA B 1 549 ? 4.988 10.922 17.5 1 93.88 549 ALA B C 1
ATOM 11603 O O . ALA B 1 549 ? 4.941 11.633 16.484 1 93.88 549 ALA B O 1
ATOM 11604 N N . LEU B 1 550 ? 4.492 11.297 18.641 1 96.88 550 LEU B N 1
ATOM 11605 C CA . LEU B 1 550 ? 3.943 12.633 18.844 1 96.88 550 LEU B CA 1
ATOM 11606 C C . LEU B 1 550 ? 5.02 13.695 18.641 1 96.88 550 LEU B C 1
ATOM 11608 O O . LEU B 1 550 ? 4.766 14.742 18.047 1 96.88 550 LEU B O 1
ATOM 11612 N N . LEU B 1 551 ? 6.195 13.406 19.156 1 97.69 551 LEU B N 1
ATOM 11613 C CA . LEU B 1 551 ? 7.297 14.359 19.047 1 97.69 551 LEU B CA 1
ATOM 11614 C C . LEU B 1 551 ? 7.773 14.484 17.609 1 97.69 551 LEU B C 1
ATOM 11616 O O . LEU B 1 551 ? 8.234 15.547 17.188 1 97.69 551 LEU B O 1
ATOM 11620 N N . GLN B 1 552 ? 7.715 13.453 16.859 1 97.06 552 GLN B N 1
ATOM 11621 C CA . GLN B 1 552 ? 8.031 13.547 15.438 1 97.06 552 GLN B CA 1
ATOM 11622 C C . GLN B 1 552 ? 7.051 14.461 14.719 1 97.06 552 GLN B C 1
ATOM 11624 O O . GLN B 1 552 ? 7.438 15.211 13.812 1 97.06 552 GLN B O 1
ATOM 11629 N N . SER B 1 553 ? 5.805 14.375 15.062 1 97.12 553 SER B N 1
ATOM 11630 C CA . SER B 1 553 ? 4.824 15.312 14.523 1 97.12 553 SER B CA 1
ATOM 11631 C C . SER B 1 553 ? 5.148 16.75 14.93 1 97.12 553 SER B C 1
ATOM 11633 O O . SER B 1 553 ? 4.938 17.672 14.148 1 97.12 553 SER B O 1
ATOM 11635 N N . LEU B 1 554 ? 5.57 16.891 16.125 1 97.88 554 LEU B N 1
ATOM 11636 C CA . LEU B 1 554 ? 5.949 18.203 16.609 1 97.88 554 LEU B CA 1
ATOM 11637 C C . LEU B 1 554 ? 7.109 18.781 15.805 1 97.88 554 LEU B C 1
ATOM 11639 O O . LEU B 1 554 ? 7.168 19.984 15.547 1 97.88 554 LEU B O 1
ATOM 11643 N N . VAL B 1 555 ? 8.023 17.906 15.422 1 97.5 555 VAL B N 1
ATOM 11644 C CA . VAL B 1 555 ? 9.156 18.328 14.594 1 97.5 555 VAL B CA 1
ATOM 11645 C C . VAL B 1 555 ? 8.648 18.922 13.289 1 97.5 555 VAL B C 1
ATOM 11647 O O . VAL B 1 555 ? 9.156 19.953 12.836 1 97.5 555 VAL B O 1
ATOM 11650 N N . ILE B 1 556 ? 7.738 18.344 12.719 1 96.69 556 ILE B N 1
ATOM 11651 C CA . ILE B 1 556 ? 7.191 18.844 11.453 1 96.69 556 ILE B CA 1
ATOM 11652 C C . ILE B 1 556 ? 6.527 20.203 11.68 1 96.69 556 ILE B C 1
ATOM 11654 O O . ILE B 1 556 ? 6.645 21.109 10.844 1 96.69 556 ILE B O 1
ATOM 11658 N N . VAL B 1 557 ? 5.863 20.328 12.797 1 97.19 557 VAL B N 1
ATOM 11659 C CA . VAL B 1 557 ? 5.148 21.562 13.102 1 97.19 557 VAL B CA 1
ATOM 11660 C C . VAL B 1 557 ? 6.148 22.703 13.297 1 97.19 557 VAL B C 1
ATOM 11662 O O . VAL B 1 557 ? 5.953 23.797 12.789 1 97.19 557 VAL B O 1
ATOM 11665 N N . LEU B 1 558 ? 7.207 22.406 14 1 96.38 558 LEU B N 1
ATOM 11666 C CA . LEU B 1 558 ? 8.133 23.453 14.383 1 96.38 558 LEU B CA 1
ATOM 11667 C C . LEU B 1 558 ? 9.133 23.734 13.266 1 96.38 558 LEU B C 1
ATOM 11669 O O . LEU B 1 558 ? 9.555 24.875 13.07 1 96.38 558 LEU B O 1
ATOM 11673 N N . LEU B 1 559 ? 9.531 22.688 12.539 1 96.25 559 LEU B N 1
ATOM 11674 C CA . LEU B 1 559 ? 10.602 22.859 11.562 1 96.25 559 LEU B CA 1
ATOM 11675 C C . LEU B 1 559 ? 10.039 22.953 10.148 1 96.25 559 LEU B C 1
ATOM 11677 O O . LEU B 1 559 ? 10.766 23.266 9.203 1 96.25 559 LEU B O 1
ATOM 11681 N N . GLY B 1 560 ? 8.805 22.703 9.977 1 94.19 560 GLY B N 1
ATOM 11682 C CA . GLY B 1 560 ? 8.234 22.672 8.641 1 94.19 560 GLY B CA 1
ATOM 11683 C C . GLY B 1 560 ? 8.047 24.047 8.039 1 94.19 560 GLY B C 1
ATOM 11684 O O . GLY B 1 560 ? 7.719 25 8.742 1 94.19 560 GLY B O 1
ATOM 11685 N N . PHE B 1 561 ? 8.289 24.141 6.723 1 91.62 561 PHE B N 1
ATOM 11686 C CA . PHE B 1 561 ? 8.039 25.359 5.965 1 91.62 561 PHE B CA 1
ATOM 11687 C C . PHE B 1 561 ? 7.602 25.031 4.543 1 91.62 561 PHE B C 1
ATOM 11689 O O . PHE B 1 561 ? 7.859 23.938 4.043 1 91.62 561 PHE B O 1
ATOM 11696 N N . ARG B 1 562 ? 6.957 25.875 3.967 1 88.19 562 ARG B N 1
ATOM 11697 C CA . ARG B 1 562 ? 6.469 25.672 2.607 1 88.19 562 ARG B CA 1
ATOM 11698 C C . ARG B 1 562 ? 7.625 25.594 1.616 1 88.19 562 ARG B C 1
ATOM 11700 O O . ARG B 1 562 ? 8.469 26.5 1.572 1 88.19 562 ARG B O 1
ATOM 11707 N N . SER B 1 563 ? 7.578 24.547 0.866 1 82.88 563 SER B N 1
ATOM 11708 C CA . SER B 1 563 ? 8.641 24.328 -0.11 1 82.88 563 SER B CA 1
ATOM 11709 C C . SER B 1 563 ? 8.484 25.234 -1.315 1 82.88 563 SER B C 1
ATOM 11711 O O . SER B 1 563 ? 7.363 25.609 -1.682 1 82.88 563 SER B O 1
ATOM 11713 N N . LEU B 1 564 ? 9.602 25.625 -1.88 1 71.25 564 LEU B N 1
ATOM 11714 C CA . LEU B 1 564 ? 9.57 26.391 -3.121 1 71.25 564 LEU B CA 1
ATOM 11715 C C . LEU B 1 564 ? 9.086 25.531 -4.277 1 71.25 564 LEU B C 1
ATOM 11717 O O . LEU B 1 564 ? 8.664 26.047 -5.316 1 71.25 564 LEU B O 1
ATOM 11721 N N . LEU B 1 565 ? 9.141 24.141 -4.008 1 66.19 565 LEU B N 1
ATOM 11722 C CA . LEU B 1 565 ? 8.672 23.172 -4.988 1 66.19 565 LEU B CA 1
ATOM 11723 C C . LEU B 1 565 ? 7.156 23.219 -5.125 1 66.19 565 LEU B C 1
ATOM 11725 O O . LEU B 1 565 ? 6.598 22.703 -6.098 1 66.19 565 LEU B O 1
ATOM 11729 N N . SER B 1 566 ? 6.434 23.781 -4.168 1 72.81 566 SER B N 1
ATOM 11730 C CA . SER B 1 566 ? 4.977 23.75 -4.121 1 72.81 566 SER B CA 1
ATOM 11731 C C . SER B 1 566 ? 4.371 24.406 -5.363 1 72.81 566 SER B C 1
ATOM 11733 O O . SER B 1 566 ? 3.373 23.906 -5.898 1 72.81 566 SER B O 1
ATOM 11735 N N . ASP B 1 567 ? 4.996 25.438 -5.766 1 65.12 567 ASP B N 1
ATOM 11736 C CA . ASP B 1 567 ? 4.477 26.141 -6.934 1 65.12 567 ASP B CA 1
ATOM 11737 C C . ASP B 1 567 ? 4.672 25.328 -8.203 1 65.12 567 ASP B C 1
ATOM 11739 O O . ASP B 1 567 ? 3.842 25.375 -9.117 1 65.12 567 ASP B O 1
ATOM 11743 N N . GLN B 1 568 ? 5.734 24.5 -8.164 1 63.47 568 GLN B N 1
ATOM 11744 C CA . GLN B 1 568 ? 6.047 23.672 -9.32 1 63.47 568 GLN B CA 1
ATOM 11745 C C . GLN B 1 568 ? 5.133 22.453 -9.383 1 63.47 568 GLN B C 1
ATOM 11747 O O . GLN B 1 568 ? 4.742 22.016 -10.469 1 63.47 568 GLN B O 1
ATOM 11752 N N . LEU B 1 569 ? 4.824 21.953 -8.281 1 67.12 569 LEU B N 1
ATOM 11753 C CA . LEU B 1 569 ? 4.078 20.703 -8.219 1 67.12 569 LEU B CA 1
ATOM 11754 C C . LEU B 1 569 ? 2.576 20.969 -8.227 1 67.12 569 LEU B C 1
ATOM 11756 O O . LEU B 1 569 ? 1.785 20.062 -8.484 1 67.12 569 LEU B O 1
ATOM 11760 N N . GLY B 1 570 ? 2.15 22.219 -8.016 1 65.44 570 GLY B N 1
ATOM 11761 C CA . GLY B 1 570 ? 0.735 22.547 -7.973 1 65.44 570 GLY B CA 1
ATOM 11762 C C . GLY B 1 570 ? 0.067 22.156 -6.672 1 65.44 570 GLY B C 1
ATOM 11763 O O . GLY B 1 570 ? -1.159 22.203 -6.555 1 65.44 570 GLY B O 1
ATOM 11764 N N . CYS B 1 571 ? 0.847 21.594 -5.801 1 75.88 571 CYS B N 1
ATOM 11765 C CA . CYS B 1 571 ? 0.336 21.266 -4.473 1 75.88 571 CYS B CA 1
ATOM 11766 C C . CYS B 1 571 ? 1.3 21.719 -3.387 1 75.88 571 CYS B C 1
ATOM 11768 O O . CYS B 1 571 ? 2.492 21.891 -3.643 1 75.88 571 CYS B O 1
ATOM 11770 N N . GLU B 1 572 ? 0.799 22.031 -2.32 1 83.56 572 GLU B N 1
ATOM 11771 C CA . GLU B 1 572 ? 1.621 22.516 -1.218 1 83.56 572 GLU B CA 1
ATOM 11772 C C . GLU B 1 572 ? 2.422 21.375 -0.583 1 83.56 572 GLU B C 1
ATOM 11774 O O . GLU B 1 572 ? 1.853 20.375 -0.167 1 83.56 572 GLU B O 1
ATOM 11779 N N . VAL B 1 573 ? 3.664 21.547 -0.63 1 87.75 573 VAL B N 1
ATOM 11780 C CA . VAL B 1 573 ? 4.594 20.609 -0.026 1 87.75 573 VAL B CA 1
ATOM 11781 C C . VAL B 1 573 ? 5.438 21.312 1.034 1 87.75 573 VAL B C 1
ATOM 11783 O O . VAL B 1 573 ? 5.797 22.484 0.872 1 87.75 573 VAL B O 1
ATOM 11786 N N . LEU B 1 574 ? 5.68 20.641 2.084 1 90.75 574 LEU B N 1
ATOM 11787 C CA . LEU B 1 574 ? 6.512 21.203 3.141 1 90.75 574 LEU B CA 1
ATOM 11788 C C . LEU B 1 574 ? 7.898 20.562 3.141 1 90.75 574 LEU B C 1
ATOM 11790 O O . LEU B 1 574 ? 8.055 19.406 2.746 1 90.75 574 LEU B O 1
ATOM 11794 N N . ASN B 1 575 ? 8.82 21.312 3.457 1 91.56 575 ASN B N 1
ATOM 11795 C CA . ASN B 1 575 ? 10.172 20.859 3.758 1 91.56 575 ASN B CA 1
ATOM 11796 C C . ASN B 1 575 ? 10.531 21.078 5.227 1 91.56 575 ASN B C 1
ATOM 11798 O O . ASN B 1 575 ? 9.766 21.703 5.965 1 91.56 575 ASN B O 1
ATOM 11802 N N . LEU B 1 576 ? 11.617 20.5 5.648 1 94.31 576 LEU B N 1
ATOM 11803 C CA . LEU B 1 576 ? 12.047 20.625 7.035 1 94.31 576 LEU B CA 1
ATOM 11804 C C . LEU B 1 576 ? 13.359 21.406 7.129 1 94.31 576 LEU B C 1
ATOM 11806 O O . LEU B 1 576 ? 14.242 21.234 6.293 1 94.31 576 LEU B O 1
ATOM 11810 N N . LEU B 1 577 ? 13.43 22.297 8.086 1 94.19 577 LEU B N 1
ATOM 11811 C CA . LEU B 1 577 ? 14.695 22.938 8.414 1 94.19 577 LEU B CA 1
ATOM 11812 C C . LEU B 1 577 ? 15.695 21.922 8.961 1 94.19 577 LEU B C 1
ATOM 11814 O O . LEU B 1 577 ? 15.305 20.906 9.531 1 94.19 577 LEU B O 1
ATOM 11818 N N . THR B 1 578 ? 16.938 22.188 8.75 1 93.19 578 THR B N 1
ATOM 11819 C CA . THR B 1 578 ? 17.969 21.391 9.414 1 93.19 578 THR B CA 1
ATOM 11820 C C . THR B 1 578 ? 18.047 21.734 10.898 1 93.19 578 THR B C 1
ATOM 11822 O O . THR B 1 578 ? 17.484 22.75 11.336 1 93.19 578 THR B O 1
ATOM 11825 N N . ALA B 1 579 ? 18.734 20.906 11.656 1 93.06 579 ALA B N 1
ATOM 11826 C CA . ALA B 1 579 ? 18.891 21.141 13.086 1 93.06 579 ALA B CA 1
ATOM 11827 C C . ALA B 1 579 ? 19.609 22.453 13.352 1 93.06 579 ALA B C 1
ATOM 11829 O O . ALA B 1 579 ? 19.25 23.203 14.258 1 93.06 579 ALA B O 1
ATOM 11830 N N . GLN B 1 580 ? 20.594 22.781 12.523 1 91.75 580 GLN B N 1
ATOM 11831 C CA . GLN B 1 580 ? 21.375 24 12.672 1 91.75 580 GLN B CA 1
ATOM 11832 C C . GLN B 1 580 ? 20.516 25.234 12.383 1 91.75 580 GLN B C 1
ATOM 11834 O O . GLN B 1 580 ? 20.609 26.234 13.086 1 91.75 580 GLN B O 1
ATOM 11839 N N . GLN B 1 581 ? 19.812 25.172 11.359 1 93.12 581 GLN B N 1
ATOM 11840 C CA . GLN B 1 581 ? 18.938 26.281 11.008 1 93.12 581 GLN B CA 1
ATOM 11841 C C . GLN B 1 581 ? 17.906 26.531 12.109 1 93.12 581 GLN B C 1
ATOM 11843 O O . GLN B 1 581 ? 17.656 27.672 12.477 1 93.12 581 GLN B O 1
ATOM 11848 N N . TYR B 1 582 ? 17.375 25.469 12.594 1 94.31 582 TYR B N 1
ATOM 11849 C CA . TYR B 1 582 ? 16.359 25.594 13.633 1 94.31 582 TYR B CA 1
ATOM 11850 C C . TYR B 1 582 ? 16.938 26.219 14.898 1 94.31 582 TYR B C 1
ATOM 11852 O O . TYR B 1 582 ? 16.281 27 15.578 1 94.31 582 TYR B O 1
ATOM 11860 N N . GLU B 1 583 ? 18.094 25.875 15.234 1 90.75 583 GLU B N 1
ATOM 11861 C CA . GLU B 1 583 ? 18.75 26.422 16.422 1 90.75 583 GLU B CA 1
ATOM 11862 C C . GLU B 1 583 ? 18.906 27.938 16.312 1 90.75 583 GLU B C 1
ATOM 11864 O O . GLU B 1 583 ? 18.703 28.656 17.297 1 90.75 583 GLU B O 1
ATOM 11869 N N . ILE B 1 584 ? 19.281 28.375 15.141 1 90.06 584 ILE B N 1
ATOM 11870 C CA . ILE B 1 584 ? 19.422 29.797 14.914 1 90.06 584 ILE B CA 1
ATOM 11871 C C . ILE B 1 584 ? 18.062 30.469 14.938 1 90.06 584 ILE B C 1
ATOM 11873 O O . ILE B 1 584 ? 17.891 31.531 15.547 1 90.06 584 ILE B O 1
ATOM 11877 N N . PHE B 1 585 ? 17.172 29.844 14.383 1 91.06 585 PHE B N 1
ATOM 11878 C CA . PHE B 1 585 ? 15.812 30.359 14.297 1 91.06 585 PHE B CA 1
ATOM 11879 C C . PHE B 1 585 ? 15.188 30.469 15.688 1 91.06 585 PHE B C 1
ATOM 11881 O O . PHE B 1 585 ? 14.414 31.391 15.953 1 91.06 585 PHE B O 1
ATOM 11888 N N . SER B 1 586 ? 15.508 29.531 16.547 1 88.06 586 SER B N 1
ATOM 11889 C CA . SER B 1 586 ? 14.875 29.422 17.844 1 88.06 586 SER B CA 1
ATOM 11890 C C . SER B 1 586 ? 15.477 30.422 18.828 1 88.06 586 SER B C 1
ATOM 11892 O O . SER B 1 586 ? 14.969 30.594 19.938 1 88.06 586 SER B O 1
ATOM 11894 N N . ARG B 1 587 ? 16.438 31.156 18.438 1 82 587 ARG B N 1
ATOM 11895 C CA . ARG B 1 587 ? 17.047 32.156 19.312 1 82 587 ARG B CA 1
ATOM 11896 C C . ARG B 1 587 ? 16.094 33.312 19.609 1 82 587 ARG B C 1
ATOM 11898 O O . ARG B 1 587 ? 15.266 33.656 18.75 1 82 587 ARG B O 1
ATOM 11905 N N . SER B 1 588 ? 16.328 33.812 20.75 1 82.06 588 SER B N 1
ATOM 11906 C CA . SER B 1 588 ? 15.477 34.906 21.172 1 82.06 588 SER B CA 1
ATOM 11907 C C . SER B 1 588 ? 15.797 36.188 20.391 1 82.06 588 SER B C 1
ATOM 11909 O O . SER B 1 588 ? 16.953 36.625 20.328 1 82.06 588 SER B O 1
ATOM 11911 N N . LEU B 1 589 ? 14.844 36.781 19.828 1 85.19 589 LEU B N 1
ATOM 11912 C CA . LEU B 1 589 ? 15.023 38.031 19.094 1 85.19 589 LEU B CA 1
ATOM 11913 C C . LEU B 1 589 ? 15.32 39.188 20.031 1 85.19 589 LEU B C 1
ATOM 11915 O O . LEU B 1 589 ? 16.062 40.094 19.688 1 85.19 589 LEU B O 1
ATOM 11919 N N . ARG B 1 590 ? 14.797 39.125 21.188 1 82.5 590 ARG B N 1
ATOM 11920 C CA . ARG B 1 590 ? 14.977 40.219 22.156 1 82.5 590 ARG B CA 1
ATOM 11921 C C . ARG B 1 590 ? 16.391 40.219 22.719 1 82.5 590 ARG B C 1
ATOM 11923 O O . ARG B 1 590 ? 16.953 41.281 23.016 1 82.5 590 ARG B O 1
ATOM 11930 N N . LYS B 1 591 ? 16.938 39.062 22.766 1 82 591 LYS B N 1
ATOM 11931 C CA . LYS B 1 591 ? 18.312 38.969 23.266 1 82 591 LYS B CA 1
ATOM 11932 C C . LYS B 1 591 ? 19.312 39.188 22.125 1 82 591 LYS B C 1
ATOM 11934 O O . LYS B 1 591 ? 20.469 39.531 22.375 1 82 591 LYS B O 1
ATOM 11939 N N . ASN B 1 592 ? 18.812 38.938 20.906 1 86.62 592 ASN B N 1
ATOM 11940 C CA . ASN B 1 592 ? 19.672 39.062 19.734 1 86.62 592 ASN B CA 1
ATOM 11941 C C . ASN B 1 592 ? 19.094 40.031 18.719 1 86.62 592 ASN B C 1
ATOM 11943 O O . ASN B 1 592 ? 18.75 39.656 17.609 1 86.62 592 ASN B O 1
ATOM 11947 N N . ARG B 1 593 ? 19.172 41.25 19.047 1 90.06 593 ARG B N 1
ATOM 11948 C CA . ARG B 1 593 ? 18.578 42.281 18.203 1 90.06 593 ARG B CA 1
ATOM 11949 C C . ARG B 1 593 ? 19.438 42.531 16.953 1 90.06 593 ARG B C 1
ATOM 11951 O O . ARG B 1 593 ? 18.906 42.875 15.898 1 90.06 593 ARG B O 1
ATOM 11958 N N . GLU B 1 594 ? 20.734 42.438 17.109 1 92.12 594 GLU B N 1
ATOM 11959 C CA . GLU B 1 594 ? 21.656 42.469 15.984 1 92.12 594 GLU B CA 1
ATOM 11960 C C . GLU B 1 594 ? 22.406 41.156 15.852 1 92.12 594 GLU B C 1
ATOM 11962 O O . GLU B 1 594 ? 22.938 40.625 16.828 1 92.12 594 GLU B O 1
ATOM 11967 N N . LEU B 1 595 ? 22.375 40.594 14.664 1 94.12 595 LEU B N 1
ATOM 11968 C CA . LEU B 1 595 ? 23.016 39.312 14.461 1 94.12 595 LEU B CA 1
ATOM 11969 C C . LEU B 1 595 ? 23.562 39.188 13.039 1 94.12 595 LEU B C 1
ATOM 11971 O O . LEU B 1 595 ? 22.891 39.562 12.086 1 94.12 595 LEU B O 1
ATOM 11975 N N . PHE B 1 596 ? 24.844 38.75 12.93 1 95.06 596 PHE B N 1
ATOM 11976 C CA . PHE B 1 596 ? 25.438 38.406 11.648 1 95.06 596 PHE B CA 1
ATOM 11977 C C . PHE B 1 596 ? 25.375 36.906 11.406 1 95.06 596 PHE B C 1
ATOM 11979 O O . PHE B 1 596 ? 25.828 36.125 12.25 1 95.06 596 PHE B O 1
ATOM 11986 N N . VAL B 1 597 ? 24.781 36.5 10.336 1 94.88 597 VAL B N 1
ATOM 11987 C CA . VAL B 1 597 ? 24.703 35.062 10 1 94.88 597 VAL B CA 1
ATOM 11988 C C . VAL B 1 597 ? 25.562 34.781 8.781 1 94.88 597 VAL B C 1
ATOM 11990 O O . VAL B 1 597 ? 25.203 35.125 7.656 1 94.88 597 VAL B O 1
ATOM 11993 N N . HIS B 1 598 ? 26.688 34.094 9.016 1 93.94 598 HIS B N 1
ATOM 11994 C CA . HIS B 1 598 ? 27.578 33.656 7.945 1 93.94 598 HIS B CA 1
ATOM 11995 C C . HIS B 1 598 ? 27.172 32.281 7.43 1 93.94 598 HIS B C 1
ATOM 11997 O O . HIS B 1 598 ? 27.234 31.297 8.172 1 93.94 598 HIS B O 1
ATOM 12003 N N . GLY B 1 599 ? 26.703 32.219 6.215 1 93.38 599 GLY B N 1
ATOM 12004 C CA . GLY B 1 599 ? 26.281 30.953 5.66 1 93.38 599 GLY B CA 1
ATOM 12005 C C . GLY B 1 599 ? 26.984 30.594 4.371 1 93.38 599 GLY B C 1
ATOM 12006 O O . GLY B 1 599 ? 27.25 31.469 3.543 1 93.38 599 GLY B O 1
ATOM 12007 N N . LEU B 1 600 ? 27.297 29.312 4.195 1 92.81 600 LEU B N 1
ATOM 12008 C CA . LEU B 1 600 ? 27.922 28.812 2.967 1 92.81 600 LEU B CA 1
ATOM 12009 C C . LEU B 1 600 ? 26.922 28.828 1.812 1 92.81 600 LEU B C 1
ATOM 12011 O O . LEU B 1 600 ? 25.719 29 2.029 1 92.81 600 LEU B O 1
ATOM 12015 N N . PRO B 1 601 ? 27.453 28.719 0.608 1 91.12 601 PRO B N 1
ATOM 12016 C CA . PRO B 1 601 ? 26.531 28.703 -0.529 1 91.12 601 PRO B CA 1
ATOM 12017 C C . PRO B 1 601 ? 25.547 27.531 -0.473 1 91.12 601 PRO B C 1
ATOM 12019 O O . PRO B 1 601 ? 25.953 26.406 -0.199 1 91.12 601 PRO B O 1
ATOM 12022 N N . GLY B 1 602 ? 24.266 27.875 -0.578 1 89.69 602 GLY B N 1
ATOM 12023 C CA . GLY B 1 602 ? 23.266 26.828 -0.602 1 89.69 602 GLY B CA 1
ATOM 12024 C C . GLY B 1 602 ? 22.859 26.359 0.782 1 89.69 602 GLY B C 1
ATOM 12025 O O . GLY B 1 602 ? 22.219 25.328 0.925 1 89.69 602 GLY B O 1
ATOM 12026 N N . SER B 1 603 ? 23.203 27.031 1.835 1 91.25 603 SER B N 1
ATOM 12027 C CA . SER B 1 603 ? 22.906 26.625 3.205 1 91.25 603 SER B CA 1
ATOM 12028 C C . SER B 1 603 ? 21.484 27.031 3.605 1 91.25 603 SER B C 1
ATOM 12030 O O . SER B 1 603 ? 21 26.625 4.664 1 91.25 603 SER B O 1
ATOM 12032 N N . GLY B 1 604 ? 20.766 27.906 2.895 1 90.31 604 GLY B N 1
ATOM 12033 C CA . GLY B 1 604 ? 19.375 28.266 3.154 1 90.31 604 GLY B CA 1
ATOM 12034 C C . GLY B 1 604 ? 19.219 29.625 3.812 1 90.31 604 GLY B C 1
ATOM 12035 O O . GLY B 1 604 ? 18.266 29.844 4.559 1 90.31 604 GLY B O 1
ATOM 12036 N N . LYS B 1 605 ? 20.031 30.531 3.6 1 93.44 605 LYS B N 1
ATOM 12037 C CA . LYS B 1 605 ? 20 31.859 4.207 1 93.44 605 LYS B CA 1
ATOM 12038 C C . LYS B 1 605 ? 18.703 32.594 3.873 1 93.44 605 LYS B C 1
ATOM 12040 O O . LYS B 1 605 ? 18.094 33.219 4.746 1 93.44 605 LYS B O 1
ATOM 12045 N N . THR B 1 606 ? 18.312 32.531 2.617 1 90.31 606 THR B N 1
ATOM 12046 C CA . THR B 1 606 ? 17.109 33.25 2.189 1 90.31 606 THR B CA 1
ATOM 12047 C C . THR B 1 606 ? 15.883 32.688 2.885 1 90.31 606 THR B C 1
ATOM 12049 O O . THR B 1 606 ? 14.984 33.438 3.283 1 90.31 606 THR B O 1
ATOM 12052 N N . ILE B 1 607 ? 15.812 31.422 3.037 1 89.75 607 ILE B N 1
ATOM 12053 C CA . ILE B 1 607 ? 14.695 30.781 3.729 1 89.75 607 ILE B CA 1
ATOM 12054 C C . ILE B 1 607 ? 14.672 31.234 5.191 1 89.75 607 ILE B C 1
ATOM 12056 O O . ILE B 1 607 ? 13.609 31.516 5.742 1 89.75 607 ILE B O 1
ATOM 12060 N N . MET B 1 608 ? 15.812 31.25 5.758 1 93.12 608 MET B N 1
ATOM 12061 C CA . MET B 1 608 ? 15.922 31.703 7.145 1 93.12 608 MET B CA 1
ATOM 12062 C C . MET B 1 608 ? 15.469 33.156 7.297 1 93.12 608 MET B C 1
ATOM 12064 O O . MET B 1 608 ? 14.789 33.5 8.266 1 93.12 608 MET B O 1
ATOM 12068 N N . ALA B 1 609 ? 15.867 33.938 6.352 1 93.62 609 ALA B N 1
ATOM 12069 C CA . ALA B 1 609 ? 15.461 35.344 6.379 1 93.62 609 ALA B CA 1
ATOM 12070 C C . ALA B 1 609 ? 13.938 35.469 6.363 1 93.62 609 ALA B C 1
ATOM 12072 O O . ALA B 1 609 ? 13.367 36.281 7.109 1 93.62 609 ALA B O 1
ATOM 12073 N N . MET B 1 610 ? 13.352 34.75 5.594 1 92.19 610 MET B N 1
ATOM 12074 C CA . MET B 1 610 ? 11.891 34.781 5.496 1 92.19 610 MET B CA 1
ATOM 12075 C C . MET B 1 610 ? 11.25 34.344 6.805 1 92.19 610 MET B C 1
ATOM 12077 O O . MET B 1 610 ? 10.312 34.969 7.293 1 92.19 610 MET B O 1
ATOM 12081 N N . LYS B 1 611 ? 11.734 33.281 7.383 1 92.44 611 LYS B N 1
ATOM 12082 C CA . LYS B 1 611 ? 11.18 32.75 8.617 1 92.44 611 LYS B CA 1
ATOM 12083 C C . LYS B 1 611 ? 11.352 33.719 9.773 1 92.44 611 LYS B C 1
ATOM 12085 O O . LYS B 1 611 ? 10.477 33.844 10.633 1 92.44 611 LYS B O 1
ATOM 12090 N N . ILE B 1 612 ? 12.461 34.375 9.781 1 93.5 612 ILE B N 1
ATOM 12091 C CA . ILE B 1 612 ? 12.742 35.312 10.859 1 93.5 612 ILE B CA 1
ATOM 12092 C C . ILE B 1 612 ? 11.805 36.531 10.742 1 93.5 612 ILE B C 1
ATOM 12094 O O . ILE B 1 612 ? 11.375 37.062 11.758 1 93.5 612 ILE B O 1
ATOM 12098 N N . MET B 1 613 ? 11.547 36.969 9.555 1 94.38 613 MET B N 1
ATOM 12099 C CA . MET B 1 613 ? 10.633 38.094 9.367 1 94.38 613 MET B CA 1
ATOM 12100 C C . MET B 1 613 ? 9.234 37.75 9.875 1 94.38 613 MET B C 1
ATOM 12102 O O . MET B 1 613 ? 8.57 38.562 10.492 1 94.38 613 MET B O 1
ATOM 12106 N N . GLU B 1 614 ? 8.836 36.531 9.625 1 91.94 614 GLU B N 1
ATOM 12107 C CA . GLU B 1 614 ? 7.559 36.062 10.172 1 91.94 614 GLU B CA 1
ATOM 12108 C C . GLU B 1 614 ? 7.586 36.062 11.703 1 91.94 614 GLU B C 1
ATOM 12110 O O . GLU B 1 614 ? 6.609 36.469 12.344 1 91.94 614 GLU B O 1
ATOM 12115 N N . LYS B 1 615 ? 8.633 35.562 12.203 1 93.25 615 LYS B N 1
ATOM 12116 C CA . LYS B 1 615 ? 8.797 35.562 13.656 1 93.25 615 LYS B CA 1
ATOM 12117 C C . LYS B 1 615 ? 8.773 36.969 14.234 1 93.25 615 LYS B C 1
ATOM 12119 O O . LYS B 1 615 ? 8.18 37.188 15.289 1 93.25 615 LYS B O 1
ATOM 12124 N N . ILE B 1 616 ? 9.422 37.969 13.586 1 93.5 616 ILE B N 1
ATOM 12125 C CA . ILE B 1 616 ? 9.453 39.344 14.023 1 93.5 616 ILE B CA 1
ATOM 12126 C C . ILE B 1 616 ? 8.031 39.906 14.078 1 93.5 616 ILE B C 1
ATOM 12128 O O . ILE B 1 616 ? 7.652 40.562 15.047 1 93.5 616 ILE B O 1
ATOM 12132 N N . ARG B 1 617 ? 7.316 39.625 13.117 1 92.75 617 ARG B N 1
ATOM 12133 C CA . ARG B 1 617 ? 5.934 40.094 13.055 1 92.75 617 ARG B CA 1
ATOM 12134 C C . ARG B 1 617 ? 5.137 39.594 14.258 1 92.75 617 ARG B C 1
ATOM 12136 O O . ARG B 1 617 ? 4.371 40.375 14.859 1 92.75 617 ARG B O 1
ATOM 12143 N N . ASN B 1 618 ? 5.32 38.406 14.688 1 91.5 618 ASN B N 1
ATOM 12144 C CA . ASN B 1 618 ? 4.547 37.781 15.75 1 91.5 618 ASN B CA 1
ATOM 12145 C C . ASN B 1 618 ? 5.047 38.219 17.125 1 91.5 618 ASN B C 1
ATOM 12147 O O . ASN B 1 618 ? 4.254 38.375 18.062 1 91.5 618 ASN B O 1
ATOM 12151 N N . VAL B 1 619 ? 6.301 38.375 17.234 1 90.88 619 VAL B N 1
ATOM 12152 C CA . VAL B 1 619 ? 6.883 38.75 18.531 1 90.88 619 VAL B CA 1
ATOM 12153 C C . VAL B 1 619 ? 6.574 40.188 18.844 1 90.88 619 VAL B C 1
ATOM 12155 O O . VAL B 1 619 ? 6.199 40.531 19.969 1 90.88 619 VAL B O 1
ATOM 12158 N N . PHE B 1 620 ? 6.688 41.094 17.844 1 89.69 620 PHE B N 1
ATOM 12159 C CA . PHE B 1 620 ? 6.582 42.5 18.109 1 89.69 620 PHE B CA 1
ATOM 12160 C C . PHE B 1 620 ? 5.227 43.031 17.641 1 89.69 620 PHE B C 1
ATOM 12162 O O . PHE B 1 620 ? 4.984 44.25 17.688 1 89.69 620 PHE B O 1
ATOM 12169 N N . HIS B 1 621 ? 4.34 42.219 17.234 1 88.62 621 HIS B N 1
ATOM 12170 C CA . HIS B 1 621 ? 3 42.594 16.812 1 88.62 621 HIS B CA 1
ATOM 12171 C C . HIS B 1 621 ? 3.051 43.719 15.773 1 88.62 621 HIS B C 1
ATOM 12173 O O . HIS B 1 621 ? 2.375 44.75 15.914 1 88.62 621 HIS B O 1
ATOM 12179 N N . CYS B 1 622 ? 3.92 43.531 14.836 1 88.19 622 CYS B N 1
ATOM 12180 C CA . CYS B 1 622 ? 4.039 44.594 13.836 1 88.19 622 CYS B CA 1
ATOM 12181 C C . CYS B 1 622 ? 3.537 44.125 12.477 1 88.19 622 CYS B C 1
ATOM 12183 O O . CYS B 1 622 ? 3.453 42.906 12.227 1 88.19 622 CYS B O 1
ATOM 12185 N N . GLU B 1 623 ? 3.121 45.062 11.68 1 90.19 623 GLU B N 1
ATOM 12186 C CA . GLU B 1 623 ? 2.656 44.781 10.336 1 90.19 623 GLU B CA 1
ATOM 12187 C C . GLU B 1 623 ? 3.828 44.531 9.391 1 90.19 623 GLU B C 1
ATOM 12189 O O . GLU B 1 623 ? 4.957 44.938 9.672 1 90.19 623 GLU B O 1
ATOM 12194 N N . ALA B 1 624 ? 3.527 43.938 8.344 1 91 624 ALA B N 1
ATOM 12195 C CA . ALA B 1 624 ? 4.543 43.531 7.363 1 91 624 ALA B CA 1
ATOM 12196 C C . ALA B 1 624 ? 5.277 44.75 6.828 1 91 624 ALA B C 1
ATOM 12198 O O . ALA B 1 624 ? 6.477 44.688 6.539 1 91 624 ALA B O 1
ATOM 12199 N N . HIS B 1 625 ? 4.617 45.938 6.809 1 89.94 625 HIS B N 1
ATOM 12200 C CA . HIS B 1 625 ? 5.219 47.094 6.184 1 89.94 625 HIS B CA 1
ATOM 12201 C C . HIS B 1 625 ? 6.223 47.781 7.121 1 89.94 625 HIS B C 1
ATOM 12203 O O . HIS B 1 625 ? 7.008 48.625 6.691 1 89.94 625 HIS B O 1
ATOM 12209 N N . ARG B 1 626 ? 6.293 47.344 8.32 1 92.19 626 ARG B N 1
ATOM 12210 C CA . ARG B 1 626 ? 7.246 47.906 9.281 1 92.19 626 ARG B CA 1
ATOM 12211 C C . ARG B 1 626 ? 8.547 47.094 9.281 1 92.19 626 ARG B C 1
ATOM 12213 O O . ARG B 1 626 ? 9.484 47.438 10 1 92.19 626 ARG B O 1
ATOM 12220 N N . ILE B 1 627 ? 8.586 46 8.57 1 94.88 627 ILE B N 1
ATOM 12221 C CA . ILE B 1 627 ? 9.773 45.188 8.406 1 94.88 627 ILE B CA 1
ATOM 12222 C C . ILE B 1 627 ? 10.359 45.406 7.008 1 94.88 627 ILE B C 1
ATOM 12224 O O . ILE B 1 627 ? 9.648 45.281 6.008 1 94.88 627 ILE B O 1
ATOM 12228 N N . LEU B 1 628 ? 11.617 45.719 6.988 1 96.38 628 LEU B N 1
ATOM 12229 C CA . LEU B 1 628 ? 12.258 46 5.707 1 96.38 628 LEU B CA 1
ATOM 12230 C C . LEU B 1 628 ? 13.266 44.906 5.355 1 96.38 628 LEU B C 1
ATOM 12232 O O . LEU B 1 628 ? 14.094 44.531 6.188 1 96.38 628 LEU B O 1
ATOM 12236 N N . TYR B 1 629 ? 13.094 44.375 4.195 1 96.94 629 TYR B N 1
ATOM 12237 C CA . TYR B 1 629 ? 14.055 43.438 3.598 1 96.94 629 TYR B CA 1
ATOM 12238 C C . TYR B 1 629 ? 14.898 44.156 2.541 1 96.94 629 TYR B C 1
ATOM 12240 O O . TYR B 1 629 ? 14.359 44.781 1.628 1 96.94 629 TYR B O 1
ATOM 12248 N N . VAL B 1 630 ? 16.234 44.062 2.633 1 97.31 630 VAL B N 1
ATOM 12249 C CA . VAL B 1 630 ? 17.109 44.781 1.703 1 97.31 630 VAL B CA 1
ATOM 12250 C C . VAL B 1 630 ? 18.047 43.781 1.008 1 97.31 630 VAL B C 1
ATOM 12252 O O . VAL B 1 630 ? 18.609 42.906 1.654 1 97.31 630 VAL B O 1
ATOM 12255 N N . CYS B 1 631 ? 18.094 43.875 -0.241 1 95.81 631 CYS B N 1
ATOM 12256 C CA . CYS B 1 631 ? 19.016 43.062 -1.05 1 95.81 631 CYS B CA 1
ATOM 12257 C C . CYS B 1 631 ? 19.625 43.875 -2.174 1 95.81 631 CYS B C 1
ATOM 12259 O O . CYS B 1 631 ? 19.297 45.062 -2.328 1 95.81 631 CYS B O 1
ATOM 12261 N N . GLU B 1 632 ? 20.531 43.344 -2.904 1 93.5 632 GLU B N 1
ATOM 12262 C CA . GLU B 1 632 ? 21.266 44.094 -3.926 1 93.5 632 GLU B CA 1
ATOM 12263 C C . GLU B 1 632 ? 20.516 44.094 -5.254 1 93.5 632 GLU B C 1
ATOM 12265 O O . GLU B 1 632 ? 20.516 45.062 -5.98 1 93.5 632 GLU B O 1
ATOM 12270 N N . ASN B 1 633 ? 19.938 42.906 -5.57 1 91.69 633 ASN B N 1
ATOM 12271 C CA . ASN B 1 633 ? 19.406 42.75 -6.918 1 91.69 633 ASN B CA 1
ATOM 12272 C C . ASN B 1 633 ? 17.891 42.812 -6.938 1 91.69 633 ASN B C 1
ATOM 12274 O O . ASN B 1 633 ? 17.234 42.406 -5.98 1 91.69 633 ASN B O 1
ATOM 12278 N N . GLN B 1 634 ? 17.344 43.219 -8.039 1 92.31 634 GLN B N 1
ATOM 12279 C CA . GLN B 1 634 ? 15.906 43.438 -8.211 1 92.31 634 GLN B CA 1
ATOM 12280 C C . GLN B 1 634 ? 15.141 42.125 -8.281 1 92.31 634 GLN B C 1
ATOM 12282 O O . GLN B 1 634 ? 14.047 42 -7.727 1 92.31 634 GLN B O 1
ATOM 12287 N N . PRO B 1 635 ? 15.672 41.156 -8.977 1 91.56 635 PRO B N 1
ATOM 12288 C CA . PRO B 1 635 ? 14.914 39.906 -9.055 1 91.56 635 PRO B CA 1
ATOM 12289 C C . PRO B 1 635 ? 14.648 39.281 -7.684 1 91.56 635 PRO B C 1
ATOM 12291 O O . PRO B 1 635 ? 13.547 38.781 -7.422 1 91.56 635 PRO B O 1
ATOM 12294 N N . LEU B 1 636 ? 15.656 39.25 -6.859 1 92.06 636 LEU B N 1
ATOM 12295 C CA . LEU B 1 636 ? 15.469 38.719 -5.516 1 92.06 636 LEU B CA 1
ATOM 12296 C C . LEU B 1 636 ? 14.469 39.562 -4.73 1 92.06 636 LEU B C 1
ATOM 12298 O O . LEU B 1 636 ? 13.656 39.031 -3.973 1 92.06 636 LEU B O 1
ATOM 12302 N N . ARG B 1 637 ? 14.555 40.844 -4.918 1 94.5 637 ARG B N 1
ATOM 12303 C CA . ARG B 1 637 ? 13.594 41.75 -4.301 1 94.5 637 ARG B CA 1
ATOM 12304 C C . ARG B 1 637 ? 12.172 41.406 -4.707 1 94.5 637 ARG B C 1
ATOM 12306 O O . ARG B 1 637 ? 11.273 41.344 -3.865 1 94.5 637 ARG B O 1
ATOM 12313 N N . ASN B 1 638 ? 11.953 41.25 -5.961 1 91.5 638 ASN B N 1
ATOM 12314 C CA . ASN B 1 638 ? 10.633 40.875 -6.469 1 91.5 638 ASN B CA 1
ATOM 12315 C C . ASN B 1 638 ? 10.164 39.531 -5.918 1 91.5 638 ASN B C 1
ATOM 12317 O O . ASN B 1 638 ? 8.984 39.375 -5.605 1 91.5 638 ASN B O 1
ATOM 12321 N N . PHE B 1 639 ? 11.031 38.719 -5.863 1 88.31 639 PHE B N 1
ATOM 12322 C CA . PHE B 1 639 ? 10.742 37.375 -5.359 1 88.31 639 PHE B CA 1
ATOM 12323 C C . PHE B 1 639 ? 10.219 37.438 -3.928 1 88.31 639 PHE B C 1
ATOM 12325 O O . PHE B 1 639 ? 9.242 36.781 -3.588 1 88.31 639 PHE B O 1
ATOM 12332 N N . ILE B 1 640 ? 10.859 38.156 -3.076 1 91 640 ILE B N 1
ATOM 12333 C CA . ILE B 1 640 ? 10.492 38.281 -1.67 1 91 640 ILE B CA 1
ATOM 12334 C C . ILE B 1 640 ? 9.219 39.125 -1.537 1 91 640 ILE B C 1
ATOM 12336 O O . ILE B 1 640 ? 8.375 38.844 -0.683 1 91 640 ILE B O 1
ATOM 12340 N N . SER B 1 641 ? 9.102 40.094 -2.35 1 90.56 641 SER B N 1
ATOM 12341 C CA . SER B 1 641 ? 7.93 40.969 -2.312 1 90.56 641 SER B CA 1
ATOM 12342 C C . SER B 1 641 ? 6.648 40.188 -2.607 1 90.56 641 SER B C 1
ATOM 12344 O O . SER B 1 641 ? 5.582 40.531 -2.094 1 90.56 641 SER B O 1
ATOM 12346 N N . ASP B 1 642 ? 6.75 39.312 -3.449 1 86.56 642 ASP B N 1
ATOM 12347 C CA . ASP B 1 642 ? 5.602 38.5 -3.85 1 86.56 642 ASP B CA 1
ATOM 12348 C C . ASP B 1 642 ? 5.074 37.688 -2.678 1 86.56 642 ASP B C 1
ATOM 12350 O O . ASP B 1 642 ? 3.922 37.25 -2.688 1 86.56 642 ASP B O 1
ATOM 12354 N N . ARG B 1 643 ? 5.793 37.5 -1.686 1 85.25 643 ARG B N 1
ATOM 12355 C CA . ARG B 1 643 ? 5.379 36.688 -0.541 1 85.25 643 ARG B CA 1
ATOM 12356 C C . ARG B 1 643 ? 4.602 37.531 0.469 1 85.25 643 ARG B C 1
ATOM 12358 O O . ARG B 1 643 ? 3.924 37 1.345 1 85.25 643 ARG B O 1
ATOM 12365 N N . ASN B 1 644 ? 4.594 38.812 0.411 1 86.94 644 ASN B N 1
ATOM 12366 C CA . ASN B 1 644 ? 3.826 39.781 1.215 1 86.94 644 ASN B CA 1
ATOM 12367 C C . ASN B 1 644 ? 4.105 39.594 2.705 1 86.94 644 ASN B C 1
ATOM 12369 O O . ASN B 1 644 ? 3.176 39.562 3.516 1 86.94 644 ASN B O 1
ATOM 12373 N N . ILE B 1 645 ? 5.344 39.406 3.043 1 90 645 ILE B N 1
ATOM 12374 C CA . ILE B 1 645 ? 5.707 39.219 4.445 1 90 645 ILE B CA 1
ATOM 12375 C C . ILE B 1 645 ? 6.457 40.438 4.941 1 90 645 ILE B C 1
ATOM 12377 O O . ILE B 1 645 ? 6.656 40.625 6.148 1 90 645 ILE B O 1
ATOM 12381 N N . CYS B 1 646 ? 6.91 41.281 4.012 1 93.31 646 CYS B N 1
ATOM 12382 C CA . CYS B 1 646 ? 7.684 42.469 4.332 1 93.31 646 CYS B CA 1
ATOM 12383 C C . CYS B 1 646 ? 7.691 43.469 3.164 1 93.31 646 CYS B C 1
ATOM 12385 O O . CYS B 1 646 ? 7.066 43.188 2.133 1 93.31 646 CYS B O 1
ATOM 12387 N N . ARG B 1 647 ? 8.25 44.562 3.498 1 94.75 647 ARG B N 1
ATOM 12388 C CA . ARG B 1 647 ? 8.625 45.469 2.422 1 94.75 647 ARG B CA 1
ATOM 12389 C C . ARG B 1 647 ? 10.031 45.156 1.916 1 94.75 647 ARG B C 1
ATOM 12391 O O . ARG B 1 647 ? 10.992 45.156 2.693 1 94.75 647 ARG B O 1
ATOM 12398 N N . ALA B 1 648 ? 10.109 44.844 0.683 1 95.5 648 ALA B N 1
ATOM 12399 C CA . ALA B 1 648 ? 11.406 44.5 0.105 1 95.5 648 ALA B CA 1
ATOM 12400 C C . ALA B 1 648 ? 11.922 45.594 -0.806 1 95.5 648 ALA B C 1
ATOM 12402 O O . ALA B 1 648 ? 11.172 46.125 -1.621 1 95.5 648 ALA B O 1
ATOM 12403 N N . GLU B 1 649 ? 13.219 46 -0.606 1 96.19 649 GLU B N 1
ATOM 12404 C CA . GLU B 1 649 ? 13.828 47.031 -1.423 1 96.19 649 GLU B CA 1
ATOM 12405 C C . GLU B 1 649 ? 15.273 46.688 -1.771 1 96.19 649 GLU B C 1
ATOM 12407 O O . GLU B 1 649 ? 15.914 45.906 -1.068 1 96.19 649 GLU B O 1
ATOM 12412 N N . THR B 1 650 ? 15.742 47.25 -2.832 1 95.5 650 THR B N 1
ATOM 12413 C CA . THR B 1 650 ? 17.156 47.125 -3.184 1 95.5 650 THR B CA 1
ATOM 12414 C C . THR B 1 650 ? 18.016 48.062 -2.355 1 95.5 650 THR B C 1
ATOM 12416 O O . THR B 1 650 ? 17.516 49.062 -1.821 1 95.5 650 THR B O 1
ATOM 12419 N N . ARG B 1 651 ? 19.25 47.781 -2.281 1 95.25 651 ARG B N 1
ATOM 12420 C CA . ARG B 1 651 ? 20.188 48.625 -1.533 1 95.25 651 ARG B CA 1
ATOM 12421 C C . ARG B 1 651 ? 20.156 50.062 -2.035 1 95.25 651 ARG B C 1
ATOM 12423 O O . ARG B 1 651 ? 20.188 51 -1.238 1 95.25 651 ARG B O 1
ATOM 12430 N N . LYS B 1 652 ? 20.078 50.25 -3.324 1 94.38 652 LYS B N 1
ATOM 12431 C CA . LYS B 1 652 ? 20.078 51.594 -3.92 1 94.38 652 LYS B CA 1
ATOM 12432 C C . LYS B 1 652 ? 18.844 52.375 -3.477 1 94.38 652 LYS B C 1
ATOM 12434 O O . LYS B 1 652 ? 18.953 53.531 -3.098 1 94.38 652 LYS B O 1
ATOM 12439 N N . THR B 1 653 ? 17.797 51.688 -3.572 1 95.12 653 THR B N 1
ATOM 12440 C CA . THR B 1 653 ? 16.578 52.344 -3.133 1 95.12 653 THR B CA 1
ATOM 12441 C C . THR B 1 653 ? 16.609 52.625 -1.631 1 95.12 653 THR B C 1
ATOM 12443 O O . THR B 1 653 ? 16.125 53.656 -1.169 1 95.12 653 THR B O 1
ATOM 12446 N N . PHE B 1 654 ? 17.125 51.781 -0.901 1 95.25 654 PHE B N 1
ATOM 12447 C CA . PHE B 1 654 ? 17.25 51.906 0.546 1 95.25 654 PHE B CA 1
ATOM 12448 C C . PHE B 1 654 ? 18.047 53.125 0.915 1 95.25 654 PHE B C 1
ATOM 12450 O O . PHE B 1 654 ? 17.703 53.844 1.852 1 95.25 654 PHE B O 1
ATOM 12457 N N . LEU B 1 655 ? 19.109 53.375 0.155 1 95.06 655 LEU B N 1
ATOM 12458 C CA . LEU B 1 655 ? 19.969 54.531 0.461 1 95.06 655 LEU B CA 1
ATOM 12459 C C . LEU B 1 655 ? 19.344 55.812 -0.005 1 95.06 655 LEU B C 1
ATOM 12461 O O . LEU B 1 655 ? 19.547 56.875 0.609 1 95.06 655 LEU B O 1
ATOM 12465 N N . ARG B 1 656 ? 18.547 55.719 -0.962 1 93.31 656 ARG B N 1
ATOM 12466 C CA . ARG B 1 656 ? 17.969 56.906 -1.571 1 93.31 656 ARG B CA 1
ATOM 12467 C C . ARG B 1 656 ? 16.75 57.375 -0.786 1 93.31 656 ARG B C 1
ATOM 12469 O O . ARG B 1 656 ? 16.547 58.562 -0.603 1 93.31 656 ARG B O 1
ATOM 12476 N N . GLU B 1 657 ? 16.047 56.469 -0.358 1 92.5 657 GLU B N 1
ATOM 12477 C CA . GLU B 1 657 ? 14.766 56.812 0.245 1 92.5 657 GLU B CA 1
ATOM 12478 C C . GLU B 1 657 ? 14.852 56.812 1.769 1 92.5 657 GLU B C 1
ATOM 12480 O O . GLU B 1 657 ? 15.828 56.344 2.34 1 92.5 657 GLU B O 1
ATOM 12485 N N . ASN B 1 658 ? 13.859 57.531 2.316 1 89.38 658 ASN B N 1
ATOM 12486 C CA . ASN B 1 658 ? 13.742 57.562 3.771 1 89.38 658 ASN B CA 1
ATOM 12487 C C . ASN B 1 658 ? 12.695 56.562 4.273 1 89.38 658 ASN B C 1
ATOM 12489 O O . ASN B 1 658 ? 11.633 56.406 3.662 1 89.38 658 ASN B O 1
ATOM 12493 N N . PHE B 1 659 ? 13.109 55.875 5.227 1 90.44 659 PHE B N 1
ATOM 12494 C CA . PHE B 1 659 ? 12.25 54.812 5.781 1 90.44 659 PHE B CA 1
ATOM 12495 C C . PHE B 1 659 ? 11.906 55.125 7.234 1 90.44 659 PHE B C 1
ATOM 12497 O O . PHE B 1 659 ? 12.297 54.375 8.141 1 90.44 659 PHE B O 1
ATOM 12504 N N . GLU B 1 660 ? 11.016 56.062 7.484 1 85.88 660 GLU B N 1
ATOM 12505 C CA . GLU B 1 660 ? 10.695 56.562 8.828 1 85.88 660 GLU B CA 1
ATOM 12506 C C . GLU B 1 660 ? 9.836 55.531 9.578 1 85.88 660 GLU B C 1
ATOM 12508 O O . GLU B 1 660 ? 9.914 55.469 10.812 1 85.88 660 GLU B O 1
ATOM 12513 N N . HIS B 1 661 ? 9.133 54.781 8.914 1 87.44 661 HIS B N 1
ATOM 12514 C CA . HIS B 1 661 ? 8.18 53.906 9.578 1 87.44 661 HIS B CA 1
ATOM 12515 C C . HIS B 1 661 ? 8.781 52.531 9.828 1 87.44 661 HIS B C 1
ATOM 12517 O O . HIS B 1 661 ? 8.172 51.688 10.5 1 87.44 661 HIS B O 1
ATOM 12523 N N . ILE B 1 662 ? 9.945 52.281 9.312 1 91.75 662 ILE B N 1
ATOM 12524 C CA . ILE B 1 662 ? 10.578 50.969 9.43 1 91.75 662 ILE B CA 1
ATOM 12525 C C . ILE B 1 662 ? 11.211 50.844 10.812 1 91.75 662 ILE B C 1
ATOM 12527 O O . ILE B 1 662 ? 11.828 51.781 11.32 1 91.75 662 ILE B O 1
ATOM 12531 N N . GLN B 1 663 ? 10.984 49.656 11.422 1 90.81 663 GLN B N 1
ATOM 12532 C CA . GLN B 1 663 ? 11.547 49.406 12.742 1 90.81 663 GLN B CA 1
ATOM 12533 C C . GLN B 1 663 ? 12.578 48.281 12.672 1 90.81 663 GLN B C 1
ATOM 12535 O O . GLN B 1 663 ? 13.516 48.219 13.469 1 90.81 663 GLN B O 1
ATOM 12540 N N . HIS B 1 664 ? 12.234 47.25 11.906 1 94.69 664 HIS B N 1
ATOM 12541 C CA . HIS B 1 664 ? 13.094 46.094 11.797 1 94.69 664 HIS B CA 1
ATOM 12542 C C . HIS B 1 664 ? 13.641 45.938 10.383 1 94.69 664 HIS B C 1
ATOM 12544 O O . HIS B 1 664 ? 12.953 46.25 9.406 1 94.69 664 HIS B O 1
ATOM 12550 N N . ILE B 1 665 ? 14.93 45.5 10.297 1 95.94 665 ILE B N 1
ATOM 12551 C CA . ILE B 1 665 ? 15.57 45.375 9 1 95.94 665 ILE B CA 1
ATOM 12552 C C . ILE B 1 665 ? 16.281 44.031 8.898 1 95.94 665 ILE B C 1
ATOM 12554 O O . ILE B 1 665 ? 16.969 43.625 9.836 1 95.94 665 ILE B O 1
ATOM 12558 N N . VAL B 1 666 ? 16.047 43.344 7.855 1 96.44 666 VAL B N 1
ATOM 12559 C CA . VAL B 1 666 ? 16.781 42.125 7.516 1 96.44 666 VAL B CA 1
ATOM 12560 C C . VAL B 1 666 ? 17.531 42.312 6.199 1 96.44 666 VAL B C 1
ATOM 12562 O O . VAL B 1 666 ? 16.922 42.719 5.195 1 96.44 666 VAL B O 1
ATOM 12565 N N . ILE B 1 667 ? 18.812 42.094 6.203 1 97.12 667 ILE B N 1
ATOM 12566 C CA . ILE B 1 667 ? 19.656 42.281 5.02 1 97.12 667 ILE B CA 1
ATOM 12567 C C . ILE B 1 667 ? 20.141 40.938 4.523 1 97.12 667 ILE B C 1
ATOM 12569 O O . ILE B 1 667 ? 20.641 40.094 5.305 1 97.12 667 ILE B O 1
ATOM 12573 N N . ASP B 1 668 ? 19.922 40.625 3.264 1 95.56 668 ASP B N 1
ATOM 12574 C CA . ASP B 1 668 ? 20.344 39.375 2.641 1 95.56 668 ASP B CA 1
ATOM 12575 C C . ASP B 1 668 ? 21.406 39.625 1.565 1 95.56 668 ASP B C 1
ATOM 12577 O O . ASP B 1 668 ? 21.422 40.719 0.944 1 95.56 668 ASP B O 1
ATOM 12581 N N . GLU B 1 669 ? 22.359 38.781 1.371 1 94.88 669 GLU B N 1
ATOM 12582 C CA . GLU B 1 669 ? 23.469 38.875 0.43 1 94.88 669 GLU B CA 1
ATOM 12583 C C . GLU B 1 669 ? 24.281 40.156 0.642 1 94.88 669 GLU B C 1
ATOM 12585 O O . GLU B 1 669 ? 24.562 40.875 -0.313 1 94.88 669 GLU B O 1
ATOM 12590 N N . ALA B 1 670 ? 24.594 40.438 1.847 1 95.44 670 ALA B N 1
ATOM 12591 C CA . ALA B 1 670 ? 25.219 41.688 2.232 1 95.44 670 ALA B CA 1
ATOM 12592 C C . ALA B 1 670 ? 26.625 41.812 1.664 1 95.44 670 ALA B C 1
ATOM 12594 O O . ALA B 1 670 ? 27.156 42.906 1.489 1 95.44 670 ALA B O 1
ATOM 12595 N N . GLN B 1 671 ? 27.25 40.625 1.331 1 92.94 671 GLN B N 1
ATOM 12596 C CA . GLN B 1 671 ? 28.609 40.656 0.797 1 92.94 671 GLN B CA 1
ATOM 12597 C C . GLN B 1 671 ? 28.656 41.344 -0.558 1 92.94 671 GLN B C 1
ATOM 12599 O O . GLN B 1 671 ? 29.719 41.781 -1.01 1 92.94 671 GLN B O 1
ATOM 12604 N N . ASN B 1 672 ? 27.562 41.438 -1.17 1 93 672 ASN B N 1
ATOM 12605 C CA . ASN B 1 672 ? 27.516 42 -2.516 1 93 672 ASN B CA 1
ATOM 12606 C C . ASN B 1 672 ? 27.109 43.469 -2.496 1 93 672 ASN B C 1
ATOM 12608 O O . ASN B 1 672 ? 26.984 44.094 -3.549 1 93 672 ASN B O 1
ATOM 12612 N N . PHE B 1 673 ? 26.938 44 -1.359 1 94.88 673 PHE B N 1
ATOM 12613 C CA . PHE B 1 673 ? 26.625 45.406 -1.255 1 94.88 673 PHE B CA 1
ATOM 12614 C C . PHE B 1 673 ? 27.844 46.281 -1.529 1 94.88 673 PHE B C 1
ATOM 12616 O O . PHE B 1 673 ? 28.969 45.781 -1.517 1 94.88 673 PHE B O 1
ATOM 12623 N N . ARG B 1 674 ? 27.578 47.562 -1.872 1 91.38 674 ARG B N 1
ATOM 12624 C CA . ARG B 1 674 ? 28.656 48.5 -2.164 1 91.38 674 ARG B CA 1
ATOM 12625 C C . ARG B 1 674 ? 28.469 49.781 -1.394 1 91.38 674 ARG B C 1
ATOM 12627 O O . ARG B 1 674 ? 27.359 50.094 -0.946 1 91.38 674 ARG B O 1
ATOM 12634 N N . THR B 1 675 ? 29.547 50.531 -1.301 1 91.19 675 THR B N 1
ATOM 12635 C CA . THR B 1 675 ? 29.484 51.781 -0.535 1 91.19 675 THR B CA 1
ATOM 12636 C C . THR B 1 675 ? 29.422 53 -1.466 1 91.19 675 THR B C 1
ATOM 12638 O O . THR B 1 675 ? 29.5 54.125 -1.012 1 91.19 675 THR B O 1
ATOM 12641 N N . GLU B 1 676 ? 29.344 52.781 -2.699 1 88.88 676 GLU B N 1
ATOM 12642 C CA . GLU B 1 676 ? 29.359 53.875 -3.666 1 88.88 676 GLU B CA 1
ATOM 12643 C C . GLU B 1 676 ? 28.203 54.844 -3.438 1 88.88 676 GLU B C 1
ATOM 12645 O O . GLU B 1 676 ? 28.344 56.062 -3.678 1 88.88 676 GLU B O 1
ATOM 12650 N N . ASP B 1 677 ? 27.156 54.406 -2.943 1 87.69 677 ASP B N 1
ATOM 12651 C CA . ASP B 1 677 ? 25.969 55.25 -2.775 1 87.69 677 ASP B CA 1
ATOM 12652 C C . ASP B 1 677 ? 25.844 55.75 -1.336 1 87.69 677 ASP B C 1
ATOM 12654 O O . ASP B 1 677 ? 24.922 56.5 -1.015 1 87.69 677 ASP B O 1
ATOM 12658 N N . GLY B 1 678 ? 26.75 55.312 -0.493 1 90.44 678 GLY B N 1
ATOM 12659 C CA . GLY B 1 678 ? 26.688 55.75 0.892 1 90.44 678 GLY B CA 1
ATOM 12660 C C . GLY B 1 678 ? 26.891 54.625 1.884 1 90.44 678 GLY B C 1
ATOM 12661 O O . GLY B 1 678 ? 27.156 53.469 1.49 1 90.44 678 GLY B O 1
ATOM 12662 N N . ASP B 1 679 ? 26.75 54.969 3.137 1 93.75 679 ASP B N 1
ATOM 12663 C CA . ASP B 1 679 ? 26.953 54.031 4.242 1 93.75 679 ASP B CA 1
ATOM 12664 C C . ASP B 1 679 ? 25.656 53.344 4.602 1 93.75 679 ASP B C 1
ATOM 12666 O O . ASP B 1 679 ? 24.953 53.75 5.527 1 93.75 679 ASP B O 1
ATOM 12670 N N . TRP B 1 680 ? 25.516 52.219 3.92 1 95.44 680 TRP B N 1
ATOM 12671 C CA . TRP B 1 680 ? 24.266 51.531 4.129 1 95.44 680 TRP B CA 1
ATOM 12672 C C . TRP B 1 680 ? 24.203 50.938 5.531 1 95.44 680 TRP B C 1
ATOM 12674 O O . TRP B 1 680 ? 23.125 50.875 6.141 1 95.44 680 TRP B O 1
ATOM 12684 N N . TYR B 1 681 ? 25.312 50.375 6.113 1 95.5 681 TYR B N 1
ATOM 12685 C CA . TYR B 1 681 ? 25.344 49.75 7.43 1 95.5 681 TYR B CA 1
ATOM 12686 C C . TYR B 1 681 ? 25.016 50.781 8.523 1 95.5 681 TYR B C 1
ATOM 12688 O O . TYR B 1 681 ? 24.25 50.469 9.438 1 95.5 681 TYR B O 1
ATOM 12696 N N . GLY B 1 682 ? 25.625 51.938 8.453 1 93.62 682 GLY B N 1
ATOM 12697 C CA . GLY B 1 682 ? 25.328 53 9.406 1 93.62 682 GLY B CA 1
ATOM 12698 C C . GLY B 1 682 ? 23.859 53.438 9.367 1 93.62 682 GLY B C 1
ATOM 12699 O O . GLY B 1 682 ? 23.266 53.688 10.406 1 93.62 682 GLY B O 1
ATOM 12700 N N . LYS B 1 683 ? 23.391 53.5 8.18 1 94.75 683 LYS B N 1
ATOM 12701 C CA . LYS B 1 683 ? 21.984 53.875 8.023 1 94.75 683 LYS B CA 1
ATOM 12702 C C . LYS B 1 683 ? 21.062 52.812 8.641 1 94.75 683 LYS B C 1
ATOM 12704 O O . LYS B 1 683 ? 20.094 53.156 9.32 1 94.75 683 LYS B O 1
ATOM 12709 N N . ALA B 1 684 ? 21.359 51.562 8.359 1 94.81 684 ALA B N 1
ATOM 12710 C CA . ALA B 1 684 ? 20.562 50.469 8.914 1 94.81 684 ALA B CA 1
ATOM 12711 C C . ALA B 1 684 ? 20.594 50.469 10.438 1 94.81 684 ALA B C 1
ATOM 12713 O O . ALA B 1 684 ? 19.562 50.281 11.094 1 94.81 684 ALA B O 1
ATOM 12714 N N . LYS B 1 685 ? 21.688 50.656 10.992 1 92.56 685 LYS B N 1
ATOM 12715 C CA . LYS B 1 685 ? 21.875 50.719 12.445 1 92.56 685 LYS B CA 1
ATOM 12716 C C . LYS B 1 685 ? 21.109 51.875 13.055 1 92.56 685 LYS B C 1
ATOM 12718 O O . LYS B 1 685 ? 20.5 51.75 14.117 1 92.56 685 LYS B O 1
ATOM 12723 N N . SER B 1 686 ? 21.172 52.969 12.391 1 91.56 686 SER B N 1
ATOM 12724 C CA . SER B 1 686 ? 20.5 54.156 12.883 1 91.56 686 SER B CA 1
ATOM 12725 C C . SER B 1 686 ? 18.984 53.969 12.891 1 91.56 686 SER B C 1
ATOM 12727 O O . SER B 1 686 ? 18.297 54.406 13.828 1 91.56 686 SER B O 1
ATOM 12729 N N . ILE B 1 687 ? 18.531 53.438 11.883 1 91.69 687 ILE B N 1
ATOM 12730 C CA . ILE B 1 687 ? 17.094 53.219 11.758 1 91.69 687 ILE B CA 1
ATOM 12731 C C . ILE B 1 687 ? 16.609 52.25 12.828 1 91.69 687 ILE B C 1
ATOM 12733 O O . ILE B 1 687 ? 15.57 52.469 13.453 1 91.69 687 ILE B O 1
ATOM 12737 N N . THR B 1 688 ? 17.281 51.188 13.07 1 92.38 688 THR B N 1
ATOM 12738 C CA . THR B 1 688 ? 16.859 50.188 14.016 1 92.38 688 THR B CA 1
ATOM 12739 C C . THR B 1 688 ? 17.031 50.656 15.453 1 92.38 688 THR B C 1
ATOM 12741 O O . THR B 1 688 ? 16.344 50.188 16.359 1 92.38 688 THR B O 1
ATOM 12744 N N . ARG B 1 689 ? 17.844 51.594 15.688 1 88.06 689 ARG B N 1
ATOM 12745 C CA . ARG B 1 689 ? 18.094 52.094 17.031 1 88.06 689 ARG B CA 1
ATOM 12746 C C . ARG B 1 689 ? 17.109 53.188 17.406 1 88.06 689 ARG B C 1
ATOM 12748 O O . ARG B 1 689 ? 16.906 53.469 18.594 1 88.06 689 ARG B O 1
ATOM 12755 N N . ARG B 1 690 ? 16.562 53.875 16.469 1 77.94 690 ARG B N 1
ATOM 12756 C CA . ARG B 1 690 ? 15.672 55 16.703 1 77.94 690 ARG B CA 1
ATOM 12757 C C . ARG B 1 690 ? 14.312 54.562 17.219 1 77.94 690 ARG B C 1
ATOM 12759 O O . ARG B 1 690 ? 13.531 55.344 17.734 1 77.94 690 ARG B O 1
ATOM 12766 N N . ALA B 1 691 ? 14.047 53.375 17.281 1 64.44 691 ALA B N 1
ATOM 12767 C CA . ALA B 1 691 ? 12.68 52.938 17.562 1 64.44 691 ALA B CA 1
ATOM 12768 C C . ALA B 1 691 ? 12.289 53.25 19 1 64.44 691 ALA B C 1
ATOM 12770 O O . ALA B 1 691 ? 13.086 53.031 19.922 1 64.44 691 ALA B O 1
ATOM 12771 N N . LYS B 1 692 ? 11.25 54.156 19.312 1 57.97 692 LYS B N 1
ATOM 12772 C CA . LYS B 1 692 ? 10.742 54.625 20.594 1 57.97 692 LYS B CA 1
ATOM 12773 C C . LYS B 1 692 ? 10.602 53.5 21.594 1 57.97 692 LYS B C 1
ATOM 12775 O O . LYS B 1 692 ? 10.828 53.656 22.781 1 57.97 692 LYS B O 1
ATOM 12780 N N . GLY B 1 693 ? 10.141 52.281 21.234 1 60.81 693 GLY B N 1
ATOM 12781 C CA . GLY B 1 693 ? 9.883 51.188 22.141 1 60.81 693 GLY B CA 1
ATOM 12782 C C . GLY B 1 693 ? 11.039 50.219 22.25 1 60.81 693 GLY B C 1
ATOM 12783 O O . GLY B 1 693 ? 10.867 49.094 22.703 1 60.81 693 GLY B O 1
ATOM 12784 N N . GLY B 1 694 ? 12.344 50.688 21.953 1 72.5 694 GLY B N 1
ATOM 12785 C CA . GLY B 1 694 ? 13.531 49.844 21.984 1 72.5 694 GLY B CA 1
ATOM 12786 C C . GLY B 1 694 ? 14.102 49.562 20.609 1 72.5 694 GLY B C 1
ATOM 12787 O O . GLY B 1 694 ? 13.445 49.812 19.594 1 72.5 694 GLY B O 1
ATOM 12788 N N . PRO B 1 695 ? 15.352 49.188 20.656 1 84.88 695 PRO B N 1
ATOM 12789 C CA . PRO B 1 695 ? 16.016 48.938 19.375 1 84.88 695 PRO B CA 1
ATOM 12790 C C . PRO B 1 695 ? 15.336 47.812 18.578 1 84.88 695 PRO B C 1
ATOM 12792 O O . PRO B 1 695 ? 14.844 46.844 19.156 1 84.88 695 PRO B O 1
ATOM 12795 N N . GLY B 1 696 ? 15.117 48.062 17.312 1 90.88 696 GLY B N 1
ATOM 12796 C CA . GLY B 1 696 ? 14.586 47.062 16.422 1 90.88 696 GLY B CA 1
ATOM 12797 C C . GLY B 1 696 ? 15.586 45.969 16.078 1 90.88 696 GLY B C 1
ATOM 12798 O O . GLY B 1 696 ? 16.656 45.906 16.688 1 90.88 696 GLY B O 1
ATOM 12799 N N . ILE B 1 697 ? 15.141 45.062 15.25 1 93.56 697 ILE B N 1
ATOM 12800 C CA . ILE B 1 697 ? 15.961 43.938 14.875 1 93.56 697 ILE B CA 1
ATOM 12801 C C . ILE B 1 697 ? 16.766 44.25 13.617 1 93.56 697 ILE B C 1
ATOM 12803 O O . ILE B 1 697 ? 16.234 44.875 12.688 1 93.56 697 ILE B O 1
ATOM 12807 N N . LEU B 1 698 ? 18.062 43.969 13.633 1 95.56 698 LEU B N 1
ATOM 12808 C CA . LEU B 1 698 ? 18.953 44.062 12.477 1 95.56 698 LEU B CA 1
ATOM 12809 C C . LEU B 1 698 ? 19.703 42.781 12.258 1 95.56 698 LEU B C 1
ATOM 12811 O O . LEU B 1 698 ? 20.75 42.531 12.867 1 95.56 698 LEU B O 1
ATOM 12815 N N . TRP B 1 699 ? 19.188 41.969 11.414 1 95.5 699 TRP B N 1
ATOM 12816 C CA . TRP B 1 699 ? 19.859 40.688 11.078 1 95.5 699 TRP B CA 1
ATOM 12817 C C . TRP B 1 699 ? 20.484 40.781 9.688 1 95.5 699 TRP B C 1
ATOM 12819 O O . TRP B 1 699 ? 19.859 41.25 8.742 1 95.5 699 TRP B O 1
ATOM 12829 N N . ILE B 1 700 ? 21.688 40.344 9.555 1 96.94 700 ILE B N 1
ATOM 12830 C CA . ILE B 1 700 ? 22.453 40.469 8.312 1 96.94 700 ILE B CA 1
ATOM 12831 C C . ILE B 1 700 ? 22.953 39.094 7.879 1 96.94 700 ILE B C 1
ATOM 12833 O O . ILE B 1 700 ? 23.703 38.438 8.609 1 96.94 700 ILE B O 1
ATOM 12837 N N . PHE B 1 701 ? 22.531 38.656 6.738 1 96.56 701 PHE B N 1
ATOM 12838 C CA . PHE B 1 701 ? 22.969 37.406 6.148 1 96.56 701 PHE B CA 1
ATOM 12839 C C . PHE B 1 701 ? 24.047 37.656 5.09 1 96.56 701 PHE B C 1
ATOM 12841 O O . PHE B 1 701 ? 23.922 38.562 4.277 1 96.56 701 PHE B O 1
ATOM 12848 N N . LEU B 1 702 ? 25.094 36.906 5.102 1 94.94 702 LEU B N 1
ATOM 12849 C CA . LEU B 1 702 ? 26.156 37.125 4.133 1 94.94 702 LEU B CA 1
ATOM 12850 C C . LEU B 1 702 ? 26.953 35.844 3.893 1 94.94 702 LEU B C 1
ATOM 12852 O O . LEU B 1 702 ? 26.859 34.906 4.672 1 94.94 702 LEU B O 1
ATOM 12856 N N . ASP B 1 703 ? 27.672 35.781 2.779 1 93.88 703 ASP B N 1
ATOM 12857 C CA . ASP B 1 703 ? 28.562 34.719 2.336 1 93.88 703 ASP B CA 1
ATOM 12858 C C . ASP B 1 703 ? 29.75 35.281 1.557 1 93.88 703 ASP B C 1
ATOM 12860 O O . ASP B 1 703 ? 29.609 35.656 0.393 1 93.88 703 ASP B O 1
ATOM 12864 N N . TYR B 1 704 ? 30.891 35.219 2.129 1 93.12 704 TYR B N 1
ATOM 12865 C CA . TYR B 1 704 ? 32.062 35.844 1.522 1 93.12 704 TYR B CA 1
ATOM 12866 C C . TYR B 1 704 ? 32.531 35.031 0.313 1 93.12 704 TYR B C 1
ATOM 12868 O O . TYR B 1 704 ? 33.219 35.562 -0.558 1 93.12 704 TYR B O 1
ATOM 12876 N N . PHE B 1 705 ? 32.219 33.75 0.2 1 93.44 705 PHE B N 1
ATOM 12877 C CA . PHE B 1 705 ? 32.594 32.938 -0.962 1 93.44 705 PHE B CA 1
ATOM 12878 C C . PHE B 1 705 ? 31.859 33.406 -2.205 1 93.44 705 PHE B C 1
ATOM 12880 O O . PHE B 1 705 ? 32.281 33.156 -3.33 1 93.44 705 PHE B O 1
ATOM 12887 N N . GLN B 1 706 ? 30.797 34.125 -1.998 1 93.31 706 GLN B N 1
ATOM 12888 C CA . GLN B 1 706 ? 29.969 34.562 -3.121 1 93.31 706 GLN B CA 1
ATOM 12889 C C . GLN B 1 706 ? 30.109 36.062 -3.369 1 93.31 706 GLN B C 1
ATOM 12891 O O . GLN B 1 706 ? 29.156 36.719 -3.795 1 93.31 706 GLN B O 1
ATOM 12896 N N . THR B 1 707 ? 31.141 36.594 -3.072 1 92.5 707 THR B N 1
ATOM 12897 C CA . THR B 1 707 ? 31.422 37.969 -3.375 1 92.5 707 THR B CA 1
ATOM 12898 C C . THR B 1 707 ? 31.547 38.188 -4.879 1 92.5 707 THR B C 1
ATOM 12900 O O . THR B 1 707 ? 32.281 37.469 -5.559 1 92.5 707 THR B O 1
ATOM 12903 N N . SER B 1 708 ? 30.891 39.156 -5.418 1 89.25 708 SER B N 1
ATOM 12904 C CA . SER B 1 708 ? 30.812 39.312 -6.867 1 89.25 708 SER B CA 1
ATOM 12905 C C . SER B 1 708 ? 31.578 40.531 -7.344 1 89.25 708 SER B C 1
ATOM 12907 O O . SER B 1 708 ? 31.641 40.812 -8.547 1 89.25 708 SER B O 1
ATOM 12909 N N . HIS B 1 709 ? 32.125 41.344 -6.48 1 88.44 709 HIS B N 1
ATOM 12910 C CA . HIS B 1 709 ? 32.906 42.531 -6.859 1 88.44 709 HIS B CA 1
ATOM 12911 C C . HIS B 1 709 ? 34.094 42.75 -5.926 1 88.44 709 HIS B C 1
ATOM 12913 O O . HIS B 1 709 ? 34.188 42.125 -4.875 1 88.44 709 HIS B O 1
ATOM 12919 N N . LEU B 1 710 ? 34.938 43.656 -6.355 1 89.31 710 LEU B N 1
ATOM 12920 C CA . LEU B 1 710 ? 36.156 43.906 -5.578 1 89.31 710 LEU B CA 1
ATOM 12921 C C . LEU B 1 710 ? 36.031 45.188 -4.773 1 89.31 710 LEU B C 1
ATOM 12923 O O . LEU B 1 710 ? 36.938 45.562 -4.023 1 89.31 710 LEU B O 1
ATOM 12927 N N . ASP B 1 711 ? 34.938 45.781 -4.848 1 88.56 711 ASP B N 1
ATOM 12928 C CA . ASP B 1 711 ? 34.719 47.031 -4.117 1 88.56 711 ASP B CA 1
ATOM 12929 C C . ASP B 1 711 ? 34.438 46.75 -2.635 1 88.56 711 ASP B C 1
ATOM 12931 O O . ASP B 1 711 ? 34.344 45.594 -2.223 1 88.56 711 ASP B O 1
ATOM 12935 N N . CYS B 1 712 ? 34.438 47.875 -1.944 1 88.81 712 CYS B N 1
ATOM 12936 C CA . CYS B 1 712 ? 34.156 47.75 -0.522 1 88.81 712 CYS B CA 1
ATOM 12937 C C . CYS B 1 712 ? 32.656 47.469 -0.3 1 88.81 712 CYS B C 1
ATOM 12939 O O . CYS B 1 712 ? 31.812 48.188 -0.824 1 88.81 712 CYS B O 1
ATOM 12941 N N . SER B 1 713 ? 32.406 46.438 0.451 1 91.5 713 SER B N 1
ATOM 12942 C CA . SER B 1 713 ? 31.016 46 0.667 1 91.5 713 SER B CA 1
ATOM 12943 C C . SER B 1 713 ? 30.312 46.906 1.688 1 91.5 713 SER B C 1
ATOM 12945 O O . SER B 1 713 ? 29.094 47 1.711 1 91.5 713 SER B O 1
ATOM 12947 N N . GLY B 1 714 ? 31.031 47.594 2.543 1 91.94 714 GLY B N 1
ATOM 12948 C CA . GLY B 1 714 ? 30.453 48.438 3.58 1 91.94 714 GLY B CA 1
ATOM 12949 C C . GLY B 1 714 ? 30.188 47.688 4.875 1 91.94 714 GLY B C 1
ATOM 12950 O O . GLY B 1 714 ? 29.75 48.281 5.863 1 91.94 714 GLY B O 1
ATOM 12951 N N . LEU B 1 715 ? 30.484 46.406 4.957 1 93.75 715 LEU B N 1
ATOM 12952 C CA . LEU B 1 715 ? 30.359 45.594 6.168 1 93.75 715 LEU B CA 1
ATOM 12953 C C . LEU B 1 715 ? 31.438 46 7.184 1 93.75 715 LEU B C 1
ATOM 12955 O O . LEU B 1 715 ? 32.531 46.375 6.809 1 93.75 715 LEU B O 1
ATOM 12959 N N . PRO B 1 716 ? 31.094 45.969 8.406 1 92.31 716 PRO B N 1
ATOM 12960 C CA . PRO B 1 716 ? 32.125 46.219 9.406 1 92.31 716 PRO B CA 1
ATOM 12961 C C . PRO B 1 716 ? 33.219 45.156 9.398 1 92.31 716 PRO B C 1
ATOM 12963 O O . PRO B 1 716 ? 33.031 44.062 8.82 1 92.31 716 PRO B O 1
ATOM 12966 N N . PRO B 1 717 ? 34.406 45.5 9.992 1 89.56 717 PRO B N 1
ATOM 12967 C CA . PRO B 1 717 ? 35.469 44.5 10.07 1 89.56 717 PRO B CA 1
ATOM 12968 C C . PRO B 1 717 ? 35 43.219 10.75 1 89.56 717 PRO B C 1
ATOM 12970 O O . PRO B 1 717 ? 34.062 43.25 11.57 1 89.56 717 PRO B O 1
ATOM 12973 N N . LEU B 1 718 ? 35.594 42.156 10.336 1 90.31 718 LEU B N 1
ATOM 12974 C CA . LEU B 1 718 ? 35.188 40.844 10.812 1 90.31 718 LEU B CA 1
ATOM 12975 C C . LEU B 1 718 ? 35.156 40.781 12.336 1 90.31 718 LEU B C 1
ATOM 12977 O O . LEU B 1 718 ? 34.281 40.125 12.922 1 90.31 718 LEU B O 1
ATOM 12981 N N . SER B 1 719 ? 36.031 41.5 13.008 1 89.81 719 SER B N 1
ATOM 12982 C CA . SER B 1 719 ? 36.094 41.5 14.469 1 89.81 719 SER B CA 1
ATOM 12983 C C . SER B 1 719 ? 34.875 42.188 15.078 1 89.81 719 SER B C 1
ATOM 12985 O O . SER B 1 719 ? 34.5 41.875 16.219 1 89.81 719 SER B O 1
ATOM 12987 N N . ASP B 1 720 ? 34.25 43 14.227 1 91.62 720 ASP B N 1
ATOM 12988 C CA . ASP B 1 720 ? 33.094 43.719 14.734 1 91.62 720 ASP B CA 1
ATOM 12989 C C . ASP B 1 720 ? 31.781 43.062 14.328 1 91.62 720 ASP B C 1
ATOM 12991 O O . ASP B 1 720 ? 30.703 43.5 14.703 1 91.62 720 ASP B O 1
ATOM 12995 N N . GLN B 1 721 ? 31.828 42.062 13.609 1 92.12 721 GLN B N 1
ATOM 12996 C CA . GLN B 1 721 ? 30.625 41.312 13.211 1 92.12 721 GLN B CA 1
ATOM 12997 C C . GLN B 1 721 ? 30.234 40.312 14.281 1 92.12 721 GLN B C 1
ATOM 12999 O O . GLN B 1 721 ? 30.25 39.094 14.047 1 92.12 721 GLN B O 1
ATOM 13004 N N . TYR B 1 722 ? 29.844 40.844 15.336 1 89.38 722 TYR B N 1
ATOM 13005 C CA . TYR B 1 722 ? 29.438 40.062 16.5 1 89.38 722 TYR B CA 1
ATOM 13006 C C . TYR B 1 722 ? 28.156 40.625 17.109 1 89.38 722 TYR B C 1
ATOM 13008 O O . TYR B 1 722 ? 27.969 41.844 17.156 1 89.38 722 TYR B O 1
ATOM 13016 N N . PRO B 1 723 ? 27.359 39.781 17.484 1 91.56 723 PRO B N 1
ATOM 13017 C CA . PRO B 1 723 ? 27.359 38.312 17.516 1 91.56 723 PRO B CA 1
ATOM 13018 C C . PRO B 1 723 ? 27.234 37.719 16.109 1 91.56 723 PRO B C 1
ATOM 13020 O O . PRO B 1 723 ? 26.656 38.344 15.219 1 91.56 723 PRO B O 1
ATOM 13023 N N . ARG B 1 724 ? 27.828 36.5 16.016 1 91.44 724 ARG B N 1
ATOM 13024 C CA . ARG B 1 724 ? 27.891 35.844 14.711 1 91.44 724 ARG B CA 1
ATOM 13025 C C . ARG B 1 724 ? 27.469 34.375 14.805 1 91.44 724 ARG B C 1
ATOM 13027 O O . ARG B 1 724 ? 27.828 33.688 15.758 1 91.44 724 ARG B O 1
ATOM 13034 N N . GLU B 1 725 ? 26.594 34 13.938 1 92 725 GLU B N 1
ATOM 13035 C CA . GLU B 1 725 ? 26.219 32.594 13.766 1 92 725 GLU B CA 1
ATOM 13036 C C . GLU B 1 725 ? 26.625 32.062 12.391 1 92 725 GLU B C 1
ATOM 13038 O O . GLU B 1 725 ? 26.766 32.844 11.445 1 92 725 GLU B O 1
ATOM 13043 N N . GLU B 1 726 ? 26.875 30.766 12.312 1 92.06 726 GLU B N 1
ATOM 13044 C CA . GLU B 1 726 ? 27.359 30.203 11.062 1 92.06 726 GLU B CA 1
ATOM 13045 C C . GLU B 1 726 ? 26.453 29.062 10.594 1 92.06 726 GLU B C 1
ATOM 13047 O O . GLU B 1 726 ? 25.938 28.297 11.406 1 92.06 726 GLU B O 1
ATOM 13052 N N . LEU B 1 727 ? 26.188 29.031 9.344 1 92.88 727 LEU B N 1
ATOM 13053 C CA . LEU B 1 727 ? 25.516 27.922 8.672 1 92.88 727 LEU B CA 1
ATOM 13054 C C . LEU B 1 727 ? 26.5 27.141 7.809 1 92.88 727 LEU B C 1
ATOM 13056 O O . LEU B 1 727 ? 26.906 27.609 6.746 1 92.88 727 LEU B O 1
ATOM 13060 N N . THR B 1 728 ? 26.75 25.922 8.164 1 91.62 728 THR B N 1
ATOM 13061 C CA . THR B 1 728 ? 27.828 25.188 7.523 1 91.62 728 THR B CA 1
ATOM 13062 C C . THR B 1 728 ? 27.281 24.031 6.703 1 91.62 728 THR B C 1
ATOM 13064 O O . THR B 1 728 ? 28.016 23.406 5.934 1 91.62 728 THR B O 1
ATOM 13067 N N . ARG B 1 729 ? 26.094 23.797 6.793 1 89.5 729 ARG B N 1
ATOM 13068 C CA . ARG B 1 729 ? 25.531 22.672 6.055 1 89.5 729 ARG B CA 1
ATOM 13069 C C . ARG B 1 729 ? 24.938 23.125 4.727 1 89.5 729 ARG B C 1
ATOM 13071 O O . ARG B 1 729 ? 24.062 24 4.691 1 89.5 729 ARG B O 1
ATOM 13078 N N . ILE B 1 730 ? 25.484 22.516 3.658 1 88.88 730 ILE B N 1
ATOM 13079 C CA . ILE B 1 730 ? 24.984 22.844 2.328 1 88.88 730 ILE B CA 1
ATOM 13080 C C . ILE B 1 730 ? 23.828 21.906 1.962 1 88.88 730 ILE B C 1
ATOM 13082 O O . ILE B 1 730 ? 23.984 20.688 1.956 1 88.88 730 ILE B O 1
ATOM 13086 N N . VAL B 1 731 ? 22.688 22.406 1.606 1 88.38 731 VAL B N 1
ATOM 13087 C CA . VAL B 1 731 ? 21.484 21.594 1.509 1 88.38 731 VAL B CA 1
ATOM 13088 C C . VAL B 1 731 ? 20.891 21.703 0.106 1 88.38 731 VAL B C 1
ATOM 13090 O O . VAL B 1 731 ? 20 20.953 -0.26 1 88.38 731 VAL B O 1
ATOM 13093 N N . ARG B 1 732 ? 21.359 22.422 -0.806 1 85.75 732 ARG B N 1
ATOM 13094 C CA . ARG B 1 732 ? 20.672 22.766 -2.047 1 85.75 732 ARG B CA 1
ATOM 13095 C C . ARG B 1 732 ? 21.156 21.875 -3.197 1 85.75 732 ARG B C 1
ATOM 13097 O O . ARG B 1 732 ? 20.344 21.359 -3.967 1 85.75 732 ARG B O 1
ATOM 13104 N N . ASN B 1 733 ? 22.438 21.672 -3.383 1 89.5 733 ASN B N 1
ATOM 13105 C CA . ASN B 1 733 ? 23.062 21.203 -4.625 1 89.5 733 ASN B CA 1
ATOM 13106 C C . ASN B 1 733 ? 23.203 19.688 -4.652 1 89.5 733 ASN B C 1
ATOM 13108 O O . ASN B 1 733 ? 23.516 19.078 -3.629 1 89.5 733 ASN B O 1
ATOM 13112 N N . ALA B 1 734 ? 23.109 19.156 -5.863 1 89.12 734 ALA B N 1
ATOM 13113 C CA . ALA B 1 734 ? 23.375 17.734 -6.082 1 89.12 734 ALA B CA 1
ATOM 13114 C C . ALA B 1 734 ? 24.844 17.422 -5.887 1 89.12 734 ALA B C 1
ATOM 13116 O O . ALA B 1 734 ? 25.688 18.328 -5.828 1 89.12 734 ALA B O 1
ATOM 13117 N N . ASP B 1 735 ? 25.172 16.188 -5.926 1 88.56 735 ASP B N 1
ATOM 13118 C CA . ASP B 1 735 ? 26.5 15.711 -5.523 1 88.56 735 ASP B CA 1
ATOM 13119 C C . ASP B 1 735 ? 27.578 16.234 -6.473 1 88.56 735 ASP B C 1
ATOM 13121 O O . ASP B 1 735 ? 28.578 16.797 -6.027 1 88.56 735 ASP B O 1
ATOM 13125 N N . PRO B 1 736 ? 27.391 16.031 -7.809 1 90.69 736 PRO B N 1
ATOM 13126 C CA . PRO B 1 736 ? 28.453 16.516 -8.695 1 90.69 736 PRO B CA 1
ATOM 13127 C C . PRO B 1 736 ? 28.672 18.031 -8.594 1 90.69 736 PRO B C 1
ATOM 13129 O O . PRO B 1 736 ? 29.797 18.5 -8.711 1 90.69 736 PRO B O 1
ATOM 13132 N N . ILE B 1 737 ? 27.688 18.781 -8.391 1 93.75 737 ILE B N 1
ATOM 13133 C CA . ILE B 1 737 ? 27.781 20.234 -8.281 1 93.75 737 ILE B CA 1
ATOM 13134 C C . ILE B 1 737 ? 28.422 20.609 -6.945 1 93.75 737 ILE B C 1
ATOM 13136 O O . ILE B 1 737 ? 29.234 21.516 -6.875 1 93.75 737 ILE B O 1
ATOM 13140 N N . ALA B 1 738 ? 28.016 19.906 -5.949 1 91.06 738 ALA B N 1
ATOM 13141 C CA . ALA B 1 738 ? 28.578 20.156 -4.625 1 91.06 738 ALA B CA 1
ATOM 13142 C C . ALA B 1 738 ? 30.094 19.938 -4.625 1 91.06 738 ALA B C 1
ATOM 13144 O O . ALA B 1 738 ? 30.828 20.703 -3.994 1 91.06 738 ALA B O 1
ATOM 13145 N N . LYS B 1 739 ? 30.531 18.922 -5.309 1 90.69 739 LYS B N 1
ATOM 13146 C CA . LYS B 1 739 ? 31.953 18.656 -5.414 1 90.69 739 LYS B CA 1
ATOM 13147 C C . LYS B 1 739 ? 32.688 19.781 -6.148 1 90.69 739 LYS B C 1
ATOM 13149 O O . LYS B 1 739 ? 33.781 20.156 -5.773 1 90.69 739 LYS B O 1
ATOM 13154 N N . TYR B 1 740 ? 32.094 20.203 -7.176 1 94.12 740 TYR B N 1
ATOM 13155 C CA . TYR B 1 740 ? 32.625 21.344 -7.91 1 94.12 740 TYR B CA 1
ATOM 13156 C C . TYR B 1 740 ? 32.75 22.578 -7.02 1 94.12 740 TYR B C 1
ATOM 13158 O O . TYR B 1 740 ? 33.75 23.281 -7.047 1 94.12 740 TYR B O 1
ATOM 13166 N N . LEU B 1 741 ? 31.719 22.891 -6.234 1 93.88 741 LEU B N 1
ATOM 13167 C CA . LEU B 1 741 ? 31.703 24.031 -5.32 1 93.88 741 LEU B CA 1
ATOM 13168 C C . LEU B 1 741 ? 32.812 23.906 -4.289 1 93.88 741 LEU B C 1
ATOM 13170 O O . LEU B 1 741 ? 33.5 24.906 -3.963 1 93.88 741 LEU B O 1
ATOM 13174 N N . GLN B 1 742 ? 32.938 22.75 -3.828 1 91.25 742 GLN B N 1
ATOM 13175 C CA . GLN B 1 742 ? 34 22.516 -2.842 1 91.25 742 GLN B CA 1
ATOM 13176 C C . GLN B 1 742 ? 35.375 22.828 -3.42 1 91.25 742 GLN B C 1
ATOM 13178 O O . GLN B 1 742 ? 36.219 23.438 -2.754 1 91.25 742 GLN B O 1
ATOM 13183 N N . LYS B 1 743 ? 35.562 22.359 -4.602 1 92.19 743 LYS B N 1
ATOM 13184 C CA . LYS B 1 743 ? 36.844 22.609 -5.266 1 92.19 743 LYS B CA 1
ATOM 13185 C C . LYS B 1 743 ? 37.094 24.094 -5.469 1 92.19 743 LYS B C 1
ATOM 13187 O O . LYS B 1 743 ? 38.188 24.594 -5.203 1 92.19 743 LYS B O 1
ATOM 13192 N N . GLU B 1 744 ? 36.125 24.766 -5.961 1 93.19 744 GLU B N 1
ATOM 13193 C CA . GLU B 1 744 ? 36.25 26.188 -6.215 1 93.19 744 GLU B CA 1
ATOM 13194 C C . GLU B 1 744 ? 36.406 26.969 -4.914 1 93.19 744 GLU B C 1
ATOM 13196 O O . GLU B 1 744 ? 37.094 27.984 -4.875 1 93.19 744 GLU B O 1
ATOM 13201 N N . MET B 1 745 ? 35.781 26.578 -3.902 1 93.56 745 MET B N 1
ATOM 13202 C CA . MET B 1 745 ? 35.906 27.234 -2.604 1 93.56 745 MET B CA 1
ATOM 13203 C C . MET B 1 745 ? 37.312 27.078 -2.061 1 93.56 745 MET B C 1
ATOM 13205 O O . MET B 1 745 ? 37.875 27.984 -1.423 1 93.56 745 MET B O 1
ATOM 13209 N N . GLN B 1 746 ? 37.844 25.922 -2.324 1 91.62 746 GLN B N 1
ATOM 13210 C CA . GLN B 1 746 ? 39.25 25.703 -1.917 1 91.62 746 GLN B CA 1
ATOM 13211 C C . GLN B 1 746 ? 40.188 26.641 -2.67 1 91.62 746 GLN B C 1
ATOM 13213 O O . GLN B 1 746 ? 41.156 27.125 -2.104 1 91.62 746 GLN B O 1
ATOM 13218 N N . VAL B 1 747 ? 39.906 26.828 -3.91 1 92.19 747 VAL B N 1
ATOM 13219 C CA . VAL B 1 747 ? 40.688 27.734 -4.723 1 92.19 747 VAL B CA 1
ATOM 13220 C C . VAL B 1 747 ? 40.625 29.141 -4.133 1 92.19 747 VAL B C 1
ATOM 13222 O O . VAL B 1 747 ? 41.625 29.828 -4.035 1 92.19 747 VAL B O 1
ATOM 13225 N N . ILE B 1 748 ? 39.5 29.562 -3.703 1 92.69 748 ILE B N 1
ATOM 13226 C CA . ILE B 1 748 ? 39.312 30.906 -3.143 1 92.69 748 ILE B CA 1
ATOM 13227 C C . ILE B 1 748 ? 40 31 -1.791 1 92.69 748 ILE B C 1
ATOM 13229 O O . ILE B 1 748 ? 40.594 32.031 -1.476 1 92.69 748 ILE B O 1
ATOM 13233 N N . ARG B 1 749 ? 39.844 29.984 -1.001 1 91.56 749 ARG B N 1
ATOM 13234 C CA . ARG B 1 749 ? 40.469 29.984 0.313 1 91.56 749 ARG B CA 1
ATOM 13235 C C . ARG B 1 749 ? 42 30.109 0.191 1 91.56 749 ARG B C 1
ATOM 13237 O O . ARG B 1 749 ? 42.625 30.781 0.995 1 91.56 749 ARG B O 1
ATOM 13244 N N . SER B 1 750 ? 42.562 29.5 -0.842 1 89.62 750 SER B N 1
ATOM 13245 C CA . SER B 1 750 ? 44.031 29.516 -1.047 1 89.62 750 SER B CA 1
ATOM 13246 C C . SER B 1 750 ? 44.469 30.875 -1.572 1 89.62 750 SER B C 1
ATOM 13248 O O . SER B 1 750 ? 45.594 31.312 -1.281 1 89.62 750 SER B O 1
ATOM 13250 N N . ASN B 1 751 ? 43.625 31.484 -2.391 1 89.19 751 ASN B N 1
ATOM 13251 C CA . ASN B 1 751 ? 43.938 32.781 -2.965 1 89.19 751 ASN B CA 1
ATOM 13252 C C . ASN B 1 751 ? 42.781 33.75 -2.887 1 89.19 751 ASN B C 1
ATOM 13254 O O . ASN B 1 751 ? 42.156 34.094 -3.908 1 89.19 751 ASN B O 1
ATOM 13258 N N . PRO B 1 752 ? 42.594 34.188 -1.646 1 89.31 752 PRO B N 1
ATOM 13259 C CA . PRO B 1 752 ? 41.438 35.094 -1.494 1 89.31 752 PRO B CA 1
ATOM 13260 C C . PRO B 1 752 ? 41.656 36.469 -2.137 1 89.31 752 PRO B C 1
ATOM 13262 O O . PRO B 1 752 ? 42.781 36.938 -2.172 1 89.31 752 PRO B O 1
ATOM 13265 N N . SER B 1 753 ? 40.625 37 -2.678 1 86.69 753 SER B N 1
ATOM 13266 C CA . SER B 1 753 ? 40.688 38.344 -3.191 1 86.69 753 SER B CA 1
ATOM 13267 C C . SER B 1 753 ? 40.969 39.344 -2.074 1 86.69 753 SER B C 1
ATOM 13269 O O . SER B 1 753 ? 40.688 39.094 -0.908 1 86.69 753 SER B O 1
ATOM 13271 N N . PHE B 1 754 ? 41.406 40.469 -2.43 1 82.81 754 PHE B N 1
ATOM 13272 C CA . PHE B 1 754 ? 41.938 41.406 -1.433 1 82.81 754 PHE B CA 1
ATOM 13273 C C . PHE B 1 754 ? 40.781 42.031 -0.625 1 82.81 754 PHE B C 1
ATOM 13275 O O . PHE B 1 754 ? 41 42.5 0.494 1 82.81 754 PHE B O 1
ATOM 13282 N N . ASN B 1 755 ? 39.625 42.031 -1.138 1 84.69 755 ASN B N 1
ATOM 13283 C CA . ASN B 1 755 ? 38.5 42.656 -0.43 1 84.69 755 ASN B CA 1
ATOM 13284 C C . ASN B 1 755 ? 37.844 41.688 0.543 1 84.69 755 ASN B C 1
ATOM 13286 O O . ASN B 1 755 ? 36.906 42.094 1.251 1 84.69 755 ASN B O 1
ATOM 13290 N N . ILE B 1 756 ? 38.281 40.469 0.61 1 88.44 756 ILE B N 1
ATOM 13291 C CA . ILE B 1 756 ? 37.75 39.469 1.553 1 88.44 756 ILE B CA 1
ATOM 13292 C C . ILE B 1 756 ? 38.625 39.469 2.822 1 88.44 756 ILE B C 1
ATOM 13294 O O . ILE B 1 756 ? 39.812 39.25 2.764 1 88.44 756 ILE B O 1
ATOM 13298 N N . PRO B 1 757 ? 37.906 39.781 3.844 1 86.62 757 PRO B N 1
ATOM 13299 C CA . PRO B 1 757 ? 38.688 39.844 5.086 1 86.62 757 PRO B CA 1
ATOM 13300 C C . PRO B 1 757 ? 39.312 38.5 5.438 1 86.62 757 PRO B C 1
ATOM 13302 O O . PRO B 1 757 ? 38.75 37.438 5.184 1 86.62 757 PRO B O 1
ATOM 13305 N N . THR B 1 758 ? 40.469 38.656 6.105 1 80.75 758 THR B N 1
ATOM 13306 C CA . THR B 1 758 ? 41.188 37.469 6.516 1 80.75 758 THR B CA 1
ATOM 13307 C C . THR B 1 758 ? 40.438 36.719 7.605 1 80.75 758 THR B C 1
ATOM 13309 O O . THR B 1 758 ? 39.906 37.312 8.531 1 80.75 758 THR B O 1
ATOM 13312 N N . GLY B 1 759 ? 40.281 35.5 7.461 1 82.69 759 GLY B N 1
ATOM 13313 C CA . GLY B 1 759 ? 39.688 34.656 8.5 1 82.69 759 GLY B CA 1
ATOM 13314 C C . GLY B 1 759 ? 38.25 34.312 8.203 1 82.69 759 GLY B C 1
ATOM 13315 O O . GLY B 1 759 ? 37.688 33.406 8.82 1 82.69 759 GLY B O 1
ATOM 13316 N N . CYS B 1 760 ? 37.656 35.031 7.289 1 84.44 760 CYS B N 1
ATOM 13317 C CA . CYS B 1 760 ? 36.25 34.844 7.023 1 84.44 760 CYS B CA 1
ATOM 13318 C C . CYS B 1 760 ? 35.969 33.531 6.281 1 84.44 760 CYS B C 1
ATOM 13320 O O . CYS B 1 760 ? 34.875 33.031 6.293 1 84.44 760 CYS B O 1
ATOM 13322 N N . LEU B 1 761 ? 37 33.031 5.723 1 89.12 761 LEU B N 1
ATOM 13323 C CA . LEU B 1 761 ? 36.844 31.812 4.914 1 89.12 761 LEU B CA 1
ATOM 13324 C C . LEU B 1 761 ? 37.125 30.562 5.742 1 89.12 761 LEU B C 1
ATOM 13326 O O . LEU B 1 761 ? 37.031 29.438 5.238 1 89.12 761 LEU B O 1
ATOM 13330 N N . GLU B 1 762 ? 37.312 30.766 7.02 1 85 762 GLU B N 1
ATOM 13331 C CA . GLU B 1 762 ? 37.688 29.641 7.883 1 85 762 GLU B CA 1
ATOM 13332 C C . GLU B 1 762 ? 36.469 28.828 8.273 1 85 762 GLU B C 1
ATOM 13334 O O . GLU B 1 762 ? 36.594 27.797 8.945 1 85 762 GLU B O 1
ATOM 13339 N N . VAL B 1 763 ? 35.344 29.141 7.805 1 86.69 763 VAL B N 1
ATOM 13340 C CA . VAL B 1 763 ? 34.125 28.359 8.016 1 86.69 763 VAL B CA 1
ATOM 13341 C C . VAL B 1 763 ? 34.125 27.141 7.109 1 86.69 763 VAL B C 1
ATOM 13343 O O . VAL B 1 763 ? 33.438 26.141 7.398 1 86.69 763 VAL B O 1
ATOM 13346 N N . PHE B 1 764 ? 35 27.125 6.086 1 89.31 764 PHE B N 1
ATOM 13347 C CA . PHE B 1 764 ? 35 26.125 5.023 1 89.31 764 PHE B CA 1
ATOM 13348 C C . PHE B 1 764 ? 35.375 24.75 5.566 1 89.31 764 PHE B C 1
ATOM 13350 O O . PHE B 1 764 ? 34.781 23.75 5.207 1 89.31 764 PHE B O 1
ATOM 13357 N N . PRO B 1 765 ? 36.25 24.656 6.465 1 84.56 765 PRO B N 1
ATOM 13358 C CA . PRO B 1 765 ? 36.625 23.328 6.961 1 84.56 765 PRO B CA 1
ATOM 13359 C C . PRO B 1 765 ? 35.469 22.609 7.668 1 84.56 765 PRO B C 1
ATOM 13361 O O . PRO B 1 765 ? 35.469 21.391 7.734 1 84.56 765 PRO B O 1
ATOM 13364 N N . GLU B 1 766 ? 34.562 23.359 8.078 1 87 766 GLU B N 1
ATOM 13365 C CA . GLU B 1 766 ? 33.438 22.766 8.789 1 87 766 GLU B CA 1
ATOM 13366 C C . GLU B 1 766 ? 32.25 22.5 7.84 1 87 766 GLU B C 1
ATOM 13368 O O . GLU B 1 766 ? 31.203 22.031 8.266 1 87 766 GLU B O 1
ATOM 13373 N N . ALA B 1 767 ? 32.531 22.672 6.652 1 88.5 767 ALA B N 1
ATOM 13374 C CA . ALA B 1 767 ? 31.469 22.516 5.66 1 88.5 767 ALA B CA 1
ATOM 13375 C C . ALA B 1 767 ? 31.031 21.047 5.543 1 88.5 767 ALA B C 1
ATOM 13377 O O . ALA B 1 767 ? 31.875 20.141 5.539 1 88.5 767 ALA B O 1
ATOM 13378 N N . GLU B 1 768 ? 29.703 20.812 5.664 1 86.88 768 GLU B N 1
ATOM 13379 C CA . GLU B 1 768 ? 29.125 19.484 5.488 1 86.88 768 GLU B CA 1
ATOM 13380 C C . GLU B 1 768 ? 28.156 19.453 4.305 1 86.88 768 GLU B C 1
ATOM 13382 O O . GLU B 1 768 ? 27.297 20.328 4.184 1 86.88 768 GLU B O 1
ATOM 13387 N N . TRP B 1 769 ? 28.438 18.438 3.449 1 84.5 769 TRP B N 1
ATOM 13388 C CA . TRP B 1 769 ? 27.594 18.312 2.266 1 84.5 769 TRP B CA 1
ATOM 13389 C C . TRP B 1 769 ? 26.609 17.156 2.406 1 84.5 769 TRP B C 1
ATOM 13391 O O . TRP B 1 769 ? 26.984 16.078 2.865 1 84.5 769 TRP B O 1
ATOM 13401 N N . SER B 1 770 ? 25.375 17.453 2.098 1 80.56 770 SER B N 1
ATOM 13402 C CA . SER B 1 770 ? 24.375 16.375 2.053 1 80.56 770 SER B CA 1
ATOM 13403 C C . SER B 1 770 ? 24.547 15.531 0.798 1 80.56 770 SER B C 1
ATOM 13405 O O . SER B 1 770 ? 24.453 16.031 -0.321 1 80.56 770 SER B O 1
ATOM 13407 N N . GLN B 1 771 ? 24.812 14.227 0.982 1 77.19 771 GLN B N 1
ATOM 13408 C CA . GLN B 1 771 ? 25.094 13.359 -0.153 1 77.19 771 GLN B CA 1
ATOM 13409 C C . GLN B 1 771 ? 23.891 12.484 -0.488 1 77.19 771 GLN B C 1
ATOM 13411 O O . GLN B 1 771 ? 23.016 12.273 0.353 1 77.19 771 GLN B O 1
ATOM 13416 N N . GLY B 1 772 ? 23.844 12.117 -1.733 1 75.12 772 GLY B N 1
ATOM 13417 C CA . GLY B 1 772 ? 22.859 11.117 -2.109 1 75.12 772 GLY B CA 1
ATOM 13418 C C . GLY B 1 772 ? 21.969 11.562 -3.258 1 75.12 772 GLY B C 1
ATOM 13419 O O . GLY B 1 772 ? 21.094 10.812 -3.691 1 75.12 772 GLY B O 1
ATOM 13420 N N . VAL B 1 773 ? 22.188 12.75 -3.768 1 80.62 773 VAL B N 1
ATOM 13421 C CA . VAL B 1 773 ? 21.359 13.234 -4.859 1 80.62 773 VAL B CA 1
ATOM 13422 C C . VAL B 1 773 ? 22.125 13.18 -6.172 1 80.62 773 VAL B C 1
ATOM 13424 O O . VAL B 1 773 ? 23.234 13.703 -6.266 1 80.62 773 VAL B O 1
ATOM 13427 N N . GLN B 1 774 ? 21.5 12.469 -7.07 1 78.88 774 GLN B N 1
ATOM 13428 C CA . GLN B 1 774 ? 22.141 12.344 -8.375 1 78.88 774 GLN B CA 1
ATOM 13429 C C . GLN B 1 774 ? 21.953 13.609 -9.203 1 78.88 774 GLN B C 1
ATOM 13431 O O . GLN B 1 774 ? 20.984 14.352 -9.016 1 78.88 774 GLN B O 1
ATOM 13436 N N . GLY B 1 775 ? 22.906 14.039 -9.938 1 86.12 775 GLY B N 1
ATOM 13437 C CA . GLY B 1 775 ? 22.891 15.188 -10.828 1 86.12 775 GLY B CA 1
ATOM 13438 C C . GLY B 1 775 ? 23.969 15.133 -11.891 1 86.12 775 GLY B C 1
ATOM 13439 O O . GLY B 1 775 ? 24.594 14.094 -12.094 1 86.12 775 GLY B O 1
ATOM 13440 N N . THR B 1 776 ? 23.938 16.219 -12.656 1 90.81 776 THR B N 1
ATOM 13441 C CA . THR B 1 776 ? 24.906 16.25 -13.734 1 90.81 776 THR B CA 1
ATOM 13442 C C . THR B 1 776 ? 25.703 17.562 -13.703 1 90.81 776 THR B C 1
ATOM 13444 O O . THR B 1 776 ? 25.141 18.625 -13.406 1 90.81 776 THR B O 1
ATOM 13447 N N . LEU B 1 777 ? 27.016 17.484 -13.773 1 94.44 777 LEU B N 1
ATOM 13448 C CA . LEU B 1 777 ? 27.922 18.609 -14.031 1 94.44 777 LEU B CA 1
ATOM 13449 C C . LEU B 1 777 ? 28.703 18.375 -15.32 1 94.44 777 LEU B C 1
ATOM 13451 O O . LEU B 1 777 ? 29.422 17.391 -15.445 1 94.44 777 LEU B O 1
ATOM 13455 N N . ARG B 1 778 ? 28.453 19.141 -16.266 1 93.75 778 ARG B N 1
ATOM 13456 C CA . ARG B 1 778 ? 29.172 19.047 -17.531 1 93.75 778 ARG B CA 1
ATOM 13457 C C . ARG B 1 778 ? 29.859 20.359 -17.875 1 93.75 778 ARG B C 1
ATOM 13459 O O . ARG B 1 778 ? 29.203 21.406 -17.938 1 93.75 778 ARG B O 1
ATOM 13466 N N . ILE B 1 779 ? 31.141 20.328 -18.078 1 93 779 ILE B N 1
ATOM 13467 C CA . ILE B 1 779 ? 31.922 21.469 -18.531 1 93 779 ILE B CA 1
ATOM 13468 C C . ILE B 1 779 ? 32.406 21.234 -19.953 1 93 779 ILE B C 1
ATOM 13470 O O . ILE B 1 779 ? 33.188 20.281 -20.203 1 93 779 ILE B O 1
ATOM 13474 N N . LYS B 1 780 ? 31.922 21.922 -20.859 1 90.69 780 LYS B N 1
ATOM 13475 C CA . LYS B 1 780 ? 32.312 21.766 -22.266 1 90.69 780 LYS B CA 1
ATOM 13476 C C . LYS B 1 780 ? 33.156 22.953 -22.719 1 90.69 780 LYS B C 1
ATOM 13478 O O . LYS B 1 780 ? 32.688 24.094 -22.734 1 90.69 780 LYS B O 1
ATOM 13483 N N . LYS B 1 781 ? 34.375 22.578 -23.266 1 87.56 781 LYS B N 1
ATOM 13484 C CA . LYS B 1 781 ? 35.312 23.609 -23.656 1 87.56 781 LYS B CA 1
ATOM 13485 C C . LYS B 1 781 ? 35.406 23.75 -25.172 1 87.56 781 LYS B C 1
ATOM 13487 O O . LYS B 1 781 ? 34.969 22.859 -25.906 1 87.56 781 LYS B O 1
ATOM 13492 N N . TYR B 1 782 ? 35.75 24.828 -25.688 1 83.81 782 TYR B N 1
ATOM 13493 C CA . TYR B 1 782 ? 36.125 25.125 -27.062 1 83.81 782 TYR B CA 1
ATOM 13494 C C . TYR B 1 782 ? 34.938 25.031 -28 1 83.81 782 TYR B C 1
ATOM 13496 O O . TYR B 1 782 ? 35 24.375 -29.047 1 83.81 782 TYR B O 1
ATOM 13504 N N . LEU B 1 783 ? 33.906 25.641 -27.641 1 88.56 783 LEU B N 1
ATOM 13505 C CA . LEU B 1 783 ? 32.719 25.703 -28.484 1 88.56 783 LEU B CA 1
ATOM 13506 C C . LEU B 1 783 ? 32.438 27.141 -28.906 1 88.56 783 LEU B C 1
ATOM 13508 O O . LEU B 1 783 ? 32.75 28.078 -28.172 1 88.56 783 LEU B O 1
ATOM 13512 N N . THR B 1 784 ? 31.984 27.266 -30.094 1 87.56 784 THR B N 1
ATOM 13513 C CA . THR B 1 784 ? 31.547 28.578 -30.562 1 87.56 784 THR B CA 1
ATOM 13514 C C . THR B 1 784 ? 30.188 28.938 -29.969 1 87.56 784 THR B C 1
ATOM 13516 O O . THR B 1 784 ? 29.484 28.078 -29.422 1 87.56 784 THR B O 1
ATOM 13519 N N . VAL B 1 785 ? 29.859 30.203 -30.062 1 89.12 785 VAL B N 1
ATOM 13520 C CA . VAL B 1 785 ? 28.609 30.703 -29.5 1 89.12 785 VAL B CA 1
ATOM 13521 C C . VAL B 1 785 ? 27.422 29.969 -30.125 1 89.12 785 VAL B C 1
ATOM 13523 O O . VAL B 1 785 ? 26.469 29.609 -29.438 1 89.12 785 VAL B O 1
ATOM 13526 N N . GLU B 1 786 ? 27.5 29.734 -31.359 1 87.94 786 GLU B N 1
ATOM 13527 C CA . GLU B 1 786 ? 26.422 29.047 -32.062 1 87.94 786 GLU B CA 1
ATOM 13528 C C . GLU B 1 786 ? 26.312 27.594 -31.609 1 87.94 786 GLU B C 1
ATOM 13530 O O . GLU B 1 786 ? 25.203 27.062 -31.453 1 87.94 786 GLU B O 1
ATOM 13535 N N . GLN B 1 787 ? 27.438 27.078 -31.438 1 90.56 787 GLN B N 1
ATOM 13536 C CA . GLN B 1 787 ? 27.453 25.688 -30.969 1 90.56 787 GLN B CA 1
ATOM 13537 C C . GLN B 1 787 ? 26.906 25.594 -29.547 1 90.56 787 GLN B C 1
ATOM 13539 O O . GLN B 1 787 ? 26.203 24.625 -29.219 1 90.56 787 GLN B O 1
ATOM 13544 N N . ILE B 1 788 ? 27.25 26.516 -28.797 1 93.31 788 ILE B N 1
ATOM 13545 C CA . ILE B 1 788 ? 26.812 26.531 -27.406 1 93.31 788 ILE B CA 1
ATOM 13546 C C . ILE B 1 788 ? 25.281 26.656 -27.344 1 93.31 788 ILE B C 1
ATOM 13548 O O . ILE B 1 788 ? 24.625 25.906 -26.625 1 93.31 788 ILE B O 1
ATOM 13552 N N . MET B 1 789 ? 24.734 27.516 -28.125 1 92 789 MET B N 1
ATOM 13553 C CA . MET B 1 789 ? 23.281 27.75 -28.109 1 92 789 MET B CA 1
ATOM 13554 C C . MET B 1 789 ? 22.531 26.516 -28.609 1 92 789 MET B C 1
ATOM 13556 O O . MET B 1 789 ? 21.469 26.188 -28.109 1 92 789 MET B O 1
ATOM 13560 N N . THR B 1 790 ? 23.078 25.938 -29.516 1 89.69 790 THR B N 1
ATOM 13561 C CA . THR B 1 790 ? 22.469 24.719 -30.016 1 89.69 790 THR B CA 1
ATOM 13562 C C . THR B 1 790 ? 22.516 23.625 -28.953 1 89.69 790 THR B C 1
ATOM 13564 O O . THR B 1 790 ? 21.547 22.859 -28.812 1 89.69 790 THR B O 1
ATOM 13567 N N . CYS B 1 791 ? 23.609 23.594 -28.312 1 91.06 791 CYS B N 1
ATOM 13568 C CA . CYS B 1 791 ? 23.75 22.609 -27.234 1 91.06 791 CYS B CA 1
ATOM 13569 C C . CYS B 1 791 ? 22.719 22.859 -26.141 1 91.06 791 CYS B C 1
ATOM 13571 O O . CYS B 1 791 ? 22.109 21.922 -25.625 1 91.06 791 CYS B O 1
ATOM 13573 N N . VAL B 1 792 ? 22.594 24.078 -25.766 1 93.25 792 VAL B N 1
ATOM 13574 C CA . VAL B 1 792 ? 21.641 24.453 -24.734 1 93.25 792 VAL B CA 1
ATOM 13575 C C . VAL B 1 792 ? 20.219 24.094 -25.156 1 93.25 792 VAL B C 1
ATOM 13577 O O . VAL B 1 792 ? 19.469 23.5 -24.391 1 93.25 792 VAL B O 1
ATOM 13580 N N . ALA B 1 793 ? 19.875 24.406 -26.328 1 90.44 793 ALA B N 1
ATOM 13581 C CA . ALA B 1 793 ? 18.547 24.109 -26.859 1 90.44 793 ALA B CA 1
ATOM 13582 C C . ALA B 1 793 ? 18.281 22.609 -26.922 1 90.44 793 ALA B C 1
ATOM 13584 O O . ALA B 1 793 ? 17.203 22.156 -26.562 1 90.44 793 ALA B O 1
ATOM 13585 N N . ASP B 1 794 ? 19.281 21.922 -27.312 1 89.44 794 ASP B N 1
ATOM 13586 C CA . ASP B 1 794 ? 19.156 20.484 -27.406 1 89.44 794 ASP B CA 1
ATOM 13587 C C . ASP B 1 794 ? 18.984 19.859 -26.016 1 89.44 794 ASP B C 1
ATOM 13589 O O . ASP B 1 794 ? 18.188 18.938 -25.828 1 89.44 794 ASP B O 1
ATOM 13593 N N . THR B 1 795 ? 19.766 20.328 -25.156 1 90.69 795 THR B N 1
ATOM 13594 C CA . THR B 1 795 ? 19.703 19.812 -23.797 1 90.69 795 THR B CA 1
ATOM 13595 C C . THR B 1 795 ? 18.359 20.125 -23.156 1 90.69 795 THR B C 1
ATOM 13597 O O . THR B 1 795 ? 17.797 19.297 -22.438 1 90.69 795 THR B O 1
ATOM 13600 N N . CYS B 1 796 ? 17.859 21.328 -23.344 1 89.5 796 CYS B N 1
ATOM 13601 C CA . CYS B 1 796 ? 16.562 21.703 -22.828 1 89.5 796 CYS B CA 1
ATOM 13602 C C . CYS B 1 796 ? 15.469 20.781 -23.375 1 89.5 796 CYS B C 1
ATOM 13604 O O . CYS B 1 796 ? 14.594 20.344 -22.609 1 89.5 796 CYS B O 1
ATOM 13606 N N . ARG B 1 797 ? 15.57 20.5 -24.609 1 86.12 797 ARG B N 1
ATOM 13607 C CA . ARG B 1 797 ? 14.586 19.609 -25.219 1 86.12 797 ARG B CA 1
ATOM 13608 C C . ARG B 1 797 ? 14.609 18.234 -24.562 1 86.12 797 ARG B C 1
ATOM 13610 O O . ARG B 1 797 ? 13.562 17.625 -24.344 1 86.12 797 ARG B O 1
ATOM 13617 N N . ARG B 1 798 ? 15.766 17.781 -24.375 1 83.69 798 ARG B N 1
ATOM 13618 C CA . ARG B 1 798 ? 15.914 16.484 -23.734 1 83.69 798 ARG B CA 1
ATOM 13619 C C . ARG B 1 798 ? 15.289 16.484 -22.344 1 83.69 798 ARG B C 1
ATOM 13621 O O . ARG B 1 798 ? 14.664 15.5 -21.938 1 83.69 798 ARG B O 1
ATOM 13628 N N . PHE B 1 799 ? 15.477 17.516 -21.609 1 85.38 799 PHE B N 1
ATOM 13629 C CA . PHE B 1 799 ? 14.93 17.625 -20.266 1 85.38 799 PHE B CA 1
ATOM 13630 C C . PHE B 1 799 ? 13.414 17.75 -20.297 1 85.38 799 PHE B C 1
ATOM 13632 O O . PHE B 1 799 ? 12.719 17.188 -19.438 1 85.38 799 PHE B O 1
ATOM 13639 N N . PHE B 1 800 ? 12.969 18.469 -21.281 1 80.94 800 PHE B N 1
ATOM 13640 C CA . PHE B 1 800 ? 11.531 18.641 -21.391 1 80.94 800 PHE B CA 1
ATOM 13641 C C . PHE B 1 800 ? 10.844 17.328 -21.734 1 80.94 800 PHE B C 1
ATOM 13643 O O . PHE B 1 800 ? 9.742 17.047 -21.266 1 80.94 800 PHE B O 1
ATOM 13650 N N . ASP B 1 801 ? 11.578 16.453 -22.453 1 71.56 801 ASP B N 1
ATOM 13651 C CA . ASP B 1 801 ? 11.07 15.125 -22.781 1 71.56 801 ASP B CA 1
ATOM 13652 C C . ASP B 1 801 ? 11.008 14.234 -21.547 1 71.56 801 ASP B C 1
ATOM 13654 O O . ASP B 1 801 ? 10.227 13.281 -21.5 1 71.56 801 ASP B O 1
ATOM 13658 N N . ARG B 1 802 ? 11.836 14.664 -20.656 1 66.19 802 ARG B N 1
ATOM 13659 C CA . ARG B 1 802 ? 11.891 13.875 -19.438 1 66.19 802 ARG B CA 1
ATOM 13660 C C . ARG B 1 802 ? 10.938 14.422 -18.375 1 66.19 802 ARG B C 1
ATOM 13662 O O . ARG B 1 802 ? 10.922 13.961 -17.234 1 66.19 802 ARG B O 1
ATOM 13669 N N . GLY B 1 803 ? 10.156 15.492 -18.656 1 67.19 803 GLY B N 1
ATOM 13670 C CA . GLY B 1 803 ? 9.109 15.977 -17.766 1 67.19 803 GLY B CA 1
ATOM 13671 C C . GLY B 1 803 ? 9.445 17.297 -17.109 1 67.19 803 GLY B C 1
ATOM 13672 O O . GLY B 1 803 ? 8.633 17.859 -16.375 1 67.19 803 GLY B O 1
ATOM 13673 N N . TYR B 1 804 ? 10.641 17.875 -17.359 1 77 804 TYR B N 1
ATOM 13674 C CA . TYR B 1 804 ? 10.977 19.203 -16.828 1 77 804 TYR B CA 1
ATOM 13675 C C . TYR B 1 804 ? 10.227 20.297 -17.578 1 77 804 TYR B C 1
ATOM 13677 O O . TYR B 1 804 ? 9.742 20.062 -18.688 1 77 804 TYR B O 1
ATOM 13685 N N . SER B 1 805 ? 10.008 21.422 -16.906 1 79.75 805 SER B N 1
ATOM 13686 C CA . SER B 1 805 ? 9.336 22.578 -17.5 1 79.75 805 SER B CA 1
ATOM 13687 C C . SER B 1 805 ? 10.32 23.719 -17.734 1 79.75 805 SER B C 1
ATOM 13689 O O . SER B 1 805 ? 11.422 23.719 -17.188 1 79.75 805 SER B O 1
ATOM 13691 N N . PRO B 1 806 ? 9.914 24.609 -18.5 1 83.31 806 PRO B N 1
ATOM 13692 C CA . PRO B 1 806 ? 10.781 25.766 -18.734 1 83.31 806 PRO B CA 1
ATOM 13693 C C . PRO B 1 806 ? 11.094 26.547 -17.469 1 83.31 806 PRO B C 1
ATOM 13695 O O . PRO B 1 806 ? 12.148 27.172 -17.359 1 83.31 806 PRO B O 1
ATOM 13698 N N . LYS B 1 807 ? 10.258 26.453 -16.547 1 83 807 LYS B N 1
ATOM 13699 C CA . LYS B 1 807 ? 10.461 27.188 -15.297 1 83 807 LYS B CA 1
ATOM 13700 C C . LYS B 1 807 ? 11.602 26.578 -14.492 1 83 807 LYS B C 1
ATOM 13702 O O . LYS B 1 807 ? 12.109 27.203 -13.562 1 83 807 LYS B O 1
ATOM 13707 N N . ASP B 1 808 ? 12.062 25.5 -14.922 1 84.44 808 ASP B N 1
ATOM 13708 C CA . ASP B 1 808 ? 13.141 24.828 -14.195 1 84.44 808 ASP B CA 1
ATOM 13709 C C . ASP B 1 808 ? 14.508 25.234 -14.734 1 84.44 808 ASP B C 1
ATOM 13711 O O . ASP B 1 808 ? 15.539 24.906 -14.148 1 84.44 808 ASP B O 1
ATOM 13715 N N . VAL B 1 809 ? 14.547 26.047 -15.773 1 91.12 809 VAL B N 1
ATOM 13716 C CA . VAL B 1 809 ? 15.797 26.266 -16.5 1 91.12 809 VAL B CA 1
ATOM 13717 C C . VAL B 1 809 ? 16.219 27.734 -16.359 1 91.12 809 VAL B C 1
ATOM 13719 O O . VAL B 1 809 ? 15.383 28.641 -16.453 1 91.12 809 VAL B O 1
ATOM 13722 N N . ALA B 1 810 ? 17.453 27.969 -16.109 1 94.12 810 ALA B N 1
ATOM 13723 C CA . ALA B 1 810 ? 18.062 29.297 -16.141 1 94.12 810 ALA B CA 1
ATOM 13724 C C . ALA B 1 810 ? 19.344 29.297 -16.969 1 94.12 810 ALA B C 1
ATOM 13726 O O . ALA B 1 810 ? 20.141 28.344 -16.891 1 94.12 810 ALA B O 1
ATOM 13727 N N . VAL B 1 811 ? 19.438 30.234 -17.828 1 94.75 811 VAL B N 1
ATOM 13728 C CA . VAL B 1 811 ? 20.656 30.484 -18.594 1 94.75 811 VAL B CA 1
ATOM 13729 C C . VAL B 1 811 ? 21.328 31.75 -18.094 1 94.75 811 VAL B C 1
ATOM 13731 O O . VAL B 1 811 ? 20.75 32.844 -18.172 1 94.75 811 VAL B O 1
ATOM 13734 N N . LEU B 1 812 ? 22.5 31.609 -17.578 1 95.62 812 LEU B N 1
ATOM 13735 C CA . LEU B 1 812 ? 23.172 32.75 -16.938 1 95.62 812 LEU B CA 1
ATOM 13736 C C . LEU B 1 812 ? 24.422 33.125 -17.719 1 95.62 812 LEU B C 1
ATOM 13738 O O . LEU B 1 812 ? 25.172 32.281 -18.188 1 95.62 812 LEU B O 1
ATOM 13742 N N . VAL B 1 813 ? 24.562 34.438 -17.922 1 93.75 813 VAL B N 1
ATOM 13743 C CA . VAL B 1 813 ? 25.734 35 -18.609 1 93.75 813 VAL B CA 1
ATOM 13744 C C . VAL B 1 813 ? 26.516 35.875 -17.656 1 93.75 813 VAL B C 1
ATOM 13746 O O . VAL B 1 813 ? 26.141 36.031 -16.484 1 93.75 813 VAL B O 1
ATOM 13749 N N . SER B 1 814 ? 27.594 36.438 -18.094 1 88.5 814 SER B N 1
ATOM 13750 C CA . SER B 1 814 ? 28.5 37.156 -17.203 1 88.5 814 SER B CA 1
ATOM 13751 C C . SER B 1 814 ? 27.953 38.531 -16.812 1 88.5 814 SER B C 1
ATOM 13753 O O . SER B 1 814 ? 28.016 38.906 -15.648 1 88.5 814 SER B O 1
ATOM 13755 N N . THR B 1 815 ? 27.516 39.312 -17.859 1 86.75 815 THR B N 1
ATOM 13756 C CA . THR B 1 815 ? 27.047 40.656 -17.578 1 86.75 815 THR B CA 1
ATOM 13757 C C . THR B 1 815 ? 25.688 40.906 -18.219 1 86.75 815 THR B C 1
ATOM 13759 O O . THR B 1 815 ? 25.281 40.188 -19.141 1 86.75 815 THR B O 1
ATOM 13762 N N . ALA B 1 816 ? 25.078 41.938 -17.719 1 82.62 816 ALA B N 1
ATOM 13763 C CA . ALA B 1 816 ? 23.766 42.312 -18.234 1 82.62 816 ALA B CA 1
ATOM 13764 C C . ALA B 1 816 ? 23.844 42.75 -19.688 1 82.62 816 ALA B C 1
ATOM 13766 O O . ALA B 1 816 ? 22.922 42.5 -20.484 1 82.62 816 ALA B O 1
ATOM 13767 N N . LYS B 1 817 ? 24.922 43.281 -20.047 1 83.19 817 LYS B N 1
ATOM 13768 C CA . LYS B 1 817 ? 25.109 43.75 -21.406 1 83.19 817 LYS B CA 1
ATOM 13769 C C . LYS B 1 817 ? 25.156 42.594 -22.391 1 83.19 817 LYS B C 1
ATOM 13771 O O . LYS B 1 817 ? 24.672 42.688 -23.516 1 83.19 817 LYS B O 1
ATOM 13776 N N . GLU B 1 818 ? 25.688 41.531 -21.906 1 86.81 818 GLU B N 1
ATOM 13777 C CA . GLU B 1 818 ? 25.844 40.375 -22.766 1 86.81 818 GLU B CA 1
ATOM 13778 C C . GLU B 1 818 ? 24.516 39.625 -22.938 1 86.81 818 GLU B C 1
ATOM 13780 O O . GLU B 1 818 ? 24.344 38.844 -23.859 1 86.81 818 GLU B O 1
ATOM 13785 N N . VAL B 1 819 ? 23.625 39.906 -22.125 1 89.25 819 VAL B N 1
ATOM 13786 C CA . VAL B 1 819 ? 22.344 39.219 -22.109 1 89.25 819 VAL B CA 1
ATOM 13787 C C . VAL B 1 819 ? 21.641 39.406 -23.453 1 89.25 819 VAL B C 1
ATOM 13789 O O . VAL B 1 819 ? 21.094 38.469 -24.031 1 89.25 819 VAL B O 1
ATOM 13792 N N . GLU B 1 820 ? 21.672 40.625 -23.938 1 84.12 820 GLU B N 1
ATOM 13793 C CA . GLU B 1 820 ? 20.969 40.938 -25.188 1 84.12 820 GLU B CA 1
ATOM 13794 C C . GLU B 1 820 ? 21.594 40.188 -26.359 1 84.12 820 GLU B C 1
ATOM 13796 O O . GLU B 1 820 ? 20.875 39.719 -27.25 1 84.12 820 GLU B O 1
ATOM 13801 N N . HIS B 1 821 ? 22.844 40.188 -26.281 1 83.94 821 HIS B N 1
ATOM 13802 C CA . HIS B 1 821 ? 23.547 39.5 -27.359 1 83.94 821 HIS B CA 1
ATOM 13803 C C . HIS B 1 821 ? 23.203 38 -27.375 1 83.94 821 HIS B C 1
ATOM 13805 O O . HIS B 1 821 ? 22.859 37.469 -28.438 1 83.94 821 HIS B O 1
ATOM 13811 N N . TYR B 1 822 ? 23.25 37.438 -26.344 1 88.5 822 TYR B N 1
ATOM 13812 C CA . TYR B 1 822 ? 23.031 36 -26.266 1 88.5 822 TYR B CA 1
ATOM 13813 C C . TYR B 1 822 ? 21.547 35.688 -26.391 1 88.5 822 TYR B C 1
ATOM 13815 O O . TYR B 1 822 ? 21.188 34.562 -26.766 1 88.5 822 TYR B O 1
ATOM 13823 N N . LYS B 1 823 ? 20.734 36.625 -26.016 1 88.81 823 LYS B N 1
ATOM 13824 C CA . LYS B 1 823 ? 19.297 36.438 -26.109 1 88.81 823 LYS B CA 1
ATOM 13825 C C . LYS B 1 823 ? 18.875 36.125 -27.531 1 88.81 823 LYS B C 1
ATOM 13827 O O . LYS B 1 823 ? 18.094 35.188 -27.781 1 88.81 823 LYS B O 1
ATOM 13832 N N . TYR B 1 824 ? 19.391 36.938 -28.359 1 85.38 824 TYR B N 1
ATOM 13833 C CA . TYR B 1 824 ? 19.047 36.781 -29.766 1 85.38 824 TYR B CA 1
ATOM 13834 C C . TYR B 1 824 ? 19.5 35.406 -30.281 1 85.38 824 TYR B C 1
ATOM 13836 O O . TYR B 1 824 ? 18.734 34.688 -30.953 1 85.38 824 TYR B O 1
ATOM 13844 N N . GLU B 1 825 ? 20.688 35.031 -29.969 1 88.44 825 GLU B N 1
ATOM 13845 C CA . GLU B 1 825 ? 21.25 33.75 -30.422 1 88.44 825 GLU B CA 1
ATOM 13846 C C . GLU B 1 825 ? 20.5 32.562 -29.812 1 88.44 825 GLU B C 1
ATOM 13848 O O . GLU B 1 825 ? 20.297 31.562 -30.484 1 88.44 825 GLU B O 1
ATOM 13853 N N . LEU B 1 826 ? 20.234 32.688 -28.625 1 90.31 826 LEU B N 1
ATOM 13854 C CA . LEU B 1 826 ? 19.531 31.609 -27.938 1 90.31 826 LEU B CA 1
ATOM 13855 C C . LEU B 1 826 ? 18.125 31.422 -28.484 1 90.31 826 LEU B C 1
ATOM 13857 O O . LEU B 1 826 ? 17.672 30.297 -28.656 1 90.31 826 LEU B O 1
ATOM 13861 N N . LEU B 1 827 ? 17.422 32.5 -28.688 1 88.25 827 LEU B N 1
ATOM 13862 C CA . LEU B 1 827 ? 16.062 32.438 -29.234 1 88.25 827 LEU B CA 1
ATOM 13863 C C . LEU B 1 827 ? 16.062 31.766 -30.609 1 88.25 827 LEU B C 1
ATOM 13865 O O . LEU B 1 827 ? 15.133 31.016 -30.922 1 88.25 827 LEU B O 1
ATOM 13869 N N . LYS B 1 828 ? 17.031 32.156 -31.344 1 86.44 828 LYS B N 1
ATOM 13870 C CA . LYS B 1 828 ? 17.172 31.547 -32.656 1 86.44 828 LYS B CA 1
ATOM 13871 C C . LYS B 1 828 ? 17.312 30.031 -32.562 1 86.44 828 LYS B C 1
ATOM 13873 O O . LYS B 1 828 ? 16.672 29.281 -33.312 1 86.44 828 LYS B O 1
ATOM 13878 N N . ALA B 1 829 ? 18.125 29.625 -31.688 1 87.88 829 ALA B N 1
ATOM 13879 C CA . ALA B 1 829 ? 18.375 28.188 -31.5 1 87.88 829 ALA B CA 1
ATOM 13880 C C . ALA B 1 829 ? 17.141 27.5 -30.938 1 87.88 829 ALA B C 1
ATOM 13882 O O . ALA B 1 829 ? 16.828 26.359 -31.312 1 87.88 829 ALA B O 1
ATOM 13883 N N . MET B 1 830 ? 16.469 28.094 -30.047 1 87.38 830 MET B N 1
ATOM 13884 C CA . MET B 1 830 ? 15.305 27.5 -29.391 1 87.38 830 MET B CA 1
ATOM 13885 C C . MET B 1 830 ? 14.125 27.406 -30.344 1 87.38 830 MET B C 1
ATOM 13887 O O . MET B 1 830 ? 13.336 26.469 -30.266 1 87.38 830 MET B O 1
ATOM 13891 N N . ARG B 1 831 ? 13.859 28.406 -31.062 1 78.69 831 ARG B N 1
ATOM 13892 C CA . ARG B 1 831 ? 12.789 28.391 -32.062 1 78.69 831 ARG B CA 1
ATOM 13893 C C . ARG B 1 831 ? 12.914 27.156 -32.969 1 78.69 831 ARG B C 1
ATOM 13895 O O . ARG B 1 831 ? 11.914 26.547 -33.344 1 78.69 831 ARG B O 1
ATOM 13902 N N . LYS B 1 832 ? 14.062 26.844 -33.219 1 72.19 832 LYS B N 1
ATOM 13903 C CA . LYS B 1 832 ? 14.32 25.672 -34.062 1 72.19 832 LYS B CA 1
ATOM 13904 C C . LYS B 1 832 ? 13.852 24.391 -33.375 1 72.19 832 LYS B C 1
ATOM 13906 O O . LYS B 1 832 ? 13.547 23.406 -34.031 1 72.19 832 LYS B O 1
ATOM 13911 N N . LYS B 1 833 ? 13.859 24.516 -32.094 1 72.19 833 LYS B N 1
ATOM 13912 C CA . LYS B 1 833 ? 13.531 23.312 -31.328 1 72.19 833 LYS B CA 1
ATOM 13913 C C . LYS B 1 833 ? 12.141 23.422 -30.703 1 72.19 833 LYS B C 1
ATOM 13915 O O . LYS B 1 833 ? 11.758 22.594 -29.875 1 72.19 833 LYS B O 1
ATOM 13920 N N . ARG B 1 834 ? 11.391 24.531 -31.031 1 65.94 834 ARG B N 1
ATOM 13921 C CA . ARG B 1 834 ? 10.023 24.766 -30.594 1 65.94 834 ARG B CA 1
ATOM 13922 C C . ARG B 1 834 ? 9.953 24.922 -29.062 1 65.94 834 ARG B C 1
ATOM 13924 O O . ARG B 1 834 ? 9.086 24.328 -28.422 1 65.94 834 ARG B O 1
ATOM 13931 N N . VAL B 1 835 ? 11.023 25.469 -28.5 1 65.38 835 VAL B N 1
ATOM 13932 C CA . VAL B 1 835 ? 11.078 25.781 -27.078 1 65.38 835 VAL B CA 1
ATOM 13933 C C . VAL B 1 835 ? 10.938 27.297 -26.891 1 65.38 835 VAL B C 1
ATOM 13935 O O . VAL B 1 835 ? 11.703 28.062 -27.469 1 65.38 835 VAL B O 1
ATOM 13938 N N . VAL B 1 836 ? 9.828 28.031 -26.594 1 63.72 836 VAL B N 1
ATOM 13939 C CA . VAL B 1 836 ? 9.766 29.438 -27 1 63.72 836 VAL B CA 1
ATOM 13940 C C . VAL B 1 836 ? 9.844 30.344 -25.781 1 63.72 836 VAL B C 1
ATOM 13942 O O . VAL B 1 836 ? 10.125 31.531 -25.906 1 63.72 836 VAL B O 1
ATOM 13945 N N . GLN B 1 837 ? 9.508 30.109 -24.531 1 75.62 837 GLN B N 1
ATOM 13946 C CA . GLN B 1 837 ? 9.25 31.344 -23.781 1 75.62 837 GLN B CA 1
ATOM 13947 C C . GLN B 1 837 ? 10.406 31.641 -22.828 1 75.62 837 GLN B C 1
ATOM 13949 O O . GLN B 1 837 ? 10.805 30.797 -22.031 1 75.62 837 GLN B O 1
ATOM 13954 N N . LEU B 1 838 ? 11.219 32.969 -23.25 1 83.62 838 LEU B N 1
ATOM 13955 C CA . LEU B 1 838 ? 12.328 33.438 -22.422 1 83.62 838 LEU B CA 1
ATOM 13956 C C . LEU B 1 838 ? 11.922 34.688 -21.641 1 83.62 838 LEU B C 1
ATOM 13958 O O . LEU B 1 838 ? 11.172 35.531 -22.141 1 83.62 838 LEU B O 1
ATOM 13962 N N . SER B 1 839 ? 12.219 34.719 -20.453 1 85.25 839 SER B N 1
ATOM 13963 C CA . SER B 1 839 ? 12.023 35.906 -19.641 1 85.25 839 SER B CA 1
ATOM 13964 C C . SER B 1 839 ? 13.25 36.188 -18.766 1 85.25 839 SER B C 1
ATOM 13966 O O . SER B 1 839 ? 14.156 35.344 -18.688 1 85.25 839 SER B O 1
ATOM 13968 N N . ASP B 1 840 ? 13.289 37.375 -18.25 1 86.88 840 ASP B N 1
ATOM 13969 C CA . ASP B 1 840 ? 14.359 37.719 -17.312 1 86.88 840 ASP B CA 1
ATOM 13970 C C . ASP B 1 840 ? 14.047 37.188 -15.914 1 86.88 840 ASP B C 1
ATOM 13972 O O . ASP B 1 840 ? 12.969 36.625 -15.68 1 86.88 840 ASP B O 1
ATOM 13976 N N . ALA B 1 841 ? 14.984 37.375 -15.047 1 87.62 841 ALA B N 1
ATOM 13977 C CA . ALA B 1 841 ? 14.898 36.781 -13.711 1 87.62 841 ALA B CA 1
ATOM 13978 C C . ALA B 1 841 ? 13.875 37.531 -12.852 1 87.62 841 ALA B C 1
ATOM 13980 O O . ALA B 1 841 ? 13.516 37.062 -11.773 1 87.62 841 ALA B O 1
ATOM 13981 N N . CYS B 1 842 ? 13.359 38.656 -13.305 1 83.81 842 CYS B N 1
ATOM 13982 C CA . CYS B 1 842 ? 12.391 39.406 -12.523 1 83.81 842 CYS B CA 1
ATOM 13983 C C . CYS B 1 842 ? 11.047 38.688 -12.453 1 83.81 842 CYS B C 1
ATOM 13985 O O . CYS B 1 842 ? 10.25 38.938 -11.555 1 83.81 842 CYS B O 1
ATOM 13987 N N . ASP B 1 843 ? 10.875 37.812 -13.352 1 80.62 843 ASP B N 1
ATOM 13988 C CA . ASP B 1 843 ? 9.656 37.031 -13.336 1 80.62 843 ASP B CA 1
ATOM 13989 C C . ASP B 1 843 ? 9.969 35.562 -13.055 1 80.62 843 ASP B C 1
ATOM 13991 O O . ASP B 1 843 ? 9.898 34.719 -13.953 1 80.62 843 ASP B O 1
ATOM 13995 N N . MET B 1 844 ? 10.109 35.25 -11.852 1 77.94 844 MET B N 1
ATOM 13996 C CA . MET B 1 844 ? 10.523 33.906 -11.469 1 77.94 844 MET B CA 1
ATOM 13997 C C . MET B 1 844 ? 9.32 32.969 -11.391 1 77.94 844 MET B C 1
ATOM 13999 O O . MET B 1 844 ? 9.477 31.734 -11.43 1 77.94 844 MET B O 1
ATOM 14003 N N . LEU B 1 845 ? 8.133 33.438 -11.25 1 72.31 845 LEU B N 1
ATOM 14004 C CA . LEU B 1 845 ? 6.938 32.625 -11.047 1 72.31 845 LEU B CA 1
ATOM 14005 C C . LEU B 1 845 ? 6.32 32.25 -12.391 1 72.31 845 LEU B C 1
ATOM 14007 O O . LEU B 1 845 ? 5.508 31.312 -12.453 1 72.31 845 LEU B O 1
ATOM 14011 N N . GLY B 1 846 ? 6.84 32.812 -13.461 1 73.06 846 GLY B N 1
ATOM 14012 C CA . GLY B 1 846 ? 6.293 32.469 -14.766 1 73.06 846 GLY B CA 1
ATOM 14013 C C . GLY B 1 846 ? 6.832 31.172 -15.336 1 73.06 846 GLY B C 1
ATOM 14014 O O . GLY B 1 846 ? 7.832 30.641 -14.844 1 73.06 846 GLY B O 1
ATOM 14015 N N . ASP B 1 847 ? 6.141 30.594 -16.203 1 77 847 ASP B N 1
ATOM 14016 C CA . ASP B 1 847 ? 6.527 29.344 -16.859 1 77 847 ASP B CA 1
ATOM 14017 C C . ASP B 1 847 ? 7.441 29.625 -18.047 1 77 847 ASP B C 1
ATOM 14019 O O . ASP B 1 847 ? 7.074 29.344 -19.203 1 77 847 ASP B O 1
ATOM 14023 N N . HIS B 1 848 ? 8.633 30.234 -17.734 1 85.75 848 HIS B N 1
ATOM 14024 C CA . HIS B 1 848 ? 9.57 30.578 -18.781 1 85.75 848 HIS B CA 1
ATOM 14025 C C . HIS B 1 848 ? 11 30.234 -18.391 1 85.75 848 HIS B C 1
ATOM 14027 O O . HIS B 1 848 ? 11.312 30.109 -17.203 1 85.75 848 HIS B O 1
ATOM 14033 N N . ILE B 1 849 ? 11.836 30.125 -19.422 1 90.12 849 ILE B N 1
ATOM 14034 C CA . ILE B 1 849 ? 13.273 30 -19.188 1 90.12 849 ILE B CA 1
ATOM 14035 C C . ILE B 1 849 ? 13.859 31.359 -18.828 1 90.12 849 ILE B C 1
ATOM 14037 O O . ILE B 1 849 ? 13.516 32.375 -19.453 1 90.12 849 ILE B O 1
ATOM 14041 N N . VAL B 1 850 ? 14.656 31.406 -17.875 1 91.94 850 VAL B N 1
ATOM 14042 C CA . VAL B 1 850 ? 15.227 32.688 -17.422 1 91.94 850 VAL B CA 1
ATOM 14043 C C . VAL B 1 850 ? 16.594 32.875 -18.062 1 91.94 850 VAL B C 1
ATOM 14045 O O . VAL B 1 850 ? 17.438 31.984 -18.047 1 91.94 850 VAL B O 1
ATOM 14048 N N . LEU B 1 851 ? 16.703 33.969 -18.75 1 93.06 851 LEU B N 1
ATOM 14049 C CA . LEU B 1 851 ? 18 34.406 -19.25 1 93.06 851 LEU B CA 1
ATOM 14050 C C . LEU B 1 851 ? 18.438 35.688 -18.562 1 93.06 851 LEU B C 1
ATOM 14052 O O . LEU B 1 851 ? 17.766 36.719 -18.672 1 93.06 851 LEU B O 1
ATOM 14056 N N . ASP B 1 852 ? 19.5 35.625 -17.812 1 94.06 852 ASP B N 1
ATOM 14057 C CA . ASP B 1 852 ? 19.969 36.781 -17.047 1 94.06 852 ASP B CA 1
ATOM 14058 C C . ASP B 1 852 ? 21.453 36.656 -16.719 1 94.06 852 ASP B C 1
ATOM 14060 O O . ASP B 1 852 ? 22.125 35.75 -17.188 1 94.06 852 ASP B O 1
ATOM 14064 N N . SER B 1 853 ? 21.969 37.625 -16.016 1 93.12 853 SER B N 1
ATOM 14065 C CA . SER B 1 853 ? 23.359 37.562 -15.578 1 93.12 853 SER B CA 1
ATOM 14066 C C . SER B 1 853 ? 23.5 36.844 -14.25 1 93.12 853 SER B C 1
ATOM 14068 O O . SER B 1 853 ? 22.547 36.75 -13.477 1 93.12 853 SER B O 1
ATOM 14070 N N . VAL B 1 854 ? 24.719 36.344 -14 1 92.38 854 VAL B N 1
ATOM 14071 C CA . VAL B 1 854 ? 25 35.625 -12.773 1 92.38 854 VAL B CA 1
ATOM 14072 C C . VAL B 1 854 ? 24.781 36.531 -11.562 1 92.38 854 VAL B C 1
ATOM 14074 O O . VAL B 1 854 ? 24.219 36.094 -10.555 1 92.38 854 VAL B O 1
ATOM 14077 N N . ARG B 1 855 ? 25.141 37.781 -11.664 1 89.56 855 ARG B N 1
ATOM 14078 C CA . ARG B 1 855 ? 25.031 38.719 -10.562 1 89.56 855 ARG B CA 1
ATOM 14079 C C . ARG B 1 855 ? 23.578 39.031 -10.227 1 89.56 855 ARG B C 1
ATOM 14081 O O . ARG B 1 855 ? 23.188 39.031 -9.055 1 89.56 855 ARG B O 1
ATOM 14088 N N . ARG B 1 856 ? 22.844 39.188 -11.211 1 90.25 856 ARG B N 1
ATOM 14089 C CA . ARG B 1 856 ? 21.438 39.531 -11.008 1 90.25 856 ARG B CA 1
ATOM 14090 C C . ARG B 1 856 ? 20.656 38.312 -10.5 1 90.25 856 ARG B C 1
ATOM 14092 O O . ARG B 1 856 ? 19.625 38.469 -9.844 1 90.25 856 ARG B O 1
ATOM 14099 N N . PHE B 1 857 ? 21.203 37.188 -10.773 1 92.81 857 PHE B N 1
ATOM 14100 C CA . PHE B 1 857 ? 20.516 35.969 -10.406 1 92.81 857 PHE B CA 1
ATOM 14101 C C . PHE B 1 857 ? 20.922 35.5 -9.008 1 92.81 857 PHE B C 1
ATOM 14103 O O . PHE B 1 857 ? 20.484 34.438 -8.531 1 92.81 857 PHE B O 1
ATOM 14110 N N . SER B 1 858 ? 21.703 36.312 -8.344 1 90.56 858 SER B N 1
ATOM 14111 C CA . SER B 1 858 ? 22.172 35.969 -7.004 1 90.56 858 SER B CA 1
ATOM 14112 C C . SER B 1 858 ? 21 35.875 -6.027 1 90.56 858 SER B C 1
ATOM 14114 O O . SER B 1 858 ? 20.094 36.719 -6.043 1 90.56 858 SER B O 1
ATOM 14116 N N . GLY B 1 859 ? 21 34.812 -5.23 1 88.19 859 GLY B N 1
ATOM 14117 C CA . GLY B 1 859 ? 19.938 34.594 -4.258 1 88.19 859 GLY B CA 1
ATOM 14118 C C . GLY B 1 859 ? 18.812 33.719 -4.777 1 88.19 859 GLY B C 1
ATOM 14119 O O . GLY B 1 859 ? 17.984 33.25 -4.004 1 88.19 859 GLY B O 1
ATOM 14120 N N . LEU B 1 860 ? 18.812 33.531 -6.055 1 90 860 LEU B N 1
ATOM 14121 C CA . LEU B 1 860 ? 17.781 32.719 -6.688 1 90 860 LEU B CA 1
ATOM 14122 C C . LEU B 1 860 ? 18.312 31.344 -7.051 1 90 860 LEU B C 1
ATOM 14124 O O . LEU B 1 860 ? 19.484 31.047 -6.812 1 90 860 LEU B O 1
ATOM 14128 N N . GLU B 1 861 ? 17.438 30.484 -7.465 1 89.06 861 GLU B N 1
ATOM 14129 C CA . GLU B 1 861 ? 17.859 29.141 -7.824 1 89.06 861 GLU B CA 1
ATOM 14130 C C . GLU B 1 861 ? 16.922 28.516 -8.844 1 89.06 861 GLU B C 1
ATOM 14132 O O . GLU B 1 861 ? 15.766 28.922 -8.953 1 89.06 861 GLU B O 1
ATOM 14137 N N . ARG B 1 862 ? 17.484 27.562 -9.648 1 89.38 862 ARG B N 1
ATOM 14138 C CA . ARG B 1 862 ? 16.719 26.719 -10.555 1 89.38 862 ARG B CA 1
ATOM 14139 C C . ARG B 1 862 ? 17.281 25.312 -10.609 1 89.38 862 ARG B C 1
ATOM 14141 O O . ARG B 1 862 ? 18.422 25.078 -10.203 1 89.38 862 ARG B O 1
ATOM 14148 N N . SER B 1 863 ? 16.547 24.375 -11.133 1 86.81 863 SER B N 1
ATOM 14149 C CA . SER B 1 863 ? 16.969 22.969 -11.172 1 86.81 863 SER B CA 1
ATOM 14150 C C . SER B 1 863 ? 18.078 22.766 -12.203 1 86.81 863 SER B C 1
ATOM 14152 O O . SER B 1 863 ? 18.969 21.938 -12.008 1 86.81 863 SER B O 1
ATOM 14154 N N . ILE B 1 864 ? 17.922 23.469 -13.297 1 92 864 ILE B N 1
ATOM 14155 C CA . ILE B 1 864 ? 18.875 23.359 -14.398 1 92 864 ILE B CA 1
ATOM 14156 C C . ILE B 1 864 ? 19.469 24.734 -14.703 1 92 864 ILE B C 1
ATOM 14158 O O . ILE B 1 864 ? 18.719 25.688 -14.977 1 92 864 ILE B O 1
ATOM 14162 N N . VAL B 1 865 ? 20.75 24.797 -14.648 1 95.5 865 VAL B N 1
ATOM 14163 C CA . VAL B 1 865 ? 21.406 26.078 -14.898 1 95.5 865 VAL B CA 1
ATOM 14164 C C . VAL B 1 865 ? 22.5 25.906 -15.945 1 95.5 865 VAL B C 1
ATOM 14166 O O . VAL B 1 865 ? 23.266 24.938 -15.906 1 95.5 865 VAL B O 1
ATOM 14169 N N . PHE B 1 866 ? 22.5 26.797 -16.938 1 96.38 866 PHE B N 1
ATOM 14170 C CA . PHE B 1 866 ? 23.547 26.875 -17.953 1 96.38 866 PHE B CA 1
ATOM 14171 C C . PHE B 1 866 ? 24.391 28.141 -17.75 1 96.38 866 PHE B C 1
ATOM 14173 O O . PHE B 1 866 ? 23.859 29.25 -17.688 1 96.38 866 PHE B O 1
ATOM 14180 N N . GLY B 1 867 ? 25.672 27.984 -17.531 1 96 867 GLY B N 1
ATOM 14181 C CA . GLY B 1 867 ? 26.594 29.109 -17.469 1 96 867 GLY B CA 1
ATOM 14182 C C . GLY B 1 867 ? 27.344 29.328 -18.766 1 96 867 GLY B C 1
ATOM 14183 O O . GLY B 1 867 ? 28.156 28.484 -19.172 1 96 867 GLY B O 1
ATOM 14184 N N . ILE B 1 868 ? 27.094 30.484 -19.406 1 94 868 ILE B N 1
ATOM 14185 C CA . ILE B 1 868 ? 27.688 30.766 -20.719 1 94 868 ILE B CA 1
ATOM 14186 C C . ILE B 1 868 ? 28.875 31.719 -20.547 1 94 868 ILE B C 1
ATOM 14188 O O . ILE B 1 868 ? 28.703 32.844 -20.094 1 94 868 ILE B O 1
ATOM 14192 N N . HIS B 1 869 ? 30 31.391 -20.922 1 89.75 869 HIS B N 1
ATOM 14193 C CA . HIS B 1 869 ? 31.234 32.188 -20.953 1 89.75 869 HIS B CA 1
ATOM 14194 C C . HIS B 1 869 ? 31.375 33.031 -19.688 1 89.75 869 HIS B C 1
ATOM 14196 O O . HIS B 1 869 ? 31.469 34.25 -19.766 1 89.75 869 HIS B O 1
ATOM 14202 N N . PRO B 1 870 ? 31.438 32.344 -18.594 1 90.12 870 PRO B N 1
ATOM 14203 C CA . PRO B 1 870 ? 31.672 33.125 -17.375 1 90.12 870 PRO B CA 1
ATOM 14204 C C . PRO B 1 870 ? 33.031 33.844 -17.391 1 90.12 870 PRO B C 1
ATOM 14206 O O . PRO B 1 870 ? 34.062 33.188 -17.531 1 90.12 870 PRO B O 1
ATOM 14209 N N . ARG B 1 871 ? 32.938 35.156 -17.359 1 87.81 871 ARG B N 1
ATOM 14210 C CA . ARG B 1 871 ? 34.156 35.969 -17.359 1 87.81 871 ARG B CA 1
ATOM 14211 C C . ARG B 1 871 ? 33.969 37.188 -16.453 1 87.81 871 ARG B C 1
ATOM 14213 O O . ARG B 1 871 ? 32.844 37.594 -16.156 1 87.81 871 ARG B O 1
ATOM 14220 N N . THR B 1 872 ? 35.062 37.625 -15.922 1 87.94 872 THR B N 1
ATOM 14221 C CA . THR B 1 872 ? 35.031 38.812 -15.07 1 87.94 872 THR B CA 1
ATOM 14222 C C . THR B 1 872 ? 36.094 39.812 -15.539 1 87.94 872 THR B C 1
ATOM 14224 O O . THR B 1 872 ? 37.062 39.469 -16.219 1 87.94 872 THR B O 1
ATOM 14227 N N . ALA B 1 873 ? 35.844 41.094 -15.281 1 82.62 873 ALA B N 1
ATOM 14228 C CA . ALA B 1 873 ? 36.844 42.125 -15.617 1 82.62 873 ALA B CA 1
ATOM 14229 C C . ALA B 1 873 ? 38.156 41.875 -14.898 1 82.62 873 ALA B C 1
ATOM 14231 O O . ALA B 1 873 ? 39.219 41.969 -15.508 1 82.62 873 ALA B O 1
ATOM 14232 N N . ASP B 1 874 ? 38.094 41.531 -13.703 1 84.81 874 ASP B N 1
ATOM 14233 C CA . ASP B 1 874 ? 39.25 41.156 -12.914 1 84.81 874 ASP B CA 1
ATOM 14234 C C . ASP B 1 874 ? 39.312 39.625 -12.703 1 84.81 874 ASP B C 1
ATOM 14236 O O . ASP B 1 874 ? 38.406 39.062 -12.086 1 84.81 874 ASP B O 1
ATOM 14240 N N . PRO B 1 875 ? 40.312 39.031 -13.109 1 85.12 875 PRO B N 1
ATOM 14241 C CA . PRO B 1 875 ? 40.438 37.562 -13.023 1 85.12 875 PRO B CA 1
ATOM 14242 C C . PRO B 1 875 ? 40.438 37.062 -11.586 1 85.12 875 PRO B C 1
ATOM 14244 O O . PR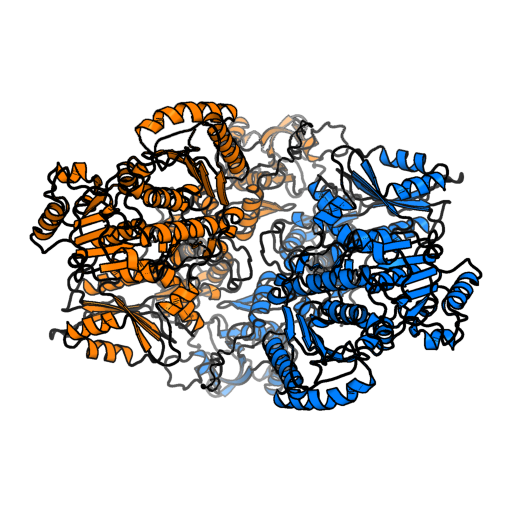O B 1 875 ? 40.125 35.906 -11.328 1 85.12 875 PRO B O 1
ATOM 14247 N N . ALA B 1 876 ? 40.75 37.906 -10.734 1 85.38 876 ALA B N 1
ATOM 14248 C CA . ALA B 1 876 ? 40.875 37.469 -9.336 1 85.38 876 ALA B CA 1
ATOM 14249 C C . ALA B 1 876 ? 39.531 37.094 -8.758 1 85.38 876 ALA B C 1
ATOM 14251 O O . ALA B 1 876 ? 39.438 36.312 -7.816 1 85.38 876 ALA B O 1
ATOM 14252 N N . ILE B 1 877 ? 38.5 37.562 -9.352 1 90.38 877 ILE B N 1
ATOM 14253 C CA . ILE B 1 877 ? 37.156 37.344 -8.766 1 90.38 877 ILE B CA 1
ATOM 14254 C C . ILE B 1 877 ? 36.438 36.25 -9.523 1 90.38 877 ILE B C 1
ATOM 14256 O O . ILE B 1 877 ? 35.344 35.844 -9.148 1 90.38 877 ILE B O 1
ATOM 14260 N N . LEU B 1 878 ? 37.031 35.719 -10.516 1 90.5 878 LEU B N 1
ATOM 14261 C CA . LEU B 1 878 ? 36.375 34.719 -11.375 1 90.5 878 LEU B CA 1
ATOM 14262 C C . LEU B 1 878 ? 35.969 33.5 -10.578 1 90.5 878 LEU B C 1
ATOM 14264 O O . LEU B 1 878 ? 34.844 33 -10.734 1 90.5 878 LEU B O 1
ATOM 14268 N N . PRO B 1 879 ? 36.812 33 -9.648 1 92.25 879 PRO B N 1
ATOM 14269 C CA . PRO B 1 879 ? 36.375 31.828 -8.867 1 92.25 879 PRO B CA 1
ATOM 14270 C C . PRO B 1 879 ? 35.125 32.094 -8.055 1 92.25 879 PRO B C 1
ATOM 14272 O O . PRO B 1 879 ? 34.281 31.234 -7.914 1 92.25 879 PRO B O 1
ATOM 14275 N N . ASN B 1 880 ? 35 33.281 -7.535 1 93.44 880 ASN B N 1
ATOM 14276 C CA . ASN B 1 880 ? 33.812 33.656 -6.777 1 93.44 880 ASN B CA 1
ATOM 14277 C C . ASN B 1 880 ? 32.562 33.656 -7.652 1 93.44 880 ASN B C 1
ATOM 14279 O O . ASN B 1 880 ? 31.5 33.219 -7.227 1 93.44 880 ASN B O 1
ATOM 14283 N N . VAL B 1 881 ? 32.75 34.156 -8.805 1 92.81 881 VAL B N 1
ATOM 14284 C CA . VAL B 1 881 ? 31.641 34.219 -9.734 1 92.81 881 VAL B CA 1
ATOM 14285 C C . VAL B 1 881 ? 31.219 32.812 -10.164 1 92.81 881 VAL B C 1
ATOM 14287 O O . VAL B 1 881 ? 30.031 32.562 -10.375 1 92.81 881 VAL B O 1
ATOM 14290 N N . LEU B 1 882 ? 32.219 31.984 -10.289 1 93.75 882 LEU B N 1
ATOM 14291 C CA . LEU B 1 882 ? 31.906 30.609 -10.633 1 93.75 882 LEU B CA 1
ATOM 14292 C C . LEU B 1 882 ? 31.141 29.922 -9.508 1 93.75 882 LEU B C 1
ATOM 14294 O O . LEU B 1 882 ? 30.25 29.109 -9.766 1 93.75 882 LEU B O 1
ATOM 14298 N N . ILE B 1 883 ? 31.422 30.25 -8.312 1 94.69 883 ILE B N 1
ATOM 14299 C CA . ILE B 1 883 ? 30.703 29.734 -7.168 1 94.69 883 ILE B CA 1
ATOM 14300 C C . ILE B 1 883 ? 29.266 30.266 -7.18 1 94.69 883 ILE B C 1
ATOM 14302 O O . ILE B 1 883 ? 28.312 29.516 -6.934 1 94.69 883 ILE B O 1
ATOM 14306 N N . CYS B 1 884 ? 29.141 31.5 -7.484 1 94.62 884 CYS B N 1
ATOM 14307 C CA . CYS B 1 884 ? 27.812 32.094 -7.574 1 94.62 884 CYS B CA 1
ATOM 14308 C C . CYS B 1 884 ? 26.969 31.406 -8.641 1 94.62 884 CYS B C 1
ATOM 14310 O O . CYS B 1 884 ? 25.781 31.141 -8.422 1 94.62 884 CYS B O 1
ATOM 14312 N N . LEU B 1 885 ? 27.578 31.125 -9.672 1 94.88 885 LEU B N 1
ATOM 14313 C CA . LEU B 1 885 ? 26.906 30.469 -10.781 1 94.88 885 LEU B CA 1
ATOM 14314 C C . LEU B 1 885 ? 26.516 29.047 -10.414 1 94.88 885 LEU B C 1
ATOM 14316 O O . LEU B 1 885 ? 25.359 28.641 -10.578 1 94.88 885 LEU B O 1
ATOM 14320 N N . ALA B 1 886 ? 27.469 28.312 -9.93 1 94.88 886 ALA B N 1
ATOM 14321 C CA . ALA B 1 886 ? 27.266 26.891 -9.656 1 94.88 886 ALA B CA 1
ATOM 14322 C C . ALA B 1 886 ? 26.266 26.688 -8.523 1 94.88 886 ALA B C 1
ATOM 14324 O O . ALA B 1 886 ? 25.484 25.734 -8.547 1 94.88 886 ALA B O 1
ATOM 14325 N N . SER B 1 887 ? 26.281 27.516 -7.547 1 94.12 887 SER B N 1
ATOM 14326 C CA . SER B 1 887 ? 25.422 27.359 -6.367 1 94.12 887 SER B CA 1
ATOM 14327 C C . SER B 1 887 ? 23.969 27.594 -6.715 1 94.12 887 SER B C 1
ATOM 14329 O O . SER B 1 887 ? 23.078 27.219 -5.938 1 94.12 887 SER B O 1
ATOM 14331 N N . ARG B 1 888 ? 23.625 28.094 -7.867 1 92.38 888 ARG B N 1
ATOM 14332 C CA . ARG B 1 888 ? 22.266 28.375 -8.281 1 92.38 888 ARG B CA 1
ATOM 14333 C C . ARG B 1 888 ? 21.594 27.125 -8.828 1 92.38 888 ARG B C 1
ATOM 14335 O O . ARG B 1 888 ? 20.359 27.047 -8.898 1 92.38 888 ARG B O 1
ATOM 14342 N N . ALA B 1 889 ? 22.422 26.219 -9.258 1 93 889 ALA B N 1
ATOM 14343 C CA . ALA B 1 889 ? 21.906 24.984 -9.844 1 93 889 ALA B CA 1
ATOM 14344 C C . ALA B 1 889 ? 21.609 23.938 -8.766 1 93 889 ALA B C 1
ATOM 14346 O O . ALA B 1 889 ? 22.5 23.547 -8.023 1 93 889 ALA B O 1
ATOM 14347 N N . LYS B 1 890 ? 20.484 23.5 -8.797 1 87.88 890 LYS B N 1
ATOM 14348 C CA . LYS B 1 890 ? 20.109 22.5 -7.797 1 87.88 890 LYS B CA 1
ATOM 14349 C C . LYS B 1 890 ? 20.547 21.109 -8.219 1 87.88 890 LYS B C 1
ATOM 14351 O O . LYS B 1 890 ? 21.109 20.344 -7.422 1 87.88 890 LYS B O 1
ATOM 14356 N N . GLN B 1 891 ? 20.344 20.766 -9.547 1 88.38 891 GLN B N 1
ATOM 14357 C CA . GLN B 1 891 ? 20.531 19.375 -9.953 1 88.38 891 GLN B CA 1
ATOM 14358 C C . GLN B 1 891 ? 21.484 19.266 -11.133 1 88.38 891 GLN B C 1
ATOM 14360 O O . GLN B 1 891 ? 22.312 18.359 -11.18 1 88.38 891 GLN B O 1
ATOM 14365 N N . HIS B 1 892 ? 21.234 20.109 -12.148 1 92 892 HIS B N 1
ATOM 14366 C CA . HIS B 1 892 ? 22.016 20.016 -13.367 1 92 892 HIS B CA 1
ATOM 14367 C C . HIS B 1 892 ? 22.719 21.328 -13.68 1 92 892 HIS B C 1
ATOM 14369 O O . HIS B 1 892 ? 22.078 22.391 -13.672 1 92 892 HIS B O 1
ATOM 14375 N N . LEU B 1 893 ? 24.016 21.25 -13.898 1 96.38 893 LEU B N 1
ATOM 14376 C CA . LEU B 1 893 ? 24.812 22.422 -14.195 1 96.38 893 LEU B CA 1
ATOM 14377 C C . LEU B 1 893 ? 25.672 22.188 -15.438 1 96.38 893 LEU B C 1
ATOM 14379 O O . LEU B 1 893 ? 26.359 21.172 -15.555 1 96.38 893 LEU B O 1
ATOM 14383 N N . TYR B 1 894 ? 25.516 23.031 -16.391 1 96.06 894 TYR B N 1
ATOM 14384 C CA . TYR B 1 894 ? 26.344 23.062 -17.594 1 96.06 894 TYR B CA 1
ATOM 14385 C C . TYR B 1 894 ? 27.125 24.359 -17.688 1 96.06 894 TYR B C 1
ATOM 14387 O O . TYR B 1 894 ? 26.547 25.438 -17.656 1 96.06 894 TYR B O 1
ATOM 14395 N N . ILE B 1 895 ? 28.438 24.281 -17.797 1 96 895 ILE B N 1
ATOM 14396 C CA . ILE B 1 895 ? 29.281 25.453 -17.891 1 96 895 ILE B CA 1
ATOM 14397 C C . ILE B 1 895 ? 30.031 25.438 -19.219 1 96 895 ILE B C 1
ATOM 14399 O O . ILE B 1 895 ? 30.641 24.422 -19.578 1 96 895 ILE B O 1
ATOM 14403 N N . PHE B 1 896 ? 29.984 26.484 -19.953 1 94.62 896 PHE B N 1
ATOM 14404 C CA . PHE B 1 896 ? 30.703 26.688 -21.219 1 94.62 896 PHE B CA 1
ATOM 14405 C C . PHE B 1 896 ? 31.766 27.781 -21.062 1 94.62 896 PHE B C 1
ATOM 14407 O O . PHE B 1 896 ? 31.484 28.938 -21.344 1 94.62 896 PHE B O 1
ATOM 14414 N N . PRO B 1 897 ? 33.031 27.344 -20.688 1 89.69 897 PRO B N 1
ATOM 14415 C CA . PRO B 1 897 ? 34.094 28.359 -20.453 1 89.69 897 PRO B CA 1
ATOM 14416 C C . PRO B 1 897 ? 34.531 29.047 -21.734 1 89.69 897 PRO B C 1
ATOM 14418 O O . PRO B 1 897 ? 34.312 28.516 -22.828 1 89.69 897 PRO B O 1
ATOM 14421 N N . TRP B 1 898 ? 35.094 30.281 -21.594 1 77.94 898 TRP B N 1
ATOM 14422 C CA . TRP B 1 898 ? 35.625 31.047 -22.719 1 77.94 898 TRP B CA 1
ATOM 14423 C C . TRP B 1 898 ? 36.906 30.422 -23.25 1 77.94 898 TRP B C 1
ATOM 14425 O O . TRP B 1 898 ? 37.812 30.078 -22.469 1 77.94 898 TRP B O 1
ATOM 14435 N N . GLY B 1 899 ? 37.094 29.859 -24.547 1 65.25 899 GLY B N 1
ATOM 14436 C CA . GLY B 1 899 ? 38.281 29.297 -25.188 1 65.25 899 GLY B CA 1
ATOM 14437 C C . GLY B 1 899 ? 39.188 30.359 -25.766 1 65.25 899 GLY B C 1
ATOM 14438 O O . GLY B 1 899 ? 38.75 31.203 -26.562 1 65.25 899 GLY B O 1
ATOM 14439 N N . GLY B 1 900 ? 40.094 31.188 -25.156 1 47.94 900 GLY B N 1
ATOM 14440 C CA . GLY B 1 900 ? 41.094 32.094 -25.688 1 47.94 900 GLY B CA 1
ATOM 14441 C C . GLY B 1 900 ? 40.969 32.344 -27.188 1 47.94 900 GLY B C 1
ATOM 14442 O O . GLY B 1 900 ? 41.844 32.906 -27.812 1 47.94 900 GLY B O 1
ATOM 14443 N N . HIS B 1 901 ? 40.25 32.031 -28.078 1 36.38 901 HIS B N 1
ATOM 14444 C CA . HIS B 1 901 ? 40.688 32.5 -29.406 1 36.38 901 HIS B CA 1
ATOM 14445 C C . HIS B 1 901 ? 40.625 34 -29.5 1 36.38 901 HIS B C 1
ATOM 14447 O O . HIS B 1 901 ? 39.75 34.656 -28.906 1 36.38 901 HIS B O 1
#

Foldseek 3Di:
DDDPPPFFFFDLQFLFGETELEADEFAAVRLVPDDPVNSVVSLVSVLLVQQAQQQQFWGKYKHFYDFFDDHHGHPVSLVLQCLQLVHPCSVQFWDWDDHGRMIMITGGHHWQDDDPVPLNQDFQGGFSFQLFWAFDWQDIDGDHRRRVLVLQQVLQPPPPPPPPPDDDPPPPCLVPQPPPPVPPPVHDLVVVVVPDQAAEFFDARPDAGTSAEYEAEDADLCLLVVLLVVLLRVQQRQQSYAWHKYKYQADNPRRGRRAYFAVRDDPVVSVVSNVVSQQPWDWDDNDPPDDGWDKDKHKHFYDYPNHGGHIMIMMTTGHHSHHTGSAATRGWHDDPRTIDGDGNVRSSCLRNDFDFPCVVCVQFWDWQDGSSGFHSLEFTEIATFQADHLLRLCCVQPNWDPWAEAEPPPVVVVVLCVVDPQPVVQVCVVCVVFTTWYKYKACALCLLQLAADDPQWRIKIWTAGAQAAIEIETEGAEDDPCSQVSQSNSSSSLSSQLRNYLRQRAQHHYHGYYHYRDYPPPPPPCPCRDPPPDDDSRNGHHDDVSSSSSSSSVQCSRFWDWDPCCLVSVHTYIYGQHSQLSVVLRDDCVVPQEEEEEEAQQLCLVVSLLSNLSSQCRHVVDAQAQEEEEEAFQLVQLVSVVVRSHHYDYLLVQLVDDDQSHQAYEYEALLAAADPSHQSVVVRQVNQQPDPVGGHHYYYYHYNLQHQDQHASNDDAPVPNPPYHYRQERRFAADVLVVVLLVLLVVCLVQPRPNRHPPSSVSSVVHDYRYRRAFEEAEDEDDDLLRLLLVVLVVVLVVVVVPDFLLQEEEAEAAQVCQVVSVVSNQVNNVVVVQHFEDDSNCSSDRHYHGYHLVNCAPAAHQEYEYEAHDDPDPSCSSSSVSSRSSRHRGYYYYYHDHPD/DDDCPPFFFFDLQFLFGETELEADEFAAVRLVPDDPVNSVVSLVSVLLVQQAQQQQFWGKYKHFYDFFDDHHGHPVSLVLCCLQLVHPCSVLFWDWDDHGRMIMITGFHHWQDDDPVPLNQDFQGGFSFQLFWAFDWQDIDGDHRRRVLVLQQVLQPPPPPPPPPDDPPPDDCLVPQPPPPVVPPVHDLVVVVVPDQAAEFFDARPDAGTSAEYEAEDADLCLLVVLLVVLLRVQQRQQSYAWHKYKYQADNPRRGRRAYFAVRDDPVVSVVSNVVSQQPWDWDDNDPPDDGWDKDKHKHFYDYPNHGGHIMIMMTTGHHSHHTGSAATRGWHDDPRTIDGDGNVRSSCLRNDFDFPCVVCVQFWDWQDGSSGFHSLEFTEIATFQADHLLRLCCVQPNWDPWAEAEPPPVVVVVLCVVDPQPVVQVCVVCVVFTTWYKYKACALCLLQLAADDPQWRIKIWTAGAQAAIEIETEGAEDDPCSQVSQSNSSSSLSSQLRNYLRQRAQHHYHGYYHYRDYPPPPPPCPCRDPPPDDDSRNGHHDDVSSSSSSSSVQCSRFWDWDPCCLVRVHTYIYGQHSQLSVVLRDDCVVPQEEEEEEAQQLCLVVSLLSNLSSQCRHVVDAQAQEEEEEAFQLVQLVSVVVRSHRYDYLLCQLVDDDQSHQAYEYEALLAAADPSHQSVVVRQVNQQPDPVGGHHYYYYHYNLQHQDQHASNDDAPVPNPPYHYRQERRFAADVLVVVLLVLLVVCLVPPRPNRDPPSSVSSVVHDYRYRRAFEEAEDEDDDLLRLLLVVLVVVLVVVVVPDFQLQEEEAEAAQVCQVVSVVSNQVNNVVVVQHFEDDSNCSSDRHYHGYHLVNCAPAAHQEYEYEAHDDPDPNCSSSSVSSRSSRHRGYYYYYHDHPD